Protein 8R65 (pdb70)

Solvent-accessible surface area: 92168 Å² total

Structure (mmCIF, N/CA/C/O backbone):
data_8R65
#
_entry.id   8R65
#
_cell.length_a   1.00
_cell.length_b   1.00
_cell.length_c   1.00
_cell.angle_alpha   90.00
_cell.angle_beta   90.00
_cell.angle_gamma   90.00
#
_symmetry.space_group_name_H-M   'P 1'
#
loop_
_entity.id
_entity.type
_entity.pdbx_description
1 polymer 'Polymerase acidic protein'
2 polymer 'Polymerase basic protein 2'
3 polymer "RNA (5'-R(P*AP*GP*UP*AP*GP*AP*AP*AP*CP*AP*AP*GP*GP*CP*C)-3')"
4 polymer "RNA (5'-R(P*GP*GP*CP*CP*UP*GP*CP*U)-3')"
5 polymer 'RNA polymerase II 4 repeat peptide with serine5 phosphorylation'
6 polymer 'RNA-directed RNA polymerase catalytic subunit'
#
loop_
_atom_site.group_PDB
_atom_site.id
_atom_site.type_symbol
_atom_site.label_atom_id
_atom_site.label_alt_id
_atom_site.label_comp_id
_atom_site.label_asym_id
_atom_site.label_entity_id
_atom_site.label_seq_id
_atom_site.pdbx_PDB_ins_code
_atom_site.Cartn_x
_atom_site.Cartn_y
_atom_site.Cartn_z
_atom_site.occupancy
_atom_site.B_iso_or_equiv
_atom_site.auth_seq_id
_atom_site.auth_comp_id
_atom_site.auth_asym_id
_atom_site.auth_atom_id
_atom_site.pdbx_PDB_model_num
ATOM 1 N N . MET A 1 1 ? 155.140 131.172 184.894 1.00 403.36 1 MET A N 1
ATOM 2 C CA . MET A 1 1 ? 154.176 130.358 185.690 1.00 403.36 1 MET A CA 1
ATOM 3 C C . MET A 1 1 ? 153.719 129.126 184.916 1.00 403.36 1 MET A C 1
ATOM 4 O O . MET A 1 1 ? 152.952 128.310 185.430 1.00 403.36 1 MET A O 1
ATOM 20 N N . GLU A 1 2 ? 154.195 128.991 183.676 1.00 376.84 2 GLU A N 1
ATOM 21 C CA . GLU A 1 2 ? 153.845 127.829 182.868 1.00 376.84 2 GLU A CA 1
ATOM 22 C C . GLU A 1 2 ? 154.254 126.524 183.537 1.00 376.84 2 GLU A C 1
ATOM 23 O O . GLU A 1 2 ? 153.631 125.488 183.280 1.00 376.84 2 GLU A O 1
ATOM 35 N N . ASP A 1 3 ? 155.284 126.548 184.385 1.00 381.58 3 ASP A N 1
ATOM 36 C CA . ASP A 1 3 ? 155.712 125.326 185.058 1.00 381.58 3 ASP A CA 1
ATOM 37 C C . ASP A 1 3 ? 154.610 124.777 185.956 1.00 381.58 3 ASP A C 1
ATOM 38 O O . ASP A 1 3 ? 154.376 123.564 185.991 1.00 381.58 3 ASP A O 1
ATOM 47 N N . PHE A 1 4 ? 153.924 125.654 186.694 1.00 383.51 4 PHE A N 1
ATOM 48 C CA . PHE A 1 4 ? 152.856 125.200 187.578 1.00 383.51 4 PHE A CA 1
ATOM 49 C C . PHE A 1 4 ? 151.778 124.467 186.794 1.00 383.51 4 PHE A C 1
ATOM 50 O O . PHE A 1 4 ? 151.392 123.344 187.140 1.00 383.51 4 PHE A O 1
ATOM 67 N N . VAL A 1 5 ? 151.279 125.089 185.724 1.00 402.08 5 VAL A N 1
ATOM 68 C CA . VAL A 1 5 ? 150.194 124.486 184.959 1.00 402.08 5 VAL A CA 1
ATOM 69 C C . VAL A 1 5 ? 150.672 123.216 184.266 1.00 402.08 5 VAL A C 1
ATOM 70 O O . VAL A 1 5 ? 149.917 122.248 184.128 1.00 402.08 5 VAL A O 1
ATOM 83 N N . ARG A 1 6 ? 151.928 123.196 183.819 1.00 384.34 6 ARG A N 1
ATOM 84 C CA . ARG A 1 6 ? 152.448 122.028 183.124 1.00 384.34 6 ARG A CA 1
ATOM 85 C C . ARG A 1 6 ? 152.730 120.857 184.057 1.00 384.34 6 ARG A C 1
ATOM 86 O O . ARG A 1 6 ? 152.718 119.709 183.601 1.00 384.34 6 ARG A O 1
ATOM 107 N N . GLN A 1 7 ? 152.983 121.111 185.338 1.00 353.42 7 GLN A N 1
ATOM 108 C CA . GLN A 1 7 ? 153.376 120.062 186.268 1.00 353.42 7 GLN A CA 1
ATOM 109 C C . GLN A 1 7 ? 152.233 119.581 187.148 1.00 353.42 7 GLN A C 1
ATOM 110 O O . GLN A 1 7 ? 152.024 118.370 187.280 1.00 353.42 7 GLN A O 1
ATOM 124 N N . CYS A 1 8 ? 151.473 120.495 187.755 1.00 359.11 8 CYS A N 1
ATOM 125 C CA . CYS A 1 8 ? 150.500 120.094 188.763 1.00 359.11 8 CYS A CA 1
ATOM 126 C C . CYS A 1 8 ? 149.329 119.314 188.181 1.00 359.11 8 CYS A C 1
ATOM 127 O O . CYS A 1 8 ? 148.551 118.734 188.944 1.00 359.11 8 CYS A O 1
ATOM 135 N N . PHE A 1 9 ? 149.185 119.281 186.860 1.00 398.58 9 PHE A N 1
ATOM 136 C CA . PHE A 1 9 ? 148.092 118.576 186.208 1.00 398.58 9 PHE A CA 1
ATOM 137 C C . PHE A 1 9 ? 148.636 117.457 185.328 1.00 398.58 9 PHE A C 1
ATOM 138 O O . PHE A 1 9 ? 149.825 117.406 185.006 1.00 398.58 9 PHE A O 1
ATOM 155 N N . ASN A 1 10 ? 147.740 116.550 184.944 1.00 378.33 10 ASN A N 1
ATOM 156 C CA . ASN A 1 10 ? 148.111 115.439 184.089 1.00 378.33 10 ASN A CA 1
ATOM 157 C C . ASN A 1 10 ? 148.452 115.936 182.688 1.00 378.33 10 ASN A C 1
ATOM 158 O O . ASN A 1 10 ? 148.010 117.008 182.272 1.00 378.33 10 ASN A O 1
ATOM 169 N N . PRO A 1 11 ? 149.251 115.171 181.939 1.00 372.73 11 PRO A N 1
ATOM 170 C CA . PRO A 1 11 ? 149.601 115.615 180.577 1.00 372.73 11 PRO A CA 1
ATOM 171 C C . PRO A 1 11 ? 148.404 115.726 179.651 1.00 372.73 11 PRO A C 1
ATOM 172 O O . PRO A 1 11 ? 148.335 116.660 178.841 1.00 372.73 11 PRO A O 1
ATOM 183 N N . MET A 1 12 ? 147.450 114.796 179.742 1.00 383.15 12 MET A N 1
ATOM 184 C CA . MET A 1 12 ? 146.300 114.829 178.842 1.00 383.15 12 MET A CA 1
ATOM 185 C C . MET A 1 12 ? 145.434 116.054 179.102 1.00 383.15 12 MET A C 1
ATOM 186 O O . MET A 1 12 ? 144.929 116.683 178.163 1.00 383.15 12 MET A O 1
ATOM 200 N N . ILE A 1 13 ? 145.239 116.400 180.376 1.00 401.76 13 ILE A N 1
ATOM 201 C CA . ILE A 1 13 ? 144.412 117.555 180.709 1.00 401.76 13 ILE A CA 1
ATOM 202 C C . ILE A 1 13 ? 145.031 118.826 180.144 1.00 401.76 13 ILE A C 1
ATOM 203 O O . ILE A 1 13 ? 144.346 119.650 179.527 1.00 401.76 13 ILE A O 1
ATOM 219 N N . VAL A 1 14 ? 146.339 119.000 180.335 1.00 406.21 14 VAL A N 1
ATOM 220 C CA . VAL A 1 14 ? 146.993 120.195 179.815 1.00 406.21 14 VAL A CA 1
ATOM 221 C C . VAL A 1 14 ? 146.957 120.196 178.294 1.00 406.21 14 VAL A C 1
ATOM 222 O O . VAL A 1 14 ? 146.810 121.249 177.667 1.00 406.21 14 VAL A O 1
ATOM 235 N N . GLU A 1 15 ? 147.078 119.022 177.673 1.00 390.32 15 GLU A N 1
ATOM 236 C CA . GLU A 1 15 ? 147.043 118.959 176.215 1.00 390.32 15 GLU A CA 1
ATOM 237 C C . GLU A 1 15 ? 145.691 119.416 175.681 1.00 390.32 15 GLU A C 1
ATOM 238 O O . GLU A 1 15 ? 145.612 120.256 174.772 1.00 390.32 15 GLU A O 1
ATOM 250 N N . LEU A 1 16 ? 144.604 118.876 176.235 1.00 406.76 16 LEU A N 1
ATOM 251 C CA . LEU A 1 16 ? 143.286 119.259 175.741 1.00 406.76 16 LEU A CA 1
ATOM 252 C C . LEU A 1 16 ? 142.955 120.702 176.104 1.00 406.76 16 LEU A C 1
ATOM 253 O O . LEU A 1 16 ? 142.247 121.381 175.351 1.00 406.76 16 LEU A O 1
ATOM 269 N N . ALA A 1 17 ? 143.474 121.202 177.230 1.00 419.05 17 ALA A N 1
ATOM 270 C CA . ALA A 1 17 ? 143.305 122.616 177.546 1.00 419.05 17 ALA A CA 1
ATOM 271 C C . ALA A 1 17 ? 144.049 123.496 176.549 1.00 419.05 17 ALA A C 1
ATOM 272 O O . ALA A 1 17 ? 143.557 124.562 176.164 1.00 419.05 17 ALA A O 1
ATOM 279 N N . GLU A 1 18 ? 145.241 123.067 176.128 1.00 436.20 18 GLU A N 1
ATOM 280 C CA . GLU A 1 18 ? 145.958 123.773 175.073 1.00 436.20 18 GLU A CA 1
ATOM 281 C C . GLU A 1 18 ? 145.141 123.794 173.791 1.00 436.20 18 GLU A C 1
ATOM 282 O O . GLU A 1 18 ? 145.059 124.824 173.109 1.00 436.20 18 GLU A O 1
ATOM 294 N N . LYS A 1 19 ? 144.529 122.660 173.450 1.00 435.98 19 LYS A N 1
ATOM 295 C CA . LYS A 1 19 ? 143.676 122.614 172.266 1.00 435.98 19 LYS A CA 1
ATOM 296 C C . LYS A 1 19 ? 142.512 123.588 172.391 1.00 435.98 19 LYS A C 1
ATOM 297 O O . LYS A 1 19 ? 142.177 124.293 171.432 1.00 435.98 19 LYS A O 1
ATOM 316 N N . ALA A 1 20 ? 141.881 123.644 173.563 1.00 427.38 20 ALA A N 1
ATOM 317 C CA . ALA A 1 20 ? 140.768 124.570 173.757 1.00 427.38 20 ALA A CA 1
ATOM 318 C C . ALA A 1 20 ? 141.223 126.020 173.614 1.00 427.38 20 ALA A C 1
ATOM 319 O O . ALA A 1 20 ? 140.566 126.825 172.938 1.00 427.38 20 ALA A O 1
ATOM 326 N N . MET A 1 21 ? 142.347 126.371 174.243 1.00 427.07 21 MET A N 1
ATOM 327 C CA . MET A 1 21 ? 142.842 127.739 174.150 1.00 427.07 21 MET A CA 1
ATOM 328 C C . MET A 1 21 ? 143.157 128.106 172.708 1.00 427.07 21 MET A C 1
ATOM 329 O O . MET A 1 21 ? 142.840 129.211 172.254 1.00 427.07 21 MET A O 1
ATOM 343 N N . LYS A 1 22 ? 143.787 127.189 171.970 1.00 405.72 22 LYS A N 1
ATOM 344 C CA . LYS A 1 22 ? 144.059 127.442 170.561 1.00 405.72 22 LYS A CA 1
ATOM 345 C C . LYS A 1 22 ? 142.763 127.612 169.782 1.00 405.72 22 LYS A C 1
ATOM 346 O O . LYS A 1 22 ? 142.678 128.449 168.875 1.00 405.72 22 LYS A O 1
ATOM 365 N N . GLU A 1 23 ? 141.740 126.824 170.119 1.00 430.90 23 GLU A N 1
ATOM 366 C CA . GLU A 1 23 ? 140.444 126.965 169.466 1.00 430.90 23 GLU A CA 1
ATOM 367 C C . GLU A 1 23 ? 139.893 128.371 169.650 1.00 430.90 23 GLU A C 1
ATOM 368 O O . GLU A 1 23 ? 139.512 129.034 168.678 1.00 430.90 23 GLU A O 1
ATOM 380 N N . TYR A 1 24 ? 139.842 128.845 170.894 1.00 424.13 24 TYR A N 1
ATOM 381 C CA . TYR A 1 24 ? 139.283 130.165 171.166 1.00 424.13 24 TYR A CA 1
ATOM 382 C C . TYR A 1 24 ? 140.177 131.304 170.686 1.00 424.13 24 TYR A C 1
ATOM 383 O O . TYR A 1 24 ? 139.729 132.455 170.673 1.00 424.13 24 TYR A O 1
ATOM 401 N N . GLY A 1 25 ? 141.420 131.015 170.299 1.00 422.70 25 GLY A N 1
ATOM 402 C CA . GLY A 1 25 ? 142.307 132.007 169.730 1.00 422.70 25 GLY A CA 1
ATOM 403 C C . GLY A 1 25 ? 143.294 132.630 170.694 1.00 422.70 25 GLY A C 1
ATOM 404 O O . GLY A 1 25 ? 144.223 133.312 170.243 1.00 422.70 25 GLY A O 1
ATOM 408 N N . GLU A 1 26 ? 143.139 132.415 171.998 1.00 430.90 26 GLU A N 1
ATOM 409 C CA . GLU A 1 26 ? 144.028 133.046 172.958 1.00 430.90 26 GLU A CA 1
ATOM 410 C C . GLU A 1 26 ? 145.440 132.485 172.835 1.00 430.90 26 GLU A C 1
ATOM 411 O O . GLU A 1 26 ? 145.680 131.455 172.199 1.00 430.90 26 GLU A O 1
ATOM 423 N N . ASP A 1 27 ? 146.383 133.191 173.451 1.00 448.57 27 ASP A N 1
ATOM 424 C CA . ASP A 1 27 ? 147.770 132.756 173.553 1.00 448.57 27 ASP A CA 1
ATOM 425 C C . ASP A 1 27 ? 148.083 132.496 175.020 1.00 448.57 27 ASP A C 1
ATOM 426 O O . ASP A 1 27 ? 147.899 133.380 175.862 1.00 448.57 27 ASP A O 1
ATOM 435 N N . LEU A 1 28 ? 148.554 131.286 175.324 1.00 426.84 28 LEU A N 1
ATOM 436 C CA . LEU A 1 28 ? 148.869 130.949 176.705 1.00 426.84 28 LEU A CA 1
ATOM 437 C C . LEU A 1 28 ? 150.000 131.801 177.262 1.00 426.84 28 LEU A C 1
ATOM 438 O O . LEU A 1 28 ? 150.075 131.985 178.481 1.00 426.84 28 LEU A O 1
ATOM 454 N N . LYS A 1 29 ? 150.874 132.328 176.401 1.00 424.88 29 LYS A N 1
ATOM 455 C CA . LYS A 1 29 ? 151.997 133.124 176.885 1.00 424.88 29 LYS A CA 1
ATOM 456 C C . LYS A 1 29 ? 151.514 134.357 177.642 1.00 424.88 29 LYS A C 1
ATOM 457 O O . LYS A 1 29 ? 152.108 134.742 178.657 1.00 424.88 29 LYS A O 1
ATOM 476 N N . ILE A 1 30 ? 150.448 134.989 177.164 1.00 416.37 30 ILE A N 1
ATOM 477 C CA . ILE A 1 30 ? 149.941 136.206 177.790 1.00 416.37 30 ILE A CA 1
ATOM 478 C C . ILE A 1 30 ? 148.909 135.888 178.865 1.00 416.37 30 ILE A C 1
ATOM 479 O O . ILE A 1 30 ? 149.041 136.323 180.012 1.00 416.37 30 ILE A O 1
ATOM 495 N N . GLU A 1 31 ? 147.870 135.129 178.520 1.00 422.12 31 GLU A N 1
ATOM 496 C CA . GLU A 1 31 ? 146.775 134.843 179.446 1.00 422.12 31 GLU A CA 1
ATOM 497 C C . GLU A 1 31 ? 147.010 133.497 180.130 1.00 422.12 31 GLU A C 1
ATOM 498 O O . GLU A 1 31 ? 146.264 132.532 179.964 1.00 422.12 31 GLU A O 1
ATOM 510 N N . THR A 1 32 ? 148.082 133.454 180.920 1.00 422.25 32 THR A N 1
ATOM 511 C CA . THR A 1 32 ? 148.425 132.227 181.634 1.00 422.25 32 THR A CA 1
ATOM 512 C C . THR A 1 32 ? 147.354 131.863 182.655 1.00 422.25 32 THR A C 1
ATOM 513 O O . THR A 1 32 ? 147.038 130.680 182.840 1.00 422.25 32 THR A O 1
ATOM 524 N N . ASN A 1 33 ? 146.793 132.863 183.338 1.00 439.90 33 ASN A N 1
ATOM 525 C CA . ASN A 1 33 ? 145.781 132.587 184.350 1.00 439.90 33 ASN A CA 1
ATOM 526 C C . ASN A 1 33 ? 144.558 131.920 183.733 1.00 439.90 33 ASN A C 1
ATOM 527 O O . ASN A 1 33 ? 143.956 131.029 184.340 1.00 439.90 33 ASN A O 1
ATOM 538 N N . LYS A 1 34 ? 144.175 132.342 182.528 1.00 439.17 34 LYS A N 1
ATOM 539 C CA . LYS A 1 34 ? 143.076 131.678 181.837 1.00 439.17 34 LYS A CA 1
ATOM 540 C C . LYS A 1 34 ? 143.421 130.225 181.537 1.00 439.17 34 LYS A C 1
ATOM 541 O O . LYS A 1 34 ? 142.565 129.340 181.648 1.00 439.17 34 LYS A O 1
ATOM 560 N N . PHE A 1 35 ? 144.670 129.961 181.153 1.00 420.39 35 PHE A N 1
ATOM 561 C CA . PHE A 1 35 ? 145.099 128.588 180.903 1.00 420.39 35 PHE A CA 1
ATOM 562 C C . PHE A 1 35 ? 144.961 127.740 182.162 1.00 420.39 35 PHE A C 1
ATOM 563 O O . PHE A 1 35 ? 144.436 126.619 182.124 1.00 420.39 35 PHE A O 1
ATOM 580 N N . ALA A 1 36 ? 145.428 128.270 183.293 1.00 444.94 36 ALA A N 1
ATOM 581 C CA . ALA A 1 36 ? 145.319 127.535 184.547 1.00 444.94 36 ALA A CA 1
ATOM 582 C C . ALA A 1 36 ? 143.861 127.307 184.924 1.00 444.94 36 ALA A C 1
ATOM 583 O O . ALA A 1 36 ? 143.494 126.223 185.388 1.00 444.94 36 ALA A O 1
ATOM 590 N N . ALA A 1 37 ? 143.014 128.322 184.737 1.00 444.04 37 ALA A N 1
ATOM 591 C CA . ALA A 1 37 ? 141.600 128.174 185.062 1.00 444.04 37 ALA A CA 1
ATOM 592 C C . ALA A 1 37 ? 140.948 127.102 184.199 1.00 444.04 37 ALA A C 1
ATOM 593 O O . ALA A 1 37 ? 140.154 126.291 184.694 1.00 444.04 37 ALA A O 1
ATOM 600 N N . ILE A 1 38 ? 141.267 127.084 182.904 1.00 431.58 38 ILE A N 1
ATOM 601 C CA . ILE A 1 38 ? 140.707 126.075 182.011 1.00 431.58 38 ILE A CA 1
ATOM 602 C C . ILE A 1 38 ? 141.153 124.683 182.439 1.00 431.58 38 ILE A C 1
ATOM 603 O O . ILE A 1 38 ? 140.345 123.747 182.499 1.00 431.58 38 ILE A O 1
ATOM 619 N N . CYS A 1 39 ? 142.443 124.523 182.748 1.00 429.28 39 CYS A N 1
ATOM 620 C CA . CYS A 1 39 ? 142.930 123.218 183.186 1.00 429.28 39 CYS A CA 1
ATOM 621 C C . CYS A 1 39 ? 142.241 122.779 184.473 1.00 429.28 39 CYS A C 1
ATOM 622 O O . CYS A 1 39 ? 141.865 121.608 184.617 1.00 429.28 39 CYS A O 1
ATOM 630 N N . THR A 1 40 ? 142.077 123.702 185.422 1.00 423.74 40 THR A N 1
ATOM 631 C CA . THR A 1 40 ? 141.431 123.358 186.685 1.00 423.74 40 THR A CA 1
ATOM 632 C C . THR A 1 40 ? 139.982 122.942 186.472 1.00 423.74 40 THR A C 1
ATOM 633 O O . THR A 1 40 ? 139.518 121.957 187.058 1.00 423.74 40 THR A O 1
ATOM 644 N N . HIS A 1 41 ? 139.248 123.681 185.639 1.00 412.52 41 HIS A N 1
ATOM 645 C CA . HIS A 1 41 ? 137.863 123.312 185.363 1.00 412.52 41 HIS A CA 1
ATOM 646 C C . HIS A 1 41 ? 137.788 121.943 184.702 1.00 412.52 41 HIS A C 1
ATOM 647 O O . HIS A 1 41 ? 136.926 121.123 185.046 1.00 412.52 41 HIS A O 1
ATOM 661 N N . LEU A 1 42 ? 138.680 121.679 183.747 1.00 410.28 42 LEU A N 1
ATOM 662 C CA . LEU A 1 42 ? 138.674 120.383 183.081 1.00 410.28 42 LEU A CA 1
ATOM 663 C C . LEU A 1 42 ? 138.961 119.258 184.066 1.00 410.28 42 LEU A C 1
ATOM 664 O O . LEU A 1 42 ? 138.312 118.206 184.026 1.00 410.28 42 LEU A O 1
ATOM 680 N N . GLU A 1 43 ? 139.932 119.457 184.958 1.00 409.96 43 GLU A N 1
ATOM 681 C CA . GLU A 1 43 ? 140.216 118.437 185.960 1.00 409.96 43 GLU A CA 1
ATOM 682 C C . GLU A 1 43 ? 139.011 118.217 186.865 1.00 409.96 43 GLU A C 1
ATOM 683 O O . GLU A 1 43 ? 138.675 117.076 187.200 1.00 409.96 43 GLU A O 1
ATOM 695 N N . VAL A 1 44 ? 138.351 119.301 187.276 1.00 418.82 44 VAL A N 1
ATOM 696 C CA . VAL A 1 44 ? 137.173 119.173 188.127 1.00 418.82 44 VAL A CA 1
ATOM 697 C C . VAL A 1 44 ? 136.117 118.321 187.437 1.00 418.82 44 VAL A C 1
ATOM 698 O O . VAL A 1 44 ? 135.566 117.382 188.023 1.00 418.82 44 VAL A O 1
ATOM 711 N N . CYS A 1 45 ? 135.827 118.634 186.173 1.00 413.27 45 CYS A N 1
ATOM 712 C CA . CYS A 1 45 ? 134.777 117.904 185.469 1.00 413.27 45 CYS A CA 1
ATOM 713 C C . CYS A 1 45 ? 135.171 116.447 185.255 1.00 413.27 45 CYS A C 1
ATOM 714 O O . CYS A 1 45 ? 134.326 115.551 185.360 1.00 413.27 45 CYS A O 1
ATOM 722 N N . PHE A 1 46 ? 136.446 116.187 184.952 1.00 395.68 46 PHE A N 1
ATOM 723 C CA . PHE A 1 46 ? 136.879 114.808 184.748 1.00 395.68 46 PHE A CA 1
ATOM 724 C C . PHE A 1 46 ? 136.772 113.998 186.034 1.00 395.68 46 PHE A C 1
ATOM 725 O O . PHE A 1 46 ? 136.313 112.851 186.014 1.00 395.68 46 PHE A O 1
ATOM 742 N N . MET A 1 47 ? 137.189 114.575 187.162 1.00 400.25 47 MET A N 1
ATOM 743 C CA . MET A 1 47 ? 137.035 113.876 188.435 1.00 400.25 47 MET A CA 1
ATOM 744 C C . MET A 1 47 ? 135.562 113.662 188.759 1.00 400.25 47 MET A C 1
ATOM 745 O O . MET A 1 47 ? 135.192 112.656 189.377 1.00 400.25 47 MET A O 1
ATOM 759 N N . TYR A 1 48 ? 134.708 114.603 188.352 1.00 416.00 48 TYR A N 1
ATOM 760 C CA . TYR A 1 48 ? 133.270 114.412 188.503 1.00 416.00 48 TYR A CA 1
ATOM 761 C C . TYR A 1 48 ? 132.787 113.217 187.690 1.00 416.00 48 TYR A C 1
ATOM 762 O O . TYR A 1 48 ? 131.965 112.422 188.161 1.00 416.00 48 TYR A O 1
ATOM 780 N N . SER A 1 49 ? 133.283 113.082 186.457 1.00 423.83 49 SER A N 1
ATOM 781 C CA . SER A 1 49 ? 132.781 112.050 185.555 1.00 423.83 49 SER A CA 1
ATOM 782 C C . SER A 1 49 ? 133.304 110.669 185.929 1.00 423.83 49 SER A C 1
ATOM 783 O O . SER A 1 49 ? 132.552 109.687 185.927 1.00 423.83 49 SER A O 1
ATOM 791 N N . ASP A 1 50 ? 134.590 110.571 186.250 1.00 422.24 50 ASP A N 1
ATOM 792 C CA . ASP A 1 50 ? 135.239 109.274 186.352 1.00 422.24 50 ASP A CA 1
ATOM 793 C C . ASP A 1 50 ? 134.721 108.490 187.556 1.00 422.24 50 ASP A C 1
ATOM 794 O O . ASP A 1 50 ? 134.146 109.043 188.497 1.00 422.24 50 ASP A O 1
ATOM 803 N N . PHE A 1 51 ? 134.935 107.174 187.507 1.00 410.64 51 PHE A N 1
ATOM 804 C CA . PHE A 1 51 ? 134.572 106.269 188.598 1.00 410.64 51 PHE A CA 1
ATOM 805 C C . PHE A 1 51 ? 133.056 106.192 188.777 1.00 410.64 51 PHE A C 1
ATOM 806 O O . PHE A 1 51 ? 132.547 106.234 189.896 1.00 410.64 51 PHE A O 1
ATOM 823 N N . HIS A 1 52 ? 132.333 106.079 187.665 1.00 414.58 52 HIS A N 1
ATOM 824 C CA . HIS A 1 52 ? 130.885 105.914 187.699 1.00 414.58 52 HIS A CA 1
ATOM 825 C C . HIS A 1 52 ? 130.477 105.097 186.485 1.00 414.58 52 HIS A C 1
ATOM 826 O O . HIS A 1 52 ? 130.723 105.513 185.349 1.00 414.58 52 HIS A O 1
ATOM 840 N N . PHE A 1 53 ? 129.864 103.939 186.725 1.00 419.27 53 PHE A N 1
ATOM 841 C CA . PHE A 1 53 ? 129.443 103.040 185.655 1.00 419.27 53 PHE A CA 1
ATOM 842 C C . PHE A 1 53 ? 128.075 102.480 186.019 1.00 419.27 53 PHE A C 1
ATOM 843 O O . PHE A 1 53 ? 127.959 101.685 186.956 1.00 419.27 53 PHE A O 1
ATOM 860 N N . ILE A 1 54 ? 127.044 102.887 185.281 1.00 437.74 54 ILE A N 1
ATOM 861 C CA . ILE A 1 54 ? 125.695 102.385 185.510 1.00 437.74 54 ILE A CA 1
ATOM 862 C C . ILE A 1 54 ? 125.635 100.939 185.032 1.00 437.74 54 ILE A C 1
ATOM 863 O O . ILE A 1 54 ? 126.550 100.459 184.356 1.00 437.74 54 ILE A O 1
ATOM 879 N N . ASN A 1 55 ? 124.560 100.235 185.388 1.00 455.05 55 ASN A N 1
ATOM 880 C CA . ASN A 1 55 ? 124.396 98.838 185.011 1.00 455.05 55 ASN A CA 1
ATOM 881 C C . ASN A 1 55 ? 122.975 98.593 184.520 1.00 455.05 55 ASN A C 1
ATOM 882 O O . ASN A 1 55 ? 122.243 99.548 184.237 1.00 455.05 55 ASN A O 1
ATOM 893 N N . GLU A 1 56 ? 122.587 97.322 184.397 1.00 440.49 56 GLU A N 1
ATOM 894 C CA . GLU A 1 56 ? 121.268 96.945 183.900 1.00 440.49 56 GLU A CA 1
ATOM 895 C C . GLU A 1 56 ? 120.183 97.860 184.455 1.00 440.49 56 GLU A C 1
ATOM 896 O O . GLU A 1 56 ? 119.339 98.359 183.703 1.00 440.49 56 GLU A O 1
ATOM 908 N N . ARG A 1 57 ? 120.204 98.090 185.763 1.00 474.44 57 ARG A N 1
ATOM 909 C CA . ARG A 1 57 ? 119.244 98.942 186.444 1.00 474.44 57 ARG A CA 1
ATOM 910 C C . ARG A 1 57 ? 119.931 100.230 186.903 1.00 474.44 57 ARG A C 1
ATOM 911 O O . ARG A 1 57 ? 121.112 100.468 186.618 1.00 474.44 57 ARG A O 1
ATOM 932 N N . GLY A 1 58 ? 119.184 101.068 187.616 1.00 479.18 58 GLY A N 1
ATOM 933 C CA . GLY A 1 58 ? 119.682 102.365 188.033 1.00 479.18 58 GLY A CA 1
ATOM 934 C C . GLY A 1 58 ? 120.572 102.327 189.258 1.00 479.18 58 GLY A C 1
ATOM 935 O O . GLY A 1 58 ? 120.166 102.751 190.345 1.00 479.18 58 GLY A O 1
ATOM 939 N N . GLU A 1 59 ? 121.792 101.817 189.098 1.00 481.63 59 GLU A N 1
ATOM 940 C CA . GLU A 1 59 ? 122.779 101.836 190.168 1.00 481.63 59 GLU A CA 1
ATOM 941 C C . GLU A 1 59 ? 124.164 101.791 189.539 1.00 481.63 59 GLU A C 1
ATOM 942 O O . GLU A 1 59 ? 124.317 101.451 188.364 1.00 481.63 59 GLU A O 1
ATOM 954 N N . SER A 1 60 ? 125.169 102.143 190.337 1.00 457.63 60 SER A N 1
ATOM 955 C CA . SER A 1 60 ? 126.545 102.210 189.868 1.00 457.63 60 SER A CA 1
ATOM 956 C C . SER A 1 60 ? 127.462 101.484 190.844 1.00 457.63 60 SER A C 1
ATOM 957 O O . SER A 1 60 ? 127.197 101.416 192.046 1.00 457.63 60 SER A O 1
ATOM 965 N N . ILE A 1 61 ? 128.551 100.939 190.301 1.00 448.08 61 ILE A N 1
ATOM 966 C CA . ILE A 1 61 ? 129.545 100.262 191.124 1.00 448.08 61 ILE A CA 1
ATOM 967 C C . ILE A 1 61 ? 130.579 101.226 191.694 1.00 448.08 61 ILE A C 1
ATOM 968 O O . ILE A 1 61 ? 131.189 100.921 192.729 1.00 448.08 61 ILE A O 1
ATOM 984 N N . ILE A 1 62 ? 130.783 102.380 191.054 1.00 425.50 62 ILE A N 1
ATOM 985 C CA . ILE A 1 62 ? 131.737 103.400 191.485 1.00 425.50 62 ILE A CA 1
ATOM 986 C C . ILE A 1 62 ? 133.028 102.746 191.966 1.00 425.50 62 ILE A C 1
ATOM 987 O O . ILE A 1 62 ? 133.378 102.817 193.149 1.00 425.50 62 ILE A O 1
ATOM 1003 N N . VAL A 1 63 ? 133.746 102.106 191.043 1.00 437.92 63 VAL A N 1
ATOM 1004 C CA . VAL A 1 63 ? 135.012 101.452 191.357 1.00 437.92 63 VAL A CA 1
ATOM 1005 C C . VAL A 1 63 ? 136.066 102.519 191.621 1.00 437.92 63 VAL A C 1
ATOM 1006 O O . VAL A 1 63 ? 135.852 103.702 191.333 1.00 437.92 63 VAL A O 1
ATOM 1019 N N . GLU A 1 64 ? 137.212 102.111 192.170 1.00 462.48 64 GLU A N 1
ATOM 1020 C CA . GLU A 1 64 ? 138.274 103.060 192.482 1.00 462.48 64 GLU A CA 1
ATOM 1021 C C . GLU A 1 64 ? 139.256 103.230 191.327 1.00 462.48 64 GLU A C 1
ATOM 1022 O O . GLU A 1 64 ? 139.640 104.361 191.010 1.00 462.48 64 GLU A O 1
ATOM 1034 N N . SER A 1 65 ? 139.674 102.137 190.691 1.00 454.74 65 SER A N 1
ATOM 1035 C CA . SER A 1 65 ? 140.606 102.223 189.576 1.00 454.74 65 SER A CA 1
ATOM 1036 C C . SER A 1 65 ? 140.768 100.846 188.948 1.00 454.74 65 SER A C 1
ATOM 1037 O O . SER A 1 65 ? 140.802 99.831 189.650 1.00 454.74 65 SER A O 1
ATOM 1045 N N . GLY A 1 66 ? 140.869 100.827 187.621 1.00 445.05 66 GLY A N 1
ATOM 1046 C CA . GLY A 1 66 ? 141.189 99.614 186.893 1.00 445.05 66 GLY A CA 1
ATOM 1047 C C . GLY A 1 66 ? 140.239 98.458 187.128 1.00 445.05 66 GLY A C 1
ATOM 1048 O O . GLY A 1 66 ? 140.682 97.331 187.365 1.00 445.05 66 GLY A O 1
ATOM 1052 N N . ASP A 1 67 ? 138.935 98.716 187.069 1.00 438.38 67 ASP A N 1
ATOM 1053 C CA . ASP A 1 67 ? 137.909 97.684 187.222 1.00 438.38 67 ASP A CA 1
ATOM 1054 C C . ASP A 1 67 ? 136.906 97.803 186.081 1.00 438.38 67 ASP A C 1
ATOM 1055 O O . ASP A 1 67 ? 135.771 98.253 186.276 1.00 438.38 67 ASP A O 1
ATOM 1064 N N . PRO A 1 68 ? 137.297 97.412 184.874 1.00 434.54 68 PRO A N 1
ATOM 1065 C CA . PRO A 1 68 ? 136.379 97.446 183.734 1.00 434.54 68 PRO A CA 1
ATOM 1066 C C . PRO A 1 68 ? 135.495 96.204 183.704 1.00 434.54 68 PRO A C 1
ATOM 1067 O O . PRO A 1 68 ? 135.630 95.289 184.516 1.00 434.54 68 PRO A O 1
ATOM 1078 N N . ASN A 1 69 ? 134.574 96.183 182.744 1.00 419.09 69 ASN A N 1
ATOM 1079 C CA . ASN A 1 69 ? 133.683 95.047 182.565 1.00 419.09 69 ASN A CA 1
ATOM 1080 C C . ASN A 1 69 ? 133.111 95.084 181.157 1.00 419.09 69 ASN A C 1
ATOM 1081 O O . ASN A 1 69 ? 133.123 96.121 180.489 1.00 419.09 69 ASN A O 1
ATOM 1092 N N . ALA A 1 70 ? 132.605 93.931 180.714 1.00 390.70 70 ALA A N 1
ATOM 1093 C CA . ALA A 1 70 ? 131.956 93.865 179.408 1.00 390.70 70 ALA A CA 1
ATOM 1094 C C . ALA A 1 70 ? 130.716 94.745 179.361 1.00 390.70 70 ALA A C 1
ATOM 1095 O O . ALA A 1 70 ? 130.372 95.278 178.300 1.00 390.70 70 ALA A O 1
ATOM 1102 N N . LEU A 1 71 ? 130.032 94.906 180.493 1.00 393.69 71 LEU A N 1
ATOM 1103 C CA . LEU A 1 71 ? 128.894 95.821 180.597 1.00 393.69 71 LEU A CA 1
ATOM 1104 C C . LEU A 1 71 ? 129.401 97.195 181.038 1.00 393.69 71 LEU A C 1
ATOM 1105 O O . LEU A 1 71 ? 129.229 97.630 182.177 1.00 393.69 71 LEU A O 1
ATOM 1121 N N . LEU A 1 72 ? 130.045 97.879 180.092 1.00 379.94 72 LEU A N 1
ATOM 1122 C CA . LEU A 1 72 ? 130.646 99.178 180.370 1.00 379.94 72 LEU A CA 1
ATOM 1123 C C . LEU A 1 72 ? 129.595 100.130 180.921 1.00 379.94 72 LEU A C 1
ATOM 1124 O O . LEU A 1 72 ? 129.688 100.560 182.075 1.00 379.94 72 LEU A O 1
ATOM 1140 N N . LYS A 1 73 ? 128.590 100.446 180.111 1.00 392.21 73 LYS A N 1
ATOM 1141 C CA . LYS A 1 73 ? 127.438 101.241 180.532 1.00 392.21 73 LYS A CA 1
ATOM 1142 C C . LYS A 1 73 ? 127.875 102.425 181.394 1.00 392.21 73 LYS A C 1
ATOM 1143 O O . LYS A 1 73 ? 127.524 102.546 182.568 1.00 392.21 73 LYS A O 1
ATOM 1162 N N . HIS A 1 74 ? 128.665 103.304 180.783 1.00 363.63 74 HIS A N 1
ATOM 1163 C CA . HIS A 1 74 ? 129.210 104.444 181.507 1.00 363.63 74 HIS A CA 1
ATOM 1164 C C . HIS A 1 74 ? 128.089 105.276 182.112 1.00 363.63 74 HIS A C 1
ATOM 1165 O O . HIS A 1 74 ? 127.101 105.594 181.444 1.00 363.63 74 HIS A O 1
ATOM 1179 N N . ARG A 1 75 ? 128.246 105.630 183.389 1.00 406.41 75 ARG A N 1
ATOM 1180 C CA . ARG A 1 75 ? 127.228 106.414 184.078 1.00 406.41 75 ARG A CA 1
ATOM 1181 C C . ARG A 1 75 ? 127.211 107.859 183.603 1.00 406.41 75 ARG A C 1
ATOM 1182 O O . ARG A 1 75 ? 126.149 108.489 183.593 1.00 406.41 75 ARG A O 1
ATOM 1203 N N . PHE A 1 76 ? 128.362 108.394 183.210 1.00 403.97 76 PHE A N 1
ATOM 1204 C CA . PHE A 1 76 ? 128.481 109.765 182.741 1.00 403.97 76 PHE A CA 1
ATOM 1205 C C . PHE A 1 76 ? 128.997 109.799 181.308 1.00 403.97 76 PHE A C 1
ATOM 1206 O O . PHE A 1 76 ? 129.737 108.916 180.867 1.00 403.97 76 PHE A O 1
ATOM 1223 N N . GLU A 1 77 ? 128.590 110.838 180.584 1.00 384.81 77 GLU A N 1
ATOM 1224 C CA . GLU A 1 77 ? 129.087 111.107 179.237 1.00 384.81 77 GLU A CA 1
ATOM 1225 C C . GLU A 1 77 ? 129.630 112.527 179.231 1.00 384.81 77 GLU A C 1
ATOM 1226 O O . GLU A 1 77 ? 128.861 113.487 179.127 1.00 384.81 77 GLU A O 1
ATOM 1238 N N . ILE A 1 78 ? 130.954 112.656 179.338 1.00 405.46 78 ILE A N 1
ATOM 1239 C CA . ILE A 1 78 ? 131.565 113.975 179.430 1.00 405.46 78 ILE A CA 1
ATOM 1240 C C . ILE A 1 78 ? 131.200 114.789 178.199 1.00 405.46 78 ILE A C 1
ATOM 1241 O O . ILE A 1 78 ? 131.204 114.285 177.070 1.00 405.46 78 ILE A O 1
ATOM 1257 N N . ILE A 1 79 ? 130.865 116.058 178.420 1.00 371.34 79 ILE A N 1
ATOM 1258 C CA . ILE A 1 79 ? 130.587 116.998 177.346 1.00 371.34 79 ILE A CA 1
ATOM 1259 C C . ILE A 1 79 ? 131.662 118.072 177.253 1.00 371.34 79 ILE A C 1
ATOM 1260 O O . ILE A 1 79 ? 132.011 118.511 176.156 1.00 371.34 79 ILE A O 1
ATOM 1276 N N . GLU A 1 80 ? 132.195 118.505 178.390 1.00 395.05 80 GLU A N 1
ATOM 1277 C CA . GLU A 1 80 ? 133.234 119.522 178.395 1.00 395.05 80 GLU A CA 1
ATOM 1278 C C . GLU A 1 80 ? 134.524 118.967 177.799 1.00 395.05 80 GLU A C 1
ATOM 1279 O O . GLU A 1 80 ? 134.800 117.766 177.859 1.00 395.05 80 GLU A O 1
ATOM 1291 N N . GLY A 1 81 ? 135.319 119.858 177.214 1.00 382.41 81 GLY A N 1
ATOM 1292 C CA . GLY A 1 81 ? 136.594 119.466 176.643 1.00 382.41 81 GLY A CA 1
ATOM 1293 C C . GLY A 1 81 ? 136.485 118.534 175.455 1.00 382.41 81 GLY A C 1
ATOM 1294 O O . GLY A 1 81 ? 137.296 117.608 175.323 1.00 382.41 81 GLY A O 1
ATOM 1298 N N . ARG A 1 82 ? 135.503 118.759 174.581 1.00 353.56 82 ARG A N 1
ATOM 1299 C CA . ARG A 1 82 ? 135.343 117.970 173.371 1.00 353.56 82 ARG A CA 1
ATOM 1300 C C . ARG A 1 82 ? 135.467 118.779 172.095 1.00 353.56 82 ARG A C 1
ATOM 1301 O O . ARG A 1 82 ? 135.454 118.183 171.014 1.00 353.56 82 ARG A O 1
ATOM 1322 N N . ASP A 1 83 ? 135.588 120.108 172.189 1.00 360.54 83 ASP A N 1
ATOM 1323 C CA . ASP A 1 83 ? 135.521 121.021 171.052 1.00 360.54 83 ASP A CA 1
ATOM 1324 C C . ASP A 1 83 ? 134.076 121.451 170.863 1.00 360.54 83 ASP A C 1
ATOM 1325 O O . ASP A 1 83 ? 133.156 120.676 171.140 1.00 360.54 83 ASP A O 1
ATOM 1334 N N . ARG A 1 84 ? 133.855 122.681 170.395 1.00 359.96 84 ARG A N 1
ATOM 1335 C CA . ARG A 1 84 ? 132.489 123.184 170.295 1.00 359.96 84 ARG A CA 1
ATOM 1336 C C . ARG A 1 84 ? 131.655 122.333 169.347 1.00 359.96 84 ARG A C 1
ATOM 1337 O O . ARG A 1 84 ? 130.511 121.984 169.659 1.00 359.96 84 ARG A O 1
ATOM 1358 N N . THR A 1 85 ? 132.212 121.983 168.188 1.00 306.39 85 THR A N 1
ATOM 1359 C CA . THR A 1 85 ? 131.432 121.259 167.194 1.00 306.39 85 THR A CA 1
ATOM 1360 C C . THR A 1 85 ? 131.009 119.896 167.721 1.00 306.39 85 THR A C 1
ATOM 1361 O O . THR A 1 85 ? 129.828 119.541 167.671 1.00 306.39 85 THR A O 1
ATOM 1372 N N . MET A 1 86 ? 131.964 119.119 168.232 1.00 322.00 86 MET A N 1
ATOM 1373 C CA . MET A 1 86 ? 131.640 117.789 168.729 1.00 322.00 86 MET A CA 1
ATOM 1374 C C . MET A 1 86 ? 130.734 117.867 169.949 1.00 322.00 86 MET A C 1
ATOM 1375 O O . MET A 1 86 ? 129.813 117.055 170.099 1.00 322.00 86 MET A O 1
ATOM 1389 N N . ALA A 1 87 ? 130.981 118.836 170.833 1.00 350.14 87 ALA A N 1
ATOM 1390 C CA . ALA A 1 87 ? 130.133 118.994 172.007 1.00 350.14 87 ALA A CA 1
ATOM 1391 C C . ALA A 1 87 ? 128.689 119.242 171.601 1.00 350.14 87 ALA A C 1
ATOM 1392 O O . ALA A 1 87 ? 127.767 118.590 172.102 1.00 350.14 87 ALA A O 1
ATOM 1399 N N . TRP A 1 88 ? 128.472 120.181 170.679 1.00 321.81 88 TRP A N 1
ATOM 1400 C CA . TRP A 1 88 ? 127.110 120.472 170.251 1.00 321.81 88 TRP A CA 1
ATOM 1401 C C . TRP A 1 88 ? 126.504 119.305 169.488 1.00 321.81 88 TRP A C 1
ATOM 1402 O O . TRP A 1 88 ? 125.303 119.048 169.616 1.00 321.81 88 TRP A O 1
ATOM 1423 N N . THR A 1 89 ? 127.303 118.590 168.698 1.00 314.11 89 THR A N 1
ATOM 1424 C CA . THR A 1 89 ? 126.781 117.427 167.989 1.00 314.11 89 THR A CA 1
ATOM 1425 C C . THR A 1 89 ? 126.267 116.383 168.968 1.00 314.11 89 THR A C 1
ATOM 1426 O O . THR A 1 89 ? 125.158 115.857 168.809 1.00 314.11 89 THR A O 1
ATOM 1437 N N . VAL A 1 90 ? 127.052 116.079 170.001 1.00 361.02 90 VAL A N 1
ATOM 1438 C CA . VAL A 1 90 ? 126.617 115.077 170.966 1.00 361.02 90 VAL A CA 1
ATOM 1439 C C . VAL A 1 90 ? 125.415 115.583 171.754 1.00 361.02 90 VAL A C 1
ATOM 1440 O O . VAL A 1 90 ? 124.490 114.818 172.053 1.00 361.02 90 VAL A O 1
ATOM 1453 N N . VAL A 1 91 ? 125.401 116.873 172.097 1.00 354.83 91 VAL A N 1
ATOM 1454 C CA . VAL A 1 91 ? 124.272 117.420 172.847 1.00 354.83 91 VAL A CA 1
ATOM 1455 C C . VAL A 1 91 ? 122.992 117.302 172.033 1.00 354.83 91 VAL A C 1
ATOM 1456 O O . VAL A 1 91 ? 121.949 116.875 172.540 1.00 354.83 91 VAL A O 1
ATOM 1469 N N . ASN A 1 92 ? 123.051 117.676 170.754 1.00 327.73 92 ASN A N 1
ATOM 1470 C CA . ASN A 1 92 ? 121.872 117.572 169.904 1.00 327.73 92 ASN A CA 1
ATOM 1471 C C . ASN A 1 92 ? 121.451 116.121 169.725 1.00 327.73 92 ASN A C 1
ATOM 1472 O O . ASN A 1 92 ? 120.256 115.815 169.730 1.00 327.73 92 ASN A O 1
ATOM 1483 N N . SER A 1 93 ? 122.413 115.210 169.566 1.00 320.01 93 SER A N 1
ATOM 1484 C CA . SER A 1 93 ? 122.065 113.805 169.388 1.00 320.01 93 SER A CA 1
ATOM 1485 C C . SER A 1 93 ? 121.342 113.258 170.614 1.00 320.01 93 SER A C 1
ATOM 1486 O O . SER A 1 93 ? 120.301 112.600 170.495 1.00 320.01 93 SER A O 1
ATOM 1494 N N . ILE A 1 94 ? 121.878 113.526 171.807 1.00 351.00 94 ILE A N 1
ATOM 1495 C CA . ILE A 1 94 ? 121.262 113.002 173.021 1.00 351.00 94 ILE A CA 1
ATOM 1496 C C . ILE A 1 94 ? 119.918 113.674 173.272 1.00 351.00 94 ILE A C 1
ATOM 1497 O O . ILE A 1 94 ? 118.963 113.028 173.720 1.00 351.00 94 ILE A O 1
ATOM 1513 N N . CYS A 1 95 ? 119.813 114.974 172.989 1.00 338.61 95 CYS A N 1
ATOM 1514 C CA . CYS A 1 95 ? 118.539 115.662 173.161 1.00 338.61 95 CYS A CA 1
ATOM 1515 C C . CYS A 1 95 ? 117.484 115.110 172.210 1.00 338.61 95 CYS A C 1
ATOM 1516 O O . CYS A 1 95 ? 116.319 114.946 172.587 1.00 338.61 95 CYS A O 1
ATOM 1524 N N . ASN A 1 96 ? 117.874 114.826 170.966 1.00 305.06 96 ASN A N 1
ATOM 1525 C CA . ASN A 1 96 ? 116.939 114.252 170.007 1.00 305.06 96 ASN A CA 1
ATOM 1526 C C . ASN A 1 96 ? 116.491 112.866 170.447 1.00 305.06 96 ASN A C 1
ATOM 1527 O O . ASN A 1 96 ? 115.293 112.568 170.469 1.00 305.06 96 ASN A O 1
ATOM 1538 N N . THR A 1 97 ? 117.443 112.002 170.806 1.00 316.55 97 THR A N 1
ATOM 1539 C CA . THR A 1 97 ? 117.078 110.643 171.187 1.00 316.55 97 THR A CA 1
ATOM 1540 C C . THR A 1 97 ? 116.202 110.637 172.433 1.00 316.55 97 THR A C 1
ATOM 1541 O O . THR A 1 97 ? 115.189 109.930 172.484 1.00 316.55 97 THR A O 1
ATOM 1552 N N . THR A 1 98 ? 116.571 111.419 173.448 1.00 348.96 98 THR A N 1
ATOM 1553 C CA . THR A 1 98 ? 115.742 111.517 174.644 1.00 348.96 98 THR A CA 1
ATOM 1554 C C . THR A 1 98 ? 114.525 112.402 174.420 1.00 348.96 98 THR A C 1
ATOM 1555 O O . THR A 1 98 ? 113.447 112.110 174.948 1.00 348.96 98 THR A O 1
ATOM 1566 N N . GLY A 1 99 ? 114.672 113.472 173.643 1.00 354.48 99 GLY A N 1
ATOM 1567 C CA . GLY A 1 99 ? 113.590 114.409 173.439 1.00 354.48 99 GLY A CA 1
ATOM 1568 C C . GLY A 1 99 ? 113.486 115.501 174.479 1.00 354.48 99 GLY A C 1
ATOM 1569 O O . GLY A 1 99 ? 112.418 116.106 174.613 1.00 354.48 99 GLY A O 1
ATOM 1573 N N . ALA A 1 100 ? 114.555 115.768 175.221 1.00 378.61 100 ALA A N 1
ATOM 1574 C CA . ALA A 1 100 ? 114.543 116.809 176.239 1.00 378.61 100 ALA A CA 1
ATOM 1575 C C . ALA A 1 100 ? 114.669 118.176 175.567 1.00 378.61 100 ALA A C 1
ATOM 1576 O O . ALA A 1 100 ? 114.592 118.311 174.343 1.00 378.61 100 ALA A O 1
ATOM 1583 N N . GLU A 1 101 ? 114.851 119.214 176.379 1.00 387.10 101 GLU A N 1
ATOM 1584 C CA . GLU A 1 101 ? 115.042 120.569 175.882 1.00 387.10 101 GLU A CA 1
ATOM 1585 C C . GLU A 1 101 ? 116.529 120.901 175.871 1.00 387.10 101 GLU A C 1
ATOM 1586 O O . GLU A 1 101 ? 117.199 120.801 176.903 1.00 387.10 101 GLU A O 1
ATOM 1598 N N . LYS A 1 102 ? 117.037 121.293 174.710 1.00 334.03 102 LYS A N 1
ATOM 1599 C CA . LYS A 1 102 ? 118.469 121.535 174.579 1.00 334.03 102 LYS A CA 1
ATOM 1600 C C . LYS A 1 102 ? 118.863 122.759 175.401 1.00 334.03 102 LYS A C 1
ATOM 1601 O O . LYS A 1 102 ? 118.240 123.816 175.259 1.00 334.03 102 LYS A O 1
ATOM 1620 N N . PRO A 1 103 ? 119.863 122.659 176.272 1.00 354.00 103 PRO A N 1
ATOM 1621 C CA . PRO A 1 103 ? 120.312 123.853 176.995 1.00 354.00 103 PRO A CA 1
ATOM 1622 C C . PRO A 1 103 ? 120.853 124.895 176.030 1.00 354.00 103 PRO A C 1
ATOM 1623 O O . PRO A 1 103 ? 121.497 124.569 175.031 1.00 354.00 103 PRO A O 1
ATOM 1634 N N . LYS A 1 104 ? 120.583 126.164 176.337 1.00 373.70 104 LYS A N 1
ATOM 1635 C CA . LYS A 1 104 ? 121.051 127.241 175.473 1.00 373.70 104 LYS A CA 1
ATOM 1636 C C . LYS A 1 104 ? 122.573 127.288 175.432 1.00 373.70 104 LYS A C 1
ATOM 1637 O O . LYS A 1 104 ? 123.168 127.478 174.365 1.00 373.70 104 LYS A O 1
ATOM 1656 N N . PHE A 1 105 ? 123.217 127.119 176.581 1.00 363.59 105 PHE A N 1
ATOM 1657 C CA . PHE A 1 105 ? 124.667 127.133 176.687 1.00 363.59 105 PHE A CA 1
ATOM 1658 C C . PHE A 1 105 ? 125.192 125.718 176.888 1.00 363.59 105 PHE A C 1
ATOM 1659 O O . PHE A 1 105 ? 124.459 124.807 177.282 1.00 363.59 105 PHE A O 1
ATOM 1676 N N . LEU A 1 106 ? 126.473 125.546 176.608 1.00 366.18 106 LEU A N 1
ATOM 1677 C CA . LEU A 1 106 ? 127.085 124.225 176.664 1.00 366.18 106 LEU A CA 1
ATOM 1678 C C . LEU A 1 106 ? 127.188 123.745 178.106 1.00 366.18 106 LEU A C 1
ATOM 1679 O O . LEU A 1 106 ? 127.821 124.421 178.928 1.00 366.18 106 LEU A O 1
ATOM 1695 N N . PRO A 1 107 ? 126.597 122.609 178.462 1.00 403.30 107 PRO A N 1
ATOM 1696 C CA . PRO A 1 107 ? 126.768 122.065 179.811 1.00 403.30 107 PRO A CA 1
ATOM 1697 C C . PRO A 1 107 ? 128.141 121.418 179.957 1.00 403.30 107 PRO A C 1
ATOM 1698 O O . PRO A 1 107 ? 128.992 121.504 179.076 1.00 403.30 107 PRO A O 1
ATOM 1709 N N . ALA A 1 108 ? 128.350 120.774 181.104 1.00 403.80 108 ALA A N 1
ATOM 1710 C CA . ALA A 1 108 ? 129.610 120.104 181.405 1.00 403.80 108 ALA A CA 1
ATOM 1711 C C . ALA A 1 108 ? 129.526 118.592 181.233 1.00 403.80 108 ALA A C 1
ATOM 1712 O O . ALA A 1 108 ? 130.345 118.005 180.520 1.00 403.80 108 ALA A O 1
ATOM 1716 N N . LEU A 1 109 ? 128.554 117.948 181.875 1.00 399.28 109 LEU A N 1
ATOM 1717 C CA . LEU A 1 109 ? 128.372 116.505 181.801 1.00 399.28 109 LEU A CA 1
ATOM 1718 C C . LEU A 1 109 ? 126.901 116.203 181.557 1.00 399.28 109 LEU A C 1
ATOM 1719 O O . LEU A 1 109 ? 126.081 117.109 181.371 1.00 399.28 109 LEU A O 1
ATOM 1735 N N . TYR A 1 110 ? 126.563 114.916 181.559 1.00 368.84 110 TYR A N 1
ATOM 1736 C CA . TYR A 1 110 ? 125.192 114.476 181.353 1.00 368.84 110 TYR A CA 1
ATOM 1737 C C . TYR A 1 110 ? 124.902 113.290 182.258 1.00 368.84 110 TYR A C 1
ATOM 1738 O O . TYR A 1 110 ? 125.794 112.500 182.580 1.00 368.84 110 TYR A O 1
ATOM 1756 N N . ASP A 1 111 ? 123.642 113.175 182.666 1.00 389.13 111 ASP A N 1
ATOM 1757 C CA . ASP A 1 111 ? 123.163 112.072 183.487 1.00 389.13 111 ASP A CA 1
ATOM 1758 C C . ASP A 1 111 ? 122.268 111.182 182.637 1.00 389.13 111 ASP A C 1
ATOM 1759 O O . ASP A 1 111 ? 121.253 111.645 182.108 1.00 389.13 111 ASP A O 1
ATOM 1768 N N . TYR A 1 112 ? 122.636 109.908 182.522 1.00 357.54 112 TYR A N 1
ATOM 1769 C CA . TYR A 1 112 ? 121.878 108.976 181.696 1.00 357.54 112 TYR A CA 1
ATOM 1770 C C . TYR A 1 112 ? 120.717 108.342 182.449 1.00 357.54 112 TYR A C 1
ATOM 1771 O O . TYR A 1 112 ? 119.622 108.211 181.894 1.00 357.54 112 TYR A O 1
ATOM 1789 N N . LYS A 1 113 ? 120.932 107.934 183.701 1.00 410.33 113 LYS A N 1
ATOM 1790 C CA . LYS A 1 113 ? 119.851 107.321 184.464 1.00 410.33 113 LYS A CA 1
ATOM 1791 C C . LYS A 1 113 ? 118.720 108.311 184.706 1.00 410.33 113 LYS A C 1
ATOM 1792 O O . LYS A 1 113 ? 117.539 107.952 184.615 1.00 410.33 113 LYS A O 1
ATOM 1811 N N . GLU A 1 114 ? 119.058 109.564 185.015 1.00 408.70 114 GLU A N 1
ATOM 1812 C CA . GLU A 1 114 ? 118.066 110.600 185.263 1.00 408.70 114 GLU A CA 1
ATOM 1813 C C . GLU A 1 114 ? 117.732 111.411 184.019 1.00 408.70 114 GLU A C 1
ATOM 1814 O O . GLU A 1 114 ? 116.678 112.052 183.980 1.00 408.70 114 GLU A O 1
ATOM 1826 N N . ASN A 1 115 ? 118.589 111.382 182.998 1.00 381.67 115 ASN A N 1
ATOM 1827 C CA . ASN A 1 115 ? 118.352 112.095 181.744 1.00 381.67 115 ASN A CA 1
ATOM 1828 C C . ASN A 1 115 ? 118.281 113.607 181.976 1.00 381.67 115 ASN A C 1
ATOM 1829 O O . ASN A 1 115 ? 117.274 114.263 181.702 1.00 381.67 115 ASN A O 1
ATOM 1840 N N . ARG A 1 116 ? 119.380 114.153 182.494 1.00 399.00 116 ARG A N 1
ATOM 1841 C CA . ARG A 1 116 ? 119.520 115.596 182.632 1.00 399.00 116 ARG A CA 1
ATOM 1842 C C . ARG A 1 116 ? 120.998 115.949 182.591 1.00 399.00 116 ARG A C 1
ATOM 1843 O O . ARG A 1 116 ? 121.863 115.107 182.838 1.00 399.00 116 ARG A O 1
ATOM 1864 N N . PHE A 1 117 ? 121.273 117.211 182.275 1.00 377.40 117 PHE A N 1
ATOM 1865 C CA . PHE A 1 117 ? 122.635 117.712 182.231 1.00 377.40 117 PHE A CA 1
ATOM 1866 C C . PHE A 1 117 ? 123.078 118.183 183.613 1.00 377.40 117 PHE A C 1
ATOM 1867 O O . PHE A 1 117 ? 122.279 118.325 184.540 1.00 377.40 117 PHE A O 1
ATOM 1884 N N . ILE A 1 118 ? 124.380 118.419 183.740 1.00 401.07 118 ILE A N 1
ATOM 1885 C CA . ILE A 1 118 ? 124.971 118.940 184.966 1.00 401.07 118 ILE A CA 1
ATOM 1886 C C . ILE A 1 118 ? 126.009 119.984 184.585 1.00 401.07 118 ILE A C 1
ATOM 1887 O O . ILE A 1 118 ? 126.802 119.777 183.661 1.00 401.07 118 ILE A O 1
ATOM 1903 N N . GLU A 1 119 ? 125.999 121.106 185.296 1.00 432.75 119 GLU A N 1
ATOM 1904 C CA . GLU A 1 119 ? 126.940 122.198 185.075 1.00 432.75 119 GLU A CA 1
ATOM 1905 C C . GLU A 1 119 ? 127.821 122.353 186.306 1.00 432.75 119 GLU A C 1
ATOM 1906 O O . GLU A 1 119 ? 127.315 122.434 187.430 1.00 432.75 119 GLU A O 1
ATOM 1918 N N . ILE A 1 120 ? 129.132 122.395 186.093 1.00 406.61 120 ILE A N 1
ATOM 1919 C CA . ILE A 1 120 ? 130.106 122.505 187.170 1.00 406.61 120 ILE A CA 1
ATOM 1920 C C . ILE A 1 120 ? 131.028 123.674 186.863 1.00 406.61 120 ILE A C 1
ATOM 1921 O O . ILE A 1 120 ? 131.481 123.830 185.723 1.00 406.61 120 ILE A O 1
ATOM 1937 N N . GLY A 1 121 ? 131.302 124.497 187.880 1.00 418.66 121 GLY A N 1
ATOM 1938 C CA . GLY A 1 121 ? 132.157 125.650 187.706 1.00 418.66 121 GLY A CA 1
ATOM 1939 C C . GLY A 1 121 ? 133.129 125.794 188.860 1.00 418.66 121 GLY A C 1
ATOM 1940 O O . GLY A 1 121 ? 132.947 125.219 189.934 1.00 418.66 121 GLY A O 1
ATOM 1944 N N . VAL A 1 122 ? 134.179 126.572 188.605 1.00 429.12 122 VAL A N 1
ATOM 1945 C CA . VAL A 1 122 ? 135.182 126.918 189.603 1.00 429.12 122 VAL A CA 1
ATOM 1946 C C . VAL A 1 122 ? 135.238 128.435 189.688 1.00 429.12 122 VAL A C 1
ATOM 1947 O O . VAL A 1 122 ? 135.380 129.112 188.665 1.00 429.12 122 VAL A O 1
ATOM 1960 N N . THR A 1 123 ? 135.126 128.966 190.902 1.00 454.82 123 THR A N 1
ATOM 1961 C CA . THR A 1 123 ? 134.966 130.397 191.111 1.00 454.82 123 THR A CA 1
ATOM 1962 C C . THR A 1 123 ? 135.971 130.910 192.129 1.00 454.82 123 THR A C 1
ATOM 1963 O O . THR A 1 123 ? 136.230 130.259 193.146 1.00 454.82 123 THR A O 1
ATOM 1974 N N . ARG A 1 124 ? 136.535 132.083 191.845 1.00 471.31 124 ARG A N 1
ATOM 1975 C CA . ARG A 1 124 ? 137.321 132.828 192.819 1.00 471.31 124 ARG A CA 1
ATOM 1976 C C . ARG A 1 124 ? 136.527 133.941 193.485 1.00 471.31 124 ARG A C 1
ATOM 1977 O O . ARG A 1 124 ? 136.884 134.364 194.590 1.00 471.31 124 ARG A O 1
ATOM 1998 N N . ARG A 1 125 ? 135.464 134.418 192.843 1.00 477.41 125 ARG A N 1
ATOM 1999 C CA . ARG A 1 125 ? 134.599 135.438 193.418 1.00 477.41 125 ARG A CA 1
ATOM 2000 C C . ARG A 1 125 ? 133.700 134.793 194.470 1.00 477.41 125 ARG A C 1
ATOM 2001 O O . ARG A 1 125 ? 133.877 133.631 194.847 1.00 477.41 125 ARG A O 1
ATOM 2022 N N . GLU A 1 126 ? 132.724 135.547 194.966 1.00 449.79 126 GLU A N 1
ATOM 2023 C CA . GLU A 1 126 ? 131.768 134.984 195.908 1.00 449.79 126 GLU A CA 1
ATOM 2024 C C . GLU A 1 126 ? 130.955 133.891 195.224 1.00 449.79 126 GLU A C 1
ATOM 2025 O O . GLU A 1 126 ? 130.573 134.012 194.057 1.00 449.79 126 GLU A O 1
ATOM 2037 N N . VAL A 1 127 ? 130.709 132.804 195.955 1.00 449.76 127 VAL A N 1
ATOM 2038 C CA . VAL A 1 127 ? 130.087 131.630 195.353 1.00 449.76 127 VAL A CA 1
ATOM 2039 C C . VAL A 1 127 ? 128.623 131.895 195.018 1.00 449.76 127 VAL A C 1
ATOM 2040 O O . VAL A 1 127 ? 128.126 131.453 193.976 1.00 449.76 127 VAL A O 1
ATOM 2053 N N . HIS A 1 128 ? 127.907 132.605 195.893 1.00 466.22 128 HIS A N 1
ATOM 2054 C CA . HIS A 1 128 ? 126.470 132.784 195.699 1.00 466.22 128 HIS A CA 1
ATOM 2055 C C . HIS A 1 128 ? 126.170 133.573 194.430 1.00 466.22 128 HIS A C 1
ATOM 2056 O O . HIS A 1 128 ? 125.236 133.240 193.691 1.00 466.22 128 HIS A O 1
ATOM 2070 N N . ILE A 1 129 ? 126.939 134.632 194.166 1.00 467.67 129 ILE A N 1
ATOM 2071 C CA . ILE A 1 129 ? 126.704 135.429 192.964 1.00 467.67 129 ILE A CA 1
ATOM 2072 C C . ILE A 1 129 ? 126.948 134.589 191.714 1.00 467.67 129 ILE A C 1
ATOM 2073 O O . ILE A 1 129 ? 126.167 134.633 190.754 1.00 467.67 129 ILE A O 1
ATOM 2089 N N . TYR A 1 130 ? 128.028 133.805 191.706 1.00 452.16 130 TYR A N 1
ATOM 2090 C CA . TYR A 1 130 ? 128.302 132.949 190.560 1.00 452.16 130 TYR A CA 1
ATOM 2091 C C . TYR A 1 130 ? 127.194 131.921 190.373 1.00 452.16 130 TYR A C 1
ATOM 2092 O O . TYR A 1 130 ? 126.761 131.659 189.245 1.00 452.16 130 TYR A O 1
ATOM 2110 N N . TYR A 1 131 ? 126.718 131.332 191.471 1.00 468.87 131 TYR A N 1
ATOM 2111 C CA . TYR A 1 131 ? 125.661 130.332 191.372 1.00 468.87 131 TYR A CA 1
ATOM 2112 C C . TYR A 1 131 ? 124.376 130.936 190.823 1.00 468.87 131 TYR A C 1
ATOM 2113 O O . TYR A 1 131 ? 123.705 130.322 189.988 1.00 468.87 131 TYR A O 1
ATOM 2131 N N . LEU A 1 132 ? 124.001 132.128 191.292 1.00 489.96 132 LEU A N 1
ATOM 2132 C CA . LEU A 1 132 ? 122.771 132.733 190.790 1.00 489.96 132 LEU A CA 1
ATOM 2133 C C . LEU A 1 132 ? 122.916 133.166 189.338 1.00 489.96 132 LEU A C 1
ATOM 2134 O O . LEU A 1 132 ? 121.949 133.083 188.571 1.00 489.96 132 LEU A O 1
ATOM 2150 N N . GLU A 1 133 ? 124.108 133.616 188.931 1.00 472.83 133 GLU A N 1
ATOM 2151 C CA . GLU A 1 133 ? 124.333 133.908 187.519 1.00 472.83 133 GLU A CA 1
ATOM 2152 C C . GLU A 1 133 ? 124.199 132.646 186.676 1.00 472.83 133 GLU A C 1
ATOM 2153 O O . GLU A 1 133 ? 123.609 132.675 185.591 1.00 472.83 133 GLU A O 1
ATOM 2165 N N . LYS A 1 134 ? 124.736 131.527 187.165 1.00 451.90 134 LYS A N 1
ATOM 2166 C CA . LYS A 1 134 ? 124.567 130.260 186.459 1.00 451.90 134 LYS A CA 1
ATOM 2167 C C . LYS A 1 134 ? 123.098 129.872 186.370 1.00 451.90 134 LYS A C 1
ATOM 2168 O O . LYS A 1 134 ? 122.621 129.446 185.312 1.00 451.90 134 LYS A O 1
ATOM 2187 N N . ALA A 1 135 ? 122.361 130.017 187.473 1.00 476.06 135 ALA A N 1
ATOM 2188 C CA . ALA A 1 135 ? 120.961 129.612 187.489 1.00 476.06 135 ALA A CA 1
ATOM 2189 C C . ALA A 1 135 ? 120.128 130.456 186.532 1.00 476.06 135 ALA A C 1
ATOM 2190 O O . ALA A 1 135 ? 119.300 129.923 185.783 1.00 476.06 135 ALA A O 1
ATOM 2197 N N . ASN A 1 136 ? 120.329 131.777 186.538 1.00 482.02 136 ASN A N 1
ATOM 2198 C CA . ASN A 1 136 ? 119.533 132.636 185.667 1.00 482.02 136 ASN A CA 1
ATOM 2199 C C . ASN A 1 136 ? 119.979 132.518 184.216 1.00 482.02 136 ASN A C 1
ATOM 2200 O O . ASN A 1 136 ? 119.174 132.734 183.305 1.00 482.02 136 ASN A O 1
ATOM 2211 N N . LYS A 1 137 ? 121.251 132.183 183.983 1.00 433.64 137 LYS A N 1
ATOM 2212 C CA . LYS A 1 137 ? 121.712 131.942 182.621 1.00 433.64 137 LYS A CA 1
ATOM 2213 C C . LYS A 1 137 ? 121.020 130.728 182.016 1.00 433.64 137 LYS A C 1
ATOM 2214 O O . LYS A 1 137 ? 120.644 130.743 180.838 1.00 433.64 137 LYS A O 1
ATOM 2233 N N . ILE A 1 138 ? 120.845 129.670 182.805 1.00 450.26 138 ILE A N 1
ATOM 2234 C CA . ILE A 1 138 ? 120.183 128.456 182.345 1.00 450.26 138 ILE A CA 1
ATOM 2235 C C . ILE A 1 138 ? 118.680 128.673 182.414 1.00 450.26 138 ILE A C 1
ATOM 2236 O O . ILE A 1 138 ? 118.052 128.434 183.451 1.00 450.26 138 ILE A O 1
ATOM 2252 N N . LYS A 1 139 ? 118.092 129.128 181.310 1.00 453.92 139 LYS A N 1
ATOM 2253 C CA . LYS A 1 139 ? 116.672 129.441 181.293 1.00 453.92 139 LYS A CA 1
ATOM 2254 C C . LYS A 1 139 ? 115.844 128.168 181.415 1.00 453.92 139 LYS A C 1
ATOM 2255 O O . LYS A 1 139 ? 116.155 127.144 180.801 1.00 453.92 139 LYS A O 1
ATOM 2274 N N . SER A 1 140 ? 114.779 128.239 182.213 1.00 454.62 140 SER A N 1
ATOM 2275 C CA . SER A 1 140 ? 113.911 127.092 182.464 1.00 454.62 140 SER A CA 1
ATOM 2276 C C . SER A 1 140 ? 114.748 125.865 182.816 1.00 454.62 140 SER A C 1
ATOM 2277 O O . SER A 1 140 ? 114.536 124.762 182.307 1.00 454.62 140 SER A O 1
ATOM 2285 N N . GLU A 1 141 ? 115.718 126.077 183.701 1.00 447.74 141 GLU A N 1
ATOM 2286 C CA . GLU A 1 141 ? 116.720 125.056 183.981 1.00 447.74 141 GLU A CA 1
ATOM 2287 C C . GLU A 1 141 ? 116.064 123.746 184.397 1.00 447.74 141 GLU A C 1
ATOM 2288 O O . GLU A 1 141 ? 115.375 123.676 185.419 1.00 447.74 141 GLU A O 1
ATOM 2300 N N . LYS A 1 142 ? 116.257 122.716 183.577 1.00 428.29 142 LYS A N 1
ATOM 2301 C CA . LYS A 1 142 ? 115.981 121.340 183.955 1.00 428.29 142 LYS A CA 1
ATOM 2302 C C . LYS A 1 142 ? 117.256 120.588 184.299 1.00 428.29 142 LYS A C 1
ATOM 2303 O O . LYS A 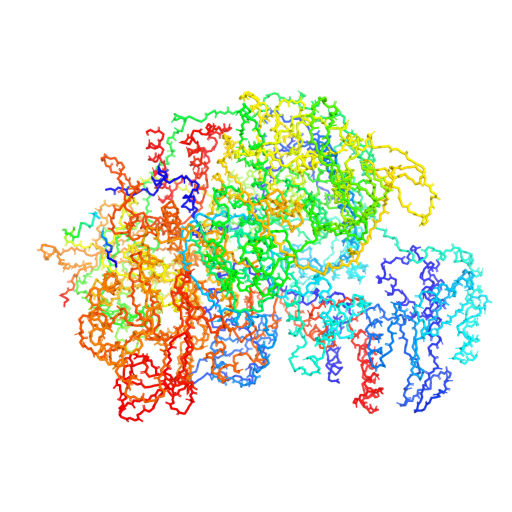1 142 ? 117.214 119.372 184.511 1.00 428.29 142 LYS A O 1
ATOM 2322 N N . THR A 1 143 ? 118.385 121.287 184.364 1.00 422.13 143 THR A N 1
ATOM 2323 C CA . THR A 1 143 ? 119.695 120.682 184.532 1.00 422.13 143 THR A CA 1
ATOM 2324 C C . THR A 1 143 ? 120.256 121.051 185.897 1.00 422.13 143 THR A C 1
ATOM 2325 O O . THR A 1 143 ? 120.175 122.209 186.320 1.00 422.13 143 THR A O 1
ATOM 2336 N N . HIS A 1 144 ? 120.823 120.062 186.579 1.00 424.91 144 HIS A N 1
ATOM 2337 C CA . HIS A 1 144 ? 121.436 120.303 187.875 1.00 424.91 144 HIS A CA 1
ATOM 2338 C C . HIS A 1 144 ? 122.650 121.213 187.723 1.00 424.91 144 HIS A C 1
ATOM 2339 O O . HIS A 1 144 ? 123.366 121.173 186.720 1.00 424.91 144 HIS A O 1
ATOM 2353 N N . ILE A 1 145 ? 122.870 122.052 188.731 1.00 441.14 145 ILE A N 1
ATOM 2354 C CA . ILE A 1 145 ? 123.999 122.972 188.766 1.00 441.14 145 ILE A CA 1
ATOM 2355 C C . ILE A 1 145 ? 124.798 122.695 190.028 1.00 441.14 145 ILE A C 1
ATOM 2356 O O . ILE A 1 145 ? 124.225 122.497 191.105 1.00 441.14 145 ILE A O 1
ATOM 2372 N N . HIS A 1 146 ? 126.120 122.672 189.887 1.00 436.78 146 HIS A N 1
ATOM 2373 C CA . HIS A 1 146 ? 127.011 122.384 191.000 1.00 436.78 146 HIS A CA 1
ATOM 2374 C C . HIS A 1 146 ? 128.178 123.354 190.936 1.00 436.78 146 HIS A C 1
ATOM 2375 O O . HIS A 1 146 ? 128.695 123.637 189.852 1.00 436.78 146 HIS A O 1
ATOM 2389 N N . ILE A 1 147 ? 128.584 123.867 192.092 1.00 448.49 147 ILE A N 1
ATOM 2390 C CA . ILE A 1 147 ? 129.651 124.854 192.174 1.00 448.49 147 ILE A CA 1
ATOM 2391 C C . ILE A 1 147 ? 130.664 124.392 193.210 1.00 448.49 147 ILE A C 1
ATOM 2392 O O . ILE A 1 147 ? 130.306 123.954 194.308 1.00 448.49 147 ILE A O 1
ATOM 2408 N N . PHE A 1 148 ? 131.943 124.487 192.848 1.00 444.70 148 PHE A N 1
ATOM 2409 C CA . PHE A 1 148 ? 133.038 124.069 193.722 1.00 444.70 148 PHE A CA 1
ATOM 2410 C C . PHE A 1 148 ? 134.023 125.229 193.827 1.00 444.70 148 PHE A C 1
ATOM 2411 O O . PHE A 1 148 ? 134.763 125.510 192.881 1.00 444.70 148 PHE A O 1
ATOM 2428 N N . SER A 1 149 ? 134.024 125.896 194.974 1.00 452.57 149 SER A N 1
ATOM 2429 C CA . SER A 1 149 ? 135.006 126.931 195.243 1.00 452.57 149 SER A CA 1
ATOM 2430 C C . SER A 1 149 ? 136.239 126.330 195.912 1.00 452.57 149 SER A C 1
ATOM 2431 O O . SER A 1 149 ? 136.182 125.282 196.562 1.00 452.57 149 SER A O 1
ATOM 2439 N N . PHE A 1 150 ? 137.368 127.019 195.748 1.00 441.45 150 PHE A N 1
ATOM 2440 C CA . PHE A 1 150 ? 138.624 126.517 196.295 1.00 441.45 150 PHE A CA 1
ATOM 2441 C C . PHE A 1 150 ? 138.569 126.434 197.815 1.00 441.45 150 PHE A C 1
ATOM 2442 O O . PHE A 1 150 ? 139.066 125.471 198.410 1.00 441.45 150 PHE A O 1
ATOM 2459 N N . THR A 1 151 ? 137.969 127.435 198.460 1.00 429.32 151 THR A N 1
ATOM 2460 C CA . THR A 1 151 ? 137.905 127.444 199.916 1.00 429.32 151 THR A CA 1
ATOM 2461 C C . THR A 1 151 ? 137.061 126.298 200.460 1.00 429.32 151 THR A C 1
ATOM 2462 O O . THR A 1 151 ? 137.105 126.031 201.666 1.00 429.32 151 THR A O 1
ATOM 2473 N N . GLY A 1 152 ? 136.293 125.625 199.608 1.00 426.50 152 GLY A N 1
ATOM 2474 C CA . GLY A 1 152 ? 135.503 124.474 200.000 1.00 426.50 152 GLY A CA 1
ATOM 2475 C C . GLY A 1 152 ? 134.011 124.708 199.993 1.00 426.50 152 GLY A C 1
ATOM 2476 O O . GLY A 1 152 ? 133.252 123.736 200.100 1.00 426.50 152 GLY A O 1
ATOM 2480 N N . GLU A 1 153 ? 133.561 125.953 199.869 1.00 445.12 153 GLU A N 1
ATOM 2481 C CA . GLU A 1 153 ? 132.131 126.223 199.845 1.00 445.12 153 GLU A CA 1
ATOM 2482 C C . GLU A 1 153 ? 131.492 125.548 198.637 1.00 445.12 153 GLU A C 1
ATOM 2483 O O . GLU A 1 153 ? 131.991 125.646 197.512 1.00 445.12 153 GLU A O 1
ATOM 2495 N N . GLU A 1 154 ? 130.377 124.864 198.877 1.00 439.61 154 GLU A N 1
ATOM 2496 C CA . GLU A 1 154 ? 129.673 124.117 197.847 1.00 439.61 154 GLU A CA 1
ATOM 2497 C C . GLU A 1 154 ? 128.211 124.535 197.820 1.00 439.61 154 GLU A C 1
ATOM 2498 O O . GLU A 1 154 ? 127.642 124.934 198.839 1.00 439.61 154 GLU A O 1
ATOM 2510 N N . MET A 1 155 ? 127.608 124.436 196.640 1.00 441.03 155 MET A N 1
ATOM 2511 C CA . MET A 1 155 ? 126.200 124.771 196.464 1.00 441.03 155 MET A CA 1
ATOM 2512 C C . MET A 1 155 ? 125.677 124.029 195.244 1.00 441.03 155 MET A C 1
ATOM 2513 O O . MET A 1 155 ? 126.437 123.438 194.474 1.00 441.03 155 MET A O 1
ATOM 2527 N N . ALA A 1 156 ? 124.360 124.063 195.086 1.00 445.82 156 ALA A N 1
ATOM 2528 C CA . ALA A 1 156 ? 123.686 123.420 193.963 1.00 445.82 156 ALA A CA 1
ATOM 2529 C C . ALA A 1 156 ? 122.223 123.843 194.000 1.00 445.82 156 ALA A C 1
ATOM 2530 O O . ALA A 1 156 ? 121.801 124.618 194.863 1.00 445.82 156 ALA A O 1
ATOM 2537 N N . THR A 1 157 ? 121.450 123.329 193.047 1.00 447.52 157 THR A N 1
ATOM 2538 C CA . THR A 1 157 ? 120.018 123.584 192.974 1.00 447.52 157 THR A CA 1
ATOM 2539 C C . THR A 1 157 ? 119.273 122.448 193.662 1.00 447.52 157 THR A C 1
ATOM 2540 O O . THR A 1 157 ? 119.469 121.275 193.326 1.00 447.52 157 THR A O 1
ATOM 2551 N N . LYS A 1 158 ? 118.433 122.798 194.636 1.00 448.02 158 LYS A N 1
ATOM 2552 C CA . LYS A 1 158 ? 117.691 121.861 195.470 1.00 448.02 158 LYS A CA 1
ATOM 2553 C C . LYS A 1 158 ? 118.614 121.020 196.343 1.00 448.02 158 LYS A C 1
ATOM 2554 O O . LYS A 1 158 ? 118.131 120.127 197.051 1.00 448.02 158 LYS A O 1
ATOM 2573 N N . ALA A 1 159 ? 119.922 121.280 196.334 1.00 454.01 159 ALA A N 1
ATOM 2574 C CA . ALA A 1 159 ? 120.881 120.487 197.099 1.00 454.01 159 ALA A CA 1
ATOM 2575 C C . ALA A 1 159 ? 120.815 119.013 196.710 1.00 454.01 159 ALA A C 1
ATOM 2576 O O . ALA A 1 159 ? 121.031 118.125 197.539 1.00 454.01 159 ALA A O 1
ATOM 2583 N N . ASP A 1 160 ? 120.515 118.745 195.439 1.00 438.70 160 ASP A N 1
ATOM 2584 C CA . ASP A 1 160 ? 120.410 117.373 194.936 1.00 438.70 160 ASP A CA 1
ATOM 2585 C C . ASP A 1 160 ? 121.764 116.926 194.387 1.00 438.70 160 ASP A C 1
ATOM 2586 O O . ASP A 1 160 ? 121.965 116.744 193.186 1.00 438.70 160 ASP A O 1
ATOM 2595 N N . TYR A 1 161 ? 122.709 116.743 195.311 1.00 435.05 161 TYR A N 1
ATOM 2596 C CA . TYR A 1 161 ? 124.061 116.304 194.965 1.00 435.05 161 TYR A CA 1
ATOM 2597 C C . TYR A 1 161 ? 124.020 114.801 194.697 1.00 435.05 161 TYR A C 1
ATOM 2598 O O . TYR A 1 161 ? 124.220 113.967 195.583 1.00 435.05 161 TYR A O 1
ATOM 2616 N N . THR A 1 162 ? 123.751 114.453 193.439 1.00 403.88 162 THR A N 1
ATOM 2617 C CA . THR A 1 162 ? 123.680 113.052 193.020 1.00 403.88 162 THR A CA 1
ATOM 2618 C C . THR A 1 162 ? 125.090 112.551 192.704 1.00 403.88 162 THR A C 1
ATOM 2619 O O . THR A 1 162 ? 125.458 112.275 191.560 1.00 403.88 162 THR A O 1
ATOM 2630 N N . LEU A 1 163 ? 125.891 112.437 193.762 1.00 409.24 163 LEU A N 1
ATOM 2631 C CA . LEU A 1 163 ? 127.252 111.940 193.633 1.00 409.24 163 LEU A CA 1
ATOM 2632 C C . LEU A 1 163 ? 127.699 111.393 194.980 1.00 409.24 163 LEU A C 1
ATOM 2633 O O . LEU A 1 163 ? 127.188 111.789 196.031 1.00 409.24 163 LEU A O 1
ATOM 2649 N N . ASP A 1 164 ? 128.664 110.479 194.933 1.00 403.54 164 ASP A N 1
ATOM 2650 C CA . ASP A 1 164 ? 129.197 109.877 196.146 1.00 403.54 164 ASP A CA 1
ATOM 2651 C C . ASP A 1 164 ? 130.025 110.907 196.903 1.00 403.54 164 ASP A C 1
ATOM 2652 O O . ASP A 1 164 ? 130.884 111.576 196.320 1.00 403.54 164 ASP A O 1
ATOM 2661 N N . GLU A 1 165 ? 129.770 111.030 198.209 1.00 420.42 165 GLU A N 1
ATOM 2662 C CA . GLU A 1 165 ? 130.467 112.030 199.007 1.00 420.42 165 GLU A CA 1
ATOM 2663 C C . GLU A 1 165 ? 131.972 111.806 199.029 1.00 420.42 165 GLU A C 1
ATOM 2664 O O . GLU A 1 165 ? 132.724 112.753 199.285 1.00 420.42 165 GLU A O 1
ATOM 2676 N N . GLU A 1 166 ? 132.430 110.581 198.769 1.00 415.14 166 GLU A N 1
ATOM 2677 C CA . GLU A 1 166 ? 133.865 110.342 198.670 1.00 415.14 166 GLU A CA 1
ATOM 2678 C C . GLU A 1 166 ? 134.458 111.083 197.479 1.00 415.14 166 GLU A C 1
ATOM 2679 O O . GLU A 1 166 ? 135.568 111.622 197.564 1.00 415.14 166 GLU A O 1
ATOM 2691 N N . SER A 1 167 ? 133.735 111.121 196.358 1.00 402.46 167 SER A N 1
ATOM 2692 C CA . SER A 1 167 ? 134.188 111.912 195.219 1.00 402.46 167 SER A CA 1
ATOM 2693 C C . SER A 1 167 ? 134.248 113.392 195.574 1.00 402.46 167 SER A C 1
ATOM 2694 O O . SER A 1 167 ? 135.180 114.103 195.178 1.00 402.46 167 SER A O 1
ATOM 2702 N N . ARG A 1 168 ? 133.255 113.871 196.323 1.00 421.35 168 ARG A N 1
ATOM 2703 C CA . ARG A 1 168 ? 133.261 115.264 196.756 1.00 421.35 168 ARG A CA 1
ATOM 2704 C C . ARG A 1 168 ? 134.483 115.549 197.619 1.00 421.35 168 ARG A C 1
ATOM 2705 O O . ARG A 1 168 ? 135.145 116.579 197.454 1.00 421.35 168 ARG A O 1
ATOM 2726 N N . ALA A 1 169 ? 134.797 114.637 198.541 1.00 414.33 169 ALA A N 1
ATOM 2727 C CA . ALA A 1 169 ? 135.968 114.814 199.392 1.00 414.33 169 ALA A CA 1
ATOM 2728 C C . ALA A 1 169 ? 137.252 114.784 198.576 1.00 414.33 169 ALA A C 1
ATOM 2729 O O . ALA A 1 169 ? 138.185 115.547 198.845 1.00 414.33 169 ALA A O 1
ATOM 2736 N N . ARG A 1 170 ? 137.325 113.898 197.580 1.00 383.38 170 ARG A N 1
ATOM 2737 C CA . ARG A 1 170 ? 138.512 113.839 196.732 1.00 383.38 170 ARG A CA 1
ATOM 2738 C C . ARG A 1 170 ? 138.712 115.144 195.975 1.00 383.38 170 ARG A C 1
ATOM 2739 O O . ARG A 1 170 ? 139.832 115.662 195.895 1.00 383.38 170 ARG A O 1
ATOM 2760 N N . ILE A 1 171 ? 137.635 115.692 195.409 1.00 405.09 171 ILE A N 1
ATOM 2761 C CA . ILE A 1 171 ? 137.755 116.948 194.675 1.00 405.09 171 ILE A CA 1
ATOM 2762 C C . ILE A 1 171 ? 138.103 118.085 195.626 1.00 405.09 171 ILE A C 1
ATOM 2763 O O . ILE A 1 171 ? 138.863 118.997 195.277 1.00 405.09 171 ILE A O 1
ATOM 2779 N N . LYS A 1 172 ? 137.556 118.054 196.844 1.00 394.08 172 LYS A N 1
ATOM 2780 C CA . LYS A 1 172 ? 137.912 119.062 197.835 1.00 394.08 172 LYS A CA 1
ATOM 2781 C C . LYS A 1 172 ? 139.393 118.989 198.182 1.00 394.08 172 LYS A C 1
ATOM 2782 O O . LYS A 1 172 ? 140.061 120.020 198.306 1.00 394.08 172 LYS A O 1
ATOM 2801 N N . THR A 1 173 ? 139.923 117.776 198.344 1.00 404.01 173 THR A N 1
ATOM 2802 C CA . THR A 1 173 ? 141.347 117.622 198.620 1.00 404.01 173 THR A CA 1
ATOM 2803 C C . THR A 1 173 ? 142.189 118.120 197.453 1.00 404.01 173 THR A C 1
ATOM 2804 O O . THR A 1 173 ? 143.219 118.774 197.655 1.00 404.01 173 THR A O 1
ATOM 2815 N N . ARG A 1 174 ? 141.771 117.814 196.223 1.00 380.60 174 ARG A N 1
ATOM 2816 C CA . ARG A 1 174 ? 142.508 118.287 195.055 1.00 380.60 174 ARG A CA 1
ATOM 2817 C C . ARG A 1 174 ? 142.535 119.809 195.006 1.00 380.60 174 ARG A C 1
ATOM 2818 O O . ARG A 1 174 ? 143.588 120.417 194.779 1.00 380.60 174 ARG A O 1
ATOM 2839 N N . LEU A 1 175 ? 141.383 120.441 195.232 1.00 420.81 175 LEU A N 1
ATOM 2840 C CA . LEU A 1 175 ? 141.324 121.898 195.213 1.00 420.81 175 LEU A CA 1
ATOM 2841 C C . LEU A 1 175 ? 142.145 122.498 196.346 1.00 420.81 175 LEU A C 1
ATOM 2842 O O . LEU A 1 175 ? 142.817 123.519 196.162 1.00 420.81 175 LEU A O 1
ATOM 2858 N N . PHE A 1 176 ? 142.103 121.883 197.528 1.00 427.40 176 PHE A N 1
ATOM 2859 C CA . PHE A 1 176 ? 142.877 122.395 198.653 1.00 427.40 176 PHE A CA 1
ATOM 2860 C C . PHE A 1 176 ? 144.372 122.287 198.380 1.00 427.40 176 PHE A C 1
ATOM 2861 O O . PHE A 1 176 ? 145.134 123.209 198.687 1.00 427.40 176 PHE A O 1
ATOM 2878 N N . THR A 1 177 ? 144.810 121.169 197.798 1.00 421.07 177 THR A N 1
ATOM 2879 C CA . THR A 1 177 ? 146.219 121.024 197.444 1.00 421.07 177 THR A CA 1
ATOM 2880 C C . THR A 1 177 ? 146.627 122.050 196.396 1.00 421.07 177 THR A C 1
ATOM 2881 O O . THR A 1 177 ? 147.711 122.642 196.482 1.00 421.07 177 THR A O 1
ATOM 2892 N N . ILE A 1 178 ? 145.776 122.270 195.392 1.00 408.91 178 ILE A N 1
ATOM 2893 C CA . ILE A 1 178 ? 146.075 123.277 194.378 1.00 408.91 178 ILE A CA 1
ATOM 2894 C C . ILE A 1 178 ? 146.187 124.654 195.019 1.00 408.91 178 ILE A C 1
ATOM 2895 O O . ILE A 1 178 ? 147.060 125.454 194.662 1.00 408.91 178 ILE A O 1
ATOM 2911 N N . ARG A 1 179 ? 145.300 124.954 195.970 1.00 432.04 179 ARG A N 1
ATOM 2912 C CA . ARG A 1 179 ? 145.375 126.226 196.680 1.00 432.04 179 ARG A CA 1
ATOM 2913 C C . ARG A 1 179 ? 146.668 126.338 197.474 1.00 432.04 179 ARG A C 1
ATOM 2914 O O . ARG A 1 179 ? 147.282 127.408 197.525 1.00 432.04 179 ARG A O 1
ATOM 2935 N N . GLN A 1 180 ? 147.089 125.248 198.114 1.00 435.08 180 GLN A N 1
ATOM 2936 C CA . GLN A 1 180 ? 148.351 125.270 198.847 1.00 435.08 180 GLN A CA 1
ATOM 2937 C C . GLN A 1 180 ? 149.511 125.581 197.910 1.00 435.08 180 GLN A C 1
ATOM 2938 O O . GLN A 1 180 ? 150.367 126.420 198.216 1.00 435.08 180 GLN A O 1
ATOM 2952 N N . GLU A 1 181 ? 149.552 124.911 196.756 1.00 428.75 181 GLU A N 1
ATOM 2953 C CA . GLU A 1 181 ? 150.643 125.151 195.815 1.00 428.75 181 GLU A CA 1
ATOM 2954 C C . GLU A 1 181 ? 150.614 126.582 195.297 1.00 428.75 181 GLU A C 1
ATOM 2955 O O . GLU A 1 181 ? 151.661 127.229 195.176 1.00 428.75 181 GLU A O 1
ATOM 2967 N N . MET A 1 182 ? 149.423 127.098 194.987 1.00 443.08 182 MET A N 1
ATOM 2968 C CA . MET A 1 182 ? 149.314 128.470 194.506 1.00 443.08 182 MET A CA 1
ATOM 2969 C C . MET A 1 182 ? 149.773 129.462 195.568 1.00 443.08 182 MET A C 1
ATOM 2970 O O . MET A 1 182 ? 150.494 130.419 195.266 1.00 443.08 182 MET A O 1
ATOM 2984 N N . ALA A 1 183 ? 149.364 129.247 196.821 1.00 454.58 183 ALA A N 1
ATOM 2985 C CA . ALA A 1 183 ? 149.770 130.141 197.899 1.00 454.58 183 ALA A CA 1
ATOM 2986 C C . ALA A 1 183 ? 151.277 130.103 198.098 1.00 454.58 183 ALA A C 1
ATOM 2987 O O . ALA A 1 183 ? 151.908 131.143 198.318 1.00 454.58 183 ALA A O 1
ATOM 2994 N N . SER A 1 184 ? 151.873 128.912 198.026 1.00 460.59 184 SER A N 1
ATOM 2995 C CA . SER A 1 184 ? 153.327 128.822 198.103 1.00 460.59 184 SER A CA 1
ATOM 2996 C C . SER A 1 184 ? 153.971 129.600 196.964 1.00 460.59 184 SER A C 1
ATOM 2997 O O . SER A 1 184 ? 154.951 130.324 197.172 1.00 460.59 184 SER A O 1
ATOM 3005 N N . ARG A 1 185 ? 153.429 129.469 195.752 1.00 447.36 185 ARG A N 1
ATOM 3006 C CA . ARG A 1 185 ? 153.945 130.239 194.624 1.00 447.36 185 ARG A CA 1
ATOM 3007 C C . ARG A 1 185 ? 153.677 131.728 194.808 1.00 447.36 185 ARG A C 1
ATOM 3008 O O . ARG A 1 185 ? 154.595 132.550 194.714 1.00 447.36 185 ARG A O 1
ATOM 3029 N N . GLY A 1 186 ? 152.429 132.093 195.092 1.00 457.63 186 GLY A N 1
ATOM 3030 C CA . GLY A 1 186 ? 152.058 133.476 195.300 1.00 457.63 186 GLY A CA 1
ATOM 3031 C C . GLY A 1 186 ? 151.201 134.099 194.215 1.00 457.63 186 GLY A C 1
ATOM 3032 O O . GLY A 1 186 ? 150.989 135.318 194.248 1.00 457.63 186 GLY A O 1
ATOM 3036 N N . LEU A 1 187 ? 150.707 133.316 193.259 1.00 452.82 187 LEU A N 1
ATOM 3037 C CA . LEU A 1 187 ? 149.823 133.819 192.212 1.00 452.82 187 LEU A CA 1
ATOM 3038 C C . LEU A 1 187 ? 148.350 133.733 192.593 1.00 452.82 187 LEU A C 1
ATOM 3039 O O . LEU A 1 187 ? 147.490 134.061 191.767 1.00 452.82 187 LEU A O 1
ATOM 3055 N N . TRP A 1 188 ? 148.043 133.301 193.818 1.00 468.88 188 TRP A N 1
ATOM 3056 C CA . TRP A 1 188 ? 146.650 133.097 194.204 1.00 468.88 188 TRP A CA 1
ATOM 3057 C C . TRP A 1 188 ? 145.871 134.407 194.203 1.00 468.88 188 TRP A C 1
ATOM 3058 O O . TRP A 1 188 ? 144.721 134.452 193.751 1.00 468.88 188 TRP A O 1
ATOM 3079 N N . ASP A 1 189 ? 146.474 135.484 194.713 1.00 484.12 189 ASP A N 1
ATOM 3080 C CA . ASP A 1 189 ? 145.799 136.777 194.690 1.00 484.12 189 ASP A CA 1
ATOM 3081 C C . ASP A 1 189 ? 145.550 137.243 193.261 1.00 484.12 189 ASP A C 1
ATOM 3082 O O . ASP A 1 189 ? 144.467 137.750 192.943 1.00 484.12 189 ASP A O 1
ATOM 3091 N N . SER A 1 190 ? 146.544 137.080 192.385 1.00 475.67 190 SER A N 1
ATOM 3092 C CA . SER A 1 190 ? 146.365 137.468 190.990 1.00 475.67 190 SER A CA 1
ATOM 3093 C C . SER A 1 190 ? 145.220 136.688 190.356 1.00 475.67 190 SER A C 1
ATOM 3094 O O . SER A 1 190 ? 144.405 137.256 189.619 1.00 475.67 190 SER A O 1
ATOM 3102 N N . PHE A 1 191 ? 145.143 135.386 190.635 1.00 460.29 191 PHE A N 1
ATOM 3103 C CA . PHE A 1 191 ? 144.024 134.594 190.134 1.00 460.29 191 PHE A CA 1
ATOM 3104 C C . PHE A 1 191 ? 142.700 135.105 190.684 1.00 460.29 191 PHE A C 1
ATOM 3105 O O . PHE A 1 191 ? 141.704 135.185 189.955 1.00 460.29 191 PHE A O 1
ATOM 3122 N N . ARG A 1 192 ? 142.667 135.454 191.972 1.00 484.47 192 ARG A N 1
ATOM 3123 C CA . ARG A 1 192 ? 141.425 135.931 192.571 1.00 484.47 192 ARG A CA 1
ATOM 3124 C C . ARG A 1 192 ? 140.960 137.232 191.931 1.00 484.47 192 ARG A C 1
ATOM 3125 O O . ARG A 1 192 ? 139.760 137.424 191.704 1.00 484.47 192 ARG A O 1
ATOM 3146 N N . GLN A 1 193 ? 141.889 138.139 191.630 1.00 493.36 193 GLN A N 1
ATOM 3147 C CA . GLN A 1 193 ? 141.545 139.448 191.092 1.00 493.36 193 GLN A CA 1
ATOM 3148 C C . GLN A 1 193 ? 141.538 139.476 189.566 1.00 493.36 193 GLN A C 1
ATOM 3149 O O . GLN A 1 193 ? 141.280 140.531 188.978 1.00 493.36 193 GLN A O 1
ATOM 3163 N N . SER A 1 194 ? 141.813 138.346 188.915 1.00 488.64 194 SER A N 1
ATOM 3164 C CA . SER A 1 194 ? 141.890 138.290 187.463 1.00 488.64 194 SER A CA 1
ATOM 3165 C C . SER A 1 194 ? 140.719 137.563 186.818 1.00 488.64 194 SER A C 1
ATOM 3166 O O . SER A 1 194 ? 140.687 137.445 185.588 1.00 488.64 194 SER A O 1
ATOM 3174 N N . GLU A 1 195 ? 139.757 137.074 187.604 1.00 481.21 195 GLU A N 1
ATOM 3175 C CA . GLU A 1 195 ? 138.664 136.301 187.025 1.00 481.21 195 GLU A CA 1
ATOM 3176 C C . GLU A 1 195 ? 137.690 137.183 186.256 1.00 481.21 195 GLU A C 1
ATOM 3177 O O . GLU A 1 195 ? 136.957 136.688 185.392 1.00 481.21 195 GLU A O 1
ATOM 3189 N N . ARG A 1 196 ? 137.666 138.484 186.548 1.00 470.02 196 ARG A N 1
ATOM 3190 C CA . ARG A 1 196 ? 136.695 139.366 185.910 1.00 470.02 196 ARG A CA 1
ATOM 3191 C C . ARG A 1 196 ? 136.912 139.441 184.402 1.00 470.02 196 ARG A C 1
ATOM 3192 O O . ARG A 1 196 ? 135.950 139.391 183.628 1.00 470.02 196 ARG A O 1
ATOM 3213 N N . GLY A 1 197 ? 138.164 139.553 183.969 1.00 463.73 197 GLY A N 1
ATOM 3214 C CA . GLY A 1 197 ? 138.473 139.709 182.563 1.00 463.73 197 GLY A CA 1
ATOM 3215 C C . GLY A 1 197 ? 138.698 138.429 181.793 1.00 463.73 197 GLY A C 1
ATOM 3216 O O . GLY A 1 197 ? 139.038 138.489 180.607 1.00 463.73 197 GLY A O 1
ATOM 3220 N N . GLU A 1 198 ? 138.523 137.266 182.421 1.00 462.89 198 GLU A N 1
ATOM 3221 C CA . GLU A 1 198 ? 138.802 136.010 181.733 1.00 462.89 198 GLU A CA 1
ATOM 3222 C C . GLU A 1 198 ? 137.737 135.691 180.690 1.00 462.89 198 GLU A C 1
ATOM 3223 O O . GLU A 1 198 ? 138.045 135.129 179.633 1.00 462.89 198 GLU A O 1
ATOM 3235 N N . GLU A 1 199 ? 136.477 136.034 180.971 1.00 473.62 199 GLU A N 1
ATOM 3236 C CA . GLU A 1 199 ? 135.400 135.687 180.048 1.00 473.62 199 GLU A CA 1
ATOM 3237 C C . GLU A 1 199 ? 135.532 136.445 178.731 1.00 473.62 199 GLU A C 1
ATOM 3238 O O . GLU A 1 199 ? 135.317 135.872 177.656 1.00 473.62 199 GLU A O 1
ATOM 3250 N N . THR A 1 200 ? 135.886 137.724 178.790 1.00 452.51 200 THR A N 1
ATOM 3251 C CA . THR A 1 200 ? 136.010 138.525 177.583 1.00 452.51 200 THR A CA 1
ATOM 3252 C C . THR A 1 200 ? 137.315 138.214 176.861 1.00 452.51 200 THR A C 1
ATOM 3253 O O . THR A 1 200 ? 138.349 137.957 177.483 1.00 452.51 200 THR A O 1
ATOM 3264 N N . ILE A 1 201 ? 137.256 138.241 175.531 1.00 409.24 201 ILE A N 1
ATOM 3265 C CA . ILE A 1 201 ? 138.411 137.989 174.678 1.00 409.24 201 ILE A CA 1
ATOM 3266 C C . ILE A 1 201 ? 138.643 139.220 173.817 1.00 409.24 201 ILE A C 1
ATOM 3267 O O . ILE A 1 201 ? 137.727 139.678 173.124 1.00 409.24 201 ILE A O 1
ATOM 3283 N N . GLU A 1 202 ? 139.861 139.749 173.855 1.00 377.81 202 GLU A N 1
ATOM 3284 C CA . GLU A 1 202 ? 140.254 140.899 173.052 1.00 377.81 202 GLU A CA 1
ATOM 3285 C C . GLU A 1 202 ? 141.260 140.452 172.003 1.00 377.81 202 GLU A C 1
ATOM 3286 O O . GLU A 1 202 ? 142.235 139.766 172.327 1.00 377.81 202 GLU A O 1
ATOM 3298 N N . GLU A 1 203 ? 141.019 140.835 170.753 1.00 311.01 203 GLU A N 1
ATOM 3299 C CA . GLU A 1 203 ? 141.949 140.506 169.682 1.00 311.01 203 GLU A CA 1
ATOM 3300 C C . GLU A 1 203 ? 143.255 141.265 169.882 1.00 311.01 203 GLU A C 1
ATOM 3301 O O . GLU A 1 203 ? 143.247 142.467 170.158 1.00 311.01 203 GLU A O 1
ATOM 3313 N N . ARG A 1 204 ? 144.376 140.563 169.744 1.00 321.77 204 ARG A N 1
ATOM 3314 C CA . ARG A 1 204 ? 145.698 141.130 169.973 1.00 321.77 204 ARG A CA 1
ATOM 3315 C C . ARG A 1 204 ? 146.568 141.036 168.727 1.00 321.77 204 ARG A C 1
ATOM 3316 O O . ARG A 1 204 ? 147.742 140.669 168.793 1.00 321.77 204 ARG A O 1
ATOM 3337 N N . PHE A 1 205 ? 146.001 141.360 167.571 1.00 275.64 205 PHE A N 1
ATOM 3338 C CA . PHE A 1 205 ? 146.806 141.493 166.366 1.00 275.64 205 PHE A CA 1
ATOM 3339 C C . PHE A 1 205 ? 147.725 142.699 166.493 1.00 275.64 205 PHE A C 1
ATOM 3340 O O . PHE A 1 205 ? 147.337 143.739 167.029 1.00 275.64 205 PHE A O 1
ATOM 3357 N N . GLU A 1 206 ? 148.953 142.564 165.998 1.00 260.08 206 GLU A N 1
ATOM 3358 C CA . GLU A 1 206 ? 149.935 143.627 166.169 1.00 260.08 206 GLU A CA 1
ATOM 3359 C C . GLU A 1 206 ? 150.994 143.524 165.084 1.00 260.08 206 GLU A C 1
ATOM 3360 O O . GLU A 1 206 ? 151.114 142.506 164.399 1.00 260.08 206 GLU A O 1
ATOM 3372 N N . ILE A 1 207 ? 151.763 144.601 164.943 1.00 248.00 207 ILE A N 1
ATOM 3373 C CA . ILE A 1 207 ? 152.853 144.691 163.980 1.00 248.00 207 ILE A CA 1
ATOM 3374 C C . ILE A 1 207 ? 154.150 144.871 164.755 1.00 248.00 207 ILE A C 1
ATOM 3375 O O . ILE A 1 207 ? 154.284 145.819 165.537 1.00 248.00 207 ILE A O 1
ATOM 3391 N N . THR A 1 208 ? 155.103 143.970 164.535 1.00 253.90 208 THR A N 1
ATOM 3392 C CA . THR A 1 208 ? 156.394 144.056 165.200 1.00 253.90 208 THR A CA 1
ATOM 3393 C C . THR A 1 208 ? 157.463 143.448 164.309 1.00 253.90 208 THR A C 1
ATOM 3394 O O . THR A 1 208 ? 157.175 142.660 163.404 1.00 253.90 208 THR A O 1
ATOM 3405 N N . GLY A 1 209 ? 158.709 143.823 164.579 1.00 241.27 209 GLY A N 1
ATOM 3406 C CA . GLY A 1 209 ? 159.823 143.227 163.865 1.00 241.27 209 GLY A CA 1
ATOM 3407 C C . GLY A 1 209 ? 159.865 143.662 162.416 1.00 241.27 209 GLY A C 1
ATOM 3408 O O . GLY A 1 209 ? 159.733 144.849 162.091 1.00 241.27 209 GLY A O 1
ATOM 3412 N N . THR A 1 210 ? 160.056 142.687 161.525 1.00 238.31 210 THR A N 1
ATOM 3413 C CA . THR A 1 210 ? 160.263 142.998 160.116 1.00 238.31 210 THR A CA 1
ATOM 3414 C C . THR A 1 210 ? 159.059 143.710 159.520 1.00 238.31 210 THR A C 1
ATOM 3415 O O . THR A 1 210 ? 159.210 144.600 158.676 1.00 238.31 210 THR A O 1
ATOM 3426 N N . MET A 1 211 ? 157.850 143.326 159.926 1.00 267.46 211 MET A N 1
ATOM 3427 C CA . MET A 1 211 ? 156.667 143.986 159.388 1.00 267.46 211 MET A CA 1
ATOM 3428 C C . MET A 1 211 ? 156.638 145.458 159.775 1.00 267.46 211 MET A C 1
ATOM 3429 O O . MET A 1 211 ? 156.304 146.316 158.953 1.00 267.46 211 MET A O 1
ATOM 3443 N N . ARG A 1 212 ? 156.991 145.775 161.021 1.00 249.71 212 ARG A N 1
ATOM 3444 C CA . ARG A 1 212 ? 157.048 147.175 161.431 1.00 249.71 212 ARG A CA 1
ATOM 3445 C C . ARG A 1 212 ? 158.169 147.916 160.713 1.00 249.71 212 ARG A C 1
ATOM 3446 O O . ARG A 1 212 ? 158.023 149.093 160.367 1.00 249.71 212 ARG A O 1
ATOM 3467 N N . ARG A 1 213 ? 159.303 147.252 160.490 1.00 228.81 213 ARG A N 1
ATOM 3468 C CA . ARG A 1 213 ? 160.397 147.907 159.787 1.00 228.81 213 ARG A CA 1
ATOM 3469 C C . ARG A 1 213 ? 160.074 148.140 158.319 1.00 228.81 213 ARG A C 1
ATOM 3470 O O . ARG A 1 213 ? 160.650 149.042 157.706 1.00 228.81 213 ARG A O 1
ATOM 3491 N N . LEU A 1 214 ? 159.184 147.335 157.738 1.00 252.18 214 LEU A N 1
ATOM 3492 C CA . LEU A 1 214 ? 158.677 147.621 156.401 1.00 252.18 214 LEU A CA 1
ATOM 3493 C C . LEU A 1 214 ? 157.621 148.720 156.431 1.00 252.18 214 LEU A C 1
ATOM 3494 O O . LEU A 1 214 ? 157.548 149.537 155.509 1.00 252.18 214 LEU A O 1
ATOM 3510 N N . ALA A 1 215 ? 156.794 148.750 157.475 1.00 237.68 215 ALA A N 1
ATOM 3511 C CA . ALA A 1 215 ? 155.753 149.768 157.566 1.00 237.68 215 ALA A CA 1
ATOM 3512 C C . ALA A 1 215 ? 156.351 151.154 157.754 1.00 237.68 215 ALA A C 1
ATOM 3513 O O . ALA A 1 215 ? 155.797 152.148 157.274 1.00 237.68 215 ALA A O 1
ATOM 3520 N N . ASP A 1 216 ? 157.476 151.242 158.461 1.00 221.16 216 ASP A N 1
ATOM 3521 C CA . ASP A 1 216 ? 158.124 152.534 158.650 1.00 221.16 216 ASP A CA 1
ATOM 3522 C C . ASP A 1 216 ? 158.725 153.076 157.360 1.00 221.16 216 ASP A C 1
ATOM 3523 O O . ASP A 1 216 ? 159.128 154.241 157.324 1.00 221.16 216 ASP A O 1
ATOM 3532 N N . GLN A 1 217 ? 158.804 152.262 156.307 1.00 213.34 217 GLN A N 1
ATOM 3533 C CA . GLN A 1 217 ? 159.355 152.686 155.027 1.00 213.34 217 GLN A CA 1
ATOM 3534 C C . GLN A 1 217 ? 158.287 152.819 153.949 1.00 213.34 217 GLN A C 1
ATOM 3535 O O . GLN A 1 217 ? 158.618 152.928 152.765 1.00 213.34 217 GLN A O 1
ATOM 3549 N N . SER A 1 218 ? 157.014 152.815 154.328 1.00 229.21 218 SER A N 1
ATOM 3550 C CA . SER A 1 218 ? 155.904 152.859 153.386 1.00 229.21 218 SER A CA 1
ATOM 3551 C C . SER A 1 218 ? 154.967 154.004 153.733 1.00 229.21 218 SER A C 1
ATOM 3552 O O . SER A 1 218 ? 153.752 153.841 153.847 1.00 229.21 218 SER A O 1
ATOM 3560 N N . LEU A 1 219 ? 155.537 155.184 153.910 1.00 217.83 219 LEU A N 1
ATOM 3561 C CA . LEU A 1 219 ? 154.821 156.397 154.265 1.00 217.83 219 LEU A CA 1
ATOM 3562 C C . LEU A 1 219 ? 155.214 157.501 153.299 1.00 217.83 219 LEU A C 1
ATOM 3563 O O . LEU A 1 219 ? 156.209 157.379 152.579 1.00 217.83 219 LEU A O 1
ATOM 3579 N N . PRO A 1 220 ? 154.446 158.584 153.246 1.00 224.15 220 PRO A N 1
ATOM 3580 C CA . PRO A 1 220 ? 154.874 159.751 152.480 1.00 224.15 220 PRO A CA 1
ATOM 3581 C C . PRO A 1 220 ? 156.295 160.142 152.840 1.00 224.15 220 PRO A C 1
ATOM 3582 O O . PRO A 1 220 ? 156.800 159.767 153.908 1.00 224.15 220 PRO A O 1
ATOM 3593 N N . PRO A 1 221 ? 156.975 160.896 151.979 1.00 205.77 221 PRO A N 1
ATOM 3594 C CA . PRO A 1 221 ? 158.425 161.069 152.146 1.00 205.77 221 PRO A CA 1
ATOM 3595 C C . PRO A 1 221 ? 158.834 161.714 153.457 1.00 205.77 221 PRO A C 1
ATOM 3596 O O . PRO A 1 221 ? 159.889 161.365 153.999 1.00 205.77 221 PRO A O 1
ATOM 3607 N N . ASN A 1 222 ? 158.042 162.639 153.988 1.00 236.20 222 ASN A N 1
ATOM 3608 C CA . ASN A 1 222 ? 158.474 163.453 155.116 1.00 236.20 222 ASN A CA 1
ATOM 3609 C C . ASN A 1 222 ? 158.149 162.835 156.469 1.00 236.20 222 ASN A C 1
ATOM 3610 O O . ASN A 1 222 ? 158.378 163.485 157.494 1.00 236.20 222 ASN A O 1
ATOM 3621 N N . PHE A 1 223 ? 157.623 161.615 156.506 1.00 234.97 223 PHE A N 1
ATOM 3622 C CA . PHE A 1 223 ? 157.324 160.938 157.757 1.00 234.97 223 PHE A CA 1
ATOM 3623 C C . PHE A 1 223 ? 158.337 159.834 158.023 1.00 234.97 223 PHE A C 1
ATOM 3624 O O . PHE A 1 223 ? 158.892 159.237 157.099 1.00 234.97 223 PHE A O 1
ATOM 3641 N N . SER A 1 224 ? 158.571 159.566 159.306 1.00 232.01 224 SER A N 1
ATOM 3642 C CA . SER A 1 224 ? 159.634 158.673 159.746 1.00 232.01 224 SER A CA 1
ATOM 3643 C C . SER A 1 224 ? 159.136 157.355 160.315 1.00 232.01 224 SER A C 1
ATOM 3644 O O . SER A 1 224 ? 159.812 156.337 160.166 1.00 232.01 224 SER A O 1
ATOM 3652 N N . SER A 1 225 ? 157.979 157.342 160.971 1.00 232.31 225 SER A N 1
ATOM 3653 C CA . SER A 1 225 ? 157.462 156.132 161.590 1.00 232.31 225 SER A CA 1
ATOM 3654 C C . SER A 1 225 ? 155.963 156.046 161.358 1.00 232.31 225 SER A C 1
ATOM 3655 O O . SER A 1 225 ? 155.285 157.058 161.170 1.00 232.31 225 SER A O 1
ATOM 3663 N N . LEU A 1 226 ? 155.446 154.816 161.378 1.00 229.58 226 LEU A N 1
ATOM 3664 C CA . LEU A 1 226 ? 154.022 154.615 161.138 1.00 229.58 226 LEU A CA 1
ATOM 3665 C C . LEU A 1 226 ? 153.183 155.282 162.217 1.00 229.58 226 LEU A C 1
ATOM 3666 O O . LEU A 1 226 ? 152.125 155.853 161.928 1.00 229.58 226 LEU A O 1
ATOM 3682 N N . GLU A 1 227 ? 153.629 155.213 163.472 1.00 256.45 227 GLU A N 1
ATOM 3683 C CA . GLU A 1 227 ? 152.856 155.805 164.556 1.00 256.45 227 GLU A CA 1
ATOM 3684 C C . GLU A 1 227 ? 152.725 157.311 164.379 1.00 256.45 227 GLU A C 1
ATOM 3685 O O . GLU A 1 227 ? 151.654 157.881 164.620 1.00 256.45 227 GLU A O 1
ATOM 3697 N N . ASN A 1 228 ? 153.804 157.978 163.967 1.00 234.65 228 ASN A N 1
ATOM 3698 C CA . ASN A 1 228 ? 153.727 159.415 163.735 1.00 234.65 228 ASN A CA 1
ATOM 3699 C C . ASN A 1 228 ? 152.759 159.736 162.607 1.00 234.65 228 ASN A C 1
ATOM 3700 O O . ASN A 1 228 ? 151.992 160.703 162.691 1.00 234.65 228 ASN A O 1
ATOM 3711 N N . PHE A 1 229 ? 152.781 158.937 161.540 1.00 224.75 229 PHE A N 1
ATOM 3712 C CA . PHE A 1 229 ? 151.859 159.164 160.432 1.00 224.75 229 PHE A CA 1
ATOM 3713 C C . PHE A 1 229 ? 150.415 158.995 160.880 1.00 224.75 229 PHE A C 1
ATOM 3714 O O . PHE A 1 229 ? 149.543 159.786 160.503 1.00 224.75 229 PHE A O 1
ATOM 3731 N N . ARG A 1 230 ? 150.137 157.966 161.680 1.00 235.53 230 ARG A N 1
ATOM 3732 C CA . ARG A 1 230 ? 148.780 157.772 162.178 1.00 235.53 230 ARG A CA 1
ATOM 3733 C C . ARG A 1 230 ? 148.359 158.914 163.093 1.00 235.53 230 ARG A C 1
ATOM 3734 O O . ARG A 1 230 ? 147.205 159.353 163.054 1.00 235.53 230 ARG A O 1
ATOM 3755 N N . ALA A 1 231 ? 149.273 159.400 163.933 1.00 235.78 231 ALA A N 1
ATOM 3756 C CA . ALA A 1 231 ? 148.952 160.536 164.791 1.00 235.78 231 ALA A CA 1
ATOM 3757 C C . ALA A 1 231 ? 148.641 161.773 163.964 1.00 235.78 231 ALA A C 1
ATOM 3758 O O . ALA A 1 231 ? 147.733 162.542 164.299 1.00 235.78 231 ALA A O 1
ATOM 3765 N N . TYR A 1 232 ? 149.395 161.989 162.888 1.00 220.48 232 TYR A N 1
ATOM 3766 C CA . TYR A 1 232 ? 149.124 163.119 162.009 1.00 220.48 232 TYR A CA 1
ATOM 3767 C C . TYR A 1 232 ? 147.766 162.984 161.334 1.00 220.48 232 TYR A C 1
ATOM 3768 O O . TYR A 1 232 ? 146.981 163.937 161.309 1.00 220.48 232 TYR A O 1
ATOM 3786 N N . VAL A 1 233 ? 147.466 161.804 160.790 1.00 241.07 233 VAL A N 1
ATOM 3787 C CA . VAL A 1 233 ? 146.203 161.618 160.084 1.00 241.07 233 VAL A CA 1
ATOM 3788 C C . VAL A 1 233 ? 145.027 161.763 161.040 1.00 241.07 233 VAL A C 1
ATOM 3789 O O . VAL A 1 233 ? 144.000 162.355 160.693 1.00 241.07 233 VAL A O 1
ATOM 3802 N N . ASP A 1 234 ? 145.148 161.219 162.252 1.00 241.81 234 ASP A N 1
ATOM 3803 C CA . ASP A 1 234 ? 144.045 161.295 163.204 1.00 241.81 234 ASP A CA 1
ATOM 3804 C C . ASP A 1 234 ? 143.729 162.738 163.569 1.00 241.81 234 ASP A C 1
ATOM 3805 O O . ASP A 1 234 ? 142.559 163.104 163.724 1.00 241.81 234 ASP A O 1
ATOM 3814 N N . GLY A 1 235 ? 144.753 163.568 163.716 1.00 241.13 235 GLY A N 1
ATOM 3815 C CA . GLY A 1 235 ? 144.559 164.972 163.996 1.00 241.13 235 GLY A CA 1
ATOM 3816 C C . GLY A 1 235 ? 144.284 165.822 162.779 1.00 241.13 235 GLY A C 1
ATOM 3817 O O . GLY A 1 235 ? 144.184 167.045 162.895 1.00 241.13 235 GLY A O 1
ATOM 3821 N N . PHE A 1 236 ? 144.162 165.207 161.609 1.00 241.41 236 PHE A N 1
ATOM 3822 C CA . PHE A 1 236 ? 143.960 165.957 160.378 1.00 241.41 236 PHE A CA 1
ATOM 3823 C C . PHE A 1 236 ? 142.574 166.587 160.354 1.00 241.41 236 PHE A C 1
ATOM 3824 O O . PHE A 1 236 ? 141.593 165.975 160.782 1.00 241.41 236 PHE A O 1
ATOM 3841 N N . GLU A 1 237 ? 142.500 167.818 159.858 1.00 266.51 237 GLU A N 1
ATOM 3842 C CA . GLU A 1 237 ? 141.249 168.532 159.660 1.00 266.51 237 GLU A CA 1
ATOM 3843 C C . GLU A 1 237 ? 141.372 169.370 158.397 1.00 266.51 237 GLU A C 1
ATOM 3844 O O . GLU A 1 237 ? 142.411 169.998 158.170 1.00 266.51 237 GLU A O 1
ATOM 3856 N N . PRO A 1 238 ? 140.334 169.403 157.560 1.00 235.93 238 PRO A N 1
ATOM 3857 C CA . PRO A 1 238 ? 140.471 170.075 156.261 1.00 235.93 238 PRO A CA 1
ATOM 3858 C C . PRO A 1 238 ? 140.622 171.580 156.416 1.00 235.93 238 PRO A C 1
ATOM 3859 O O . PRO A 1 238 ? 139.853 172.228 157.128 1.00 235.93 238 PRO A O 1
ATOM 3870 N N . ASN A 1 239 ? 141.629 172.132 155.731 1.00 255.22 239 ASN A N 1
ATOM 3871 C CA . ASN A 1 239 ? 141.937 173.553 155.808 1.00 255.22 239 ASN A CA 1
ATOM 3872 C C . ASN A 1 239 ? 142.268 174.126 154.434 1.00 255.22 239 ASN A C 1
ATOM 3873 O O . ASN A 1 239 ? 143.212 174.910 154.296 1.00 255.22 239 ASN A O 1
ATOM 3884 N N . GLY A 1 240 ? 141.517 173.736 153.410 1.00 262.29 240 GLY A N 1
ATOM 3885 C CA . GLY A 1 240 ? 141.732 174.285 152.079 1.00 262.29 240 GLY A CA 1
ATOM 3886 C C . GLY A 1 240 ? 143.075 173.941 151.476 1.00 262.29 240 GLY A C 1
ATOM 3887 O O . GLY A 1 240 ? 143.749 174.820 150.927 1.00 262.29 240 GLY A O 1
ATOM 3891 N N . TYR A 1 241 ? 143.490 172.676 151.573 1.00 243.50 241 TYR A N 1
ATOM 3892 C CA . TYR A 1 241 ? 144.745 172.264 150.954 1.00 243.50 241 TYR A CA 1
ATOM 3893 C C . TYR A 1 241 ? 144.605 172.149 149.442 1.00 243.50 241 TYR A C 1
ATOM 3894 O O . TYR A 1 241 ? 145.505 172.551 148.697 1.00 243.50 241 TYR A O 1
ATOM 3912 N N . ILE A 1 242 ? 143.487 171.597 148.968 1.00 247.08 242 ILE A N 1
ATOM 3913 C CA . ILE A 1 242 ? 143.290 171.435 147.529 1.00 247.08 242 ILE A CA 1
ATOM 3914 C C . ILE A 1 242 ? 143.240 172.794 146.845 1.00 247.08 242 ILE A C 1
ATOM 3915 O O . ILE A 1 242 ? 143.907 173.023 145.826 1.00 247.08 242 ILE A O 1
ATOM 3931 N N . GLU A 1 243 ? 142.434 173.709 147.383 1.00 247.94 243 GLU A N 1
ATOM 3932 C CA . GLU A 1 243 ? 142.327 175.035 146.788 1.00 247.94 243 GLU A CA 1
ATOM 3933 C C . GLU A 1 243 ? 143.633 175.804 146.912 1.00 247.94 243 GLU A C 1
ATOM 3934 O O . GLU A 1 243 ? 143.907 176.690 146.097 1.00 247.94 243 GLU A O 1
ATOM 3946 N N . GLY A 1 244 ? 144.443 175.491 147.924 1.00 247.65 244 GLY A N 1
ATOM 3947 C CA . GLY A 1 244 ? 145.747 176.113 148.043 1.00 247.65 244 GLY A CA 1
ATOM 3948 C C . GLY A 1 244 ? 146.766 175.595 147.052 1.00 247.65 244 GLY A C 1
ATOM 3949 O O . GLY A 1 244 ? 147.609 176.367 146.585 1.00 247.65 244 GLY A O 1
ATOM 3953 N N . LYS A 1 245 ? 146.710 174.306 146.720 1.00 228.27 245 LYS A N 1
ATOM 3954 C CA . LYS A 1 245 ? 147.646 173.733 145.761 1.00 228.27 245 LYS A CA 1
ATOM 3955 C C . LYS A 1 245 ? 147.229 173.978 144.323 1.00 228.27 245 LYS A C 1
ATOM 3956 O O . LYS A 1 245 ? 148.080 173.950 143.430 1.00 228.27 245 LYS A O 1
ATOM 3975 N N . LEU A 1 246 ? 145.940 174.207 144.069 1.00 237.77 246 LEU A N 1
ATOM 3976 C CA . LEU A 1 246 ? 145.513 174.479 142.700 1.00 237.77 246 LEU A CA 1
ATOM 3977 C C . LEU A 1 246 ? 146.180 175.736 142.160 1.00 237.77 246 LEU A C 1
ATOM 3978 O O . LEU A 1 246 ? 146.738 175.732 141.057 1.00 237.77 246 LEU A O 1
ATOM 3994 N N . SER A 1 247 ? 146.142 176.826 142.928 1.00 255.00 247 SER A N 1
ATOM 3995 C CA . SER A 1 247 ? 146.796 178.054 142.493 1.00 255.00 247 SER A CA 1
ATOM 3996 C C . SER A 1 247 ? 148.301 177.859 142.367 1.00 255.00 247 SER A C 1
ATOM 3997 O O . SER A 1 247 ? 148.922 178.342 141.415 1.00 255.00 247 SER A O 1
ATOM 4005 N N . GLN A 1 248 ? 148.903 177.147 143.320 1.00 252.69 248 GLN A N 1
ATOM 4006 C CA . GLN A 1 248 ? 150.341 176.912 143.276 1.00 252.69 248 GLN A CA 1
ATOM 4007 C C . GLN A 1 248 ? 150.743 176.118 142.039 1.00 252.69 248 GLN A C 1
ATOM 4008 O O . GLN A 1 248 ? 151.851 176.296 141.522 1.00 252.69 248 GLN A O 1
ATOM 4022 N N . MET A 1 249 ? 149.869 175.242 141.555 1.00 225.80 249 MET A N 1
ATOM 4023 C CA . MET A 1 249 ? 150.197 174.422 140.400 1.00 225.80 249 MET A CA 1
ATOM 4024 C C . MET A 1 249 ? 150.314 175.284 139.150 1.00 225.80 249 MET A C 1
ATOM 4025 O O . MET A 1 249 ? 149.728 176.365 139.046 1.00 225.80 249 MET A O 1
ATOM 4039 N N . SER A 1 250 ? 151.089 174.792 138.188 1.00 223.25 250 SER A N 1
ATOM 4040 C CA . SER A 1 250 ? 151.305 175.528 136.952 1.00 223.25 250 SER A CA 1
ATOM 4041 C C . SER A 1 250 ? 149.996 175.694 136.192 1.00 223.25 250 SER A C 1
ATOM 4042 O O . SER A 1 250 ? 149.092 174.862 136.276 1.00 223.25 250 SER A O 1
ATOM 4050 N N . LYS A 1 251 ? 149.894 176.794 135.452 1.00 241.26 251 LYS A N 1
ATOM 4051 C CA . LYS A 1 251 ? 148.712 177.073 134.650 1.00 241.26 251 LYS A CA 1
ATOM 4052 C C . LYS A 1 251 ? 148.773 176.430 133.274 1.00 241.26 251 LYS A C 1
ATOM 4053 O O . LYS A 1 251 ? 147.811 176.544 132.510 1.00 241.26 251 LYS A O 1
ATOM 4072 N N . GLU A 1 252 ? 149.882 175.772 132.939 1.00 244.25 252 GLU A N 1
ATOM 4073 C CA . GLU A 1 252 ? 149.966 175.046 131.679 1.00 244.25 252 GLU A CA 1
ATOM 4074 C C . GLU A 1 252 ? 149.192 173.737 131.729 1.00 244.25 252 GLU A C 1
ATOM 4075 O O . GLU A 1 252 ? 148.854 173.191 130.676 1.00 244.25 252 GLU A O 1
ATOM 4087 N N . VAL A 1 253 ? 148.898 173.231 132.924 1.00 225.57 253 VAL A N 1
ATOM 4088 C CA . VAL A 1 253 ? 148.115 172.013 133.088 1.00 225.57 253 VAL A CA 1
ATOM 4089 C C . VAL A 1 253 ? 146.639 172.369 133.004 1.00 225.57 253 VAL A C 1
ATOM 4090 O O . VAL A 1 253 ? 146.037 172.795 133.995 1.00 225.57 253 VAL A O 1
ATOM 4103 N N . ASN A 1 254 ? 146.045 172.196 131.824 1.00 210.76 254 ASN A N 1
ATOM 4104 C CA . ASN A 1 254 ? 144.654 172.554 131.598 1.00 210.76 254 ASN A CA 1
ATOM 4105 C C . ASN A 1 254 ? 144.011 171.520 130.686 1.00 210.76 254 ASN A C 1
ATOM 4106 O O . ASN A 1 254 ? 144.678 170.643 130.135 1.00 210.76 254 ASN A O 1
ATOM 4117 N N . ALA A 1 255 ? 142.697 171.643 130.522 1.00 190.32 255 ALA A N 1
ATOM 4118 C CA . ALA A 1 255 ? 141.887 170.724 129.729 1.00 190.32 255 ALA A CA 1
ATOM 4119 C C . ALA A 1 255 ? 141.091 171.494 128.690 1.00 190.32 255 ALA A C 1
ATOM 4120 O O . ALA A 1 255 ? 139.875 171.353 128.568 1.00 190.32 255 ALA A O 1
ATOM 4127 N N . ARG A 1 256 ? 141.781 172.340 127.931 1.00 193.82 256 ARG A N 1
ATOM 4128 C CA . ARG A 1 256 ? 141.117 173.223 126.982 1.00 193.82 256 ARG A CA 1
ATOM 4129 C C . ARG A 1 256 ? 140.216 172.438 126.040 1.00 193.82 256 ARG A C 1
ATOM 4130 O O . ARG A 1 256 ? 140.623 171.420 125.473 1.00 193.82 256 ARG A O 1
ATOM 4151 N N . ILE A 1 257 ? 138.989 172.921 125.872 1.00 194.77 257 ILE A N 1
ATOM 4152 C CA . ILE A 1 257 ? 138.006 172.292 124.998 1.00 194.77 257 ILE A CA 1
ATOM 4153 C C . ILE A 1 257 ? 138.168 172.870 123.600 1.00 194.77 257 ILE A C 1
ATOM 4154 O O . ILE A 1 257 ? 138.036 174.083 123.402 1.00 194.77 257 ILE A O 1
ATOM 4170 N N . GLU A 1 258 ? 138.443 172.005 122.627 1.00 191.83 258 GLU A N 1
ATOM 4171 C CA . GLU A 1 258 ? 138.574 172.431 121.242 1.00 191.83 258 GLU A CA 1
ATOM 4172 C C . GLU A 1 258 ? 137.302 172.065 120.494 1.00 191.83 258 GLU A C 1
ATOM 4173 O O . GLU A 1 258 ? 137.050 170.872 120.278 1.00 191.83 258 GLU A O 1
ATOM 4185 N N . PRO A 1 259 ? 136.480 173.028 120.075 1.00 192.43 259 PRO A N 1
ATOM 4186 C CA . PRO A 1 259 ? 135.207 172.672 119.439 1.00 192.43 259 PRO A CA 1
ATOM 4187 C C . PRO A 1 259 ? 135.414 171.815 118.201 1.00 192.43 259 PRO A C 1
ATOM 4188 O O . PRO A 1 259 ? 136.360 172.007 117.437 1.00 192.43 259 PRO A O 1
ATOM 4199 N N . PHE A 1 260 ? 134.507 170.860 118.014 1.00 210.69 260 PHE A N 1
ATOM 4200 C CA . PHE A 1 260 ? 134.508 169.970 116.861 1.00 210.69 260 PHE A CA 1
ATOM 4201 C C . PHE A 1 260 ? 133.459 170.485 115.885 1.00 210.69 260 PHE A C 1
ATOM 4202 O O . PHE A 1 260 ? 132.281 170.596 116.236 1.00 210.69 260 PHE A O 1
ATOM 4219 N N . LEU A 1 261 ? 133.885 170.803 114.668 1.00 220.72 261 LEU A N 1
ATOM 4220 C CA . LEU A 1 261 ? 133.030 171.431 113.674 1.00 220.72 261 LEU A CA 1
ATOM 4221 C C . LEU A 1 261 ? 133.027 170.614 112.390 1.00 220.72 261 LEU A C 1
ATOM 4222 O O . LEU A 1 261 ? 133.787 169.657 112.229 1.00 220.72 261 LEU A O 1
ATOM 4238 N N . LYS A 1 262 ? 132.162 171.020 111.459 1.00 233.26 262 LYS A N 1
ATOM 4239 C CA . LYS A 1 262 ? 132.024 170.295 110.201 1.00 233.26 262 LYS A CA 1
ATOM 4240 C C . LYS A 1 262 ? 133.342 170.198 109.449 1.00 233.26 262 LYS A C 1
ATOM 4241 O O . LYS A 1 262 ? 133.524 169.269 108.656 1.00 233.26 262 LYS A O 1
ATOM 4260 N N . THR A 1 263 ? 134.262 171.132 109.676 1.00 187.97 263 THR A N 1
ATOM 4261 C CA . THR A 1 263 ? 135.538 171.149 108.981 1.00 187.97 263 THR A CA 1
ATOM 4262 C C . THR A 1 263 ? 136.655 170.470 109.760 1.00 187.97 263 THR A C 1
ATOM 4263 O O . THR A 1 263 ? 137.705 170.182 109.178 1.00 187.97 263 THR A O 1
ATOM 4274 N N . THR A 1 264 ? 136.464 170.214 111.051 1.00 204.56 264 THR A N 1
ATOM 4275 C CA . THR A 1 264 ? 137.551 169.679 111.868 1.00 204.56 264 THR A CA 1
ATOM 4276 C C . THR A 1 264 ? 138.032 168.313 111.397 1.00 204.56 264 THR A C 1
ATOM 4277 O O . THR A 1 264 ? 139.250 168.145 111.214 1.00 204.56 264 THR A O 1
ATOM 4288 N N . PRO A 1 265 ? 137.175 167.315 111.191 1.00 210.04 265 PRO A N 1
ATOM 4289 C CA . PRO A 1 265 ? 137.687 165.984 110.848 1.00 210.04 265 PRO A CA 1
ATOM 4290 C C . PRO A 1 265 ? 138.359 165.972 109.486 1.00 210.04 265 PRO A C 1
ATOM 4291 O O . PRO A 1 265 ? 138.007 166.735 108.586 1.00 210.04 265 PRO A O 1
ATOM 4302 N N . ARG A 1 266 ? 139.341 165.091 109.347 1.00 210.79 266 ARG A N 1
ATOM 4303 C CA . ARG A 1 266 ? 140.095 164.917 108.121 1.00 210.79 266 ARG A CA 1
ATOM 4304 C C . ARG A 1 266 ? 140.149 163.439 107.768 1.00 210.79 266 ARG A C 1
ATOM 4305 O O . ARG A 1 266 ? 140.015 162.585 108.648 1.00 210.79 266 ARG A O 1
ATOM 4326 N N . PRO A 1 267 ? 140.338 163.107 106.494 1.00 230.20 267 PRO A N 1
ATOM 4327 C CA . PRO A 1 267 ? 140.400 161.692 106.112 1.00 230.20 267 PRO A CA 1
ATOM 4328 C C . PRO A 1 267 ? 141.548 160.974 106.801 1.00 230.20 267 PRO A C 1
ATOM 4329 O O . PRO A 1 267 ? 142.630 161.528 106.998 1.00 230.20 267 PRO A O 1
ATOM 4340 N N . LEU A 1 268 ? 141.301 159.720 107.163 1.00 233.85 268 LEU A N 1
ATOM 4341 C CA . LEU A 1 268 ? 142.329 158.905 107.791 1.00 233.85 268 LEU A CA 1
ATOM 4342 C C . LEU A 1 268 ? 143.473 158.652 106.818 1.00 233.85 268 LEU A C 1
ATOM 4343 O O . LEU A 1 268 ? 143.282 158.588 105.603 1.00 233.85 268 LEU A O 1
ATOM 4359 N N . ARG A 1 269 ? 144.674 158.509 107.367 1.00 223.06 269 ARG A N 1
ATOM 4360 C CA . ARG A 1 269 ? 145.890 158.381 106.566 1.00 223.06 269 ARG A CA 1
ATOM 4361 C C . ARG A 1 269 ? 146.179 156.899 106.356 1.00 223.06 269 ARG A C 1
ATOM 4362 O O . ARG A 1 269 ? 146.839 156.262 107.180 1.00 223.06 269 ARG A O 1
ATOM 4383 N N . LEU A 1 270 ? 145.690 156.348 105.249 1.00 218.55 270 LEU A N 1
ATOM 4384 C CA . LEU A 1 270 ? 145.933 154.946 104.956 1.00 218.55 270 LEU A CA 1
ATOM 4385 C C . LEU A 1 270 ? 147.418 154.712 104.677 1.00 218.55 270 LEU A C 1
ATOM 4386 O O . LEU A 1 270 ? 148.080 155.552 104.062 1.00 218.55 270 LEU A O 1
ATOM 4402 N N . PRO A 1 271 ? 147.963 153.576 105.106 1.00 224.38 271 PRO A N 1
ATOM 4403 C CA . PRO A 1 271 ? 149.385 153.301 104.872 1.00 224.38 271 PRO A CA 1
ATOM 4404 C C . PRO A 1 271 ? 149.711 153.243 103.389 1.00 224.38 271 PRO A C 1
ATOM 4405 O O . PRO A 1 271 ? 148.839 153.276 102.520 1.00 224.38 271 PRO A O 1
ATOM 4416 N N . ASP A 1 272 ? 151.007 153.156 103.109 1.00 217.04 272 ASP A N 1
ATOM 4417 C CA . ASP A 1 272 ? 151.521 153.073 101.752 1.00 217.04 272 ASP A CA 1
ATOM 4418 C C . ASP A 1 272 ? 152.540 151.949 101.662 1.00 217.04 272 ASP A C 1
ATOM 4419 O O . ASP A 1 272 ? 153.364 151.771 102.563 1.00 217.04 272 ASP A O 1
ATOM 4428 N N . GLY A 1 273 ? 152.483 151.197 100.567 1.00 220.37 273 GLY A N 1
ATOM 4429 C CA . GLY A 1 273 ? 153.364 150.073 100.361 1.00 220.37 273 GLY A CA 1
ATOM 4430 C C . GLY A 1 273 ? 152.835 149.159 99.276 1.00 220.37 273 GLY A C 1
ATOM 4431 O O . GLY A 1 273 ? 151.900 149.506 98.549 1.00 220.37 273 GLY A O 1
ATOM 4435 N N . PRO A 1 274 ? 153.423 147.972 99.140 1.00 217.53 274 PRO A N 1
ATOM 4436 C CA . PRO A 1 274 ? 152.929 147.034 98.139 1.00 217.53 274 PRO A CA 1
ATOM 4437 C C . PRO A 1 274 ? 151.497 146.644 98.434 1.00 217.53 274 PRO A C 1
ATOM 4438 O O . PRO A 1 274 ? 151.093 146.544 99.610 1.00 217.53 274 PRO A O 1
ATOM 4449 N N . PRO A 1 275 ? 150.684 146.410 97.402 1.00 229.72 275 PRO A N 1
ATOM 4450 C CA . PRO A 1 275 ? 149.276 146.083 97.646 1.00 229.72 275 PRO A CA 1
ATOM 4451 C C . PRO A 1 275 ? 149.129 144.798 98.442 1.00 229.72 275 PRO A C 1
ATOM 4452 O O . PRO A 1 275 ? 149.948 143.882 98.343 1.00 229.72 275 PRO A O 1
ATOM 4463 N N . CYS A 1 276 ? 148.069 144.741 99.241 1.00 243.70 276 CYS A N 1
ATOM 4464 C CA . CYS A 1 276 ? 147.829 143.589 100.093 1.00 243.70 276 CYS A CA 1
ATOM 4465 C C . CYS A 1 276 ? 147.312 142.414 99.268 1.00 243.70 276 CYS A C 1
ATOM 4466 O O . CYS A 1 276 ? 146.877 142.563 98.124 1.00 243.70 276 CYS A O 1
ATOM 4474 N N . SER A 1 277 ? 147.359 141.227 99.871 1.00 230.65 277 SER A N 1
ATOM 4475 C CA . SER A 1 277 ? 147.002 139.989 99.196 1.00 230.65 277 SER A CA 1
ATOM 4476 C C . SER A 1 277 ? 146.007 139.201 100.036 1.00 230.65 277 SER A C 1
ATOM 4477 O O . SER A 1 277 ? 145.763 139.510 101.204 1.00 230.65 277 SER A O 1
ATOM 4485 N N . GLN A 1 278 ? 145.430 138.175 99.416 1.00 243.18 278 GLN A N 1
ATOM 4486 C CA . GLN A 1 278 ? 144.437 137.349 100.088 1.00 243.18 278 GLN A CA 1
ATOM 4487 C C . GLN A 1 278 ? 145.063 136.629 101.272 1.00 243.18 278 GLN A C 1
ATOM 4488 O O . GLN A 1 278 ? 146.216 136.195 101.217 1.00 243.18 278 GLN A O 1
ATOM 4502 N N . ARG A 1 279 ? 144.294 136.497 102.350 1.00 247.43 279 ARG A N 1
ATOM 4503 C CA . ARG A 1 279 ? 144.774 135.814 103.541 1.00 247.43 279 ARG A CA 1
ATOM 4504 C C . ARG A 1 279 ? 143.763 134.854 104.147 1.00 247.43 279 ARG A C 1
ATOM 4505 O O . ARG A 1 279 ? 144.097 134.182 105.123 1.00 247.43 279 ARG A O 1
ATOM 4526 N N . SER A 1 280 ? 142.550 134.764 103.611 1.00 239.45 280 SER A N 1
ATOM 4527 C CA . SER A 1 280 ? 141.573 133.837 104.152 1.00 239.45 280 SER A CA 1
ATOM 4528 C C . SER A 1 280 ? 141.993 132.400 103.865 1.00 239.45 280 SER A C 1
ATOM 4529 O O . SER A 1 280 ? 142.789 132.124 102.967 1.00 239.45 280 SER A O 1
ATOM 4537 N N . LYS A 1 281 ? 141.441 131.477 104.650 1.00 265.22 281 LYS A N 1
ATOM 4538 C CA . LYS A 1 281 ? 141.840 130.079 104.569 1.00 265.22 281 LYS A CA 1
ATOM 4539 C C . LYS A 1 281 ? 141.225 129.347 103.385 1.00 265.22 281 LYS A C 1
ATOM 4540 O O . LYS A 1 281 ? 141.583 128.192 103.141 1.00 265.22 281 LYS A O 1
ATOM 4559 N N . PHE A 1 282 ? 140.314 129.981 102.650 1.00 268.67 282 PHE A N 1
ATOM 4560 C CA . PHE A 1 282 ? 139.727 129.389 101.457 1.00 268.67 282 PHE A CA 1
ATOM 4561 C C . PHE A 1 282 ? 139.292 130.509 100.526 1.00 268.67 282 PHE A C 1
ATOM 4562 O O . PHE A 1 282 ? 138.866 131.570 100.985 1.00 268.67 282 PHE A O 1
ATOM 4579 N N . LEU A 1 283 ? 139.400 130.271 99.223 1.00 266.24 283 LEU A N 1
ATOM 4580 C CA . LEU A 1 283 ? 139.005 131.280 98.251 1.00 266.24 283 LEU A CA 1
ATOM 4581 C C . LEU A 1 283 ? 137.544 131.650 98.451 1.00 266.24 283 LEU A C 1
ATOM 4582 O O . LEU A 1 283 ? 136.694 130.780 98.650 1.00 266.24 283 LEU A O 1
ATOM 4598 N N . LEU A 1 284 ? 137.249 132.948 98.399 1.00 259.84 284 LEU A N 1
ATOM 4599 C CA . LEU A 1 284 ? 135.895 133.445 98.616 1.00 259.84 284 LEU A CA 1
ATOM 4600 C C . LEU A 1 284 ? 135.179 133.745 97.304 1.00 259.84 284 LEU A C 1
ATOM 4601 O O . LEU A 1 284 ? 134.130 133.163 97.015 1.00 259.84 284 LEU A O 1
ATOM 4617 N N . MET A 1 285 ? 135.730 134.651 96.502 1.00 245.39 285 MET A N 1
ATOM 4618 C CA . MET A 1 285 ? 135.075 135.021 95.257 1.00 245.39 285 MET A CA 1
ATOM 4619 C C . MET A 1 285 ? 135.358 134.018 94.147 1.00 245.39 285 MET A C 1
ATOM 4620 O O . MET A 1 285 ? 134.464 133.715 93.351 1.00 245.39 285 MET A O 1
ATOM 4634 N N . ASP A 1 286 ? 136.579 133.503 94.074 1.00 269.62 286 ASP A N 1
ATOM 4635 C CA . ASP A 1 286 ? 136.981 132.570 93.031 1.00 269.62 286 ASP A CA 1
ATOM 4636 C C . ASP A 1 286 ? 136.954 131.147 93.582 1.00 269.62 286 ASP A C 1
ATOM 4637 O O . ASP A 1 286 ? 137.988 130.549 93.872 1.00 269.62 286 ASP A O 1
ATOM 4646 N N . ALA A 1 287 ? 135.749 130.596 93.714 1.00 271.01 287 ALA A N 1
ATOM 4647 C CA . ALA A 1 287 ? 135.551 129.263 94.283 1.00 271.01 287 ALA A CA 1
ATOM 4648 C C . ALA A 1 287 ? 134.633 128.473 93.359 1.00 271.01 287 ALA A C 1
ATOM 4649 O O . ALA A 1 287 ? 133.412 128.634 93.399 1.00 271.01 287 ALA A O 1
ATOM 4656 N N . LEU A 1 288 ? 135.220 127.617 92.532 1.00 298.32 288 LEU A N 1
ATOM 4657 C CA . LEU A 1 288 ? 134.427 126.730 91.702 1.00 298.32 288 LEU A CA 1
ATOM 4658 C C . LEU A 1 288 ? 133.785 125.658 92.576 1.00 298.32 288 LEU A C 1
ATOM 4659 O O . LEU A 1 288 ? 134.196 125.416 93.710 1.00 298.32 288 LEU A O 1
ATOM 4675 N N . LYS A 1 289 ? 132.752 125.017 92.040 1.00 288.67 289 LYS A N 1
ATOM 4676 C CA . LYS A 1 289 ? 132.071 123.947 92.764 1.00 288.67 289 LYS A CA 1
ATOM 4677 C C . LYS A 1 289 ? 131.737 122.845 91.774 1.00 288.67 289 LYS A C 1
ATOM 4678 O O . LYS A 1 289 ? 130.996 123.079 90.817 1.00 288.67 289 LYS A O 1
ATOM 4697 N N . LEU A 1 290 ? 132.276 121.653 92.002 1.00 275.03 290 LEU A N 1
ATOM 4698 C CA . LEU A 1 290 ? 131.877 120.482 91.240 1.00 275.03 290 LEU A CA 1
ATOM 4699 C C . LEU A 1 290 ? 130.746 119.784 91.981 1.00 275.03 290 LEU A C 1
ATOM 4700 O O . LEU A 1 290 ? 130.985 119.078 92.965 1.00 275.03 290 LEU A O 1
ATOM 4716 N N . SER A 1 291 ? 129.517 119.971 91.511 1.00 274.73 291 SER A N 1
ATOM 4717 C CA . SER A 1 291 ? 128.334 119.527 92.228 1.00 274.73 291 SER A CA 1
ATOM 4718 C C . SER A 1 291 ? 127.755 118.267 91.602 1.00 274.73 291 SER A C 1
ATOM 4719 O O . SER A 1 291 ? 128.016 117.948 90.441 1.00 274.73 291 SER A O 1
ATOM 4727 N N . ILE A 1 292 ? 126.966 117.551 92.398 1.00 287.54 292 ILE A N 1
ATOM 4728 C CA . ILE A 1 292 ? 126.236 116.375 91.939 1.00 287.54 292 ILE A CA 1
ATOM 4729 C C . ILE A 1 292 ? 124.979 116.251 92.781 1.00 287.54 292 ILE A C 1
ATOM 4730 O O . ILE A 1 292 ? 125.050 116.222 94.012 1.00 287.54 292 ILE A O 1
ATOM 4746 N N . GLU A 1 293 ? 123.825 116.186 92.123 1.00 326.07 293 GLU A N 1
ATOM 4747 C CA . GLU A 1 293 ? 122.568 116.057 92.848 1.00 326.07 293 GLU A CA 1
ATOM 4748 C C . GLU A 1 293 ? 122.593 114.797 93.703 1.00 326.07 293 GLU A C 1
ATOM 4749 O O . GLU A 1 293 ? 122.956 113.716 93.230 1.00 326.07 293 GLU A O 1
ATOM 4761 N N . ASP A 1 294 ? 122.213 114.940 94.967 1.00 311.15 294 ASP A N 1
ATOM 4762 C CA . ASP A 1 294 ? 122.321 113.845 95.919 1.00 311.15 294 ASP A CA 1
ATOM 4763 C C . ASP A 1 294 ? 121.295 114.014 97.032 1.00 311.15 294 ASP A C 1
ATOM 4764 O O . ASP A 1 294 ? 121.317 115.028 97.741 1.00 311.15 294 ASP A O 1
ATOM 4773 N N . PRO A 1 295 ? 120.391 113.055 97.231 1.00 318.15 295 PRO A N 1
ATOM 4774 C CA . PRO A 1 295 ? 119.388 113.218 98.301 1.00 318.15 295 PRO A CA 1
ATOM 4775 C C . PRO A 1 295 ? 119.949 112.929 99.693 1.00 318.15 295 PRO A C 1
ATOM 4776 O O . PRO A 1 295 ? 119.694 111.903 100.323 1.00 318.15 295 PRO A O 1
ATOM 4787 N N . SER A 1 296 ? 120.742 113.875 100.194 1.00 312.33 296 SER A N 1
ATOM 4788 C CA . SER A 1 296 ? 121.338 113.758 101.519 1.00 312.33 296 SER A CA 1
ATOM 4789 C C . SER A 1 296 ? 121.335 115.126 102.183 1.00 312.33 296 SER A C 1
ATOM 4790 O O . SER A 1 296 ? 121.295 116.162 101.516 1.00 312.33 296 SER A O 1
ATOM 4798 N N . HIS A 1 297 ? 121.385 115.114 103.513 1.00 321.58 297 HIS A N 1
ATOM 4799 C CA . HIS A 1 297 ? 121.283 116.321 104.321 1.00 321.58 297 HIS A CA 1
ATOM 4800 C C . HIS A 1 297 ? 122.540 116.503 105.157 1.00 321.58 297 HIS A C 1
ATOM 4801 O O . HIS A 1 297 ? 123.078 115.536 105.704 1.00 321.58 297 HIS A O 1
ATOM 4815 N N . GLU A 1 298 ? 123.003 117.751 105.247 1.00 324.84 298 GLU A N 1
ATOM 4816 C CA . GLU A 1 298 ? 124.028 118.140 106.210 1.00 324.84 298 GLU A CA 1
ATOM 4817 C C . GLU A 1 298 ? 125.196 117.160 106.233 1.00 324.84 298 GLU A C 1
ATOM 4818 O O . GLU A 1 298 ? 126.061 117.202 105.354 1.00 324.84 298 GLU A O 1
ATOM 4830 N N . GLY A 1 299 ? 125.235 116.280 107.233 1.00 306.50 299 GLY A N 1
ATOM 4831 C CA . GLY A 1 299 ? 126.357 115.393 107.441 1.00 306.50 299 GLY A CA 1
ATOM 4832 C C . GLY A 1 299 ? 126.204 113.997 106.889 1.00 306.50 299 GLY A C 1
ATOM 4833 O O . GLY A 1 299 ? 127.163 113.220 106.942 1.00 306.50 299 GLY A O 1
ATOM 4837 N N . GLU A 1 300 ? 125.035 113.645 106.362 1.00 293.96 300 GLU A N 1
ATOM 4838 C CA . GLU A 1 300 ? 124.835 112.311 105.817 1.00 293.96 300 GLU A CA 1
ATOM 4839 C C . GLU A 1 300 ? 125.853 112.033 104.719 1.00 293.96 300 GLU A C 1
ATOM 4840 O O . GLU A 1 300 ? 126.129 112.898 103.881 1.00 293.96 300 GLU A O 1
ATOM 4852 N N . GLY A 1 301 ? 126.415 110.836 104.730 1.00 247.84 301 GLY A N 1
ATOM 4853 C CA . GLY A 1 301 ? 127.341 110.409 103.703 1.00 247.84 301 GLY A CA 1
ATOM 4854 C C . GLY A 1 301 ? 128.787 110.487 104.173 1.00 247.84 301 GLY A C 1
ATOM 4855 O O . GLY A 1 301 ? 129.135 111.200 105.116 1.00 247.84 301 GLY A O 1
ATOM 4859 N N . ILE A 1 302 ? 129.633 109.723 103.491 1.00 241.53 302 ILE A N 1
ATOM 4860 C CA . ILE A 1 302 ? 131.065 109.691 103.773 1.00 241.53 302 ILE A CA 1
ATOM 4861 C C . ILE A 1 302 ? 131.728 110.777 102.932 1.00 241.53 302 ILE A C 1
ATOM 4862 O O . ILE A 1 302 ? 131.605 110.744 101.699 1.00 241.53 302 ILE A O 1
ATOM 4878 N N . PRO A 1 303 ? 132.435 111.735 103.537 1.00 250.37 303 PRO A N 1
ATOM 4879 C CA . PRO A 1 303 ? 132.953 112.856 102.738 1.00 250.37 303 PRO A CA 1
ATOM 4880 C C . PRO A 1 303 ? 133.852 112.422 101.597 1.00 250.37 303 PRO A C 1
ATOM 4881 O O . PRO A 1 303 ? 133.806 113.028 100.522 1.00 250.37 303 PRO A O 1
ATOM 4892 N N . LEU A 1 304 ? 134.677 111.390 101.790 1.00 269.27 304 LEU A N 1
ATOM 4893 C CA . LEU A 1 304 ? 135.567 110.956 100.718 1.00 269.27 304 LEU A CA 1
ATOM 4894 C C . LEU A 1 304 ? 134.782 110.424 99.526 1.00 269.27 304 LEU A C 1
ATOM 4895 O O . LEU A 1 304 ? 135.108 110.728 98.373 1.00 269.27 304 LEU A O 1
ATOM 4911 N N . TYR A 1 305 ? 133.754 109.617 99.783 1.00 276.59 305 TYR A N 1
ATOM 4912 C CA . TYR A 1 305 ? 132.951 109.080 98.690 1.00 276.59 305 TYR A CA 1
ATOM 4913 C C . TYR A 1 305 ? 132.234 110.197 97.946 1.00 276.59 305 TYR A C 1
ATOM 4914 O O . TYR A 1 305 ? 132.177 110.199 96.711 1.00 276.59 305 TYR A O 1
ATOM 4932 N N . ASP A 1 306 ? 131.686 111.160 98.685 1.00 297.99 306 ASP A N 1
ATOM 4933 C CA . ASP A 1 306 ? 131.040 112.306 98.056 1.00 297.99 306 ASP A CA 1
ATOM 4934 C C . ASP A 1 306 ? 132.027 113.083 97.197 1.00 297.99 306 ASP A C 1
ATOM 4935 O O . ASP A 1 306 ? 131.711 113.477 96.068 1.00 297.99 306 ASP A O 1
ATOM 4944 N N . ALA A 1 307 ? 133.235 113.306 97.713 1.00 287.02 307 ALA A N 1
ATOM 4945 C CA . ALA A 1 307 ? 134.238 114.052 96.965 1.00 287.02 307 ALA A CA 1
ATOM 4946 C C . ALA A 1 307 ? 134.612 113.332 95.679 1.00 287.02 307 ALA A C 1
ATOM 4947 O O . ALA A 1 307 ? 134.704 113.956 94.616 1.00 287.02 307 ALA A O 1
ATOM 4954 N N . ILE A 1 308 ? 134.836 112.022 95.750 1.00 312.71 308 ILE A N 1
ATOM 4955 C CA . ILE A 1 308 ? 135.230 111.294 94.548 1.00 312.71 308 ILE A CA 1
ATOM 4956 C C . ILE A 1 308 ? 134.085 111.269 93.543 1.00 312.71 308 ILE A C 1
ATOM 4957 O O . ILE A 1 308 ? 134.304 111.392 92.332 1.00 312.71 308 ILE A O 1
ATOM 4973 N N . LYS A 1 309 ? 132.846 111.124 94.018 1.00 288.43 309 LYS A N 1
ATOM 4974 C CA . LYS A 1 309 ? 131.714 111.166 93.099 1.00 288.43 309 LYS A CA 1
ATOM 4975 C C . LYS A 1 309 ? 131.631 112.511 92.393 1.00 288.43 309 LYS A C 1
ATOM 4976 O O . LYS A 1 309 ? 131.394 112.569 91.182 1.00 288.43 309 LYS A O 1
ATOM 4995 N N . CYS A 1 310 ? 131.823 113.607 93.130 1.00 285.38 310 CYS A N 1
ATOM 4996 C CA . CYS A 1 310 ? 131.820 114.922 92.497 1.00 285.38 310 CYS A CA 1
ATOM 4997 C C . CYS A 1 310 ? 132.950 115.038 91.483 1.00 285.38 310 CYS A C 1
ATOM 4998 O O . CYS A 1 310 ? 132.765 115.591 90.395 1.00 285.38 310 CYS A O 1
ATOM 5006 N N . MET A 1 311 ? 134.129 114.519 91.823 1.00 298.83 311 MET A N 1
ATOM 5007 C CA . MET A 1 311 ? 135.257 114.580 90.901 1.00 298.83 311 MET A CA 1
ATOM 5008 C C . MET A 1 311 ? 134.987 113.788 89.631 1.00 298.83 311 MET A C 1
ATOM 5009 O O . MET A 1 311 ? 135.498 114.140 88.563 1.00 298.83 311 MET A O 1
ATOM 5023 N N . ARG A 1 312 ? 134.200 112.722 89.719 1.00 313.26 312 ARG A N 1
ATOM 5024 C CA . ARG A 1 312 ? 133.920 111.887 88.558 1.00 313.26 312 ARG A CA 1
ATOM 5025 C C . ARG A 1 312 ? 132.841 112.467 87.650 1.00 313.26 312 ARG A C 1
ATOM 5026 O O . ARG A 1 312 ? 132.323 111.741 86.798 1.00 313.26 312 ARG A O 1
ATOM 5047 N N . THR A 1 313 ? 132.488 113.741 87.809 1.00 281.74 313 THR A N 1
ATOM 5048 C CA . THR A 1 313 ? 131.515 114.398 86.944 1.00 281.74 313 THR A CA 1
ATOM 5049 C C . THR A 1 313 ? 132.167 115.276 85.886 1.00 281.74 313 THR A C 1
ATOM 5050 O O . THR A 1 313 ? 131.642 115.390 84.775 1.00 281.74 313 THR A O 1
ATOM 5061 N N . PHE A 1 314 ? 133.291 115.903 86.209 1.00 272.47 314 PHE A N 1
ATOM 5062 C CA . PHE A 1 314 ? 134.009 116.757 85.273 1.00 272.47 314 PHE A CA 1
ATOM 5063 C C . PHE A 1 314 ? 135.045 115.920 84.533 1.00 272.47 314 PHE A C 1
ATOM 5064 O O . PHE A 1 314 ? 135.952 115.359 85.154 1.00 272.47 314 PHE A O 1
ATOM 5081 N N . PHE A 1 315 ? 134.907 115.835 83.208 1.00 265.20 315 PHE A N 1
ATOM 5082 C CA . PHE A 1 315 ? 135.706 114.935 82.386 1.00 265.20 315 PHE A CA 1
ATOM 5083 C C . PHE A 1 315 ? 136.823 115.651 81.634 1.00 265.20 315 PHE A C 1
ATOM 5084 O O . PHE A 1 315 ? 137.444 115.053 80.750 1.00 265.20 315 PHE A O 1
ATOM 5101 N N . GLY A 1 316 ? 137.099 116.907 81.966 1.00 273.82 316 GLY A N 1
ATOM 5102 C CA . GLY A 1 316 ? 138.042 117.693 81.194 1.00 273.82 316 GLY A CA 1
ATOM 5103 C C . GLY A 1 316 ? 139.440 117.768 81.773 1.00 273.82 316 GLY A C 1
ATOM 5104 O O . GLY A 1 316 ? 140.205 118.667 81.419 1.00 273.82 316 GLY A O 1
ATOM 5108 N N . TRP A 1 317 ? 139.793 116.839 82.658 1.00 281.21 317 TRP A N 1
ATOM 5109 C CA . TRP A 1 317 ? 141.097 116.894 83.307 1.00 281.21 317 TRP A CA 1
ATOM 5110 C C . TRP A 1 317 ? 142.218 116.861 82.275 1.00 281.21 317 TRP A C 1
ATOM 5111 O O . TRP A 1 317 ? 142.202 116.057 81.340 1.00 281.21 317 TRP A O 1
ATOM 5132 N N . LYS A 1 318 ? 143.199 117.748 82.452 1.00 325.29 318 LYS A N 1
ATOM 5133 C CA . LYS A 1 318 ? 144.397 117.756 81.621 1.00 325.29 318 LYS A CA 1
ATOM 5134 C C . LYS A 1 318 ? 145.625 117.509 82.481 1.00 325.29 318 LYS A C 1
ATOM 5135 O O . LYS A 1 318 ? 145.505 117.264 83.685 1.00 325.29 318 LYS A O 1
ATOM 5154 N N . GLU A 1 319 ? 146.805 117.579 81.881 1.00 321.43 319 GLU A N 1
ATOM 5155 C CA . GLU A 1 319 ? 148.038 117.412 82.635 1.00 321.43 319 GLU A CA 1
ATOM 5156 C C . GLU A 1 319 ? 148.387 118.726 83.322 1.00 321.43 319 GLU A C 1
ATOM 5157 O O . GLU A 1 319 ? 148.627 119.725 82.635 1.00 321.43 319 GLU A O 1
ATOM 5169 N N . PRO A 1 320 ? 148.429 118.778 84.651 1.00 296.24 320 PRO A N 1
ATOM 5170 C CA . PRO A 1 320 ? 148.636 120.064 85.324 1.00 296.24 320 PRO A CA 1
ATOM 5171 C C . PRO A 1 320 ? 149.994 120.667 85.007 1.00 296.24 320 PRO A C 1
ATOM 5172 O O . PRO A 1 320 ? 150.984 119.962 84.803 1.00 296.24 320 PRO A O 1
ATOM 5183 N N . ASN A 1 321 ? 150.027 121.997 84.960 1.00 306.83 321 ASN A N 1
ATOM 5184 C CA . ASN A 1 321 ? 151.269 122.744 84.831 1.00 306.83 321 ASN A CA 1
ATOM 5185 C C . ASN A 1 321 ? 151.087 124.091 85.510 1.00 306.83 321 ASN A C 1
ATOM 5186 O O . ASN A 1 321 ? 149.969 124.601 85.617 1.00 306.83 321 ASN A O 1
ATOM 5197 N N . VAL A 1 322 ? 152.195 124.664 85.969 1.00 280.79 322 VAL A N 1
ATOM 5198 C CA . VAL A 1 322 ? 152.147 125.894 86.750 1.00 280.79 322 VAL A CA 1
ATOM 5199 C C . VAL A 1 322 ? 151.938 127.080 85.823 1.00 280.79 322 VAL A C 1
ATOM 5200 O O . VAL A 1 322 ? 152.542 127.164 84.746 1.00 280.79 322 VAL A O 1
ATOM 5213 N N . VAL A 1 323 ? 151.078 128.007 86.245 1.00 290.85 323 VAL A N 1
ATOM 5214 C CA . VAL A 1 323 ? 150.792 129.215 85.483 1.00 290.85 323 VAL A CA 1
ATOM 5215 C C . VAL A 1 323 ? 150.940 130.478 86.318 1.00 290.85 323 VAL A C 1
ATOM 5216 O O . VAL A 1 323 ? 150.647 131.566 85.826 1.00 290.85 323 VAL A O 1
ATOM 5229 N N . LYS A 1 324 ? 151.366 130.369 87.576 1.00 276.96 324 LYS A N 1
ATOM 5230 C CA . LYS A 1 324 ? 151.613 131.533 88.418 1.00 276.96 324 LYS A CA 1
ATOM 5231 C C . LYS A 1 324 ? 152.439 131.109 89.628 1.00 276.96 324 LYS A C 1
ATOM 5232 O O . LYS A 1 324 ? 151.894 130.963 90.725 1.00 276.96 324 LYS A O 1
ATOM 5251 N N . PRO A 1 325 ? 153.750 130.919 89.473 1.00 259.43 325 PRO A N 1
ATOM 5252 C CA . PRO A 1 325 ? 154.545 130.315 90.553 1.00 259.43 325 PRO A CA 1
ATOM 5253 C C . PRO A 1 325 ? 154.455 131.059 91.877 1.00 259.43 325 PRO A C 1
ATOM 5254 O O . PRO A 1 325 ? 153.881 132.149 91.955 1.00 259.43 325 PRO A O 1
ATOM 5265 N N . HIS A 1 326 ? 155.012 130.464 92.932 1.00 244.89 326 HIS A N 1
ATOM 5266 C CA . HIS A 1 326 ? 154.861 130.985 94.283 1.00 244.89 326 HIS A CA 1
ATOM 5267 C C . HIS A 1 326 ? 155.817 132.127 94.584 1.00 244.89 326 HIS A C 1
ATOM 5268 O O . HIS A 1 326 ? 155.591 132.866 95.546 1.00 244.89 326 HIS A O 1
ATOM 5282 N N . GLU A 1 327 ? 156.890 132.255 93.808 1.00 227.88 327 GLU A N 1
ATOM 5283 C CA . GLU A 1 327 ? 157.872 133.322 93.945 1.00 227.88 327 GLU A CA 1
ATOM 5284 C C . GLU A 1 327 ? 158.753 133.139 95.178 1.00 227.88 327 GLU A C 1
ATOM 5285 O O . GLU A 1 327 ? 159.788 133.798 95.295 1.00 227.88 327 GLU A O 1
ATOM 5297 N N . LYS A 1 328 ? 158.400 132.214 96.072 1.00 208.96 328 LYS A N 1
ATOM 5298 C CA . LYS A 1 328 ? 159.224 131.931 97.242 1.00 208.96 328 LYS A CA 1
ATOM 5299 C C . LYS A 1 328 ? 159.386 130.445 97.519 1.00 208.96 328 LYS A C 1
ATOM 5300 O O . LYS A 1 328 ? 160.201 130.077 98.369 1.00 208.96 328 LYS A O 1
ATOM 5319 N N . GLY A 1 329 ? 158.642 129.583 96.829 1.00 232.47 329 GLY A N 1
ATOM 5320 C CA . GLY A 1 329 ? 158.602 128.177 97.143 1.00 232.47 329 GLY A CA 1
ATOM 5321 C C . GLY A 1 329 ? 159.333 127.309 96.137 1.00 232.47 329 GLY A C 1
ATOM 5322 O O . GLY A 1 329 ? 160.261 127.733 95.446 1.00 232.47 329 GLY A O 1
ATOM 5326 N N . ILE A 1 330 ? 158.896 126.054 96.077 1.00 233.77 330 ILE A N 1
ATOM 5327 C CA . ILE A 1 330 ? 159.534 124.999 95.299 1.00 233.77 330 ILE A CA 1
ATOM 5328 C C . ILE A 1 330 ? 158.511 124.429 94.326 1.00 233.77 330 ILE A C 1
ATOM 5329 O O . ILE A 1 330 ? 158.417 123.210 94.158 1.00 233.77 330 ILE A O 1
ATOM 5345 N N . ASN A 1 331 ? 157.734 125.310 93.691 1.00 261.34 331 ASN A N 1
ATOM 5346 C CA . ASN A 1 331 ? 156.463 125.014 93.028 1.00 261.34 331 ASN A CA 1
ATOM 5347 C C . ASN A 1 331 ? 156.362 123.598 92.468 1.00 261.34 331 ASN A C 1
ATOM 5348 O O . ASN A 1 331 ? 155.311 122.958 92.626 1.00 261.34 331 ASN A O 1
ATOM 5359 N N . PRO A 1 332 ? 157.395 123.068 91.793 1.00 262.86 332 PRO A N 1
ATOM 5360 C CA . PRO A 1 332 ? 157.365 121.645 91.435 1.00 262.86 332 PRO A CA 1
ATOM 5361 C C . PRO A 1 332 ? 156.851 120.769 92.565 1.00 262.86 332 PRO A C 1
ATOM 5362 O O . PRO A 1 332 ? 156.183 119.759 92.322 1.00 262.86 332 PRO A O 1
ATOM 5373 N N . ASN A 1 333 ? 157.136 121.152 93.810 1.00 243.91 333 ASN A N 1
ATOM 5374 C CA . ASN A 1 333 ? 156.590 120.415 94.941 1.00 243.91 333 ASN A CA 1
ATOM 5375 C C . ASN A 1 333 ? 155.071 120.518 94.986 1.00 243.91 333 ASN A C 1
ATOM 5376 O O . ASN A 1 333 ? 154.390 119.527 95.265 1.00 243.91 333 ASN A O 1
ATOM 5387 N N . TYR A 1 334 ? 154.517 121.701 94.712 1.00 257.85 334 TYR A N 1
ATOM 5388 C CA . TYR A 1 334 ? 153.063 121.832 94.671 1.00 257.85 334 TYR A CA 1
ATOM 5389 C C . TYR A 1 334 ? 152.465 120.998 93.546 1.00 257.85 334 TYR A C 1
ATOM 5390 O O . TYR A 1 334 ? 151.422 120.353 93.718 1.00 257.85 334 TYR A O 1
ATOM 5408 N N . LEU A 1 335 ? 153.109 121.009 92.380 1.00 276.98 335 LEU A N 1
ATOM 5409 C CA . LEU A 1 335 ? 152.617 120.205 91.268 1.00 276.98 335 LEU A CA 1
ATOM 5410 C C . LEU A 1 335 ? 152.612 118.726 91.624 1.00 276.98 335 LEU A C 1
ATOM 5411 O O . LEU A 1 335 ? 151.631 118.016 91.363 1.00 276.98 335 LEU A O 1
ATOM 5427 N N . LEU A 1 336 ? 153.694 118.242 92.234 1.00 262.61 336 LEU A N 1
ATOM 5428 C CA . LEU A 1 336 ? 153.734 116.844 92.638 1.00 262.61 336 LEU A CA 1
ATOM 5429 C C . LEU A 1 336 ? 152.732 116.549 93.745 1.00 262.61 336 LEU A C 1
ATOM 5430 O O . LEU A 1 336 ? 152.197 115.442 93.805 1.00 262.61 336 LEU A O 1
ATOM 5446 N N . ALA A 1 337 ? 152.467 117.512 94.630 1.00 266.07 337 ALA A N 1
ATOM 5447 C CA . ALA A 1 337 ? 151.451 117.298 95.655 1.00 266.07 337 ALA A CA 1
ATOM 5448 C C . ALA A 1 337 ? 150.081 117.098 95.030 1.00 266.07 337 ALA A C 1
ATOM 5449 O O . ALA A 1 337 ? 149.330 116.203 95.434 1.00 266.07 337 ALA A O 1
ATOM 5456 N N . TRP A 1 338 ? 149.732 117.924 94.043 1.00 299.48 338 TRP A N 1
ATOM 5457 C CA . TRP A 1 338 ? 148.455 117.727 93.360 1.00 299.48 338 TRP A CA 1
ATOM 5458 C C . TRP A 1 338 ? 148.422 116.391 92.630 1.00 299.48 338 TRP A C 1
ATOM 5459 O O . TRP A 1 338 ? 147.409 115.680 92.669 1.00 299.48 338 TRP A O 1
ATOM 5480 N N . LYS A 1 339 ? 149.514 116.034 91.954 1.00 282.38 339 LYS A N 1
ATOM 5481 C CA . LYS A 1 339 ? 149.572 114.730 91.300 1.00 282.38 339 LYS A CA 1
ATOM 5482 C C . LYS A 1 339 ? 149.319 113.612 92.301 1.00 282.38 339 LYS A C 1
ATOM 5483 O O . LYS A 1 339 ? 148.555 112.678 92.033 1.00 282.38 339 LYS A O 1
ATOM 5502 N N . GLN A 1 340 ? 149.964 113.691 93.465 1.00 278.94 340 GLN A N 1
ATOM 5503 C CA . GLN A 1 340 ? 149.817 112.651 94.475 1.00 278.94 340 GLN A CA 1
ATOM 5504 C C . GLN A 1 340 ? 148.394 112.597 95.008 1.00 278.94 340 GLN A C 1
ATOM 5505 O O . GLN A 1 340 ? 147.860 111.511 95.244 1.00 278.94 340 GLN A O 1
ATOM 5519 N N . VAL A 1 341 ? 147.764 113.752 95.213 1.00 280.17 341 VAL A N 1
ATOM 5520 C CA . VAL A 1 341 ? 146.384 113.752 95.693 1.00 280.17 341 VAL A CA 1
ATOM 5521 C C . VAL A 1 341 ? 145.468 113.089 94.678 1.00 280.17 341 VAL A C 1
ATOM 5522 O O . VAL A 1 341 ? 144.577 112.310 95.037 1.00 280.17 341 VAL A O 1
ATOM 5535 N N . LEU A 1 342 ? 145.655 113.399 93.396 1.00 305.58 342 LEU A N 1
ATOM 5536 C CA . LEU A 1 342 ? 144.812 112.792 92.371 1.00 305.58 342 LEU A CA 1
ATOM 5537 C C . LEU A 1 342 ? 145.039 111.286 92.295 1.00 305.58 342 LEU A C 1
ATOM 5538 O O . LEU A 1 342 ? 144.081 110.503 92.192 1.00 305.58 342 LEU A O 1
ATOM 5554 N N . ALA A 1 343 ? 146.300 110.857 92.363 1.00 303.73 343 ALA A N 1
ATOM 5555 C CA . ALA A 1 343 ? 146.593 109.428 92.357 1.00 303.73 343 ALA A CA 1
ATOM 5556 C C . ALA A 1 343 ? 145.978 108.742 93.568 1.00 303.73 343 ALA A C 1
ATOM 5557 O O . ALA A 1 343 ? 145.477 107.619 93.470 1.00 303.73 343 ALA A O 1
ATOM 5564 N N . GLU A 1 344 ? 146.011 109.404 94.723 1.00 271.78 344 GLU A N 1
ATOM 5565 C CA . GLU A 1 344 ? 145.455 108.817 95.935 1.00 271.78 344 GLU A CA 1
ATOM 5566 C C . GLU A 1 344 ? 143.939 108.711 95.849 1.00 271.78 344 GLU A C 1
ATOM 5567 O O . GLU A 1 344 ? 143.349 107.745 96.345 1.00 271.78 344 GLU A O 1
ATOM 5579 N N . LEU A 1 345 ? 143.286 109.700 95.235 1.00 300.13 345 LEU A N 1
ATOM 5580 C CA . LEU A 1 345 ? 141.847 109.592 95.016 1.00 300.13 345 LEU A CA 1
ATOM 5581 C C . LEU A 1 345 ? 141.524 108.419 94.103 1.00 300.13 345 LEU A C 1
ATOM 5582 O O . LEU A 1 345 ? 140.583 107.659 94.364 1.00 300.13 345 LEU A O 1
ATOM 5598 N N . GLN A 1 346 ? 142.295 108.246 93.031 1.00 308.88 346 GLN A N 1
ATOM 5599 C CA . GLN A 1 346 ? 142.089 107.077 92.182 1.00 308.88 346 GLN A CA 1
ATOM 5600 C C . GLN A 1 346 ? 142.278 105.791 92.979 1.00 308.88 346 GLN A C 1
ATOM 5601 O O . GLN A 1 346 ? 141.499 104.838 92.839 1.00 308.88 346 GLN A O 1
ATOM 5615 N N . ASP A 1 347 ? 143.308 105.749 93.824 1.00 299.31 347 ASP A N 1
ATOM 5616 C CA . ASP A 1 347 ? 143.567 104.565 94.635 1.00 299.31 347 ASP A CA 1
ATOM 5617 C C . ASP A 1 347 ? 142.376 104.236 95.525 1.00 299.31 347 ASP A C 1
ATOM 5618 O O . ASP A 1 347 ? 141.881 103.103 95.530 1.00 299.31 347 ASP A O 1
ATOM 5627 N N . ILE A 1 348 ? 141.899 105.218 96.291 1.00 278.03 348 ILE A N 1
ATOM 5628 C CA . ILE A 1 348 ? 140.777 104.963 97.190 1.00 278.03 348 ILE A CA 1
ATOM 5629 C C . ILE A 1 348 ? 139.549 104.545 96.396 1.00 278.03 348 ILE A C 1
ATOM 5630 O O . ILE A 1 348 ? 138.771 103.690 96.835 1.00 278.03 348 ILE A O 1
ATOM 5646 N N . GLU A 1 349 ? 139.348 105.136 95.215 1.00 325.94 349 GLU A N 1
ATOM 5647 C CA . GLU A 1 349 ? 138.201 104.749 94.400 1.00 325.94 349 GLU A CA 1
ATOM 5648 C C . GLU A 1 349 ? 138.293 103.288 93.987 1.00 325.94 349 GLU A C 1
ATOM 5649 O O . GLU A 1 349 ? 137.289 102.566 94.009 1.00 325.94 349 GLU A O 1
ATOM 5661 N N . ASN A 1 350 ? 139.487 102.830 93.606 1.00 345.93 350 ASN A N 1
ATOM 5662 C CA . ASN A 1 350 ? 139.632 101.440 93.187 1.00 345.93 350 ASN A CA 1
ATOM 5663 C C . ASN A 1 350 ? 139.352 100.461 94.320 1.00 345.93 350 ASN A C 1
ATOM 5664 O O . ASN A 1 350 ? 139.014 99.304 94.050 1.00 345.93 350 ASN A O 1
ATOM 5675 N N . GLU A 1 351 ? 139.478 100.893 95.571 1.00 332.23 351 GLU A N 1
ATOM 5676 C CA . GLU A 1 351 ? 139.307 99.990 96.697 1.00 332.23 351 GLU A CA 1
ATOM 5677 C C . GLU A 1 351 ? 137.844 99.583 96.855 1.00 332.23 351 GLU A C 1
ATOM 5678 O O . GLU A 1 351 ? 136.925 100.246 96.365 1.00 332.23 351 GLU A O 1
ATOM 5690 N N . GLU A 1 352 ? 137.640 98.462 97.549 1.00 333.20 352 GLU A N 1
ATOM 5691 C CA . GLU A 1 352 ? 136.291 97.954 97.774 1.00 333.20 352 GLU A CA 1
ATOM 5692 C C . GLU A 1 352 ? 135.466 98.942 98.590 1.00 333.20 352 GLU A C 1
ATOM 5693 O O . GLU A 1 352 ? 134.457 99.474 98.114 1.00 333.20 352 GLU A O 1
ATOM 5705 N N . LYS A 1 353 ? 135.883 99.197 99.825 1.00 298.80 353 LYS A N 1
ATOM 5706 C CA . LYS A 1 353 ? 135.174 100.086 100.729 1.00 298.80 353 LYS A CA 1
ATOM 5707 C C . LYS A 1 353 ? 135.901 101.421 100.830 1.00 298.80 353 LYS A C 1
ATOM 5708 O O . LYS A 1 353 ? 137.111 101.510 100.600 1.00 298.80 353 LYS A O 1
ATOM 5727 N N . ILE A 1 354 ? 135.150 102.463 101.173 1.00 274.29 354 ILE A N 1
ATOM 5728 C CA . ILE A 1 354 ? 135.686 103.817 101.289 1.00 274.29 354 ILE A CA 1
ATOM 5729 C C . ILE A 1 354 ? 135.998 104.063 102.763 1.00 274.29 354 ILE A C 1
ATOM 5730 O O . ILE A 1 354 ? 135.063 104.134 103.577 1.00 274.29 354 ILE A O 1
ATOM 5746 N N . PRO A 1 355 ? 137.266 104.201 103.150 1.00 269.81 355 PRO A N 1
ATOM 5747 C CA . PRO A 1 355 ? 137.567 104.510 104.551 1.00 269.81 355 PRO A CA 1
ATOM 5748 C C . PRO A 1 355 ? 136.990 105.857 104.950 1.00 269.81 355 PRO A C 1
ATOM 5749 O O . PRO A 1 355 ? 136.846 106.765 104.130 1.00 269.81 355 PRO A O 1
ATOM 5760 N N . LYS A 1 356 ? 136.652 105.981 106.233 1.00 248.81 356 LYS A N 1
ATOM 5761 C CA . LYS A 1 356 ? 136.126 107.247 106.731 1.00 248.81 356 LYS A CA 1
ATOM 5762 C C . LYS A 1 356 ? 137.124 108.371 106.493 1.00 248.81 356 LYS A C 1
ATOM 5763 O O . LYS A 1 356 ? 136.756 109.459 106.034 1.00 248.81 356 LYS A O 1
ATOM 5782 N N . THR A 1 357 ? 138.396 108.125 106.795 1.00 254.53 357 THR A N 1
ATOM 5783 C CA . THR A 1 357 ? 139.456 109.099 106.581 1.00 254.53 357 THR A CA 1
ATOM 5784 C C . THR A 1 357 ? 140.645 108.405 105.941 1.00 254.53 357 THR A C 1
ATOM 5785 O O . THR A 1 357 ? 140.901 107.225 106.185 1.00 254.53 357 THR A O 1
ATOM 5796 N N . LYS A 1 358 ? 141.376 109.154 105.119 1.00 272.33 358 LYS A N 1
ATOM 5797 C CA . LYS A 1 358 ? 142.514 108.635 104.378 1.00 272.33 358 LYS A CA 1
ATOM 5798 C C . LYS A 1 358 ? 143.769 109.384 104.798 1.00 272.33 358 LYS A C 1
ATOM 5799 O O . LYS A 1 358 ? 143.781 110.617 104.813 1.00 272.33 358 LYS A O 1
ATOM 5818 N N . ASN A 1 359 ? 144.819 108.641 105.131 1.00 262.53 359 ASN A N 1
ATOM 5819 C CA . ASN A 1 359 ? 146.094 109.220 105.524 1.00 262.53 359 ASN A CA 1
ATOM 5820 C C . ASN A 1 359 ? 147.053 109.178 104.343 1.00 262.53 359 ASN A C 1
ATOM 5821 O O . ASN A 1 359 ? 147.338 108.101 103.809 1.00 262.53 359 ASN A O 1
ATOM 5832 N N . MET A 1 360 ? 147.546 110.343 103.945 1.00 282.14 360 MET A N 1
ATOM 5833 C CA . MET A 1 360 ? 148.429 110.467 102.798 1.00 282.14 360 MET A CA 1
ATOM 5834 C C . MET A 1 360 ? 149.814 109.928 103.122 1.00 282.14 360 MET A C 1
ATOM 5835 O O . MET A 1 360 ? 150.233 109.891 104.281 1.00 282.14 360 MET A O 1
ATOM 5849 N N . LYS A 1 361 ? 150.522 109.508 102.078 1.00 273.97 361 LYS A N 1
ATOM 5850 C CA . LYS A 1 361 ? 151.871 108.992 102.253 1.00 273.97 361 LYS A CA 1
ATOM 5851 C C . LYS A 1 361 ? 152.842 110.134 102.512 1.00 273.97 361 LYS A C 1
ATOM 5852 O O . LYS A 1 361 ? 152.725 111.218 101.936 1.00 273.97 361 LYS A O 1
ATOM 5871 N N . LYS A 1 362 ? 153.815 109.881 103.387 1.00 260.15 362 LYS A N 1
ATOM 5872 C CA . LYS A 1 362 ? 154.758 110.909 103.829 1.00 260.15 362 LYS A CA 1
ATOM 5873 C C . LYS A 1 362 ? 155.874 111.026 102.796 1.00 260.15 362 LYS A C 1
ATOM 5874 O O . LYS A 1 362 ? 156.985 110.522 102.972 1.00 260.15 362 LYS A O 1
ATOM 5893 N N . THR A 1 363 ? 155.570 111.710 101.701 1.00 266.41 363 THR A N 1
ATOM 5894 C CA . THR A 1 363 ? 156.538 111.932 100.638 1.00 266.41 363 THR A CA 1
ATOM 5895 C C . THR A 1 363 ? 157.230 113.279 100.822 1.00 266.41 363 THR A C 1
ATOM 5896 O O . THR A 1 363 ? 156.846 114.100 101.655 1.00 266.41 363 THR A O 1
ATOM 5907 N N . SER A 1 364 ? 158.270 113.496 100.017 1.00 280.27 364 SER A N 1
ATOM 5908 C CA . SER A 1 364 ? 159.058 114.717 100.147 1.00 280.27 364 SER A CA 1
ATOM 5909 C C . SER A 1 364 ? 158.218 115.952 99.849 1.00 280.27 364 SER A C 1
ATOM 5910 O O . SER A 1 364 ? 158.415 117.005 100.460 1.00 280.27 364 SER A O 1
ATOM 5918 N N . GLN A 1 365 ? 157.282 115.843 98.906 1.00 268.70 365 GLN A N 1
ATOM 5919 C CA . GLN A 1 365 ? 156.511 117.011 98.493 1.00 268.70 365 GLN A CA 1
ATOM 5920 C C . GLN A 1 365 ? 155.609 117.495 99.620 1.00 268.70 365 GLN A C 1
ATOM 5921 O O . GLN A 1 365 ? 155.610 118.681 99.969 1.00 268.70 365 GLN A O 1
ATOM 5935 N N . LEU A 1 366 ? 154.828 116.584 100.201 1.00 264.33 366 LEU A N 1
ATOM 5936 C CA . LEU A 1 366 ? 154.012 116.948 101.352 1.00 264.33 366 LEU A CA 1
ATOM 5937 C C . LEU A 1 366 ? 154.890 117.320 102.538 1.00 264.33 366 LEU A C 1
ATOM 5938 O O . LEU A 1 366 ? 154.538 118.199 103.330 1.00 264.33 366 LEU A O 1
ATOM 5954 N N . LYS A 1 367 ? 156.040 116.661 102.675 1.00 248.39 367 LYS A N 1
ATOM 5955 C CA . LYS A 1 367 ? 156.930 116.956 103.789 1.00 248.39 367 LYS A CA 1
ATOM 5956 C C . LYS A 1 367 ? 157.408 118.401 103.741 1.00 248.39 367 LYS A C 1
ATOM 5957 O O . LYS A 1 367 ? 157.456 119.086 104.768 1.00 248.39 367 LYS A O 1
ATOM 5976 N N . TRP A 1 368 ? 157.777 118.885 102.554 1.00 242.35 368 TRP A N 1
ATOM 5977 C CA . TRP A 1 368 ? 158.193 120.278 102.429 1.00 242.35 368 TRP A CA 1
ATOM 5978 C C . TRP A 1 368 ? 157.005 121.224 102.520 1.00 242.35 368 TRP A C 1
ATOM 5979 O O . TRP A 1 368 ? 157.057 122.226 103.241 1.00 242.35 368 TRP A O 1
ATOM 6000 N N . ALA A 1 369 ? 155.923 120.927 101.800 1.00 276.95 369 ALA A N 1
ATOM 6001 C CA . ALA A 1 369 ? 154.795 121.850 101.754 1.00 276.95 369 ALA A CA 1
ATOM 6002 C C . ALA A 1 369 ? 154.183 122.036 103.134 1.00 276.95 369 ALA A C 1
ATOM 6003 O O . ALA A 1 369 ? 153.777 123.146 103.496 1.00 276.95 369 ALA A O 1
ATOM 6010 N N . LEU A 1 370 ? 154.104 120.966 103.914 1.00 269.80 370 LEU A N 1
ATOM 6011 C CA . LEU A 1 370 ? 153.541 121.021 105.254 1.00 269.80 370 LEU A CA 1
ATOM 6012 C C . LEU A 1 370 ? 154.572 121.406 106.300 1.00 269.80 370 LEU A C 1
ATOM 6013 O O . LEU A 1 370 ? 154.256 121.394 107.491 1.00 269.80 370 LEU A O 1
ATOM 6029 N N . GLY A 1 371 ? 155.791 121.738 105.888 1.00 259.39 371 GLY A N 1
ATOM 6030 C CA . GLY A 1 371 ? 156.794 122.217 106.813 1.00 259.39 371 GLY A CA 1
ATOM 6031 C C . GLY A 1 371 ? 157.097 121.231 107.917 1.00 259.39 371 GLY A C 1
ATOM 6032 O O . GLY A 1 371 ? 156.789 121.485 109.082 1.00 259.39 371 GLY A O 1
ATOM 6036 N N . GLU A 1 372 ? 157.694 120.102 107.563 1.00 265.52 372 GLU A N 1
ATOM 6037 C CA . GLU A 1 372 ? 158.071 119.081 108.526 1.00 265.52 372 GLU A CA 1
ATOM 6038 C C . GLU A 1 372 ? 159.575 119.126 108.758 1.00 265.52 372 GLU A C 1
ATOM 6039 O O . GLU A 1 372 ? 160.350 119.336 107.821 1.00 265.52 372 GLU A O 1
ATOM 6051 N N . ASN A 1 373 ? 159.982 118.942 110.014 1.00 240.33 373 ASN A N 1
ATOM 6052 C CA . ASN A 1 373 ? 161.389 119.013 110.390 1.00 240.33 373 ASN A CA 1
ATOM 6053 C C . ASN A 1 373 ? 161.915 120.433 110.230 1.00 240.33 373 ASN A C 1
ATOM 6054 O O . ASN A 1 373 ? 163.127 120.663 110.261 1.00 240.33 373 ASN A O 1
ATOM 6065 N N . MET A 1 374 ? 161.008 121.398 110.058 1.00 241.93 374 MET A N 1
ATOM 6066 C CA . MET A 1 374 ? 161.427 122.781 109.861 1.00 241.93 374 MET A CA 1
ATOM 6067 C C . MET A 1 374 ? 161.828 123.445 111.172 1.00 241.93 374 MET A C 1
ATOM 6068 O O . MET A 1 374 ? 162.723 124.296 111.184 1.00 241.93 374 MET A O 1
ATOM 6082 N N . ALA A 1 375 ? 161.188 123.079 112.274 1.00 184.32 375 ALA A N 1
ATOM 6083 C CA . ALA A 1 375 ? 161.438 123.762 113.540 1.00 184.32 375 ALA A CA 1
ATOM 6084 C C . ALA A 1 375 ? 162.870 123.521 114.002 1.00 184.32 375 ALA A C 1
ATOM 6085 O O . ALA A 1 375 ? 163.324 122.374 114.012 1.00 184.32 375 ALA A O 1
ATOM 6092 N N . PRO A 1 376 ? 163.605 124.559 114.400 1.00 209.12 376 PRO A N 1
ATOM 6093 C CA . PRO A 1 376 ? 164.948 124.328 114.940 1.00 209.12 376 PRO A CA 1
ATOM 6094 C C . PRO A 1 376 ? 164.893 123.473 116.198 1.00 209.12 376 PRO A C 1
ATOM 6095 O O . PRO A 1 376 ? 163.941 123.544 116.977 1.00 209.12 376 PRO A O 1
ATOM 6106 N N . GLU A 1 377 ? 165.926 122.659 116.389 1.00 238.80 377 GLU A N 1
ATOM 6107 C CA . GLU A 1 377 ? 165.970 121.771 117.543 1.00 238.80 377 GLU A CA 1
ATOM 6108 C C . GLU A 1 377 ? 166.175 122.567 118.823 1.00 238.80 377 GLU A C 1
ATOM 6109 O O . GLU A 1 377 ? 167.024 123.460 118.882 1.00 238.80 377 GLU A O 1
ATOM 6121 N N . LYS A 1 378 ? 165.402 122.234 119.851 1.00 258.39 378 LYS A N 1
ATOM 6122 C CA . LYS A 1 378 ? 165.491 122.942 121.119 1.00 258.39 378 LYS A CA 1
ATOM 6123 C C . LYS A 1 378 ? 166.742 122.517 121.883 1.00 258.39 378 LYS A C 1
ATOM 6124 O O . LYS A 1 378 ? 167.081 121.335 121.957 1.00 258.39 378 LYS A O 1
ATOM 6143 N N . VAL A 1 379 ? 167.426 123.505 122.458 1.00 290.78 379 VAL A N 1
ATOM 6144 C CA . VAL A 1 379 ? 168.715 123.294 123.106 1.00 290.78 379 VAL A CA 1
ATOM 6145 C C . VAL A 1 379 ? 168.829 124.249 124.284 1.00 290.78 379 VAL A C 1
ATOM 6146 O O . VAL A 1 379 ? 168.240 125.332 124.287 1.00 290.78 379 VAL A O 1
ATOM 6159 N N . ASP A 1 380 ? 169.590 123.835 125.292 1.00 336.09 380 ASP A N 1
ATOM 6160 C CA . ASP A 1 380 ? 169.824 124.668 126.464 1.00 336.09 380 ASP A CA 1
ATOM 6161 C C . ASP A 1 380 ? 170.911 125.700 126.187 1.00 336.09 380 ASP A C 1
ATOM 6162 O O . ASP A 1 380 ? 171.771 125.516 125.321 1.00 336.09 380 ASP A O 1
ATOM 6171 N N . PHE A 1 381 ? 170.870 126.793 126.950 1.00 327.10 381 PHE A N 1
ATOM 6172 C CA . PHE A 1 381 ? 171.719 127.943 126.663 1.00 327.10 381 PHE A CA 1
ATOM 6173 C C . PHE A 1 381 ? 173.171 127.730 127.073 1.00 327.10 381 PHE A C 1
ATOM 6174 O O . PHE A 1 381 ? 174.030 128.525 126.678 1.00 327.10 381 PHE A O 1
ATOM 6191 N N . ASP A 1 382 ? 173.472 126.681 127.842 1.00 342.96 382 ASP A N 1
ATOM 6192 C CA . ASP A 1 382 ? 174.826 126.522 128.366 1.00 342.96 382 ASP A CA 1
ATOM 6193 C C . ASP A 1 382 ? 175.840 126.355 127.239 1.00 342.96 382 ASP A C 1
ATOM 6194 O O . ASP A 1 382 ? 176.931 126.937 127.277 1.00 342.96 382 ASP A O 1
ATOM 6203 N N . ASP A 1 383 ? 175.502 125.557 126.227 1.00 358.59 383 ASP A N 1
ATOM 6204 C CA . ASP A 1 383 ? 176.422 125.296 125.125 1.00 358.59 383 ASP A CA 1
ATOM 6205 C C . ASP A 1 383 ? 176.185 126.206 123.931 1.00 358.59 383 ASP A C 1
ATOM 6206 O O . ASP A 1 383 ? 177.146 126.592 123.255 1.00 358.59 383 ASP A O 1
ATOM 6215 N N . CYS A 1 384 ? 174.929 126.550 123.650 1.00 337.75 384 CYS A N 1
ATOM 6216 C CA . CYS A 1 384 ? 174.600 127.464 122.556 1.00 337.75 384 CYS A CA 1
ATOM 6217 C C . CYS A 1 384 ? 174.642 128.900 123.076 1.00 337.75 384 CYS A C 1
ATOM 6218 O O . CYS A 1 384 ? 173.635 129.603 123.174 1.00 337.75 384 CYS A O 1
ATOM 6226 N N . LYS A 1 385 ? 175.849 129.324 123.425 1.00 309.03 385 LYS A N 1
ATOM 6227 C CA . LYS A 1 385 ? 176.095 130.651 123.974 1.00 309.03 385 LYS A CA 1
ATOM 6228 C C . LYS A 1 385 ? 177.026 131.483 123.112 1.00 309.03 385 LYS A C 1
ATOM 6229 O O . LYS A 1 385 ? 176.781 132.676 122.919 1.00 309.03 385 LYS A O 1
ATOM 6248 N N . ASP A 1 386 ? 178.086 130.881 122.583 1.00 312.22 386 ASP A N 1
ATOM 6249 C CA . ASP A 1 386 ? 179.062 131.585 121.764 1.00 312.22 386 ASP A CA 1
ATOM 6250 C C . ASP A 1 386 ? 178.693 131.593 120.289 1.00 312.22 386 ASP A C 1
ATOM 6251 O O . ASP A 1 386 ? 179.465 132.110 119.474 1.00 312.22 386 ASP A O 1
ATOM 6260 N N . VAL A 1 387 ? 177.538 131.033 119.925 1.00 312.25 387 VAL A N 1
ATOM 6261 C CA . VAL A 1 387 ? 177.146 130.980 118.522 1.00 312.25 387 VAL A CA 1
ATOM 6262 C C . VAL A 1 387 ? 177.122 132.386 117.949 1.00 312.25 387 VAL A C 1
ATOM 6263 O O . VAL A 1 387 ? 176.569 133.314 118.551 1.00 312.25 387 VAL A O 1
ATOM 6276 N N . SER A 1 388 ? 177.723 132.548 116.770 1.00 305.48 388 SER A N 1
ATOM 6277 C CA . SER A 1 388 ? 177.911 133.882 116.212 1.00 305.48 388 SER A CA 1
ATOM 6278 C C . SER A 1 388 ? 176.579 134.563 115.922 1.00 305.48 388 SER A C 1
ATOM 6279 O O . SER A 1 388 ? 176.408 135.752 116.210 1.00 305.48 388 SER A O 1
ATOM 6287 N N . ASP A 1 389 ? 175.626 133.828 115.353 1.00 315.36 389 ASP A N 1
ATOM 6288 C CA . ASP A 1 389 ? 174.365 134.401 114.903 1.00 315.36 389 ASP A CA 1
ATOM 6289 C C . ASP A 1 389 ? 173.244 134.234 115.919 1.00 315.36 389 ASP A C 1
ATOM 6290 O O . ASP A 1 389 ? 172.077 134.437 115.573 1.00 315.36 389 ASP A O 1
ATOM 6299 N N . LEU A 1 390 ? 173.563 133.856 117.153 1.00 295.89 390 LEU A N 1
ATOM 6300 C CA . LEU A 1 390 ? 172.538 133.749 118.182 1.00 295.89 390 LEU A CA 1
ATOM 6301 C C . LEU A 1 390 ? 171.949 135.124 118.464 1.00 295.89 390 LEU A C 1
ATOM 6302 O O . LEU A 1 390 ? 172.676 136.074 118.762 1.00 295.89 390 LEU A O 1
ATOM 6318 N N . LYS A 1 391 ? 170.627 135.231 118.361 1.00 255.84 391 LYS A N 1
ATOM 6319 C CA . LYS A 1 391 ? 169.939 136.493 118.587 1.00 255.84 391 LYS A CA 1
ATOM 6320 C C . LYS A 1 391 ? 168.618 136.207 119.288 1.00 255.84 391 LYS A C 1
ATOM 6321 O O . LYS A 1 391 ? 168.360 135.090 119.742 1.00 255.84 391 LYS A O 1
ATOM 6340 N N . GLN A 1 392 ? 167.781 137.232 119.381 1.00 233.32 392 GLN A N 1
ATOM 6341 C CA . GLN A 1 392 ? 166.421 137.102 119.872 1.00 233.32 392 GLN A CA 1
ATOM 6342 C C . GLN A 1 392 ? 165.500 136.880 118.683 1.00 233.32 392 GLN A C 1
ATOM 6343 O O . GLN A 1 392 ? 165.802 137.310 117.567 1.00 233.32 392 GLN A O 1
ATOM 6357 N N . TYR A 1 393 ? 164.384 136.197 118.917 1.00 244.40 393 TYR A N 1
ATOM 6358 C CA . TYR A 1 393 ? 163.430 135.943 117.847 1.00 244.40 393 TYR A CA 1
ATOM 6359 C C . TYR A 1 393 ? 163.030 137.247 117.182 1.00 244.40 393 TYR A C 1
ATOM 6360 O O . TYR A 1 393 ? 162.718 138.229 117.860 1.00 244.40 393 TYR A O 1
ATOM 6378 N N . ASP A 1 394 ? 163.040 137.260 115.855 1.00 240.04 394 ASP A N 1
ATOM 6379 C CA . ASP A 1 394 ? 162.663 138.459 115.119 1.00 240.04 394 ASP A CA 1
ATOM 6380 C C . ASP A 1 394 ? 161.283 138.927 115.548 1.00 240.04 394 ASP A C 1
ATOM 6381 O O . ASP A 1 394 ? 160.281 138.257 115.289 1.00 240.04 394 ASP A O 1
ATOM 6390 N N . SER A 1 395 ? 161.234 140.090 116.196 1.00 239.07 395 SER A N 1
ATOM 6391 C CA . SER A 1 395 ? 159.985 140.678 116.681 1.00 239.07 395 SER A CA 1
ATOM 6392 C C . SER A 1 395 ? 159.974 142.136 116.238 1.00 239.07 395 SER A C 1
ATOM 6393 O O . SER A 1 395 ? 160.458 143.012 116.959 1.00 239.07 395 SER A O 1
ATOM 6401 N N . ASP A 1 396 ? 159.416 142.391 115.060 1.00 238.77 396 ASP A N 1
ATOM 6402 C CA . ASP A 1 396 ? 159.417 143.713 114.456 1.00 238.77 396 ASP A CA 1
ATOM 6403 C C . ASP A 1 396 ? 158.015 144.040 113.966 1.00 238.77 396 ASP A C 1
ATOM 6404 O O . ASP A 1 396 ? 157.163 143.162 113.819 1.00 238.77 396 ASP A O 1
ATOM 6413 N N . GLU A 1 397 ? 157.783 145.322 113.713 1.00 243.42 397 GLU A N 1
ATOM 6414 C CA . GLU A 1 397 ? 156.471 145.762 113.269 1.00 243.42 397 GLU A CA 1
ATOM 6415 C C . GLU A 1 397 ? 156.113 145.091 111.945 1.00 243.42 397 GLU A C 1
ATOM 6416 O O . GLU A 1 397 ? 156.987 144.896 111.093 1.00 243.42 397 GLU A O 1
ATOM 6428 N N . PRO A 1 398 ? 154.850 144.718 111.736 1.00 245.47 398 PRO A N 1
ATOM 6429 C CA . PRO A 1 398 ? 154.483 144.064 110.476 1.00 245.47 398 PRO A CA 1
ATOM 6430 C C . PRO A 1 398 ? 154.758 144.957 109.276 1.00 245.47 398 PRO A C 1
ATOM 6431 O O . PRO A 1 398 ? 154.644 146.181 109.348 1.00 245.47 398 PRO A O 1
ATOM 6442 N N . GLU A 1 399 ? 155.124 144.327 108.165 1.00 263.33 399 GLU A N 1
ATOM 6443 C CA . GLU A 1 399 ? 155.404 145.061 106.940 1.00 263.33 399 GLU A CA 1
ATOM 6444 C C . GLU A 1 399 ? 154.168 145.823 106.486 1.00 263.33 399 GLU A C 1
ATOM 6445 O O . GLU A 1 399 ? 153.069 145.269 106.437 1.00 263.33 399 GLU A O 1
ATOM 6457 N N . LEU A 1 400 ? 154.351 147.099 106.151 1.00 236.09 400 LEU A N 1
ATOM 6458 C CA . LEU A 1 400 ? 153.233 147.923 105.708 1.00 236.09 400 LEU A CA 1
ATOM 6459 C C . LEU A 1 400 ? 152.810 147.543 104.297 1.00 236.09 400 LEU A C 1
ATOM 6460 O O . LEU A 1 400 ? 153.644 147.239 103.442 1.00 236.09 400 LEU A O 1
ATOM 6476 N N . ARG A 1 401 ? 151.500 147.567 104.054 1.00 237.04 401 ARG A N 1
ATOM 6477 C CA . ARG A 1 401 ? 150.945 147.270 102.742 1.00 237.04 401 ARG A CA 1
ATOM 6478 C C . ARG A 1 401 ? 149.744 148.170 102.495 1.00 237.04 401 ARG A C 1
ATOM 6479 O O . ARG A 1 401 ? 149.045 148.564 103.430 1.00 237.04 401 ARG A O 1
ATOM 6500 N N . SER A 1 402 ? 149.509 148.488 101.228 1.00 226.55 402 SER A N 1
ATOM 6501 C CA . SER A 1 402 ? 148.475 149.437 100.850 1.00 226.55 402 SER A CA 1
ATOM 6502 C C . SER A 1 402 ? 147.178 148.718 100.493 1.00 226.55 402 SER A C 1
ATOM 6503 O O . SER A 1 402 ? 147.115 147.492 100.416 1.00 226.55 402 SER A O 1
ATOM 6511 N N . LEU A 1 403 ? 146.130 149.507 100.271 1.00 233.66 403 LEU A N 1
ATOM 6512 C CA . LEU A 1 403 ? 144.811 148.961 99.980 1.00 233.66 403 LEU A CA 1
ATOM 6513 C C . LEU A 1 403 ? 144.672 148.670 98.493 1.00 233.66 403 LEU A C 1
ATOM 6514 O O . LEU A 1 403 ? 144.950 149.531 97.654 1.00 233.66 403 LEU A O 1
ATOM 6530 N N . ALA A 1 404 ? 144.231 147.461 98.172 1.00 242.80 404 ALA A N 1
ATOM 6531 C CA . ALA A 1 404 ? 143.990 147.055 96.799 1.00 242.80 404 ALA A CA 1
ATOM 6532 C C . ALA A 1 404 ? 142.507 147.164 96.477 1.00 242.80 404 ALA A C 1
ATOM 6533 O O . ALA A 1 404 ? 141.667 147.384 97.351 1.00 242.80 404 ALA A O 1
ATOM 6537 N N . SER A 1 405 ? 142.189 146.999 95.201 1.00 224.69 405 SER A N 1
ATOM 6538 C CA . SER A 1 405 ? 140.818 147.121 94.727 1.00 224.69 405 SER A CA 1
ATOM 6539 C C . SER A 1 405 ? 140.033 145.822 94.823 1.00 224.69 405 SER A C 1
ATOM 6540 O O . SER A 1 405 ? 138.814 145.844 94.640 1.00 224.69 405 SER A O 1
ATOM 6545 N N . TRP A 1 406 ? 140.688 144.697 95.109 1.00 230.95 406 TRP A N 1
ATOM 6546 C CA . TRP A 1 406 ? 139.996 143.414 95.063 1.00 230.95 406 TRP A CA 1
ATOM 6547 C C . TRP A 1 406 ? 139.105 143.183 96.275 1.00 230.95 406 TRP A C 1
ATOM 6548 O O . TRP A 1 406 ? 138.079 142.507 96.156 1.00 230.95 406 TRP A O 1
ATOM 6569 N N . ILE A 1 407 ? 139.466 143.717 97.439 1.00 239.18 407 ILE A N 1
ATOM 6570 C CA . ILE A 1 407 ? 138.683 143.442 98.637 1.00 239.18 407 ILE A CA 1
ATOM 6571 C C . ILE A 1 407 ? 137.297 144.061 98.522 1.00 239.18 407 ILE A C 1
ATOM 6572 O O . ILE A 1 407 ? 136.305 143.487 98.990 1.00 239.18 407 ILE A O 1
ATOM 6588 N N . GLN A 1 408 ? 137.195 145.233 97.896 1.00 223.57 408 GLN A N 1
ATOM 6589 C CA . GLN A 1 408 ? 135.881 145.830 97.687 1.00 223.57 408 GLN A CA 1
ATOM 6590 C C . GLN A 1 408 ? 135.019 144.952 96.793 1.00 223.57 408 GLN A C 1
ATOM 6591 O O . GLN A 1 408 ? 133.828 144.766 97.058 1.00 223.57 408 GLN A O 1
ATOM 6605 N N . SER A 1 409 ? 135.599 144.406 95.723 1.00 241.77 409 SER A N 1
ATOM 6606 C CA . SER A 1 409 ? 134.830 143.540 94.836 1.00 241.77 409 SER A CA 1
ATOM 6607 C C . SER A 1 409 ? 134.412 142.258 95.545 1.00 241.77 409 SER A C 1
ATOM 6608 O O . SER A 1 409 ? 133.300 141.762 95.335 1.00 241.77 409 SER A O 1
ATOM 6616 N N . GLU A 1 410 ? 135.290 141.699 96.378 1.00 265.10 410 GLU A N 1
ATOM 6617 C CA . GLU A 1 410 ? 134.910 140.510 97.133 1.00 265.10 410 GLU A CA 1
ATOM 6618 C C . GLU A 1 410 ? 133.766 140.809 98.088 1.00 265.10 410 GLU A C 1
ATOM 6619 O O . GLU A 1 410 ? 132.827 140.017 98.206 1.00 265.10 410 GLU A O 1
ATOM 6631 N N . PHE A 1 411 ? 133.819 141.945 98.781 1.00 256.17 411 PHE A N 1
ATOM 6632 C CA . PHE A 1 411 ? 132.718 142.279 99.673 1.00 256.17 411 PHE A CA 1
ATOM 6633 C C . PHE A 1 411 ? 131.442 142.551 98.891 1.00 256.17 411 PHE A C 1
ATOM 6634 O O . PHE A 1 411 ? 130.339 142.306 99.389 1.00 256.17 411 PHE A O 1
ATOM 6651 N N . ASN A 1 412 ? 131.564 143.073 97.671 1.00 239.88 412 ASN A N 1
ATOM 6652 C CA . ASN A 1 412 ? 130.388 143.245 96.827 1.00 239.88 412 ASN A CA 1
ATOM 6653 C C . ASN A 1 412 ? 129.757 141.901 96.498 1.00 239.88 412 ASN A C 1
ATOM 6654 O O . ASN A 1 412 ? 128.553 141.704 96.690 1.00 239.88 412 ASN A O 1
ATOM 6665 N N . LYS A 1 413 ? 130.560 140.960 96.007 1.00 263.66 413 LYS A N 1
ATOM 6666 C CA . LYS A 1 413 ? 130.029 139.646 95.666 1.00 263.66 413 LYS A CA 1
ATOM 6667 C C . LYS A 1 413 ? 129.533 138.893 96.887 1.00 263.66 413 LYS A C 1
ATOM 6668 O O . LYS A 1 413 ? 128.697 137.997 96.748 1.00 263.66 413 LYS A O 1
ATOM 6687 N N . ALA A 1 414 ? 130.029 139.225 98.077 1.00 266.23 414 ALA A N 1
ATOM 6688 C CA . ALA A 1 414 ? 129.601 138.567 99.303 1.00 266.23 414 ALA A CA 1
ATOM 6689 C C . ALA A 1 414 ? 128.363 139.194 99.911 1.00 266.23 414 ALA A C 1
ATOM 6690 O O . ALA A 1 414 ? 128.139 139.041 101.113 1.00 266.23 414 ALA A O 1
ATOM 6697 N N . CYS A 1 415 ? 127.567 139.911 99.125 1.00 246.36 415 CYS A N 1
ATOM 6698 C CA . CYS A 1 415 ? 126.289 140.427 99.580 1.00 246.36 415 CYS A CA 1
ATOM 6699 C C . CYS A 1 415 ? 125.155 140.153 98.608 1.00 246.36 415 CYS A C 1
ATOM 6700 O O . CYS A 1 415 ? 124.004 140.457 98.934 1.00 246.36 415 CYS A O 1
ATOM 6708 N N . GLU A 1 416 ? 125.437 139.599 97.434 1.00 250.75 416 GLU A N 1
ATOM 6709 C CA . GLU A 1 416 ? 124.399 139.363 96.450 1.00 250.75 416 GLU A CA 1
ATOM 6710 C C . GLU A 1 416 ? 123.548 138.162 96.852 1.00 250.75 416 GLU A C 1
ATOM 6711 O O . GLU A 1 416 ? 123.934 137.341 97.685 1.00 250.75 416 GLU A O 1
ATOM 6723 N N . LEU A 1 417 ? 122.372 138.066 96.241 1.00 258.60 417 LEU A N 1
ATOM 6724 C CA . LEU A 1 417 ? 121.438 136.969 96.466 1.00 258.60 417 LEU A CA 1
ATOM 6725 C C . LEU A 1 417 ? 121.758 135.861 95.474 1.00 258.60 417 LEU A C 1
ATOM 6726 O O . LEU A 1 417 ? 121.741 136.085 94.259 1.00 258.60 417 LEU A O 1
ATOM 6742 N N . THR A 1 418 ? 122.043 134.669 95.987 1.00 256.90 418 THR A N 1
ATOM 6743 C CA . THR A 1 418 ? 122.296 133.516 95.138 1.00 256.90 418 THR A CA 1
ATOM 6744 C C . THR A 1 418 ? 120.964 132.870 94.766 1.00 256.90 418 THR A C 1
ATOM 6745 O O . THR A 1 418 ? 119.889 133.345 95.135 1.00 256.90 418 THR A O 1
ATOM 6756 N N . ASP A 1 419 ? 121.025 131.766 94.023 1.00 266.54 419 ASP A N 1
ATOM 6757 C CA . ASP A 1 419 ? 119.824 131.034 93.648 1.00 266.54 419 ASP A CA 1
ATOM 6758 C C . ASP A 1 419 ? 119.831 129.655 94.287 1.00 266.54 419 ASP A C 1
ATOM 6759 O O . ASP A 1 419 ? 119.484 128.661 93.643 1.00 266.54 419 ASP A O 1
ATOM 6768 N N . SER A 1 420 ? 120.234 129.582 95.550 1.00 272.86 420 SER A N 1
ATOM 6769 C CA . SER A 1 420 ? 120.276 128.324 96.276 1.00 272.86 420 SER A CA 1
ATOM 6770 C C . SER A 1 420 ? 119.794 128.591 97.696 1.00 272.86 420 SER A C 1
ATOM 6771 O O . SER A 1 420 ? 119.233 129.651 97.985 1.00 272.86 420 SER A O 1
ATOM 6779 N N . SER A 1 421 ? 120.002 127.622 98.583 1.00 268.77 421 SER A N 1
ATOM 6780 C CA . SER A 1 421 ? 119.590 127.747 99.980 1.00 268.77 421 SER A CA 1
ATOM 6781 C C . SER A 1 421 ? 120.702 127.121 100.816 1.00 268.77 421 SER A C 1
ATOM 6782 O O . SER A 1 421 ? 120.749 125.902 100.993 1.00 268.77 421 SER A O 1
ATOM 6790 N N . TRP A 1 422 ? 121.587 127.969 101.327 1.00 275.82 422 TRP A N 1
ATOM 6791 C CA . TRP A 1 422 ? 122.813 127.498 101.950 1.00 275.82 422 TRP A CA 1
ATOM 6792 C C . TRP A 1 422 ? 122.646 127.105 103.409 1.00 275.82 422 TRP A C 1
ATOM 6793 O O . TRP A 1 422 ? 123.547 126.464 103.957 1.00 275.82 422 TRP A O 1
ATOM 6814 N N . ILE A 1 423 ? 121.536 127.455 104.048 1.00 265.91 423 ILE A N 1
ATOM 6815 C CA . ILE A 1 423 ? 121.299 127.113 105.444 1.00 265.91 423 ILE A CA 1
ATOM 6816 C C . ILE A 1 423 ? 119.909 126.514 105.565 1.00 265.91 423 ILE A C 1
ATOM 6817 O O . ILE A 1 423 ? 118.935 127.091 105.070 1.00 265.91 423 ILE A O 1
ATOM 6833 N N . GLU A 1 424 ? 119.817 125.355 106.212 1.00 274.06 424 GLU A N 1
ATOM 6834 C CA . GLU A 1 424 ? 118.549 124.659 106.425 1.00 274.06 424 GLU A CA 1
ATOM 6835 C C . GLU A 1 424 ? 118.462 124.335 107.911 1.00 274.06 424 GLU A C 1
ATOM 6836 O O . GLU A 1 424 ? 119.062 123.361 108.375 1.00 274.06 424 GLU A O 1
ATOM 6848 N N . LEU A 1 425 ? 117.720 125.148 108.650 1.00 263.52 425 LEU A N 1
ATOM 6849 C CA . LEU A 1 425 ? 117.634 125.020 110.095 1.00 263.52 425 LEU A CA 1
ATOM 6850 C C . LEU A 1 425 ? 116.537 124.036 110.488 1.00 263.52 425 LEU A C 1
ATOM 6851 O O . LEU A 1 425 ? 115.509 123.906 109.820 1.00 263.52 425 LEU A O 1
ATOM 6867 N N . ASP A 1 426 ? 116.772 123.348 111.601 1.00 275.53 426 ASP A N 1
ATOM 6868 C CA . ASP A 1 426 ? 115.862 122.326 112.090 1.00 275.53 426 ASP A CA 1
ATOM 6869 C C . ASP A 1 426 ? 114.550 122.959 112.550 1.00 275.53 426 ASP A C 1
ATOM 6870 O O . ASP A 1 426 ? 114.369 124.179 112.520 1.00 275.53 426 ASP A O 1
ATOM 6879 N N . GLU A 1 427 ? 113.621 122.113 112.983 1.00 296.53 427 GLU A N 1
ATOM 6880 C CA . GLU A 1 427 ? 112.331 122.583 113.450 1.00 296.53 427 GLU A CA 1
ATOM 6881 C C . GLU A 1 427 ? 112.453 123.136 114.868 1.00 296.53 427 GLU A C 1
ATOM 6882 O O . GLU A 1 427 ? 113.435 122.907 115.575 1.00 296.53 427 GLU A O 1
ATOM 6894 N N . ILE A 1 428 ? 111.427 123.882 115.278 1.00 283.11 428 ILE A N 1
ATOM 6895 C CA . ILE A 1 428 ? 111.353 124.476 116.603 1.00 283.11 428 ILE A CA 1
ATOM 6896 C C . ILE A 1 428 ? 110.022 124.070 117.220 1.00 283.11 428 ILE A C 1
ATOM 6897 O O . ILE A 1 428 ? 109.095 123.649 116.528 1.00 283.11 428 ILE A O 1
ATOM 6913 N N . GLY A 1 429 ? 109.941 124.191 118.540 1.00 289.22 429 GLY A N 1
ATOM 6914 C CA . GLY A 1 429 ? 108.732 123.827 119.253 1.00 289.22 429 GLY A CA 1
ATOM 6915 C C . GLY A 1 429 ? 107.491 124.470 118.676 1.00 289.22 429 GLY A C 1
ATOM 6916 O O . GLY A 1 429 ? 107.522 125.634 118.268 1.00 289.22 429 GLY A O 1
ATOM 6920 N N . GLU A 1 430 ? 106.393 123.722 118.634 1.00 325.81 430 GLU A N 1
ATOM 6921 C CA . GLU A 1 430 ? 105.170 124.223 118.021 1.00 325.81 430 GLU A CA 1
ATOM 6922 C C . GLU A 1 430 ? 104.723 125.507 118.702 1.00 325.81 430 GLU A C 1
ATOM 6923 O O . GLU A 1 430 ? 104.759 125.623 119.930 1.00 325.81 430 GLU A O 1
ATOM 6935 N N . ASP A 1 431 ? 104.302 126.476 117.895 1.00 342.34 431 ASP A N 1
ATOM 6936 C CA . ASP A 1 431 ? 103.923 127.784 118.407 1.00 342.34 431 ASP A CA 1
ATOM 6937 C C . ASP A 1 431 ? 102.498 127.765 118.940 1.00 342.34 431 ASP A C 1
ATOM 6938 O O . ASP A 1 431 ? 101.614 127.125 118.368 1.00 342.34 431 ASP A O 1
ATOM 6947 N N . VAL A 1 432 ? 102.282 128.475 120.047 1.00 324.36 432 VAL A N 1
ATOM 6948 C CA . VAL A 1 432 ? 100.970 128.562 120.677 1.00 324.36 432 VAL A CA 1
ATOM 6949 C C . VAL A 1 432 ? 100.574 130.021 120.868 1.00 324.36 432 VAL A C 1
ATOM 6950 O O . VAL A 1 432 ? 99.517 130.455 120.398 1.00 324.36 432 VAL A O 1
ATOM 6963 N N . ALA A 1 433 ? 101.412 130.785 121.562 1.00 330.99 433 ALA A N 1
ATOM 6964 C CA . ALA A 1 433 ? 101.086 132.170 121.853 1.00 330.99 433 ALA A CA 1
ATOM 6965 C C . ALA A 1 433 ? 101.142 133.016 120.581 1.00 330.99 433 ALA A C 1
ATOM 6966 O O . ALA A 1 433 ? 101.920 132.730 119.669 1.00 330.99 433 ALA A O 1
ATOM 6973 N N . PRO A 1 434 ? 100.325 134.069 120.492 1.00 282.61 434 PRO A N 1
ATOM 6974 C CA . PRO A 1 434 ? 100.398 134.947 119.313 1.00 282.61 434 PRO A CA 1
ATOM 6975 C C . PRO A 1 434 ? 101.781 135.515 119.046 1.00 282.61 434 PRO A C 1
ATOM 6976 O O . PRO A 1 434 ? 102.153 135.685 117.876 1.00 282.61 434 PRO A O 1
ATOM 6987 N N . ILE A 1 435 ? 102.557 135.823 120.087 1.00 308.58 435 ILE A N 1
ATOM 6988 C CA . ILE A 1 435 ? 103.923 136.282 119.856 1.00 308.58 435 ILE A CA 1
ATOM 6989 C C . ILE A 1 435 ? 104.686 135.246 119.055 1.00 308.58 435 ILE A C 1
ATOM 6990 O O . ILE A 1 435 ? 105.502 135.585 118.195 1.00 308.58 435 ILE A O 1
ATOM 7006 N N . GLU A 1 436 ? 104.447 133.969 119.335 1.00 338.59 436 GLU A N 1
ATOM 7007 C CA . GLU A 1 436 ? 105.138 132.925 118.599 1.00 338.59 436 GLU A CA 1
ATOM 7008 C C . GLU A 1 436 ? 104.748 132.929 117.130 1.00 338.59 436 GLU A C 1
ATOM 7009 O O . GLU A 1 436 ? 105.600 132.699 116.270 1.00 338.59 436 GLU A O 1
ATOM 7021 N N . HIS A 1 437 ? 103.486 133.215 116.811 1.00 321.32 437 HIS A N 1
ATOM 7022 C CA . HIS A 1 437 ? 103.074 133.274 115.412 1.00 321.32 437 HIS A CA 1
ATOM 7023 C C . HIS A 1 437 ? 103.692 134.473 114.699 1.00 321.32 437 HIS A C 1
ATOM 7024 O O . HIS A 1 437 ? 104.190 134.354 113.570 1.00 321.32 437 HIS A O 1
ATOM 7038 N N . ILE A 1 438 ? 103.667 135.644 115.340 1.00 287.45 438 ILE A N 1
ATOM 7039 C CA . ILE A 1 438 ? 104.294 136.817 114.734 1.00 287.45 438 ILE A CA 1
ATOM 7040 C C . ILE A 1 438 ? 105.782 136.570 114.533 1.00 287.45 438 ILE A C 1
ATOM 7041 O O . ILE A 1 438 ? 106.352 136.905 113.485 1.00 287.45 438 ILE A O 1
ATOM 7057 N N . ALA A 1 439 ? 106.431 135.982 115.537 1.00 304.30 439 ALA A N 1
ATOM 7058 C CA . ALA A 1 439 ? 107.846 135.668 115.433 1.00 304.30 439 ALA A CA 1
ATOM 7059 C C . ALA A 1 439 ? 108.102 134.682 114.310 1.00 304.30 439 ALA A C 1
ATOM 7060 O O . ALA A 1 439 ? 109.103 134.793 113.603 1.00 304.30 439 ALA A O 1
ATOM 7067 N N . SER A 1 440 ? 107.221 133.698 114.137 1.00 287.80 440 SER A N 1
ATOM 7068 C CA . SER A 1 440 ? 107.409 132.730 113.064 1.00 287.80 440 SER A CA 1
ATOM 7069 C C . SER A 1 440 ? 107.305 133.394 111.699 1.00 287.80 440 SER A C 1
ATOM 7070 O O . SER A 1 440 ? 108.088 133.086 110.796 1.00 287.80 440 SER A O 1
ATOM 7078 N N . MET A 1 441 ? 106.347 134.304 111.522 1.00 269.00 441 MET A N 1
ATOM 7079 C CA . MET A 1 441 ? 106.255 135.017 110.248 1.00 269.00 441 MET A CA 1
ATOM 7080 C C . MET A 1 441 ? 107.520 135.826 109.987 1.00 269.00 441 MET A C 1
ATOM 7081 O O . MET A 1 441 ? 108.131 135.740 108.909 1.00 269.00 441 MET A O 1
ATOM 7095 N N . ARG A 1 442 ? 107.940 136.610 110.978 1.00 284.40 442 ARG A N 1
ATOM 7096 C CA . ARG A 1 442 ? 109.131 137.430 110.807 1.00 284.40 442 ARG A CA 1
ATOM 7097 C C . ARG A 1 442 ? 110.366 136.568 110.571 1.00 284.40 442 ARG A C 1
ATOM 7098 O O . ARG A 1 442 ? 111.248 136.938 109.789 1.00 284.40 442 ARG A O 1
ATOM 7119 N N . ARG A 1 443 ? 110.436 135.408 111.221 1.00 285.37 443 ARG A N 1
ATOM 7120 C CA . ARG A 1 443 ? 111.578 134.521 111.055 1.00 285.37 443 ARG A CA 1
ATOM 7121 C C . ARG A 1 443 ? 111.580 133.885 109.676 1.00 285.37 443 ARG A C 1
ATOM 7122 O O . ARG A 1 443 ? 112.643 133.662 109.096 1.00 285.37 443 ARG A O 1
ATOM 7143 N N . ASN A 1 444 ? 110.404 133.568 109.140 1.00 256.08 444 ASN A N 1
ATOM 7144 C CA . ASN A 1 444 ? 110.338 133.123 107.754 1.00 256.08 444 ASN A CA 1
ATOM 7145 C C . ASN A 1 444 ? 110.919 134.181 106.835 1.00 256.08 444 ASN A C 1
ATOM 7146 O O . ASN A 1 444 ? 111.743 133.885 105.964 1.00 256.08 444 ASN A O 1
ATOM 7157 N N . TYR A 1 445 ? 110.520 135.438 107.038 1.00 266.43 445 TYR A N 1
ATOM 7158 C CA . TYR A 1 445 ? 111.080 136.511 106.219 1.00 266.43 445 TYR A CA 1
ATOM 7159 C C . TYR A 1 445 ? 112.601 136.548 106.327 1.00 266.43 445 TYR A C 1
ATOM 7160 O O . TYR A 1 445 ? 113.309 136.564 105.312 1.00 266.43 445 TYR A O 1
ATOM 7178 N N . PHE A 1 446 ? 113.123 136.552 107.556 1.00 276.00 446 PHE A N 1
ATOM 7179 C CA . PHE A 1 446 ? 114.566 136.677 107.745 1.00 276.00 446 PHE A CA 1
ATOM 7180 C C . PHE A 1 446 ? 115.309 135.501 107.131 1.00 276.00 446 PHE A C 1
ATOM 7181 O O . PHE A 1 446 ? 116.274 135.687 106.385 1.00 276.00 446 PHE A O 1
ATOM 7198 N N . THR A 1 447 ? 114.891 134.277 107.452 1.00 270.72 447 THR A N 1
ATOM 7199 C CA . THR A 1 447 ? 115.595 133.102 106.959 1.00 270.72 447 THR A CA 1
ATOM 7200 C C . THR A 1 447 ? 115.459 132.941 105.453 1.00 270.72 447 THR A C 1
ATOM 7201 O O . THR A 1 447 ? 116.276 132.245 104.846 1.00 270.72 447 THR A O 1
ATOM 7212 N N . ALA A 1 448 ? 114.443 133.547 104.837 1.00 246.04 448 ALA A N 1
ATOM 7213 C CA . ALA A 1 448 ? 114.410 133.596 103.383 1.00 246.04 448 ALA A CA 1
ATOM 7214 C C . ALA A 1 448 ? 115.401 134.619 102.849 1.00 246.04 448 ALA A C 1
ATOM 7215 O O . ALA A 1 448 ? 116.080 134.368 101.847 1.00 246.04 448 ALA A O 1
ATOM 7222 N N . GLU A 1 449 ? 115.502 135.775 103.503 1.00 267.41 449 GLU A N 1
ATOM 7223 C CA . GLU A 1 449 ? 116.380 136.839 103.027 1.00 267.41 449 GLU A CA 1
ATOM 7224 C C . GLU A 1 449 ? 117.845 136.597 103.348 1.00 267.41 449 GLU A C 1
ATOM 7225 O O . GLU A 1 449 ? 118.698 137.316 102.825 1.00 267.41 449 GLU A O 1
ATOM 7237 N N . VAL A 1 450 ? 118.151 135.619 104.194 1.00 268.40 450 VAL A N 1
ATOM 7238 C CA . VAL A 1 450 ? 119.520 135.351 104.599 1.00 268.40 450 VAL A CA 1
ATOM 7239 C C . VAL A 1 450 ? 120.008 133.984 104.134 1.00 268.40 450 VAL A C 1
ATOM 7240 O O . VAL A 1 450 ? 121.220 133.792 103.988 1.00 268.40 450 VAL A O 1
ATOM 7253 N N . SER A 1 451 ? 119.110 133.031 103.898 1.00 249.86 451 SER A N 1
ATOM 7254 C CA . SER A 1 451 ? 119.539 131.721 103.427 1.00 249.86 451 SER A CA 1
ATOM 7255 C C . SER A 1 451 ? 120.092 131.787 102.012 1.00 249.86 451 SER A C 1
ATOM 7256 O O . SER A 1 451 ? 120.923 130.956 101.634 1.00 249.86 451 SER A O 1
ATOM 7264 N N . HIS A 1 452 ? 119.642 132.751 101.216 1.00 240.99 452 HIS A N 1
ATOM 7265 C CA . HIS A 1 452 ? 120.057 132.868 99.826 1.00 240.99 452 HIS A CA 1
ATOM 7266 C C . HIS A 1 452 ? 121.278 133.754 99.634 1.00 240.99 452 HIS A C 1
ATOM 7267 O O . HIS A 1 452 ? 121.815 133.808 98.525 1.00 240.99 452 HIS A O 1
ATOM 7281 N N . CYS A 1 453 ? 121.730 134.442 100.673 1.00 260.82 453 CYS A N 1
ATOM 7282 C CA . CYS A 1 453 ? 122.927 135.264 100.580 1.00 260.82 453 CYS A CA 1
ATOM 7283 C C . CYS A 1 453 ? 124.158 134.389 100.420 1.00 260.82 453 CYS A C 1
ATOM 7284 O O . CYS A 1 453 ? 124.201 133.263 100.917 1.00 260.82 453 CYS A O 1
ATOM 7292 N N . ARG A 1 454 ? 125.167 134.909 99.720 1.00 267.96 454 ARG A N 1
ATOM 7293 C CA . ARG A 1 454 ? 126.406 134.158 99.576 1.00 267.96 454 ARG A CA 1
ATOM 7294 C C . ARG A 1 454 ? 127.257 134.209 100.838 1.00 267.96 454 ARG A C 1
ATOM 7295 O O . ARG A 1 454 ? 128.067 133.300 101.068 1.00 267.96 454 ARG A O 1
ATOM 7316 N N . ALA A 1 455 ? 127.092 135.243 101.662 1.00 281.47 455 ALA A N 1
ATOM 7317 C CA . ALA A 1 455 ? 127.768 135.263 102.951 1.00 281.47 455 ALA A CA 1
ATOM 7318 C C . ALA A 1 455 ? 127.434 134.022 103.763 1.00 281.47 455 ALA A C 1
ATOM 7319 O O . ALA A 1 455 ? 128.277 133.528 104.515 1.00 281.47 455 ALA A O 1
ATOM 7326 N N . THR A 1 456 ? 126.220 133.490 103.615 1.00 280.05 456 THR A N 1
ATOM 7327 C CA . THR A 1 456 ? 125.886 132.245 104.294 1.00 280.05 456 THR A CA 1
ATOM 7328 C C . THR A 1 456 ? 126.636 131.061 103.695 1.00 280.05 456 THR A C 1
ATOM 7329 O O . THR A 1 456 ? 126.985 130.122 104.418 1.00 280.05 456 THR A O 1
ATOM 7340 N N . GLU A 1 457 ? 126.894 131.078 102.386 1.00 286.41 457 GLU A N 1
ATOM 7341 C CA . GLU A 1 457 ? 127.751 130.050 101.812 1.00 286.41 457 GLU A CA 1
ATOM 7342 C C . GLU A 1 457 ? 129.131 130.096 102.441 1.00 286.41 457 GLU A C 1
ATOM 7343 O O . GLU A 1 457 ? 129.711 129.054 102.762 1.00 286.41 457 GLU A O 1
ATOM 7355 N N . TYR A 1 458 ? 129.679 131.298 102.612 1.00 272.22 458 TYR A N 1
ATOM 7356 C CA . TYR A 1 458 ? 130.979 131.416 103.263 1.00 272.22 458 TYR A CA 1
ATOM 7357 C C . TYR A 1 458 ? 130.915 130.933 104.704 1.00 272.22 458 TYR A C 1
ATOM 7358 O O . TYR A 1 458 ? 131.843 130.279 105.188 1.00 272.22 458 TYR A O 1
ATOM 7376 N N . ILE A 1 459 ? 129.828 131.247 105.407 1.00 274.68 459 ILE A N 1
ATOM 7377 C CA . ILE A 1 459 ? 129.667 130.766 106.778 1.00 274.68 459 ILE A CA 1
ATOM 7378 C C . ILE A 1 459 ? 129.736 129.247 106.815 1.00 274.68 459 ILE A C 1
ATOM 7379 O O . ILE A 1 459 ? 130.465 128.660 107.622 1.00 274.68 459 ILE A O 1
ATOM 7395 N N . MET A 1 460 ? 128.962 128.587 105.956 1.00 268.28 460 MET A N 1
ATOM 7396 C CA . MET A 1 460 ? 128.922 127.129 105.984 1.00 268.28 460 MET A CA 1
ATOM 7397 C C . MET A 1 460 ? 130.261 126.530 105.577 1.00 268.28 460 MET A C 1
ATOM 7398 O O . MET A 1 460 ? 130.716 125.551 106.180 1.00 268.28 460 MET A O 1
ATOM 7412 N N . LYS A 1 461 ? 130.909 127.096 104.559 1.00 268.66 461 LYS A N 1
ATOM 7413 C CA . LYS A 1 461 ? 132.236 126.621 104.186 1.00 268.66 461 LYS A CA 1
ATOM 7414 C C . LYS A 1 461 ? 133.190 126.708 105.366 1.00 268.66 461 LYS A C 1
ATOM 7415 O O . LYS A 1 461 ? 133.904 125.748 105.671 1.00 268.66 461 LYS A O 1
ATOM 7434 N N . GLY A 1 462 ? 133.229 127.858 106.033 1.00 272.27 462 GLY A N 1
ATOM 7435 C CA . GLY A 1 462 ? 134.142 128.011 107.149 1.00 272.27 462 GLY A CA 1
ATOM 7436 C C . GLY A 1 462 ? 133.841 127.044 108.273 1.00 272.27 462 GLY A C 1
ATOM 7437 O O . GLY A 1 462 ? 134.749 126.419 108.827 1.00 272.27 462 GLY A O 1
ATOM 7441 N N . VAL A 1 463 ? 132.564 126.903 108.624 1.00 268.78 463 VAL A N 1
ATOM 7442 C CA . VAL A 1 463 ? 132.196 125.998 109.706 1.00 268.78 463 VAL A CA 1
ATOM 7443 C C . VAL A 1 463 ? 132.638 124.581 109.379 1.00 268.78 463 VAL A C 1
ATOM 7444 O O . VAL A 1 463 ? 133.263 123.904 110.203 1.00 268.78 463 VAL A O 1
ATOM 7457 N N . TYR A 1 464 ? 132.329 124.109 108.171 1.00 246.54 464 TYR A N 1
ATOM 7458 C CA . TYR A 1 464 ? 132.705 122.745 107.818 1.00 246.54 464 TYR A CA 1
ATOM 7459 C C . TYR A 1 464 ? 134.214 122.574 107.813 1.00 246.54 464 TYR A C 1
ATOM 7460 O O . TYR A 1 464 ? 134.730 121.578 108.329 1.00 246.54 464 TYR A O 1
ATOM 7478 N N . ILE A 1 465 ? 134.942 123.521 107.224 1.00 264.05 465 ILE A N 1
ATOM 7479 C CA . ILE A 1 465 ? 136.390 123.364 107.109 1.00 264.05 465 ILE A CA 1
ATOM 7480 C C . ILE A 1 465 ? 137.019 123.311 108.489 1.00 264.05 465 ILE A C 1
ATOM 7481 O O . ILE A 1 465 ? 137.855 122.449 108.776 1.00 264.05 465 ILE A O 1
ATOM 7497 N N . ASN A 1 466 ? 136.622 124.230 109.370 1.00 267.45 466 ASN A N 1
ATOM 7498 C CA . ASN A 1 466 ? 137.213 124.262 110.701 1.00 267.45 466 ASN A CA 1
ATOM 7499 C C . ASN A 1 466 ? 136.828 123.032 111.511 1.00 267.45 466 ASN A C 1
ATOM 7500 O O . ASN A 1 466 ? 137.672 122.468 112.214 1.00 267.45 466 ASN A O 1
ATOM 7511 N N . THR A 1 467 ? 135.570 122.592 111.436 1.00 266.41 467 THR A N 1
ATOM 7512 C CA . THR A 1 467 ? 135.182 121.379 112.147 1.00 266.41 467 THR A CA 1
ATOM 7513 C C . THR A 1 467 ? 136.003 120.187 111.677 1.00 266.41 467 THR A C 1
ATOM 7514 O O . THR A 1 467 ? 136.522 119.414 112.492 1.00 266.41 467 THR A O 1
ATOM 7525 N N . ALA A 1 468 ? 136.121 120.013 110.359 1.00 267.85 468 ALA A N 1
ATOM 7526 C CA . ALA A 1 468 ? 136.860 118.872 109.837 1.00 267.85 468 ALA A CA 1
ATOM 7527 C C . ALA A 1 468 ? 138.322 118.937 110.246 1.00 267.85 468 ALA A C 1
ATOM 7528 O O . ALA A 1 468 ? 138.903 117.931 110.664 1.00 267.85 468 ALA A O 1
ATOM 7535 N N . LEU A 1 469 ? 138.933 120.118 110.148 1.00 268.63 469 LEU A N 1
ATOM 7536 C CA . LEU A 1 469 ? 140.334 120.249 110.526 1.00 268.63 469 LEU A CA 1
ATOM 7537 C C . LEU A 1 469 ? 140.535 119.956 112.005 1.00 268.63 469 LEU A C 1
ATOM 7538 O O . LEU A 1 469 ? 141.489 119.270 112.380 1.00 268.63 469 LEU A O 1
ATOM 7554 N N . LEU A 1 470 ? 139.651 120.468 112.862 1.00 256.78 470 LEU A N 1
ATOM 7555 C CA . LEU A 1 470 ? 139.795 120.232 114.295 1.00 256.78 470 LEU A CA 1
ATOM 7556 C C . LEU A 1 470 ? 139.670 118.750 114.618 1.00 256.78 470 LEU A C 1
ATOM 7557 O O . LEU A 1 470 ? 140.516 118.180 115.319 1.00 256.78 470 LEU A O 1
ATOM 7573 N N . ASN A 1 471 ? 138.623 118.102 114.107 1.00 266.21 471 ASN A N 1
ATOM 7574 C CA . ASN A 1 471 ? 138.441 116.687 114.396 1.00 266.21 471 ASN A CA 1
ATOM 7575 C C . ASN A 1 471 ? 139.584 115.849 113.849 1.00 266.21 471 ASN A C 1
ATOM 7576 O O . ASN A 1 471 ? 139.991 114.876 114.488 1.00 266.21 471 ASN A O 1
ATOM 7587 N N . ALA A 1 472 ? 140.112 116.195 112.676 1.00 267.98 472 ALA A N 1
ATOM 7588 C CA . ALA A 1 472 ? 141.186 115.397 112.102 1.00 267.98 472 ALA A CA 1
ATOM 7589 C C . ALA A 1 472 ? 142.504 115.625 112.829 1.00 267.98 472 ALA A C 1
ATOM 7590 O O . ALA A 1 472 ? 143.298 114.691 112.980 1.00 267.98 472 ALA A O 1
ATOM 7597 N N . SER A 1 473 ? 142.759 116.852 113.284 1.00 260.42 473 SER A N 1
ATOM 7598 C CA . SER A 1 473 ? 143.993 117.145 113.995 1.00 260.42 473 SER A CA 1
ATOM 7599 C C . SER A 1 473 ? 143.964 116.663 115.433 1.00 260.42 473 SER A C 1
ATOM 7600 O O . SER A 1 473 ? 145.025 116.532 116.045 1.00 260.42 473 SER A O 1
ATOM 7608 N N . CYS A 1 474 ? 142.781 116.416 115.991 1.00 242.71 474 CYS A N 1
ATOM 7609 C CA . CYS A 1 474 ? 142.689 115.879 117.340 1.00 242.71 474 CYS A CA 1
ATOM 7610 C C . CYS A 1 474 ? 142.810 114.365 117.388 1.00 242.71 474 CYS A C 1
ATOM 7611 O O . CYS A 1 474 ? 142.971 113.810 118.478 1.00 242.71 474 CYS A O 1
ATOM 7619 N N . ALA A 1 475 ? 142.743 113.685 116.246 1.00 244.60 475 ALA A N 1
ATOM 7620 C CA . ALA A 1 475 ? 142.785 112.229 116.199 1.00 244.60 475 ALA A CA 1
ATOM 7621 C C . ALA A 1 475 ? 144.051 111.714 115.529 1.00 244.60 475 ALA A C 1
ATOM 7622 O O . ALA A 1 475 ? 144.785 110.921 116.122 1.00 244.60 475 ALA A O 1
ATOM 7629 N N . ALA A 1 476 ? 144.330 112.149 114.302 1.00 247.07 476 ALA A N 1
ATOM 7630 C CA . ALA A 1 476 ? 145.512 111.712 113.565 1.00 247.07 476 ALA A CA 1
ATOM 7631 C C . ALA A 1 476 ? 146.593 112.777 113.716 1.00 247.07 476 ALA A C 1
ATOM 7632 O O . ALA A 1 476 ? 146.925 113.507 112.784 1.00 247.07 476 ALA A O 1
ATOM 7639 N N . MET A 1 477 ? 147.157 112.854 114.919 1.00 229.70 477 MET A N 1
ATOM 7640 C CA . MET A 1 477 ? 148.159 113.865 115.227 1.00 229.70 477 MET A CA 1
ATOM 7641 C C . MET A 1 477 ? 149.516 113.572 114.612 1.00 229.70 477 MET A C 1
ATOM 7642 O O . MET A 1 477 ? 150.460 114.322 114.871 1.00 229.70 477 MET A O 1
ATOM 7656 N N . ASP A 1 478 ? 149.655 112.510 113.823 1.00 249.40 478 ASP A N 1
ATOM 7657 C CA . ASP A 1 478 ? 150.951 112.166 113.261 1.00 249.40 478 ASP A CA 1
ATOM 7658 C C . ASP A 1 478 ? 150.907 111.728 111.807 1.00 249.40 478 ASP A C 1
ATOM 7659 O O . ASP A 1 478 ? 151.931 111.259 111.301 1.00 249.40 478 ASP A O 1
ATOM 7668 N N . ASP A 1 479 ? 149.777 111.858 111.124 1.00 256.29 479 ASP A N 1
ATOM 7669 C CA . ASP A 1 479 ? 149.662 111.459 109.731 1.00 256.29 479 ASP A CA 1
ATOM 7670 C C . ASP A 1 479 ? 149.019 112.576 108.924 1.00 256.29 479 ASP A C 1
ATOM 7671 O O . ASP A 1 479 ? 148.224 113.362 109.446 1.00 256.29 479 ASP A O 1
ATOM 7680 N N . PHE A 1 480 ? 149.372 112.641 107.645 1.00 250.72 480 PHE A N 1
ATOM 7681 C CA . PHE A 1 480 ? 148.833 113.653 106.742 1.00 250.72 480 PHE A CA 1
ATOM 7682 C C . PHE A 1 480 ? 147.507 113.154 106.188 1.00 250.72 480 PHE A C 1
ATOM 7683 O O . PHE A 1 480 ? 147.473 112.295 105.308 1.00 250.72 480 PHE A O 1
ATOM 7700 N N . GLN A 1 481 ? 146.407 113.699 106.690 1.00 257.26 481 GLN A N 1
ATOM 7701 C CA . GLN A 1 481 ? 145.087 113.285 106.240 1.00 257.26 481 GLN A CA 1
ATOM 7702 C C . GLN A 1 481 ? 144.791 113.919 104.884 1.00 257.26 481 GLN A C 1
ATOM 7703 O O . GLN A 1 481 ? 145.669 114.475 104.223 1.00 257.26 481 GLN A O 1
ATOM 7717 N N . LEU A 1 482 ? 143.540 113.815 104.439 1.00 283.49 482 LEU A N 1
ATOM 7718 C CA . LEU A 1 482 ? 143.114 114.392 103.165 1.00 283.49 482 LEU A CA 1
ATOM 7719 C C . LEU A 1 482 ? 141.636 114.733 103.312 1.00 283.49 482 LEU A C 1
ATOM 7720 O O . LEU A 1 482 ? 140.780 113.863 103.150 1.00 283.49 482 LEU A O 1
ATOM 7736 N N . ILE A 1 483 ? 141.350 115.995 103.611 1.00 281.17 483 ILE A N 1
ATOM 7737 C CA . ILE A 1 483 ? 140.021 116.416 104.047 1.00 281.17 483 ILE A CA 1
ATOM 7738 C C . ILE A 1 483 ? 139.333 117.204 102.940 1.00 281.17 483 ILE A C 1
ATOM 7739 O O . ILE A 1 483 ? 139.485 118.430 102.881 1.00 281.17 483 ILE A O 1
ATOM 7755 N N . PRO A 1 484 ? 138.558 116.572 102.065 1.00 273.05 484 PRO A N 1
ATOM 7756 C CA . PRO A 1 484 ? 137.900 117.331 101.000 1.00 273.05 484 PRO A CA 1
ATOM 7757 C C . PRO A 1 484 ? 136.903 118.325 101.561 1.00 273.05 484 PRO A C 1
ATOM 7758 O O . PRO A 1 484 ? 136.231 118.070 102.562 1.00 273.05 484 PRO A O 1
ATOM 7769 N N . MET A 1 485 ? 136.811 119.476 100.900 1.00 287.55 485 MET A N 1
ATOM 7770 C CA . MET A 1 485 ? 135.853 120.505 101.275 1.00 287.55 485 MET A CA 1
ATOM 7771 C C . MET A 1 485 ? 134.499 120.163 100.675 1.00 287.55 485 MET A C 1
ATOM 7772 O O . MET A 1 485 ? 134.413 119.786 99.503 1.00 287.55 485 MET A O 1
ATOM 7786 N N . ILE A 1 486 ? 133.445 120.285 101.474 1.00 286.29 486 ILE A N 1
ATOM 7787 C CA . ILE A 1 486 ? 132.103 119.919 101.046 1.00 286.29 486 ILE A CA 1
ATOM 7788 C C . ILE A 1 486 ? 131.115 120.963 101.544 1.00 286.29 486 ILE A C 1
ATOM 7789 O O . ILE A 1 486 ? 131.300 121.571 102.601 1.00 286.29 486 ILE A O 1
ATOM 7805 N N . SER A 1 487 ? 130.057 121.168 100.766 1.00 272.39 487 SER A N 1
ATOM 7806 C CA . SER A 1 487 ? 128.980 122.070 101.140 1.00 272.39 487 SER A CA 1
ATOM 7807 C C . SER A 1 487 ? 127.748 121.688 100.336 1.00 272.39 487 SER A C 1
ATOM 7808 O O . SER A 1 487 ? 127.851 121.388 99.146 1.00 272.39 487 SER A O 1
ATOM 7816 N N . LYS A 1 488 ? 126.590 121.706 100.991 1.00 279.26 488 LYS A N 1
ATOM 7817 C CA . LYS A 1 488 ? 125.352 121.192 100.427 1.00 279.26 488 LYS A CA 1
ATOM 7818 C C . LYS A 1 488 ? 124.283 122.273 100.452 1.00 279.26 488 LYS A C 1
ATOM 7819 O O . LYS A 1 488 ? 124.215 123.068 101.393 1.00 279.26 488 LYS A O 1
ATOM 7838 N N . CYS A 1 489 ? 123.443 122.295 99.418 1.00 268.09 489 CYS A N 1
ATOM 7839 C CA . CYS A 1 489 ? 122.457 123.352 99.263 1.00 268.09 489 CYS A CA 1
ATOM 7840 C C . CYS A 1 489 ? 121.266 122.833 98.472 1.00 268.09 489 CYS A C 1
ATOM 7841 O O . CYS A 1 489 ? 121.349 121.815 97.783 1.00 268.09 489 CYS A O 1
ATOM 7849 N N . ARG A 1 490 ? 120.154 123.554 98.582 1.00 276.23 490 ARG A N 1
ATOM 7850 C CA . ARG A 1 490 ? 118.942 123.279 97.821 1.00 276.23 490 ARG A CA 1
ATOM 7851 C C . ARG A 1 490 ? 118.847 124.256 96.661 1.00 276.23 490 ARG A C 1
ATOM 7852 O O . ARG A 1 490 ? 118.920 125.471 96.865 1.00 276.23 490 ARG A O 1
ATOM 7873 N N . THR A 1 491 ? 118.660 123.735 95.455 1.00 291.45 491 THR A N 1
ATOM 7874 C CA . THR A 1 491 ? 118.515 124.602 94.297 1.00 291.45 491 THR A CA 1
ATOM 7875 C C . THR A 1 491 ? 117.193 125.360 94.373 1.00 291.45 491 THR A C 1
ATOM 7876 O O . THR A 1 491 ? 116.407 125.214 95.312 1.00 291.45 491 THR A O 1
ATOM 7887 N N . LYS A 1 492 ? 116.948 126.191 93.358 1.00 281.65 492 LYS A N 1
ATOM 7888 C CA . LYS A 1 492 ? 115.720 126.979 93.331 1.00 281.65 492 LYS A CA 1
ATOM 7889 C C . LYS A 1 492 ? 114.485 126.090 93.246 1.00 281.65 492 LYS A C 1
ATOM 7890 O O . LYS A 1 492 ? 113.415 126.472 93.732 1.00 281.65 492 LYS A O 1
ATOM 7909 N N . GLU A 1 493 ? 114.609 124.911 92.641 1.00 279.89 493 GLU A N 1
ATOM 7910 C CA . GLU A 1 493 ? 113.501 123.971 92.541 1.00 279.89 493 GLU A CA 1
ATOM 7911 C C . GLU A 1 493 ? 113.450 122.986 93.704 1.00 279.89 493 GLU A C 1
ATOM 7912 O O . GLU A 1 493 ? 112.630 122.065 93.677 1.00 279.89 493 GLU A O 1
ATOM 7924 N N . GLY A 1 494 ? 114.308 123.149 94.710 1.00 279.63 494 GLY A N 1
ATOM 7925 C CA . GLY A 1 494 ? 114.278 122.316 95.893 1.00 279.63 494 GLY A CA 1
ATOM 7926 C C . GLY A 1 494 ? 115.143 121.077 95.831 1.00 279.63 494 GLY A C 1
ATOM 7927 O O . GLY A 1 494 ? 115.277 120.386 96.847 1.00 279.63 494 GLY A O 1
ATOM 7931 N N . ARG A 1 495 ? 115.738 120.773 94.682 1.00 292.48 495 ARG A N 1
ATOM 7932 C CA . ARG A 1 495 ? 116.589 119.597 94.567 1.00 292.48 495 ARG A CA 1
ATOM 7933 C C . ARG A 1 495 ? 117.849 119.769 95.407 1.00 292.48 495 ARG A C 1
ATOM 7934 O O . ARG A 1 495 ? 118.483 120.826 95.387 1.00 292.48 495 ARG A O 1
ATOM 7955 N N . ARG A 1 496 ? 118.212 118.724 96.144 1.00 301.84 496 ARG A N 1
ATOM 7956 C CA . ARG A 1 496 ? 119.408 118.764 96.974 1.00 301.84 496 ARG A CA 1
ATOM 7957 C C . ARG A 1 496 ? 120.667 118.613 96.125 1.00 301.84 496 ARG A C 1
ATOM 7958 O O . ARG A 1 496 ? 120.658 117.982 95.066 1.00 301.84 496 ARG A O 1
ATOM 7979 N N . LYS A 1 497 ? 121.761 119.199 96.608 1.00 287.69 497 LYS A N 1
ATOM 7980 C CA . LYS A 1 497 ? 123.045 119.136 95.926 1.00 287.69 497 LYS A CA 1
ATOM 7981 C C . LYS A 1 497 ? 124.157 119.020 96.953 1.00 287.69 497 LYS A C 1
ATOM 7982 O O . LYS A 1 497 ? 123.988 119.360 98.125 1.00 287.69 497 LYS A O 1
ATOM 8001 N N . THR A 1 498 ? 125.301 118.523 96.497 1.00 285.72 498 THR A N 1
ATOM 8002 C CA . THR A 1 498 ? 126.521 118.496 97.286 1.00 285.72 498 THR A CA 1
ATOM 8003 C C . THR A 1 498 ? 127.653 119.053 96.438 1.00 285.72 498 THR A C 1
ATOM 8004 O O . THR A 1 498 ? 127.739 118.780 95.240 1.00 285.72 498 THR A O 1
ATOM 8015 N N . ASN A 1 499 ? 128.520 119.841 97.067 1.00 278.19 499 ASN A N 1
ATOM 8016 C CA . ASN A 1 499 ? 129.530 120.605 96.357 1.00 278.19 499 ASN A CA 1
ATOM 8017 C C . ASN A 1 499 ? 130.917 120.216 96.838 1.00 278.19 499 ASN A C 1
ATOM 8018 O O . ASN A 1 499 ? 131.088 119.728 97.955 1.00 278.19 499 ASN A O 1
ATOM 8029 N N . LEU A 1 500 ? 131.907 120.432 95.975 1.00 283.77 500 LEU A N 1
ATOM 8030 C CA . LEU A 1 500 ? 133.291 120.081 96.269 1.00 283.77 500 LEU A CA 1
ATOM 8031 C C . LEU A 1 500 ? 134.187 121.215 95.803 1.00 283.77 500 LEU A C 1
ATOM 8032 O O . LEU A 1 500 ? 134.496 121.307 94.612 1.00 283.77 500 LEU A O 1
ATOM 8048 N N . TYR A 1 501 ? 134.609 122.067 96.732 1.00 287.96 501 TYR A N 1
ATOM 8049 C CA . TYR A 1 501 ? 135.473 123.188 96.394 1.00 287.96 501 TYR A CA 1
ATOM 8050 C C . TYR A 1 501 ? 136.902 122.744 96.107 1.00 287.96 501 TYR A C 1
ATOM 8051 O O . TYR A 1 501 ? 137.506 123.193 95.131 1.00 287.96 501 TYR A O 1
ATOM 8069 N N . GLY A 1 502 ? 137.455 121.875 96.947 1.00 284.70 502 GLY A N 1
ATOM 8070 C CA . GLY A 1 502 ? 138.827 121.439 96.788 1.00 284.70 502 GLY A CA 1
ATOM 8071 C C . GLY A 1 502 ? 139.227 120.402 97.815 1.00 284.70 502 GLY A C 1
ATOM 8072 O O . GLY A 1 502 ? 138.399 119.588 98.224 1.00 284.70 502 GLY A O 1
ATOM 8076 N N . PHE A 1 503 ? 140.487 120.414 98.242 1.00 282.55 503 PHE A N 1
ATOM 8077 C CA . PHE A 1 503 ? 140.975 119.458 99.222 1.00 282.55 503 PHE A CA 1
ATOM 8078 C C . PHE A 1 503 ? 141.922 120.145 100.188 1.00 282.55 503 PHE A C 1
ATOM 8079 O O . PHE A 1 503 ? 142.590 121.119 99.842 1.00 282.55 503 PHE A O 1
ATOM 8096 N N . ILE A 1 504 ? 141.974 119.617 101.407 1.00 269.03 504 ILE A N 1
ATOM 8097 C CA . ILE A 1 504 ? 142.907 120.043 102.438 1.00 269.03 504 ILE A CA 1
ATOM 8098 C C . ILE A 1 504 ? 143.724 118.831 102.852 1.00 269.03 504 ILE A C 1
ATOM 8099 O O . ILE A 1 504 ? 143.198 117.717 102.907 1.00 269.03 504 ILE A O 1
ATOM 8115 N N . ILE A 1 505 ? 145.000 119.040 103.132 1.00 276.01 505 ILE A N 1
ATOM 8116 C CA . ILE A 1 505 ? 145.895 117.967 103.552 1.00 276.01 505 ILE A CA 1
ATOM 8117 C C . ILE A 1 505 ? 146.525 118.406 104.866 1.00 276.01 505 ILE A C 1
ATOM 8118 O O . ILE A 1 505 ? 147.591 119.022 104.891 1.00 276.01 505 ILE A O 1
ATOM 8134 N N . LYS A 1 506 ? 145.885 118.058 105.975 1.00 265.50 506 LYS A N 1
ATOM 8135 C CA . LYS A 1 506 ? 146.409 118.424 107.282 1.00 265.50 506 LYS A CA 1
ATOM 8136 C C . LYS A 1 506 ? 147.797 117.829 107.481 1.00 265.50 506 LYS A C 1
ATOM 8137 O O . LYS A 1 506 ? 148.066 116.697 107.079 1.00 265.50 506 LYS A O 1
ATOM 8156 N N . GLY A 1 507 ? 148.684 118.601 108.097 1.00 269.24 507 GLY A N 1
ATOM 8157 C CA . GLY A 1 507 ? 150.008 118.133 108.450 1.00 269.24 507 GLY A CA 1
ATOM 8158 C C . GLY A 1 507 ? 150.062 117.611 109.868 1.00 269.24 507 GLY A C 1
ATOM 8159 O O . GLY A 1 507 ? 149.039 117.455 110.540 1.00 269.24 507 GLY A O 1
ATOM 8163 N N . ARG A 1 508 ? 151.277 117.326 110.330 1.00 265.76 508 ARG A N 1
ATOM 8164 C CA . ARG A 1 508 ? 151.449 116.940 111.723 1.00 265.76 508 ARG A CA 1
ATOM 8165 C C . ARG A 1 508 ? 150.880 118.031 112.614 1.00 265.76 508 ARG A C 1
ATOM 8166 O O . ARG A 1 508 ? 151.176 119.215 112.428 1.00 265.76 508 ARG A O 1
ATOM 8187 N N . SER A 1 509 ? 150.061 117.640 113.581 1.00 252.46 509 SER A N 1
ATOM 8188 C CA . SER A 1 509 ? 149.233 118.577 114.325 1.00 252.46 509 SER A CA 1
ATOM 8189 C C . SER A 1 509 ? 149.319 118.313 115.817 1.00 252.46 509 SER A C 1
ATOM 8190 O O . SER A 1 509 ? 148.309 118.165 116.503 1.00 252.46 509 SER A O 1
ATOM 8198 N N . HIS A 1 510 ? 150.534 118.234 116.345 1.00 240.29 510 HIS A N 1
ATOM 8199 C CA . HIS A 1 510 ? 150.727 118.100 117.788 1.00 240.29 510 HIS A CA 1
ATOM 8200 C C . HIS A 1 510 ? 150.557 119.476 118.418 1.00 240.29 510 HIS A C 1
ATOM 8201 O O . HIS A 1 510 ? 151.525 120.185 118.689 1.00 240.29 510 HIS A O 1
ATOM 8215 N N . LEU A 1 511 ? 149.305 119.858 118.654 1.00 273.67 511 LEU A N 1
ATOM 8216 C CA . LEU A 1 511 ? 148.969 121.159 119.214 1.00 273.67 511 LEU A CA 1
ATOM 8217 C C . LEU A 1 511 ? 148.943 121.066 120.730 1.00 273.67 511 LEU A C 1
ATOM 8218 O O . LEU A 1 511 ? 148.239 120.223 121.290 1.00 273.67 511 LEU A O 1
ATOM 8234 N N . ARG A 1 512 ? 149.696 121.944 121.391 1.00 261.47 512 ARG A N 1
ATOM 8235 C CA . ARG A 1 512 ? 149.767 121.966 122.844 1.00 261.47 512 ARG A CA 1
ATOM 8236 C C . ARG A 1 512 ? 149.162 123.241 123.417 1.00 261.47 512 ARG A C 1
ATOM 8237 O O . ARG A 1 512 ? 148.176 123.176 124.155 1.00 261.47 512 ARG A O 1
ATOM 8258 N N . ASN A 1 513 ? 149.706 124.404 123.081 1.00 300.84 513 ASN A N 1
ATOM 8259 C CA . ASN A 1 513 ? 149.081 125.652 123.479 1.00 300.84 513 ASN A CA 1
ATOM 8260 C C . ASN A 1 513 ? 147.947 125.979 122.521 1.00 300.84 513 ASN A C 1
ATOM 8261 O O . ASN A 1 513 ? 147.886 125.469 121.400 1.00 300.84 513 ASN A O 1
ATOM 8272 N N . ASP A 1 514 ? 147.043 126.853 122.957 1.00 309.41 514 ASP A N 1
ATOM 8273 C CA . ASP A 1 514 ? 145.978 127.293 122.061 1.00 309.41 514 ASP A CA 1
ATOM 8274 C C . ASP A 1 514 ? 146.437 128.438 121.181 1.00 309.41 514 ASP A C 1
ATOM 8275 O O . ASP A 1 514 ? 145.714 129.415 120.983 1.00 309.41 514 ASP A O 1
ATOM 8284 N N . THR A 1 515 ? 147.647 128.330 120.639 1.00 288.62 515 THR A N 1
ATOM 8285 C CA . THR A 1 515 ? 148.110 129.201 119.572 1.00 288.62 515 THR A CA 1
ATOM 8286 C C . THR A 1 515 ? 149.025 128.477 118.597 1.00 288.62 515 THR A C 1
ATOM 8287 O O . THR A 1 515 ? 149.527 129.115 117.669 1.00 288.62 515 THR A O 1
ATOM 8298 N N . ASP A 1 516 ? 149.268 127.180 118.776 1.00 279.08 516 ASP A N 1
ATOM 8299 C CA . ASP A 1 516 ? 150.200 126.472 117.913 1.00 279.08 516 ASP A CA 1
ATOM 8300 C C . ASP A 1 516 ? 149.644 126.430 116.504 1.00 279.08 516 ASP A C 1
ATOM 8301 O O . ASP A 1 516 ? 148.501 126.828 116.278 1.00 279.08 516 ASP A O 1
ATOM 8310 N N . VAL A 1 517 ? 150.434 125.952 115.549 1.00 266.08 517 VAL A N 1
ATOM 8311 C CA . VAL A 1 517 ? 150.080 126.008 114.139 1.00 266.08 517 VAL A CA 1
ATOM 8312 C C . VAL A 1 517 ? 150.071 124.596 113.580 1.00 266.08 517 VAL A C 1
ATOM 8313 O O . VAL A 1 517 ? 151.012 123.830 113.803 1.00 266.08 517 VAL A O 1
ATOM 8326 N N . VAL A 1 518 ? 149.001 124.254 112.870 1.00 251.31 518 VAL A N 1
ATOM 8327 C CA . VAL A 1 518 ? 148.917 123.024 112.093 1.00 251.31 518 VAL A CA 1
ATOM 8328 C C . VAL A 1 518 ? 148.882 123.420 110.627 1.00 251.31 518 VAL A C 1
ATOM 8329 O O . VAL A 1 518 ? 147.917 124.039 110.169 1.00 251.31 518 VAL A O 1
ATOM 8342 N N . ASN A 1 519 ? 149.932 123.074 109.894 1.00 227.23 519 ASN A N 1
ATOM 8343 C CA . ASN A 1 519 ? 150.036 123.469 108.500 1.00 227.23 519 ASN A CA 1
ATOM 8344 C C . ASN A 1 519 ? 149.211 122.533 107.636 1.00 227.23 519 ASN A C 1
ATOM 8345 O O . ASN A 1 519 ? 149.293 121.312 107.779 1.00 227.23 519 ASN A O 1
ATOM 8356 N N . PHE A 1 520 ? 148.417 123.104 106.736 1.00 279.83 520 PHE A N 1
ATOM 8357 C CA . PHE A 1 520 ? 147.604 122.321 105.818 1.00 279.83 520 PHE A CA 1
ATOM 8358 C C . PHE A 1 520 ? 147.671 122.944 104.435 1.00 279.83 520 PHE A C 1
ATOM 8359 O O . PHE A 1 520 ? 147.251 124.086 104.247 1.00 279.83 520 PHE A O 1
ATOM 8376 N N . VAL A 1 521 ? 148.211 122.202 103.475 1.00 288.82 521 VAL A N 1
ATOM 8377 C CA . VAL A 1 521 ? 148.270 122.674 102.097 1.00 288.82 521 VAL A CA 1
ATOM 8378 C C . VAL A 1 521 ? 146.858 122.593 101.532 1.00 288.82 521 VAL A C 1
ATOM 8379 O O . VAL A 1 521 ? 146.259 121.519 101.492 1.00 288.82 521 VAL A O 1
ATOM 8392 N N . SER A 1 522 ? 146.321 123.730 101.113 1.00 285.28 522 SER A N 1
ATOM 8393 C CA . SER A 1 522 ? 144.937 123.840 100.677 1.00 285.28 522 SER A CA 1
ATOM 8394 C C . SER A 1 522 ? 144.878 123.928 99.159 1.00 285.28 522 SER A C 1
ATOM 8395 O O . SER A 1 522 ? 145.382 124.888 98.573 1.00 285.28 522 SER A O 1
ATOM 8403 N N . MET A 1 523 ? 144.244 122.944 98.531 1.00 279.72 523 MET A N 1
ATOM 8404 C CA . MET A 1 523 ? 144.097 122.891 97.084 1.00 279.72 523 MET A CA 1
ATOM 8405 C C . MET A 1 523 ? 142.657 123.219 96.725 1.00 279.72 523 MET A C 1
ATOM 8406 O O . MET A 1 523 ? 141.734 122.565 97.214 1.00 279.72 523 MET A O 1
ATOM 8420 N N . GLU A 1 524 ? 142.465 124.222 95.873 1.00 284.98 524 GLU A N 1
ATOM 8421 C CA . GLU A 1 524 ? 141.130 124.707 95.563 1.00 284.98 524 GLU A CA 1
ATOM 8422 C C . GLU A 1 524 ? 140.966 124.874 94.063 1.00 284.98 524 GLU A C 1
ATOM 8423 O O . GLU A 1 524 ? 141.896 125.276 93.362 1.00 284.98 524 GLU A O 1
ATOM 8435 N N . PHE A 1 525 ? 139.768 124.566 93.583 1.00 288.97 525 PHE A N 1
ATOM 8436 C CA . PHE A 1 525 ? 139.400 124.801 92.198 1.00 288.97 525 PHE A CA 1
ATOM 8437 C C . PHE A 1 525 ? 139.010 126.259 92.015 1.00 288.97 525 PHE A C 1
ATOM 8438 O O . PHE A 1 525 ? 138.675 126.958 92.970 1.00 288.97 525 PHE A O 1
ATOM 8455 N N . SER A 1 526 ? 139.049 126.712 90.769 1.00 272.52 526 SER A N 1
ATOM 8456 C CA . SER A 1 526 ? 138.637 128.070 90.453 1.00 272.52 526 SER A CA 1
ATOM 8457 C C . SER A 1 526 ? 138.641 128.235 88.944 1.00 272.52 526 SER A C 1
ATOM 8458 O O . SER A 1 526 ? 139.279 127.471 88.218 1.00 272.52 526 SER A O 1
ATOM 8466 N N . LEU A 1 527 ? 137.920 129.259 88.482 1.00 278.68 527 LEU A N 1
ATOM 8467 C CA . LEU A 1 527 ? 137.814 129.564 87.061 1.00 278.68 527 LEU A CA 1
ATOM 8468 C C . LEU A 1 527 ? 138.469 130.888 86.696 1.00 278.68 527 LEU A C 1
ATOM 8469 O O . LEU A 1 527 ? 138.485 131.248 85.516 1.00 278.68 527 LEU A O 1
ATOM 8485 N N . THR A 1 528 ? 139.008 131.619 87.666 1.00 286.80 528 THR A N 1
ATOM 8486 C CA . THR A 1 528 ? 139.556 132.946 87.434 1.00 286.80 528 THR A CA 1
ATOM 8487 C C . THR A 1 528 ? 141.050 132.841 87.168 1.00 286.80 528 THR A C 1
ATOM 8488 O O . THR A 1 528 ? 141.779 132.221 87.944 1.00 286.80 528 THR A O 1
ATOM 8499 N N . ASP A 1 529 ? 141.495 133.450 86.074 1.00 278.55 529 ASP A N 1
ATOM 8500 C CA . ASP A 1 529 ? 142.894 133.379 85.683 1.00 278.55 529 ASP A CA 1
ATOM 8501 C C . ASP A 1 529 ? 143.718 134.281 86.589 1.00 278.55 529 ASP A C 1
ATOM 8502 O O . ASP A 1 529 ? 143.392 135.466 86.720 1.00 278.55 529 ASP A O 1
ATOM 8511 N N . PRO A 1 530 ? 144.774 133.779 87.234 1.00 268.49 530 PRO A N 1
ATOM 8512 C CA . PRO A 1 530 ? 145.552 134.644 88.129 1.00 268.49 530 PRO A CA 1
ATOM 8513 C C . PRO A 1 530 ? 146.236 135.798 87.426 1.00 268.49 530 PRO A C 1
ATOM 8514 O O . PRO A 1 530 ? 146.586 136.778 88.093 1.00 268.49 530 PRO A O 1
ATOM 8525 N N . ARG A 1 531 ? 146.436 135.734 86.110 1.00 284.73 531 ARG A N 1
ATOM 8526 C CA . ARG A 1 531 ? 147.106 136.827 85.414 1.00 284.73 531 ARG A CA 1
ATOM 8527 C C . ARG A 1 531 ? 146.132 137.955 85.108 1.00 284.73 531 ARG A C 1
ATOM 8528 O O . ARG A 1 531 ? 146.060 138.435 83.972 1.00 284.73 531 ARG A O 1
ATOM 8549 N N . LEU A 1 532 ? 145.377 138.372 86.100 1.00 275.72 532 LEU A N 1
ATOM 8550 C CA . LEU A 1 532 ? 144.575 139.586 86.054 1.00 275.72 532 LEU A CA 1
ATOM 8551 C C . LEU A 1 532 ? 144.786 140.447 87.286 1.00 275.72 532 LEU A C 1
ATOM 8552 O O . LEU A 1 532 ? 144.764 141.675 87.185 1.00 275.72 532 LEU A O 1
ATOM 8568 N N . GLU A 1 533 ? 144.984 139.829 88.447 1.00 258.62 533 GLU A N 1
ATOM 8569 C CA . GLU A 1 533 ? 145.251 140.538 89.696 1.00 258.62 533 GLU A CA 1
ATOM 8570 C C . GLU A 1 533 ? 146.431 139.873 90.391 1.00 258.62 533 GLU A C 1
ATOM 8571 O O . GLU A 1 533 ? 146.309 139.346 91.499 1.00 258.62 533 GLU A O 1
ATOM 8583 N N . PRO A 1 534 ? 147.605 139.882 89.758 1.00 255.99 534 PRO A N 1
ATOM 8584 C CA . PRO A 1 534 ? 148.727 139.101 90.297 1.00 255.99 534 PRO A CA 1
ATOM 8585 C C . PRO A 1 534 ? 149.157 139.531 91.686 1.00 255.99 534 PRO A C 1
ATOM 8586 O O . PRO A 1 534 ? 149.702 138.713 92.432 1.00 255.99 534 PRO A O 1
ATOM 8597 N N . HIS A 1 535 ? 148.935 140.791 92.059 1.00 238.26 535 HIS A N 1
ATOM 8598 C CA . HIS A 1 535 ? 149.306 141.251 93.389 1.00 238.26 535 HIS A CA 1
ATOM 8599 C C . HIS A 1 535 ? 148.428 140.655 94.478 1.00 238.26 535 HIS A C 1
ATOM 8600 O O . HIS A 1 535 ? 148.755 140.793 95.659 1.00 238.26 535 HIS A O 1
ATOM 8614 N N . LYS A 1 536 ? 147.332 139.998 94.111 1.00 241.68 536 LYS A N 1
ATOM 8615 C CA . LYS A 1 536 ? 146.421 139.403 95.076 1.00 241.68 536 LYS A CA 1
ATOM 8616 C C . LYS A 1 536 ? 146.780 137.963 95.403 1.00 241.68 536 LYS A C 1
ATOM 8617 O O . LYS A 1 536 ? 146.621 137.538 96.552 1.00 241.68 536 LYS A O 1
ATOM 8636 N N . TRP A 1 537 ? 147.246 137.201 94.418 1.00 250.40 537 TRP A N 1
ATOM 8637 C CA . TRP A 1 537 ? 147.629 135.804 94.611 1.00 250.40 537 TRP A CA 1
ATOM 8638 C C . TRP A 1 537 ? 149.121 135.677 94.897 1.00 250.40 537 TRP A C 1
ATOM 8639 O O . TRP A 1 537 ? 149.853 134.979 94.202 1.00 250.40 537 TRP A O 1
ATOM 8660 N N . GLU A 1 538 ? 149.580 136.374 95.936 1.00 255.04 538 GLU A N 1
ATOM 8661 C CA . GLU A 1 538 ? 151.005 136.389 96.246 1.00 255.04 538 GLU A CA 1
ATOM 8662 C C . GLU A 1 538 ? 151.486 135.054 96.787 1.00 255.04 538 GLU A C 1
ATOM 8663 O O . GLU A 1 538 ? 152.618 134.647 96.503 1.00 255.04 538 GLU A O 1
ATOM 8675 N N . LYS A 1 539 ? 150.659 134.368 97.572 1.00 239.97 539 LYS A N 1
ATOM 8676 C CA . LYS A 1 539 ? 151.088 133.189 98.306 1.00 239.97 539 LYS A CA 1
ATOM 8677 C C . LYS A 1 539 ? 150.553 131.884 97.736 1.00 239.97 539 LYS A C 1
ATOM 8678 O O . LYS A 1 539 ? 150.769 130.832 98.342 1.00 239.97 539 LYS A O 1
ATOM 8697 N N . TYR A 1 540 ? 149.883 131.912 96.591 1.00 260.25 540 TYR A N 1
ATOM 8698 C CA . TYR A 1 540 ? 149.373 130.711 95.948 1.00 260.25 540 TYR A CA 1
ATOM 8699 C C . TYR A 1 540 ? 150.317 130.263 94.836 1.00 260.25 540 TYR A C 1
ATOM 8700 O O . TYR A 1 540 ? 151.291 130.937 94.504 1.00 260.25 540 TYR A O 1
ATOM 8718 N N . CYS A 1 541 ? 150.023 129.098 94.263 1.00 277.99 541 CYS A N 1
ATOM 8719 C CA . CYS A 1 541 ? 150.834 128.491 93.212 1.00 277.99 541 CYS A CA 1
ATOM 8720 C C . CYS A 1 541 ? 149.951 127.960 92.092 1.00 277.99 541 CYS A C 1
ATOM 8721 O O . CYS A 1 541 ? 150.041 126.796 91.698 1.00 277.99 541 CYS A O 1
ATOM 8729 N N . VAL A 1 542 ? 149.075 128.813 91.573 1.00 268.90 542 VAL A N 1
ATOM 8730 C CA . VAL A 1 542 ? 148.035 128.416 90.626 1.00 268.90 542 VAL A CA 1
ATOM 8731 C C . VAL A 1 542 ? 148.558 127.445 89.576 1.00 268.90 542 VAL A C 1
ATOM 8732 O O . VAL A 1 542 ? 149.647 127.632 89.028 1.00 268.90 542 VAL A O 1
ATOM 8745 N N . LEU A 1 543 ? 147.784 126.400 89.301 1.00 284.19 543 LEU A N 1
ATOM 8746 C CA . LEU A 1 543 ? 148.043 125.449 88.228 1.00 284.19 543 LEU A CA 1
ATOM 8747 C C . LEU A 1 543 ? 146.834 125.406 87.305 1.00 284.19 543 LEU A C 1
ATOM 8748 O O . LEU A 1 543 ? 145.722 125.781 87.681 1.00 284.19 543 LEU A O 1
ATOM 8764 N N . GLU A 1 544 ? 147.053 124.930 86.084 1.00 305.79 544 GLU A N 1
ATOM 8765 C CA . GLU A 1 544 ? 145.990 124.774 85.100 1.00 305.79 544 GLU A CA 1
ATOM 8766 C C . GLU A 1 544 ? 145.745 123.288 84.900 1.00 305.79 544 GLU A C 1
ATOM 8767 O O . GLU A 1 544 ? 146.569 122.599 84.291 1.00 305.79 544 GLU A O 1
ATOM 8779 N N . ILE A 1 545 ? 144.616 122.797 85.404 1.00 290.07 545 ILE A N 1
ATOM 8780 C CA . ILE A 1 545 ? 144.372 121.370 85.535 1.00 290.07 545 ILE A CA 1
ATOM 8781 C C . ILE A 1 545 ? 143.438 120.847 84.453 1.00 290.07 545 ILE A C 1
ATOM 8782 O O . ILE A 1 545 ? 143.589 119.711 84.000 1.00 290.07 545 ILE A O 1
ATOM 8798 N N . GLY A 1 546 ? 142.463 121.647 84.030 1.00 308.25 546 GLY A N 1
ATOM 8799 C CA . GLY A 1 546 ? 141.460 121.171 83.102 1.00 308.25 546 GLY A CA 1
ATOM 8800 C C . GLY A 1 546 ? 140.926 122.298 82.249 1.00 308.25 546 GLY A C 1
ATOM 8801 O O . GLY A 1 546 ? 141.430 123.422 82.277 1.00 308.25 546 GLY A O 1
ATOM 8805 N N . ASP A 1 547 ? 139.888 121.982 81.481 1.00 309.25 547 ASP A N 1
ATOM 8806 C CA . ASP A 1 547 ? 139.261 122.938 80.576 1.00 309.25 547 ASP A CA 1
ATOM 8807 C C . ASP A 1 547 ? 137.769 122.640 80.548 1.00 309.25 547 ASP A C 1
ATOM 8808 O O . ASP A 1 547 ? 137.327 121.761 79.802 1.00 309.25 547 ASP A O 1
ATOM 8817 N N . MET A 1 548 ? 136.996 123.357 81.357 1.00 314.76 548 MET A N 1
ATOM 8818 C CA . MET A 1 548 ? 135.567 123.109 81.436 1.00 314.76 548 MET A CA 1
ATOM 8819 C C . MET A 1 548 ? 134.879 123.530 80.142 1.00 314.76 548 MET A C 1
ATOM 8820 O O . MET A 1 548 ? 135.431 124.266 79.325 1.00 314.76 548 MET A O 1
ATOM 8834 N N . LEU A 1 549 ? 133.651 123.040 79.959 1.00 302.60 549 LEU A N 1
ATOM 8835 C CA . LEU A 1 549 ? 132.785 123.448 78.856 1.00 302.60 549 LEU A CA 1
ATOM 8836 C C . LEU A 1 549 ? 131.424 123.823 79.447 1.00 302.60 549 LEU A C 1
ATOM 8837 O O . LEU A 1 549 ? 130.488 123.023 79.464 1.00 302.60 549 LEU A O 1
ATOM 8853 N N . LEU A 1 550 ? 131.318 125.057 79.927 1.00 309.73 550 LEU A N 1
ATOM 8854 C CA . LEU A 1 550 ? 130.108 125.484 80.609 1.00 309.73 550 LEU A CA 1
ATOM 8855 C C . LEU A 1 550 ? 129.104 126.047 79.608 1.00 309.73 550 LEU A C 1
ATOM 8856 O O . LEU A 1 550 ? 129.455 126.453 78.497 1.00 309.73 550 LEU A O 1
ATOM 8872 N N . ARG A 1 551 ? 127.838 126.065 80.011 1.00 330.97 551 ARG A N 1
ATOM 8873 C CA . ARG A 1 551 ? 126.759 126.588 79.182 1.00 330.97 551 ARG A CA 1
ATOM 8874 C C . ARG A 1 551 ? 126.295 127.925 79.742 1.00 330.97 551 ARG A C 1
ATOM 8875 O O . ARG A 1 551 ? 126.045 128.047 80.946 1.00 330.97 551 ARG A O 1
ATOM 8896 N N . SER A 1 552 ? 126.188 128.923 78.868 1.00 317.54 552 SER A N 1
ATOM 8897 C CA . SER A 1 552 ? 125.839 130.285 79.246 1.00 317.54 552 SER A CA 1
ATOM 8898 C C . SER A 1 552 ? 124.642 130.742 78.424 1.00 317.54 552 SER A C 1
ATOM 8899 O O . SER A 1 552 ? 123.990 129.946 77.741 1.00 317.54 552 SER A O 1
ATOM 8907 N N . ALA A 1 553 ? 124.345 132.041 78.498 1.00 322.61 553 ALA A N 1
ATOM 8908 C CA . ALA A 1 553 ? 123.335 132.617 77.617 1.00 322.61 553 ALA A CA 1
ATOM 8909 C C . ALA A 1 553 ? 123.723 132.478 76.154 1.00 322.61 553 ALA A C 1
ATOM 8910 O O . ALA A 1 553 ? 122.851 132.550 75.280 1.00 322.61 553 ALA A O 1
ATOM 8917 N N . ILE A 1 554 ? 125.011 132.286 75.868 1.00 329.08 554 ILE A N 1
ATOM 8918 C CA . ILE A 1 554 ? 125.469 132.035 74.507 1.00 329.08 554 ILE A CA 1
ATOM 8919 C C . ILE A 1 554 ? 125.659 130.548 74.228 1.00 329.08 554 ILE A C 1
ATOM 8920 O O . ILE A 1 554 ? 125.736 130.158 73.053 1.00 329.08 554 ILE A O 1
ATOM 8936 N N . GLY A 1 555 ? 125.736 129.713 75.260 1.00 330.95 555 GLY A N 1
ATOM 8937 C CA . GLY A 1 555 ? 125.977 128.295 75.079 1.00 330.95 555 GLY A CA 1
ATOM 8938 C C . GLY A 1 555 ? 127.361 127.886 75.534 1.00 330.95 555 GLY A C 1
ATOM 8939 O O . GLY A 1 555 ? 127.836 128.332 76.581 1.00 330.95 555 GLY A O 1
ATOM 8943 N N . GLN A 1 556 ? 128.022 127.036 74.751 1.00 324.36 556 GLN A N 1
ATOM 8944 C CA . GLN A 1 556 ? 129.360 126.585 75.100 1.00 324.36 556 GLN A CA 1
ATOM 8945 C C . GLN A 1 556 ? 130.351 127.740 75.010 1.00 324.36 556 GLN A C 1
ATOM 8946 O O . GLN A 1 556 ? 130.323 128.530 74.064 1.00 324.36 556 GLN A O 1
ATOM 8960 N N . VAL A 1 557 ? 131.226 127.840 76.012 1.00 299.09 557 VAL A N 1
ATOM 8961 C CA . VAL A 1 557 ? 132.202 128.925 76.078 1.00 299.09 557 VAL A CA 1
ATOM 8962 C C . VAL A 1 557 ? 133.606 128.344 76.215 1.00 299.09 557 VAL A C 1
ATOM 8963 O O . VAL A 1 557 ? 134.564 128.866 75.636 1.00 299.09 557 VAL A O 1
ATOM 8976 N N . SER A 1 558 ? 133.735 127.261 76.984 1.00 301.09 558 SER A N 1
ATOM 8977 C CA . SER A 1 558 ? 135.011 126.570 77.144 1.00 301.09 558 SER A CA 1
ATOM 8978 C C . SER A 1 558 ? 136.109 127.426 77.767 1.00 301.09 558 SER A C 1
ATOM 8979 O O . SER A 1 558 ? 137.086 127.763 77.095 1.00 301.09 558 SER A O 1
ATOM 8987 N N . ARG A 1 559 ? 135.953 127.798 79.040 1.00 288.54 559 ARG A N 1
ATOM 8988 C CA . ARG A 1 559 ? 136.999 128.492 79.778 1.00 288.54 559 ARG A CA 1
ATOM 8989 C C . ARG A 1 559 ? 137.936 127.480 80.423 1.00 288.54 559 ARG A C 1
ATOM 8990 O O . ARG A 1 559 ? 137.513 126.368 80.750 1.00 288.54 559 ARG A O 1
ATOM 9011 N N . PRO A 1 560 ? 139.206 127.833 80.627 1.00 284.30 560 PRO A N 1
ATOM 9012 C CA . PRO A 1 560 ? 140.109 126.926 81.344 1.00 284.30 560 PRO A CA 1
ATOM 9013 C C . PRO A 1 560 ? 139.820 126.917 82.837 1.00 284.30 560 PRO A C 1
ATOM 9014 O O . PRO A 1 560 ? 139.255 127.867 83.383 1.00 284.30 560 PRO A O 1
ATOM 9025 N N . MET A 1 561 ? 140.225 125.836 83.495 1.00 293.67 561 MET A N 1
ATOM 9026 C CA . MET A 1 561 ? 140.049 125.675 84.929 1.00 293.67 561 MET A CA 1
ATOM 9027 C C . MET A 1 561 ? 141.404 125.661 85.632 1.00 293.67 561 MET A C 1
ATOM 9028 O O . MET A 1 561 ? 142.388 125.124 85.120 1.00 293.67 561 MET A O 1
ATOM 9042 N N . PHE A 1 562 ? 141.440 126.252 86.824 1.00 293.32 562 PHE A N 1
ATOM 9043 C CA . PHE A 1 562 ? 142.688 126.468 87.542 1.00 293.32 562 PHE A CA 1
ATOM 9044 C C . PHE A 1 562 ? 142.595 125.864 88.933 1.00 293.32 562 PHE A C 1
ATOM 9045 O O . PHE A 1 562 ? 141.503 125.689 89.475 1.00 293.32 562 PHE A O 1
ATOM 9062 N N . LEU A 1 563 ? 143.758 125.554 89.505 1.00 278.63 563 LEU A N 1
ATOM 9063 C CA . LEU A 1 563 ? 143.875 125.016 90.860 1.00 278.63 563 LEU A CA 1
ATOM 9064 C C . LEU A 1 563 ? 144.781 125.944 91.660 1.00 278.63 563 LEU A C 1
ATOM 9065 O O . LEU A 1 563 ? 145.962 126.090 91.338 1.00 278.63 563 LEU A O 1
ATOM 9081 N N . TYR A 1 564 ? 144.242 126.553 92.711 1.00 267.87 564 TYR A N 1
ATOM 9082 C CA . TYR A 1 564 ? 144.998 127.501 93.525 1.00 267.87 564 TYR A CA 1
ATOM 9083 C C . TYR A 1 564 ? 145.578 126.783 94.734 1.00 267.87 564 TYR A C 1
ATOM 9084 O O . TYR A 1 564 ? 144.966 126.745 95.800 1.00 267.87 564 TYR A O 1
ATOM 9102 N N . VAL A 1 565 ? 146.774 126.227 94.583 1.00 279.00 565 VAL A N 1
ATOM 9103 C CA . VAL A 1 565 ? 147.441 125.515 95.666 1.00 279.00 565 VAL A CA 1
ATOM 9104 C C . VAL A 1 565 ? 148.174 126.524 96.533 1.00 279.00 565 VAL A C 1
ATOM 9105 O O . VAL A 1 565 ? 148.725 127.506 96.027 1.00 279.00 565 VAL A O 1
ATOM 9118 N N . ARG A 1 566 ? 148.182 126.288 97.841 1.00 256.26 566 ARG A N 1
ATOM 9119 C CA . ARG A 1 566 ? 148.987 127.088 98.750 1.00 256.26 566 ARG A CA 1
ATOM 9120 C C . ARG A 1 566 ? 149.172 126.326 100.047 1.00 256.26 566 ARG A C 1
ATOM 9121 O O . ARG A 1 566 ? 148.372 125.459 100.397 1.00 256.26 566 ARG A O 1
ATOM 9142 N N . THR A 1 567 ? 150.233 126.666 100.764 1.00 258.95 567 THR A N 1
ATOM 9143 C CA . THR A 1 567 ? 150.360 126.267 102.152 1.00 258.95 567 THR A CA 1
ATOM 9144 C C . THR A 1 567 ? 149.616 127.273 103.013 1.00 258.95 567 THR A C 1
ATOM 9145 O O . THR A 1 567 ? 149.293 128.375 102.566 1.00 258.95 567 THR A O 1
ATOM 9156 N N . ASN A 1 568 ? 149.320 126.881 104.244 1.00 260.03 568 ASN A N 1
ATOM 9157 C CA . ASN A 1 568 ? 148.630 127.773 105.159 1.00 260.03 568 ASN A CA 1
ATOM 9158 C C . ASN A 1 568 ? 148.684 127.153 106.542 1.00 260.03 568 ASN A C 1
ATOM 9159 O O . ASN A 1 568 ? 149.200 126.050 106.723 1.00 260.03 568 ASN A O 1
ATOM 9170 N N . GLY A 1 569 ? 148.161 127.880 107.520 1.00 268.31 569 GLY A N 1
ATOM 9171 C CA . GLY A 1 569 ? 148.144 127.390 108.881 1.00 268.31 569 GLY A CA 1
ATOM 9172 C C . GLY A 1 569 ? 147.025 127.991 109.697 1.00 268.31 569 GLY A C 1
ATOM 9173 O O . GLY A 1 569 ? 146.557 129.090 109.403 1.00 268.31 569 GLY A O 1
ATOM 9177 N N . THR A 1 570 ? 146.582 127.279 110.724 1.00 262.31 570 THR A N 1
ATOM 9178 C CA . THR A 1 570 ? 145.546 127.771 111.614 1.00 262.31 570 THR A CA 1
ATOM 9179 C C . THR A 1 570 ? 145.773 127.170 112.988 1.00 262.31 570 THR A C 1
ATOM 9180 O O . THR A 1 570 ? 146.215 126.026 113.102 1.00 262.31 570 THR A O 1
ATOM 9191 N N . SER A 1 571 ? 145.475 127.938 114.027 1.00 249.89 571 SER A N 1
ATOM 9192 C CA . SER A 1 571 ? 145.752 127.502 115.382 1.00 249.89 571 SER A CA 1
ATOM 9193 C C . SER A 1 571 ? 144.509 126.880 116.009 1.00 249.89 571 SER A C 1
ATOM 9194 O O . SER A 1 571 ? 143.436 126.828 115.410 1.00 249.89 571 SER A O 1
ATOM 9202 N N . LYS A 1 572 ? 144.658 126.395 117.238 1.00 277.78 572 LYS A N 1
ATOM 9203 C CA . LYS A 1 572 ? 143.554 125.750 117.932 1.00 277.78 572 LYS A CA 1
ATOM 9204 C C . LYS A 1 572 ? 142.505 126.744 118.399 1.00 277.78 572 LYS A C 1
ATOM 9205 O O . LYS A 1 572 ? 141.412 126.328 118.793 1.00 277.78 572 LYS A O 1
ATOM 9224 N N . ILE A 1 573 ? 142.811 128.036 118.379 1.00 253.52 573 ILE A N 1
ATOM 9225 C CA . ILE A 1 573 ? 141.828 129.052 118.735 1.00 253.52 573 ILE A CA 1
ATOM 9226 C C . ILE A 1 573 ? 141.135 129.595 117.494 1.00 253.52 573 ILE A C 1
ATOM 9227 O O . ILE A 1 573 ? 139.930 129.860 117.513 1.00 253.52 573 ILE A O 1
ATOM 9243 N N . LYS A 1 574 ? 141.879 129.763 116.401 1.00 248.13 574 LYS A N 1
ATOM 9244 C CA . LYS A 1 574 ? 141.252 130.157 115.148 1.00 248.13 574 LYS A CA 1
ATOM 9245 C C . LYS A 1 574 ? 140.278 129.091 114.674 1.00 248.13 574 LYS A C 1
ATOM 9246 O O . LYS A 1 574 ? 139.201 129.410 114.164 1.00 248.13 574 LYS A O 1
ATOM 9265 N N . MET A 1 575 ? 140.631 127.816 114.842 1.00 275.83 575 MET A N 1
ATOM 9266 C CA . MET A 1 575 ? 139.719 126.744 114.459 1.00 275.83 575 MET A CA 1
ATOM 9267 C C . MET A 1 575 ? 138.445 126.782 115.292 1.00 275.83 575 MET A C 1
ATOM 9268 O O . MET A 1 575 ? 137.347 126.591 114.770 1.00 275.83 575 MET A O 1
ATOM 9282 N N . LYS A 1 576 ? 138.570 127.021 116.596 1.00 296.04 576 LYS A N 1
ATOM 9283 C CA . LYS A 1 576 ? 137.378 127.105 117.433 1.00 296.04 576 LYS A CA 1
ATOM 9284 C C . LYS A 1 576 ? 136.496 128.271 117.018 1.00 296.04 576 LYS A C 1
ATOM 9285 O O . LYS A 1 576 ? 135.276 128.120 116.868 1.00 296.04 576 LYS A O 1
ATOM 9304 N N . TRP A 1 577 ? 137.091 129.445 116.819 1.00 271.18 577 TRP A N 1
ATOM 9305 C CA . TRP A 1 577 ? 136.290 130.607 116.464 1.00 271.18 577 TRP A CA 1
ATOM 9306 C C . TRP A 1 577 ? 135.835 130.586 115.015 1.00 271.18 577 TRP A C 1
ATOM 9307 O O . TRP A 1 577 ? 135.021 131.429 114.630 1.00 271.18 577 TRP A O 1
ATOM 9328 N N . GLY A 1 578 ? 136.339 129.661 114.208 1.00 291.57 578 GLY A N 1
ATOM 9329 C CA . GLY A 1 578 ? 135.797 129.440 112.885 1.00 291.57 578 GLY A CA 1
ATOM 9330 C C . GLY A 1 578 ? 134.669 128.435 112.916 1.00 291.57 578 GLY A C 1
ATOM 9331 O O . GLY A 1 578 ? 133.723 128.532 112.137 1.00 291.57 578 GLY A O 1
ATOM 9335 N N . MET A 1 579 ? 134.764 127.457 113.816 1.00 276.14 579 MET A N 1
ATOM 9336 C CA . MET A 1 579 ? 133.651 126.543 114.041 1.00 276.14 579 MET A CA 1
ATOM 9337 C C . MET A 1 579 ? 132.452 127.272 114.616 1.00 276.14 579 MET A C 1
ATOM 9338 O O . MET A 1 579 ? 131.308 126.876 114.374 1.00 276.14 579 MET A O 1
ATOM 9352 N N . GLU A 1 580 ? 132.693 128.330 115.389 1.00 308.56 580 GLU A N 1
ATOM 9353 C CA . GLU A 1 580 ? 131.622 129.115 115.990 1.00 308.56 580 GLU A CA 1
ATOM 9354 C C . GLU A 1 580 ? 131.221 130.309 115.130 1.00 308.56 580 GLU A C 1
ATOM 9355 O O . GLU A 1 580 ? 130.875 131.369 115.663 1.00 308.56 580 GLU A O 1
ATOM 9367 N N . MET A 1 581 ? 131.273 130.167 113.807 1.00 297.44 581 MET A N 1
ATOM 9368 C CA . MET A 1 581 ? 131.045 131.277 112.892 1.00 297.44 581 MET A CA 1
ATOM 9369 C C . MET A 1 581 ? 129.571 131.570 112.655 1.00 297.44 581 MET A C 1
ATOM 9370 O O . MET A 1 581 ? 129.260 132.547 111.971 1.00 297.44 581 MET A O 1
ATOM 9384 N N . ARG A 1 582 ? 128.660 130.768 113.201 1.00 279.24 582 ARG A N 1
ATOM 9385 C CA . ARG A 1 582 ? 127.240 130.962 112.925 1.00 279.24 582 ARG A CA 1
ATOM 9386 C C . ARG A 1 582 ? 126.632 132.129 113.690 1.00 279.24 582 ARG A C 1
ATOM 9387 O O . ARG A 1 582 ? 125.453 132.424 113.479 1.00 279.24 582 ARG A O 1
ATOM 9408 N N . ARG A 1 583 ? 127.382 132.792 114.570 1.00 284.11 583 ARG A N 1
ATOM 9409 C CA . ARG A 1 583 ? 126.839 133.941 115.285 1.00 284.11 583 ARG A CA 1
ATOM 9410 C C . ARG A 1 583 ? 126.726 135.184 114.415 1.00 284.11 583 ARG A C 1
ATOM 9411 O O . ARG A 1 583 ? 126.103 136.164 114.842 1.00 284.11 583 ARG A O 1
ATOM 9432 N N . CYS A 1 584 ? 127.313 135.178 113.220 1.00 300.97 584 CYS A N 1
ATOM 9433 C CA . CYS A 1 584 ? 127.139 136.309 112.320 1.00 300.97 584 CYS A CA 1
ATOM 9434 C C . CYS A 1 584 ? 125.672 136.494 111.968 1.00 300.97 584 CYS A C 1
ATOM 9435 O O . CYS A 1 584 ? 125.169 137.626 111.908 1.00 300.97 584 CYS A O 1
ATOM 9443 N N . LEU A 1 585 ? 124.972 135.387 111.725 1.00 279.37 585 LEU A N 1
ATOM 9444 C CA . LEU A 1 585 ? 123.543 135.457 111.458 1.00 279.37 585 LEU A CA 1
ATOM 9445 C C . LEU A 1 585 ? 122.818 136.130 112.611 1.00 279.37 585 LEU A C 1
ATOM 9446 O O . LEU A 1 585 ? 121.969 137.000 112.399 1.00 279.37 585 LEU A O 1
ATOM 9462 N N . LEU A 1 586 ? 123.151 135.750 113.845 1.00 281.60 586 LEU A N 1
ATOM 9463 C CA . LEU A 1 586 ? 122.499 136.352 115.001 1.00 281.60 586 LEU A CA 1
ATOM 9464 C C . LEU A 1 586 ? 122.767 137.846 115.061 1.00 281.60 586 LEU A C 1
ATOM 9465 O O . LEU A 1 586 ? 121.855 138.636 115.309 1.00 281.60 586 LEU A O 1
ATOM 9481 N N . GLN A 1 587 ? 124.014 138.255 114.838 1.00 291.84 587 GLN A N 1
ATOM 9482 C CA . GLN A 1 587 ? 124.335 139.677 114.932 1.00 291.84 587 GLN A CA 1
ATOM 9483 C C . GLN A 1 587 ? 123.532 140.484 113.916 1.00 291.84 587 GLN A C 1
ATOM 9484 O O . GLN A 1 587 ? 122.834 141.449 114.270 1.00 291.84 587 GLN A O 1
ATOM 9498 N N . SER A 1 588 ? 123.592 140.078 112.646 1.00 277.60 588 SER A N 1
ATOM 9499 C CA . SER A 1 588 ? 122.898 140.835 111.607 1.00 277.60 588 SER A CA 1
ATOM 9500 C C . SER A 1 588 ? 121.391 140.821 111.823 1.00 277.60 588 SER A C 1
ATOM 9501 O O . SER A 1 588 ? 120.724 141.856 111.681 1.00 277.60 588 SER A O 1
ATOM 9509 N N . LEU A 1 589 ? 120.829 139.661 112.164 1.00 276.85 589 LEU A N 1
ATOM 9510 C CA . LEU A 1 589 ? 119.387 139.573 112.329 1.00 276.85 589 LEU A CA 1
ATOM 9511 C C . LEU A 1 589 ? 118.913 140.331 113.554 1.00 276.85 589 LEU A C 1
ATOM 9512 O O . LEU A 1 589 ? 117.811 140.878 113.541 1.00 276.85 589 LEU A O 1
ATOM 9528 N N . GLN A 1 590 ? 119.707 140.372 114.622 1.00 280.94 590 GLN A N 1
ATOM 9529 C CA . GLN A 1 590 ? 119.320 141.179 115.769 1.00 280.94 590 GLN A CA 1
ATOM 9530 C C . GLN A 1 590 ? 119.297 142.651 115.401 1.00 280.94 590 GLN A C 1
ATOM 9531 O O . GLN A 1 590 ? 118.386 143.383 115.801 1.00 280.94 590 GLN A O 1
ATOM 9545 N N . GLN A 1 591 ? 120.280 143.105 114.621 1.00 278.60 591 GLN A N 1
ATOM 9546 C CA . GLN A 1 591 ? 120.246 144.496 114.180 1.00 278.60 591 GLN A CA 1
ATOM 9547 C C . GLN A 1 591 ? 118.996 144.780 113.349 1.00 278.60 591 GLN A C 1
ATOM 9548 O O . GLN A 1 591 ? 118.311 145.793 113.561 1.00 278.60 591 GLN A O 1
ATOM 9562 N N . ILE A 1 592 ? 118.676 143.893 112.404 1.00 273.83 592 ILE A N 1
ATOM 9563 C CA . ILE A 1 592 ? 117.514 144.116 111.543 1.00 273.83 592 ILE A CA 1
ATOM 9564 C C . ILE A 1 592 ? 116.227 144.085 112.354 1.00 273.83 592 ILE A C 1
ATOM 9565 O O . ILE A 1 592 ? 115.302 144.874 112.117 1.00 273.83 592 ILE A O 1
ATOM 9581 N N . GLU A 1 593 ? 116.128 143.155 113.304 1.00 291.96 593 GLU A N 1
ATOM 9582 C CA . GLU A 1 593 ? 114.959 143.090 114.168 1.00 291.96 593 GLU A CA 1
ATOM 9583 C C . GLU A 1 593 ? 114.809 144.370 114.970 1.00 291.96 593 GLU A C 1
ATOM 9584 O O . GLU A 1 593 ? 113.698 144.887 115.129 1.00 291.96 593 GLU A O 1
ATOM 9596 N N . SER A 1 594 ? 115.919 144.895 115.493 1.00 290.64 594 SER A N 1
ATOM 9597 C CA . SER A 1 594 ? 115.864 146.150 116.230 1.00 290.64 594 SER A CA 1
ATOM 9598 C C . SER A 1 594 ? 115.325 147.268 115.352 1.00 290.64 594 SER A C 1
ATOM 9599 O O . SER A 1 594 ? 114.456 148.037 115.772 1.00 290.64 594 SER A O 1
ATOM 9607 N N . MET A 1 595 ? 115.822 147.367 114.119 1.00 275.28 595 MET A N 1
ATOM 9608 C CA . MET A 1 595 ? 115.360 148.432 113.231 1.00 275.28 595 MET A CA 1
ATOM 9609 C C . MET A 1 595 ? 113.870 148.294 112.933 1.00 275.28 595 MET A C 1
ATOM 9610 O O . MET A 1 595 ? 113.111 149.272 113.004 1.00 275.28 595 MET A O 1
ATOM 9624 N N . ILE A 1 596 ? 113.426 147.077 112.611 1.00 273.49 596 ILE A N 1
ATOM 9625 C CA . ILE A 1 596 ? 112.025 146.870 112.253 1.00 273.49 596 ILE A CA 1
ATOM 9626 C C . ILE A 1 596 ? 111.119 147.165 113.440 1.00 273.49 596 ILE A C 1
ATOM 9627 O O . ILE A 1 596 ? 110.068 147.799 113.290 1.00 273.49 596 ILE A O 1
ATOM 9643 N N . GLU A 1 597 ? 111.491 146.695 114.631 1.00 280.92 597 GLU A N 1
ATOM 9644 C CA . GLU A 1 597 ? 110.676 146.964 115.810 1.00 280.92 597 GLU A CA 1
ATOM 9645 C C . GLU A 1 597 ? 110.649 148.451 116.130 1.00 280.92 597 GLU A C 1
ATOM 9646 O O . GLU A 1 597 ? 109.607 148.991 116.519 1.00 280.92 597 GLU A O 1
ATOM 9658 N N . ALA A 1 598 ? 111.785 149.134 115.976 1.00 294.02 598 ALA A N 1
ATOM 9659 C CA . ALA A 1 598 ? 111.811 150.566 116.234 1.00 294.02 598 ALA A CA 1
ATOM 9660 C C . ALA A 1 598 ? 110.851 151.298 115.313 1.00 294.02 598 ALA A C 1
ATOM 9661 O O . ALA A 1 598 ? 110.122 152.195 115.750 1.00 294.02 598 ALA A O 1
ATOM 9668 N N . GLU A 1 599 ? 110.830 150.934 114.029 1.00 281.32 599 GLU A N 1
ATOM 9669 C CA . GLU A 1 599 ? 109.885 151.580 113.123 1.00 281.32 599 GLU A CA 1
ATOM 9670 C C . GLU A 1 599 ? 108.446 151.217 113.476 1.00 281.32 599 GLU A C 1
ATOM 9671 O O . GLU A 1 599 ? 107.561 152.080 113.474 1.00 281.32 599 GLU A O 1
ATOM 9683 N N . SER A 1 600 ? 108.190 149.945 113.784 1.00 272.33 600 SER A N 1
ATOM 9684 C CA . SER A 1 600 ? 106.821 149.501 114.021 1.00 272.33 600 SER A CA 1
ATOM 9685 C C . SER A 1 600 ? 106.256 150.025 115.333 1.00 272.33 600 SER A C 1
ATOM 9686 O O . SER A 1 600 ? 105.035 150.028 115.506 1.00 272.33 600 SER A O 1
ATOM 9694 N N . SER A 1 601 ? 107.106 150.450 116.266 1.00 288.04 601 SER A N 1
ATOM 9695 C CA . SER A 1 601 ? 106.589 151.040 117.495 1.00 288.04 601 SER A CA 1
ATOM 9696 C C . SER A 1 601 ? 105.801 152.309 117.199 1.00 288.04 601 SER A C 1
ATOM 9697 O O . SER A 1 601 ? 104.728 152.532 117.770 1.00 288.04 601 SER A O 1
ATOM 9705 N N . VAL A 1 602 ? 106.319 153.150 116.301 1.00 282.42 602 VAL A N 1
ATOM 9706 C CA . VAL A 1 602 ? 105.658 154.417 115.996 1.00 282.42 602 VAL A CA 1
ATOM 9707 C C . VAL A 1 602 ? 104.286 154.169 115.386 1.00 282.42 602 VAL A C 1
ATOM 9708 O O . VAL A 1 602 ? 103.300 154.818 115.756 1.00 282.42 602 VAL A O 1
ATOM 9721 N N . LYS A 1 603 ? 104.200 153.237 114.443 1.00 270.38 603 LYS A N 1
ATOM 9722 C CA . LYS A 1 603 ? 102.947 152.888 113.787 1.00 270.38 603 LYS A CA 1
ATOM 9723 C C . LYS A 1 603 ? 102.396 151.630 114.443 1.00 270.38 603 LYS A C 1
ATOM 9724 O O . LYS A 1 603 ? 102.983 150.551 114.312 1.00 270.38 603 LYS A O 1
ATOM 9743 N N . GLU A 1 604 ? 101.252 151.757 115.112 1.00 271.77 604 GLU A N 1
ATOM 9744 C CA . GLU A 1 604 ? 100.784 150.689 115.985 1.00 271.77 604 GLU A CA 1
ATOM 9745 C C . GLU A 1 604 ? 100.313 149.485 115.181 1.00 271.77 604 GLU A C 1
ATOM 9746 O O . GLU A 1 604 ? 99.121 149.162 115.172 1.00 271.77 604 GLU A O 1
ATOM 9758 N N . LYS A 1 605 ? 101.248 148.817 114.508 1.00 264.16 605 LYS A N 1
ATOM 9759 C CA . LYS A 1 605 ? 100.982 147.592 113.765 1.00 264.16 605 LYS A CA 1
ATOM 9760 C C . LYS A 1 605 ? 102.314 147.060 113.264 1.00 264.16 605 LYS A C 1
ATOM 9761 O O . LYS A 1 605 ? 103.284 147.810 113.125 1.00 264.16 605 LYS A O 1
ATOM 9780 N N . ASP A 1 606 ? 102.351 145.759 112.988 1.00 278.91 606 ASP A N 1
ATOM 9781 C CA . ASP A 1 606 ? 103.575 145.143 112.499 1.00 278.91 606 ASP A CA 1
ATOM 9782 C C . ASP A 1 606 ? 103.938 145.712 111.135 1.00 278.91 606 ASP A C 1
ATOM 9783 O O . ASP A 1 606 ? 103.072 145.916 110.280 1.00 278.91 606 ASP A O 1
ATOM 9792 N N . MET A 1 607 ? 105.230 145.963 110.931 1.00 269.96 607 MET A N 1
ATOM 9793 C CA . MET A 1 607 ? 105.718 146.578 109.707 1.00 269.96 607 MET A CA 1
ATOM 9794 C C . MET A 1 607 ? 106.629 145.671 108.897 1.00 269.96 607 MET A C 1
ATOM 9795 O O . MET A 1 607 ? 107.135 146.103 107.855 1.00 269.96 607 MET A O 1
ATOM 9809 N N . THR A 1 608 ? 106.852 144.431 109.331 1.00 273.52 608 THR A N 1
ATOM 9810 C CA . THR A 1 608 ? 107.803 143.573 108.631 1.00 273.52 608 THR A CA 1
ATOM 9811 C C . THR A 1 608 ? 107.344 143.269 107.211 1.00 273.52 608 THR A C 1
ATOM 9812 O O . THR A 1 608 ? 108.159 143.264 106.279 1.00 273.52 608 THR A O 1
ATOM 9823 N N . LYS A 1 609 ? 106.049 143.009 107.023 1.00 265.08 609 LYS A N 1
ATOM 9824 C CA . LYS A 1 609 ? 105.569 142.555 105.722 1.00 265.08 609 LYS A CA 1
ATOM 9825 C C . LYS A 1 609 ? 105.864 143.582 104.639 1.00 265.08 609 LYS A C 1
ATOM 9826 O O . LYS A 1 609 ? 106.467 143.265 103.609 1.00 265.08 609 LYS A O 1
ATOM 9845 N N . GLU A 1 610 ? 105.432 144.827 104.849 1.00 255.03 610 GLU A N 1
ATOM 9846 C CA . GLU A 1 610 ? 105.677 145.861 103.851 1.00 255.03 610 GLU A CA 1
ATOM 9847 C C . GLU A 1 610 ? 107.154 146.215 103.768 1.00 255.03 610 GLU A C 1
ATOM 9848 O O . GLU A 1 610 ? 107.636 146.624 102.707 1.00 255.03 610 GLU A O 1
ATOM 9860 N N . PHE A 1 611 ? 107.887 146.059 104.868 1.00 261.26 611 PHE A N 1
ATOM 9861 C CA . PHE A 1 611 ? 109.324 146.296 104.836 1.00 261.26 611 PHE A CA 1
ATOM 9862 C C . PHE A 1 611 ? 110.012 145.359 103.854 1.00 261.26 611 PHE A C 1
ATOM 9863 O O . PHE A 1 611 ? 110.866 145.782 103.066 1.00 261.26 611 PHE A O 1
ATOM 9880 N N . PHE A 1 612 ? 109.650 144.080 103.882 1.00 277.18 612 PHE A N 1
ATOM 9881 C CA . PHE A 1 612 ? 110.318 143.093 103.046 1.00 277.18 612 PHE A CA 1
ATOM 9882 C C . PHE A 1 612 ? 109.689 142.931 101.670 1.00 277.18 612 PHE A C 1
ATOM 9883 O O . PHE A 1 612 ? 110.362 142.442 100.757 1.00 277.18 612 PHE A O 1
ATOM 9900 N N . GLU A 1 613 ? 108.429 143.324 101.489 1.00 274.49 613 GLU A N 1
ATOM 9901 C CA . GLU A 1 613 ? 107.711 143.080 100.242 1.00 274.49 613 GLU A CA 1
ATOM 9902 C C . GLU A 1 613 ? 107.349 144.352 99.493 1.00 274.49 613 GLU A C 1
ATOM 9903 O O . GLU A 1 613 ? 107.553 144.432 98.279 1.00 274.49 613 GLU A O 1
ATOM 9915 N N . ASN A 1 614 ? 106.811 145.359 100.183 1.00 243.81 614 ASN A N 1
ATOM 9916 C CA . ASN A 1 614 ? 106.412 146.589 99.511 1.00 243.81 614 ASN A CA 1
ATOM 9917 C C . ASN A 1 614 ? 107.598 147.417 99.039 1.00 243.81 614 ASN A C 1
ATOM 9918 O O . ASN A 1 614 ? 107.389 148.417 98.346 1.00 243.81 614 ASN A O 1
ATOM 9929 N N . LYS A 1 615 ? 108.822 147.037 99.393 1.00 236.70 615 LYS A N 1
ATOM 9930 C CA . LYS A 1 615 ? 109.998 147.841 99.081 1.00 236.70 615 LYS A CA 1
ATOM 9931 C C . LYS A 1 615 ? 109.805 149.259 99.612 1.00 236.70 615 LYS A C 1
ATOM 9932 O O . LYS A 1 615 ? 110.041 150.256 98.929 1.00 236.70 615 LYS A O 1
ATOM 9951 N N . SER A 1 616 ? 109.363 149.328 100.863 1.00 254.05 616 SER A N 1
ATOM 9952 C CA . SER A 1 616 ? 109.078 150.578 101.549 1.00 254.05 616 SER A CA 1
ATOM 9953 C C . SER A 1 616 ? 110.376 151.220 102.019 1.00 254.05 616 SER A C 1
ATOM 9954 O O . SER A 1 616 ? 111.451 150.890 101.508 1.00 254.05 616 SER A O 1
ATOM 9962 N N . GLU A 1 617 ? 110.274 152.145 102.974 1.00 253.25 617 GLU A N 1
ATOM 9963 C CA . GLU A 1 617 ? 111.388 152.976 103.416 1.00 253.25 617 GLU A CA 1
ATOM 9964 C C . GLU A 1 617 ? 112.721 152.246 103.327 1.00 253.25 617 GLU A C 1
ATOM 9965 O O . GLU A 1 617 ? 112.852 151.113 103.796 1.00 253.25 617 GLU A O 1
ATOM 9977 N N . THR A 1 618 ? 113.704 152.892 102.704 1.00 260.26 618 THR A N 1
ATOM 9978 C CA . THR A 1 618 ? 114.996 152.295 102.403 1.00 260.26 618 THR A CA 1
ATOM 9979 C C . THR A 1 618 ? 116.102 153.044 103.128 1.00 260.26 618 THR A C 1
ATOM 9980 O O . THR A 1 618 ? 115.951 154.216 103.484 1.00 260.26 618 THR A O 1
ATOM 9991 N N . TRP A 1 619 ? 117.226 152.355 103.336 1.00 257.57 619 TRP A N 1
ATOM 9992 C CA . TRP A 1 619 ? 118.364 152.900 104.053 1.00 257.57 619 TRP A CA 1
ATOM 9993 C C . TRP A 1 619 ? 119.516 153.182 103.099 1.00 257.57 619 TRP A C 1
ATOM 9994 O O . TRP A 1 619 ? 119.638 152.534 102.057 1.00 257.57 619 TRP A O 1
ATOM 10015 N N . PRO A 1 620 ? 120.378 154.146 103.420 1.00 233.23 620 PRO A N 1
ATOM 10016 C CA . PRO A 1 620 ? 121.521 154.451 102.553 1.00 233.23 620 PRO A CA 1
ATOM 10017 C C . PRO A 1 620 ? 122.638 153.444 102.766 1.00 233.23 620 PRO A C 1
ATOM 10018 O O . PRO A 1 620 ? 123.323 153.461 103.793 1.00 233.23 620 PRO A O 1
ATOM 10029 N N . ILE A 1 621 ? 122.820 152.557 101.793 1.00 261.63 621 ILE A N 1
ATOM 10030 C CA . ILE A 1 621 ? 123.847 151.524 101.858 1.00 261.63 621 ILE A CA 1
ATOM 10031 C C . ILE A 1 621 ? 124.555 151.504 100.513 1.00 261.63 621 ILE A C 1
ATOM 10032 O O . ILE A 1 621 ? 123.907 151.380 99.469 1.00 261.63 621 ILE A O 1
ATOM 10048 N N . GLY A 1 622 ? 125.870 151.641 100.528 1.00 229.93 622 GLY A N 1
ATOM 10049 C CA . GLY A 1 622 ? 126.655 151.641 99.312 1.00 229.93 622 GLY A CA 1
ATOM 10050 C C . GLY A 1 622 ? 126.860 153.045 98.767 1.00 229.93 622 GLY A C 1
ATOM 10051 O O . GLY A 1 622 ? 126.279 154.026 99.233 1.00 229.93 622 GLY A O 1
ATOM 10055 N N . GLU A 1 623 ? 127.704 153.119 97.743 1.00 256.85 623 GLU A N 1
ATOM 10056 C CA . GLU A 1 623 ? 128.120 154.402 97.184 1.00 256.85 623 GLU A CA 1
ATOM 10057 C C . GLU A 1 623 ? 128.449 154.206 95.712 1.00 256.85 623 GLU A C 1
ATOM 10058 O O . GLU A 1 623 ? 129.444 153.557 95.380 1.00 256.85 623 GLU A O 1
ATOM 10070 N N . SER A 1 624 ? 127.630 154.769 94.840 1.00 242.13 624 SER A N 1
ATOM 10071 C CA . SER A 1 624 ? 127.808 154.709 93.402 1.00 242.13 624 SER A CA 1
ATOM 10072 C C . SER A 1 624 ? 128.215 156.072 92.861 1.00 242.13 624 SER A C 1
ATOM 10073 O O . SER A 1 624 ? 128.134 157.085 93.563 1.00 242.13 624 SER A O 1
ATOM 10081 N N . PRO A 1 625 ? 128.663 156.137 91.605 1.00 260.20 625 PRO A N 1
ATOM 10082 C CA . PRO A 1 625 ? 129.050 157.440 91.044 1.00 260.20 625 PRO A CA 1
ATOM 10083 C C . PRO A 1 625 ? 127.929 158.460 91.074 1.00 260.20 625 PRO A C 1
ATOM 10084 O O . PRO A 1 625 ? 128.199 159.664 91.171 1.00 260.20 625 PRO A O 1
ATOM 10095 N N . LYS A 1 626 ? 126.676 158.018 90.989 1.00 250.08 626 LYS A N 1
ATOM 10096 C CA . LYS A 1 626 ? 125.546 158.933 91.064 1.00 250.08 626 LYS A CA 1
ATOM 10097 C C . LYS A 1 626 ? 125.325 159.476 92.469 1.00 250.08 626 LYS A C 1
ATOM 10098 O O . LYS A 1 626 ? 124.512 160.392 92.639 1.00 250.08 626 LYS A O 1
ATOM 10117 N N . GLY A 1 627 ? 126.020 158.942 93.470 1.00 251.57 627 GLY A N 1
ATOM 10118 C CA . GLY A 1 627 ? 125.879 159.332 94.854 1.00 251.57 627 GLY A CA 1
ATOM 10119 C C . GLY A 1 627 ? 125.683 158.118 95.727 1.00 251.57 627 GLY A C 1
ATOM 10120 O O . GLY A 1 627 ? 126.072 156.997 95.378 1.00 251.57 627 GLY A O 1
ATOM 10124 N N . VAL A 1 628 ? 125.075 158.334 96.893 1.00 242.92 628 VAL A N 1
ATOM 10125 C CA . VAL A 1 628 ? 124.741 157.224 97.775 1.00 242.92 628 VAL A CA 1
ATOM 10126 C C . VAL A 1 628 ? 123.488 156.536 97.254 1.00 242.92 628 VAL A C 1
ATOM 10127 O O . VAL A 1 628 ? 122.493 157.192 96.921 1.00 242.92 628 VAL A O 1
ATOM 10140 N N . GLU A 1 629 ? 123.531 155.209 97.181 1.00 250.47 629 GLU A N 1
ATOM 10141 C CA . GLU A 1 629 ? 122.420 154.414 96.677 1.00 250.47 629 GLU A CA 1
ATOM 10142 C C . GLU A 1 629 ? 121.657 153.818 97.849 1.00 250.47 629 GLU A C 1
ATOM 10143 O O . GLU A 1 629 ? 122.250 153.175 98.720 1.00 250.47 629 GLU A O 1
ATOM 10155 N N . GLU A 1 630 ? 120.348 154.031 97.868 1.00 259.64 630 GLU A N 1
ATOM 10156 C CA . GLU A 1 630 ? 119.509 153.450 98.902 1.00 259.64 630 GLU A CA 1
ATOM 10157 C C . GLU A 1 630 ? 119.395 151.943 98.707 1.00 259.64 630 GLU A C 1
ATOM 10158 O O . GLU A 1 630 ? 119.596 151.419 97.609 1.00 259.64 630 GLU A O 1
ATOM 10170 N N . GLY A 1 631 ? 119.078 151.249 99.787 1.00 254.96 631 GLY A N 1
ATOM 10171 C CA . GLY A 1 631 ? 118.849 149.818 99.727 1.00 254.96 631 GLY A CA 1
ATOM 10172 C C . GLY A 1 631 ? 117.702 149.428 100.631 1.00 254.96 631 GLY A C 1
ATOM 10173 O O . GLY A 1 631 ? 117.492 150.019 101.691 1.00 254.96 631 GLY A O 1
ATOM 10177 N N . SER A 1 632 ? 116.957 148.418 100.200 1.00 254.38 632 SER A N 1
ATOM 10178 C CA . SER A 1 632 ? 115.829 147.934 100.976 1.00 254.38 632 SER A CA 1
ATOM 10179 C C . SER A 1 632 ? 116.323 147.203 102.220 1.00 254.38 632 SER A C 1
ATOM 10180 O O . SER A 1 632 ? 117.512 146.929 102.382 1.00 254.38 632 SER A O 1
ATOM 10188 N N . ILE A 1 633 ? 115.383 146.884 103.112 1.00 268.22 633 ILE A N 1
ATOM 10189 C CA . ILE A 1 633 ? 115.748 146.216 104.357 1.00 268.22 633 ILE A CA 1
ATOM 10190 C C . ILE A 1 633 ? 116.427 144.887 104.074 1.00 268.22 633 ILE A C 1
ATOM 10191 O O . ILE A 1 633 ? 117.296 144.449 104.838 1.00 268.22 633 ILE A O 1
ATOM 10207 N N . GLY A 1 634 ? 116.050 144.218 102.988 1.00 258.16 634 GLY A N 1
ATOM 10208 C CA . GLY A 1 634 ? 116.719 142.978 102.644 1.00 258.16 634 GLY A CA 1
ATOM 10209 C C . GLY A 1 634 ? 118.200 143.178 102.398 1.00 258.16 634 GLY A C 1
ATOM 10210 O O . GLY A 1 634 ? 119.037 142.427 102.907 1.00 258.16 634 GLY A O 1
ATOM 10214 N N . LYS A 1 635 ? 118.548 144.203 101.618 1.00 257.59 635 LYS A N 1
ATOM 10215 C CA . LYS A 1 635 ? 119.954 144.442 101.323 1.00 257.59 635 LYS A CA 1
ATOM 10216 C C . LYS A 1 635 ? 120.704 144.901 102.561 1.00 257.59 635 LYS A C 1
ATOM 10217 O O . LYS A 1 635 ? 121.887 144.596 102.717 1.00 257.59 635 LYS A O 1
ATOM 10236 N N . VAL A 1 636 ? 120.042 145.637 103.451 1.00 270.88 636 VAL A N 1
ATOM 10237 C CA . VAL A 1 636 ? 120.686 146.015 104.703 1.00 270.88 636 VAL A CA 1
ATOM 10238 C C . VAL A 1 636 ? 121.007 144.776 105.525 1.00 270.88 636 VAL A C 1
ATOM 10239 O O . VAL A 1 636 ? 122.105 144.647 106.081 1.00 270.88 636 VAL A O 1
ATOM 10252 N N . CYS A 1 637 ? 120.058 143.844 105.616 1.00 276.49 637 CYS A N 1
ATOM 10253 C CA . CYS A 1 637 ? 120.307 142.609 106.350 1.00 276.49 637 CYS A CA 1
ATOM 10254 C C . CYS A 1 637 ? 121.466 141.839 105.738 1.00 276.49 637 CYS A C 1
ATOM 10255 O O . CYS A 1 637 ? 122.367 141.373 106.448 1.00 276.49 637 CYS A O 1
ATOM 10263 N N . ARG A 1 638 ? 121.467 141.702 104.414 1.00 265.56 638 ARG A N 1
ATOM 10264 C CA . ARG A 1 638 ? 122.534 140.954 103.757 1.00 265.56 638 ARG A CA 1
ATOM 10265 C C . ARG A 1 638 ? 123.883 141.639 103.927 1.00 265.56 638 ARG A C 1
ATOM 10266 O O . ARG A 1 638 ? 124.899 140.973 104.141 1.00 265.56 638 ARG A O 1
ATOM 10287 N N . THR A 1 639 ? 123.917 142.968 103.835 1.00 282.62 639 THR A N 1
ATOM 10288 C CA . THR A 1 639 ? 125.170 143.695 103.993 1.00 282.62 639 THR A CA 1
ATOM 10289 C C . THR A 1 639 ? 125.718 143.563 105.408 1.00 282.62 639 THR A C 1
ATOM 10290 O O . THR A 1 639 ? 126.920 143.357 105.592 1.00 282.62 639 THR A O 1
ATOM 10301 N N . LEU A 1 640 ? 124.860 143.682 106.420 1.00 278.66 640 LEU A N 1
ATOM 10302 C CA . LEU A 1 640 ? 125.326 143.502 107.790 1.00 278.66 640 LEU A CA 1
ATOM 10303 C C . LEU A 1 640 ? 125.821 142.079 108.018 1.00 278.66 640 LEU A C 1
ATOM 10304 O O . LEU A 1 640 ? 126.836 141.865 108.693 1.00 278.66 640 LEU A O 1
ATOM 10320 N N . LEU A 1 641 ? 125.118 141.089 107.465 1.00 282.15 641 LEU A N 1
ATOM 10321 C CA . LEU A 1 641 ? 125.578 139.711 107.601 1.00 282.15 641 LEU A CA 1
ATOM 10322 C C . LEU A 1 641 ? 126.933 139.518 106.937 1.00 282.15 641 LEU A C 1
ATOM 10323 O O . LEU A 1 641 ? 127.807 138.832 107.478 1.00 282.15 641 LEU A O 1
ATOM 10339 N N . ALA A 1 642 ? 127.131 140.112 105.760 1.00 272.07 642 ALA A N 1
ATOM 10340 C CA . ALA A 1 642 ? 128.415 139.995 105.084 1.00 272.07 642 ALA A CA 1
ATOM 10341 C C . ALA A 1 642 ? 129.515 140.673 105.885 1.00 272.07 642 ALA A C 1
ATOM 10342 O O . ALA A 1 642 ? 130.641 140.169 105.960 1.00 272.07 642 ALA A O 1
ATOM 10349 N N . LYS A 1 643 ? 129.212 141.821 106.489 1.00 265.59 643 LYS A N 1
ATOM 10350 C CA . LYS A 1 643 ? 130.199 142.492 107.326 1.00 265.59 643 LYS A CA 1
ATOM 10351 C C . LYS A 1 643 ? 130.604 141.614 108.499 1.00 265.59 643 LYS A C 1
ATOM 10352 O O . LYS A 1 643 ? 131.791 141.499 108.815 1.00 265.59 643 LYS A O 1
ATOM 10371 N N . SER A 1 644 ? 129.632 140.979 109.158 1.00 277.00 644 SER A N 1
ATOM 10372 C CA . SER A 1 644 ? 129.971 140.099 110.271 1.00 277.00 644 SER A CA 1
ATOM 10373 C C . SER A 1 644 ? 130.793 138.905 109.806 1.00 277.00 644 SER A C 1
ATOM 10374 O O . SER A 1 644 ? 131.763 138.510 110.464 1.00 277.00 644 SER A O 1
ATOM 10382 N N . VAL A 1 645 ? 130.423 138.312 108.672 1.00 275.01 645 VAL A N 1
ATOM 10383 C CA . VAL A 1 645 ? 131.174 137.167 108.170 1.00 275.01 645 VAL A CA 1
ATOM 10384 C C . VAL A 1 645 ? 132.612 137.557 107.874 1.00 275.01 645 VAL A C 1
ATOM 10385 O O . VAL A 1 645 ? 133.545 136.805 108.172 1.00 275.01 645 VAL A O 1
ATOM 10398 N N . PHE A 1 646 ? 132.819 138.726 107.271 1.00 256.64 646 PHE A N 1
ATOM 10399 C CA . PHE A 1 646 ? 134.180 139.141 106.963 1.00 256.64 646 PHE A CA 1
ATOM 10400 C C . PHE A 1 646 ? 134.951 139.517 108.218 1.00 256.64 646 PHE A C 1
ATOM 10401 O O . PHE A 1 646 ? 136.167 139.316 108.273 1.00 256.64 646 PHE A O 1
ATOM 10418 N N . ASN A 1 647 ? 134.278 140.062 109.233 1.00 254.69 647 ASN A N 1
ATOM 10419 C CA . ASN A 1 647 ? 134.944 140.256 110.515 1.00 254.69 647 ASN A CA 1
ATOM 10420 C C . ASN A 1 647 ? 135.444 138.931 111.059 1.00 254.69 647 ASN A C 1
ATOM 10421 O O . ASN A 1 647 ? 136.552 138.846 111.596 1.00 254.69 647 ASN A O 1
ATOM 10432 N N . SER A 1 648 ? 134.635 137.880 110.929 1.00 263.48 648 SER A N 1
ATOM 10433 C CA . SER A 1 648 ? 135.054 136.573 111.423 1.00 263.48 648 SER A CA 1
ATOM 10434 C C . SER A 1 648 ? 136.197 136.001 110.594 1.00 263.48 648 SER A C 1
ATOM 10435 O O . SER A 1 648 ? 137.107 135.371 111.138 1.00 263.48 648 SER A O 1
ATOM 10443 N N . LEU A 1 649 ? 136.157 136.192 109.275 1.00 256.74 649 LEU A N 1
ATOM 10444 C CA . LEU A 1 649 ? 137.159 135.601 108.396 1.00 256.74 649 LEU A CA 1
ATOM 10445 C C . LEU A 1 649 ? 138.503 136.310 108.472 1.00 256.74 649 LEU A C 1
ATOM 10446 O O . LEU A 1 649 ? 139.545 135.650 108.465 1.00 256.74 649 LEU A O 1
ATOM 10462 N N . TYR A 1 650 ? 138.504 137.642 108.526 1.00 246.80 650 TYR A N 1
ATOM 10463 C CA . TYR A 1 650 ? 139.727 138.435 108.535 1.00 246.80 650 TYR A CA 1
ATOM 10464 C C . TYR A 1 650 ? 140.034 138.986 109.925 1.00 246.80 650 TYR A C 1
ATOM 10465 O O . TYR A 1 650 ? 140.558 140.092 110.055 1.00 246.80 650 TYR A O 1
ATOM 10483 N N . ALA A 1 651 ? 139.712 138.229 110.967 1.00 269.97 651 ALA A N 1
ATOM 10484 C CA . ALA A 1 651 ? 139.964 138.690 112.323 1.00 269.97 651 ALA A CA 1
ATOM 10485 C C . ALA A 1 651 ? 141.458 138.872 112.553 1.00 269.97 651 ALA A C 1
ATOM 10486 O O . ALA A 1 651 ? 142.285 138.122 112.029 1.00 269.97 651 ALA A O 1
ATOM 10493 N N . SER A 1 652 ? 141.800 139.880 113.346 1.00 257.97 652 SER A N 1
ATOM 10494 C CA . SER A 1 652 ? 143.188 140.182 113.666 1.00 257.97 652 SER A CA 1
ATOM 10495 C C . SER A 1 652 ? 143.206 141.306 114.694 1.00 257.97 652 SER A C 1
ATOM 10496 O O . SER A 1 652 ? 142.200 141.993 114.876 1.00 257.97 652 SER A O 1
ATOM 10504 N N . PRO A 1 653 ? 144.333 141.500 115.386 1.00 234.66 653 PRO A N 1
ATOM 10505 C CA . PRO A 1 653 ? 144.389 142.582 116.383 1.00 234.66 653 PRO A CA 1
ATOM 10506 C C . PRO A 1 653 ? 144.135 143.952 115.788 1.00 234.66 653 PRO A C 1
ATOM 10507 O O . PRO A 1 653 ? 143.492 144.804 116.423 1.00 234.66 653 PRO A O 1
ATOM 10518 N N . GLN A 1 654 ? 144.626 144.184 114.570 1.00 249.77 654 GLN A N 1
ATOM 10519 C CA . GLN A 1 654 ? 144.427 145.474 113.927 1.00 249.77 654 GLN A CA 1
ATOM 10520 C C . GLN A 1 654 ? 142.950 145.805 113.837 1.00 249.77 654 GLN A C 1
ATOM 10521 O O . GLN A 1 654 ? 142.548 146.950 114.061 1.00 249.77 654 GLN A O 1
ATOM 10535 N N . LEU A 1 655 ? 142.122 144.812 113.515 1.00 261.72 655 LEU A N 1
ATOM 10536 C CA . LEU A 1 655 ? 140.693 145.057 113.411 1.00 261.72 655 LEU A CA 1
ATOM 10537 C C . LEU A 1 655 ? 140.109 145.493 114.745 1.00 261.72 655 LEU A C 1
ATOM 10538 O O . LEU A 1 655 ? 139.309 146.429 114.798 1.00 261.72 655 LEU A O 1
ATOM 10554 N N . GLU A 1 656 ? 140.501 144.837 115.837 1.00 273.04 656 GLU A N 1
ATOM 10555 C CA . GLU A 1 656 ? 139.973 145.218 117.144 1.00 273.04 656 GLU A CA 1
ATOM 10556 C C . GLU A 1 656 ? 140.354 146.653 117.479 1.00 273.04 656 GLU A C 1
ATOM 10557 O O . GLU A 1 656 ? 139.498 147.476 117.850 1.00 273.04 656 GLU A O 1
ATOM 10569 N N . GLY A 1 657 ? 141.643 146.971 117.354 1.00 259.49 657 GLY A N 1
ATOM 10570 C CA . GLY A 1 657 ? 142.093 148.306 117.705 1.00 259.49 657 GLY A CA 1
ATOM 10571 C C . GLY A 1 657 ? 141.424 149.374 116.867 1.00 259.49 657 GLY A C 1
ATOM 10572 O O . GLY A 1 657 ? 140.949 150.391 117.388 1.00 259.49 657 GLY A O 1
ATOM 10576 N N . PHE A 1 658 ? 141.376 149.160 115.549 1.00 246.75 658 PHE A N 1
ATOM 10577 C CA . PHE A 1 658 ? 140.731 150.132 114.683 1.00 246.75 658 PHE A CA 1
ATOM 10578 C C . PHE A 1 658 ? 139.255 150.267 115.009 1.00 246.75 658 PHE A C 1
ATOM 10579 O O . PHE A 1 658 ? 138.719 151.376 115.018 1.00 246.75 658 PHE A O 1
ATOM 10596 N N . SER A 1 659 ? 138.571 149.152 115.263 1.00 255.25 659 SER A N 1
ATOM 10597 C CA . SER A 1 659 ? 137.145 149.224 115.546 1.00 255.25 659 SER A CA 1
ATOM 10598 C C . SER A 1 659 ? 136.884 150.103 116.757 1.00 255.25 659 SER A C 1
ATOM 10599 O O . SER A 1 659 ? 136.013 150.975 116.724 1.00 255.25 659 SER A O 1
ATOM 10607 N N . ALA A 1 660 ? 137.645 149.906 117.836 1.00 248.36 660 ALA A N 1
ATOM 10608 C CA . ALA A 1 660 ? 137.428 150.731 119.024 1.00 248.36 660 ALA A CA 1
ATOM 10609 C C . ALA A 1 660 ? 137.751 152.199 118.749 1.00 248.36 660 ALA A C 1
ATOM 10610 O O . ALA A 1 660 ? 136.926 153.101 118.995 1.00 248.36 660 ALA A O 1
ATOM 10617 N N . GLU A 1 661 ? 138.952 152.460 118.228 1.00 248.33 661 GLU A N 1
ATOM 10618 C CA . GLU A 1 661 ? 139.387 153.838 118.060 1.00 248.33 661 GLU A CA 1
ATOM 10619 C C . GLU A 1 661 ? 138.559 154.578 117.023 1.00 248.33 661 GLU A C 1
ATOM 10620 O O . GLU A 1 661 ? 138.540 155.811 117.033 1.00 248.33 661 GLU A O 1
ATOM 10632 N N . SER A 1 662 ? 137.880 153.863 116.131 1.00 251.96 662 SER A N 1
ATOM 10633 C CA . SER A 1 662 ? 137.003 154.485 115.155 1.00 251.96 662 SER A CA 1
ATOM 10634 C C . SER A 1 662 ? 135.579 154.612 115.649 1.00 251.96 662 SER A C 1
ATOM 10635 O O . SER A 1 662 ? 134.879 155.534 115.232 1.00 251.96 662 SER A O 1
ATOM 10643 N N . ARG A 1 663 ? 135.123 153.716 116.524 1.00 236.89 663 ARG A N 1
ATOM 10644 C CA . ARG A 1 663 ? 133.835 153.928 117.166 1.00 236.89 663 ARG A CA 1
ATOM 10645 C C . ARG A 1 663 ? 133.850 155.219 117.959 1.00 236.89 663 ARG A C 1
ATOM 10646 O O . ARG A 1 663 ? 132.851 155.946 117.997 1.00 236.89 663 ARG A O 1
ATOM 10667 N N . LYS A 1 664 ? 134.979 155.526 118.599 1.00 259.93 664 LYS A N 1
ATOM 10668 C CA . LYS A 1 664 ? 135.068 156.798 119.319 1.00 259.93 664 LYS A CA 1
ATOM 10669 C C . LYS A 1 664 ? 134.790 157.979 118.388 1.00 259.93 664 LYS A C 1
ATOM 10670 O O . LYS A 1 664 ? 133.931 158.829 118.667 1.00 259.93 664 LYS A O 1
ATOM 10689 N N . LEU A 1 665 ? 135.502 158.034 117.263 1.00 261.98 665 LEU A N 1
ATOM 10690 C CA . LEU A 1 665 ? 135.346 159.148 116.332 1.00 261.98 665 LEU A CA 1
ATOM 10691 C C . LEU A 1 665 ? 133.964 159.149 115.697 1.00 261.98 665 LEU A C 1
ATOM 10692 O O . LEU A 1 665 ? 133.404 160.212 115.415 1.00 261.98 665 LEU A O 1
ATOM 10708 N N . LEU A 1 666 ? 133.404 157.966 115.455 1.00 254.76 666 LEU A N 1
ATOM 10709 C CA . LEU A 1 666 ? 132.059 157.887 114.900 1.00 254.76 666 LEU A CA 1
ATOM 10710 C C . LEU A 1 666 ? 131.040 158.481 115.857 1.00 254.76 666 LEU A C 1
ATOM 10711 O O . LEU A 1 666 ? 130.127 159.194 115.436 1.00 254.76 666 LEU A O 1
ATOM 10727 N N . LEU A 1 667 ? 131.178 158.198 117.151 1.00 245.14 667 LEU A N 1
ATOM 10728 C CA . LEU A 1 667 ? 130.271 158.797 118.124 1.00 245.14 667 LEU A CA 1
ATOM 10729 C C . LEU A 1 667 ? 130.444 160.306 118.176 1.00 245.14 667 LEU A C 1
ATOM 10730 O O . LEU A 1 667 ? 129.463 161.043 118.316 1.00 245.14 667 LEU A O 1
ATOM 10746 N N . ILE A 1 668 ? 131.684 160.788 118.074 1.00 241.56 668 ILE A N 1
ATOM 10747 C CA . ILE A 1 668 ? 131.901 162.236 118.051 1.00 241.56 668 ILE A CA 1
ATOM 10748 C C . ILE A 1 668 ? 131.187 162.861 116.855 1.00 241.56 668 ILE A C 1
ATOM 10749 O O . ILE A 1 668 ? 130.509 163.888 116.975 1.00 241.56 668 ILE A O 1
ATOM 10765 N N . VAL A 1 669 ? 131.330 162.244 115.680 1.00 231.17 669 VAL A N 1
ATOM 10766 C CA . VAL A 1 669 ? 130.689 162.774 114.480 1.00 231.17 669 VAL A CA 1
ATOM 10767 C C . VAL A 1 669 ? 129.175 162.745 114.623 1.00 231.17 669 VAL A C 1
ATOM 10768 O O . VAL A 1 669 ? 128.482 163.693 114.239 1.00 231.17 669 VAL A O 1
ATOM 10781 N N . GLN A 1 670 ? 128.632 161.653 115.165 1.00 221.19 670 GLN A N 1
ATOM 10782 C CA . GLN A 1 670 ? 127.190 161.579 115.371 1.00 221.19 670 GLN A CA 1
ATOM 10783 C C . GLN A 1 670 ? 126.715 162.674 116.312 1.00 221.19 670 GLN A C 1
ATOM 10784 O O . GLN A 1 670 ? 125.674 163.295 116.077 1.00 221.19 670 GLN A O 1
ATOM 10798 N N . ALA A 1 671 ? 127.459 162.922 117.390 1.00 235.40 671 ALA A N 1
ATOM 10799 C CA . ALA A 1 671 ? 127.102 164.010 118.292 1.00 235.40 671 ALA A CA 1
ATOM 10800 C C . ALA A 1 671 ? 127.110 165.341 117.559 1.00 235.40 671 ALA A C 1
ATOM 10801 O O . ALA A 1 671 ? 126.259 166.200 117.807 1.00 235.40 671 ALA A O 1
ATOM 10808 N N . LEU A 1 672 ? 128.073 165.534 116.654 1.00 224.63 672 LEU A N 1
ATOM 10809 C CA . LEU A 1 672 ? 128.078 166.750 115.846 1.00 224.63 672 LEU A CA 1
ATOM 10810 C C . LEU A 1 672 ? 126.825 166.845 114.987 1.00 224.63 672 LEU A C 1
ATOM 10811 O O . LEU A 1 672 ? 126.206 167.910 114.895 1.00 224.63 672 LEU A O 1
ATOM 10827 N N . ARG A 1 673 ? 126.431 165.739 114.355 1.00 215.84 673 ARG A N 1
ATOM 10828 C CA . ARG A 1 673 ? 125.292 165.756 113.443 1.00 215.84 673 ARG A CA 1
ATOM 10829 C C . ARG A 1 673 ? 123.959 165.902 114.160 1.00 215.84 673 ARG A C 1
ATOM 10830 O O . ARG A 1 673 ? 122.940 166.104 113.493 1.00 215.84 673 ARG A O 1
ATOM 10851 N N . ASP A 1 674 ? 123.934 165.804 115.488 1.00 223.76 674 ASP A N 1
ATOM 10852 C CA . ASP A 1 674 ? 122.722 166.001 116.267 1.00 223.76 674 ASP A CA 1
ATOM 10853 C C . ASP A 1 674 ? 122.659 167.385 116.895 1.00 223.76 674 ASP A C 1
ATOM 10854 O O . ASP A 1 674 ? 121.797 167.638 117.740 1.00 223.76 674 ASP A O 1
ATOM 10863 N N . ASN A 1 675 ? 123.559 168.285 116.503 1.00 240.85 675 ASN A N 1
ATOM 10864 C CA . ASN A 1 675 ? 123.580 169.643 117.040 1.00 240.85 675 ASN A CA 1
ATOM 10865 C C . ASN A 1 675 ? 123.753 169.630 118.556 1.00 240.85 675 ASN A C 1
ATOM 10866 O O . ASN A 1 675 ? 123.137 170.418 119.276 1.00 240.85 675 ASN A O 1
ATOM 10877 N N . LEU A 1 676 ? 124.590 168.722 119.046 1.00 211.52 676 LEU A N 1
ATOM 10878 C CA . LEU A 1 676 ? 124.906 168.634 120.464 1.00 211.52 676 LEU A CA 1
ATOM 10879 C C . LEU A 1 676 ? 126.167 169.399 120.838 1.00 211.52 676 LEU A C 1
ATOM 10880 O O . LEU A 1 676 ? 126.575 169.357 122.000 1.00 211.52 676 LEU A O 1
ATOM 10896 N N . GLU A 1 677 ? 126.788 170.093 119.892 1.00 203.03 677 GLU A N 1
ATOM 10897 C CA . GLU A 1 677 ? 127.962 170.905 120.177 1.00 203.03 677 GLU A CA 1
ATOM 10898 C C . GLU A 1 677 ? 129.062 170.054 120.794 1.00 203.03 677 GLU A C 1
ATOM 10899 O O . GLU A 1 677 ? 129.414 170.251 121.962 1.00 203.03 677 GLU A O 1
ATOM 10911 N N . PRO A 1 678 ? 129.627 169.114 120.060 1.00 214.43 678 PRO A N 1
ATOM 10912 C CA . PRO A 1 678 ? 130.693 168.286 120.637 1.00 214.43 678 PRO A CA 1
ATOM 10913 C C . PRO A 1 678 ? 131.925 169.099 120.985 1.00 214.43 678 PRO A C 1
ATOM 10914 O O . PRO A 1 678 ? 131.960 170.316 120.787 1.00 214.43 678 PRO A O 1
ATOM 10925 N N . GLY A 1 679 ? 132.936 168.428 121.521 1.00 205.73 679 GLY A N 1
ATOM 10926 C CA . GLY A 1 679 ? 134.176 169.070 121.895 1.00 205.73 679 GLY A CA 1
ATOM 10927 C C . GLY A 1 679 ? 135.196 168.030 122.290 1.00 205.73 679 GLY A C 1
ATOM 10928 O O . GLY A 1 679 ? 134.860 167.067 122.985 1.00 205.73 679 GLY A O 1
ATOM 10932 N N . THR A 1 680 ? 136.437 168.202 121.861 1.00 206.33 680 THR A N 1
ATOM 10933 C CA . THR A 1 680 ? 137.477 167.212 122.086 1.00 206.33 680 THR A CA 1
ATOM 10934 C C . THR A 1 680 ? 138.669 167.867 122.757 1.00 206.33 680 THR A C 1
ATOM 10935 O O . THR A 1 680 ? 138.981 169.032 122.493 1.00 206.33 680 THR A O 1
ATOM 10946 N N . PHE A 1 681 ? 139.334 167.112 123.627 1.00 238.68 681 PHE A N 1
ATOM 10947 C CA . PHE A 1 681 ? 140.506 167.629 124.318 1.00 238.68 681 PHE A CA 1
ATOM 10948 C C . PHE A 1 681 ? 141.763 167.460 123.470 1.00 238.68 681 PHE A C 1
ATOM 10949 O O . PHE A 1 681 ? 142.628 168.340 123.449 1.00 238.68 681 PHE A O 1
ATOM 10966 N N . ASP A 1 682 ? 141.882 166.329 122.772 1.00 246.26 682 ASP A N 1
ATOM 10967 C CA . ASP A 1 682 ? 143.021 166.057 121.886 1.00 246.26 682 ASP A CA 1
ATOM 10968 C C . ASP A 1 682 ? 142.522 165.158 120.756 1.00 246.26 682 ASP A C 1
ATOM 10969 O O . ASP A 1 682 ? 142.511 163.932 120.887 1.00 246.26 682 ASP A O 1
ATOM 10978 N N . LEU A 1 683 ? 142.123 165.770 119.642 1.00 210.73 683 LEU A N 1
ATOM 10979 C CA . LEU A 1 683 ? 141.660 164.986 118.501 1.00 210.73 683 LEU A CA 1
ATOM 10980 C C . LEU A 1 683 ? 142.826 164.377 117.734 1.00 210.73 683 LEU A C 1
ATOM 10981 O O . LEU A 1 683 ? 142.722 163.253 117.226 1.00 210.73 683 LEU A O 1
ATOM 10997 N N . GLY A 1 684 ? 143.941 165.101 117.639 1.00 206.57 684 GLY A N 1
ATOM 10998 C CA . GLY A 1 684 ? 145.092 164.572 116.930 1.00 206.57 684 GLY A CA 1
ATOM 10999 C C . GLY A 1 684 ? 145.571 163.260 117.515 1.00 206.57 684 GLY A C 1
ATOM 11000 O O . GLY A 1 684 ? 145.974 162.355 116.783 1.00 206.57 684 GLY A O 1
ATOM 11004 N N . GLY A 1 685 ? 145.536 163.139 118.841 1.00 232.30 685 GLY A N 1
ATOM 11005 C CA . GLY A 1 685 ? 145.908 161.880 119.464 1.00 232.30 685 GLY A CA 1
ATOM 11006 C C . GLY A 1 685 ? 144.983 160.748 119.069 1.00 232.30 685 GLY A C 1
ATOM 11007 O O . GLY A 1 685 ? 145.428 159.624 118.825 1.00 232.30 685 GLY A O 1
ATOM 11011 N N . LEU A 1 686 ? 143.681 161.026 119.000 1.00 240.45 686 LEU A N 1
ATOM 11012 C CA . LEU A 1 686 ? 142.736 160.007 118.561 1.00 240.45 686 LEU A CA 1
ATOM 11013 C C . LEU A 1 686 ? 143.026 159.574 117.131 1.00 240.45 686 LEU A C 1
ATOM 11014 O O . LEU A 1 686 ? 143.018 158.378 116.821 1.00 240.45 686 LEU A O 1
ATOM 11030 N N . TYR A 1 687 ? 143.290 160.534 116.244 1.00 226.34 687 TYR A N 1
ATOM 11031 C CA . TYR A 1 687 ? 143.598 160.179 114.863 1.00 226.34 687 TYR A CA 1
ATOM 11032 C C . TYR A 1 687 ? 144.878 159.361 114.779 1.00 226.34 687 TYR A C 1
ATOM 11033 O O . TYR A 1 687 ? 144.953 158.396 114.013 1.00 226.34 687 TYR A O 1
ATOM 11051 N N . GLU A 1 688 ? 145.900 159.730 115.552 1.00 234.27 688 GLU A N 1
ATOM 11052 C CA . GLU A 1 688 ? 147.145 158.972 115.524 1.00 234.27 688 GLU A CA 1
ATOM 11053 C C . GLU A 1 688 ? 146.936 157.557 116.044 1.00 234.27 688 GLU A C 1
ATOM 11054 O O . GLU A 1 688 ? 147.533 156.606 115.529 1.00 234.27 688 GLU A O 1
ATOM 11066 N N . ALA A 1 689 ? 146.104 157.399 117.073 1.00 243.93 689 ALA A N 1
ATOM 11067 C CA . ALA A 1 689 ? 145.802 156.063 117.574 1.00 243.93 689 ALA A CA 1
ATOM 11068 C C . ALA A 1 689 ? 145.066 155.238 116.529 1.00 243.93 689 ALA A C 1
ATOM 11069 O O . ALA A 1 689 ? 145.329 154.041 116.376 1.00 243.93 689 ALA A O 1
ATOM 11076 N N . ILE A 1 690 ? 144.124 155.853 115.812 1.00 239.28 690 ILE A N 1
ATOM 11077 C CA . ILE A 1 690 ? 143.394 155.128 114.775 1.00 239.28 690 ILE A CA 1
ATOM 11078 C C . ILE A 1 690 ? 144.338 154.707 113.657 1.00 239.28 690 ILE A C 1
ATOM 11079 O O . ILE A 1 690 ? 144.297 153.569 113.180 1.00 239.28 690 ILE A O 1
ATOM 11095 N N . GLU A 1 691 ? 145.203 155.622 113.219 1.00 230.97 691 GLU A N 1
ATOM 11096 C CA . GLU A 1 691 ? 146.075 155.344 112.083 1.00 230.97 691 GLU A CA 1
ATOM 11097 C C . GLU A 1 691 ? 147.193 154.373 112.429 1.00 230.97 691 GLU A C 1
ATOM 11098 O O . GLU A 1 691 ? 147.858 153.869 111.520 1.00 230.97 691 GLU A O 1
ATOM 11110 N N . GLU A 1 692 ? 147.424 154.105 113.714 1.00 231.54 692 GLU A N 1
ATOM 11111 C CA . GLU A 1 692 ? 148.428 153.124 114.104 1.00 231.54 692 GLU A CA 1
ATOM 11112 C C . GLU A 1 692 ? 147.956 151.694 113.888 1.00 231.54 692 GLU A C 1
ATOM 11113 O O . GLU A 1 692 ? 148.788 150.791 113.781 1.00 231.54 692 GLU A O 1
ATOM 11125 N N . CYS A 1 693 ? 146.643 151.468 113.829 1.00 235.89 693 CYS A N 1
ATOM 11126 C CA . CYS A 1 693 ? 146.114 150.120 113.670 1.00 235.89 693 CYS A CA 1
ATOM 11127 C C . CYS A 1 693 ? 146.136 149.656 112.222 1.00 235.89 693 CYS A C 1
ATOM 11128 O O . CYS A 1 693 ? 146.306 148.461 111.962 1.00 235.89 693 CYS A O 1
ATOM 11136 N N . LEU A 1 694 ? 145.958 150.566 111.271 1.00 243.73 694 LEU A N 1
ATOM 11137 C CA . LEU A 1 694 ? 145.987 150.213 109.857 1.00 243.73 694 LEU A CA 1
ATOM 11138 C C . LEU A 1 694 ? 147.428 149.918 109.469 1.00 243.73 694 LEU A C 1
ATOM 11139 O O . LEU A 1 694 ? 148.233 150.842 109.320 1.00 243.73 694 LEU A O 1
ATOM 11155 N N . ILE A 1 695 ? 147.768 148.637 109.311 1.00 243.24 695 ILE A N 1
ATOM 11156 C CA . ILE A 1 695 ? 149.135 148.275 108.950 1.00 243.24 695 ILE A CA 1
ATOM 11157 C C . ILE A 1 695 ? 149.160 147.483 107.649 1.00 243.24 695 ILE A C 1
ATOM 11158 O O . ILE A 1 695 ? 149.666 147.968 106.633 1.00 243.24 695 ILE A O 1
ATOM 11174 N N . ASN A 1 696 ? 148.608 146.267 107.659 1.00 259.92 696 ASN A N 1
ATOM 11175 C CA . ASN A 1 696 ? 148.647 145.427 106.469 1.00 259.92 696 ASN A CA 1
ATOM 11176 C C . ASN A 1 696 ? 147.415 144.556 106.264 1.00 259.92 696 ASN A C 1
ATOM 11177 O O . ASN A 1 696 ? 147.400 143.773 105.311 1.00 259.92 696 ASN A O 1
ATOM 11188 N N . ASP A 1 697 ? 146.399 144.648 107.107 1.00 260.85 697 ASP A N 1
ATOM 11189 C CA . ASP A 1 697 ? 145.252 143.758 106.987 1.00 260.85 697 ASP A CA 1
ATOM 11190 C C . ASP A 1 697 ? 144.297 144.288 105.923 1.00 260.85 697 ASP A C 1
ATOM 11191 O O . ASP A 1 697 ? 143.832 145.424 106.044 1.00 260.85 697 ASP A O 1
ATOM 11200 N N . PRO A 1 698 ? 143.976 143.515 104.879 1.00 242.61 698 PRO A N 1
ATOM 11201 C CA . PRO A 1 698 ? 143.079 144.055 103.843 1.00 242.61 698 PRO A CA 1
ATOM 11202 C C . PRO A 1 698 ? 141.746 144.522 104.388 1.00 242.61 698 PRO A C 1
ATOM 11203 O O . PRO A 1 698 ? 141.238 145.571 103.972 1.00 242.61 698 PRO A O 1
ATOM 11214 N N . TRP A 1 699 ? 141.162 143.778 105.324 1.00 253.28 699 TRP A N 1
ATOM 11215 C CA . TRP A 1 699 ? 139.855 144.156 105.844 1.00 253.28 699 TRP A CA 1
ATOM 11216 C C . TRP A 1 699 ? 139.923 145.476 106.596 1.00 253.28 699 TRP A C 1
ATOM 11217 O O . TRP A 1 699 ? 139.025 146.314 106.475 1.00 253.28 699 TRP A O 1
ATOM 11238 N N . VAL A 1 700 ? 140.977 145.681 107.385 1.00 242.68 700 VAL A N 1
ATOM 11239 C CA . VAL A 1 700 ? 141.102 146.924 108.138 1.00 242.68 700 VAL A CA 1
ATOM 11240 C C . VAL A 1 700 ? 141.281 148.104 107.195 1.00 242.68 700 VAL A C 1
ATOM 11241 O O . VAL A 1 700 ? 140.709 149.179 107.406 1.00 242.68 700 VAL A O 1
ATOM 11254 N N . LEU A 1 701 ? 142.078 147.928 106.141 1.00 226.16 701 LEU A N 1
ATOM 11255 C CA . LEU A 1 701 ? 142.223 148.984 105.150 1.00 226.16 701 LEU A CA 1
ATOM 11256 C C . LEU A 1 701 ? 140.889 149.307 104.489 1.00 226.16 701 LEU A C 1
ATOM 11257 O O . LEU A 1 701 ? 140.553 150.480 104.292 1.00 226.16 701 LEU A O 1
ATOM 11273 N N . LEU A 1 702 ? 140.116 148.281 104.138 1.00 243.33 702 LEU A N 1
ATOM 11274 C CA . LEU A 1 702 ? 138.817 148.530 103.522 1.00 243.33 702 LEU A CA 1
ATOM 11275 C C . LEU A 1 702 ? 137.893 149.271 104.475 1.00 243.33 702 LEU A C 1
ATOM 11276 O O . LEU A 1 702 ? 137.158 150.175 104.064 1.00 243.33 702 LEU A O 1
ATOM 11292 N N . ASN A 1 703 ? 137.906 148.898 105.754 1.00 234.21 703 ASN A N 1
ATOM 11293 C CA . ASN A 1 703 ? 137.076 149.597 106.725 1.00 234.21 703 ASN A CA 1
ATOM 11294 C C . ASN A 1 703 ? 137.488 151.055 106.856 1.00 234.21 703 ASN A C 1
ATOM 11295 O O . ASN A 1 703 ? 136.636 151.941 106.971 1.00 234.21 703 ASN A O 1
ATOM 11306 N N . ALA A 1 704 ? 138.793 151.326 106.853 1.00 227.64 704 ALA A N 1
ATOM 11307 C CA . ALA A 1 704 ? 139.243 152.713 106.909 1.00 227.64 704 ALA A CA 1
ATOM 11308 C C . ALA A 1 704 ? 138.786 153.485 105.679 1.00 227.64 704 ALA A C 1
ATOM 11309 O O . ALA A 1 704 ? 138.407 154.659 105.776 1.00 227.64 704 ALA A O 1
ATOM 11316 N N . SER A 1 705 ? 138.822 152.847 104.508 1.00 229.29 705 SER A N 1
ATOM 11317 C CA . SER A 1 705 ? 138.313 153.498 103.306 1.00 229.29 705 SER A CA 1
ATOM 11318 C C . SER A 1 705 ? 136.831 153.824 103.442 1.00 229.29 705 SER A C 1
ATOM 11319 O O . SER A 1 705 ? 136.390 154.924 103.080 1.00 229.29 705 SER A O 1
ATOM 11327 N N . TRP A 1 706 ? 136.046 152.882 103.963 1.00 234.13 706 TRP A N 1
ATOM 11328 C CA . TRP A 1 706 ? 134.631 153.156 104.191 1.00 234.13 706 TRP A CA 1
ATOM 11329 C C . TRP A 1 706 ? 134.451 154.323 105.147 1.00 234.13 706 TRP A C 1
ATOM 11330 O O . TRP A 1 706 ? 133.552 155.150 104.965 1.00 234.13 706 TRP A O 1
ATOM 11351 N N . PHE A 1 707 ? 135.269 154.386 106.195 1.00 239.36 707 PHE A N 1
ATOM 11352 C CA . PHE A 1 707 ? 135.129 155.464 107.166 1.00 239.36 707 PHE A CA 1
ATOM 11353 C C . PHE A 1 707 ? 135.445 156.811 106.534 1.00 239.36 707 PHE A C 1
ATOM 11354 O O . PHE A 1 707 ? 134.769 157.808 106.813 1.00 239.36 707 PHE A O 1
ATOM 11371 N N . ASN A 1 708 ? 136.475 156.868 105.691 1.00 242.66 708 ASN A N 1
ATOM 11372 C CA . ASN A 1 708 ? 136.762 158.107 104.976 1.00 242.66 708 ASN A CA 1
ATOM 11373 C C . ASN A 1 708 ? 135.588 158.511 104.098 1.00 242.66 708 ASN A C 1
ATOM 11374 O O . ASN A 1 708 ? 135.209 159.688 104.056 1.00 242.66 708 ASN A O 1
ATOM 11385 N N . SER A 1 709 ? 134.996 157.549 103.387 1.00 244.40 709 SER A N 1
ATOM 11386 C CA . SER A 1 709 ? 133.845 157.865 102.547 1.00 244.40 709 SER A CA 1
ATOM 11387 C C . SER A 1 709 ? 132.674 158.368 103.382 1.00 244.40 709 SER A C 1
ATOM 11388 O O . SER A 1 709 ? 131.974 159.306 102.984 1.00 244.40 709 SER A O 1
ATOM 11396 N N . PHE A 1 710 ? 132.440 157.752 104.537 1.00 237.31 710 PHE A N 1
ATOM 11397 C CA . PHE A 1 710 ? 131.355 158.193 105.408 1.00 237.31 710 PHE A CA 1
ATOM 11398 C C . PHE A 1 710 ? 131.595 159.609 105.907 1.00 237.31 710 PHE A C 1
ATOM 11399 O O . PHE A 1 710 ? 130.672 160.433 105.925 1.00 237.31 710 PHE A O 1
ATOM 11416 N N . LEU A 1 711 ? 132.826 159.919 106.310 1.00 238.86 711 LEU A N 1
ATOM 11417 C CA . LEU A 1 711 ? 133.131 161.281 106.738 1.00 238.86 711 LEU A CA 1
ATOM 11418 C C . LEU A 1 711 ? 132.907 162.266 105.603 1.00 238.86 711 LEU A C 1
ATOM 11419 O O . LEU A 1 711 ? 132.384 163.365 105.819 1.00 238.86 711 LEU A O 1
ATOM 11435 N N . THR A 1 712 ? 133.298 161.895 104.384 1.00 226.50 712 THR A N 1
ATOM 11436 C CA . THR A 1 712 ? 133.028 162.756 103.238 1.00 226.50 712 THR A CA 1
ATOM 11437 C C . THR A 1 712 ? 131.534 163.013 103.089 1.00 226.50 712 THR A C 1
ATOM 11438 O O . THR A 1 712 ? 131.095 164.164 103.016 1.00 226.50 712 THR A O 1
ATOM 11449 N N . HIS A 1 713 ? 130.732 161.947 103.059 1.00 237.04 713 HIS A N 1
ATOM 11450 C CA . HIS A 1 713 ? 129.298 162.113 102.842 1.00 237.04 713 HIS A CA 1
ATOM 11451 C C . HIS A 1 713 ? 128.626 162.770 104.039 1.00 237.04 713 HIS A C 1
ATOM 11452 O O . HIS A 1 713 ? 127.803 163.677 103.872 1.00 237.04 713 HIS A O 1
ATOM 11466 N N . ALA A 1 714 ? 128.950 162.332 105.250 1.00 227.29 714 ALA A N 1
ATOM 11467 C CA . ALA A 1 714 ? 128.488 163.044 106.425 1.00 227.29 714 ALA A CA 1
ATOM 11468 C C . ALA A 1 714 ? 129.144 164.418 106.480 1.00 227.29 714 ALA A C 1
ATOM 11469 O O . ALA A 1 714 ? 130.114 164.700 105.772 1.00 227.29 714 ALA A O 1
ATOM 11476 N N . LEU A 1 715 ? 128.599 165.289 107.324 1.00 233.24 715 LEU A N 1
ATOM 11477 C CA . LEU A 1 715 ? 129.137 166.637 107.478 1.00 233.24 715 LEU A CA 1
ATOM 11478 C C . LEU A 1 715 ? 129.110 167.401 106.158 1.00 233.24 715 LEU A C 1
ATOM 11479 O O . LEU A 1 715 ? 129.964 168.249 105.902 1.00 233.24 715 LEU A O 1
ATOM 11495 N N . ARG A 1 716 ? 128.133 167.101 105.309 1.00 221.50 716 ARG A N 1
ATOM 11496 C CA . ARG A 1 716 ? 128.076 167.691 103.979 1.00 221.50 716 ARG A CA 1
ATOM 11497 C C . ARG A 1 716 ? 126.756 167.341 103.298 1.00 221.50 716 ARG A C 1
ATOM 11498 O O . ARG A 1 716 ? 125.926 166.626 103.856 1.00 221.50 716 ARG A O 1
ATOM 11520 N N . MET B 2 1 ? 128.499 100.494 160.945 1.00 253.93 1 MET C N 1
ATOM 11521 C CA . MET B 2 1 ? 129.551 99.591 161.490 1.00 253.93 1 MET C CA 1
ATOM 11522 C C . MET B 2 1 ? 130.769 99.557 160.578 1.00 253.93 1 MET C C 1
ATOM 11523 O O . MET B 2 1 ? 131.898 99.716 161.037 1.00 253.93 1 MET C O 1
ATOM 11539 N N . GLU B 2 2 ? 130.534 99.352 159.281 1.00 255.21 2 GLU C N 1
ATOM 11540 C CA . GLU B 2 2 ? 131.639 99.276 158.332 1.00 255.21 2 GLU C CA 1
ATOM 11541 C C . GLU B 2 2 ? 132.439 100.570 158.273 1.00 255.21 2 GLU C C 1
ATOM 11542 O O . GLU B 2 2 ? 133.583 100.553 157.807 1.00 255.21 2 GLU C O 1
ATOM 11554 N N . ARG B 2 3 ? 131.870 101.685 158.732 1.00 239.72 3 ARG C N 1
ATOM 11555 C CA . ARG B 2 3 ? 132.616 102.938 158.728 1.00 239.72 3 ARG C CA 1
ATOM 11556 C C . ARG B 2 3 ? 133.912 102.802 159.513 1.00 239.72 3 ARG C C 1
ATOM 11557 O O . ARG B 2 3 ? 134.986 103.186 159.033 1.00 239.72 3 ARG C O 1
ATOM 11578 N N . ILE B 2 4 ? 133.835 102.242 160.721 1.00 246.98 4 ILE C N 1
ATOM 11579 C CA . ILE B 2 4 ? 135.021 102.144 161.562 1.00 246.98 4 ILE C CA 1
ATOM 11580 C C . ILE B 2 4 ? 135.991 101.115 160.997 1.00 246.98 4 ILE C C 1
ATOM 11581 O O . ILE B 2 4 ? 137.210 101.275 161.116 1.00 246.98 4 ILE C O 1
ATOM 11597 N N . LYS B 2 5 ? 135.483 100.048 160.381 1.00 246.95 5 LYS C N 1
ATOM 11598 C CA . LYS B 2 5 ? 136.374 99.094 159.731 1.00 246.95 5 LYS C CA 1
ATOM 11599 C C . LYS B 2 5 ? 137.168 99.763 158.616 1.00 246.95 5 LYS C C 1
ATOM 11600 O O . LYS B 2 5 ? 138.386 99.566 158.501 1.00 246.95 5 LYS C O 1
ATOM 11619 N N . GLU B 2 6 ? 136.494 100.561 157.786 1.00 265.03 6 GLU C N 1
ATOM 11620 C CA . GLU B 2 6 ? 137.196 101.270 156.721 1.00 265.03 6 GLU C CA 1
ATOM 11621 C C . GLU B 2 6 ? 138.193 102.268 157.295 1.00 265.03 6 GLU C C 1
ATOM 11622 O O . GLU B 2 6 ? 139.297 102.424 156.765 1.00 265.03 6 GLU C O 1
ATOM 11634 N N . LEU B 2 7 ? 137.820 102.957 158.376 1.00 244.77 7 LEU C N 1
ATOM 11635 C CA . LEU B 2 7 ? 138.749 103.889 159.010 1.00 244.77 7 LEU C CA 1
ATOM 11636 C C . LEU B 2 7 ? 139.997 103.168 159.503 1.00 244.77 7 LEU C C 1
ATOM 11637 O O . LEU B 2 7 ? 141.119 103.659 159.327 1.00 244.77 7 LEU C O 1
ATOM 11653 N N . ARG B 2 8 ? 139.819 102.009 160.135 1.00 242.51 8 ARG C N 1
ATOM 11654 C CA . ARG B 2 8 ? 140.962 101.231 160.602 1.00 242.51 8 ARG C CA 1
ATOM 11655 C C . ARG B 2 8 ? 141.848 100.815 159.438 1.00 242.51 8 ARG C C 1
ATOM 11656 O O . ARG B 2 8 ? 143.075 100.973 159.491 1.00 242.51 8 ARG C O 1
ATOM 11677 N N . ASP B 2 9 ? 141.244 100.293 158.370 1.00 237.08 9 ASP C N 1
ATOM 11678 C CA . ASP B 2 9 ? 142.034 99.882 157.215 1.00 237.08 9 ASP C CA 1
ATOM 11679 C C . ASP B 2 9 ? 142.794 101.065 156.631 1.00 237.08 9 ASP C C 1
ATOM 11680 O O . ASP B 2 9 ? 143.945 100.924 156.199 1.00 237.08 9 ASP C O 1
ATOM 11689 N N . LEU B 2 10 ? 142.166 102.241 156.607 1.00 264.90 10 LEU C N 1
ATOM 11690 C CA . LEU B 2 10 ? 142.803 103.417 156.027 1.00 264.90 10 LEU C CA 1
ATOM 11691 C C . LEU B 2 10 ? 143.973 103.888 156.882 1.00 264.90 10 LEU C C 1
ATOM 11692 O O . LEU B 2 10 ? 145.049 104.196 156.358 1.00 264.90 10 LEU C O 1
ATOM 11708 N N . MET B 2 11 ? 143.784 103.952 158.199 1.00 262.56 11 MET C N 1
ATOM 11709 C CA . MET B 2 11 ? 144.855 104.396 159.083 1.00 262.56 11 MET C CA 1
ATOM 11710 C C . MET B 2 11 ? 145.964 103.368 159.227 1.00 262.56 11 MET C C 1
ATOM 11711 O O . MET B 2 11 ? 147.055 103.717 159.689 1.00 262.56 11 MET C O 1
ATOM 11725 N N . SER B 2 12 ? 145.713 102.111 158.853 1.00 244.94 12 SER C N 1
ATOM 11726 C CA . SER B 2 12 ? 146.755 101.098 158.966 1.00 244.94 12 SER C CA 1
ATOM 11727 C C . SER B 2 12 ? 148.029 101.517 158.246 1.00 244.94 12 SER C C 1
ATOM 11728 O O . SER B 2 12 ? 149.132 101.197 158.704 1.00 244.94 12 SER C O 1
ATOM 11736 N N . GLN B 2 13 ? 147.905 102.228 157.129 1.00 247.74 13 GLN C N 1
ATOM 11737 C CA . GLN B 2 13 ? 149.069 102.647 156.365 1.00 247.74 13 GLN C CA 1
ATOM 11738 C C . GLN B 2 13 ? 149.659 103.932 156.943 1.00 247.74 13 GLN C C 1
ATOM 11739 O O . GLN B 2 13 ? 149.032 104.640 157.735 1.00 247.74 13 GLN C O 1
ATOM 11753 N N . SER B 2 14 ? 150.891 104.234 156.527 1.00 248.60 14 SER C N 1
ATOM 11754 C CA . SER B 2 14 ? 151.649 105.318 157.141 1.00 248.60 14 SER C CA 1
ATOM 11755 C C . SER B 2 14 ? 151.197 106.682 156.635 1.00 248.60 14 SER C C 1
ATOM 11756 O O . SER B 2 14 ? 150.879 107.574 157.427 1.00 248.60 14 SER C O 1
ATOM 11764 N N . ARG B 2 15 ? 151.181 106.870 155.313 1.00 254.01 15 ARG C N 1
ATOM 11765 C CA . ARG B 2 15 ? 150.820 108.173 154.763 1.00 254.01 15 ARG C CA 1
ATOM 11766 C C . ARG B 2 15 ? 149.376 108.526 155.096 1.00 254.01 15 ARG C C 1
ATOM 11767 O O . ARG B 2 15 ? 149.075 109.669 155.462 1.00 254.01 15 ARG C O 1
ATOM 11788 N N . THR B 2 16 ? 148.467 107.556 154.969 1.00 262.67 16 THR C N 1
ATOM 11789 C CA . THR B 2 16 ? 147.076 107.808 155.319 1.00 262.67 16 THR C CA 1
ATOM 11790 C C . THR B 2 16 ? 146.944 108.176 156.791 1.00 262.67 16 THR C C 1
ATOM 11791 O O . THR B 2 16 ? 146.202 109.099 157.140 1.00 262.67 16 THR C O 1
ATOM 11802 N N . ARG B 2 17 ? 147.659 107.470 157.671 1.00 246.00 17 ARG C N 1
ATOM 11803 C CA . ARG B 2 17 ? 147.621 107.820 159.087 1.00 246.00 17 ARG C CA 1
ATOM 11804 C C . ARG B 2 17 ? 148.140 109.230 159.313 1.00 246.00 17 ARG C C 1
ATOM 11805 O O . ARG B 2 17 ? 147.585 109.980 160.121 1.00 246.00 17 ARG C O 1
ATOM 11826 N N . GLU B 2 18 ? 149.219 109.599 158.625 1.00 250.65 18 GLU C N 1
ATOM 11827 C CA . GLU B 2 18 ? 149.798 110.923 158.819 1.00 250.65 18 GLU C CA 1
ATOM 11828 C C . GLU B 2 18 ? 148.815 112.009 158.408 1.00 250.65 18 GLU C C 1
ATOM 11829 O O . GLU B 2 18 ? 148.605 112.983 159.138 1.00 250.65 18 GLU C O 1
ATOM 11841 N N . ILE B 2 19 ? 148.189 111.851 157.241 1.00 247.78 19 ILE C N 1
ATOM 11842 C CA . ILE B 2 19 ? 147.221 112.850 156.795 1.00 247.78 19 ILE C CA 1
ATOM 11843 C C . ILE B 2 19 ? 146.019 112.873 157.726 1.00 247.78 19 ILE C C 1
ATOM 11844 O O . ILE B 2 19 ? 145.473 113.940 158.033 1.00 247.78 19 ILE C O 1
ATOM 11860 N N . LEU B 2 20 ? 145.586 111.701 158.194 1.00 247.04 20 LEU C N 1
ATOM 11861 C CA . LEU B 2 20 ? 144.438 111.633 159.094 1.00 247.04 20 LEU C CA 1
ATOM 11862 C C . LEU B 2 20 ? 144.720 112.348 160.408 1.00 247.04 20 LEU C C 1
ATOM 11863 O O . LEU B 2 20 ? 143.854 113.051 160.939 1.00 247.04 20 LEU C O 1
ATOM 11879 N N . THR B 2 21 ? 145.926 112.181 160.948 1.00 238.04 21 THR C N 1
ATOM 11880 C CA . THR B 2 21 ? 146.227 112.699 162.277 1.00 238.04 21 THR C CA 1
ATOM 11881 C C . THR B 2 21 ? 146.603 114.175 162.230 1.00 238.04 21 THR C C 1
ATOM 11882 O O . THR B 2 21 ? 146.107 114.972 163.033 1.00 238.04 21 THR C O 1
ATOM 11893 N N . LYS B 2 22 ? 147.482 114.561 161.301 1.00 235.44 22 LYS C N 1
ATOM 11894 C CA . LYS B 2 22 ? 147.934 115.948 161.254 1.00 235.44 22 LYS C CA 1
ATOM 11895 C C . LYS B 2 22 ? 146.786 116.902 160.946 1.00 235.44 22 LYS C C 1
ATOM 11896 O O . LYS B 2 22 ? 146.599 117.900 161.651 1.00 235.44 22 LYS C O 1
ATOM 11915 N N . THR B 2 23 ? 146.003 116.614 159.909 1.00 232.10 23 THR C N 1
ATOM 11916 C CA . THR B 2 23 ? 144.960 117.530 159.472 1.00 232.10 23 THR C CA 1
ATOM 11917 C C . THR B 2 23 ? 143.845 117.612 160.504 1.00 232.10 23 THR C C 1
ATOM 11918 O O . THR B 2 23 ? 143.450 116.604 161.097 1.00 232.10 23 THR C O 1
ATOM 11929 N N . THR B 2 24 ? 143.336 118.823 160.715 1.00 219.42 24 THR C N 1
ATOM 11930 C CA . THR B 2 24 ? 142.218 119.048 161.616 1.00 219.42 24 THR C CA 1
ATOM 11931 C C . THR B 2 24 ? 140.933 119.173 160.806 1.00 219.42 24 THR C C 1
ATOM 11932 O O . THR B 2 24 ? 140.934 119.142 159.574 1.00 219.42 24 THR C O 1
ATOM 11943 N N . VAL B 2 25 ? 139.815 119.318 161.517 1.00 225.90 25 VAL C N 1
ATOM 11944 C CA . VAL B 2 25 ? 138.517 119.373 160.854 1.00 225.90 25 VAL C CA 1
ATOM 11945 C C . VAL B 2 25 ? 138.408 120.620 159.988 1.00 225.90 25 VAL C C 1
ATOM 11946 O O . VAL B 2 25 ? 137.776 120.600 158.927 1.00 225.90 25 VAL C O 1
ATOM 11959 N N . ASP B 2 26 ? 139.009 121.728 160.426 1.00 234.97 26 ASP C N 1
ATOM 11960 C CA . ASP B 2 26 ? 138.891 122.974 159.674 1.00 234.97 26 ASP C CA 1
ATOM 11961 C C . ASP B 2 26 ? 139.537 122.860 158.300 1.00 234.97 26 ASP C C 1
ATOM 11962 O O . ASP B 2 26 ? 139.002 123.375 157.310 1.00 234.97 26 ASP C O 1
ATOM 11971 N N . HIS B 2 27 ? 140.684 122.195 158.211 1.00 224.28 27 HIS C N 1
ATOM 11972 C CA . HIS B 2 27 ? 141.400 122.057 156.951 1.00 224.28 27 HIS C CA 1
ATOM 11973 C C . HIS B 2 27 ? 140.730 121.087 155.990 1.00 224.28 27 HIS C C 1
ATOM 11974 O O . HIS B 2 27 ? 141.295 120.795 154.929 1.00 224.28 27 HIS C O 1
ATOM 11988 N N . MET B 2 28 ? 139.550 120.575 156.336 1.00 228.35 28 MET C N 1
ATOM 11989 C CA . MET B 2 28 ? 138.886 119.619 155.460 1.00 228.35 28 MET C CA 1
ATOM 11990 C C . MET B 2 28 ? 138.522 120.257 154.129 1.00 228.35 28 MET C C 1
ATOM 11991 O O . MET B 2 28 ? 138.628 119.616 153.082 1.00 228.35 28 MET C O 1
ATOM 12005 N N . ALA B 2 29 ? 138.079 121.515 154.145 1.00 220.82 29 ALA C N 1
ATOM 12006 C CA . ALA B 2 29 ? 137.739 122.189 152.895 1.00 220.82 29 ALA C CA 1
ATOM 12007 C C . ALA B 2 29 ? 138.960 122.321 151.996 1.00 220.82 29 ALA C C 1
ATOM 12008 O O . ALA B 2 29 ? 138.901 122.036 150.791 1.00 220.82 29 ALA C O 1
ATOM 12015 N N . ILE B 2 30 ? 140.087 122.742 152.570 1.00 219.04 30 ILE C N 1
ATOM 12016 C CA . ILE B 2 30 ? 141.308 122.894 151.789 1.00 219.04 30 ILE C CA 1
ATOM 12017 C C . ILE B 2 30 ? 141.731 121.555 151.207 1.00 219.04 30 ILE C C 1
ATOM 12018 O O . ILE B 2 30 ? 142.101 121.459 150.032 1.00 219.04 30 ILE C O 1
ATOM 12034 N N . ILE B 2 31 ? 141.683 120.499 152.020 1.00 211.85 31 ILE C N 1
ATOM 12035 C CA . ILE B 2 31 ? 142.107 119.186 151.547 1.00 211.85 31 ILE C CA 1
ATOM 12036 C C . ILE B 2 31 ? 141.160 118.672 150.469 1.00 211.85 31 ILE C C 1
ATOM 12037 O O . ILE B 2 31 ? 141.587 118.025 149.506 1.00 211.85 31 ILE C O 1
ATOM 12053 N N . LYS B 2 32 ? 139.862 118.942 150.613 1.00 224.99 32 LYS C N 1
ATOM 12054 C CA . LYS B 2 32 ? 138.898 118.533 149.599 1.00 224.99 32 LYS C CA 1
ATOM 12055 C C . LYS B 2 32 ? 139.177 119.225 148.275 1.00 224.99 32 LYS C C 1
ATOM 12056 O O . LYS B 2 32 ? 139.154 118.588 147.216 1.00 224.99 32 LYS C O 1
ATOM 12075 N N . LYS B 2 33 ? 139.444 120.529 148.311 1.00 228.70 33 LYS C N 1
ATOM 12076 C CA . LYS B 2 33 ? 139.703 121.271 147.085 1.00 228.70 33 LYS C CA 1
ATOM 12077 C C . LYS B 2 33 ? 141.146 121.163 146.614 1.00 228.70 33 LYS C C 1
ATOM 12078 O O . LYS B 2 33 ? 141.468 121.687 145.544 1.00 228.70 33 LYS C O 1
ATOM 12097 N N . TYR B 2 34 ? 142.015 120.497 147.372 1.00 237.44 34 TYR C N 1
ATOM 12098 C CA . TYR B 2 34 ? 143.389 120.282 146.942 1.00 237.44 34 TYR C CA 1
ATOM 12099 C C . TYR B 2 34 ? 143.406 119.519 145.627 1.00 237.44 34 TYR C C 1
ATOM 12100 O O . TYR B 2 34 ? 143.025 118.347 145.583 1.00 237.44 34 TYR C O 1
ATOM 12118 N N . THR B 2 35 ? 143.842 120.168 144.554 1.00 238.76 35 THR C N 1
ATOM 12119 C CA . THR B 2 35 ? 143.923 119.511 143.259 1.00 238.76 35 THR C CA 1
ATOM 12120 C C . THR B 2 35 ? 144.951 120.239 142.414 1.00 238.76 35 THR C C 1
ATOM 12121 O O . THR B 2 35 ? 145.135 121.450 142.550 1.00 238.76 35 THR C O 1
ATOM 12132 N N . SER B 2 36 ? 145.618 119.489 141.542 1.00 243.21 36 SER C N 1
ATOM 12133 C CA . SER B 2 36 ? 146.608 120.074 140.650 1.00 243.21 36 SER C CA 1
ATOM 12134 C C . SER B 2 36 ? 146.000 120.607 139.363 1.00 243.21 36 SER C C 1
ATOM 12135 O O . SER B 2 36 ? 146.492 121.606 138.828 1.00 243.21 36 SER C O 1
ATOM 12143 N N . GLY B 2 37 ? 144.947 119.972 138.857 1.00 242.34 37 GLY C N 1
ATOM 12144 C CA . GLY B 2 37 ? 144.289 120.445 137.658 1.00 242.34 37 GLY C CA 1
ATOM 12145 C C . GLY B 2 37 ? 143.613 121.783 137.868 1.00 242.34 37 GLY C C 1
ATOM 12146 O O . GLY B 2 37 ? 142.712 121.908 138.701 1.00 242.34 37 GLY C O 1
ATOM 12150 N N . ARG B 2 38 ? 144.044 122.791 137.119 1.00 262.05 38 ARG C N 1
ATOM 12151 C CA . ARG B 2 38 ? 143.485 124.123 137.270 1.00 262.05 38 ARG C CA 1
ATOM 12152 C C . ARG B 2 38 ? 142.189 124.255 136.472 1.00 262.05 38 ARG C C 1
ATOM 12153 O O . ARG B 2 38 ? 141.846 123.414 135.638 1.00 262.05 38 ARG C O 1
ATOM 12174 N N . GLN B 2 39 ? 141.460 125.330 136.748 1.00 257.33 39 GLN C N 1
ATOM 12175 C CA . GLN B 2 39 ? 140.190 125.571 136.084 1.00 257.33 39 GLN C CA 1
ATOM 12176 C C . GLN B 2 39 ? 140.417 125.923 134.618 1.00 257.33 39 GLN C C 1
ATOM 12177 O O . GLN B 2 39 ? 141.479 126.411 134.223 1.00 257.33 39 GLN C O 1
ATOM 12191 N N . GLU B 2 40 ? 139.396 125.669 133.805 1.00 258.98 40 GLU C N 1
ATOM 12192 C CA . GLU B 2 40 ? 139.469 125.962 132.381 1.00 258.98 40 GLU C CA 1
ATOM 12193 C C . GLU B 2 40 ? 139.266 127.455 132.166 1.00 258.98 40 GLU C C 1
ATOM 12194 O O . GLU B 2 40 ? 138.278 128.026 132.642 1.00 258.98 40 GLU C O 1
ATOM 12206 N N . LYS B 2 41 ? 140.202 128.090 131.462 1.00 284.29 41 LYS C N 1
ATOM 12207 C CA . LYS B 2 41 ? 140.026 129.492 131.100 1.00 284.29 41 LYS C CA 1
ATOM 12208 C C . LYS B 2 41 ? 139.047 129.656 129.946 1.00 284.29 41 LYS C C 1
ATOM 12209 O O . LYS B 2 41 ? 138.319 130.654 129.892 1.00 284.29 41 LYS C O 1
ATOM 12228 N N . ASN B 2 42 ? 139.016 128.695 129.025 1.00 266.01 42 ASN C N 1
ATOM 12229 C CA . ASN B 2 42 ? 138.124 128.718 127.868 1.00 266.01 42 ASN C CA 1
ATOM 12230 C C . ASN B 2 42 ? 137.394 127.384 127.824 1.00 266.01 42 ASN C C 1
ATOM 12231 O O . ASN B 2 42 ? 137.766 126.482 127.062 1.00 266.01 42 ASN C O 1
ATOM 12242 N N . PRO B 2 43 ? 136.351 127.217 128.640 1.00 247.11 43 PRO C N 1
ATOM 12243 C CA . PRO B 2 43 ? 135.667 125.914 128.675 1.00 247.11 43 PRO C CA 1
ATOM 12244 C C . PRO B 2 43 ? 135.146 125.471 127.322 1.00 247.11 43 PRO C C 1
ATOM 12245 O O . PRO B 2 43 ? 135.170 124.273 127.017 1.00 247.11 43 PRO C O 1
ATOM 12256 N N . ALA B 2 44 ? 134.665 126.405 126.500 1.00 245.73 44 ALA C N 1
ATOM 12257 C CA . ALA B 2 44 ? 134.088 126.028 125.215 1.00 245.73 44 ALA C CA 1
ATOM 12258 C C . ALA B 2 44 ? 135.127 125.381 124.310 1.00 245.73 44 ALA C C 1
ATOM 12259 O O . ALA B 2 44 ? 134.856 124.351 123.679 1.00 245.73 44 ALA C O 1
ATOM 12266 N N . LEU B 2 45 ? 136.317 125.971 124.224 1.00 256.78 45 LEU C N 1
ATOM 12267 C CA . LEU B 2 45 ? 137.360 125.406 123.374 1.00 256.78 45 LEU C CA 1
ATOM 12268 C C . LEU B 2 45 ? 137.740 124.012 123.848 1.00 256.78 45 LEU C C 1
ATOM 12269 O O . LEU B 2 45 ? 137.873 123.083 123.044 1.00 256.78 45 LEU C O 1
ATOM 12285 N N . ARG B 2 46 ? 137.922 123.850 125.156 1.00 260.14 46 ARG C N 1
ATOM 12286 C CA . ARG B 2 46 ? 138.319 122.552 125.680 1.00 260.14 46 ARG C CA 1
ATOM 12287 C C . ARG B 2 46 ? 137.243 121.510 125.421 1.00 260.14 46 ARG C C 1
ATOM 12288 O O . ARG B 2 46 ? 137.552 120.373 125.058 1.00 260.14 46 ARG C O 1
ATOM 12309 N N . MET B 2 47 ? 135.973 121.876 125.595 1.00 256.65 47 MET C N 1
ATOM 12310 C CA . MET B 2 47 ? 134.907 120.915 125.340 1.00 256.65 47 MET C CA 1
ATOM 12311 C C . MET B 2 47 ? 134.856 120.530 123.870 1.00 256.65 47 MET C C 1
ATOM 12312 O O . MET B 2 47 ? 134.737 119.348 123.538 1.00 256.65 47 MET C O 1
ATOM 12326 N N . LYS B 2 48 ? 134.942 121.512 122.973 1.00 266.43 48 LYS C N 1
ATOM 12327 C CA . LYS B 2 48 ? 134.896 121.199 121.550 1.00 266.43 48 LYS C CA 1
ATOM 12328 C C . LYS B 2 48 ? 136.071 120.330 121.135 1.00 266.43 48 LYS C C 1
ATOM 12329 O O . LYS B 2 48 ? 135.926 119.463 120.268 1.00 266.43 48 LYS C O 1
ATOM 12348 N N . TRP B 2 49 ? 137.237 120.539 121.741 1.00 260.04 49 TRP C N 1
ATOM 12349 C CA . TRP B 2 49 ? 138.433 119.778 121.412 1.00 260.04 49 TRP C CA 1
ATOM 12350 C C . TRP B 2 49 ? 138.504 118.435 122.125 1.00 260.04 49 TRP C C 1
ATOM 12351 O O . TRP B 2 49 ? 139.298 117.581 121.721 1.00 260.04 49 TRP C O 1
ATOM 12372 N N . MET B 2 50 ? 137.689 118.221 123.157 1.00 273.61 50 MET C N 1
ATOM 12373 C CA . MET B 2 50 ? 137.759 117.000 123.948 1.00 273.61 50 MET C CA 1
ATOM 12374 C C . MET B 2 50 ? 136.844 115.911 123.410 1.00 273.61 50 MET C C 1
ATOM 12375 O O . MET B 2 50 ? 137.211 114.733 123.430 1.00 273.61 50 MET C O 1
ATOM 12389 N N . MET B 2 51 ? 135.660 116.278 122.918 1.00 281.20 51 MET C N 1
ATOM 12390 C CA . MET B 2 51 ? 134.742 115.286 122.380 1.00 281.20 51 MET C CA 1
ATOM 12391 C C . MET B 2 51 ? 135.283 114.610 121.129 1.00 281.20 51 MET C C 1
ATOM 12392 O O . MET B 2 51 ? 134.725 113.595 120.705 1.00 281.20 51 MET C O 1
ATOM 12406 N N . ALA B 2 52 ? 136.343 115.148 120.527 1.00 270.86 52 ALA C N 1
ATOM 12407 C CA . ALA B 2 52 ? 136.959 114.478 119.389 1.00 270.86 52 ALA C CA 1
ATOM 12408 C C . ALA B 2 52 ? 137.758 113.259 119.823 1.00 270.86 52 ALA C C 1
ATOM 12409 O O . ALA B 2 52 ? 137.930 112.322 119.035 1.00 270.86 52 ALA C O 1
ATOM 12416 N N . MET B 2 53 ? 138.257 113.251 121.054 1.00 256.36 53 MET C N 1
ATOM 12417 C CA . MET B 2 53 ? 139.067 112.149 121.544 1.00 256.36 53 MET C CA 1
ATOM 12418 C C . MET B 2 53 ? 138.182 110.977 121.951 1.00 256.36 53 MET C C 1
ATOM 12419 O O . MET B 2 53 ? 136.962 111.095 122.074 1.00 256.36 53 MET C O 1
ATOM 12433 N N . LYS B 2 54 ? 138.816 109.829 122.158 1.00 239.22 54 LYS C N 1
ATOM 12434 C CA . LYS B 2 54 ? 138.141 108.671 122.722 1.00 239.22 54 LYS C CA 1
ATOM 12435 C C . LYS B 2 54 ? 138.231 108.727 124.240 1.00 239.22 54 LYS C C 1
ATOM 12436 O O . LYS B 2 54 ? 139.283 109.039 124.802 1.00 239.22 54 LYS C O 1
ATOM 12455 N N . TYR B 2 55 ? 137.124 108.419 124.898 1.00 235.49 55 TYR C N 1
ATOM 12456 C CA . TYR B 2 55 ? 137.054 108.467 126.352 1.00 235.49 55 TYR C CA 1
ATOM 12457 C C . TYR B 2 55 ? 137.237 109.895 126.854 1.00 235.49 55 TYR C C 1
ATOM 12458 O O . TYR B 2 55 ? 138.173 110.166 127.615 1.00 235.49 55 TYR C O 1
ATOM 12476 N N . PRO B 2 56 ? 136.386 110.834 126.450 1.00 244.07 56 PRO C N 1
ATOM 12477 C CA . PRO B 2 56 ? 136.421 112.185 127.025 1.00 244.07 56 PRO C CA 1
ATOM 12478 C C . PRO B 2 56 ? 135.600 112.367 128.292 1.00 244.07 56 PRO C C 1
ATOM 12479 O O . PRO B 2 56 ? 135.353 113.512 128.679 1.00 244.07 56 PRO C O 1
ATOM 12490 N N . ILE B 2 57 ? 135.165 111.289 128.934 1.00 232.59 57 ILE C N 1
ATOM 12491 C CA . ILE B 2 57 ? 134.348 111.355 130.137 1.00 232.59 57 ILE C CA 1
ATOM 12492 C C . ILE B 2 57 ? 134.988 110.473 131.195 1.00 232.59 57 ILE C C 1
ATOM 12493 O O . ILE B 2 57 ? 135.650 109.482 130.871 1.00 232.59 57 ILE C O 1
ATOM 12509 N N . THR B 2 58 ? 134.792 110.833 132.457 1.00 245.99 58 THR C N 1
ATOM 12510 C CA . THR B 2 58 ? 135.291 110.063 133.586 1.00 245.99 58 THR C CA 1
ATOM 12511 C C . THR B 2 58 ? 134.121 109.572 134.422 1.00 245.99 58 THR C C 1
ATOM 12512 O O . THR B 2 58 ? 133.207 110.337 134.738 1.00 245.99 58 THR C O 1
ATOM 12523 N N . ALA B 2 59 ? 134.159 108.292 134.784 1.00 241.65 59 ALA C N 1
ATOM 12524 C CA . ALA B 2 59 ? 133.084 107.665 135.536 1.00 241.65 59 ALA C CA 1
ATOM 12525 C C . ALA B 2 59 ? 133.674 106.831 136.663 1.00 241.65 59 ALA C C 1
ATOM 12526 O O . ALA B 2 59 ? 134.832 106.413 136.619 1.00 241.65 59 ALA C O 1
ATOM 12533 N N . ASP B 2 60 ? 132.851 106.595 137.683 1.00 232.75 60 ASP C N 1
ATOM 12534 C CA . ASP B 2 60 ? 133.280 105.840 138.848 1.00 232.75 60 ASP C CA 1
ATOM 12535 C C . ASP B 2 60 ? 133.764 104.450 138.444 1.00 232.75 60 ASP C C 1
ATOM 12536 O O . ASP B 2 60 ? 133.496 103.962 137.344 1.00 232.75 60 ASP C O 1
ATOM 12545 N N . LYS B 2 61 ? 134.492 103.806 139.358 1.00 231.57 61 LYS C N 1
ATOM 12546 C CA . LYS B 2 61 ? 135.006 102.467 139.096 1.00 231.57 61 LYS C CA 1
ATOM 12547 C C . LYS B 2 61 ? 133.898 101.462 138.823 1.00 231.57 61 LYS C C 1
ATOM 12548 O O . LYS B 2 61 ? 134.142 100.458 138.147 1.00 231.57 61 LYS C O 1
ATOM 12567 N N . ARG B 2 62 ? 132.692 101.699 139.338 1.00 215.67 62 ARG C N 1
ATOM 12568 C CA . ARG B 2 62 ? 131.619 100.724 139.187 1.00 215.67 62 ARG C CA 1
ATOM 12569 C C . ARG B 2 62 ? 131.261 100.482 137.729 1.00 215.67 62 ARG C C 1
ATOM 12570 O O . ARG B 2 62 ? 130.673 99.442 137.412 1.00 215.67 62 ARG C O 1
ATOM 12591 N N . ILE B 2 63 ? 131.603 101.410 136.833 1.00 225.33 63 ILE C N 1
ATOM 12592 C CA . ILE B 2 63 ? 131.399 101.167 135.409 1.00 225.33 63 ILE C CA 1
ATOM 12593 C C . ILE B 2 63 ? 132.072 99.873 134.993 1.00 225.33 63 ILE C C 1
ATOM 12594 O O . ILE B 2 63 ? 131.579 99.163 134.111 1.00 225.33 63 ILE C O 1
ATOM 12610 N N . MET B 2 64 ? 133.200 99.538 135.620 1.00 228.40 64 MET C N 1
ATOM 12611 C CA . MET B 2 64 ? 133.949 98.357 135.211 1.00 228.40 64 MET C CA 1
ATOM 12612 C C . MET B 2 64 ? 133.067 97.117 135.225 1.00 228.40 64 MET C C 1
ATOM 12613 O O . MET B 2 64 ? 133.191 96.250 134.352 1.00 228.40 64 MET C O 1
ATOM 12627 N N . GLU B 2 65 ? 132.165 97.018 136.199 1.00 215.07 65 GLU C N 1
ATOM 12628 C CA . GLU B 2 65 ? 131.313 95.847 136.349 1.00 215.07 65 GLU C CA 1
ATOM 12629 C C . GLU B 2 65 ? 129.865 96.095 135.958 1.00 215.07 65 GLU C C 1
ATOM 12630 O O . GLU B 2 65 ? 129.115 95.127 135.795 1.00 215.07 65 GLU C O 1
ATOM 12642 N N . MET B 2 66 ? 129.449 97.352 135.800 1.00 218.98 66 MET C N 1
ATOM 12643 C CA . MET B 2 66 ? 128.065 97.663 135.475 1.00 218.98 66 MET C CA 1
ATOM 12644 C C . MET B 2 66 ? 127.808 97.782 133.979 1.00 218.98 66 MET C C 1
ATOM 12645 O O . MET B 2 66 ? 126.656 97.647 133.554 1.00 218.98 66 MET C O 1
ATOM 12659 N N . ILE B 2 67 ? 128.840 98.018 133.176 1.00 214.46 67 ILE C N 1
ATOM 12660 C CA . ILE B 2 67 ? 128.688 98.222 131.739 1.00 214.46 67 ILE C CA 1
ATOM 12661 C C . ILE B 2 67 ? 129.728 97.379 131.008 1.00 214.46 67 ILE C C 1
ATOM 12662 O O . ILE B 2 67 ? 130.911 97.413 131.372 1.00 214.46 67 ILE C O 1
ATOM 12678 N N . PRO B 2 68 ? 129.352 96.622 129.979 1.00 212.51 68 PRO C N 1
ATOM 12679 C CA . PRO B 2 68 ? 130.329 95.759 129.307 1.00 212.51 68 PRO C CA 1
ATOM 12680 C C . PRO B 2 68 ? 131.489 96.556 128.734 1.00 212.51 68 PRO C C 1
ATOM 12681 O O . PRO B 2 68 ? 131.459 97.783 128.634 1.00 212.51 68 PRO C O 1
ATOM 12692 N N . GLU B 2 69 ? 132.543 95.826 128.360 1.00 221.08 69 GLU C N 1
ATOM 12693 C CA . GLU B 2 69 ? 133.699 96.462 127.734 1.00 221.08 69 GLU C CA 1
ATOM 12694 C C . GLU B 2 69 ? 133.318 97.109 126.411 1.00 221.08 69 GLU C C 1
ATOM 12695 O O . GLU B 2 69 ? 133.779 98.212 126.095 1.00 221.08 69 GLU C O 1
ATOM 12707 N N . ARG B 2 70 ? 132.493 96.433 125.617 1.00 222.45 70 ARG C N 1
ATOM 12708 C CA . ARG B 2 70 ? 132.112 96.914 124.300 1.00 222.45 70 ARG C CA 1
ATOM 12709 C C . ARG B 2 70 ? 130.654 96.566 124.043 1.00 222.45 70 ARG C C 1
ATOM 12710 O O . ARG B 2 70 ? 130.138 95.574 124.560 1.00 222.45 70 ARG C O 1
ATOM 12731 N N . ASN B 2 71 ? 129.997 97.394 123.237 1.00 216.28 71 ASN C N 1
ATOM 12732 C CA . ASN B 2 71 ? 128.597 97.189 122.898 1.00 216.28 71 ASN C CA 1
ATOM 12733 C C . ASN B 2 71 ? 128.500 96.128 121.805 1.00 216.28 71 ASN C C 1
ATOM 12734 O O . ASN B 2 71 ? 129.459 95.412 121.511 1.00 216.28 71 ASN C O 1
ATOM 12745 N N . GLU B 2 72 ? 127.320 96.012 121.190 1.00 233.00 72 GLU C N 1
ATOM 12746 C CA . GLU B 2 72 ? 127.107 94.978 120.182 1.00 233.00 72 GLU C CA 1
ATOM 12747 C C . GLU B 2 72 ? 128.142 95.071 119.067 1.00 233.00 72 GLU C C 1
ATOM 12748 O O . GLU B 2 72 ? 128.772 94.071 118.706 1.00 233.00 72 GLU C O 1
ATOM 12760 N N . GLN B 2 73 ? 128.332 96.266 118.506 1.00 214.61 73 GLN C N 1
ATOM 12761 C CA . GLN B 2 73 ? 129.252 96.411 117.382 1.00 214.61 73 GLN C CA 1
ATOM 12762 C C . GLN B 2 73 ? 130.690 96.136 117.802 1.00 214.61 73 GLN C C 1
ATOM 12763 O O . GLN B 2 73 ? 131.441 95.474 117.078 1.00 214.61 73 GLN C O 1
ATOM 12777 N N . GLY B 2 74 ? 131.093 96.639 118.965 1.00 211.60 74 GLY C N 1
ATOM 12778 C CA . GLY B 2 74 ? 132.448 96.444 119.437 1.00 211.60 74 GLY C CA 1
ATOM 12779 C C . GLY B 2 74 ? 133.167 97.744 119.724 1.00 211.60 74 GLY C C 1
ATOM 12780 O O . GLY B 2 74 ? 134.399 97.788 119.754 1.00 211.60 74 GLY C O 1
ATOM 12784 N N . GLN B 2 75 ? 132.404 98.815 119.931 1.00 218.70 75 GLN C N 1
ATOM 12785 C CA . GLN B 2 75 ? 132.986 100.106 120.273 1.00 218.70 75 GLN C CA 1
ATOM 12786 C C . GLN B 2 75 ? 133.228 100.172 121.775 1.00 218.70 75 GLN C C 1
ATOM 12787 O O . GLN B 2 75 ? 132.296 100.001 122.566 1.00 218.70 75 GLN C O 1
ATOM 12801 N N . THR B 2 76 ? 134.475 100.423 122.170 1.00 227.14 76 THR C N 1
ATOM 12802 C CA . THR B 2 76 ? 134.816 100.436 123.586 1.00 227.14 76 THR C CA 1
ATOM 12803 C C . THR B 2 76 ? 133.977 101.466 124.325 1.00 227.14 76 THR C C 1
ATOM 12804 O O . THR B 2 76 ? 133.851 102.613 123.886 1.00 227.14 76 THR C O 1
ATOM 12815 N N . LEU B 2 77 ? 133.411 101.058 125.457 1.00 223.26 77 LEU C N 1
ATOM 12816 C CA . LEU B 2 77 ? 132.609 101.941 126.292 1.00 223.26 77 LEU C CA 1
ATOM 12817 C C . LEU B 2 77 ? 133.386 102.500 127.472 1.00 223.26 77 LEU C C 1
ATOM 12818 O O . LEU B 2 77 ? 133.056 103.582 127.961 1.00 223.26 77 LEU C O 1
ATOM 12834 N N . TRP B 2 78 ? 134.401 101.788 127.951 1.00 224.04 78 TRP C N 1
ATOM 12835 C CA . TRP B 2 78 ? 135.248 102.280 129.024 1.00 224.04 78 TRP C CA 1
ATOM 12836 C C . TRP B 2 78 ? 136.631 101.664 128.895 1.00 224.04 78 TRP C C 1
ATOM 12837 O O . TRP B 2 78 ? 136.811 100.613 128.278 1.00 224.04 78 TRP C O 1
ATOM 12858 N N . SER B 2 79 ? 137.614 102.338 129.482 1.00 243.43 79 SER C N 1
ATOM 12859 C CA . SER B 2 79 ? 139.004 101.911 129.435 1.00 243.43 79 SER C CA 1
ATOM 12860 C C . SER B 2 79 ? 139.560 101.841 130.849 1.00 243.43 79 SER C C 1
ATOM 12861 O O . SER B 2 79 ? 139.270 102.703 131.681 1.00 243.43 79 SER C O 1
ATOM 12869 N N . LYS B 2 80 ? 140.375 100.817 131.110 1.00 248.83 80 LYS C N 1
ATOM 12870 C CA . LYS B 2 80 ? 140.895 100.623 132.457 1.00 248.83 80 LYS C CA 1
ATOM 12871 C C . LYS B 2 80 ? 141.844 101.735 132.874 1.00 248.83 80 LYS C C 1
ATOM 12872 O O . LYS B 2 80 ? 142.149 101.857 134.065 1.00 248.83 80 LYS C O 1
ATOM 12891 N N . THR B 2 81 ? 142.321 102.546 131.931 1.00 255.61 81 THR C N 1
ATOM 12892 C CA . THR B 2 81 ? 143.201 103.654 132.278 1.00 255.61 81 THR C CA 1
ATOM 12893 C C . THR B 2 81 ? 142.517 104.575 133.278 1.00 255.61 81 THR C C 1
ATOM 12894 O O . THR B 2 81 ? 141.358 104.957 133.106 1.00 255.61 81 THR C O 1
ATOM 12905 N N . ASN B 2 82 ? 143.245 104.933 134.329 1.00 252.60 82 ASN C N 1
ATOM 12906 C CA . ASN B 2 82 ? 142.678 105.731 135.402 1.00 252.60 82 ASN C CA 1
ATOM 12907 C C . ASN B 2 82 ? 142.789 107.216 135.075 1.00 252.60 82 ASN C C 1
ATOM 12908 O O . ASN B 2 82 ? 143.561 107.635 134.210 1.00 252.60 82 ASN C O 1
ATOM 12919 N N . ASP B 2 83 ? 141.999 108.019 135.780 1.00 262.24 83 ASP C N 1
ATOM 12920 C CA . ASP B 2 83 ? 142.044 109.460 135.609 1.00 262.24 83 ASP C CA 1
ATOM 12921 C C . ASP B 2 83 ? 143.361 110.000 136.165 1.00 262.24 83 ASP C C 1
ATOM 12922 O O . ASP B 2 83 ? 144.199 109.256 136.684 1.00 262.24 83 ASP C O 1
ATOM 12931 N N . ALA B 2 84 ? 143.559 111.313 136.050 1.00 265.43 84 ALA C N 1
ATOM 12932 C CA . ALA B 2 84 ? 144.799 111.928 136.504 1.00 265.43 84 ALA C CA 1
ATOM 12933 C C . ALA B 2 84 ? 145.002 111.726 137.999 1.00 265.43 84 ALA C C 1
ATOM 12934 O O . ALA B 2 84 ? 145.939 111.036 138.414 1.00 265.43 84 ALA C O 1
ATOM 12941 N N . GLY B 2 85 ? 144.125 112.308 138.811 1.00 285.82 85 GLY C N 1
ATOM 12942 C CA . GLY B 2 85 ? 144.304 112.299 140.249 1.00 285.82 85 GLY C CA 1
ATOM 12943 C C . GLY B 2 85 ? 143.126 111.722 141.002 1.00 285.82 85 GLY C C 1
ATOM 12944 O O . GLY B 2 85 ? 142.726 112.249 142.044 1.00 285.82 85 GLY C O 1
ATOM 12948 N N . SER B 2 86 ? 142.551 110.644 140.479 1.00 261.95 86 SER C N 1
ATOM 12949 C CA . SER B 2 86 ? 141.434 109.989 141.137 1.00 261.95 86 SER C CA 1
ATOM 12950 C C . SER B 2 86 ? 141.321 108.567 140.616 1.00 261.95 86 SER C C 1
ATOM 12951 O O . SER B 2 86 ? 141.911 108.208 139.594 1.00 261.95 86 SER C O 1
ATOM 12959 N N . ASP B 2 87 ? 140.555 107.756 141.340 1.00 253.12 87 ASP C N 1
ATOM 12960 C CA . ASP B 2 87 ? 140.325 106.374 140.945 1.00 253.12 87 ASP C CA 1
ATOM 12961 C C . ASP B 2 87 ? 139.315 106.243 139.814 1.00 253.12 87 ASP C C 1
ATOM 12962 O O . ASP B 2 87 ? 139.126 105.134 139.304 1.00 253.12 87 ASP C O 1
ATOM 12971 N N . ARG B 2 88 ? 138.668 107.335 139.417 1.00 240.77 88 ARG C N 1
ATOM 12972 C CA . ARG B 2 88 ? 137.680 107.280 138.350 1.00 240.77 88 ARG C CA 1
ATOM 12973 C C . ARG B 2 88 ? 138.328 106.838 137.045 1.00 240.77 88 ARG C C 1
ATOM 12974 O O . ARG B 2 88 ? 139.435 107.264 136.707 1.00 240.77 88 ARG C O 1
ATOM 12995 N N . VAL B 2 89 ? 137.632 105.979 136.310 1.00 240.45 89 VAL C N 1
ATOM 12996 C CA . VAL B 2 89 ? 138.129 105.458 135.056 1.00 240.45 89 VAL C CA 1
ATOM 12997 C C . VAL B 2 89 ? 137.528 106.268 133.914 1.00 240.45 89 VAL C C 1
ATOM 12998 O O . VAL B 2 89 ? 136.559 107.002 134.085 1.00 240.45 89 VAL C O 1
ATOM 13011 N N . MET B 2 90 ? 138.113 106.132 132.728 1.00 250.79 90 MET C N 1
ATOM 13012 C CA . MET B 2 90 ? 137.760 106.949 131.577 1.00 250.79 90 MET C CA 1
ATOM 13013 C C . MET B 2 90 ? 136.780 106.191 130.694 1.00 250.79 90 MET C C 1
ATOM 13014 O O . MET B 2 90 ? 137.017 105.028 130.355 1.00 250.79 90 MET C O 1
ATOM 13028 N N . VAL B 2 91 ? 135.682 106.852 130.325 1.00 238.47 91 VAL C N 1
ATOM 13029 C CA . VAL B 2 91 ? 134.651 106.264 129.481 1.00 238.47 91 VAL C CA 1
ATOM 13030 C C . VAL B 2 91 ? 134.281 107.266 128.399 1.00 238.47 91 VAL C C 1
ATOM 13031 O O . VAL B 2 91 ? 134.581 108.456 128.493 1.00 238.47 91 VAL C O 1
ATOM 13044 N N . SER B 2 92 ? 133.623 106.767 127.361 1.00 237.85 92 SER C N 1
ATOM 13045 C CA . SER B 2 92 ? 133.175 107.570 126.235 1.00 237.85 92 SER C CA 1
ATOM 13046 C C . SER B 2 92 ? 131.668 107.767 126.283 1.00 237.85 92 SER C C 1
ATOM 13047 O O . SER B 2 92 ? 130.951 106.988 126.917 1.00 237.85 92 SER C O 1
ATOM 13055 N N . PRO B 2 93 ? 131.144 108.797 125.611 1.00 239.41 93 PRO C N 1
ATOM 13056 C CA . PRO B 2 93 ? 129.695 109.052 125.682 1.00 239.41 93 PRO C CA 1
ATOM 13057 C C . PRO B 2 93 ? 128.867 107.868 125.240 1.00 239.41 93 PRO C C 1
ATOM 13058 O O . PRO B 2 93 ? 127.714 107.726 125.680 1.00 239.41 93 PRO C O 1
ATOM 13069 N N . LEU B 2 94 ? 129.416 107.020 124.371 1.00 227.82 94 LEU C N 1
ATOM 13070 C CA . LEU B 2 94 ? 128.785 105.738 124.102 1.00 227.82 94 LEU C CA 1
ATOM 13071 C C . LEU B 2 94 ? 128.363 105.072 125.401 1.00 227.82 94 LEU C C 1
ATOM 13072 O O . LEU B 2 94 ? 127.311 104.433 125.462 1.00 227.82 94 LEU C O 1
ATOM 13088 N N . ALA B 2 95 ? 129.163 105.224 126.457 1.00 226.69 95 ALA C N 1
ATOM 13089 C CA . ALA B 2 95 ? 128.793 104.652 127.748 1.00 226.69 95 ALA C CA 1
ATOM 13090 C C . ALA B 2 95 ? 127.515 105.279 128.283 1.00 226.69 95 ALA C C 1
ATOM 13091 O O . ALA B 2 95 ? 126.642 104.575 128.802 1.00 226.69 95 ALA C O 1
ATOM 13098 N N . VAL B 2 96 ? 127.381 106.601 128.170 1.00 217.12 96 VAL C N 1
ATOM 13099 C CA . VAL B 2 96 ? 126.200 107.271 128.710 1.00 217.12 96 VAL C CA 1
ATOM 13100 C C . VAL B 2 96 ? 124.954 106.823 127.962 1.00 217.12 96 VAL C C 1
ATOM 13101 O O . VAL B 2 96 ? 123.929 106.484 128.567 1.00 217.12 96 VAL C O 1
ATOM 13114 N N . THR B 2 97 ? 125.021 106.811 126.634 1.00 230.80 97 THR C N 1
ATOM 13115 C CA . THR B 2 97 ? 123.849 106.388 125.872 1.00 230.80 97 THR C CA 1
ATOM 13116 C C . THR B 2 97 ? 123.565 104.901 126.057 1.00 230.80 97 THR C C 1
ATOM 13117 O O . THR B 2 97 ? 122.399 104.489 126.049 1.00 230.80 97 THR C O 1
ATOM 13128 N N . TRP B 2 98 ? 124.603 104.086 126.241 1.00 221.43 98 TRP C N 1
ATOM 13129 C CA . TRP B 2 98 ? 124.391 102.680 126.554 1.00 221.43 98 TRP C CA 1
ATOM 13130 C C . TRP B 2 98 ? 123.661 102.527 127.876 1.00 221.43 98 TRP C C 1
ATOM 13131 O O . TRP B 2 98 ? 122.775 101.681 128.006 1.00 221.43 98 TRP C O 1
ATOM 13152 N N . TRP B 2 99 ? 124.028 103.324 128.874 1.00 217.48 99 TRP C N 1
ATOM 13153 C CA . TRP B 2 99 ? 123.285 103.306 130.125 1.00 217.48 99 TRP C CA 1
ATOM 13154 C C . TRP B 2 99 ? 121.837 103.698 129.896 1.00 217.48 99 TRP C C 1
ATOM 13155 O O . TRP B 2 99 ? 120.919 103.072 130.436 1.00 217.48 99 TRP C O 1
ATOM 13176 N N . ASN B 2 100 ? 121.612 104.735 129.091 1.00 215.49 100 ASN C N 1
ATOM 13177 C CA . ASN B 2 100 ? 120.256 105.232 128.895 1.00 215.49 100 ASN C CA 1
ATOM 13178 C C . ASN B 2 100 ? 119.376 104.201 128.199 1.00 215.49 100 ASN C C 1
ATOM 13179 O O . ASN B 2 100 ? 118.176 104.119 128.473 1.00 215.49 100 ASN C O 1
ATOM 13190 N N . ARG B 2 101 ? 119.947 103.417 127.286 1.00 214.91 101 ARG C N 1
ATOM 13191 C CA . ARG B 2 101 ? 119.142 102.459 126.536 1.00 214.91 101 ARG C CA 1
ATOM 13192 C C . ARG B 2 101 ? 119.147 101.053 127.128 1.00 214.91 101 ARG C C 1
ATOM 13193 O O . ARG B 2 101 ? 118.292 100.247 126.752 1.00 214.91 101 ARG C O 1
ATOM 13214 N N . ASN B 2 102 ? 120.075 100.736 128.031 1.00 210.67 102 ASN C N 1
ATOM 13215 C CA . ASN B 2 102 ? 120.158 99.399 128.604 1.00 210.67 102 ASN C CA 1
ATOM 13216 C C . ASN B 2 102 ? 120.448 99.380 130.097 1.00 210.67 102 ASN C C 1
ATOM 13217 O O . ASN B 2 102 ? 120.514 98.291 130.674 1.00 210.67 102 ASN C O 1
ATOM 13228 N N . GLY B 2 103 ? 120.626 100.525 130.742 1.00 221.79 103 GLY C N 1
ATOM 13229 C CA . GLY B 2 103 ? 121.033 100.554 132.124 1.00 221.79 103 GLY C CA 1
ATOM 13230 C C . GLY B 2 103 ? 119.925 100.115 133.055 1.00 221.79 103 GLY C C 1
ATOM 13231 O O . GLY B 2 103 ? 118.758 100.029 132.666 1.00 221.79 103 GLY C O 1
ATOM 13235 N N . PRO B 2 104 ? 120.270 99.824 134.308 1.00 229.33 104 PRO C N 1
ATOM 13236 C CA . PRO B 2 104 ? 119.252 99.366 135.257 1.00 229.33 104 PRO C CA 1
ATOM 13237 C C . PRO B 2 104 ? 118.150 100.399 135.421 1.00 229.33 104 PRO C C 1
ATOM 13238 O O . PRO B 2 104 ? 118.405 101.601 135.495 1.00 229.33 104 PRO C O 1
ATOM 13249 N N . THR B 2 105 ? 116.914 99.915 135.494 1.00 221.65 105 THR C N 1
ATOM 13250 C CA . THR B 2 105 ? 115.763 100.788 135.635 1.00 221.65 105 THR C CA 1
ATOM 13251 C C . THR B 2 105 ? 115.614 101.222 137.090 1.00 221.65 105 THR C C 1
ATOM 13252 O O . THR B 2 105 ? 116.463 100.951 137.940 1.00 221.65 105 THR C O 1
ATOM 13263 N N . THR B 2 106 ? 114.518 101.918 137.379 1.00 217.19 106 THR C N 1
ATOM 13264 C CA . THR B 2 106 ? 114.251 102.437 138.714 1.00 217.19 106 THR C CA 1
ATOM 13265 C C . THR B 2 106 ? 112.895 103.124 138.684 1.00 217.19 106 THR C C 1
ATOM 13266 O O . THR B 2 106 ? 112.395 103.492 137.618 1.00 217.19 106 THR C O 1
ATOM 13277 N N . SER B 2 107 ? 112.303 103.283 139.864 1.00 231.59 107 SER C N 1
ATOM 13278 C CA . SER B 2 107 ? 111.050 104.016 140.008 1.00 231.59 107 SER C CA 1
ATOM 13279 C C . SER B 2 107 ? 111.383 105.471 140.317 1.00 231.59 107 SER C C 1
ATOM 13280 O O . SER B 2 107 ? 111.900 105.780 141.395 1.00 231.59 107 SER C O 1
ATOM 13288 N N . ALA B 2 108 ? 111.094 106.361 139.367 1.00 234.79 108 ALA C N 1
ATOM 13289 C CA . ALA B 2 108 ? 111.347 107.789 139.518 1.00 234.79 108 ALA C CA 1
ATOM 13290 C C . ALA B 2 108 ? 110.125 108.547 140.011 1.00 234.79 108 ALA C C 1
ATOM 13291 O O . ALA B 2 108 ? 109.990 109.745 139.738 1.00 234.79 108 ALA C O 1
ATOM 13298 N N . VAL B 2 109 ? 109.232 107.877 140.742 1.00 238.96 109 VAL C N 1
ATOM 13299 C CA . VAL B 2 109 ? 107.984 108.499 141.168 1.00 238.96 109 VAL C CA 1
ATOM 13300 C C . VAL B 2 109 ? 108.226 109.662 142.119 1.00 238.96 109 VAL C C 1
ATOM 13301 O O . VAL B 2 109 ? 107.373 110.546 142.241 1.00 238.96 109 VAL C O 1
ATOM 13314 N N . HIS B 2 110 ? 109.366 109.683 142.802 1.00 241.94 110 HIS C N 1
ATOM 13315 C CA . HIS B 2 110 ? 109.681 110.757 143.733 1.00 241.94 110 HIS C CA 1
ATOM 13316 C C . HIS B 2 110 ? 110.415 111.920 143.078 1.00 241.94 110 HIS C C 1
ATOM 13317 O O . HIS B 2 110 ? 110.662 112.929 143.747 1.00 241.94 110 HIS C O 1
ATOM 13331 N N . TYR B 2 111 ? 110.771 111.808 141.800 1.00 230.95 111 TYR C N 1
ATOM 13332 C CA . TYR B 2 111 ? 111.480 112.899 141.139 1.00 230.95 111 TYR C CA 1
ATOM 13333 C C . TYR B 2 111 ? 110.677 114.191 141.113 1.00 230.95 111 TYR C C 1
ATOM 13334 O O . TYR B 2 111 ? 111.258 115.253 141.393 1.00 230.95 111 TYR C O 1
ATOM 13352 N N . PRO B 2 112 ? 109.386 114.191 140.786 1.00 229.16 112 PRO C N 1
ATOM 13353 C CA . PRO B 2 112 ? 108.633 115.452 140.835 1.00 229.16 112 PRO C CA 1
ATOM 13354 C C . PRO B 2 112 ? 108.666 116.116 142.197 1.00 229.16 112 PRO C C 1
ATOM 13355 O O . PRO B 2 112 ? 108.651 117.349 142.277 1.00 229.16 112 PRO C O 1
ATOM 13366 N N . LYS B 2 113 ? 108.703 115.336 143.277 1.00 247.20 113 LYS C N 1
ATOM 13367 C CA . LYS B 2 113 ? 108.743 115.926 144.610 1.00 247.20 113 LYS C CA 1
ATOM 13368 C C . LYS B 2 113 ? 110.058 116.655 144.847 1.00 247.20 113 LYS C C 1
ATOM 13369 O O . LYS B 2 113 ? 110.069 117.800 145.310 1.00 247.20 113 LYS C O 1
ATOM 13388 N N . ILE B 2 114 ? 111.181 116.005 144.537 1.00 262.41 114 ILE C N 1
ATOM 13389 C CA . ILE B 2 114 ? 112.483 116.610 144.808 1.00 262.41 114 ILE C CA 1
ATOM 13390 C C . ILE B 2 114 ? 112.633 117.911 144.028 1.00 262.41 114 ILE C C 1
ATOM 13391 O O . ILE B 2 114 ? 113.064 118.933 144.573 1.00 262.41 114 ILE C O 1
ATOM 13407 N N . TYR B 2 115 ? 112.288 117.891 142.746 1.00 255.52 115 TYR C N 1
ATOM 13408 C CA . TYR B 2 115 ? 112.287 119.094 141.913 1.00 255.52 115 TYR C CA 1
ATOM 13409 C C . TYR B 2 115 ? 110.871 119.648 141.777 1.00 255.52 115 TYR C C 1
ATOM 13410 O O . TYR B 2 115 ? 110.296 119.695 140.694 1.00 255.52 115 TYR C O 1
ATOM 13428 N N . LYS B 2 116 ? 110.300 120.070 142.903 1.00 271.94 116 LYS C N 1
ATOM 13429 C CA . LYS B 2 116 ? 108.909 120.509 142.892 1.00 271.94 116 LYS C CA 1
ATOM 13430 C C . LYS B 2 116 ? 108.752 121.902 142.302 1.00 271.94 116 LYS C C 1
ATOM 13431 O O . LYS B 2 116 ? 107.698 122.208 141.734 1.00 271.94 116 LYS C O 1
ATOM 13450 N N . THR B 2 117 ? 109.769 122.755 142.421 1.00 269.05 117 THR C N 1
ATOM 13451 C CA . THR B 2 117 ? 109.652 124.105 141.876 1.00 269.05 117 THR C CA 1
ATOM 13452 C C . THR B 2 117 ? 109.528 124.078 140.359 1.00 269.05 117 THR C C 1
ATOM 13453 O O . THR B 2 117 ? 108.676 124.766 139.786 1.00 269.05 117 THR C O 1
ATOM 13464 N N . TYR B 2 118 ? 110.359 123.279 139.690 1.00 254.03 118 TYR C N 1
ATOM 13465 C CA . TYR B 2 118 ? 110.345 123.267 138.232 1.00 254.03 118 TYR C CA 1
ATOM 13466 C C . TYR B 2 118 ? 109.047 122.674 137.701 1.00 254.03 118 TYR C C 1
ATOM 13467 O O . TYR B 2 118 ? 108.476 123.178 136.726 1.00 254.03 118 TYR C O 1
ATOM 13485 N N . PHE B 2 119 ? 108.564 121.606 138.327 1.00 248.52 119 PHE C N 1
ATOM 13486 C CA . PHE B 2 119 ? 107.306 121.020 137.889 1.00 248.52 119 PHE C CA 1
ATOM 13487 C C . PHE B 2 119 ? 106.129 121.933 138.200 1.00 248.52 119 PHE C C 1
ATOM 13488 O O . PHE B 2 119 ? 105.163 121.971 137.434 1.00 248.52 119 PHE C O 1
ATOM 13505 N N . GLU B 2 120 ? 106.190 122.684 139.298 1.00 250.09 120 GLU C N 1
ATOM 13506 C CA . GLU B 2 120 ? 105.168 123.696 139.539 1.00 250.09 120 GLU C CA 1
ATOM 13507 C C . GLU B 2 120 ? 105.214 124.773 138.462 1.00 250.09 120 GLU C C 1
ATOM 13508 O O . GLU B 2 120 ? 104.172 125.283 138.035 1.00 250.09 120 GLU C O 1
ATOM 13520 N N . LYS B 2 121 ? 106.417 125.128 138.013 1.00 261.18 121 LYS C N 1
ATOM 13521 C CA . LYS B 2 121 ? 106.562 126.086 136.922 1.00 261.18 121 LYS C CA 1
ATOM 13522 C C . LYS B 2 121 ? 105.892 125.570 135.653 1.00 261.18 121 LYS C C 1
ATOM 13523 O O . LYS B 2 121 ? 105.141 126.295 134.985 1.00 261.18 121 LYS C O 1
ATOM 13542 N N . VAL B 2 122 ? 106.157 124.309 135.307 1.00 255.09 122 VAL C N 1
ATOM 13543 C CA . VAL B 2 122 ? 105.528 123.716 134.129 1.00 255.09 122 VAL C CA 1
ATOM 13544 C C . VAL B 2 122 ? 104.019 123.672 134.302 1.00 255.09 122 VAL C C 1
ATOM 13545 O O . VAL B 2 122 ? 103.263 123.893 133.352 1.00 255.09 122 VAL C O 1
ATOM 13558 N N . GLU B 2 123 ? 103.555 123.361 135.512 1.00 253.89 123 GLU C N 1
ATOM 13559 C CA . GLU B 2 123 ? 102.123 123.331 135.773 1.00 253.89 123 GLU C CA 1
ATOM 13560 C C . GLU B 2 123 ? 101.499 124.695 135.528 1.00 253.89 123 GLU C C 1
ATOM 13561 O O . GLU B 2 123 ? 100.432 124.798 134.914 1.00 253.89 123 GLU C O 1
ATOM 13573 N N . ARG B 2 124 ? 102.151 125.757 135.998 1.00 259.53 124 ARG C N 1
ATOM 13574 C CA . ARG B 2 124 ? 101.637 127.098 135.744 1.00 259.53 124 ARG C CA 1
ATOM 13575 C C . ARG B 2 124 ? 101.601 127.396 134.253 1.00 259.53 124 ARG C C 1
ATOM 13576 O O . ARG B 2 124 ? 100.607 127.923 133.741 1.00 259.53 124 ARG C O 1
ATOM 13597 N N . LEU B 2 125 ? 102.674 127.057 133.535 1.00 258.76 125 LEU C N 1
ATOM 13598 C CA . LEU B 2 125 ? 102.728 127.376 132.111 1.00 258.76 125 LEU C CA 1
ATOM 13599 C C . LEU B 2 125 ? 101.664 126.614 131.330 1.00 258.76 125 LEU C C 1
ATOM 13600 O O . LEU B 2 125 ? 101.059 127.155 130.400 1.00 258.76 125 LEU C O 1
ATOM 13616 N N . LYS B 2 126 ? 101.433 125.350 131.687 1.00 233.56 126 LYS C N 1
ATOM 13617 C CA . LYS B 2 126 ? 100.499 124.518 130.935 1.00 233.56 126 LYS C CA 1
ATOM 13618 C C . LYS B 2 126 ? 99.074 125.046 131.044 1.00 233.56 126 LYS C C 1
ATOM 13619 O O . LYS B 2 126 ? 98.307 124.984 130.076 1.00 233.56 126 LYS C O 1
ATOM 13638 N N . HIS B 2 127 ? 98.700 125.561 132.212 1.00 244.99 127 HIS C N 1
ATOM 13639 C CA . HIS B 2 127 ? 97.350 126.045 132.457 1.00 244.99 127 HIS C CA 1
ATOM 13640 C C . HIS B 2 127 ? 97.201 127.539 132.198 1.00 244.99 127 HIS C C 1
ATOM 13641 O O . HIS B 2 127 ? 96.136 128.102 132.474 1.00 244.99 127 HIS C O 1
ATOM 13655 N N . GLY B 2 128 ? 98.241 128.196 131.684 1.00 250.26 128 GLY C N 1
ATOM 13656 C CA . GLY B 2 128 ? 98.145 129.609 131.396 1.00 250.26 128 GLY C CA 1
ATOM 13657 C C . GLY B 2 128 ? 97.356 129.893 130.134 1.00 250.26 128 GLY C C 1
ATOM 13658 O O . GLY B 2 128 ? 97.289 129.080 129.213 1.00 250.26 128 GLY C O 1
ATOM 13662 N N . THR B 2 129 ? 96.754 131.079 130.098 1.00 277.24 129 THR C N 1
ATOM 13663 C CA . THR B 2 129 ? 95.929 131.514 128.979 1.00 277.24 129 THR C CA 1
ATOM 13664 C C . THR B 2 129 ? 96.513 132.794 128.407 1.00 277.24 129 THR C C 1
ATOM 13665 O O . THR B 2 129 ? 96.902 133.692 129.159 1.00 277.24 129 THR C O 1
ATOM 13676 N N . PHE B 2 130 ? 96.567 132.878 127.084 1.00 289.94 130 PHE C N 1
ATOM 13677 C CA . PHE B 2 130 ? 97.117 134.032 126.391 1.00 289.94 130 PHE C CA 1
ATOM 13678 C C . PHE B 2 130 ? 96.002 134.932 125.866 1.00 289.94 130 PHE C C 1
ATOM 13679 O O . PHE B 2 130 ? 94.815 134.609 125.933 1.00 289.94 130 PHE C O 1
ATOM 13696 N N . GLY B 2 131 ? 96.407 136.078 125.333 1.00 292.96 131 GLY C N 1
ATOM 13697 C CA . GLY B 2 131 ? 95.483 137.037 124.781 1.00 292.96 131 GLY C CA 1
ATOM 13698 C C . GLY B 2 131 ? 96.064 137.732 123.568 1.00 292.96 131 GLY C C 1
ATOM 13699 O O . GLY B 2 131 ? 97.072 137.298 123.005 1.00 292.96 131 GLY C O 1
ATOM 13703 N N . PRO B 2 132 ? 95.437 138.820 123.135 1.00 296.29 132 PRO C N 1
ATOM 13704 C CA . PRO B 2 132 ? 95.950 139.541 121.966 1.00 296.29 132 PRO C CA 1
ATOM 13705 C C . PRO B 2 132 ? 97.290 140.196 122.251 1.00 296.29 132 PRO C C 1
ATOM 13706 O O . PRO B 2 132 ? 97.616 140.529 123.392 1.00 296.29 132 PRO C O 1
ATOM 13717 N N . VAL B 2 133 ? 98.072 140.374 121.189 1.00 284.22 133 VAL C N 1
ATOM 13718 C CA . VAL B 2 133 ? 99.375 141.025 121.259 1.00 284.22 133 VAL C CA 1
ATOM 13719 C C . VAL B 2 133 ? 99.216 142.471 120.810 1.00 284.22 133 VAL C C 1
ATOM 13720 O O . VAL B 2 133 ? 98.637 142.739 119.751 1.00 284.22 133 VAL C O 1
ATOM 13733 N N . HIS B 2 134 ? 99.729 143.400 121.611 1.00 292.59 134 HIS C N 1
ATOM 13734 C CA . HIS B 2 134 ? 99.588 144.829 121.364 1.00 292.59 134 HIS C CA 1
ATOM 13735 C C . HIS B 2 134 ? 100.949 145.425 121.037 1.00 292.59 134 HIS C C 1
ATOM 13736 O O . HIS B 2 134 ? 101.918 145.207 121.771 1.00 292.59 134 HIS C O 1
ATOM 13750 N N . PHE B 2 135 ? 101.017 146.175 119.940 1.00 297.14 135 PHE C N 1
ATOM 13751 C CA . PHE B 2 135 ? 102.222 146.910 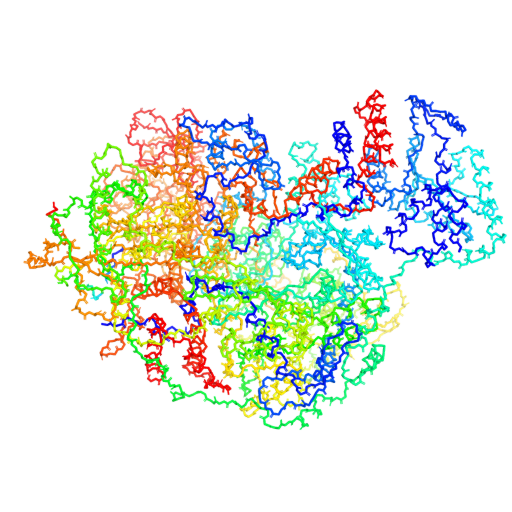119.565 1.00 297.14 135 PHE C CA 1
ATOM 13752 C C . PHE B 2 135 ? 102.116 148.318 120.138 1.00 297.14 135 PHE C C 1
ATOM 13753 O O . PHE B 2 135 ? 101.262 149.103 119.717 1.00 297.14 135 PHE C O 1
ATOM 13770 N N . ARG B 2 136 ? 102.980 148.638 121.096 1.00 289.29 136 ARG C N 1
ATOM 13771 C CA . ARG B 2 136 ? 102.925 149.936 121.754 1.00 289.29 136 ARG C CA 1
ATOM 13772 C C . ARG B 2 136 ? 104.187 150.125 122.579 1.00 289.29 136 ARG C C 1
ATOM 13773 O O . ARG B 2 136 ? 104.722 149.167 123.140 1.00 289.29 136 ARG C O 1
ATOM 13794 N N . ASN B 2 137 ? 104.644 151.374 122.657 1.00 308.23 137 ASN C N 1
ATOM 13795 C CA . ASN B 2 137 ? 105.887 151.671 123.352 1.00 308.23 137 ASN C CA 1
ATOM 13796 C C . ASN B 2 137 ? 105.825 151.197 124.798 1.00 308.23 137 ASN C C 1
ATOM 13797 O O . ASN B 2 137 ? 104.818 151.376 125.488 1.00 308.23 137 ASN C O 1
ATOM 13808 N N . GLN B 2 138 ? 106.918 150.591 125.253 1.00 318.09 138 GLN C N 1
ATOM 13809 C CA . GLN B 2 138 ? 107.042 150.093 126.615 1.00 318.09 138 GLN C CA 1
ATOM 13810 C C . GLN B 2 138 ? 108.059 150.939 127.368 1.00 318.09 138 GLN C C 1
ATOM 13811 O O . GLN B 2 138 ? 109.192 151.114 126.908 1.00 318.09 138 GLN C O 1
ATOM 13825 N N . VAL B 2 139 ? 107.651 151.459 128.523 1.00 308.92 139 VAL C N 1
ATOM 13826 C CA . VAL B 2 139 ? 108.530 152.271 129.366 1.00 308.92 139 VAL C CA 1
ATOM 13827 C C . VAL B 2 139 ? 109.234 151.300 130.307 1.00 308.92 139 VAL C C 1
ATOM 13828 O O . VAL B 2 139 ? 108.820 151.082 131.445 1.00 308.92 139 VAL C O 1
ATOM 13841 N N . LYS B 2 140 ? 110.328 150.715 129.824 1.00 308.37 140 LYS C N 1
ATOM 13842 C CA . LYS B 2 140 ? 111.045 149.672 130.554 1.00 308.37 140 LYS C CA 1
ATOM 13843 C C . LYS B 2 140 ? 111.856 150.323 131.667 1.00 308.37 140 LYS C C 1
ATOM 13844 O O . LYS B 2 140 ? 113.037 150.632 131.509 1.00 308.37 140 LYS C O 1
ATOM 13863 N N . ILE B 2 141 ? 111.214 150.541 132.809 1.00 294.84 141 ILE C N 1
ATOM 13864 C CA . ILE B 2 141 ? 111.912 151.032 133.989 1.00 294.84 141 ILE C CA 1
ATOM 13865 C C . ILE B 2 141 ? 112.625 149.867 134.656 1.00 294.84 141 ILE C C 1
ATOM 13866 O O . ILE B 2 141 ? 112.174 148.720 134.596 1.00 294.84 141 ILE C O 1
ATOM 13882 N N . ARG B 2 142 ? 113.749 150.157 135.301 1.00 298.61 142 ARG C N 1
ATOM 13883 C CA . ARG B 2 142 ? 114.558 149.140 135.955 1.00 298.61 142 ARG C CA 1
ATOM 13884 C C . ARG B 2 142 ? 114.328 149.211 137.457 1.00 298.61 142 ARG C C 1
ATOM 13885 O O . ARG B 2 142 ? 114.496 150.274 138.066 1.00 298.61 142 ARG C O 1
ATOM 13906 N N . ARG B 2 143 ? 113.941 148.084 138.049 1.00 314.61 143 ARG C N 1
ATOM 13907 C CA . ARG B 2 143 ? 113.733 148.001 139.485 1.00 314.61 143 ARG C CA 1
ATOM 13908 C C . ARG B 2 143 ? 114.029 146.583 139.943 1.00 314.61 143 ARG C C 1
ATOM 13909 O O . ARG B 2 143 ? 114.156 145.663 139.134 1.00 314.61 143 ARG C O 1
ATOM 13930 N N . ARG B 2 144 ? 114.157 146.421 141.257 1.00 313.35 144 ARG C N 1
ATOM 13931 C CA . ARG B 2 144 ? 114.429 145.124 141.859 1.00 313.35 144 ARG C CA 1
ATOM 13932 C C . ARG B 2 144 ? 113.128 144.363 142.065 1.00 313.35 144 ARG C C 1
ATOM 13933 O O . ARG B 2 144 ? 112.137 144.928 142.536 1.00 313.35 144 ARG C O 1
ATOM 13954 N N . VAL B 2 145 ? 113.136 143.078 141.714 1.00 316.81 145 VAL C N 1
ATOM 13955 C CA . VAL B 2 145 ? 111.963 142.223 141.776 1.00 316.81 145 VAL C CA 1
ATOM 13956 C C . VAL B 2 145 ? 112.353 140.903 142.434 1.00 316.81 145 VAL C C 1
ATOM 13957 O O . VAL B 2 145 ? 113.501 140.694 142.817 1.00 316.81 145 VAL C O 1
ATOM 13970 N N . ASP B 2 146 ? 111.373 140.014 142.565 1.00 323.63 146 ASP C N 1
ATOM 13971 C CA . ASP B 2 146 ? 111.576 138.684 143.126 1.00 323.63 146 ASP C CA 1
ATOM 13972 C C . ASP B 2 146 ? 111.420 137.649 142.023 1.00 323.63 146 ASP C C 1
ATOM 13973 O O . ASP B 2 146 ? 110.382 137.602 141.357 1.00 323.63 146 ASP C O 1
ATOM 13982 N N . ILE B 2 147 ? 112.439 136.814 141.845 1.00 318.06 147 ILE C N 1
ATOM 13983 C CA . ILE B 2 147 ? 112.412 135.801 140.799 1.00 318.06 147 ILE C CA 1
ATOM 13984 C C . ILE B 2 147 ? 111.937 134.444 141.310 1.00 318.06 147 ILE C C 1
ATOM 13985 O O . ILE B 2 147 ? 111.596 133.576 140.491 1.00 318.06 147 ILE C O 1
ATOM 14001 N N . ASN B 2 148 ? 111.899 134.235 142.619 1.00 307.38 148 ASN C N 1
ATOM 14002 C CA . ASN B 2 148 ? 111.450 132.961 143.163 1.00 307.38 148 ASN C CA 1
ATOM 14003 C C . ASN B 2 148 ? 109.932 132.968 143.300 1.00 307.38 148 ASN C C 1
ATOM 14004 O O . ASN B 2 148 ? 109.402 133.724 144.122 1.00 307.38 148 ASN C O 1
ATOM 14015 N N . PRO B 2 149 ? 109.200 132.149 142.538 1.00 308.63 149 PRO C N 1
ATOM 14016 C CA . PRO B 2 149 ? 107.731 132.221 142.610 1.00 308.63 149 PRO C CA 1
ATOM 14017 C C . PRO B 2 149 ? 107.175 131.954 143.997 1.00 308.63 149 PRO C C 1
ATOM 14018 O O . PRO B 2 149 ? 106.188 132.586 144.394 1.00 308.63 149 PRO C O 1
ATOM 14029 N N . GLY B 2 150 ? 107.779 131.036 144.746 1.00 314.19 150 GLY C N 1
ATOM 14030 C CA . GLY B 2 150 ? 107.226 130.614 146.019 1.00 314.19 150 GLY C CA 1
ATOM 14031 C C . GLY B 2 150 ? 108.155 130.817 147.197 1.00 314.19 150 GLY C C 1
ATOM 14032 O O . GLY B 2 150 ? 108.227 129.961 148.084 1.00 314.19 150 GLY C O 1
ATOM 14036 N N . HIS B 2 151 ? 108.872 131.939 147.223 1.00 318.92 151 HIS C N 1
ATOM 14037 C CA . HIS B 2 151 ? 109.774 132.216 148.331 1.00 318.92 151 HIS C CA 1
ATOM 14038 C C . HIS B 2 151 ? 109.017 132.138 149.649 1.00 318.92 151 HIS C C 1
ATOM 14039 O O . HIS B 2 151 ? 107.881 132.605 149.761 1.00 318.92 151 HIS C O 1
ATOM 14053 N N . ALA B 2 152 ? 109.653 131.535 150.650 1.00 307.69 152 ALA C N 1
ATOM 14054 C CA . ALA B 2 152 ? 109.029 131.296 151.942 1.00 307.69 152 ALA C CA 1
ATOM 14055 C C . ALA B 2 152 ? 109.333 132.389 152.955 1.00 307.69 152 ALA C C 1
ATOM 14056 O O . ALA B 2 152 ? 109.168 132.165 154.158 1.00 307.69 152 ALA C O 1
ATOM 14063 N N . ASP B 2 153 ? 109.780 133.559 152.503 1.00 318.12 153 ASP C N 1
ATOM 14064 C CA . ASP B 2 153 ? 110.010 134.704 153.381 1.00 318.12 153 ASP C CA 1
ATOM 14065 C C . ASP B 2 153 ? 111.046 134.364 154.453 1.00 318.12 153 ASP C C 1
ATOM 14066 O O . ASP B 2 153 ? 110.774 134.384 155.654 1.00 318.12 153 ASP C O 1
ATOM 14075 N N . LEU B 2 154 ? 112.251 134.044 153.990 1.00 303.67 154 LEU C N 1
ATOM 14076 C CA . LEU B 2 154 ? 113.350 133.712 154.883 1.00 303.67 154 LEU C CA 1
ATOM 14077 C C . LEU B 2 154 ? 114.644 134.244 154.289 1.00 303.67 154 LEU C C 1
ATOM 14078 O O . LEU B 2 154 ? 114.818 134.247 153.067 1.00 303.67 154 LEU C O 1
ATOM 14094 N N . SER B 2 155 ? 115.545 134.692 155.156 1.00 299.90 155 SER C N 1
ATOM 14095 C CA . SER B 2 155 ? 116.864 135.101 154.709 1.00 299.90 155 SER C CA 1
ATOM 14096 C C . SER B 2 155 ? 117.698 133.876 154.349 1.00 299.90 155 SER C C 1
ATOM 14097 O O . SER B 2 155 ? 117.361 132.738 154.690 1.00 299.90 155 SER C O 1
ATOM 14105 N N . ALA B 2 156 ? 118.807 134.119 153.647 1.00 300.81 156 ALA C N 1
ATOM 14106 C CA . ALA B 2 156 ? 119.661 133.017 153.215 1.00 300.81 156 ALA C CA 1
ATOM 14107 C C . ALA B 2 156 ? 120.203 132.243 154.411 1.00 300.81 156 ALA C C 1
ATOM 14108 O O . ALA B 2 156 ? 120.198 131.007 154.419 1.00 300.81 156 ALA C O 1
ATOM 14115 N N . LYS B 2 157 ? 120.671 132.956 155.437 1.00 299.59 157 LYS C N 1
ATOM 14116 C CA . LYS B 2 157 ? 121.202 132.278 156.615 1.00 299.59 157 LYS C CA 1
ATOM 14117 C C . LYS B 2 157 ? 120.099 131.552 157.375 1.00 299.59 157 LYS C C 1
ATOM 14118 O O . LYS B 2 157 ? 120.286 130.410 157.817 1.00 299.59 157 LYS C O 1
ATOM 14137 N N . GLU B 2 158 ? 118.946 132.197 157.542 1.00 287.99 158 GLU C N 1
ATOM 14138 C CA . GLU B 2 158 ? 117.830 131.546 158.222 1.00 287.99 158 GLU C CA 1
ATOM 14139 C C . GLU B 2 158 ? 117.359 130.327 157.442 1.00 287.99 158 GLU C C 1
ATOM 14140 O O . GLU B 2 158 ? 117.051 129.283 158.028 1.00 287.99 158 GLU C O 1
ATOM 14152 N N . ALA B 2 159 ? 117.299 130.442 156.115 1.00 291.27 159 ALA C N 1
ATOM 14153 C CA . ALA B 2 159 ? 116.924 129.294 155.298 1.00 291.27 159 ALA C CA 1
ATOM 14154 C C . ALA B 2 159 ? 117.928 128.163 155.451 1.00 291.27 159 ALA C C 1
ATOM 14155 O O . ALA B 2 159 ? 117.543 126.995 155.545 1.00 291.27 159 ALA C O 1
ATOM 14162 N N . GLN B 2 160 ? 119.224 128.490 155.470 1.00 277.33 160 GLN C N 1
ATOM 14163 C CA . GLN B 2 160 ? 120.238 127.458 155.661 1.00 277.33 160 GLN C CA 1
ATOM 14164 C C . GLN B 2 160 ? 120.065 126.765 157.005 1.00 277.33 160 GLN C C 1
ATOM 14165 O O . GLN B 2 160 ? 120.188 125.538 157.101 1.00 277.33 160 GLN C O 1
ATOM 14179 N N . ASP B 2 161 ? 119.785 127.537 158.056 1.00 274.00 161 ASP C N 1
ATOM 14180 C CA . ASP B 2 161 ? 119.549 126.937 159.367 1.00 274.00 161 ASP C CA 1
ATOM 14181 C C . ASP B 2 161 ? 118.339 126.013 159.342 1.00 274.00 161 ASP C C 1
ATOM 14182 O O . ASP B 2 161 ? 118.374 124.912 159.907 1.00 274.00 161 ASP C O 1
ATOM 14191 N N . VAL B 2 162 ? 117.258 126.440 158.687 1.00 270.52 162 VAL C N 1
ATOM 14192 C CA . VAL B 2 162 ? 116.069 125.597 158.607 1.00 270.52 162 VAL C CA 1
ATOM 14193 C C . VAL B 2 162 ? 116.376 124.310 157.851 1.00 270.52 162 VAL C C 1
ATOM 14194 O O . VAL B 2 162 ? 115.947 123.221 158.252 1.00 270.52 162 VAL C O 1
ATOM 14207 N N . ILE B 2 163 ? 117.113 124.409 156.742 1.00 267.71 163 ILE C N 1
ATOM 14208 C CA . ILE B 2 163 ? 117.452 123.215 155.972 1.00 267.71 163 ILE C CA 1
ATOM 14209 C C . ILE B 2 163 ? 118.280 122.264 156.824 1.00 267.71 163 ILE C C 1
ATOM 14210 O O . ILE B 2 163 ? 118.039 121.052 156.847 1.00 267.71 163 ILE C O 1
ATOM 14226 N N . MET B 2 164 ? 119.280 122.801 157.527 1.00 271.64 164 MET C N 1
ATOM 14227 C CA . MET B 2 164 ? 120.139 121.945 158.334 1.00 271.64 164 MET C CA 1
ATOM 14228 C C . MET B 2 164 ? 119.347 121.261 159.438 1.00 271.64 164 MET C C 1
ATOM 14229 O O . MET B 2 164 ? 119.559 120.077 159.717 1.00 271.64 164 MET C O 1
ATOM 14243 N N . GLU B 2 165 ? 118.428 121.984 160.078 1.00 279.71 165 GLU C N 1
ATOM 14244 C CA . GLU B 2 165 ? 117.616 121.352 161.110 1.00 279.71 165 GLU C CA 1
ATOM 14245 C C . GLU B 2 165 ? 116.695 120.286 160.532 1.00 279.71 165 GLU C C 1
ATOM 14246 O O . GLU B 2 165 ? 116.506 119.233 161.148 1.00 279.71 165 GLU C O 1
ATOM 14258 N N . VAL B 2 166 ? 116.110 120.537 159.360 1.00 272.12 166 VAL C N 1
ATOM 14259 C CA . VAL B 2 166 ? 115.157 119.586 158.799 1.00 272.12 166 VAL C CA 1
ATOM 14260 C C . VAL B 2 166 ? 115.863 118.318 158.333 1.00 272.12 166 VAL C C 1
ATOM 14261 O O . VAL B 2 166 ? 115.391 117.204 158.588 1.00 272.12 166 VAL C O 1
ATOM 14274 N N . VAL B 2 167 ? 116.994 118.459 157.647 1.00 257.36 167 VAL C N 1
ATOM 14275 C CA . VAL B 2 167 ? 117.617 117.324 156.975 1.00 257.36 167 VAL C CA 1
ATOM 14276 C C . VAL B 2 167 ? 118.741 116.741 157.822 1.00 257.36 167 VAL C C 1
ATOM 14277 O O . VAL B 2 167 ? 119.040 115.545 157.730 1.00 257.36 167 VAL C O 1
ATOM 14290 N N . PHE B 2 168 ? 119.373 117.572 158.647 1.00 257.32 168 PHE C N 1
ATOM 14291 C CA . PHE B 2 168 ? 120.497 117.157 159.488 1.00 257.32 168 PHE C CA 1
ATOM 14292 C C . PHE B 2 168 ? 120.193 117.544 160.928 1.00 257.32 168 PHE C C 1
ATOM 14293 O O . PHE B 2 168 ? 120.756 118.514 161.455 1.00 257.32 168 PHE C O 1
ATOM 14310 N N . PRO B 2 169 ? 119.306 116.807 161.600 1.00 254.14 169 PRO C N 1
ATOM 14311 C CA . PRO B 2 169 ? 118.912 117.215 162.958 1.00 254.14 169 PRO C CA 1
ATOM 14312 C C . PRO B 2 169 ? 120.074 117.305 163.931 1.00 254.14 169 PRO C C 1
ATOM 14313 O O . PRO B 2 169 ? 120.099 118.206 164.779 1.00 254.14 169 PRO C O 1
ATOM 14324 N N . ASN B 2 170 ? 121.042 116.393 163.836 1.00 227.92 170 ASN C N 1
ATOM 14325 C CA . ASN B 2 170 ? 122.131 116.358 164.805 1.00 227.92 170 ASN C CA 1
ATOM 14326 C C . ASN B 2 170 ? 123.170 117.440 164.548 1.00 227.92 170 ASN C C 1
ATOM 14327 O O . ASN B 2 170 ? 123.802 117.923 165.492 1.00 227.92 170 ASN C O 1
ATOM 14338 N N . GLU B 2 171 ? 123.359 117.833 163.291 1.00 244.79 171 GLU C N 1
ATOM 14339 C CA . GLU B 2 171 ? 124.397 118.781 162.914 1.00 244.79 171 GLU C CA 1
ATOM 14340 C C . GLU B 2 171 ? 123.954 120.231 163.038 1.00 244.79 171 GLU C C 1
ATOM 14341 O O . GLU B 2 171 ? 124.718 121.128 162.671 1.00 244.79 171 GLU C O 1
ATOM 14353 N N . VAL B 2 172 ? 122.746 120.485 163.547 1.00 242.25 172 VAL C N 1
ATOM 14354 C CA . VAL B 2 172 ? 122.244 121.850 163.631 1.00 242.25 172 VAL C CA 1
ATOM 14355 C C . VAL B 2 172 ? 123.185 122.743 164.425 1.00 242.25 172 VAL C C 1
ATOM 14356 O O . VAL B 2 172 ? 123.284 123.939 164.139 1.00 242.25 172 VAL C O 1
ATOM 14369 N N . GLY B 2 173 ? 123.883 122.193 165.411 1.00 249.19 173 GLY C N 1
ATOM 14370 C CA . GLY B 2 173 ? 124.804 122.995 166.193 1.00 249.19 173 GLY C CA 1
ATOM 14371 C C . GLY B 2 173 ? 124.092 123.810 167.258 1.00 249.19 173 GLY C C 1
ATOM 14372 O O . GLY B 2 173 ? 123.009 123.462 167.731 1.00 249.19 173 GLY C O 1
ATOM 14376 N N . ALA B 2 174 ? 124.724 124.921 167.640 1.00 274.66 174 ALA C N 1
ATOM 14377 C CA . ALA B 2 174 ? 124.196 125.751 168.716 1.00 274.66 174 ALA C CA 1
ATOM 14378 C C . ALA B 2 174 ? 122.922 126.485 168.323 1.00 274.66 174 ALA C C 1
ATOM 14379 O O . ALA B 2 174 ? 122.176 126.917 169.207 1.00 274.66 174 ALA C O 1
ATOM 14386 N N . ARG B 2 175 ? 122.654 126.637 167.028 1.00 266.09 175 ARG C N 1
ATOM 14387 C CA . ARG B 2 175 ? 121.507 127.419 166.587 1.00 266.09 175 ARG C CA 1
ATOM 14388 C C . ARG B 2 175 ? 120.203 126.791 167.057 1.00 266.09 175 ARG C C 1
ATOM 14389 O O . ARG B 2 175 ? 120.017 125.573 166.985 1.00 266.09 175 ARG C O 1
ATOM 14410 N N . ILE B 2 176 ? 119.296 127.635 167.538 1.00 283.99 176 ILE C N 1
ATOM 14411 C CA . ILE B 2 176 ? 117.952 127.229 167.923 1.00 283.99 176 ILE C CA 1
ATOM 14412 C C . ILE B 2 176 ? 116.969 128.194 167.274 1.00 283.99 176 ILE C C 1
ATOM 14413 O O . ILE B 2 176 ? 117.148 129.415 167.353 1.00 283.99 176 ILE C O 1
ATOM 14429 N N . LEU B 2 177 ? 115.944 127.648 166.629 1.00 286.26 177 LEU C N 1
ATOM 14430 C CA . LEU B 2 177 ? 114.966 128.474 165.937 1.00 286.26 177 LEU C CA 1
ATOM 14431 C C . LEU B 2 177 ? 114.190 129.332 166.928 1.00 286.26 177 LEU C C 1
ATOM 14432 O O . LEU B 2 177 ? 113.934 128.931 168.065 1.00 286.26 177 LEU C O 1
ATOM 14448 N N . THR B 2 178 ? 113.812 130.530 166.480 1.00 305.72 178 THR C N 1
ATOM 14449 C CA . THR B 2 178 ? 113.136 131.498 167.335 1.00 305.72 178 THR C CA 1
ATOM 14450 C C . THR B 2 178 ? 111.729 131.822 166.860 1.00 305.72 178 THR C C 1
ATOM 14451 O O . THR B 2 178 ? 110.779 131.721 167.647 1.00 305.72 178 THR C O 1
ATOM 14462 N N . SER B 2 179 ? 111.557 132.202 165.597 1.00 302.20 179 SER C N 1
ATOM 14463 C CA . SER B 2 179 ? 110.244 132.610 165.116 1.00 302.20 179 SER C CA 1
ATOM 14464 C C . SER B 2 179 ? 109.296 131.418 165.052 1.00 302.20 179 SER C C 1
ATOM 14465 O O . SER B 2 179 ? 109.667 130.329 164.610 1.00 302.20 179 SER C O 1
ATOM 14473 N N . GLU B 2 180 ? 108.056 131.635 165.496 1.00 309.87 180 GLU C N 1
ATOM 14474 C CA . GLU B 2 180 ? 107.069 130.564 165.454 1.00 309.87 180 GLU C CA 1
ATOM 14475 C C . GLU B 2 180 ? 106.773 130.137 164.023 1.00 309.87 180 GLU C C 1
ATOM 14476 O O . GLU B 2 180 ? 106.450 128.970 163.779 1.00 309.87 180 GLU C O 1
ATOM 14488 N N . SER B 2 181 ? 106.867 131.064 163.068 1.00 291.90 181 SER C N 1
ATOM 14489 C CA . SER B 2 181 ? 106.657 130.702 161.671 1.00 291.90 181 SER C CA 1
ATOM 14490 C C . SER B 2 181 ? 107.697 129.691 161.211 1.00 291.90 181 SER C C 1
ATOM 14491 O O . SER B 2 181 ? 107.378 128.741 160.481 1.00 291.90 181 SER C O 1
ATOM 14499 N N . GLN B 2 182 ? 108.952 129.884 161.623 1.00 280.09 182 GLN C N 1
ATOM 14500 C CA . GLN B 2 182 ? 109.994 128.918 161.297 1.00 280.09 182 GLN C CA 1
ATOM 14501 C C . GLN B 2 182 ? 109.646 127.546 161.854 1.00 280.09 182 GLN C C 1
ATOM 14502 O O . GLN B 2 182 ? 109.798 126.531 161.169 1.00 280.09 182 GLN C O 1
ATOM 14516 N N . LEU B 2 183 ? 109.176 127.499 163.101 1.00 283.54 183 LEU C N 1
ATOM 14517 C CA . LEU B 2 183 ? 108.812 126.219 163.700 1.00 283.54 183 LEU C CA 1
ATOM 14518 C C . LEU B 2 183 ? 107.659 125.571 162.948 1.00 283.54 183 LEU C C 1
ATOM 14519 O O . LEU B 2 183 ? 107.655 124.354 162.726 1.00 283.54 183 LEU C O 1
ATOM 14535 N N . THR B 2 184 ? 106.665 126.368 162.550 1.00 279.38 184 THR C N 1
ATOM 14536 C CA . THR B 2 184 ? 105.518 125.822 161.833 1.00 279.38 184 THR C CA 1
ATOM 14537 C C . THR B 2 184 ? 105.940 125.230 160.494 1.00 279.38 184 THR C C 1
ATOM 14538 O O . THR B 2 184 ? 105.540 124.114 160.142 1.00 279.38 184 THR C O 1
ATOM 14549 N N . ILE B 2 185 ? 106.750 125.967 159.730 1.00 271.39 185 ILE C N 1
ATOM 14550 C CA . ILE B 2 185 ? 107.187 125.454 158.436 1.00 271.39 185 ILE C CA 1
ATOM 14551 C C . ILE B 2 185 ? 108.097 124.246 158.623 1.00 271.39 185 ILE C C 1
ATOM 14552 O O . ILE B 2 185 ? 108.065 123.298 157.829 1.00 271.39 185 ILE C O 1
ATOM 14568 N N . THR B 2 186 ? 108.917 124.256 159.676 1.00 276.93 186 THR C N 1
ATOM 14569 C CA . THR B 2 186 ? 109.774 123.113 159.960 1.00 276.93 186 THR C CA 1
ATOM 14570 C C . THR B 2 186 ? 108.941 121.870 160.235 1.00 276.93 186 THR C C 1
ATOM 14571 O O . THR B 2 186 ? 109.235 120.786 159.721 1.00 276.93 186 THR C O 1
ATOM 14582 N N . LYS B 2 187 ? 107.891 122.009 161.047 1.00 284.25 187 LYS C N 1
ATOM 14583 C CA . LYS B 2 187 ? 107.012 120.875 161.312 1.00 284.25 187 LYS C CA 1
ATOM 14584 C C . LYS B 2 187 ? 106.309 120.420 160.042 1.00 284.25 187 LYS C C 1
ATOM 14585 O O . LYS B 2 187 ? 106.204 119.216 159.779 1.00 284.25 187 LYS C O 1
ATOM 14604 N N . GLU B 2 188 ? 105.822 121.366 159.238 1.00 263.42 188 GLU C N 1
ATOM 14605 C CA . GLU B 2 188 ? 105.155 120.997 157.993 1.00 263.42 188 GLU C CA 1
ATOM 14606 C C . GLU B 2 188 ? 106.082 120.182 157.102 1.00 263.42 188 GLU C C 1
ATOM 14607 O O . GLU B 2 188 ? 105.674 119.163 156.532 1.00 263.42 188 GLU C O 1
ATOM 14619 N N . LYS B 2 189 ? 107.335 120.617 156.968 1.00 270.09 189 LYS C N 1
ATOM 14620 C CA . LYS B 2 189 ? 108.290 119.879 156.149 1.00 270.09 189 LYS C CA 1
ATOM 14621 C C . LYS B 2 189 ? 108.620 118.527 156.769 1.00 270.09 189 LYS C C 1
ATOM 14622 O O . LYS B 2 189 ? 108.722 117.521 156.058 1.00 270.09 189 LYS C O 1
ATOM 14641 N N . LYS B 2 190 ? 108.779 118.481 158.092 1.00 275.63 190 LYS C N 1
ATOM 14642 C CA . LYS B 2 190 ? 109.187 117.244 158.747 1.00 275.63 190 LYS C CA 1
ATOM 14643 C C . LYS B 2 190 ? 108.103 116.179 158.644 1.00 275.63 190 LYS C C 1
ATOM 14644 O O . LYS B 2 190 ? 108.404 114.988 158.497 1.00 275.63 190 LYS C O 1
ATOM 14663 N N . GLU B 2 191 ? 106.836 116.584 158.721 1.00 280.87 191 GLU C N 1
ATOM 14664 C CA . GLU B 2 191 ? 105.754 115.612 158.614 1.00 280.87 191 GLU C CA 1
ATOM 14665 C C . GLU B 2 191 ? 105.753 114.938 157.248 1.00 280.87 191 GLU C C 1
ATOM 14666 O O . GLU B 2 191 ? 105.536 113.725 157.147 1.00 280.87 191 GLU C O 1
ATOM 14678 N N . GLU B 2 192 ? 105.995 115.704 156.186 1.00 263.04 192 GLU C N 1
ATOM 14679 C CA . GLU B 2 192 ? 105.919 115.173 154.830 1.00 263.04 192 GLU C CA 1
ATOM 14680 C C . GLU B 2 192 ? 107.180 114.432 154.405 1.00 263.04 192 GLU C C 1
ATOM 14681 O O . GLU B 2 192 ? 107.193 113.852 153.314 1.00 263.04 192 GLU C O 1
ATOM 14693 N N . LEU B 2 193 ? 108.234 114.435 155.223 1.00 258.30 193 LEU C N 1
ATOM 14694 C CA . LEU B 2 193 ? 109.466 113.715 154.920 1.00 258.30 193 LEU C CA 1
ATOM 14695 C C . LEU B 2 193 ? 109.779 112.682 155.996 1.00 258.30 193 LEU C C 1
ATOM 14696 O O . LEU B 2 193 ? 110.936 112.311 156.196 1.00 258.30 193 LEU C O 1
ATOM 14712 N N . GLN B 2 194 ? 108.746 112.202 156.693 1.00 261.64 194 GLN C N 1
ATOM 14713 C CA . GLN B 2 194 ? 108.957 111.201 157.731 1.00 261.64 194 GLN C CA 1
ATOM 14714 C C . GLN B 2 194 ? 109.641 109.957 157.179 1.00 261.64 194 GLN C C 1
ATOM 14715 O O . GLN B 2 194 ? 110.309 109.234 157.927 1.00 261.64 194 GLN C O 1
ATOM 14729 N N . ASP B 2 195 ? 109.488 109.686 155.882 1.00 252.23 195 ASP C N 1
ATOM 14730 C CA . ASP B 2 195 ? 110.155 108.544 155.259 1.00 252.23 195 ASP C CA 1
ATOM 14731 C C . ASP B 2 195 ? 110.412 108.890 153.794 1.00 252.23 195 ASP C C 1
ATOM 14732 O O . ASP B 2 195 ? 109.524 108.737 152.952 1.00 252.23 195 ASP C O 1
ATOM 14741 N N . CYS B 2 196 ? 111.628 109.345 153.502 1.00 235.38 196 CYS C N 1
ATOM 14742 C CA . CYS B 2 196 ? 112.035 109.658 152.136 1.00 235.38 196 CYS C CA 1
ATOM 14743 C C . CYS B 2 196 ? 113.364 108.972 151.869 1.00 235.38 196 CYS C C 1
ATOM 14744 O O . CYS B 2 196 ? 114.312 109.134 152.642 1.00 235.38 196 CYS C O 1
ATOM 14752 N N . LYS B 2 197 ? 113.432 108.212 150.777 1.00 235.87 197 LYS C N 1
ATOM 14753 C CA . LYS B 2 197 ? 114.595 107.380 150.496 1.00 235.87 197 LYS C CA 1
ATOM 14754 C C . LYS B 2 197 ? 115.695 108.114 149.739 1.00 235.87 197 LYS C C 1
ATOM 14755 O O . LYS B 2 197 ? 116.810 107.589 149.645 1.00 235.87 197 LYS C O 1
ATOM 14774 N N . ILE B 2 198 ? 115.418 109.300 149.198 1.00 243.16 198 ILE C N 1
ATOM 14775 C CA . ILE B 2 198 ? 116.450 110.036 148.476 1.00 243.16 198 ILE C CA 1
ATOM 14776 C C . ILE B 2 198 ? 117.500 110.552 149.457 1.00 243.16 198 ILE C C 1
ATOM 14777 O O . ILE B 2 198 ? 117.265 110.683 150.665 1.00 243.16 198 ILE C O 1
ATOM 14793 N N . SER B 2 199 ? 118.685 110.843 148.925 1.00 239.80 199 SER C N 1
ATOM 14794 C CA . SER B 2 199 ? 119.801 111.247 149.765 1.00 239.80 199 SER C CA 1
ATOM 14795 C C . SER B 2 199 ? 119.469 112.538 150.514 1.00 239.80 199 SER C C 1
ATOM 14796 O O . SER B 2 199 ? 118.725 113.384 150.010 1.00 239.80 199 SER C O 1
ATOM 14804 N N . PRO B 2 200 ? 119.997 112.710 151.730 1.00 243.66 200 PRO C N 1
ATOM 14805 C CA . PRO B 2 200 ? 119.751 113.968 152.453 1.00 243.66 200 PRO C CA 1
ATOM 14806 C C . PRO B 2 200 ? 120.251 115.201 151.721 1.00 243.66 200 PRO C C 1
ATOM 14807 O O . PRO B 2 200 ? 119.630 116.264 151.828 1.00 243.66 200 PRO C O 1
ATOM 14818 N N . LEU B 2 201 ? 121.359 115.098 150.983 1.00 254.02 201 LEU C N 1
ATOM 14819 C CA . LEU B 2 201 ? 121.902 116.279 150.317 1.00 254.02 201 LEU C CA 1
ATOM 14820 C C . LEU B 2 201 ? 120.925 116.824 149.282 1.00 254.02 201 LEU C C 1
ATOM 14821 O O . LEU B 2 201 ? 120.755 118.044 149.160 1.00 254.02 201 LEU C O 1
ATOM 14837 N N . MET B 2 202 ? 120.281 115.941 148.518 1.00 260.95 202 MET C N 1
ATOM 14838 C CA . MET B 2 202 ? 119.326 116.406 147.520 1.00 260.95 202 MET C CA 1
ATOM 14839 C C . MET B 2 202 ? 118.133 117.086 148.177 1.00 260.95 202 MET C C 1
ATOM 14840 O O . MET B 2 202 ? 117.660 118.123 147.699 1.00 260.95 202 MET C O 1
ATOM 14854 N N . VAL B 2 203 ? 117.633 116.521 149.277 1.00 255.51 203 VAL C N 1
ATOM 14855 C CA . VAL B 2 203 ? 116.529 117.156 149.989 1.00 255.51 203 VAL C CA 1
ATOM 14856 C C . VAL B 2 203 ? 116.943 118.536 150.481 1.00 255.51 203 VAL C C 1
ATOM 14857 O O . VAL B 2 203 ? 116.175 119.503 150.387 1.00 255.51 203 VAL C O 1
ATOM 14870 N N . ALA B 2 204 ? 118.156 118.645 151.027 1.00 255.38 204 ALA C N 1
ATOM 14871 C CA . ALA B 2 204 ? 118.623 119.934 151.525 1.00 255.38 204 ALA C CA 1
ATOM 14872 C C . ALA B 2 204 ? 118.722 120.951 150.402 1.00 255.38 204 ALA C C 1
ATOM 14873 O O . ALA B 2 204 ? 118.313 122.107 150.559 1.00 255.38 204 ALA C O 1
ATOM 14880 N N . TYR B 2 205 ? 119.257 120.540 149.254 1.00 260.09 205 TYR C N 1
ATOM 14881 C CA . TYR B 2 205 ? 119.367 121.458 148.127 1.00 260.09 205 TYR C CA 1
ATOM 14882 C C . TYR B 2 205 ? 117.990 121.893 147.641 1.00 260.09 205 TYR C C 1
ATOM 14883 O O . TYR B 2 205 ? 117.782 123.067 147.313 1.00 260.09 205 TYR C O 1
ATOM 14901 N N . MET B 2 206 ? 117.034 120.962 147.592 1.00 261.48 206 MET C N 1
ATOM 14902 C CA . MET B 2 206 ? 115.684 121.309 147.159 1.00 261.48 206 MET C CA 1
ATOM 14903 C C . MET B 2 206 ? 115.045 122.310 148.110 1.00 261.48 206 MET C C 1
ATOM 14904 O O . MET B 2 206 ? 114.426 123.290 147.679 1.00 261.48 206 MET C O 1
ATOM 14918 N N . LEU B 2 207 ? 115.170 122.070 149.413 1.00 261.06 207 LEU C N 1
ATOM 14919 C CA . LEU B 2 207 ? 114.576 122.993 150.368 1.00 261.06 207 LEU C CA 1
ATOM 14920 C C . LEU B 2 207 ? 115.235 124.360 150.273 1.00 261.06 207 LEU C C 1
ATOM 14921 O O . LEU B 2 207 ? 114.560 125.392 150.363 1.00 261.06 207 LEU C O 1
ATOM 14937 N N . GLU B 2 208 ? 116.552 124.388 150.066 1.00 285.52 208 GLU C N 1
ATOM 14938 C CA . GLU B 2 208 ? 117.236 125.665 149.910 1.00 285.52 208 GLU C CA 1
ATOM 14939 C C . GLU B 2 208 ? 116.741 126.406 148.677 1.00 285.52 208 GLU C C 1
ATOM 14940 O O . GLU B 2 208 ? 116.550 127.627 148.714 1.00 285.52 208 GLU C O 1
ATOM 14952 N N . ARG B 2 209 ? 116.524 125.691 147.571 1.00 271.25 209 ARG C N 1
ATOM 14953 C CA . ARG B 2 209 ? 116.085 126.368 146.354 1.00 271.25 209 ARG C CA 1
ATOM 14954 C C . ARG B 2 209 ? 114.651 126.866 146.486 1.00 271.25 209 ARG C C 1
ATOM 14955 O O . ARG B 2 209 ? 114.317 127.942 145.979 1.00 271.25 209 ARG C O 1
ATOM 14976 N N . GLU B 2 210 ? 113.787 126.108 147.158 1.00 276.99 210 GLU C N 1
ATOM 14977 C CA . GLU B 2 210 ? 112.374 126.456 147.230 1.00 276.99 210 GLU C CA 1
ATOM 14978 C C . GLU B 2 210 ? 112.007 127.213 148.501 1.00 276.99 210 GLU C C 1
ATOM 14979 O O . GLU B 2 210 ? 110.819 127.422 148.756 1.00 276.99 210 GLU C O 1
ATOM 14991 N N . LEU B 2 211 ? 112.989 127.613 149.309 1.00 286.65 211 LEU C N 1
ATOM 14992 C CA . LEU B 2 211 ? 112.733 128.463 150.466 1.00 286.65 211 LEU C CA 1
ATOM 14993 C C . LEU B 2 211 ? 113.422 129.813 150.363 1.00 286.65 211 LEU C C 1
ATOM 14994 O O . LEU B 2 211 ? 112.781 130.846 150.582 1.00 286.65 211 LEU C O 1
ATOM 15010 N N . VAL B 2 212 ? 114.713 129.841 150.028 1.00 305.27 212 VAL C N 1
ATOM 15011 C CA . VAL B 2 212 ? 115.419 131.110 149.932 1.00 305.27 212 VAL C CA 1
ATOM 15012 C C . VAL B 2 212 ? 114.768 131.979 148.862 1.00 305.27 212 VAL C C 1
ATOM 15013 O O . VAL B 2 212 ? 114.396 131.503 147.781 1.00 305.27 212 VAL C O 1
ATOM 15026 N N . ARG B 2 213 ? 114.639 133.267 149.160 1.00 313.77 213 ARG C N 1
ATOM 15027 C CA . ARG B 2 213 ? 114.078 134.233 148.225 1.00 313.77 213 ARG C CA 1
ATOM 15028 C C . ARG B 2 213 ? 115.207 134.850 147.414 1.00 313.77 213 ARG C C 1
ATOM 15029 O O . ARG B 2 213 ? 116.251 135.210 147.968 1.00 313.77 213 ARG C O 1
ATOM 15050 N N . LYS B 2 214 ? 114.998 134.961 146.108 1.00 313.05 214 LYS C N 1
ATOM 15051 C CA . LYS B 2 214 ? 115.979 135.523 145.192 1.00 313.05 214 LYS C CA 1
ATOM 15052 C C . LYS B 2 214 ? 115.441 136.821 144.614 1.00 313.05 214 LYS C C 1
ATOM 15053 O O . LYS B 2 214 ? 114.245 136.930 144.331 1.00 313.05 214 LYS C O 1
ATOM 15072 N N . THR B 2 215 ? 116.320 137.805 144.453 1.00 317.64 215 THR C N 1
ATOM 15073 C CA . THR B 2 215 ? 115.965 139.084 143.860 1.00 317.64 215 THR C CA 1
ATOM 15074 C C . THR B 2 215 ? 117.010 139.470 142.829 1.00 317.64 215 THR C C 1
ATOM 15075 O O . THR B 2 215 ? 118.210 139.307 143.056 1.00 317.64 215 THR C O 1
ATOM 15086 N N . ARG B 2 216 ? 116.544 139.981 141.694 1.00 307.72 216 ARG C N 1
ATOM 15087 C CA . ARG B 2 216 ? 117.411 140.408 140.608 1.00 307.72 216 ARG C CA 1
ATOM 15088 C C . ARG B 2 216 ? 116.909 141.733 140.056 1.00 307.72 216 ARG C C 1
ATOM 15089 O O . ARG B 2 216 ? 115.728 142.066 140.172 1.00 307.72 216 ARG C O 1
ATOM 15110 N N . PHE B 2 217 ? 117.824 142.487 139.458 1.00 311.04 217 PHE C N 1
ATOM 15111 C CA . PHE B 2 217 ? 117.510 143.784 138.872 1.00 311.04 217 PHE C CA 1
ATOM 15112 C C . PHE B 2 217 ? 117.120 143.563 137.415 1.00 311.04 217 PHE C C 1
ATOM 15113 O O . PHE B 2 217 ? 117.943 143.121 136.606 1.00 311.04 217 PHE C O 1
ATOM 15130 N N . LEU B 2 218 ? 115.872 143.866 137.080 1.00 309.17 218 LEU C N 1
ATOM 15131 C CA . LEU B 2 218 ? 115.342 143.620 135.749 1.00 309.17 218 LEU C CA 1
ATOM 15132 C C . LEU B 2 218 ? 114.657 144.866 135.212 1.00 309.17 218 LEU C C 1
ATOM 15133 O O . LEU B 2 218 ? 114.143 145.677 135.986 1.00 309.17 218 LEU C O 1
ATOM 15149 N N . PRO B 2 219 ? 114.641 145.045 133.888 1.00 297.87 219 PRO C N 1
ATOM 15150 C CA . PRO B 2 219 ? 113.835 146.119 133.284 1.00 297.87 219 PRO C CA 1
ATOM 15151 C C . PRO B 2 219 ? 112.394 145.676 133.049 1.00 297.87 219 PRO C C 1
ATOM 15152 O O . PRO B 2 219 ? 111.976 145.319 131.953 1.00 297.87 219 PRO C O 1
ATOM 15163 N N . VAL B 2 220 ? 111.614 145.688 134.114 1.00 310.23 220 VAL C N 1
ATOM 15164 C CA . VAL B 2 220 ? 110.220 145.275 134.066 1.00 310.23 220 VAL C CA 1
ATOM 15165 C C . VAL B 2 220 ? 109.349 146.507 133.894 1.00 310.23 220 VAL C C 1
ATOM 15166 O O . VAL B 2 220 ? 109.687 147.604 134.348 1.00 310.23 220 VAL C O 1
ATOM 15179 N N . ALA B 2 221 ? 108.215 146.323 133.220 1.00 311.53 221 ALA C N 1
ATOM 15180 C CA . ALA B 2 221 ? 107.218 147.383 133.078 1.00 311.53 221 ALA C CA 1
ATOM 15181 C C . ALA B 2 221 ? 105.852 146.704 133.038 1.00 311.53 221 ALA C C 1
ATOM 15182 O O . ALA B 2 221 ? 105.423 146.231 131.982 1.00 311.53 221 ALA C O 1
ATOM 15189 N N . GLY B 2 222 ? 105.186 146.656 134.188 1.00 315.21 222 GLY C N 1
ATOM 15190 C CA . GLY B 2 222 ? 103.919 145.965 134.305 1.00 315.21 222 GLY C CA 1
ATOM 15191 C C . GLY B 2 222 ? 104.079 144.571 134.878 1.00 315.21 222 GLY C C 1
ATOM 15192 O O . GLY B 2 222 ? 104.644 143.689 134.227 1.00 315.21 222 GLY C O 1
ATOM 15196 N N . GLY B 2 223 ? 103.585 144.362 136.096 1.00 299.25 223 GLY C N 1
ATOM 15197 C CA . GLY B 2 223 ? 103.719 143.080 136.759 1.00 299.25 223 GLY C CA 1
ATOM 15198 C C . GLY B 2 223 ? 104.424 143.181 138.095 1.00 299.25 223 GLY C C 1
ATOM 15199 O O . GLY B 2 223 ? 103.885 143.749 139.049 1.00 299.25 223 GLY C O 1
ATOM 15203 N N . THR B 2 224 ? 105.632 142.630 138.173 1.00 311.66 224 THR C N 1
ATOM 15204 C CA . THR B 2 224 ? 106.493 142.553 139.346 1.00 311.66 224 THR C CA 1
ATOM 15205 C C . THR B 2 224 ? 106.048 141.468 140.320 1.00 311.66 224 THR C C 1
ATOM 15206 O O . THR B 2 224 ? 106.764 141.205 141.286 1.00 311.66 224 THR C O 1
ATOM 15217 N N . SER B 2 225 ? 104.903 140.826 140.111 1.00 290.76 225 SER C N 1
ATOM 15218 C CA . SER B 2 225 ? 104.563 139.657 140.905 1.00 290.76 225 SER C CA 1
ATOM 15219 C C . SER B 2 225 ? 105.432 138.486 140.470 1.00 290.76 225 SER C C 1
ATOM 15220 O O . SER B 2 225 ? 105.663 138.276 139.277 1.00 290.76 225 SER C O 1
ATOM 15228 N N . SER B 2 226 ? 105.913 137.716 141.447 1.00 296.90 226 SER C N 1
ATOM 15229 C CA . SER B 2 226 ? 106.898 136.682 141.146 1.00 296.90 226 SER C CA 1
ATOM 15230 C C . SER B 2 226 ? 106.400 135.724 140.073 1.00 296.90 226 SER C C 1
ATOM 15231 O O . SER B 2 226 ? 107.204 135.183 139.306 1.00 296.90 226 SER C O 1
ATOM 15239 N N . VAL B 2 227 ? 105.089 135.496 140.001 1.00 280.95 227 VAL C N 1
ATOM 15240 C CA . VAL B 2 227 ? 104.550 134.626 138.959 1.00 280.95 227 VAL C CA 1
ATOM 15241 C C . VAL B 2 227 ? 104.682 135.285 137.592 1.00 280.95 227 VAL C C 1
ATOM 15242 O O . VAL B 2 227 ? 104.954 134.612 136.591 1.00 280.95 227 VAL C O 1
ATOM 15255 N N . TYR B 2 228 ? 104.476 136.603 137.520 1.00 278.30 228 TYR C N 1
ATOM 15256 C CA . TYR B 2 228 ? 104.587 137.302 136.242 1.00 278.30 228 TYR C CA 1
ATOM 15257 C C . TYR B 2 228 ? 106.042 137.484 135.830 1.00 278.30 228 TYR C C 1
ATOM 15258 O O . TYR B 2 228 ? 106.374 137.351 134.647 1.00 278.30 228 TYR C O 1
ATOM 15276 N N . ILE B 2 229 ? 106.919 137.799 136.784 1.00 306.39 229 ILE C N 1
ATOM 15277 C CA . ILE B 2 229 ? 108.327 138.014 136.459 1.00 306.39 229 ILE C CA 1
ATOM 15278 C C . ILE B 2 229 ? 108.955 136.742 135.914 1.00 306.39 229 ILE C C 1
ATOM 15279 O O . ILE B 2 229 ? 109.959 136.792 135.193 1.00 306.39 229 ILE C O 1
ATOM 15295 N N . GLU B 2 230 ? 108.385 135.586 136.246 1.00 275.19 230 GLU C N 1
ATOM 15296 C CA . GLU B 2 230 ? 108.917 134.327 135.740 1.00 275.19 230 GLU C CA 1
ATOM 15297 C C . GLU B 2 230 ? 108.873 134.283 134.218 1.00 275.19 230 GLU C C 1
ATOM 15298 O O . GLU B 2 230 ? 109.807 133.789 133.579 1.00 275.19 230 GLU C O 1
ATOM 15310 N N . VAL B 2 231 ? 107.803 134.801 133.620 1.00 281.19 231 VAL C N 1
ATOM 15311 C CA . VAL B 2 231 ? 107.613 134.743 132.175 1.00 281.19 231 VAL C CA 1
ATOM 15312 C C . VAL B 2 231 ? 107.832 136.126 131.579 1.00 281.19 231 VAL C C 1
ATOM 15313 O O . VAL B 2 231 ? 107.218 136.481 130.570 1.00 281.19 231 VAL C O 1
ATOM 15326 N N . LEU B 2 232 ? 108.698 136.923 132.205 1.00 296.19 232 LEU C N 1
ATOM 15327 C CA . LEU B 2 232 ? 108.905 138.287 131.734 1.00 296.19 232 LEU C CA 1
ATOM 15328 C C . LEU B 2 232 ? 109.344 138.318 130.279 1.00 296.19 232 LEU C C 1
ATOM 15329 O O . LEU B 2 232 ? 109.021 139.267 129.557 1.00 296.19 232 LEU C O 1
ATOM 15345 N N . HIS B 2 233 ? 110.069 137.297 129.826 1.00 271.74 233 HIS C N 1
ATOM 15346 C CA . HIS B 2 233 ? 110.577 137.281 128.462 1.00 271.74 233 HIS C CA 1
ATOM 15347 C C . HIS B 2 233 ? 109.488 137.055 127.427 1.00 271.74 233 HIS C C 1
ATOM 15348 O O . HIS B 2 233 ? 109.762 137.188 126.232 1.00 271.74 233 HIS C O 1
ATOM 15362 N N . LEU B 2 234 ? 108.270 136.711 127.849 1.00 295.73 234 LEU C N 1
ATOM 15363 C CA . LEU B 2 234 ? 107.189 136.403 126.926 1.00 295.73 234 LEU C CA 1
ATOM 15364 C C . LEU B 2 234 ? 106.112 137.472 126.866 1.00 295.73 234 LEU C C 1
ATOM 15365 O O . LEU B 2 234 ? 105.358 137.501 125.892 1.00 295.73 234 LEU C O 1
ATOM 15381 N N . THR B 2 235 ? 106.016 138.342 127.872 1.00 297.78 235 THR C N 1
ATOM 15382 C CA . THR B 2 235 ? 104.953 139.338 127.942 1.00 297.78 235 THR C CA 1
ATOM 15383 C C . THR B 2 235 ? 105.495 140.762 127.911 1.00 297.78 235 THR C C 1
ATOM 15384 O O . THR B 2 235 ? 104.790 141.695 128.308 1.00 297.78 235 THR C O 1
ATOM 15395 N N . GLN B 2 236 ? 106.725 140.955 127.447 1.00 301.03 236 GLN C N 1
ATOM 15396 C CA . GLN B 2 236 ? 107.345 142.273 127.463 1.00 301.03 236 GLN C CA 1
ATOM 15397 C C . GLN B 2 236 ? 108.326 142.361 126.308 1.00 301.03 236 GLN C C 1
ATOM 15398 O O . GLN B 2 236 ? 109.204 141.506 126.176 1.00 301.03 236 GLN C O 1
ATOM 15412 N N . GLY B 2 237 ? 108.181 143.391 125.475 1.00 308.42 237 GLY C N 1
ATOM 15413 C CA . GLY B 2 237 ? 109.065 143.601 124.351 1.00 308.42 237 GLY C CA 1
ATOM 15414 C C . GLY B 2 237 ? 109.319 145.079 124.116 1.00 308.42 237 GLY C C 1
ATOM 15415 O O . GLY B 2 237 ? 108.721 145.943 124.758 1.00 308.42 237 GLY C O 1
ATOM 15419 N N . THR B 2 238 ? 110.229 145.345 123.179 1.00 315.18 238 THR C N 1
ATOM 15420 C CA . THR B 2 238 ? 110.581 146.726 122.874 1.00 315.18 238 THR C CA 1
ATOM 15421 C C . THR B 2 238 ? 109.361 147.508 122.414 1.00 315.18 238 THR C C 1
ATOM 15422 O O . THR B 2 238 ? 109.110 148.623 122.882 1.00 315.18 238 THR C O 1
ATOM 15433 N N . CYS B 2 239 ? 108.589 146.936 121.497 1.00 297.93 239 CYS C N 1
ATOM 15434 C CA . CYS B 2 239 ? 107.378 147.558 120.986 1.00 297.93 239 CYS C CA 1
ATOM 15435 C C . CYS B 2 239 ? 106.123 146.741 121.233 1.00 297.93 239 CYS C C 1
ATOM 15436 O O . CYS B 2 239 ? 105.049 147.323 121.392 1.00 297.93 239 CYS C O 1
ATOM 15444 N N . TRP B 2 240 ? 106.225 145.418 121.266 1.00 306.40 240 TRP C N 1
ATOM 15445 C CA . TRP B 2 240 ? 105.058 144.573 121.445 1.00 306.40 240 TRP C CA 1
ATOM 15446 C C . TRP B 2 240 ? 104.815 144.282 122.922 1.00 306.40 240 TRP C C 1
ATOM 15447 O O . TRP B 2 240 ? 105.653 144.548 123.786 1.00 306.40 240 TRP C O 1
ATOM 15468 N N . GLU B 2 241 ? 103.636 143.736 123.200 1.00 321.55 241 GLU C N 1
ATOM 15469 C CA . GLU B 2 241 ? 103.211 143.395 124.548 1.00 321.55 241 GLU C CA 1
ATOM 15470 C C . GLU B 2 241 ? 102.142 142.324 124.429 1.00 321.55 241 GLU C C 1
ATOM 15471 O O . GLU B 2 241 ? 101.541 142.157 123.367 1.00 321.55 241 GLU C O 1
ATOM 15483 N N . GLN B 2 242 ? 101.911 141.595 125.518 1.00 311.00 242 GLN C N 1
ATOM 15484 C CA . GLN B 2 242 ? 100.871 140.580 125.525 1.00 311.00 242 GLN C CA 1
ATOM 15485 C C . GLN B 2 242 ? 100.264 140.444 126.911 1.00 311.00 242 GLN C C 1
ATOM 15486 O O . GLN B 2 242 ? 100.925 140.665 127.927 1.00 311.00 242 GLN C O 1
ATOM 15500 N N . MET B 2 243 ? 98.989 140.064 126.934 1.00 311.11 243 MET C N 1
ATOM 15501 C CA . MET B 2 243 ? 98.291 139.747 128.167 1.00 311.11 243 MET C CA 1
ATOM 15502 C C . MET B 2 243 ? 98.475 138.264 128.459 1.00 311.11 243 MET C C 1
ATOM 15503 O O . MET B 2 243 ? 98.179 137.419 127.609 1.00 311.11 243 MET C O 1
ATOM 15517 N N . TYR B 2 244 ? 98.976 137.952 129.648 1.00 290.86 244 TYR C N 1
ATOM 15518 C CA . TYR B 2 244 ? 99.209 136.580 130.071 1.00 290.86 244 TYR C CA 1
ATOM 15519 C C . TYR B 2 244 ? 98.657 136.398 131.476 1.00 290.86 244 TYR C C 1
ATOM 15520 O O . TYR B 2 244 ? 98.824 137.268 132.333 1.00 290.86 244 TYR C O 1
ATOM 15538 N N . THR B 2 245 ? 97.990 135.267 131.705 1.00 263.99 245 THR C N 1
ATOM 15539 C CA . THR B 2 245 ? 97.393 134.947 133.001 1.00 263.99 245 THR C CA 1
ATOM 15540 C C . THR B 2 245 ? 97.939 133.603 133.460 1.00 263.99 245 THR C C 1
ATOM 15541 O O . THR B 2 245 ? 97.427 132.547 133.065 1.00 263.99 245 THR C O 1
ATOM 15552 N N . PRO B 2 246 ? 98.974 133.598 134.298 1.00 264.56 246 PRO C N 1
ATOM 15553 C CA . PRO B 2 246 ? 99.551 132.325 134.740 1.00 264.56 246 PRO C CA 1
ATOM 15554 C C . PRO B 2 246 ? 98.514 131.447 135.422 1.00 264.56 246 PRO C C 1
ATOM 15555 O O . PRO B 2 246 ? 97.617 131.934 136.112 1.00 264.56 246 PRO C O 1
ATOM 15566 N N . GLY B 2 247 ? 98.513 130.166 135.033 1.00 261.75 247 GLY C N 1
ATOM 15567 C CA . GLY B 2 247 ? 97.564 129.188 135.592 1.00 261.75 247 GLY C CA 1
ATOM 15568 C C . GLY B 2 247 ? 98.075 128.656 136.914 1.00 261.75 247 GLY C C 1
ATOM 15569 O O . GLY B 2 247 ? 98.546 127.503 136.932 1.00 261.75 247 GLY C O 1
ATOM 15573 N N . GLY B 2 248 ? 98.004 129.462 137.979 1.00 270.35 248 GLY C N 1
ATOM 15574 C CA . GLY B 2 248 ? 98.506 129.067 139.309 1.00 270.35 248 GLY C CA 1
ATOM 15575 C C . GLY B 2 248 ? 97.787 129.784 140.437 1.00 270.35 248 GLY C C 1
ATOM 15576 O O . GLY B 2 248 ? 97.133 130.810 140.170 1.00 270.35 248 GLY C O 1
ATOM 15580 N N . GLU B 2 249 ? 97.920 129.246 141.652 1.00 256.89 249 GLU C N 1
ATOM 15581 C CA . GLU B 2 249 ? 97.537 129.893 142.930 1.00 256.89 249 GLU C CA 1
ATOM 15582 C C . GLU B 2 249 ? 97.116 131.330 142.647 1.00 256.89 249 GLU C C 1
ATOM 15583 O O . GLU B 2 249 ? 97.985 132.211 142.726 1.00 256.89 249 GLU C O 1
ATOM 15595 N N . VAL B 2 250 ? 95.856 131.543 142.280 1.00 252.35 250 VAL C N 1
ATOM 15596 C CA . VAL B 2 250 ? 95.318 132.917 142.082 1.00 252.35 250 VAL C CA 1
ATOM 15597 C C . VAL B 2 250 ? 95.143 133.478 143.487 1.00 252.35 250 VAL C C 1
ATOM 15598 O O . VAL B 2 250 ? 93.990 133.677 143.916 1.00 252.35 250 VAL C O 1
ATOM 15611 N N . ARG B 2 251 ? 96.246 133.745 144.177 1.00 257.71 251 ARG C N 1
ATOM 15612 C CA . ARG B 2 251 ? 96.158 134.140 145.575 1.00 257.71 251 ARG C CA 1
ATOM 15613 C C . ARG B 2 251 ? 95.297 135.388 145.719 1.00 257.71 251 ARG C C 1
ATOM 15614 O O . ARG B 2 251 ? 95.399 136.330 144.926 1.00 257.71 251 ARG C O 1
ATOM 15635 N N . ASN B 2 252 ? 94.444 135.395 146.744 1.00 280.32 252 ASN C N 1
ATOM 15636 C CA . ASN B 2 252 ? 93.581 136.548 146.973 1.00 280.32 252 ASN C CA 1
ATOM 15637 C C . ASN B 2 252 ? 94.394 137.820 147.174 1.00 280.32 252 ASN C C 1
ATOM 15638 O O . ASN B 2 252 ? 93.953 138.904 146.779 1.00 280.32 252 ASN C O 1
ATOM 15649 N N . ASP B 2 253 ? 95.577 137.710 147.781 1.00 295.32 253 ASP C N 1
ATOM 15650 C CA . ASP B 2 253 ? 96.410 138.888 148.000 1.00 295.32 253 ASP C CA 1
ATOM 15651 C C . ASP B 2 253 ? 96.772 139.556 146.679 1.00 295.32 253 ASP C C 1
ATOM 15652 O O . ASP B 2 253 ? 96.600 140.769 146.512 1.00 295.32 253 ASP C O 1
ATOM 15661 N N . ASP B 2 254 ? 97.278 138.775 145.722 1.00 301.49 254 ASP C N 1
ATOM 15662 C CA . ASP B 2 254 ? 97.679 139.346 144.442 1.00 301.49 254 ASP C CA 1
ATOM 15663 C C . ASP B 2 254 ? 96.482 139.920 143.699 1.00 301.49 254 ASP C C 1
ATOM 15664 O O . ASP B 2 254 ? 96.560 141.013 143.120 1.00 301.49 254 ASP C O 1
ATOM 15673 N N . VAL B 2 255 ? 95.359 139.198 143.706 1.00 292.84 255 VAL C N 1
ATOM 15674 C CA . VAL B 2 255 ? 94.172 139.673 143.004 1.00 292.84 255 VAL C CA 1
ATOM 15675 C C . VAL B 2 255 ? 93.701 140.993 143.594 1.00 292.84 255 VAL C C 1
ATOM 15676 O O . VAL B 2 255 ? 93.358 141.925 142.861 1.00 292.84 255 VAL C O 1
ATOM 15689 N N . ASP B 2 256 ? 93.675 141.098 144.925 1.00 314.81 256 ASP C N 1
ATOM 15690 C CA . ASP B 2 256 ? 93.191 142.332 145.536 1.00 314.81 256 ASP C CA 1
ATOM 15691 C C . ASP B 2 256 ? 94.174 143.477 145.338 1.00 314.81 256 ASP C C 1
ATOM 15692 O O . ASP B 2 256 ? 93.750 144.628 145.194 1.00 314.81 256 ASP C O 1
ATOM 15701 N N . GLN B 2 257 ? 95.479 143.200 145.332 1.00 302.15 257 GLN C N 1
ATOM 15702 C CA . GLN B 2 257 ? 96.444 144.256 145.039 1.00 302.15 257 GLN C CA 1
ATOM 15703 C C . GLN B 2 257 ? 96.245 144.793 143.624 1.00 302.15 257 GLN C C 1
ATOM 15704 O O . GLN B 2 257 ? 96.220 146.012 143.397 1.00 302.15 257 GLN C O 1
ATOM 15718 N N . SER B 2 258 ? 96.099 143.886 142.654 1.00 310.84 258 SER C N 1
ATOM 15719 C CA . SER B 2 258 ? 95.843 144.311 141.284 1.00 310.84 258 SER C CA 1
ATOM 15720 C C . SER B 2 258 ? 94.535 145.085 141.194 1.00 310.84 258 SER C C 1
ATOM 15721 O O . SER B 2 258 ? 94.449 146.101 140.494 1.00 310.84 258 SER C O 1
ATOM 15729 N N . LEU B 2 259 ? 93.509 144.620 141.906 1.00 324.87 259 LEU C N 1
ATOM 15730 C CA . LEU B 2 259 ? 92.228 145.313 141.916 1.00 324.87 259 LEU C CA 1
ATOM 15731 C C . LEU B 2 259 ? 92.374 146.723 142.472 1.00 324.87 259 LEU C C 1
ATOM 15732 O O . LEU B 2 259 ? 91.797 147.674 141.935 1.00 324.87 259 LEU C O 1
ATOM 15748 N N . ILE B 2 260 ? 93.143 146.877 143.548 1.00 332.45 260 ILE C N 1
ATOM 15749 C CA . ILE B 2 260 ? 93.311 148.185 144.173 1.00 332.45 260 ILE C CA 1
ATOM 15750 C C . ILE B 2 260 ? 94.027 149.139 143.227 1.00 332.45 260 ILE C C 1
ATOM 15751 O O . ILE B 2 260 ? 93.623 150.296 143.062 1.00 332.45 260 ILE C O 1
ATOM 15767 N N . ILE B 2 261 ? 95.109 148.674 142.597 1.00 312.13 261 ILE C N 1
ATOM 15768 C CA . ILE B 2 261 ? 95.834 149.557 141.685 1.00 312.13 261 ILE C CA 1
ATOM 15769 C C . ILE B 2 261 ? 94.964 149.917 140.485 1.00 312.13 261 ILE C C 1
ATOM 15770 O O . ILE B 2 261 ? 94.963 151.068 140.023 1.00 312.13 261 ILE C O 1
ATOM 15786 N N . ALA B 2 262 ? 94.211 148.947 139.959 1.00 329.36 262 ALA C N 1
ATOM 15787 C CA . ALA B 2 262 ? 93.323 149.234 138.840 1.00 329.36 262 ALA C CA 1
ATOM 15788 C C . ALA B 2 262 ? 92.260 150.248 139.237 1.00 329.36 262 ALA C C 1
ATOM 15789 O O . ALA B 2 262 ? 91.926 151.144 138.454 1.00 329.36 262 ALA C O 1
ATOM 15796 N N . ALA B 2 263 ? 91.713 150.115 140.446 1.00 360.17 263 ALA C N 1
ATOM 15797 C CA . ALA B 2 263 ? 90.739 151.083 140.934 1.00 360.17 263 ALA C CA 1
ATOM 15798 C C . ALA B 2 263 ? 91.352 152.473 141.021 1.00 360.17 263 ALA C C 1
ATOM 15799 O O . ALA B 2 263 ? 90.734 153.463 140.609 1.00 360.17 263 ALA C O 1
ATOM 15806 N N . ARG B 2 264 ? 92.568 152.569 141.562 1.00 360.76 264 ARG C N 1
ATOM 15807 C CA . ARG B 2 264 ? 93.235 153.863 141.648 1.00 360.76 264 ARG C CA 1
ATOM 15808 C C . ARG B 2 264 ? 93.370 154.490 140.266 1.00 360.76 264 ARG C C 1
ATOM 15809 O O . ARG B 2 264 ? 93.023 155.662 140.062 1.00 360.76 264 ARG C O 1
ATOM 15830 N N . ASN B 2 265 ? 93.860 153.715 139.298 1.00 335.84 265 ASN C N 1
ATOM 15831 C CA . ASN B 2 265 ? 94.086 154.262 137.963 1.00 335.84 265 ASN C CA 1
ATOM 15832 C C . ASN B 2 265 ? 92.775 154.676 137.302 1.00 335.84 265 ASN C C 1
ATOM 15833 O O . ASN B 2 265 ? 92.688 155.752 136.696 1.00 335.84 265 ASN C O 1
ATOM 15844 N N . ILE B 2 266 ? 91.743 153.830 137.397 1.00 366.61 266 ILE C N 1
ATOM 15845 C CA . ILE B 2 266 ? 90.475 154.141 136.743 1.00 366.61 266 ILE C CA 1
ATOM 15846 C C . ILE B 2 266 ? 89.859 155.389 137.363 1.00 366.61 266 ILE C C 1
ATOM 15847 O O . ILE B 2 266 ? 89.317 156.243 136.656 1.00 366.61 266 ILE C O 1
ATOM 15863 N N . VAL B 2 267 ? 89.930 155.518 138.693 1.00 386.55 267 VAL C N 1
ATOM 15864 C CA . VAL B 2 267 ? 89.389 156.707 139.345 1.00 386.55 267 VAL C CA 1
ATOM 15865 C C . VAL B 2 267 ? 90.159 157.948 138.912 1.00 386.55 267 VAL C C 1
ATOM 15866 O O . VAL B 2 267 ? 89.570 159.000 138.634 1.00 386.55 267 VAL C O 1
ATOM 15879 N N . ARG B 2 268 ? 91.491 157.850 138.855 1.00 366.37 268 ARG C N 1
ATOM 15880 C CA . ARG B 2 268 ? 92.288 159.001 138.449 1.00 366.37 268 ARG C CA 1
ATOM 15881 C C . ARG B 2 268 ? 91.929 159.442 137.039 1.00 366.37 268 ARG C C 1
ATOM 15882 O O . ARG B 2 268 ? 91.790 160.642 136.770 1.00 366.37 268 ARG C O 1
ATOM 15903 N N . ARG B 2 269 ? 91.768 158.486 136.124 1.00 365.20 269 ARG C N 1
ATOM 15904 C CA . ARG B 2 269 ? 91.422 158.841 134.750 1.00 365.20 269 ARG C CA 1
ATOM 15905 C C . ARG B 2 269 ? 89.998 159.378 134.655 1.00 365.20 269 ARG C C 1
ATOM 15906 O O . ARG B 2 269 ? 89.724 160.289 133.864 1.00 365.20 269 ARG C O 1
ATOM 15914 N N . ALA B 2 270 ? 89.074 158.826 135.446 1.00 367.77 270 ALA C N 1
ATOM 15915 C CA . ALA B 2 270 ? 87.695 159.298 135.418 1.00 367.77 270 ALA C CA 1
ATOM 15916 C C . ALA B 2 270 ? 87.577 160.715 135.958 1.00 367.77 270 ALA C C 1
ATOM 15917 O O . ALA B 2 270 ? 86.704 161.472 135.515 1.00 367.77 270 ALA C O 1
ATOM 15924 N N . THR B 2 271 ? 88.431 161.086 136.912 1.00 358.77 271 THR C N 1
ATOM 15925 C CA . THR B 2 271 ? 88.388 162.441 137.455 1.00 358.77 271 THR C CA 1
ATOM 15926 C C . THR B 2 271 ? 88.434 163.479 136.340 1.00 358.77 271 THR C C 1
ATOM 15927 O O . THR B 2 271 ? 87.675 164.456 136.350 1.00 358.77 271 THR C O 1
ATOM 15933 N N . VAL B 2 272 ? 89.324 163.282 135.362 1.00 306.06 272 VAL C N 1
ATOM 15934 C CA . VAL B 2 272 ? 89.429 164.205 134.234 1.00 306.06 272 VAL C CA 1
ATOM 15935 C C . VAL B 2 272 ? 88.398 163.934 133.150 1.00 306.06 272 VAL C C 1
ATOM 15936 O O . VAL B 2 272 ? 88.190 164.790 132.280 1.00 306.06 272 VAL C O 1
ATOM 15949 N N . SER B 2 273 ? 87.742 162.776 133.177 1.00 326.41 273 SER C N 1
ATOM 15950 C CA . SER B 2 273 ? 86.789 162.436 132.131 1.00 326.41 273 SER C CA 1
ATOM 15951 C C . SER B 2 273 ? 85.627 163.424 132.115 1.00 326.41 273 SER C C 1
ATOM 15952 O O . SER B 2 273 ? 85.191 163.916 133.159 1.00 326.41 273 SER C O 1
ATOM 15960 N N . ALA B 2 274 ? 85.127 163.712 130.910 1.00 329.79 274 ALA C N 1
ATOM 15961 C CA . ALA B 2 274 ? 84.021 164.655 130.770 1.00 329.79 274 ALA C CA 1
ATOM 15962 C C . ALA B 2 274 ? 82.769 164.148 131.475 1.00 329.79 274 ALA C C 1
ATOM 15963 O O . ALA B 2 274 ? 82.065 164.920 132.136 1.00 329.79 274 ALA C O 1
ATOM 15970 N N . ASP B 2 275 ? 82.474 162.853 131.344 1.00 356.50 275 ASP C N 1
ATOM 15971 C CA . ASP B 2 275 ? 81.330 162.214 131.987 1.00 356.50 275 ASP C CA 1
ATOM 15972 C C . ASP B 2 275 ? 81.870 161.056 132.819 1.00 356.50 275 ASP C C 1
ATOM 15973 O O . ASP B 2 275 ? 81.833 159.894 132.387 1.00 356.50 275 ASP C O 1
ATOM 15982 N N . PRO B 2 276 ? 82.388 161.337 134.018 1.00 382.85 276 PRO C N 1
ATOM 15983 C CA . PRO B 2 276 ? 83.070 160.276 134.777 1.00 382.85 276 PRO C CA 1
ATOM 15984 C C . PRO B 2 276 ? 82.194 159.070 135.066 1.00 382.85 276 PRO C C 1
ATOM 15985 O O . PRO B 2 276 ? 82.693 157.943 135.049 1.00 382.85 276 PRO C O 1
ATOM 15996 N N . LEU B 2 277 ? 80.900 159.266 135.333 1.00 392.66 277 LEU C N 1
ATOM 15997 C CA . LEU B 2 277 ? 80.052 158.130 135.690 1.00 392.66 277 LEU C CA 1
ATOM 15998 C C . LEU B 2 277 ? 79.904 157.158 134.523 1.00 392.66 277 LEU C C 1
ATOM 15999 O O . LEU B 2 277 ? 80.168 155.958 134.662 1.00 392.66 277 LEU C O 1
ATOM 16015 N N . ALA B 2 278 ? 79.493 157.663 133.357 1.00 368.88 278 ALA C N 1
ATOM 16016 C CA . ALA B 2 278 ? 79.285 156.786 132.208 1.00 368.88 278 ALA C CA 1
ATOM 16017 C C . ALA B 2 278 ? 80.597 156.174 131.735 1.00 368.88 278 ALA C C 1
ATOM 16018 O O . ALA B 2 278 ? 80.659 154.974 131.440 1.00 368.88 278 ALA C O 1
ATOM 16025 N N . SER B 2 279 ? 81.652 156.985 131.646 1.00 357.53 279 SER C N 1
ATOM 16026 C CA . SER B 2 279 ? 82.944 156.463 131.217 1.00 357.53 279 SER C CA 1
ATOM 16027 C C . SER B 2 279 ? 83.446 155.397 132.179 1.00 357.53 279 SER C C 1
ATOM 16028 O O . SER B 2 279 ? 83.950 154.351 131.752 1.00 357.53 279 SER C O 1
ATOM 16036 N N . LEU B 2 280 ? 83.314 155.643 133.483 1.00 379.23 280 LEU C N 1
ATOM 16037 C CA . LEU B 2 280 ? 83.738 154.663 134.473 1.00 379.23 280 LEU C CA 1
ATOM 16038 C C . LEU B 2 280 ? 82.945 153.369 134.335 1.00 379.23 280 LEU C C 1
ATOM 16039 O O . LEU B 2 280 ? 83.517 152.276 134.380 1.00 379.23 280 LEU C O 1
ATOM 16055 N N . LEU B 2 281 ? 81.626 153.474 134.162 1.00 384.20 281 LEU C N 1
ATOM 16056 C CA . LEU B 2 281 ? 80.811 152.275 133.999 1.00 384.20 281 LEU C CA 1
ATOM 16057 C C . LEU B 2 281 ? 81.260 151.471 132.785 1.00 384.20 281 LEU C C 1
ATOM 16058 O O . LEU B 2 281 ? 81.491 150.259 132.875 1.00 384.20 281 LEU C O 1
ATOM 16074 N N . GLU B 2 282 ? 81.404 152.142 131.637 1.00 349.64 282 GLU C N 1
ATOM 16075 C CA . GLU B 2 282 ? 81.772 151.430 130.416 1.00 349.64 282 GLU C CA 1
ATOM 16076 C C . GLU B 2 282 ? 83.158 150.807 130.530 1.00 349.64 282 GLU C C 1
ATOM 16077 O O . GLU B 2 282 ? 83.376 149.676 130.087 1.00 349.64 282 GLU C O 1
ATOM 16089 N N . MET B 2 283 ? 84.115 151.532 131.122 1.00 344.63 283 MET C N 1
ATOM 16090 C CA . MET B 2 283 ? 85.474 151.013 131.215 1.00 344.63 283 MET C CA 1
ATOM 16091 C C . MET B 2 283 ? 85.562 149.861 132.209 1.00 344.63 283 MET C C 1
ATOM 16092 O O . MET B 2 283 ? 86.305 148.899 131.985 1.00 344.63 283 MET C O 1
ATOM 16106 N N . CYS B 2 284 ? 84.815 149.937 133.313 1.00 345.06 284 CYS C N 1
ATOM 16107 C CA . CYS B 2 284 ? 84.753 148.808 134.235 1.00 345.06 284 CYS C CA 1
ATOM 16108 C C . CYS B 2 284 ? 84.138 147.594 133.554 1.00 345.06 284 CYS C C 1
ATOM 16109 O O . CYS B 2 284 ? 84.600 146.463 133.746 1.00 345.06 284 CYS C O 1
ATOM 16117 N N . HIS B 2 285 ? 83.092 147.808 132.754 1.00 348.53 285 HIS C N 1
ATOM 16118 C CA . HIS B 2 285 ? 82.526 146.726 131.959 1.00 348.53 285 HIS C CA 1
ATOM 16119 C C . HIS B 2 285 ? 83.410 146.340 130.781 1.00 348.53 285 HIS C C 1
ATOM 16120 O O . HIS B 2 285 ? 83.116 145.346 130.109 1.00 348.53 285 HIS C O 1
ATOM 16135 N N . SER B 2 286 ? 84.477 147.092 130.515 1.00 334.77 286 SER C N 1
ATOM 16136 C CA . SER B 2 286 ? 85.345 146.877 129.363 1.00 334.77 286 SER C CA 1
ATOM 16137 C C . SER B 2 286 ? 86.798 146.689 129.790 1.00 334.77 286 SER C C 1
ATOM 16138 O O . SER B 2 286 ? 87.718 147.251 129.192 1.00 334.77 286 SER C O 1
ATOM 16146 N N . THR B 2 287 ? 87.024 145.894 130.835 1.00 301.68 287 THR C N 1
ATOM 16147 C CA . THR B 2 287 ? 88.380 145.594 131.273 1.00 301.68 287 THR C CA 1
ATOM 16148 C C . THR B 2 287 ? 88.342 144.383 132.194 1.00 301.68 287 THR C C 1
ATOM 16149 O O . THR B 2 287 ? 87.312 144.068 132.793 1.00 301.68 287 THR C O 1
ATOM 16160 N N . GLN B 2 288 ? 89.486 143.710 132.295 1.00 298.55 288 GLN C N 1
ATOM 16161 C CA . GLN B 2 288 ? 89.632 142.538 133.147 1.00 298.55 288 GLN C CA 1
ATOM 16162 C C . GLN B 2 288 ? 91.025 142.544 133.763 1.00 298.55 288 GLN C C 1
ATOM 16163 O O . GLN B 2 288 ? 91.885 143.351 133.401 1.00 298.55 288 GLN C O 1
ATOM 16177 N N . ILE B 2 289 ? 91.232 141.649 134.724 1.00 307.64 289 ILE C N 1
ATOM 16178 C CA . ILE B 2 289 ? 92.521 141.502 135.394 1.00 307.64 289 ILE C CA 1
ATOM 16179 C C . ILE B 2 289 ? 92.824 140.020 135.526 1.00 307.64 289 ILE C C 1
ATOM 16180 O O . ILE B 2 289 ? 91.969 139.242 135.969 1.00 307.64 289 ILE C O 1
ATOM 16196 N N . GLY B 2 290 ? 94.036 139.626 135.146 1.00 291.26 290 GLY C N 1
ATOM 16197 C CA . GLY B 2 290 ? 94.453 138.243 135.297 1.00 291.26 290 GLY C CA 1
ATOM 16198 C C . GLY B 2 290 ? 93.543 137.248 134.617 1.00 291.26 290 GLY C C 1
ATOM 16199 O O . GLY B 2 290 ? 93.456 136.096 135.051 1.00 291.26 290 GLY C O 1
ATOM 16203 N N . GLY B 2 291 ? 92.854 137.664 133.554 1.00 288.60 291 GLY C N 1
ATOM 16204 C CA . GLY B 2 291 ? 91.910 136.825 132.855 1.00 288.60 291 GLY C CA 1
ATOM 16205 C C . GLY B 2 291 ? 90.511 136.848 133.433 1.00 288.60 291 GLY C C 1
ATOM 16206 O O . GLY B 2 291 ? 89.578 136.348 132.798 1.00 288.60 291 GLY C O 1
ATOM 16210 N N . ILE B 2 292 ? 90.342 137.419 134.622 1.00 291.56 292 ILE C N 1
ATOM 16211 C CA . ILE B 2 292 ? 89.041 137.523 135.269 1.00 291.56 292 ILE C CA 1
ATOM 16212 C C . ILE B 2 292 ? 88.553 138.959 135.160 1.00 291.56 292 ILE C C 1
ATOM 16213 O O . ILE B 2 292 ? 89.323 139.910 135.343 1.00 291.56 292 ILE C O 1
ATOM 16220 N N . ARG B 2 293 ? 87.269 139.119 134.857 1.00 326.70 293 ARG C N 1
ATOM 16221 C CA . ARG B 2 293 ? 86.702 140.442 134.660 1.00 326.70 293 ARG C CA 1
ATOM 16222 C C . ARG B 2 293 ? 86.634 141.203 135.981 1.00 326.70 293 ARG C C 1
ATOM 16223 O O . ARG B 2 293 ? 86.520 140.619 137.059 1.00 326.70 293 ARG C O 1
ATOM 16244 N N . MET B 2 294 ? 86.705 142.533 135.878 1.00 329.22 294 MET C N 1
ATOM 16245 C CA . MET B 2 294 ? 86.720 143.372 137.072 1.00 329.22 294 MET C CA 1
ATOM 16246 C C . MET B 2 294 ? 85.454 143.177 137.898 1.00 329.22 294 MET C C 1
ATOM 16247 O O . MET B 2 294 ? 85.511 143.120 139.133 1.00 329.22 294 MET C O 1
ATOM 16261 N N . VAL B 2 295 ? 84.302 143.076 137.235 1.00 329.57 295 VAL C N 1
ATOM 16262 C CA . VAL B 2 295 ? 83.035 142.991 137.957 1.00 329.57 295 VAL C CA 1
ATOM 16263 C C . VAL B 2 295 ? 82.988 141.730 138.808 1.00 329.57 295 VAL C C 1
ATOM 16264 O O . VAL B 2 295 ? 82.486 141.747 139.938 1.00 329.57 295 VAL C O 1
ATOM 16277 N N . ASP B 2 296 ? 83.489 140.612 138.282 1.00 329.86 296 ASP C N 1
ATOM 16278 C CA . ASP B 2 296 ? 83.433 139.359 139.030 1.00 329.86 296 ASP C CA 1
ATOM 16279 C C . ASP B 2 296 ? 84.157 139.487 140.365 1.00 329.86 296 ASP C C 1
ATOM 16280 O O . ASP B 2 296 ? 83.592 139.188 141.423 1.00 329.86 296 ASP C O 1
ATOM 16289 N N . ILE B 2 297 ? 85.407 139.953 140.335 1.00 323.75 297 ILE C N 1
ATOM 16290 C CA . ILE B 2 297 ? 86.166 140.116 141.572 1.00 323.75 297 ILE C CA 1
ATOM 16291 C C . ILE B 2 297 ? 85.502 141.152 142.468 1.00 323.75 297 ILE C C 1
ATOM 16292 O O . ILE B 2 297 ? 85.365 140.948 143.680 1.00 323.75 297 ILE C O 1
ATOM 16308 N N . LEU B 2 298 ? 85.081 142.278 141.889 1.00 330.88 298 LEU C N 1
ATOM 16309 C CA . LEU B 2 298 ? 84.501 143.349 142.693 1.00 330.88 298 LEU C CA 1
ATOM 16310 C C . LEU B 2 298 ? 83.288 142.853 143.470 1.00 330.88 298 LEU C C 1
ATOM 16311 O O . LEU B 2 298 ? 83.196 143.040 144.688 1.00 330.88 298 LEU C O 1
ATOM 16327 N N . ARG B 2 299 ? 82.346 142.209 142.779 1.00 324.30 299 ARG C N 1
ATOM 16328 C CA . ARG B 2 299 ? 81.191 141.625 143.450 1.00 324.30 299 ARG C CA 1
ATOM 16329 C C . ARG B 2 299 ? 81.579 140.475 144.369 1.00 324.30 299 ARG C C 1
ATOM 16330 O O . ARG B 2 299 ? 80.830 140.168 145.303 1.00 324.30 299 ARG C O 1
ATOM 16351 N N . GLN B 2 300 ? 82.721 139.832 144.128 1.00 288.45 300 GLN C N 1
ATOM 16352 C CA . GLN B 2 300 ? 83.137 138.696 144.946 1.00 288.45 300 GLN C CA 1
ATOM 16353 C C . GLN B 2 300 ? 83.972 139.136 146.145 1.00 288.45 300 GLN C C 1
ATOM 16354 O O . GLN B 2 300 ? 83.586 138.904 147.295 1.00 288.45 300 GLN C O 1
ATOM 16368 N N . ASN B 2 301 ? 85.111 139.769 145.893 1.00 290.11 301 ASN C N 1
ATOM 16369 C CA . ASN B 2 301 ? 86.037 140.104 146.969 1.00 290.11 301 ASN C CA 1
ATOM 16370 C C . ASN B 2 301 ? 85.597 141.387 147.665 1.00 290.11 301 ASN C C 1
ATOM 16371 O O . ASN B 2 301 ? 85.470 142.424 147.003 1.00 290.11 301 ASN C O 1
ATOM 16382 N N . PRO B 2 302 ? 85.357 141.369 148.978 1.00 299.42 302 PRO C N 1
ATOM 16383 C CA . PRO B 2 302 ? 85.197 142.629 149.718 1.00 299.42 302 PRO C CA 1
ATOM 16384 C C . PRO B 2 302 ? 86.560 143.168 150.127 1.00 299.42 302 PRO C C 1
ATOM 16385 O O . PRO B 2 302 ? 87.306 142.509 150.854 1.00 299.42 302 PRO C O 1
ATOM 16396 N N . THR B 2 303 ? 86.887 144.366 149.650 1.00 334.83 303 THR C N 1
ATOM 16397 C CA . THR B 2 303 ? 88.178 144.984 149.934 1.00 334.83 303 THR C CA 1
ATOM 16398 C C . THR B 2 303 ? 87.972 146.470 150.171 1.00 334.83 303 THR C C 1
ATOM 16399 O O . THR B 2 303 ? 87.359 147.154 149.346 1.00 334.83 303 THR C O 1
ATOM 16410 N N . GLU B 2 304 ? 88.487 146.964 151.293 1.00 366.88 304 GLU C N 1
ATOM 16411 C CA . GLU B 2 304 ? 88.290 148.350 151.701 1.00 366.88 304 GLU C CA 1
ATOM 16412 C C . GLU B 2 304 ? 89.382 149.211 151.081 1.00 366.88 304 GLU C C 1
ATOM 16413 O O . GLU B 2 304 ? 90.565 149.058 151.406 1.00 366.88 304 GLU C O 1
ATOM 16425 N N . GLU B 2 305 ? 88.986 150.117 150.192 1.00 382.23 305 GLU C N 1
ATOM 16426 C CA . GLU B 2 305 ? 89.901 151.075 149.585 1.00 382.23 305 GLU C CA 1
ATOM 16427 C C . GLU B 2 305 ? 89.066 152.120 148.861 1.00 382.23 305 GLU C C 1
ATOM 16428 O O . GLU B 2 305 ? 88.074 151.781 148.214 1.00 382.23 305 GLU C O 1
ATOM 16440 N N . GLN B 2 306 ? 89.480 153.385 148.969 1.00 396.51 306 GLN C N 1
ATOM 16441 C CA . GLN B 2 306 ? 88.661 154.476 148.454 1.00 396.51 306 GLN C CA 1
ATOM 16442 C C . GLN B 2 306 ? 88.291 154.242 146.996 1.00 396.51 306 GLN C C 1
ATOM 16443 O O . GLN B 2 306 ? 87.114 154.284 146.624 1.00 396.51 306 GLN C O 1
ATOM 16457 N N . ALA B 2 307 ? 89.290 153.981 146.152 1.00 379.07 307 ALA C N 1
ATOM 16458 C CA . ALA B 2 307 ? 89.010 153.727 144.746 1.00 379.07 307 ALA C CA 1
ATOM 16459 C C . ALA B 2 307 ? 88.193 152.453 144.568 1.00 379.07 307 ALA C C 1
ATOM 16460 O O . ALA B 2 307 ? 87.267 152.412 143.752 1.00 379.07 307 ALA C O 1
ATOM 16467 N N . VAL B 2 308 ? 88.531 151.400 145.315 1.00 366.72 308 VAL C N 1
ATOM 16468 C CA . VAL B 2 308 ? 87.796 150.143 145.192 1.00 366.72 308 VAL C CA 1
ATOM 16469 C C . VAL B 2 308 ? 86.336 150.347 145.572 1.00 366.72 308 VAL C C 1
ATOM 16470 O O . VAL B 2 308 ? 85.426 149.861 144.890 1.00 366.72 308 VAL C O 1
ATOM 16483 N N . ASP B 2 309 ? 86.092 151.061 146.671 1.00 380.67 309 ASP C N 1
ATOM 16484 C CA . ASP B 2 309 ? 84.720 151.352 147.070 1.00 380.67 309 ASP C CA 1
ATOM 16485 C C . ASP B 2 309 ? 84.020 152.210 146.024 1.00 380.67 309 ASP C C 1
ATOM 16486 O O . ASP B 2 309 ? 82.817 152.051 145.782 1.00 380.67 309 ASP C O 1
ATOM 16495 N N . ILE B 2 310 ? 84.756 153.130 145.394 1.00 384.65 310 ILE C N 1
ATOM 16496 C CA . ILE B 2 310 ? 84.164 153.954 144.343 1.00 384.65 310 ILE C CA 1
ATOM 16497 C C . ILE B 2 310 ? 83.699 153.076 143.189 1.00 384.65 310 ILE C C 1
ATOM 16498 O O . ILE B 2 310 ? 82.593 153.244 142.666 1.00 384.65 310 ILE C O 1
ATOM 16514 N N . CYS B 2 311 ? 84.539 152.126 142.774 1.00 355.83 311 CYS C N 1
ATOM 16515 C CA . CYS B 2 311 ? 84.121 151.203 141.720 1.00 355.83 311 CYS C CA 1
ATOM 16516 C C . CYS B 2 311 ? 82.912 150.391 142.162 1.00 355.83 311 CYS C C 1
ATOM 16517 O O . CYS B 2 311 ? 81.954 150.218 141.400 1.00 355.83 311 CYS C O 1
ATOM 16525 N N . LYS B 2 312 ? 82.935 149.890 143.398 1.00 351.51 312 LYS C N 1
ATOM 16526 C CA . LYS B 2 312 ? 81.827 149.071 143.880 1.00 351.51 312 LYS C CA 1
ATOM 16527 C C . LYS B 2 312 ? 80.518 149.845 143.821 1.00 351.51 312 LYS C C 1
ATOM 16528 O O . LYS B 2 312 ? 79.490 149.322 143.373 1.00 351.51 312 LYS C O 1
ATOM 16547 N N . ALA B 2 313 ? 80.539 151.099 144.277 1.00 365.60 313 ALA C N 1
ATOM 16548 C CA . ALA B 2 313 ? 79.336 151.923 144.239 1.00 365.60 313 ALA C CA 1
ATOM 16549 C C . ALA B 2 313 ? 78.923 152.240 142.808 1.00 365.60 313 ALA C C 1
ATOM 16550 O O . ALA B 2 313 ? 77.731 152.237 142.485 1.00 365.60 313 ALA C O 1
ATOM 16557 N N . ALA B 2 314 ? 79.896 152.517 141.936 1.00 385.55 314 ALA C N 1
ATOM 16558 C CA . ALA B 2 314 ? 79.573 152.917 140.570 1.00 385.55 314 ALA C CA 1
ATOM 16559 C C . ALA B 2 314 ? 78.714 151.868 139.879 1.00 385.55 314 ALA C C 1
ATOM 16560 O O . ALA B 2 314 ? 77.764 152.208 139.163 1.00 385.55 314 ALA C O 1
ATOM 16567 N N . MET B 2 315 ? 79.020 150.589 140.087 1.00 378.23 315 MET C N 1
ATOM 16568 C CA . MET B 2 315 ? 78.245 149.524 139.469 1.00 378.23 315 MET C CA 1
ATOM 16569 C C . MET B 2 315 ? 76.825 149.441 140.011 1.00 378.23 315 MET C C 1
ATOM 16570 O O . MET B 2 315 ? 75.999 148.729 139.429 1.00 378.23 315 MET C O 1
ATOM 16584 N N . GLY B 2 316 ? 76.520 150.143 141.100 1.00 373.71 316 GLY C N 1
ATOM 16585 C CA . GLY B 2 316 ? 75.227 150.043 141.739 1.00 373.71 316 GLY C CA 1
ATOM 16586 C C . GLY B 2 316 ? 75.100 148.906 142.727 1.00 373.71 316 GLY C C 1
ATOM 16587 O O . GLY B 2 316 ? 74.029 148.744 143.325 1.00 373.71 316 GLY C O 1
ATOM 16591 N N . LEU B 2 317 ? 76.154 148.118 142.920 1.00 361.20 317 LEU C N 1
ATOM 16592 C CA . LEU B 2 317 ? 76.134 147.020 143.870 1.00 361.20 317 LEU C CA 1
ATOM 16593 C C . LEU B 2 317 ? 76.235 147.563 145.293 1.00 361.20 317 LEU C C 1
ATOM 16594 O O . LEU B 2 317 ? 76.277 148.775 145.523 1.00 361.20 317 LEU C O 1
ATOM 16610 N N . ARG B 2 318 ? 76.270 146.654 146.263 1.00 371.91 318 ARG C N 1
ATOM 16611 C CA . ARG B 2 318 ? 76.364 147.065 147.659 1.00 371.91 318 ARG C CA 1
ATOM 16612 C C . ARG B 2 318 ? 77.609 147.917 147.878 1.00 371.91 318 ARG C C 1
ATOM 16613 O O . ARG B 2 318 ? 78.684 147.626 147.351 1.00 371.91 318 ARG C O 1
ATOM 16634 N N . ILE B 2 319 ? 77.493 149.079 148.540 1.00 361.93 319 ILE C N 1
ATOM 16635 C CA . ILE B 2 319 ? 78.620 150.066 148.664 1.00 361.93 319 ILE C CA 1
ATOM 16636 C C . ILE B 2 319 ? 79.014 150.272 150.119 1.00 361.93 319 ILE C C 1
ATOM 16637 O O . ILE B 2 319 ? 78.106 150.436 150.828 1.00 361.93 319 ILE C O 1
ATOM 16653 N N . SER B 2 320 ? 80.278 150.495 150.482 1.00 367.95 320 SER C N 1
ATOM 16654 C CA . SER B 2 320 ? 80.715 150.612 151.905 1.00 367.95 320 SER C CA 1
ATOM 16655 C C . SER B 2 320 ? 80.363 151.984 152.484 1.00 367.95 320 SER C C 1
ATOM 16656 O O . SER B 2 320 ? 79.695 152.749 151.769 1.00 367.95 320 SER C O 1
ATOM 16664 N N . SER B 2 321 ? 80.818 152.291 153.709 1.00 366.88 321 SER C N 1
ATOM 16665 C CA . SER B 2 321 ? 80.540 153.574 154.415 1.00 366.88 321 SER C CA 1
ATOM 16666 C C . SER B 2 321 ? 81.800 154.094 155.124 1.00 366.88 321 SER C C 1
ATOM 16667 O O . SER B 2 321 ? 82.829 154.221 154.441 1.00 366.88 321 SER C O 1
ATOM 16675 N N . SER B 2 322 ? 81.734 154.405 156.427 1.00 389.96 322 SER C N 1
ATOM 16676 C CA . SER B 2 322 ? 82.893 154.861 157.242 1.00 389.96 322 SER C CA 1
ATOM 16677 C C . SER B 2 322 ? 83.659 155.943 156.492 1.00 389.96 322 SER C C 1
ATOM 16678 O O . SER B 2 322 ? 84.759 155.641 155.996 1.00 389.96 322 SER C O 1
ATOM 16686 N N . PHE B 2 323 ? 83.112 157.150 156.411 1.00 398.56 323 PHE C N 1
ATOM 16687 C CA . PHE B 2 323 ? 83.739 158.194 155.605 1.00 398.56 323 PHE C CA 1
ATOM 16688 C C . PHE B 2 323 ? 85.237 158.365 155.813 1.00 398.56 323 PHE C C 1
ATOM 16689 O O . PHE B 2 323 ? 85.777 158.071 156.885 1.00 398.56 323 PHE C O 1
ATOM 16706 N N . SER B 2 324 ? 85.904 158.862 154.775 1.00 430.20 324 SER C N 1
ATOM 16707 C CA . SER B 2 324 ? 87.350 158.992 154.723 1.00 430.20 324 SER C CA 1
ATOM 16708 C C . SER B 2 324 ? 87.726 160.464 154.625 1.00 430.20 324 SER C C 1
ATOM 16709 O O . SER B 2 324 ? 86.916 161.311 154.248 1.00 430.20 324 SER C O 1
ATOM 16717 N N . PHE B 2 325 ? 88.987 160.756 154.939 1.00 447.22 325 PHE C N 1
ATOM 16718 C CA . PHE B 2 325 ? 89.462 162.132 154.990 1.00 447.22 325 PHE C CA 1
ATOM 16719 C C . PHE B 2 325 ? 90.962 162.151 154.743 1.00 447.22 325 PHE C C 1
ATOM 16720 O O . PHE B 2 325 ? 91.716 161.488 155.460 1.00 447.22 325 PHE C O 1
ATOM 16737 N N . GLY B 2 326 ? 91.388 162.909 153.734 1.00 447.38 326 GLY C N 1
ATOM 16738 C CA . GLY B 2 326 ? 92.806 163.001 153.426 1.00 447.38 326 GLY C CA 1
ATOM 16739 C C . GLY B 2 326 ? 93.450 161.672 153.111 1.00 447.38 326 GLY C C 1
ATOM 16740 O O . GLY B 2 326 ? 94.631 161.474 153.420 1.00 447.38 326 GLY C O 1
ATOM 16744 N N . GLY B 2 327 ? 92.706 160.750 152.503 1.00 421.41 327 GLY C N 1
ATOM 16745 C CA . GLY B 2 327 ? 93.213 159.425 152.218 1.00 421.41 327 GLY C CA 1
ATOM 16746 C C . GLY B 2 327 ? 93.087 158.454 153.368 1.00 421.41 327 GLY C C 1
ATOM 16747 O O . GLY B 2 327 ? 93.392 157.267 153.193 1.00 421.41 327 GLY C O 1
ATOM 16751 N N . PHE B 2 328 ? 92.648 158.915 154.534 1.00 426.83 328 PHE C N 1
ATOM 16752 C CA . PHE B 2 328 ? 92.445 158.096 155.718 1.00 426.83 328 PHE C CA 1
ATOM 16753 C C . PHE B 2 328 ? 90.959 157.807 155.883 1.00 426.83 328 PHE C C 1
ATOM 16754 O O . PHE B 2 328 ? 90.105 158.545 155.386 1.00 426.83 328 PHE C O 1
ATOM 16771 N N . THR B 2 329 ? 90.655 156.725 156.594 1.00 427.72 329 THR C N 1
ATOM 16772 C CA . THR B 2 329 ? 89.288 156.226 156.713 1.00 427.72 329 THR C CA 1
ATOM 16773 C C . THR B 2 329 ? 88.814 156.431 158.145 1.00 427.72 329 THR C C 1
ATOM 16774 O O . THR B 2 329 ? 89.317 155.796 159.077 1.00 427.72 329 THR C O 1
ATOM 16785 N N . PHE B 2 330 ? 87.843 157.324 158.303 1.00 432.67 330 PHE C N 1
ATOM 16786 C CA . PHE B 2 330 ? 87.312 157.758 159.588 1.00 432.67 330 PHE C CA 1
ATOM 16787 C C . PHE B 2 330 ? 86.027 156.999 159.891 1.00 432.67 330 PHE C C 1
ATOM 16788 O O . PHE B 2 330 ? 85.173 156.840 159.014 1.00 432.67 330 PHE C O 1
ATOM 16805 N N . LYS B 2 331 ? 85.887 156.528 161.128 1.00 397.98 331 LYS C N 1
ATOM 16806 C CA . LYS B 2 331 ? 84.619 155.954 161.579 1.00 397.98 331 LYS C CA 1
ATOM 16807 C C . LYS B 2 331 ? 84.178 156.648 162.862 1.00 397.98 331 LYS C C 1
ATOM 16808 O O . LYS B 2 331 ? 84.827 156.509 163.900 1.00 397.98 331 LYS C O 1
ATOM 16827 N N . ARG B 2 332 ? 83.085 157.404 162.779 1.00 417.18 332 ARG C N 1
ATOM 16828 C CA . ARG B 2 332 ? 82.511 158.006 163.974 1.00 417.18 332 ARG C CA 1
ATOM 16829 C C . ARG B 2 332 ? 82.058 156.919 164.941 1.00 417.18 332 ARG C C 1
ATOM 16830 O O . ARG B 2 332 ? 81.619 155.839 164.537 1.00 417.18 332 ARG C O 1
ATOM 16851 N N . THR B 2 333 ? 82.170 157.213 166.238 1.00 411.55 333 THR C N 1
ATOM 16852 C CA . THR B 2 333 ? 81.751 156.264 167.260 1.00 411.55 333 THR C CA 1
ATOM 16853 C C . THR B 2 333 ? 80.959 156.894 168.396 1.00 411.55 333 THR C C 1
ATOM 16854 O O . THR B 2 333 ? 80.586 156.173 169.329 1.00 411.55 333 THR C O 1
ATOM 16865 N N . SER B 2 334 ? 80.684 158.197 168.358 1.00 437.21 334 SER C N 1
ATOM 16866 C CA . SER B 2 334 ? 79.927 158.832 169.427 1.00 437.21 334 SER C CA 1
ATOM 16867 C C . SER B 2 334 ? 79.514 160.228 168.988 1.00 437.21 334 SER C C 1
ATOM 16868 O O . SER B 2 334 ? 80.314 160.953 168.392 1.00 437.21 334 SER C O 1
ATOM 16876 N N . GLY B 2 335 ? 78.272 160.590 169.277 1.00 449.41 335 GLY C N 1
ATOM 16877 C CA . GLY B 2 335 ? 77.834 161.965 169.202 1.00 449.41 335 GLY C CA 1
ATOM 16878 C C . GLY B 2 335 ? 77.114 162.282 167.899 1.00 449.41 335 GLY C C 1
ATOM 16879 O O . GLY B 2 335 ? 77.199 161.557 166.906 1.00 449.41 335 GLY C O 1
ATOM 16883 N N . SER B 2 336 ? 76.393 163.400 167.920 1.00 450.48 336 SER C N 1
ATOM 16884 C CA . SER B 2 336 ? 75.712 163.940 166.755 1.00 450.48 336 SER C CA 1
ATOM 16885 C C . SER B 2 336 ? 76.512 165.116 166.196 1.00 450.48 336 SER C C 1
ATOM 16886 O O . SER B 2 336 ? 77.605 165.437 166.665 1.00 450.48 336 SER C O 1
ATOM 16894 N N . SER B 2 337 ? 75.956 165.766 165.176 1.00 447.57 337 SER C N 1
ATOM 16895 C CA . SER B 2 337 ? 76.656 166.857 164.514 1.00 447.57 337 SER C CA 1
ATOM 16896 C C . SER B 2 337 ? 75.711 167.560 163.555 1.00 447.57 337 SER C C 1
ATOM 16897 O O . SER B 2 337 ? 74.829 166.933 162.959 1.00 447.57 337 SER C O 1
ATOM 16905 N N . VAL B 2 338 ? 75.908 168.869 163.416 1.00 440.76 338 VAL C N 1
ATOM 16906 C CA . VAL B 2 338 ? 75.150 169.698 162.485 1.00 440.76 338 VAL C CA 1
ATOM 16907 C C . VAL B 2 338 ? 76.082 170.764 161.925 1.00 440.76 338 VAL C C 1
ATOM 16908 O O . VAL B 2 338 ? 76.905 171.328 162.654 1.00 440.76 338 VAL C O 1
ATOM 16914 N N . LYS B 2 339 ? 75.948 171.044 160.631 1.00 420.87 339 LYS C N 1
ATOM 16915 C CA . LYS B 2 339 ? 76.726 172.099 160.002 1.00 420.87 339 LYS C CA 1
ATOM 16916 C C . LYS B 2 339 ? 76.089 173.461 160.266 1.00 420.87 339 LYS C C 1
ATOM 16917 O O . LYS B 2 339 ? 74.932 173.567 160.682 1.00 420.87 339 LYS C O 1
ATOM 16936 N N . ARG B 2 340 ? 76.867 174.518 160.015 1.00 454.50 340 ARG C N 1
ATOM 16937 C CA . ARG B 2 340 ? 76.497 175.863 160.436 1.00 454.50 340 ARG C CA 1
ATOM 16938 C C . ARG B 2 340 ? 76.607 176.921 159.346 1.00 454.50 340 ARG C C 1
ATOM 16939 O O . ARG B 2 340 ? 75.961 177.968 159.474 1.00 454.50 340 ARG C O 1
ATOM 16960 N N . GLU B 2 341 ? 77.386 176.696 158.288 1.00 450.25 341 GLU C N 1
ATOM 16961 C CA . GLU B 2 341 ? 77.424 177.601 157.137 1.00 450.25 341 GLU C CA 1
ATOM 16962 C C . GLU B 2 341 ? 77.897 178.993 157.561 1.00 450.25 341 GLU C C 1
ATOM 16963 O O . GLU B 2 341 ? 77.169 179.986 157.468 1.00 450.25 341 GLU C O 1
ATOM 16975 N N . GLU B 2 342 ? 79.135 179.049 158.032 1.00 461.88 342 GLU C N 1
ATOM 16976 C CA . GLU B 2 342 ? 79.700 180.236 158.663 1.00 461.88 342 GLU C CA 1
ATOM 16977 C C . GLU B 2 342 ? 80.857 180.783 157.826 1.00 461.88 342 GLU C C 1
ATOM 16978 O O . GLU B 2 342 ? 81.260 180.199 156.815 1.00 461.88 342 GLU C O 1
ATOM 16990 N N . GLU B 2 343 ? 81.406 181.907 158.286 1.00 460.25 343 GLU C N 1
ATOM 16991 C CA . GLU B 2 343 ? 82.352 182.717 157.532 1.00 460.25 343 GLU C CA 1
ATOM 16992 C C . GLU B 2 343 ? 83.486 183.102 158.468 1.00 460.25 343 GLU C C 1
ATOM 16993 O O . GLU B 2 343 ? 83.258 183.364 159.651 1.00 460.25 343 GLU C O 1
ATOM 17005 N N . VAL B 2 344 ? 84.706 183.197 157.926 1.00 468.79 344 VAL C N 1
ATOM 17006 C CA . VAL B 2 344 ? 85.870 183.555 158.734 1.00 468.79 344 VAL C CA 1
ATOM 17007 C C . VAL B 2 344 ? 86.997 184.025 157.815 1.00 468.79 344 VAL C C 1
ATOM 17008 O O . VAL B 2 344 ? 86.849 184.032 156.586 1.00 468.79 344 VAL C O 1
ATOM 17014 N N . LEU B 2 345 ? 88.123 184.422 158.406 1.00 460.67 345 LEU C N 1
ATOM 17015 C CA . LEU B 2 345 ? 89.292 184.961 157.730 1.00 460.67 345 LEU C CA 1
ATOM 17016 C C . LEU B 2 345 ? 90.474 184.049 158.026 1.00 460.67 345 LEU C C 1
ATOM 17017 O O . LEU B 2 345 ? 90.411 183.185 158.902 1.00 460.67 345 LEU C O 1
ATOM 17033 N N . THR B 2 346 ? 91.567 184.248 157.297 1.00 436.30 346 THR C N 1
ATOM 17034 C CA . THR B 2 346 ? 92.766 183.434 157.451 1.00 436.30 346 THR C CA 1
ATOM 17035 C C . THR B 2 346 ? 93.897 184.278 158.026 1.00 436.30 346 THR C C 1
ATOM 17036 O O . THR B 2 346 ? 93.727 185.453 158.365 1.00 436.30 346 THR C O 1
ATOM 17047 N N . GLY B 2 347 ? 95.078 183.658 158.135 1.00 429.61 347 GLY C N 1
ATOM 17048 C CA . GLY B 2 347 ? 96.265 184.408 158.502 1.00 429.61 347 GLY C CA 1
ATOM 17049 C C . GLY B 2 347 ? 96.789 185.262 157.368 1.00 429.61 347 GLY C C 1
ATOM 17050 O O . GLY B 2 347 ? 97.365 186.330 157.603 1.00 429.61 347 GLY C O 1
ATOM 17054 N N . ASN B 2 348 ? 96.598 184.812 156.127 1.00 430.46 348 ASN C N 1
ATOM 17055 C CA . ASN B 2 348 ? 96.892 185.607 154.944 1.00 430.46 348 ASN C CA 1
ATOM 17056 C C . ASN B 2 348 ? 95.734 186.519 154.557 1.00 430.46 348 ASN C C 1
ATOM 17057 O O . ASN B 2 348 ? 95.710 187.034 153.432 1.00 430.46 348 ASN C O 1
ATOM 17068 N N . LEU B 2 349 ? 94.773 186.722 155.457 1.00 430.56 349 LEU C N 1
ATOM 17069 C CA . LEU B 2 349 ? 93.692 187.699 155.359 1.00 430.56 349 LEU C CA 1
ATOM 17070 C C . LEU B 2 349 ? 92.650 187.332 154.309 1.00 430.56 349 LEU C C 1
ATOM 17071 O O . LEU B 2 349 ? 91.697 188.097 154.115 1.00 430.56 349 LEU C O 1
ATOM 17087 N N . GLN B 2 350 ? 92.789 186.198 153.628 1.00 429.45 350 GLN C N 1
ATOM 17088 C CA . GLN B 2 350 ? 91.775 185.773 152.672 1.00 429.45 350 GLN C CA 1
ATOM 17089 C C . GLN B 2 350 ? 90.520 185.313 153.406 1.00 429.45 350 GLN C C 1
ATOM 17090 O O . GLN B 2 350 ? 90.596 184.545 154.370 1.00 429.45 350 GLN C O 1
ATOM 17104 N N . THR B 2 351 ? 89.367 185.784 152.942 1.00 456.81 351 THR C N 1
ATOM 17105 C CA . THR B 2 351 ? 88.086 185.443 153.544 1.00 456.81 351 THR C CA 1
ATOM 17106 C C . THR B 2 351 ? 87.543 184.161 152.928 1.00 456.81 351 THR C C 1
ATOM 17107 O O . THR B 2 351 ? 87.776 183.869 151.751 1.00 456.81 351 THR C O 1
ATOM 17118 N N . LEU B 2 352 ? 86.812 183.392 153.732 1.00 451.95 352 LEU C N 1
ATOM 17119 C CA . LEU B 2 352 ? 86.278 182.132 153.238 1.00 451.95 352 LEU C CA 1
ATOM 17120 C C . LEU B 2 352 ? 85.082 181.705 154.075 1.00 451.95 352 LEU C C 1
ATOM 17121 O O . LEU B 2 352 ? 85.029 181.946 155.288 1.00 451.95 352 LEU C O 1
ATOM 17137 N N . LYS B 2 353 ? 84.130 181.060 153.408 1.00 434.28 353 LYS C N 1
ATOM 17138 C CA . LYS B 2 353 ? 82.996 180.420 154.052 1.00 434.28 353 LYS C CA 1
ATOM 17139 C C . LYS B 2 353 ? 83.257 178.925 154.155 1.00 434.28 353 LYS C C 1
ATOM 17140 O O . LYS B 2 353 ? 83.754 178.306 153.210 1.00 434.28 353 LYS C O 1
ATOM 17159 N N . ILE B 2 354 ? 82.920 178.349 155.308 1.00 437.11 354 ILE C N 1
ATOM 17160 C CA . ILE B 2 354 ? 83.043 176.916 155.531 1.00 437.11 354 ILE C CA 1
ATOM 17161 C C . ILE B 2 354 ? 81.835 176.432 156.323 1.00 437.11 354 ILE C C 1
ATOM 17162 O O . ILE B 2 354 ? 80.996 177.218 156.769 1.00 437.11 354 ILE C O 1
ATOM 17178 N N . ARG B 2 355 ? 81.760 175.117 156.490 1.00 422.32 355 ARG C N 1
ATOM 17179 C CA . ARG B 2 355 ? 80.712 174.465 157.273 1.00 422.32 355 ARG C CA 1
ATOM 17180 C C . ARG B 2 355 ? 81.372 173.806 158.473 1.00 422.32 355 ARG C C 1
ATOM 17181 O O . ARG B 2 355 ? 82.061 172.789 158.329 1.00 422.32 355 ARG C O 1
ATOM 17202 N N . VAL B 2 356 ? 81.165 174.381 159.654 1.00 440.36 356 VAL C N 1
ATOM 17203 C CA . VAL B 2 356 ? 81.715 173.852 160.895 1.00 440.36 356 VAL C CA 1
ATOM 17204 C C . VAL B 2 356 ? 80.640 173.016 161.573 1.00 440.36 356 VAL C C 1
ATOM 17205 O O . VAL B 2 356 ? 79.448 173.340 161.504 1.00 440.36 356 VAL C O 1
ATOM 17218 N N . HIS B 2 357 ? 81.060 171.942 162.232 1.00 418.10 357 HIS C N 1
ATOM 17219 C CA . HIS B 2 357 ? 80.140 170.948 162.757 1.00 418.10 357 HIS C CA 1
ATOM 17220 C C . HIS B 2 357 ? 79.928 171.140 164.254 1.00 418.10 357 HIS C C 1
ATOM 17221 O O . HIS B 2 357 ? 80.737 171.757 164.954 1.00 418.10 357 HIS C O 1
ATOM 17236 N N . GLU B 2 358 ? 78.816 170.595 164.739 1.00 441.62 358 GLU C N 1
ATOM 17237 C CA . GLU B 2 358 ? 78.397 170.748 166.122 1.00 441.62 358 GLU C CA 1
ATOM 17238 C C . GLU B 2 358 ? 78.794 169.527 166.948 1.00 441.62 358 GLU C C 1
ATOM 17239 O O . GLU B 2 358 ? 79.283 168.520 166.430 1.00 441.62 358 GLU C O 1
ATOM 17247 N N . GLY B 2 359 ? 78.569 169.632 168.255 1.00 441.06 359 GLY C N 1
ATOM 17248 C CA . GLY B 2 359 ? 78.578 168.476 169.128 1.00 441.06 359 GLY C CA 1
ATOM 17249 C C . GLY B 2 359 ? 79.942 167.860 169.360 1.00 441.06 359 GLY C C 1
ATOM 17250 O O . GLY B 2 359 ? 80.856 168.002 168.542 1.00 441.06 359 GLY C O 1
ATOM 17254 N N . TYR B 2 360 ? 80.081 167.166 170.487 1.00 433.31 360 TYR C N 1
ATOM 17255 C CA . TYR B 2 360 ? 81.270 166.375 170.766 1.00 433.31 360 TYR C CA 1
ATOM 17256 C C . TYR B 2 360 ? 81.192 165.039 170.042 1.00 433.31 360 TYR C C 1
ATOM 17257 O O . TYR B 2 360 ? 80.133 164.408 169.989 1.00 433.31 360 TYR C O 1
ATOM 17275 N N . GLU B 2 361 ? 82.319 164.604 169.482 1.00 433.01 361 GLU C N 1
ATOM 17276 C CA . GLU B 2 361 ? 82.331 163.414 168.647 1.00 433.01 361 GLU C CA 1
ATOM 17277 C C . GLU B 2 361 ? 83.703 162.755 168.687 1.00 433.01 361 GLU C C 1
ATOM 17278 O O . GLU B 2 361 ? 84.731 163.439 168.734 1.00 433.01 361 GLU C O 1
ATOM 17290 N N . GLU B 2 362 ? 83.702 161.424 168.659 1.00 427.49 362 GLU C N 1
ATOM 17291 C CA . GLU B 2 362 ? 84.911 160.622 168.587 1.00 427.49 362 GLU C CA 1
ATOM 17292 C C . GLU B 2 362 ? 84.967 159.871 167.264 1.00 427.49 362 GLU C C 1
ATOM 17293 O O . GLU B 2 362 ? 83.935 159.482 166.707 1.00 427.49 362 GLU C O 1
ATOM 17305 N N . PHE B 2 363 ? 86.187 159.632 166.786 1.00 423.07 363 PHE C N 1
ATOM 17306 C CA . PHE B 2 363 ? 86.407 159.047 165.474 1.00 423.07 363 PHE C CA 1
ATOM 17307 C C . PHE B 2 363 ? 87.574 158.072 165.520 1.00 423.07 363 PHE C C 1
ATOM 17308 O O . PHE B 2 363 ? 88.504 158.212 166.323 1.00 423.07 363 PHE C O 1
ATOM 17325 N N . THR B 2 364 ? 87.524 157.115 164.593 1.00 414.25 364 THR C N 1
ATOM 17326 C CA . THR B 2 364 ? 88.453 155.996 164.452 1.00 414.25 364 THR C CA 1
ATOM 17327 C C . THR B 2 364 ? 89.111 156.115 163.080 1.00 414.25 364 THR C C 1
ATOM 17328 O O . THR B 2 364 ? 88.572 155.640 162.077 1.00 414.25 364 THR C O 1
ATOM 17339 N N . MET B 2 365 ? 90.221 156.848 163.038 1.00 430.07 365 MET C N 1
ATOM 17340 C CA . MET B 2 365 ? 91.000 156.998 161.817 1.00 430.07 365 MET C CA 1
ATOM 17341 C C . MET B 2 365 ? 91.657 155.689 161.400 1.00 430.07 365 MET C C 1
ATOM 17342 O O . MET B 2 365 ? 92.054 154.868 162.229 1.00 430.07 365 MET C O 1
ATOM 17356 N N . VAL B 2 366 ? 91.768 155.507 160.084 1.00 426.63 366 VAL C N 1
ATOM 17357 C CA . VAL B 2 366 ? 92.427 154.353 159.492 1.00 426.63 366 VAL C CA 1
ATOM 17358 C C . VAL B 2 366 ? 93.126 154.856 158.237 1.00 426.63 366 VAL C C 1
ATOM 17359 O O . VAL B 2 366 ? 92.755 155.882 157.665 1.00 426.63 366 VAL C O 1
ATOM 17372 N N . GLY B 2 367 ? 94.144 154.124 157.812 1.00 419.81 367 GLY C N 1
ATOM 17373 C CA . GLY B 2 367 ? 94.902 154.547 156.659 1.00 419.81 367 GLY C CA 1
ATOM 17374 C C . GLY B 2 367 ? 95.727 153.422 156.085 1.00 419.81 367 GLY C C 1
ATOM 17375 O O . GLY B 2 367 ? 95.595 152.261 156.479 1.00 419.81 367 GLY C O 1
ATOM 17379 N N . ARG B 2 368 ? 96.589 153.789 155.138 1.00 402.28 368 ARG C N 1
ATOM 17380 C CA . ARG B 2 368 ? 97.437 152.803 154.483 1.00 402.28 368 ARG C CA 1
ATOM 17381 C C . ARG B 2 368 ? 98.666 152.491 155.329 1.00 402.28 368 ARG C C 1
ATOM 17382 O O . ARG B 2 368 ? 99.058 151.327 155.454 1.00 402.28 368 ARG C O 1
ATOM 17392 N N . ARG B 2 369 ? 99.281 153.521 155.915 1.00 416.89 369 ARG C N 1
ATOM 17393 C CA . ARG B 2 369 ? 100.511 153.369 156.680 1.00 416.89 369 ARG C CA 1
ATOM 17394 C C . ARG B 2 369 ? 100.424 154.083 158.025 1.00 416.89 369 ARG C C 1
ATOM 17395 O O . ARG B 2 369 ? 101.437 154.566 158.538 1.00 416.89 369 ARG C O 1
ATOM 17416 N N . ALA B 2 370 ? 99.238 154.160 158.616 1.00 433.03 370 ALA C N 1
ATOM 17417 C CA . ALA B 2 370 ? 99.071 154.835 159.901 1.00 433.03 370 ALA C CA 1
ATOM 17418 C C . ALA B 2 370 ? 97.697 154.488 160.465 1.00 433.03 370 ALA C C 1
ATOM 17419 O O . ALA B 2 370 ? 96.958 153.672 159.899 1.00 433.03 370 ALA C O 1
ATOM 17426 N N . THR B 2 371 ? 97.357 155.118 161.591 1.00 438.97 371 THR C N 1
ATOM 17427 C CA . THR B 2 371 ? 96.099 154.896 162.295 1.00 438.97 371 THR C CA 1
ATOM 17428 C C . THR B 2 371 ? 96.015 155.875 163.464 1.00 438.97 371 THR C C 1
ATOM 17429 O O . THR B 2 371 ? 97.048 156.309 163.980 1.00 438.97 371 THR C O 1
ATOM 17440 N N . ALA B 2 372 ? 94.805 156.232 163.893 1.00 424.48 372 ALA C N 1
ATOM 17441 C CA . ALA B 2 372 ? 94.656 157.224 164.950 1.00 424.48 372 ALA C CA 1
ATOM 17442 C C . ALA B 2 372 ? 93.238 157.176 165.506 1.00 424.48 372 ALA C C 1
ATOM 17443 O O . ALA B 2 372 ? 92.332 156.583 164.916 1.00 424.48 372 ALA C O 1
ATOM 17450 N N . ILE B 2 373 ? 93.067 157.815 166.663 1.00 420.87 373 ILE C N 1
ATOM 17451 C CA . ILE B 2 373 ? 91.777 157.944 167.336 1.00 420.87 373 ILE C CA 1
ATOM 17452 C C . ILE B 2 373 ? 91.646 159.372 167.853 1.00 420.87 373 ILE C C 1
ATOM 17453 O O . ILE B 2 373 ? 92.590 159.912 168.441 1.00 420.87 373 ILE C O 1
ATOM 17469 N N . LEU B 2 374 ? 90.482 159.984 167.644 1.00 429.27 374 LEU C N 1
ATOM 17470 C CA . LEU B 2 374 ? 90.310 161.419 167.843 1.00 429.27 374 LEU C CA 1
ATOM 17471 C C . LEU B 2 374 ? 89.034 161.700 168.619 1.00 429.27 374 LEU C C 1
ATOM 17472 O O . LEU B 2 374 ? 88.038 160.995 168.460 1.00 429.27 374 LEU C O 1
ATOM 17488 N N . ARG B 2 375 ? 89.080 162.716 169.474 1.00 436.32 375 ARG C N 1
ATOM 17489 C CA . ARG B 2 375 ? 87.907 163.206 170.184 1.00 436.32 375 ARG C CA 1
ATOM 17490 C C . ARG B 2 375 ? 87.915 164.719 170.062 1.00 436.32 375 ARG C C 1
ATOM 17491 O O . ARG B 2 375 ? 88.948 165.352 170.301 1.00 436.32 375 ARG C O 1
ATOM 17512 N N . LYS B 2 376 ? 86.775 165.304 169.701 1.00 423.22 376 LYS C N 1
ATOM 17513 C CA . LYS B 2 376 ? 86.726 166.740 169.468 1.00 423.22 376 LYS C CA 1
ATOM 17514 C C . LYS B 2 376 ? 85.341 167.281 169.787 1.00 423.22 376 LYS C C 1
ATOM 17515 O O . LYS B 2 376 ? 84.406 166.535 170.092 1.00 423.22 376 LYS C O 1
ATOM 17534 N N . ALA B 2 377 ? 85.229 168.605 169.706 1.00 421.50 377 ALA C N 1
ATOM 17535 C CA . ALA B 2 377 ? 83.993 169.328 169.967 1.00 421.50 377 ALA C CA 1
ATOM 17536 C C . ALA B 2 377 ? 83.820 170.369 168.867 1.00 421.50 377 ALA C C 1
ATOM 17537 O O . ALA B 2 377 ? 84.587 170.410 167.899 1.00 421.50 377 ALA C O 1
ATOM 17544 N N . THR B 2 378 ? 82.806 171.220 169.012 1.00 423.55 378 THR C N 1
ATOM 17545 C CA . THR B 2 378 ? 82.498 172.209 167.988 1.00 423.55 378 THR C CA 1
ATOM 17546 C C . THR B 2 378 ? 83.647 173.197 167.824 1.00 423.55 378 THR C C 1
ATOM 17547 O O . THR B 2 378 ? 83.874 174.047 168.692 1.00 423.55 378 THR C O 1
ATOM 17558 N N . ARG B 2 379 ? 84.376 173.088 166.715 1.00 428.59 379 ARG C N 1
ATOM 17559 C CA . ARG B 2 379 ? 85.522 173.921 166.362 1.00 428.59 379 ARG C CA 1
ATOM 17560 C C . ARG B 2 379 ? 86.748 173.632 167.222 1.00 428.59 379 ARG C C 1
ATOM 17561 O O . ARG B 2 379 ? 87.817 174.194 166.956 1.00 428.59 379 ARG C O 1
ATOM 17582 N N . ARG B 2 380 ? 86.645 172.761 168.224 1.00 423.33 380 ARG C N 1
ATOM 17583 C CA . ARG B 2 380 ? 87.693 172.579 169.220 1.00 423.33 380 ARG C CA 1
ATOM 17584 C C . ARG B 2 380 ? 88.104 171.117 169.256 1.00 423.33 380 ARG C C 1
ATOM 17585 O O . ARG B 2 380 ? 87.248 170.227 169.339 1.00 423.33 380 ARG C O 1
ATOM 17606 N N . LEU B 2 381 ? 89.410 170.868 169.197 1.00 431.87 381 LEU C N 1
ATOM 17607 C CA . LEU B 2 381 ? 89.942 169.533 169.422 1.00 431.87 381 LEU C CA 1
ATOM 17608 C C . LEU B 2 381 ? 90.025 169.245 170.915 1.00 431.87 381 LEU C C 1
ATOM 17609 O O . LEU B 2 381 ? 90.330 170.131 171.718 1.00 431.87 381 LEU C O 1
ATOM 17625 N N . ILE B 2 382 ? 89.750 167.999 171.281 1.00 433.41 382 ILE C N 1
ATOM 17626 C CA . ILE B 2 382 ? 89.781 167.546 172.668 1.00 433.41 382 ILE C CA 1
ATOM 17627 C C . ILE B 2 382 ? 90.979 166.642 172.930 1.00 433.41 382 ILE C C 1
ATOM 17628 O O . ILE B 2 382 ? 91.673 166.795 173.937 1.00 433.41 382 ILE C O 1
ATOM 17635 N N . GLN B 2 383 ? 91.239 165.696 172.032 1.00 424.91 383 GLN C N 1
ATOM 17636 C CA . GLN B 2 383 ? 92.356 164.777 172.198 1.00 424.91 383 GLN C CA 1
ATOM 17637 C C . GLN B 2 383 ? 92.608 164.060 170.882 1.00 424.91 383 GLN C C 1
ATOM 17638 O O . GLN B 2 383 ? 91.691 163.869 170.075 1.00 424.91 383 GLN C O 1
ATOM 17652 N N . LEU B 2 384 ? 93.860 163.641 170.695 1.00 418.25 384 LEU C N 1
ATOM 17653 C CA . LEU B 2 384 ? 94.271 162.928 169.490 1.00 418.25 384 LEU C CA 1
ATOM 17654 C C . LEU B 2 384 ? 95.375 161.948 169.847 1.00 418.25 384 LEU C C 1
ATOM 17655 O O . LEU B 2 384 ? 96.411 162.350 170.385 1.00 418.25 384 LEU C O 1
ATOM 17671 N N . ILE B 2 385 ? 95.154 160.670 169.552 1.00 413.14 385 ILE C N 1
ATOM 17672 C CA . ILE B 2 385 ? 96.171 159.638 169.681 1.00 413.14 385 ILE C CA 1
ATOM 17673 C C . ILE B 2 385 ? 96.464 159.094 168.291 1.00 413.14 385 ILE C C 1
ATOM 17674 O O . ILE B 2 385 ? 95.570 159.008 167.442 1.00 413.14 385 ILE C O 1
ATOM 17690 N N . VAL B 2 386 ? 97.721 158.720 168.058 1.00 430.53 386 VAL C N 1
ATOM 17691 C CA . VAL B 2 386 ? 98.182 158.354 166.725 1.00 430.53 386 VAL C CA 1
ATOM 17692 C C . VAL B 2 386 ? 98.973 157.057 166.820 1.00 430.53 386 VAL C C 1
ATOM 17693 O O . VAL B 2 386 ? 99.549 156.735 167.863 1.00 430.53 386 VAL C O 1
ATOM 17706 N N . SER B 2 387 ? 98.996 156.308 165.712 1.00 430.30 387 SER C N 1
ATOM 17707 C CA . SER B 2 387 ? 99.597 154.980 165.705 1.00 430.30 387 SER C CA 1
ATOM 17708 C C . SER B 2 387 ? 100.427 154.736 164.449 1.00 430.30 387 SER C C 1
ATOM 17709 O O . SER B 2 387 ? 100.487 153.607 163.954 1.00 430.30 387 SER C O 1
ATOM 17717 N N . GLY B 2 388 ? 101.069 155.773 163.918 1.00 435.57 388 GLY C N 1
ATOM 17718 C CA . GLY B 2 388 ? 101.774 155.630 162.662 1.00 435.57 388 GLY C CA 1
ATOM 17719 C C . GLY B 2 388 ? 102.981 154.716 162.773 1.00 435.57 388 GLY C C 1
ATOM 17720 O O . GLY B 2 388 ? 103.398 154.302 163.855 1.00 435.57 388 GLY C O 1
ATOM 17724 N N . ARG B 2 389 ? 103.552 154.399 161.611 1.00 434.56 389 ARG C N 1
ATOM 17725 C CA . ARG B 2 389 ? 104.715 153.519 161.543 1.00 434.56 389 ARG C CA 1
ATOM 17726 C C . ARG B 2 389 ? 106.012 154.322 161.557 1.00 434.56 389 ARG C C 1
ATOM 17727 O O . ARG B 2 389 ? 106.862 154.133 162.432 1.00 434.56 389 ARG C O 1
ATOM 17748 N N . ASP B 2 390 ? 106.174 155.218 160.589 1.00 444.43 390 ASP C N 1
ATOM 17749 C CA . ASP B 2 390 ? 107.315 156.116 160.517 1.00 444.43 390 ASP C CA 1
ATOM 17750 C C . ASP B 2 390 ? 106.932 157.481 161.079 1.00 444.43 390 ASP C C 1
ATOM 17751 O O . ASP B 2 390 ? 105.759 157.775 161.323 1.00 444.43 390 ASP C O 1
ATOM 17760 N N . GLU B 2 391 ? 107.943 158.324 161.292 1.00 443.49 391 GLU C N 1
ATOM 17761 C CA . GLU B 2 391 ? 107.684 159.625 161.896 1.00 443.49 391 GLU C CA 1
ATOM 17762 C C . GLU B 2 391 ? 106.861 160.506 160.962 1.00 443.49 391 GLU C C 1
ATOM 17763 O O . GLU B 2 391 ? 105.951 161.213 161.409 1.00 443.49 391 GLU C O 1
ATOM 17775 N N . GLN B 2 392 ? 107.168 160.481 159.663 1.00 453.59 392 GLN C N 1
ATOM 17776 C CA . GLN B 2 392 ? 106.391 161.277 158.719 1.00 453.59 392 GLN C CA 1
ATOM 17777 C C . GLN B 2 392 ? 104.962 160.765 158.596 1.00 453.59 392 GLN C C 1
ATOM 17778 O O . GLN B 2 392 ? 104.053 161.544 158.292 1.00 453.59 392 GLN C O 1
ATOM 17792 N N . SER B 2 393 ? 104.736 159.476 158.853 1.00 453.25 393 SER C N 1
ATOM 17793 C CA . SER B 2 393 ? 103.368 158.965 158.923 1.00 453.25 393 SER C CA 1
ATOM 17794 C C . SER B 2 393 ? 102.605 159.600 160.079 1.00 453.25 393 SER C C 1
ATOM 17795 O O . SER B 2 393 ? 101.449 160.016 159.925 1.00 453.25 393 SER C O 1
ATOM 17803 N N . ILE B 2 394 ? 103.236 159.676 161.253 1.00 458.13 394 ILE C N 1
ATOM 17804 C CA . ILE B 2 394 ? 102.602 160.342 162.387 1.00 458.13 394 ILE C CA 1
ATOM 17805 C C . ILE B 2 394 ? 102.396 161.819 162.093 1.00 458.13 394 ILE C C 1
ATOM 17806 O O . ILE B 2 394 ? 101.388 162.405 162.503 1.00 458.13 394 ILE C O 1
ATOM 17813 N N . ALA B 2 395 ? 103.324 162.441 161.364 1.00 466.79 395 ALA C N 1
ATOM 17814 C CA . ALA B 2 395 ? 103.156 163.841 160.990 1.00 466.79 395 ALA C CA 1
ATOM 17815 C C . ALA B 2 395 ? 101.942 164.020 160.086 1.00 466.79 395 ALA C C 1
ATOM 17816 O O . ALA B 2 395 ? 101.142 164.943 160.272 1.00 466.79 395 ALA C O 1
ATOM 17823 N N . GLU B 2 396 ? 101.814 163.157 159.075 1.00 478.57 396 GLU C N 1
ATOM 17824 C CA . GLU B 2 396 ? 100.645 163.187 158.204 1.00 478.57 396 GLU C CA 1
ATOM 17825 C C . GLU B 2 396 ? 99.361 163.025 159.008 1.00 478.57 396 GLU C C 1
ATOM 17826 O O . GLU B 2 396 ? 98.402 163.785 158.832 1.00 478.57 396 GLU C O 1
ATOM 17838 N N . ALA B 2 397 ? 99.314 162.016 159.882 1.00 463.92 397 ALA C N 1
ATOM 17839 C CA . ALA B 2 397 ? 98.112 161.801 160.682 1.00 463.92 397 ALA C CA 1
ATOM 17840 C C . ALA B 2 397 ? 97.804 163.016 161.548 1.00 463.92 397 ALA C C 1
ATOM 17841 O O . ALA B 2 397 ? 96.639 163.408 161.693 1.00 463.92 397 ALA C O 1
ATOM 17848 N N . ILE B 2 398 ? 98.841 163.658 162.091 1.00 456.66 398 ILE C N 1
ATOM 17849 C CA . ILE B 2 398 ? 98.617 164.777 162.996 1.00 456.66 398 ILE C CA 1
ATOM 17850 C C . ILE B 2 398 ? 98.106 165.987 162.228 1.00 456.66 398 ILE C C 1
ATOM 17851 O O . ILE B 2 398 ? 97.198 166.685 162.686 1.00 456.66 398 ILE C O 1
ATOM 17867 N N . ILE B 2 399 ? 98.668 166.255 161.049 1.00 458.87 399 ILE C N 1
ATOM 17868 C CA . ILE B 2 399 ? 98.195 167.392 160.266 1.00 458.87 399 ILE C CA 1
ATOM 17869 C C . ILE B 2 399 ? 96.781 167.135 159.762 1.00 458.87 399 ILE C C 1
ATOM 17870 O O . ILE B 2 399 ? 95.950 168.051 159.705 1.00 458.87 399 ILE C O 1
ATOM 17886 N N . VAL B 2 400 ? 96.473 165.884 159.406 1.00 458.03 400 VAL C N 1
ATOM 17887 C CA . VAL B 2 400 ? 95.113 165.555 158.983 1.00 458.03 400 VAL C CA 1
ATOM 17888 C C . VAL B 2 400 ? 94.142 165.805 160.126 1.00 458.03 400 VAL C C 1
ATOM 17889 O O . VAL B 2 400 ? 93.061 166.371 159.931 1.00 458.03 400 VAL C O 1
ATOM 17902 N N . ALA B 2 401 ? 94.512 165.381 161.335 1.00 449.48 401 ALA C N 1
ATOM 17903 C CA . ALA B 2 401 ? 93.657 165.591 162.499 1.00 449.48 401 ALA C CA 1
ATOM 17904 C C . ALA B 2 401 ? 93.500 167.076 162.811 1.00 449.48 401 ALA C C 1
ATOM 17905 O O . ALA B 2 401 ? 92.406 167.534 163.162 1.00 449.48 401 ALA C O 1
ATOM 17912 N N . MET B 2 402 ? 94.579 167.849 162.660 1.00 438.20 402 MET C N 1
ATOM 17913 C CA . MET B 2 402 ? 94.495 169.278 162.925 1.00 438.20 402 MET C CA 1
ATOM 17914 C C . MET B 2 402 ? 93.557 169.950 161.931 1.00 438.20 402 MET C C 1
ATOM 17915 O O . MET B 2 402 ? 92.758 170.818 162.306 1.00 438.20 402 MET C O 1
ATOM 17929 N N . VAL B 2 403 ? 93.644 169.561 160.657 1.00 435.03 403 VAL C N 1
ATOM 17930 C CA . VAL B 2 403 ? 92.744 170.109 159.647 1.00 435.03 403 VAL C CA 1
ATOM 17931 C C . VAL B 2 403 ? 91.304 169.716 159.949 1.00 435.03 403 VAL C C 1
ATOM 17932 O O . VAL B 2 403 ? 90.386 170.542 159.869 1.00 435.03 403 VAL C O 1
ATOM 17945 N N . PHE B 2 404 ? 91.084 168.444 160.297 1.00 430.55 404 PHE C N 1
ATOM 17946 C CA . PHE B 2 404 ? 89.754 167.981 160.670 1.00 430.55 404 PHE C CA 1
ATOM 17947 C C . PHE B 2 404 ? 89.190 168.751 161.858 1.00 430.55 404 PHE C C 1
ATOM 17948 O O . PHE B 2 404 ? 87.969 168.898 161.975 1.00 430.55 404 PHE C O 1
ATOM 17965 N N . SER B 2 405 ? 90.053 169.250 162.746 1.00 429.11 405 SER C N 1
ATOM 17966 C CA . SER B 2 405 ? 89.549 169.932 163.932 1.00 429.11 405 SER C CA 1
ATOM 17967 C C . SER B 2 405 ? 88.913 171.280 163.602 1.00 429.11 405 SER C C 1
ATOM 17968 O O . SER B 2 405 ? 88.095 171.768 164.387 1.00 429.11 405 SER C O 1
ATOM 17976 N N . GLN B 2 406 ? 89.270 171.886 162.470 1.00 436.96 406 GLN C N 1
ATOM 17977 C CA . GLN B 2 406 ? 88.700 173.166 162.050 1.00 436.96 406 GLN C CA 1
ATOM 17978 C C . GLN B 2 406 ? 88.984 174.270 163.063 1.00 436.96 406 GLN C C 1
ATOM 17979 O O . GLN B 2 406 ? 88.196 175.206 163.217 1.00 436.96 406 GLN C O 1
ATOM 17993 N N . GLU B 2 407 ? 90.110 174.170 163.761 1.00 441.72 407 GLU C N 1
ATOM 17994 C CA . GLU B 2 407 ? 90.455 175.150 164.779 1.00 441.72 407 GLU C CA 1
ATOM 17995 C C . GLU B 2 407 ? 91.028 176.409 164.143 1.00 441.72 407 GLU C C 1
ATOM 17996 O O . GLU B 2 407 ? 91.685 176.363 163.098 1.00 441.72 407 GLU C O 1
ATOM 18008 N N . ASP B 2 408 ? 90.768 177.548 164.787 1.00 453.99 408 ASP C N 1
ATOM 18009 C CA . ASP B 2 408 ? 91.281 178.814 164.279 1.00 453.99 408 ASP C CA 1
ATOM 18010 C C . ASP B 2 408 ? 92.801 178.855 164.317 1.00 453.99 408 ASP C C 1
ATOM 18011 O O . ASP B 2 408 ? 93.411 179.627 163.567 1.00 453.99 408 ASP C O 1
ATOM 18020 N N . CYS B 2 409 ? 93.424 178.040 165.169 1.00 433.14 409 CYS C N 1
ATOM 18021 C CA . CYS B 2 409 ? 94.879 177.933 165.171 1.00 433.14 409 CYS C CA 1
ATOM 18022 C C . CYS B 2 409 ? 95.398 177.424 163.832 1.00 433.14 409 CYS C C 1
ATOM 18023 O O . CYS B 2 409 ? 96.549 177.694 163.468 1.00 433.14 409 CYS C O 1
ATOM 18031 N N . MET B 2 410 ? 94.570 176.688 163.092 1.00 447.58 410 MET C N 1
ATOM 18032 C CA . MET B 2 410 ? 94.919 176.218 161.757 1.00 447.58 410 MET C CA 1
ATOM 18033 C C . MET B 2 410 ? 94.516 177.229 160.695 1.00 447.58 410 MET C C 1
ATOM 18034 O O . MET B 2 410 ? 95.215 177.392 159.689 1.00 447.58 410 MET C O 1
ATOM 18048 N N . ILE B 2 411 ? 93.391 177.913 160.910 1.00 456.03 411 ILE C N 1
ATOM 18049 C CA . ILE B 2 411 ? 92.900 178.886 159.941 1.00 456.03 411 ILE C CA 1
ATOM 18050 C C . ILE B 2 411 ? 93.859 180.066 159.848 1.00 456.03 411 ILE C C 1
ATOM 18051 O O . ILE B 2 411 ? 94.110 180.594 158.758 1.00 456.03 411 ILE C O 1
ATOM 18067 N N . LYS B 2 412 ? 94.410 180.496 160.982 1.00 438.71 412 LYS C N 1
ATOM 18068 C CA . LYS B 2 412 ? 95.344 181.612 161.024 1.00 438.71 412 LYS C CA 1
ATOM 18069 C C . LYS B 2 412 ? 96.776 181.174 160.745 1.00 438.71 412 LYS C C 1
ATOM 18070 O O . LYS B 2 412 ? 97.720 181.872 161.135 1.00 438.71 412 LYS C O 1
ATOM 18089 N N . ALA B 2 413 ? 96.953 180.027 160.084 1.00 438.75 413 ALA C N 1
ATOM 18090 C CA . ALA B 2 413 ? 98.256 179.536 159.676 1.00 438.75 413 ALA C CA 1
ATOM 18091 C C . ALA B 2 413 ? 98.400 179.392 158.168 1.00 438.75 413 ALA C C 1
ATOM 18092 O O . ALA B 2 413 ? 99.511 179.131 157.692 1.00 438.75 413 ALA C O 1
ATOM 18099 N N . VAL B 2 414 ? 97.319 179.546 157.405 1.00 431.84 414 VAL C N 1
ATOM 18100 C CA . VAL B 2 414 ? 97.357 179.347 155.961 1.00 431.84 414 VAL C CA 1
ATOM 18101 C C . VAL B 2 414 ? 98.047 180.543 155.323 1.00 431.84 414 VAL C C 1
ATOM 18102 O O . VAL B 2 414 ? 97.634 181.692 155.521 1.00 431.84 414 VAL C O 1
ATOM 18115 N N . ARG B 2 415 ? 99.105 180.280 154.557 1.00 434.46 415 ARG C N 1
ATOM 18116 C CA . ARG B 2 415 ? 99.935 181.331 153.988 1.00 434.46 415 ARG C CA 1
ATOM 18117 C C . ARG B 2 415 ? 100.396 180.921 152.599 1.00 434.46 415 ARG C C 1
ATOM 18118 O O . ARG B 2 415 ? 100.985 179.848 152.432 1.00 434.46 415 ARG C O 1
ATOM 18139 N N . GLY B 2 416 ? 100.131 181.768 151.614 1.00 422.04 416 GLY C N 1
ATOM 18140 C CA . GLY B 2 416 ? 100.549 181.547 150.244 1.00 422.04 416 GLY C CA 1
ATOM 18141 C C . GLY B 2 416 ? 99.377 181.505 149.286 1.00 422.04 416 GLY C C 1
ATOM 18142 O O . GLY B 2 416 ? 98.226 181.779 149.640 1.00 422.04 416 GLY C O 1
ATOM 18146 N N . ASP B 2 417 ? 99.690 181.149 148.041 1.00 407.34 417 ASP C N 1
ATOM 18147 C CA . ASP B 2 417 ? 98.698 180.948 146.986 1.00 407.34 417 ASP C CA 1
ATOM 18148 C C . ASP B 2 417 ? 98.143 179.533 147.072 1.00 407.34 417 ASP C C 1
ATOM 18149 O O . ASP B 2 417 ? 98.776 178.575 146.621 1.00 407.34 417 ASP C O 1
ATOM 18158 N N . LEU B 2 418 ? 96.956 179.394 147.656 1.00 408.94 418 LEU C N 1
ATOM 18159 C CA . LEU B 2 418 ? 96.218 178.132 147.669 1.00 408.94 418 LEU C CA 1
ATOM 18160 C C . LEU B 2 418 ? 94.871 178.374 146.994 1.00 408.94 418 LEU C C 1
ATOM 18161 O O . LEU B 2 418 ? 93.891 178.749 147.642 1.00 408.94 418 LEU C O 1
ATOM 18177 N N . ASN B 2 419 ? 94.832 178.152 145.682 1.00 377.03 419 ASN C N 1
ATOM 18178 C CA . ASN B 2 419 ? 93.644 178.419 144.883 1.00 377.03 419 ASN C CA 1
ATOM 18179 C C . ASN B 2 419 ? 92.802 177.154 144.794 1.00 377.03 419 ASN C C 1
ATOM 18180 O O . ASN B 2 419 ? 93.319 176.080 144.465 1.00 377.03 419 ASN C O 1
ATOM 18191 N N . PHE B 2 420 ? 91.511 177.283 145.088 1.00 386.05 420 PHE C N 1
ATOM 18192 C CA . PHE B 2 420 ? 90.613 176.132 145.144 1.00 386.05 420 PHE C CA 1
ATOM 18193 C C . PHE B 2 420 ? 89.917 175.942 143.796 1.00 386.05 420 PHE C C 1
ATOM 18194 O O . PHE B 2 420 ? 88.694 175.985 143.677 1.00 386.05 420 PHE C O 1
ATOM 18211 N N . VAL B 2 421 ? 90.732 175.733 142.766 1.00 355.40 421 VAL C N 1
ATOM 18212 C CA . VAL B 2 421 ? 90.244 175.396 141.434 1.00 355.40 421 VAL C CA 1
ATOM 18213 C C . VAL B 2 421 ? 91.169 174.350 140.826 1.00 355.40 421 VAL C C 1
ATOM 18214 O O . VAL B 2 421 ? 92.388 174.390 141.026 1.00 355.40 421 VAL C O 1
ATOM 18227 N N . ASN B 2 422 ? 90.583 173.413 140.088 1.00 340.52 422 ASN C N 1
ATOM 18228 C CA . ASN B 2 422 ? 91.288 172.255 139.565 1.00 340.52 422 ASN C CA 1
ATOM 18229 C C . ASN B 2 422 ? 91.846 172.584 138.180 1.00 340.52 422 ASN C C 1
ATOM 18230 O O . ASN B 2 422 ? 91.646 173.678 137.646 1.00 340.52 422 ASN C O 1
ATOM 18241 N N . ARG B 2 423 ? 92.562 171.626 137.587 1.00 387.38 423 ARG C N 1
ATOM 18242 C CA . ARG B 2 423 ? 93.050 171.809 136.223 1.00 387.38 423 ARG C CA 1
ATOM 18243 C C . ARG B 2 423 ? 91.899 172.041 135.254 1.00 387.38 423 ARG C C 1
ATOM 18244 O O . ARG B 2 423 ? 92.062 172.750 134.253 1.00 387.38 423 ARG C O 1
ATOM 18265 N N . ALA B 2 424 ? 90.740 171.458 135.533 1.00 365.24 424 ALA C N 1
ATOM 18266 C CA . ALA B 2 424 ? 89.556 171.573 134.693 1.00 365.24 424 ALA C CA 1
ATOM 18267 C C . ALA B 2 424 ? 88.767 172.848 134.963 1.00 365.24 424 ALA C C 1
ATOM 18268 O O . ALA B 2 424 ? 87.669 173.003 134.416 1.00 365.24 424 ALA C O 1
ATOM 18275 N N . ASN B 2 425 ? 89.292 173.755 135.790 1.00 373.59 425 ASN C N 1
ATOM 18276 C CA . ASN B 2 425 ? 88.604 174.994 136.148 1.00 373.59 425 ASN C CA 1
ATOM 18277 C C . ASN B 2 425 ? 87.400 174.712 137.038 1.00 373.59 425 ASN C C 1
ATOM 18278 O O . ASN B 2 425 ? 86.423 175.462 137.045 1.00 373.59 425 ASN C O 1
ATOM 18289 N N . GLN B 2 426 ? 87.483 173.622 137.790 1.00 375.24 426 GLN C N 1
ATOM 18290 C CA . GLN B 2 426 ? 86.455 173.204 138.731 1.00 375.24 426 GLN C CA 1
ATOM 18291 C C . GLN B 2 426 ? 86.841 173.676 140.124 1.00 375.24 426 GLN C C 1
ATOM 18292 O O . GLN B 2 426 ? 87.943 173.367 140.587 1.00 375.24 426 GLN C O 1
ATOM 18306 N N . ARG B 2 427 ? 85.964 174.424 140.798 1.00 375.79 427 ARG C N 1
ATOM 18307 C CA . ARG B 2 427 ? 86.320 174.811 142.156 1.00 375.79 427 ARG C CA 1
ATOM 18308 C C . ARG B 2 427 ? 86.588 173.553 142.976 1.00 375.79 427 ARG C C 1
ATOM 18309 O O . ARG B 2 427 ? 85.894 172.542 142.834 1.00 375.79 427 ARG C O 1
ATOM 18330 N N . LEU B 2 428 ? 87.598 173.617 143.834 1.00 369.73 428 LEU C N 1
ATOM 18331 C CA . LEU B 2 428 ? 88.080 172.445 144.546 1.00 369.73 428 LEU C CA 1
ATOM 18332 C C . LEU B 2 428 ? 87.528 172.437 145.964 1.00 369.73 428 LEU C C 1
ATOM 18333 O O . LEU B 2 428 ? 87.120 173.469 146.501 1.00 369.73 428 LEU C O 1
ATOM 18349 N N . ASN B 2 429 ? 87.515 171.256 146.566 1.00 386.55 429 ASN C N 1
ATOM 18350 C CA . ASN B 2 429 ? 87.109 171.170 147.958 1.00 386.55 429 ASN C CA 1
ATOM 18351 C C . ASN B 2 429 ? 88.084 171.965 148.824 1.00 386.55 429 ASN C C 1
ATOM 18352 O O . ASN B 2 429 ? 89.302 171.846 148.653 1.00 386.55 429 ASN C O 1
ATOM 18363 N N . PRO B 2 430 ? 87.592 172.782 149.761 1.00 372.97 430 PRO C N 1
ATOM 18364 C CA . PRO B 2 430 ? 88.532 173.547 150.597 1.00 372.97 430 PRO C CA 1
ATOM 18365 C C . PRO B 2 430 ? 89.368 172.665 151.499 1.00 372.97 430 PRO C C 1
ATOM 18366 O O . PRO B 2 430 ? 90.577 172.887 151.651 1.00 372.97 430 PRO C O 1
ATOM 18377 N N . MET B 2 431 ? 88.734 171.668 152.119 1.00 393.24 431 MET C N 1
ATOM 18378 C CA . MET B 2 431 ? 89.424 170.810 153.071 1.00 393.24 431 MET C CA 1
ATOM 18379 C C . MET B 2 431 ? 90.618 170.113 152.431 1.00 393.24 431 MET C C 1
ATOM 18380 O O . MET B 2 431 ? 91.718 170.097 152.996 1.00 393.24 431 MET C O 1
ATOM 18394 N N . HIS B 2 432 ? 90.420 169.516 151.251 1.00 423.18 432 HIS C N 1
ATOM 18395 C CA . HIS B 2 432 ? 91.531 168.849 150.580 1.00 423.18 432 HIS C CA 1
ATOM 18396 C C . HIS B 2 432 ? 92.626 169.826 150.189 1.00 423.18 432 HIS C C 1
ATOM 18397 O O . HIS B 2 432 ? 93.803 169.456 150.178 1.00 423.18 432 HIS C O 1
ATOM 18412 N N . GLN B 2 433 ? 92.276 171.074 149.891 1.00 410.11 433 GLN C N 1
ATOM 18413 C CA . GLN B 2 433 ? 93.305 172.024 149.489 1.00 410.11 433 GLN C CA 1
ATOM 18414 C C . GLN B 2 433 ? 94.153 172.428 150.688 1.00 410.11 433 GLN C C 1
ATOM 18415 O O . GLN B 2 433 ? 95.385 172.493 150.593 1.00 410.11 433 GLN C O 1
ATOM 18429 N N . LEU B 2 434 ? 93.511 172.677 151.829 1.00 411.60 434 LEU C N 1
ATOM 18430 C CA . LEU B 2 434 ? 94.255 172.890 153.066 1.00 411.60 434 LEU C CA 1
ATOM 18431 C C . LEU B 2 434 ? 95.139 171.690 153.394 1.00 411.60 434 LEU C C 1
ATOM 18432 O O . LEU B 2 434 ? 96.305 171.844 153.779 1.00 411.60 434 LEU C O 1
ATOM 18448 N N . LEU B 2 435 ? 94.581 170.480 153.285 1.00 438.31 435 LEU C N 1
ATOM 18449 C CA . LEU B 2 435 ? 95.323 169.275 153.640 1.00 438.31 435 LEU C CA 1
ATOM 18450 C C . LEU B 2 435 ? 96.479 169.008 152.685 1.00 438.31 435 LEU C C 1
ATOM 18451 O O . LEU B 2 435 ? 97.481 168.401 153.083 1.00 438.31 435 LEU C O 1
ATOM 18467 N N . ARG B 2 436 ? 96.370 169.445 151.430 1.00 433.16 436 ARG C N 1
ATOM 18468 C CA . ARG B 2 436 ? 97.494 169.356 150.506 1.00 433.16 436 ARG C CA 1
ATOM 18469 C C . ARG B 2 436 ? 98.526 170.440 150.775 1.00 433.16 436 ARG C C 1
ATOM 18470 O O . ARG B 2 436 ? 99.724 170.213 150.578 1.00 433.16 436 ARG C O 1
ATOM 18491 N N . HIS B 2 437 ? 98.082 171.615 151.225 1.00 438.73 437 HIS C N 1
ATOM 18492 C CA . HIS B 2 437 ? 99.015 172.687 151.541 1.00 438.73 437 HIS C CA 1
ATOM 18493 C C . HIS B 2 437 ? 99.866 172.313 152.748 1.00 438.73 437 HIS C C 1
ATOM 18494 O O . HIS B 2 437 ? 101.085 172.511 152.750 1.00 438.73 437 HIS C O 1
ATOM 18509 N N . PHE B 2 438 ? 99.233 171.767 153.787 1.00 443.53 438 PHE C N 1
ATOM 18510 C CA . PHE B 2 438 ? 99.941 171.405 155.008 1.00 443.53 438 PHE C CA 1
ATOM 18511 C C . PHE B 2 438 ? 100.714 170.096 154.883 1.00 443.53 438 PHE C C 1
ATOM 18512 O O . PHE B 2 438 ? 101.189 169.583 155.901 1.00 443.53 438 PHE C O 1
ATOM 18529 N N . GLN B 2 439 ? 100.871 169.556 153.672 1.00 473.58 439 GLN C N 1
ATOM 18530 C CA . GLN B 2 439 ? 101.619 168.321 153.479 1.00 473.58 439 GLN C CA 1
ATOM 18531 C C . GLN B 2 439 ? 103.030 168.553 152.958 1.00 473.58 439 GLN C C 1
ATOM 18532 O O . GLN B 2 439 ? 103.854 167.634 153.020 1.00 473.58 439 GLN C O 1
ATOM 18546 N N . LYS B 2 440 ? 103.325 169.749 152.449 1.00 507.27 440 LYS C N 1
ATOM 18547 C CA . LYS B 2 440 ? 104.711 170.126 152.194 1.00 507.27 440 LYS C CA 1
ATOM 18548 C C . LYS B 2 440 ? 105.476 170.243 153.508 1.00 507.27 440 LYS C C 1
ATOM 18549 O O . LYS B 2 440 ? 106.469 169.538 153.733 1.00 507.27 440 LYS C O 1
ATOM 18568 N N . ASP B 2 441 ? 105.022 171.132 154.388 1.00 485.01 441 ASP C N 1
ATOM 18569 C CA . ASP B 2 441 ? 105.430 171.123 155.785 1.00 485.01 441 ASP C CA 1
ATOM 18570 C C . ASP B 2 441 ? 104.470 172.002 156.569 1.00 485.01 441 ASP C C 1
ATOM 18571 O O . ASP B 2 441 ? 104.074 173.070 156.096 1.00 485.01 441 ASP C O 1
ATOM 18580 N N . ALA B 2 442 ? 104.101 171.546 157.765 1.00 458.78 442 ALA C N 1
ATOM 18581 C CA . ALA B 2 442 ? 103.133 172.234 158.619 1.00 458.78 442 ALA C CA 1
ATOM 18582 C C . ALA B 2 442 ? 103.810 172.946 159.783 1.00 458.78 442 ALA C C 1
ATOM 18583 O O . ALA B 2 442 ? 103.290 172.953 160.902 1.00 458.78 442 ALA C O 1
ATOM 18590 N N . LYS B 2 443 ? 104.978 173.545 159.546 1.00 462.26 443 LYS C N 1
ATOM 18591 C CA . LYS B 2 443 ? 105.690 174.234 160.619 1.00 462.26 443 LYS C CA 1
ATOM 18592 C C . LYS B 2 443 ? 104.812 175.278 161.297 1.00 462.26 443 LYS C C 1
ATOM 18593 O O . LYS B 2 443 ? 104.708 175.305 162.532 1.00 462.26 443 LYS C O 1
ATOM 18612 N N . VAL B 2 444 ? 104.078 176.067 160.510 1.00 449.55 444 VAL C N 1
ATOM 18613 C CA . VAL B 2 444 ? 103.321 177.170 161.092 1.00 449.55 444 VAL C CA 1
ATOM 18614 C C . VAL B 2 444 ? 102.156 176.620 161.894 1.00 449.55 444 VAL C C 1
ATOM 18615 O O . VAL B 2 444 ? 101.751 177.207 162.903 1.00 449.55 444 VAL C O 1
ATOM 18628 N N . LEU B 2 445 ? 101.602 175.490 161.460 1.00 447.38 445 LEU C N 1
ATOM 18629 C CA . LEU B 2 445 ? 100.532 174.855 162.213 1.00 447.38 445 LEU C CA 1
ATOM 18630 C C . LEU B 2 445 ? 101.037 174.346 163.556 1.00 447.38 445 LEU C C 1
ATOM 18631 O O . LEU B 2 445 ? 100.280 174.320 164.532 1.00 447.38 445 LEU C O 1
ATOM 18647 N N . PHE B 2 446 ? 102.309 173.939 163.626 1.00 448.10 446 PHE C N 1
ATOM 18648 C CA . PHE B 2 446 ? 102.873 173.488 164.895 1.00 448.10 446 PHE C CA 1
ATOM 18649 C C . PHE B 2 446 ? 103.191 174.653 165.830 1.00 448.10 446 PHE C C 1
ATOM 18650 O O . PHE B 2 446 ? 102.848 174.603 167.018 1.00 448.10 446 PHE C O 1
ATOM 18667 N N . GLN B 2 447 ? 103.841 175.713 165.333 1.00 453.42 447 GLN C N 1
ATOM 18668 C CA . GLN B 2 447 ? 104.100 176.828 166.250 1.00 453.42 447 GLN C CA 1
ATOM 18669 C C . GLN B 2 447 ? 102.858 177.657 166.566 1.00 453.42 447 GLN C C 1
ATOM 18670 O O . GLN B 2 447 ? 102.957 178.565 167.399 1.00 453.42 447 GLN C O 1
ATOM 18684 N N . ASN B 2 448 ? 101.705 177.394 165.947 1.00 428.49 448 ASN C N 1
ATOM 18685 C CA . ASN B 2 448 ? 100.507 178.189 166.187 1.00 428.49 448 ASN C CA 1
ATOM 18686 C C . ASN B 2 448 ? 99.388 177.421 166.876 1.00 428.49 448 ASN C C 1
ATOM 18687 O O . ASN B 2 448 ? 98.343 178.014 167.170 1.00 428.49 448 ASN C O 1
ATOM 18698 N N . TRP B 2 449 ? 99.566 176.128 167.146 1.00 436.76 449 TRP C N 1
ATOM 18699 C CA . TRP B 2 449 ? 98.498 175.344 167.758 1.00 436.76 449 TRP C CA 1
ATOM 18700 C C . TRP B 2 449 ? 98.260 175.762 169.206 1.00 436.76 449 TRP C C 1
ATOM 18701 O O . TRP B 2 449 ? 97.147 176.145 169.581 1.00 436.76 449 TRP C O 1
ATOM 18722 N N . GLY B 2 450 ? 99.296 175.691 170.041 1.00 415.21 450 GLY C N 1
ATOM 18723 C CA . GLY B 2 450 ? 99.155 176.025 171.447 1.00 415.21 450 GLY C CA 1
ATOM 18724 C C . GLY B 2 450 ? 99.945 175.100 172.348 1.00 415.21 450 GLY C C 1
ATOM 18725 O O . GLY B 2 450 ? 100.603 174.176 171.865 1.00 415.21 450 GLY C O 1
ATOM 18729 N N . ILE B 2 451 ? 99.902 175.335 173.659 1.00 404.52 451 ILE C N 1
ATOM 18730 C CA . ILE B 2 451 ? 100.578 174.475 174.623 1.00 404.52 451 ILE C CA 1
ATOM 18731 C C . ILE B 2 451 ? 99.700 174.295 175.854 1.00 404.52 451 ILE C C 1
ATOM 18732 O O . ILE B 2 451 ? 98.944 175.192 176.240 1.00 404.52 451 ILE C O 1
ATOM 18748 N N . GLU B 2 452 ? 99.809 173.114 176.474 1.00 394.51 452 GLU C N 1
ATOM 18749 C CA . GLU B 2 452 ? 99.086 172.800 177.700 1.00 394.51 452 GLU C CA 1
ATOM 18750 C C . GLU B 2 452 ? 99.995 172.047 178.669 1.00 394.51 452 GLU C C 1
ATOM 18751 O O . GLU B 2 452 ? 101.141 171.734 178.323 1.00 394.51 452 GLU C O 1
ATOM 18763 N N . PRO B 2 453 ? 99.532 171.738 179.880 1.00 405.55 453 PRO C N 1
ATOM 18764 C CA . PRO B 2 453 ? 100.262 170.833 180.765 1.00 405.55 453 PRO C CA 1
ATOM 18765 C C . PRO B 2 453 ? 99.798 169.384 180.629 1.00 405.55 453 PRO C C 1
ATOM 18766 O O . PRO B 2 453 ? 98.763 169.086 180.033 1.00 405.55 453 PRO C O 1
ATOM 18771 N N . ILE B 2 454 ? 100.597 168.482 181.202 1.00 402.70 454 ILE C N 1
ATOM 18772 C CA . ILE B 2 454 ? 100.283 167.060 181.216 1.00 402.70 454 ILE C CA 1
ATOM 18773 C C . ILE B 2 454 ? 100.549 166.503 182.608 1.00 402.70 454 ILE C C 1
ATOM 18774 O O . ILE B 2 454 ? 101.399 167.004 183.349 1.00 402.70 454 ILE C O 1
ATOM 18790 N N . ASP B 2 455 ? 99.808 165.452 182.955 1.00 411.17 455 ASP C N 1
ATOM 18791 C CA . ASP B 2 455 ? 99.949 164.772 184.239 1.00 411.17 455 ASP C CA 1
ATOM 18792 C C . ASP B 2 455 ? 101.094 163.766 184.273 1.00 411.17 455 ASP C C 1
ATOM 18793 O O . ASP B 2 455 ? 101.350 163.188 185.336 1.00 411.17 455 ASP C O 1
ATOM 18802 N N . ASN B 2 456 ? 101.782 163.534 183.155 1.00 403.15 456 ASN C N 1
ATOM 18803 C CA . ASN B 2 456 ? 102.846 162.531 183.094 1.00 403.15 456 ASN C CA 1
ATOM 18804 C C . ASN B 2 456 ? 102.312 161.152 183.471 1.00 403.15 456 ASN C C 1
ATOM 18805 O O . ASN B 2 456 ? 102.990 160.354 184.121 1.00 403.15 456 ASN C O 1
ATOM 18816 N N . VAL B 2 457 ? 101.084 160.872 183.053 1.00 395.81 457 VAL C N 1
ATOM 18817 C CA . VAL B 2 457 ? 100.441 159.592 183.320 1.00 395.81 457 VAL C CA 1
ATOM 18818 C C . VAL B 2 457 ? 100.919 158.565 182.301 1.00 395.81 457 VAL C C 1
ATOM 18819 O O . VAL B 2 457 ? 101.134 158.886 181.127 1.00 395.81 457 VAL C O 1
ATOM 18832 N N . MET B 2 458 ? 101.092 157.324 182.757 1.00 366.78 458 MET C N 1
ATOM 18833 C CA . MET B 2 458 ? 101.436 156.163 181.938 1.00 366.78 458 MET C CA 1
ATOM 18834 C C . MET B 2 458 ? 102.880 156.207 181.435 1.00 366.78 458 MET C C 1
ATOM 18835 O O . MET B 2 458 ? 103.319 155.258 180.774 1.00 366.78 458 MET C O 1
ATOM 18849 N N . GLY B 2 459 ? 103.654 157.241 181.767 1.00 403.38 459 GLY C N 1
ATOM 18850 C CA . GLY B 2 459 ? 104.962 157.409 181.162 1.00 403.38 459 GLY C CA 1
ATOM 18851 C C . GLY B 2 459 ? 104.950 157.710 179.681 1.00 403.38 459 GLY C C 1
ATOM 18852 O O . GLY B 2 459 ? 105.896 157.352 178.970 1.00 403.38 459 GLY C O 1
ATOM 18856 N N . MET B 2 460 ? 103.900 158.359 179.197 1.00 419.17 460 MET C N 1
ATOM 18857 C CA . MET B 2 460 ? 103.772 158.641 177.777 1.00 419.17 460 MET C CA 1
ATOM 18858 C C . MET B 2 460 ? 104.841 159.621 177.297 1.00 419.17 460 MET C C 1
ATOM 18859 O O . MET B 2 460 ? 105.298 160.495 178.036 1.00 419.17 460 MET C O 1
ATOM 18873 N N . ILE B 2 461 ? 105.235 159.455 176.026 1.00 446.01 461 ILE C N 1
ATOM 18874 C CA . ILE B 2 461 ? 106.314 160.238 175.427 1.00 446.01 461 ILE C CA 1
ATOM 18875 C C . ILE B 2 461 ? 105.735 161.566 174.972 1.00 446.01 461 ILE C C 1
ATOM 18876 O O . ILE B 2 461 ? 104.552 161.658 174.634 1.00 446.01 461 ILE C O 1
ATOM 18892 N N . GLY B 2 462 ? 106.564 162.603 174.905 1.00 432.31 462 GLY C N 1
ATOM 18893 C CA . GLY B 2 462 ? 106.045 163.881 174.472 1.00 432.31 462 GLY C CA 1
ATOM 18894 C C . GLY B 2 462 ? 106.071 164.064 172.969 1.00 432.31 462 GLY C C 1
ATOM 18895 O O . GLY B 2 462 ? 106.653 163.282 172.220 1.00 432.31 462 GLY C O 1
ATOM 18899 N N . ILE B 2 463 ? 105.415 165.137 172.539 1.00 438.66 463 ILE C N 1
ATOM 18900 C CA . ILE B 2 463 ? 105.170 165.402 171.128 1.00 438.66 463 ILE C CA 1
ATOM 18901 C C . ILE B 2 463 ? 106.430 166.011 170.525 1.00 438.66 463 ILE C C 1
ATOM 18902 O O . ILE B 2 463 ? 107.348 166.399 171.254 1.00 438.66 463 ILE C O 1
ATOM 18909 N N . LEU B 2 464 ? 106.487 166.099 169.198 1.00 486.31 464 LEU C N 1
ATOM 18910 C CA . LEU B 2 464 ? 107.627 166.691 168.512 1.00 486.31 464 LEU C CA 1
ATOM 18911 C C . LEU B 2 464 ? 107.135 167.642 167.429 1.00 486.31 464 LEU C C 1
ATOM 18912 O O . LEU B 2 464 ? 106.429 167.205 166.498 1.00 486.31 464 LEU C O 1
ATOM 18928 N N . PRO B 2 465 ? 107.419 168.943 167.533 1.00 494.14 465 PRO C N 1
ATOM 18929 C CA . PRO B 2 465 ? 107.309 169.819 166.362 1.00 494.14 465 PRO C CA 1
ATOM 18930 C C . PRO B 2 465 ? 108.328 169.454 165.295 1.00 494.14 465 PRO C C 1
ATOM 18931 O O . PRO B 2 465 ? 107.980 169.234 164.132 1.00 494.14 465 PRO C O 1
ATOM 18942 N N . ASP B 2 466 ? 109.597 169.391 165.694 1.00 503.40 466 ASP C N 1
ATOM 18943 C CA . ASP B 2 466 ? 110.705 169.097 164.791 1.00 503.40 466 ASP C CA 1
ATOM 18944 C C . ASP B 2 466 ? 111.640 168.080 165.439 1.00 503.40 466 ASP C C 1
ATOM 18945 O O . ASP B 2 466 ? 112.855 168.269 165.516 1.00 503.40 466 ASP C O 1
ATOM 18954 N N . MET B 2 467 ? 111.060 166.980 165.922 1.00 496.38 467 MET C N 1
ATOM 18955 C CA . MET B 2 467 ? 111.791 165.917 166.612 1.00 496.38 467 MET C CA 1
ATOM 18956 C C . MET B 2 467 ? 112.398 166.427 167.924 1.00 496.38 467 MET C C 1
ATOM 18957 O O . MET B 2 467 ? 113.611 166.438 168.125 1.00 496.38 467 MET C O 1
ATOM 18971 N N . THR B 2 468 ? 111.514 166.871 168.820 1.00 465.55 468 THR C N 1
ATOM 18972 C CA . THR B 2 468 ? 111.901 167.261 170.174 1.00 465.55 468 THR C CA 1
ATOM 18973 C C . THR B 2 468 ? 110.847 166.777 171.162 1.00 465.55 468 THR C C 1
ATOM 18974 O O . THR B 2 468 ? 109.918 167.515 171.516 1.00 465.55 468 THR C O 1
ATOM 18985 N N . PRO B 2 469 ? 110.956 165.533 171.629 1.00 436.72 469 PRO C N 1
ATOM 18986 C CA . PRO B 2 469 ? 110.022 165.060 172.660 1.00 436.72 469 PRO C CA 1
ATOM 18987 C C . PRO B 2 469 ? 110.093 165.926 173.909 1.00 436.72 469 PRO C C 1
ATOM 18988 O O . PRO B 2 469 ? 111.174 166.291 174.377 1.00 436.72 469 PRO C O 1
ATOM 18999 N N . SER B 2 470 ? 108.920 166.252 174.451 1.00 394.84 470 SER C N 1
ATOM 19000 C CA . SER B 2 470 ? 108.794 167.084 175.645 1.00 394.84 470 SER C CA 1
ATOM 19001 C C . SER B 2 470 ? 107.905 166.370 176.658 1.00 394.84 470 SER C C 1
ATOM 19002 O O . SER B 2 470 ? 106.684 166.318 176.488 1.00 394.84 470 SER C O 1
ATOM 19010 N N . THR B 2 471 ? 108.514 165.832 177.713 1.00 386.86 471 THR C N 1
ATOM 19011 C CA . THR B 2 471 ? 107.857 164.886 178.611 1.00 386.86 471 THR C CA 1
ATOM 19012 C C . THR B 2 471 ? 107.129 165.564 179.769 1.00 386.86 471 THR C C 1
ATOM 19013 O O . THR B 2 471 ? 106.648 164.873 180.672 1.00 386.86 471 THR C O 1
ATOM 19024 N N . GLU B 2 472 ? 107.038 166.893 179.765 1.00 386.38 472 GLU C N 1
ATOM 19025 C CA . GLU B 2 472 ? 106.298 167.638 180.781 1.00 386.38 472 GLU C CA 1
ATOM 19026 C C . GLU B 2 472 ? 105.427 168.739 180.206 1.00 386.38 472 GLU C C 1
ATOM 19027 O O . GLU B 2 472 ? 104.479 169.165 180.877 1.00 386.38 472 GLU C O 1
ATOM 19039 N N . MET B 2 473 ? 105.699 169.203 178.993 1.00 375.83 473 MET C N 1
ATOM 19040 C CA . MET B 2 473 ? 104.906 170.208 178.308 1.00 375.83 473 MET C CA 1
ATOM 19041 C C . MET B 2 473 ? 104.859 169.845 176.836 1.00 375.83 473 MET C C 1
ATOM 19042 O O . MET B 2 473 ? 105.858 169.376 176.287 1.00 375.83 473 MET C O 1
ATOM 19056 N N . SER B 2 474 ? 103.717 170.060 176.195 1.00 387.06 474 SER C N 1
ATOM 19057 C CA . SER B 2 474 ? 103.494 169.464 174.880 1.00 387.06 474 SER C CA 1
ATOM 19058 C C . SER B 2 474 ? 102.285 170.127 174.227 1.00 387.06 474 SER C C 1
ATOM 19059 O O . SER B 2 474 ? 101.605 170.961 174.831 1.00 387.06 474 SER C O 1
ATOM 19067 N N . MET B 2 475 ? 102.030 169.741 172.977 1.00 418.87 475 MET C N 1
ATOM 19068 C CA . MET B 2 475 ? 100.929 170.316 172.219 1.00 418.87 475 MET C CA 1
ATOM 19069 C C . MET B 2 475 ? 99.630 170.064 172.978 1.00 418.87 475 MET C C 1
ATOM 19070 O O . MET B 2 475 ? 99.500 169.078 173.707 1.00 418.87 475 MET C O 1
ATOM 19084 N N . ARG B 2 476 ? 98.656 170.954 172.811 1.00 423.37 476 ARG C N 1
ATOM 19085 C CA . ARG B 2 476 ? 97.428 170.832 173.585 1.00 423.37 476 ARG C CA 1
ATOM 19086 C C . ARG B 2 476 ? 96.534 169.753 172.983 1.00 423.37 476 ARG C C 1
ATOM 19087 O O . ARG B 2 476 ? 96.224 169.782 171.788 1.00 423.37 476 ARG C O 1
ATOM 19108 N N . GLY B 2 477 ? 96.125 168.799 173.817 1.00 403.14 477 GLY C N 1
ATOM 19109 C CA . GLY B 2 477 ? 95.261 167.711 173.395 1.00 403.14 477 GLY C CA 1
ATOM 19110 C C . GLY B 2 477 ? 95.952 166.565 172.679 1.00 403.14 477 GLY C C 1
ATOM 19111 O O . GLY B 2 477 ? 95.473 165.428 172.731 1.00 403.14 477 GLY C O 1
ATOM 19115 N N . VAL B 2 478 ? 97.073 166.834 172.019 1.00 402.33 478 VAL C N 1
ATOM 19116 C CA . VAL B 2 478 ? 97.718 165.827 171.183 1.00 402.33 478 VAL C CA 1
ATOM 19117 C C . VAL B 2 478 ? 98.508 164.867 172.060 1.00 402.33 478 VAL C C 1
ATOM 19118 O O . VAL B 2 478 ? 99.161 165.277 173.029 1.00 402.33 478 VAL C O 1
ATOM 19124 N N . ARG B 2 479 ? 98.450 163.580 171.725 1.00 410.98 479 ARG C N 1
ATOM 19125 C CA . ARG B 2 479 ? 99.147 162.537 172.464 1.00 410.98 479 ARG C CA 1
ATOM 19126 C C . ARG B 2 479 ? 100.061 161.760 171.524 1.00 410.98 479 ARG C C 1
ATOM 19127 O O . ARG B 2 479 ? 100.032 161.937 170.302 1.00 410.98 479 ARG C O 1
ATOM 19148 N N . VAL B 2 480 ? 100.882 160.888 172.108 1.00 420.10 480 VAL C N 1
ATOM 19149 C CA . VAL B 2 480 ? 101.797 160.033 171.362 1.00 420.10 480 VAL C CA 1
ATOM 19150 C C . VAL B 2 480 ? 101.517 158.584 171.742 1.00 420.10 480 VAL C C 1
ATOM 19151 O O . VAL B 2 480 ? 101.406 158.260 172.929 1.00 420.10 480 VAL C O 1
ATOM 19164 N N . SER B 2 481 ? 101.405 157.719 170.736 1.00 414.69 481 SER C N 1
ATOM 19165 C CA . SER B 2 481 ? 101.120 156.306 170.958 1.00 414.69 481 SER C CA 1
ATOM 19166 C C . SER B 2 481 ? 101.563 155.528 169.727 1.00 414.69 481 SER C C 1
ATOM 19167 O O . SER B 2 481 ? 102.074 156.096 168.759 1.00 414.69 481 SER C O 1
ATOM 19175 N N . LYS B 2 482 ? 101.361 154.210 169.772 1.00 426.36 482 LYS C N 1
ATOM 19176 C CA . LYS B 2 482 ? 101.693 153.364 168.632 1.00 426.36 482 LYS C CA 1
ATOM 19177 C C . LYS B 2 482 ? 100.931 152.045 168.682 1.00 426.36 482 LYS C C 1
ATOM 19178 O O . LYS B 2 482 ? 101.497 151.006 169.043 1.00 426.36 482 LYS C O 1
ATOM 19197 N N . MET B 2 483 ? 99.648 152.075 168.321 1.00 371.26 483 MET C N 1
ATOM 19198 C CA . MET B 2 483 ? 98.819 150.882 168.376 1.00 371.26 483 MET C CA 1
ATOM 19199 C C . MET B 2 483 ? 99.180 149.928 167.236 1.00 371.26 483 MET C C 1
ATOM 19200 O O . MET B 2 483 ? 99.951 150.259 166.329 1.00 371.26 483 MET C O 1
ATOM 19205 N N . GLY B 2 484 ? 98.609 148.725 167.291 1.00 373.46 484 GLY C N 1
ATOM 19206 C CA . GLY B 2 484 ? 98.832 147.743 166.247 1.00 373.46 484 GLY C CA 1
ATOM 19207 C C . GLY B 2 484 ? 97.804 147.819 165.136 1.00 373.46 484 GLY C C 1
ATOM 19208 O O . GLY B 2 484 ? 98.117 147.549 163.972 1.00 373.46 484 GLY C O 1
ATOM 19212 N N . VAL B 2 485 ? 96.571 148.187 165.485 1.00 402.11 485 VAL C N 1
ATOM 19213 C CA . VAL B 2 485 ? 95.479 148.262 164.521 1.00 402.11 485 VAL C CA 1
ATOM 19214 C C . VAL B 2 485 ? 94.413 149.186 165.091 1.00 402.11 485 VAL C C 1
ATOM 19215 O O . VAL B 2 485 ? 94.390 149.464 166.291 1.00 402.11 485 VAL C O 1
ATOM 19228 N N . ASP B 2 486 ? 93.526 149.668 164.225 1.00 417.61 486 ASP C N 1
ATOM 19229 C CA . ASP B 2 486 ? 92.442 150.531 164.669 1.00 417.61 486 ASP C CA 1
ATOM 19230 C C . ASP B 2 486 ? 91.463 149.759 165.554 1.00 417.61 486 ASP C C 1
ATOM 19231 O O . ASP B 2 486 ? 91.486 148.527 165.633 1.00 417.61 486 ASP C O 1
ATOM 19240 N N . GLU B 2 487 ? 90.605 150.518 166.244 1.00 396.59 487 GLU C N 1
ATOM 19241 C CA . GLU B 2 487 ? 89.622 149.952 167.163 1.00 396.59 487 GLU C CA 1
ATOM 19242 C C . GLU B 2 487 ? 89.044 148.633 166.655 1.00 396.59 487 GLU C C 1
ATOM 19243 O O . GLU B 2 487 ? 89.132 147.598 167.324 1.00 396.59 487 GLU C O 1
ATOM 19255 N N . TYR B 2 488 ? 88.443 148.664 165.467 1.00 396.83 488 TYR C N 1
ATOM 19256 C CA . TYR B 2 488 ? 87.811 147.486 164.885 1.00 396.83 488 TYR C CA 1
ATOM 19257 C C . TYR B 2 488 ? 87.527 147.790 163.422 1.00 396.83 488 TYR C C 1
ATOM 19258 O O . TYR B 2 488 ? 87.427 148.955 163.026 1.00 396.83 488 TYR C O 1
ATOM 19276 N N . SER B 2 489 ? 87.361 146.748 162.599 1.00 380.26 489 SER C N 1
ATOM 19277 C CA . SER B 2 489 ? 86.987 146.905 161.168 1.00 380.26 489 SER C CA 1
ATOM 19278 C C . SER B 2 489 ? 85.495 147.247 161.088 1.00 380.26 489 SER C C 1
ATOM 19279 O O . SER B 2 489 ? 84.708 146.452 161.615 1.00 380.26 489 SER C O 1
ATOM 19287 N N . SER B 2 490 ? 85.099 148.331 160.414 1.00 379.46 490 SER C N 1
ATOM 19288 C CA . SER B 2 490 ? 83.690 148.821 160.390 1.00 379.46 490 SER C CA 1
ATOM 19289 C C . SER B 2 490 ? 82.699 147.724 159.989 1.00 379.46 490 SER C C 1
ATOM 19290 O O . SER B 2 490 ? 83.155 146.687 159.478 1.00 379.46 490 SER C O 1
ATOM 19298 N N . THR B 2 491 ? 81.395 147.945 160.199 1.00 357.37 491 THR C N 1
ATOM 19299 C CA . THR B 2 491 ? 80.343 146.935 159.901 1.00 357.37 491 THR C CA 1
ATOM 19300 C C . THR B 2 491 ? 79.086 147.572 159.305 1.00 357.37 491 THR C C 1
ATOM 19301 O O . THR B 2 491 ? 78.069 147.612 160.019 1.00 357.37 491 THR C O 1
ATOM 19312 N N . GLU B 2 492 ? 79.139 148.034 158.055 1.00 340.13 492 GLU C N 1
ATOM 19313 C CA . GLU B 2 492 ? 77.947 148.577 157.354 1.00 340.13 492 GLU C CA 1
ATOM 19314 C C . GLU B 2 492 ? 78.364 149.147 155.997 1.00 340.13 492 GLU C C 1
ATOM 19315 O O . GLU B 2 492 ? 79.281 149.985 155.971 1.00 340.13 492 GLU C O 1
ATOM 19327 N N . ARG B 2 493 ? 77.736 148.697 154.912 1.00 342.44 493 ARG C N 1
ATOM 19328 C CA . ARG B 2 493 ? 77.981 149.237 153.551 1.00 342.44 493 ARG C CA 1
ATOM 19329 C C . ARG B 2 493 ? 76.759 150.097 153.236 1.00 342.44 493 ARG C C 1
ATOM 19330 O O . ARG B 2 493 ? 75.649 149.546 153.316 1.00 342.44 493 ARG C O 1
ATOM 19351 N N . VAL B 2 494 ? 76.923 151.376 152.893 1.00 366.21 494 VAL C N 1
ATOM 19352 C CA . VAL B 2 494 ? 75.762 152.309 152.749 1.00 366.21 494 VAL C CA 1
ATOM 19353 C C . VAL B 2 494 ? 75.323 152.533 151.298 1.00 366.21 494 VAL C C 1
ATOM 19354 O O . VAL B 2 494 ? 75.955 151.953 150.402 1.00 366.21 494 VAL C O 1
ATOM 19367 N N . VAL B 2 495 ? 74.257 153.322 151.090 1.00 405.45 495 VAL C N 1
ATOM 19368 C CA . VAL B 2 495 ? 73.739 153.709 149.739 1.00 405.45 495 VAL C CA 1
ATOM 19369 C C . VAL B 2 495 ? 74.243 155.129 149.476 1.00 405.45 495 VAL C C 1
ATOM 19370 O O . VAL B 2 495 ? 74.555 155.805 150.476 1.00 405.45 495 VAL C O 1
ATOM 19383 N N . VAL B 2 496 ? 74.289 155.611 148.225 1.00 407.88 496 VAL C N 1
ATOM 19384 C CA . VAL B 2 496 ? 74.938 156.885 147.948 1.00 407.88 496 VAL C CA 1
ATOM 19385 C C . VAL B 2 496 ? 74.413 157.409 146.619 1.00 407.88 496 VAL C C 1
ATOM 19386 O O . VAL B 2 496 ? 73.774 156.690 145.849 1.00 407.88 496 VAL C O 1
ATOM 19399 N N . SER B 2 497 ? 74.691 158.676 146.355 1.00 408.70 497 SER C N 1
ATOM 19400 C CA . SER B 2 497 ? 74.460 159.301 145.067 1.00 408.70 497 SER C CA 1
ATOM 19401 C C . SER B 2 497 ? 75.787 159.829 144.546 1.00 408.70 497 SER C C 1
ATOM 19402 O O . SER B 2 497 ? 76.784 159.889 145.271 1.00 408.70 497 SER C O 1
ATOM 19410 N N . ILE B 2 498 ? 75.799 160.216 143.278 1.00 395.78 498 ILE C N 1
ATOM 19411 C CA . ILE B 2 498 ? 77.001 160.744 142.650 1.00 395.78 498 ILE C CA 1
ATOM 19412 C C . ILE B 2 498 ? 76.598 161.896 141.748 1.00 395.78 498 ILE C C 1
ATOM 19413 O O . ILE B 2 498 ? 75.630 161.799 140.986 1.00 395.78 498 ILE C O 1
ATOM 19429 N N . ASP B 2 499 ? 77.349 162.986 141.834 1.00 419.83 499 ASP C N 1
ATOM 19430 C CA . ASP B 2 499 ? 77.233 164.065 140.873 1.00 419.83 499 ASP C CA 1
ATOM 19431 C C . ASP B 2 499 ? 77.967 163.686 139.591 1.00 419.83 499 ASP C C 1
ATOM 19432 O O . ASP B 2 499 ? 78.639 162.654 139.504 1.00 419.83 499 ASP C O 1
ATOM 19441 N N . ARG B 2 500 ? 77.832 164.539 138.577 1.00 443.86 500 ARG C N 1
ATOM 19442 C CA . ARG B 2 500 ? 78.585 164.342 137.346 1.00 443.86 500 ARG C CA 1
ATOM 19443 C C . ARG B 2 500 ? 80.085 164.276 137.613 1.00 443.86 500 ARG C C 1
ATOM 19444 O O . ARG B 2 500 ? 80.792 163.452 137.023 1.00 443.86 500 ARG C O 1
ATOM 19465 N N . PHE B 2 501 ? 80.589 165.136 138.501 1.00 438.51 501 PHE C N 1
ATOM 19466 C CA . PHE B 2 501 ? 82.015 165.208 138.796 1.00 438.51 501 PHE C CA 1
ATOM 19467 C C . PHE B 2 501 ? 82.422 164.257 139.922 1.00 438.51 501 PHE C C 1
ATOM 19468 O O . PHE B 2 501 ? 83.461 164.463 140.562 1.00 438.51 501 PHE C O 1
ATOM 19485 N N . LEU B 2 502 ? 81.624 163.215 140.157 1.00 391.35 502 LEU C N 1
ATOM 19486 C CA . LEU B 2 502 ? 81.957 162.074 141.012 1.00 391.35 502 LEU C CA 1
ATOM 19487 C C . LEU B 2 502 ? 82.059 162.447 142.495 1.00 391.35 502 LEU C C 1
ATOM 19488 O O . LEU B 2 502 ? 82.885 161.901 143.227 1.00 391.35 502 LEU C O 1
ATOM 19504 N N . ARG B 2 503 ? 81.219 163.383 142.942 1.00 416.61 503 ARG C N 1
ATOM 19505 C CA . ARG B 2 503 ? 81.157 163.793 144.349 1.00 416.61 503 ARG C CA 1
ATOM 19506 C C . ARG B 2 503 ? 80.131 162.906 145.054 1.00 416.61 503 ARG C C 1
ATOM 19507 O O . ARG B 2 503 ? 78.936 163.201 145.080 1.00 416.61 503 ARG C O 1
ATOM 19528 N N . VAL B 2 504 ? 80.609 161.802 145.627 1.00 417.46 504 VAL C N 1
ATOM 19529 C CA . VAL B 2 504 ? 79.727 160.818 146.243 1.00 417.46 504 VAL C CA 1
ATOM 19530 C C . VAL B 2 504 ? 79.115 161.402 147.513 1.00 417.46 504 VAL C C 1
ATOM 19531 O O . VAL B 2 504 ? 79.731 162.214 148.215 1.00 417.46 504 VAL C O 1
ATOM 19544 N N . ARG B 2 505 ? 77.886 160.981 147.816 1.00 430.22 505 ARG C N 1
ATOM 19545 C CA . ARG B 2 505 ? 77.117 161.548 148.913 1.00 430.22 505 ARG C CA 1
ATOM 19546 C C . ARG B 2 505 ? 76.332 160.424 149.579 1.00 430.22 505 ARG C C 1
ATOM 19547 O O . ARG B 2 505 ? 76.235 159.316 149.047 1.00 430.22 505 ARG C O 1
ATOM 19568 N N . ASP B 2 506 ? 75.763 160.703 150.752 1.00 429.86 506 ASP C N 1
ATOM 19569 C CA . ASP B 2 506 ? 75.052 159.691 151.527 1.00 429.86 506 ASP C CA 1
ATOM 19570 C C . ASP B 2 506 ? 73.567 160.064 151.580 1.00 429.86 506 ASP C C 1
ATOM 19571 O O . ASP B 2 506 ? 73.130 161.046 150.975 1.00 429.86 506 ASP C O 1
ATOM 19580 N N . GLN B 2 507 ? 72.784 159.268 152.316 1.00 437.18 507 GLN C N 1
ATOM 19581 C CA . GLN B 2 507 ? 71.341 159.477 152.340 1.00 437.18 507 GLN C CA 1
ATOM 19582 C C . GLN B 2 507 ? 70.968 160.769 153.064 1.00 437.18 507 GLN C C 1
ATOM 19583 O O . GLN B 2 507 ? 69.977 161.415 152.707 1.00 437.18 507 GLN C O 1
ATOM 19597 N N . ARG B 2 508 ? 71.746 161.158 154.081 1.00 425.80 508 ARG C N 1
ATOM 19598 C CA . ARG B 2 508 ? 71.426 162.362 154.843 1.00 425.80 508 ARG C CA 1
ATOM 19599 C C . ARG B 2 508 ? 71.686 163.624 154.025 1.00 425.80 508 ARG C C 1
ATOM 19600 O O . ARG B 2 508 ? 70.811 164.491 153.907 1.00 425.80 508 ARG C O 1
ATOM 19621 N N . GLY B 2 509 ? 72.880 163.744 153.448 1.00 434.58 509 GLY C N 1
ATOM 19622 C CA . GLY B 2 509 ? 73.268 164.956 152.748 1.00 434.58 509 GLY C CA 1
ATOM 19623 C C . GLY B 2 509 ? 74.738 165.284 152.902 1.00 434.58 509 GLY C C 1
ATOM 19624 O O . GLY B 2 509 ? 75.263 166.171 152.220 1.00 434.58 509 GLY C O 1
ATOM 19628 N N . ASN B 2 510 ? 75.410 164.576 153.804 1.00 431.14 510 ASN C N 1
ATOM 19629 C CA . ASN B 2 510 ? 76.845 164.727 153.988 1.00 431.14 510 ASN C CA 1
ATOM 19630 C C . ASN B 2 510 ? 77.586 164.186 152.764 1.00 431.14 510 ASN C C 1
ATOM 19631 O O . ASN B 2 510 ? 77.008 163.542 151.884 1.00 431.14 510 ASN C O 1
ATOM 19642 N N . VAL B 2 511 ? 78.888 164.454 152.722 1.00 428.43 511 VAL C N 1
ATOM 19643 C CA . VAL B 2 511 ? 79.749 164.065 151.609 1.00 428.43 511 VAL C CA 1
ATOM 19644 C C . VAL B 2 511 ? 80.430 162.764 151.983 1.00 428.43 511 VAL C C 1
ATOM 19645 O O . VAL B 2 511 ? 80.813 162.568 153.143 1.00 428.43 511 VAL C O 1
ATOM 19658 N N . LEU B 2 512 ? 80.583 161.860 151.011 1.00 411.87 512 LEU C N 1
ATOM 19659 C CA . LEU B 2 512 ? 81.189 160.579 151.341 1.00 411.87 512 LEU C CA 1
ATOM 19660 C C . LEU B 2 512 ? 82.458 160.288 150.552 1.00 411.87 512 LEU C C 1
ATOM 19661 O O . LEU B 2 512 ? 83.399 159.722 151.113 1.00 411.87 512 LEU C O 1
ATOM 19677 N N . LEU B 2 513 ? 82.532 160.665 149.275 1.00 411.36 513 LEU C N 1
ATOM 19678 C CA . LEU B 2 513 ? 83.738 160.450 148.479 1.00 411.36 513 LEU C CA 1
ATOM 19679 C C . LEU B 2 513 ? 83.854 161.545 147.427 1.00 411.36 513 LEU C C 1
ATOM 19680 O O . LEU B 2 513 ? 82.920 162.316 147.193 1.00 411.36 513 LEU C O 1
ATOM 19696 N N . SER B 2 514 ? 85.018 161.599 146.790 1.00 404.94 514 SER C N 1
ATOM 19697 C CA . SER B 2 514 ? 85.344 162.639 145.824 1.00 404.94 514 SER C CA 1
ATOM 19698 C C . SER B 2 514 ? 86.644 162.246 145.123 1.00 404.94 514 SER C C 1
ATOM 19699 O O . SER B 2 514 ? 87.426 161.460 145.663 1.00 404.94 514 SER C O 1
ATOM 19707 N N . PRO B 2 515 ? 86.896 162.785 143.923 1.00 398.31 515 PRO C N 1
ATOM 19708 C CA . PRO B 2 515 ? 88.139 162.457 143.208 1.00 398.31 515 PRO C CA 1
ATOM 19709 C C . PRO B 2 515 ? 89.397 163.045 143.825 1.00 398.31 515 PRO C C 1
ATOM 19710 O O . PRO B 2 515 ? 90.487 162.820 143.288 1.00 398.31 515 PRO C O 1
ATOM 19721 N N . GLU B 2 516 ? 89.290 163.793 144.920 1.00 406.38 516 GLU C N 1
ATOM 19722 C CA . GLU B 2 516 ? 90.461 164.309 145.614 1.00 406.38 516 GLU C CA 1
ATOM 19723 C C . GLU B 2 516 ? 91.008 163.352 146.665 1.00 406.38 516 GLU C C 1
ATOM 19724 O O . GLU B 2 516 ? 92.170 163.490 147.060 1.00 406.38 516 GLU C O 1
ATOM 19736 N N . GLU B 2 517 ? 90.207 162.389 147.124 1.00 421.45 517 GLU C N 1
ATOM 19737 C CA . GLU B 2 517 ? 90.680 161.414 148.098 1.00 421.45 517 GLU C CA 1
ATOM 19738 C C . GLU B 2 517 ? 91.554 160.327 147.484 1.00 421.45 517 GLU C C 1
ATOM 19739 O O . GLU B 2 517 ? 92.317 159.683 148.213 1.00 421.45 517 GLU C O 1
ATOM 19751 N N . VAL B 2 518 ? 91.328 159.998 146.215 1.00 402.35 518 VAL C N 1
ATOM 19752 C CA . VAL B 2 518 ? 92.117 158.904 145.576 1.00 402.35 518 VAL C CA 1
ATOM 19753 C C . VAL B 2 518 ? 93.565 159.187 145.972 1.00 402.35 518 VAL C C 1
ATOM 19754 O O . VAL B 2 518 ? 94.164 160.076 145.350 1.00 402.35 518 VAL C O 1
ATOM 19767 N N . SER B 2 519 ? 94.094 158.501 146.982 1.00 383.49 519 SER C N 1
ATOM 19768 C CA . SER B 2 519 ? 95.451 158.781 147.499 1.00 383.49 519 SER C CA 1
ATOM 19769 C C . SER B 2 519 ? 96.228 159.574 146.455 1.00 383.49 519 SER C C 1
ATOM 19770 O O . SER B 2 519 ? 96.220 160.811 146.571 1.00 383.49 519 SER C O 1
ATOM 19778 N N . GLU B 2 520 ? 96.854 158.893 145.490 1.00 388.80 520 GLU C N 1
ATOM 19779 C CA . GLU B 2 520 ? 97.664 159.525 144.408 1.00 388.80 520 GLU C CA 1
ATOM 19780 C C . GLU B 2 520 ? 98.854 158.623 144.074 1.00 388.80 520 GLU C C 1
ATOM 19781 O O . GLU B 2 520 ? 99.213 158.561 142.881 1.00 388.80 520 GLU C O 1
ATOM 19793 N N . THR B 2 521 ? 99.448 157.960 145.070 1.00 416.28 521 THR C N 1
ATOM 19794 C CA . THR B 2 521 ? 100.632 157.076 144.886 1.00 416.28 521 THR C CA 1
ATOM 19795 C C . THR B 2 521 ? 100.527 156.309 143.567 1.00 416.28 521 THR C C 1
ATOM 19796 O O . THR B 2 521 ? 99.415 155.839 143.258 1.00 416.28 521 THR C O 1
ATOM 19807 N N . GLN B 2 522 ? 101.631 156.161 142.828 1.00 423.49 522 GLN C N 1
ATOM 19808 C CA . GLN B 2 522 ? 101.651 155.397 141.583 1.00 423.49 522 GLN C CA 1
ATOM 19809 C C . GLN B 2 522 ? 102.342 154.067 141.869 1.00 423.49 522 GLN C C 1
ATOM 19810 O O . GLN B 2 522 ? 103.571 153.973 141.832 1.00 423.49 522 GLN C O 1
ATOM 19824 N N . GLY B 2 523 ? 101.542 153.035 142.152 1.00 366.38 523 GLY C N 1
ATOM 19825 C CA . GLY B 2 523 ? 102.068 151.721 142.445 1.00 366.38 523 GLY C CA 1
ATOM 19826 C C . GLY B 2 523 ? 102.258 150.881 141.196 1.00 366.38 523 GLY C C 1
ATOM 19827 O O . GLY B 2 523 ? 101.988 151.302 140.073 1.00 366.38 523 GLY C O 1
ATOM 19831 N N . THR B 2 524 ? 102.744 149.659 141.414 1.00 311.13 524 THR C N 1
ATOM 19832 C CA . THR B 2 524 ? 102.967 148.694 140.347 1.00 311.13 524 THR C CA 1
ATOM 19833 C C . THR B 2 524 ? 102.060 147.493 140.570 1.00 311.13 524 THR C C 1
ATOM 19834 O O . THR B 2 524 ? 102.059 146.902 141.656 1.00 311.13 524 THR C O 1
ATOM 19845 N N . GLU B 2 525 ? 101.293 147.139 139.545 1.00 298.18 525 GLU C N 1
ATOM 19846 C CA . GLU B 2 525 ? 100.364 146.020 139.649 1.00 298.18 525 GLU C CA 1
ATOM 19847 C C . GLU B 2 525 ? 101.118 144.710 139.833 1.00 298.18 525 GLU C C 1
ATOM 19848 O O . GLU B 2 525 ? 102.263 144.559 139.398 1.00 298.18 525 GLU C O 1
ATOM 19860 N N . LYS B 2 526 ? 100.469 143.760 140.508 1.00 294.09 526 LYS C N 1
ATOM 19861 C CA . LYS B 2 526 ? 101.007 142.407 140.600 1.00 294.09 526 LYS C CA 1
ATOM 19862 C C . LYS B 2 526 ? 100.620 141.586 139.375 1.00 294.09 526 LYS C C 1
ATOM 19863 O O . LYS B 2 526 ? 101.484 141.113 138.630 1.00 294.09 526 LYS C O 1
ATOM 19882 N N . LEU B 2 527 ? 99.321 141.408 139.153 1.00 300.57 527 LEU C N 1
ATOM 19883 C CA . LEU B 2 527 ? 98.843 140.769 137.936 1.00 300.57 527 LEU C CA 1
ATOM 19884 C C . LEU B 2 527 ? 98.716 141.803 136.826 1.00 300.57 527 LEU C C 1
ATOM 19885 O O . LEU B 2 527 ? 98.465 142.985 137.076 1.00 300.57 527 LEU C O 1
ATOM 19901 N N . THR B 2 528 ? 98.888 141.348 135.588 1.00 303.21 528 THR C N 1
ATOM 19902 C CA . THR B 2 528 ? 98.808 142.256 134.452 1.00 303.21 528 THR C CA 1
ATOM 19903 C C . THR B 2 528 ? 97.453 142.951 134.434 1.00 303.21 528 THR C C 1
ATOM 19904 O O . THR B 2 528 ? 96.411 142.319 134.629 1.00 303.21 528 THR C O 1
ATOM 19915 N N . ILE B 2 529 ? 97.472 144.261 134.207 1.00 318.89 529 ILE C N 1
ATOM 19916 C CA . ILE B 2 529 ? 96.253 145.056 134.138 1.00 318.89 529 ILE C CA 1
ATOM 19917 C C . ILE B 2 529 ? 95.782 145.036 132.689 1.00 318.89 529 ILE C C 1
ATOM 19918 O O . ILE B 2 529 ? 96.404 145.647 131.817 1.00 318.89 529 ILE C O 1
ATOM 19934 N N . THR B 2 530 ? 94.684 144.327 132.425 1.00 312.11 530 THR C N 1
ATOM 19935 C CA . THR B 2 530 ? 94.098 144.296 131.087 1.00 312.11 530 THR C CA 1
ATOM 19936 C C . THR B 2 530 ? 93.213 145.533 130.922 1.00 312.11 530 THR C C 1
ATOM 19937 O O . THR B 2 530 ? 91.988 145.464 130.793 1.00 312.11 530 THR C O 1
ATOM 19948 N N . TYR B 2 531 ? 93.873 146.690 130.932 1.00 301.50 531 TYR C N 1
ATOM 19949 C CA . TYR B 2 531 ? 93.190 147.968 130.791 1.00 301.50 531 TYR C CA 1
ATOM 19950 C C . TYR B 2 531 ? 92.751 148.153 129.343 1.00 301.50 531 TYR C C 1
ATOM 19951 O O . TYR B 2 531 ? 93.329 148.956 128.605 1.00 301.50 531 TYR C O 1
ATOM 19969 N N . SER B 2 532 ? 91.739 147.396 128.925 1.00 304.74 532 SER C N 1
ATOM 19970 C CA . SER B 2 532 ? 91.193 147.560 127.587 1.00 304.74 532 SER C CA 1
ATOM 19971 C C . SER B 2 532 ? 90.451 148.886 127.495 1.00 304.74 532 SER C C 1
ATOM 19972 O O . SER B 2 532 ? 89.584 149.183 128.322 1.00 304.74 532 SER C O 1
ATOM 19980 N N . SER B 2 533 ? 90.859 149.694 126.518 1.00 283.91 533 SER C N 1
ATOM 19981 C CA . SER B 2 533 ? 90.265 151.026 126.279 1.00 283.91 533 SER C CA 1
ATOM 19982 C C . SER B 2 533 ? 90.672 151.431 124.867 1.00 283.91 533 SER C C 1
ATOM 19983 O O . SER B 2 533 ? 89.960 151.048 123.923 1.00 283.91 533 SER C O 1
ATOM 19991 N N . SER B 2 534 ? 91.793 152.131 124.712 1.00 269.74 534 SER C N 1
ATOM 19992 C CA . SER B 2 534 ? 92.320 152.455 123.369 1.00 269.74 534 SER C CA 1
ATOM 19993 C C . SER B 2 534 ? 92.424 151.118 122.649 1.00 269.74 534 SER C C 1
ATOM 19994 O O . SER B 2 534 ? 92.029 151.057 121.474 1.00 269.74 534 SER C O 1
ATOM 20002 N N . MET B 2 535 ? 92.926 150.096 123.344 1.00 276.23 535 MET C N 1
ATOM 20003 C CA . MET B 2 535 ? 92.966 148.725 122.788 1.00 276.23 535 MET C CA 1
ATOM 20004 C C . MET B 2 535 ? 91.544 148.494 122.309 1.00 276.23 535 MET C C 1
ATOM 20005 O O . MET B 2 535 ? 90.715 148.075 123.135 1.00 276.23 535 MET C O 1
ATOM 20019 N N . MET B 2 536 ? 91.254 148.798 121.046 1.00 264.24 536 MET C N 1
ATOM 20020 C CA . MET B 2 536 ? 89.841 148.772 120.572 1.00 264.24 536 MET C CA 1
ATOM 20021 C C . MET B 2 536 ? 89.459 148.194 119.202 1.00 264.24 536 MET C C 1
ATOM 20022 O O . MET B 2 536 ? 90.229 147.370 118.681 1.00 264.24 536 MET C O 1
ATOM 20036 N N . TRP B 2 537 ? 88.318 148.617 118.654 1.00 297.55 537 TRP C N 1
ATOM 20037 C CA . TRP B 2 537 ? 87.782 148.109 117.369 1.00 297.55 537 TRP C CA 1
ATOM 20038 C C . TRP B 2 537 ? 87.701 149.295 116.411 1.00 297.55 537 TRP C C 1
ATOM 20039 O O . TRP B 2 537 ? 86.736 149.383 115.640 1.00 297.55 537 TRP C O 1
ATOM 20060 N N . GLU B 2 538 ? 88.643 150.227 116.518 1.00 254.39 538 GLU C N 1
ATOM 20061 C CA . GLU B 2 538 ? 88.610 151.443 115.673 1.00 254.39 538 GLU C CA 1
ATOM 20062 C C . GLU B 2 538 ? 87.154 151.889 115.606 1.00 254.39 538 GLU C C 1
ATOM 20063 O O . GLU B 2 538 ? 86.517 151.982 116.668 1.00 254.39 538 GLU C O 1
ATOM 20075 N N . VAL B 2 539 ? 86.644 152.131 114.403 1.00 258.65 539 VAL C N 1
ATOM 20076 C CA . VAL B 2 539 ? 85.197 152.445 114.282 1.00 258.65 539 VAL C CA 1
ATOM 20077 C C . VAL B 2 539 ? 84.495 151.101 114.097 1.00 258.65 539 VAL C C 1
ATOM 20078 O O . VAL B 2 539 ? 83.307 150.997 114.442 1.00 258.65 539 VAL C O 1
ATOM 20082 N N . ASN B 2 540 ? 85.229 150.111 113.587 1.00 281.02 540 ASN C N 1
ATOM 20083 C CA . ASN B 2 540 ? 84.640 148.766 113.370 1.00 281.02 540 ASN C CA 1
ATOM 20084 C C . ASN B 2 540 ? 85.767 147.745 113.227 1.00 281.02 540 ASN C C 1
ATOM 20085 O O . ASN B 2 540 ? 85.963 147.252 112.106 1.00 281.02 540 ASN C O 1
ATOM 20090 N N . GLY B 2 541 ? 86.454 147.419 114.318 1.00 295.09 541 GLY C N 1
ATOM 20091 C CA . GLY B 2 541 ? 87.565 146.454 114.302 1.00 295.09 541 GLY C CA 1
ATOM 20092 C C . GLY B 2 541 ? 87.032 145.042 114.359 1.00 295.09 541 GLY C C 1
ATOM 20093 O O . GLY B 2 541 ? 85.825 144.869 114.171 1.00 295.09 541 GLY C O 1
ATOM 20097 N N . PRO B 2 542 ? 87.864 144.007 114.565 1.00 325.89 542 PRO C N 1
ATOM 20098 C CA . PRO B 2 542 ? 87.348 142.661 114.762 1.00 325.89 542 PRO C CA 1
ATOM 20099 C C . PRO B 2 542 ? 86.552 142.788 116.056 1.00 325.89 542 PRO C C 1
ATOM 20100 O O . PRO B 2 542 ? 85.445 142.306 116.100 1.00 325.89 542 PRO C O 1
ATOM 20111 N N . GLU B 2 543 ? 87.113 143.495 117.040 1.00 311.61 543 GLU C N 1
ATOM 20112 C CA . GLU B 2 543 ? 86.389 143.767 118.304 1.00 311.61 543 GLU C CA 1
ATOM 20113 C C . GLU B 2 543 ? 85.036 144.296 117.845 1.00 311.61 543 GLU C C 1
ATOM 20114 O O . GLU B 2 543 ? 84.095 144.278 118.654 1.00 311.61 543 GLU C O 1
ATOM 20126 N N . SER B 2 544 ? 84.964 144.813 116.621 1.00 310.32 544 SER C N 1
ATOM 20127 C CA . SER B 2 544 ? 83.686 145.205 115.987 1.00 310.32 544 SER C CA 1
ATOM 20128 C C . SER B 2 544 ? 83.265 144.044 115.079 1.00 310.32 544 SER C C 1
ATOM 20129 O O . SER B 2 544 ? 82.830 143.028 115.632 1.00 310.32 544 SER C O 1
ATOM 20137 N N . VAL B 2 545 ? 83.466 144.130 113.763 1.00 315.32 545 VAL C N 1
ATOM 20138 C CA . VAL B 2 545 ? 83.013 143.088 112.796 1.00 315.32 545 VAL C CA 1
ATOM 20139 C C . VAL B 2 545 ? 82.918 141.741 113.506 1.00 315.32 545 VAL C C 1
ATOM 20140 O O . VAL B 2 545 ? 81.790 141.301 113.793 1.00 315.32 545 VAL C O 1
ATOM 20153 N N . LEU B 2 546 ? 84.056 141.124 113.797 1.00 344.28 546 LEU C N 1
ATOM 20154 C CA . LEU B 2 546 ? 84.091 139.767 114.392 1.00 344.28 546 LEU C CA 1
ATOM 20155 C C . LEU B 2 546 ? 83.434 139.758 115.773 1.00 344.28 546 LEU C C 1
ATOM 20156 O O . LEU B 2 546 ? 82.329 139.207 115.872 1.00 344.28 546 LEU C O 1
ATOM 20172 N N . VAL B 2 547 ? 84.073 140.336 116.793 1.00 338.23 547 VAL C N 1
ATOM 20173 C CA . VAL B 2 547 ? 83.558 140.320 118.195 1.00 338.23 547 VAL C CA 1
ATOM 20174 C C . VAL B 2 547 ? 82.054 140.578 118.165 1.00 338.23 547 VAL C C 1
ATOM 20175 O O . VAL B 2 547 ? 81.316 139.874 118.879 1.00 338.23 547 VAL C O 1
ATOM 20188 N N . ASN B 2 548 ? 81.618 141.553 117.376 1.00 331.90 548 ASN C N 1
ATOM 20189 C CA . ASN B 2 548 ? 80.190 141.944 117.314 1.00 331.90 548 ASN C CA 1
ATOM 20190 C C . ASN B 2 548 ? 79.355 140.826 116.692 1.00 331.90 548 ASN C C 1
ATOM 20191 O O . ASN B 2 548 ? 78.277 140.573 117.213 1.00 331.90 548 ASN C O 1
ATOM 20202 N N . THR B 2 549 ? 79.808 140.229 115.591 1.00 338.63 549 THR C N 1
ATOM 20203 C CA . THR B 2 549 ? 79.078 139.131 114.910 1.00 338.63 549 THR C CA 1
ATOM 20204 C C . THR B 2 549 ? 78.680 138.110 115.978 1.00 338.63 549 THR C C 1
ATOM 20205 O O . THR B 2 549 ? 77.473 137.858 116.113 1.00 338.63 549 THR C O 1
ATOM 20216 N N . TYR B 2 550 ? 79.649 137.589 116.736 1.00 375.88 550 TYR C N 1
ATOM 20217 C CA . TYR B 2 550 ? 79.404 136.622 117.793 1.00 375.88 550 TYR C CA 1
ATOM 20218 C C . TYR B 2 550 ? 78.408 137.158 118.818 1.00 375.88 550 TYR C C 1
ATOM 20219 O O . TYR B 2 550 ? 77.577 136.406 119.336 1.00 375.88 550 TYR C O 1
ATOM 20237 N N . GLN B 2 551 ? 78.429 138.465 119.066 1.00 335.32 551 GLN C N 1
ATOM 20238 C CA . GLN B 2 551 ? 77.464 139.081 119.966 1.00 335.32 551 GLN C CA 1
ATOM 20239 C C . GLN B 2 551 ? 76.048 139.039 119.402 1.00 335.32 551 GLN C C 1
ATOM 20240 O O . GLN B 2 551 ? 75.092 138.765 120.136 1.00 335.32 551 GLN C O 1
ATOM 20254 N N . TRP B 2 552 ? 75.892 139.323 118.108 1.00 333.80 552 TRP C N 1
ATOM 20255 C CA . TRP B 2 552 ? 74.589 139.224 117.469 1.00 333.80 552 TRP C CA 1
ATOM 20256 C C . TRP B 2 552 ? 74.027 137.818 117.576 1.00 333.80 552 TRP C C 1
ATOM 20257 O O . TRP B 2 552 ? 72.867 137.629 117.954 1.00 333.80 552 TRP C O 1
ATOM 20278 N N . ILE B 2 553 ? 74.828 136.812 117.222 1.00 366.04 553 ILE C N 1
ATOM 20279 C CA . ILE B 2 553 ? 74.321 135.441 117.300 1.00 366.04 553 ILE C CA 1
ATOM 20280 C C . ILE B 2 553 ? 74.044 135.043 118.743 1.00 366.04 553 ILE C C 1
ATOM 20281 O O . ILE B 2 553 ? 73.202 134.176 118.998 1.00 366.04 553 ILE C O 1
ATOM 20297 N N . ILE B 2 554 ? 74.728 135.654 119.706 1.00 360.95 554 ILE C N 1
ATOM 20298 C CA . ILE B 2 554 ? 74.386 135.416 121.104 1.00 360.95 554 ILE C CA 1
ATOM 20299 C C . ILE B 2 554 ? 73.000 135.969 121.416 1.00 360.95 554 ILE C C 1
ATOM 20300 O O . ILE B 2 554 ? 72.156 135.277 121.996 1.00 360.95 554 ILE C O 1
ATOM 20316 N N . ARG B 2 555 ? 72.746 137.228 121.046 1.00 328.21 555 ARG C N 1
ATOM 20317 C CA . ARG B 2 555 ? 71.479 137.862 121.397 1.00 328.21 555 ARG C CA 1
ATOM 20318 C C . ARG B 2 555 ? 70.296 137.168 120.735 1.00 328.21 555 ARG C C 1
ATOM 20319 O O . ARG B 2 555 ? 69.239 137.005 121.355 1.00 328.21 555 ARG C O 1
ATOM 20340 N N . ASN B 2 556 ? 70.453 136.750 119.480 1.00 340.06 556 ASN C N 1
ATOM 20341 C CA . ASN B 2 556 ? 69.416 136.047 118.736 1.00 340.06 556 ASN C CA 1
ATOM 20342 C C . ASN B 2 556 ? 69.527 134.533 118.872 1.00 340.06 556 ASN C C 1
ATOM 20343 O O . ASN B 2 556 ? 69.134 133.795 117.962 1.00 340.06 556 ASN C O 1
ATOM 20354 N N . TRP B 2 557 ? 70.054 134.045 119.993 1.00 367.55 557 TRP C N 1
ATOM 20355 C CA . TRP B 2 557 ? 70.236 132.610 120.153 1.00 367.55 557 TRP C CA 1
ATOM 20356 C C . TRP B 2 557 ? 68.908 131.873 120.235 1.00 367.55 557 TRP C C 1
ATOM 20357 O O . TRP B 2 557 ? 68.826 130.704 119.845 1.00 367.55 557 TRP C O 1
ATOM 20378 N N . GLU B 2 558 ? 67.854 132.540 120.706 1.00 383.51 558 GLU C N 1
ATOM 20379 C CA . GLU B 2 558 ? 66.604 131.848 120.996 1.00 383.51 558 GLU C CA 1
ATOM 20380 C C . GLU B 2 558 ? 65.917 131.351 119.733 1.00 383.51 558 GLU C C 1
ATOM 20381 O O . GLU B 2 558 ? 65.239 130.318 119.771 1.00 383.51 558 GLU C O 1
ATOM 20393 N N . THR B 2 559 ? 66.075 132.065 118.617 1.00 363.20 559 THR C N 1
ATOM 20394 C CA . THR B 2 559 ? 65.503 131.657 117.340 1.00 363.20 559 THR C CA 1
ATOM 20395 C C . THR B 2 559 ? 66.524 131.030 116.402 1.00 363.20 559 THR C C 1
ATOM 20396 O O . THR B 2 559 ? 66.137 130.279 115.504 1.00 363.20 559 THR C O 1
ATOM 20407 N N . VAL B 2 560 ? 67.812 131.309 116.594 1.00 363.95 560 VAL C N 1
ATOM 20408 C CA . VAL B 2 560 ? 68.839 130.609 115.835 1.00 363.95 560 VAL C CA 1
ATOM 20409 C C . VAL B 2 560 ? 68.946 129.163 116.297 1.00 363.95 560 VAL C C 1
ATOM 20410 O O . VAL B 2 560 ? 69.258 128.273 115.499 1.00 363.95 560 VAL C O 1
ATOM 20423 N N . LYS B 2 561 ? 68.701 128.901 117.581 1.00 371.57 561 LYS C N 1
ATOM 20424 C CA . LYS B 2 561 ? 68.811 127.545 118.099 1.00 371.57 561 LYS C CA 1
ATOM 20425 C C . LYS B 2 561 ? 67.755 126.622 117.510 1.00 371.57 561 LYS C C 1
ATOM 20426 O O . LYS B 2 561 ? 67.971 125.407 117.446 1.00 371.57 561 LYS C O 1
ATOM 20445 N N . ILE B 2 562 ? 66.613 127.171 117.092 1.00 365.21 562 ILE C N 1
ATOM 20446 C CA . ILE B 2 562 ? 65.541 126.384 116.492 1.00 365.21 562 ILE C CA 1
ATOM 20447 C C . ILE B 2 562 ? 65.524 126.508 114.972 1.00 365.21 562 ILE C C 1
ATOM 20448 O O . ILE B 2 562 ? 65.017 125.601 114.296 1.00 365.21 562 ILE C O 1
ATOM 20464 N N . GLN B 2 563 ? 66.067 127.590 114.416 1.00 365.97 563 GLN C N 1
ATOM 20465 C CA . GLN B 2 563 ? 66.277 127.656 112.976 1.00 365.97 563 GLN C CA 1
ATOM 20466 C C . GLN B 2 563 ? 67.449 126.788 112.555 1.00 365.97 563 GLN C C 1
ATOM 20467 O O . GLN B 2 563 ? 67.485 126.298 111.421 1.00 365.97 563 GLN C O 1
ATOM 20481 N N . TRP B 2 564 ? 68.418 126.601 113.452 1.00 403.08 564 TRP C N 1
ATOM 20482 C CA . TRP B 2 564 ? 69.539 125.708 113.194 1.00 403.08 564 TRP C CA 1
ATOM 20483 C C . TRP B 2 564 ? 69.083 124.274 112.962 1.00 403.08 564 TRP C C 1
ATOM 20484 O O . TRP B 2 564 ? 69.731 123.536 112.213 1.00 403.08 564 TRP C O 1
ATOM 20505 N N . SER B 2 565 ? 67.983 123.861 113.590 1.00 376.79 565 SER C N 1
ATOM 20506 C CA . SER B 2 565 ? 67.501 122.491 113.475 1.00 376.79 565 SER C CA 1
ATOM 20507 C C . SER B 2 565 ? 66.574 122.301 112.284 1.00 376.79 565 SER C C 1
ATOM 20508 O O . SER B 2 565 ? 66.707 121.317 111.550 1.00 376.79 565 SER C O 1
ATOM 20516 N N . GLN B 2 566 ? 65.638 123.224 112.086 1.00 360.63 566 GLN C N 1
ATOM 20517 C CA . GLN B 2 566 ? 64.694 123.185 110.977 1.00 360.63 566 GLN C CA 1
ATOM 20518 C C . GLN B 2 566 ? 65.013 124.315 110.013 1.00 360.63 566 GLN C C 1
ATOM 20519 O O . GLN B 2 566 ? 65.100 125.477 110.425 1.00 360.63 566 GLN C O 1
ATOM 20533 N N . ASN B 2 567 ? 65.179 123.972 108.741 1.00 384.57 567 ASN C N 1
ATOM 20534 C CA . ASN B 2 567 ? 65.521 124.933 107.700 1.00 384.57 567 ASN C CA 1
ATOM 20535 C C . ASN B 2 567 ? 66.814 125.657 108.057 1.00 384.57 567 ASN C C 1
ATOM 20536 O O . ASN B 2 567 ? 66.794 126.857 108.358 1.00 384.57 567 ASN C O 1
ATOM 20547 N N . PRO B 2 568 ? 67.953 124.960 108.055 1.00 403.48 568 PRO C N 1
ATOM 20548 C CA . PRO B 2 568 ? 69.220 125.605 108.405 1.00 403.48 568 PRO C CA 1
ATOM 20549 C C . PRO B 2 568 ? 69.889 126.302 107.235 1.00 403.48 568 PRO C C 1
ATOM 20550 O O . PRO B 2 568 ? 70.717 127.197 107.428 1.00 403.48 568 PRO C O 1
ATOM 20561 N N . THR B 2 569 ? 69.544 125.893 106.011 1.00 406.35 569 THR C N 1
ATOM 20562 C CA . THR B 2 569 ? 70.107 126.536 104.828 1.00 406.35 569 THR C CA 1
ATOM 20563 C C . THR B 2 569 ? 69.720 128.004 104.751 1.00 406.35 569 THR C C 1
ATOM 20564 O O . THR B 2 569 ? 70.450 128.807 104.158 1.00 406.35 569 THR C O 1
ATOM 20575 N N . MET B 2 570 ? 68.583 128.376 105.337 1.00 395.90 570 MET C N 1
ATOM 20576 C CA . MET B 2 570 ? 68.176 129.768 105.411 1.00 395.90 570 MET C CA 1
ATOM 20577 C C . MET B 2 570 ? 68.844 130.520 106.552 1.00 395.90 570 MET C C 1
ATOM 20578 O O . MET B 2 570 ? 68.633 131.730 106.676 1.00 395.90 570 MET C O 1
ATOM 20592 N N . LEU B 2 571 ? 69.633 129.839 107.385 1.00 384.94 571 LEU C N 1
ATOM 20593 C CA . LEU B 2 571 ? 70.430 130.487 108.416 1.00 384.94 571 LEU C CA 1
ATOM 20594 C C . LEU B 2 571 ? 71.848 130.747 107.939 1.00 384.94 571 LEU C C 1
ATOM 20595 O O . LEU B 2 571 ? 72.454 131.757 108.311 1.00 384.94 571 LEU C O 1
ATOM 20611 N N . TYR B 2 572 ? 72.397 129.841 107.134 1.00 406.91 572 TYR C N 1
ATOM 20612 C CA . TYR B 2 572 ? 73.742 130.041 106.614 1.00 406.91 572 TYR C CA 1
ATOM 20613 C C . TYR B 2 572 ? 73.754 131.142 105.567 1.00 406.91 572 TYR C C 1
ATOM 20614 O O . TYR B 2 572 ? 74.643 131.999 105.567 1.00 406.91 572 TYR C O 1
ATOM 20632 N N . ASN B 2 573 ? 72.770 131.135 104.673 1.00 401.57 573 ASN C N 1
ATOM 20633 C CA . ASN B 2 573 ? 72.643 132.161 103.645 1.00 401.57 573 ASN C CA 1
ATOM 20634 C C . ASN B 2 573 ? 71.907 133.355 104.248 1.00 401.57 573 ASN C C 1
ATOM 20635 O O . ASN B 2 573 ? 70.754 133.653 103.929 1.00 401.57 573 ASN C O 1
ATOM 20646 N N . LYS B 2 574 ? 72.615 134.039 105.140 1.00 343.17 574 LYS C N 1
ATOM 20647 C CA . LYS B 2 574 ? 72.064 135.115 105.943 1.00 343.17 574 LYS C CA 1
ATOM 20648 C C . LYS B 2 574 ? 72.935 136.351 105.795 1.00 343.17 574 LYS C C 1
ATOM 20649 O O . LYS B 2 574 ? 74.159 136.262 105.676 1.00 343.17 574 LYS C O 1
ATOM 20668 N N . MET B 2 575 ? 72.284 137.507 105.824 1.00 337.89 575 MET C N 1
ATOM 20669 C CA . MET B 2 575 ? 72.912 138.785 105.522 1.00 337.89 575 MET C CA 1
ATOM 20670 C C . MET B 2 575 ? 73.792 139.307 106.649 1.00 337.89 575 MET C C 1
ATOM 20671 O O . MET B 2 575 ? 74.361 140.395 106.514 1.00 337.89 575 MET C O 1
ATOM 20685 N N . GLU B 2 576 ? 73.932 138.561 107.743 1.00 356.30 576 GLU C N 1
ATOM 20686 C CA . GLU B 2 576 ? 74.695 138.997 108.902 1.00 356.30 576 GLU C CA 1
ATOM 20687 C C . GLU B 2 576 ? 76.106 138.434 108.932 1.00 356.30 576 GLU C C 1
ATOM 20688 O O . GLU B 2 576 ? 76.965 138.989 109.623 1.00 356.30 576 GLU C O 1
ATOM 20700 N N . PHE B 2 577 ? 76.357 137.349 108.203 1.00 381.45 577 PHE C N 1
ATOM 20701 C CA . PHE B 2 577 ? 77.645 136.677 108.181 1.00 381.45 577 PHE C CA 1
ATOM 20702 C C . PHE B 2 577 ? 78.506 137.077 106.992 1.00 381.45 577 PHE C C 1
ATOM 20703 O O . PHE B 2 577 ? 79.539 136.447 106.751 1.00 381.45 577 PHE C O 1
ATOM 20720 N N . GLU B 2 578 ? 78.102 138.085 106.237 1.00 395.18 578 GLU C N 1
ATOM 20721 C CA . GLU B 2 578 ? 78.808 138.512 105.038 1.00 395.18 578 GLU C CA 1
ATOM 20722 C C . GLU B 2 578 ? 80.040 139.365 105.330 1.00 395.18 578 GLU C C 1
ATOM 20723 O O . GLU B 2 578 ? 81.039 139.245 104.611 1.00 395.18 578 GLU C O 1
ATOM 20735 N N . PRO B 2 579 ? 80.025 140.258 106.325 1.00 381.61 579 PRO C N 1
ATOM 20736 C CA . PRO B 2 579 ? 81.276 140.947 106.667 1.00 381.61 579 PRO C CA 1
ATOM 20737 C C . PRO B 2 579 ? 82.340 140.014 107.206 1.00 381.61 579 PRO C C 1
ATOM 20738 O O . PRO B 2 579 ? 83.537 140.282 107.040 1.00 381.61 579 PRO C O 1
ATOM 20749 N N . PHE B 2 580 ? 81.934 138.937 107.870 1.00 398.52 580 PHE C N 1
ATOM 20750 C CA . PHE B 2 580 ? 82.883 137.943 108.350 1.00 398.52 580 PHE C CA 1
ATOM 20751 C C . PHE B 2 580 ? 83.583 137.262 107.187 1.00 398.52 580 PHE C C 1
ATOM 20752 O O . PHE B 2 580 ? 84.814 137.191 107.140 1.00 398.52 580 PHE C O 1
ATOM 20769 N N . GLN B 2 581 ? 82.799 136.744 106.245 1.00 417.49 581 GLN C N 1
ATOM 20770 C CA . GLN B 2 581 ? 83.307 136.021 105.090 1.00 417.49 581 GLN C CA 1
ATOM 20771 C C . GLN B 2 581 ? 84.342 136.793 104.286 1.00 417.49 581 GLN C C 1
ATOM 20772 O O . GLN B 2 581 ? 85.165 136.175 103.607 1.00 417.49 581 GLN C O 1
ATOM 20786 N N . SER B 2 582 ? 84.315 138.122 104.330 1.00 403.09 582 SER C N 1
ATOM 20787 C CA . SER B 2 582 ? 85.334 138.915 103.662 1.00 403.09 582 SER C CA 1
ATOM 20788 C C . SER B 2 582 ? 86.719 138.719 104.265 1.00 403.09 582 SER C C 1
ATOM 20789 O O . SER B 2 582 ? 87.714 139.056 103.616 1.00 403.09 582 SER C O 1
ATOM 20797 N N . LEU B 2 583 ? 86.806 138.180 105.480 1.00 382.28 583 LEU C N 1
ATOM 20798 C CA . LEU B 2 583 ? 88.079 137.935 106.142 1.00 382.28 583 LEU C CA 1
ATOM 20799 C C . LEU B 2 583 ? 88.621 136.542 105.889 1.00 382.28 583 LEU C C 1
ATOM 20800 O O . LEU B 2 583 ? 89.841 136.365 105.823 1.00 382.28 583 LEU C O 1
ATOM 20816 N N . VAL B 2 584 ? 87.745 135.551 105.794 1.00 403.63 584 VAL C N 1
ATOM 20817 C CA . VAL B 2 584 ? 88.172 134.213 105.386 1.00 403.63 584 VAL C CA 1
ATOM 20818 C C . VAL B 2 584 ? 88.849 134.307 104.022 1.00 403.63 584 VAL C C 1
ATOM 20819 O O . VAL B 2 584 ? 88.337 135.015 103.132 1.00 403.63 584 VAL C O 1
ATOM 20832 N N . PRO B 2 585 ? 89.981 133.642 103.780 1.00 404.15 585 PRO C N 1
ATOM 20833 C CA . PRO B 2 585 ? 90.598 133.737 102.455 1.00 404.15 585 PRO C CA 1
ATOM 20834 C C . PRO B 2 585 ? 89.764 133.032 101.400 1.00 404.15 585 PRO C C 1
ATOM 20835 O O . PRO B 2 585 ? 89.170 131.983 101.654 1.00 404.15 585 PRO C O 1
ATOM 20846 N N . LYS B 2 586 ? 89.762 133.600 100.192 1.00 426.86 586 LYS C N 1
ATOM 20847 C CA . LYS B 2 586 ? 88.872 133.141 99.128 1.00 426.86 586 LYS C CA 1
ATOM 20848 C C . LYS B 2 586 ? 89.127 131.699 98.717 1.00 426.86 586 LYS C C 1
ATOM 20849 O O . LYS B 2 586 ? 88.262 131.090 98.078 1.00 426.86 586 LYS C O 1
ATOM 20868 N N . ALA B 2 587 ? 90.282 131.137 99.067 1.00 432.62 587 ALA C N 1
ATOM 20869 C CA . ALA B 2 587 ? 90.633 129.793 98.637 1.00 432.62 587 ALA C CA 1
ATOM 20870 C C . ALA B 2 587 ? 90.054 128.708 99.542 1.00 432.62 587 ALA C C 1
ATOM 20871 O O . ALA B 2 587 ? 89.811 127.591 99.073 1.00 432.62 587 ALA C O 1
ATOM 20878 N N . ALA B 2 588 ? 89.821 129.016 100.820 1.00 433.60 588 ALA C N 1
ATOM 20879 C CA . ALA B 2 588 ? 89.455 128.028 101.834 1.00 433.60 588 ALA C CA 1
ATOM 20880 C C . ALA B 2 588 ? 88.111 128.380 102.459 1.00 433.60 588 ALA C C 1
ATOM 20881 O O . ALA B 2 588 ? 87.864 128.093 103.635 1.00 433.60 588 ALA C O 1
ATOM 20885 N N . ARG B 2 589 ? 87.222 128.993 101.681 1.00 425.57 589 ARG C N 1
ATOM 20886 C CA . ARG B 2 589 ? 85.884 129.280 102.183 1.00 425.57 589 ARG C CA 1
ATOM 20887 C C . ARG B 2 589 ? 84.980 128.061 102.064 1.00 425.57 589 ARG C C 1
ATOM 20888 O O . ARG B 2 589 ? 84.349 127.647 103.040 1.00 425.57 589 ARG C O 1
ATOM 20909 N N . GLY B 2 590 ? 84.923 127.465 100.876 1.00 429.66 590 GLY C N 1
ATOM 20910 C CA . GLY B 2 590 ? 84.023 126.351 100.663 1.00 429.66 590 GLY C CA 1
ATOM 20911 C C . GLY B 2 590 ? 84.480 125.078 101.338 1.00 429.66 590 GLY C C 1
ATOM 20912 O O . GLY B 2 590 ? 83.656 124.243 101.721 1.00 429.66 590 GLY C O 1
ATOM 20916 N N . GLN B 2 591 ? 85.791 124.917 101.510 1.00 450.51 591 GLN C N 1
ATOM 20917 C CA . GLN B 2 591 ? 86.300 123.765 102.237 1.00 450.51 591 GLN C CA 1
ATOM 20918 C C . GLN B 2 591 ? 85.862 123.824 103.691 1.00 450.51 591 GLN C C 1
ATOM 20919 O O . GLN B 2 591 ? 85.333 122.847 104.240 1.00 450.51 591 GLN C O 1
ATOM 20933 N N . TYR B 2 592 ? 86.075 124.978 104.326 1.00 420.60 592 TYR C N 1
ATOM 20934 C CA . TYR B 2 592 ? 85.569 125.217 105.670 1.00 420.60 592 TYR C CA 1
ATOM 20935 C C . TYR B 2 592 ? 84.065 125.005 105.738 1.00 420.60 592 TYR C C 1
ATOM 20936 O O . TYR B 2 592 ? 83.554 124.431 106.704 1.00 420.60 592 TYR C O 1
ATOM 20954 N N . SER B 2 593 ? 83.338 125.463 104.722 1.00 430.26 593 SER C N 1
ATOM 20955 C CA . SER B 2 593 ? 81.887 125.354 104.743 1.00 430.26 593 SER C CA 1
ATOM 20956 C C . SER B 2 593 ? 81.434 123.902 104.713 1.00 430.26 593 SER C C 1
ATOM 20957 O O . SER B 2 593 ? 80.594 123.495 105.516 1.00 430.26 593 SER C O 1
ATOM 20965 N N . GLY B 2 594 ? 81.952 123.114 103.773 1.00 442.54 594 GLY C N 1
ATOM 20966 C CA . GLY B 2 594 ? 81.607 121.702 103.732 1.00 442.54 594 GLY C CA 1
ATOM 20967 C C . GLY B 2 594 ? 81.979 120.973 105.007 1.00 442.54 594 GLY C C 1
ATOM 20968 O O . GLY B 2 594 ? 81.189 120.185 105.539 1.00 442.54 594 GLY C O 1
ATOM 20972 N N . PHE B 2 595 ? 83.188 121.230 105.510 1.00 470.56 595 PHE C N 1
ATOM 20973 C CA . PHE B 2 595 ? 83.640 120.693 106.788 1.00 470.56 595 PHE C CA 1
ATOM 20974 C C . PHE B 2 595 ? 82.623 120.957 107.891 1.00 470.56 595 PHE C C 1
ATOM 20975 O O . PHE B 2 595 ? 82.131 120.031 108.549 1.00 470.56 595 PHE C O 1
ATOM 20992 N N . VAL B 2 596 ? 82.257 122.226 108.063 1.00 447.77 596 VAL C N 1
ATOM 20993 C CA . VAL B 2 596 ? 81.413 122.633 109.178 1.00 447.77 596 VAL C CA 1
ATOM 20994 C C . VAL B 2 596 ? 79.987 122.121 109.009 1.00 447.77 596 VAL C C 1
ATOM 20995 O O . VAL B 2 596 ? 79.331 121.747 109.987 1.00 447.77 596 VAL C O 1
ATOM 21008 N N . ARG B 2 597 ? 79.466 122.135 107.786 1.00 439.86 597 ARG C N 1
ATOM 21009 C CA . ARG B 2 597 ? 78.113 121.647 107.571 1.00 439.86 597 ARG C CA 1
ATOM 21010 C C . ARG B 2 597 ? 78.021 120.149 107.814 1.00 439.86 597 ARG C C 1
ATOM 21011 O O . ARG B 2 597 ? 77.029 119.672 108.374 1.00 439.86 597 ARG C O 1
ATOM 21032 N N . THR B 2 598 ? 79.048 119.389 107.427 1.00 472.94 598 THR C N 1
ATOM 21033 C CA . THR B 2 598 ? 79.043 117.964 107.733 1.00 472.94 598 THR C CA 1
ATOM 21034 C C . THR B 2 598 ? 79.133 117.732 109.237 1.00 472.94 598 THR C C 1
ATOM 21035 O O . THR B 2 598 ? 78.448 116.851 109.781 1.00 472.94 598 THR C O 1
ATOM 21046 N N . LEU B 2 599 ? 79.983 118.509 109.917 1.00 463.66 599 LEU C N 1
ATOM 21047 C CA . LEU B 2 599 ? 80.018 118.520 111.377 1.00 463.66 599 LEU C CA 1
ATOM 21048 C C . LEU B 2 599 ? 78.629 118.685 111.982 1.00 463.66 599 LEU C C 1
ATOM 21049 O O . LEU B 2 599 ? 78.164 117.831 112.743 1.00 463.66 599 LEU C O 1
ATOM 21065 N N . PHE B 2 600 ? 77.963 119.796 111.666 1.00 420.64 600 PHE C N 1
ATOM 21066 C CA . PHE B 2 600 ? 76.646 120.064 112.235 1.00 420.64 600 PHE C CA 1
ATOM 21067 C C . PHE B 2 600 ? 75.630 118.997 111.852 1.00 420.64 600 PHE C C 1
ATOM 21068 O O . PHE B 2 600 ? 74.765 118.650 112.663 1.00 420.64 600 PHE C O 1
ATOM 21085 N N . GLN B 2 601 ? 75.718 118.445 110.645 1.00 412.38 601 GLN C N 1
ATOM 21086 C CA . GLN B 2 601 ? 74.722 117.474 110.216 1.00 412.38 601 GLN C CA 1
ATOM 21087 C C . GLN B 2 601 ? 74.842 116.180 111.008 1.00 412.38 601 GLN C C 1
ATOM 21088 O O . GLN B 2 601 ? 73.842 115.652 111.514 1.00 412.38 601 GLN C O 1
ATOM 21102 N N . GLN B 2 602 ? 76.058 115.654 111.138 1.00 458.11 602 GLN C N 1
ATOM 21103 C CA . GLN B 2 602 ? 76.235 114.461 111.955 1.00 458.11 602 GLN C CA 1
ATOM 21104 C C . GLN B 2 602 ? 76.143 114.756 113.446 1.00 458.11 602 GLN C C 1
ATOM 21105 O O . GLN B 2 602 ? 76.026 113.818 114.240 1.00 458.11 602 GLN C O 1
ATOM 21119 N N . MET B 2 603 ? 76.208 116.027 113.840 1.00 438.80 603 MET C N 1
ATOM 21120 C CA . MET B 2 603 ? 75.885 116.416 115.206 1.00 438.80 603 MET C CA 1
ATOM 211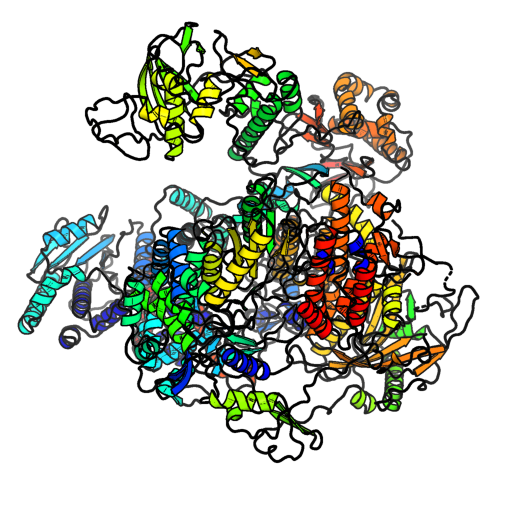21 C C . MET B 2 603 ? 74.382 116.393 115.448 1.00 438.80 603 MET C C 1
ATOM 21122 O O . MET B 2 603 ? 73.937 116.177 116.581 1.00 438.80 603 MET C O 1
ATOM 21136 N N . ARG B 2 604 ? 73.591 116.639 114.403 1.00 418.38 604 ARG C N 1
ATOM 21137 C CA . ARG B 2 604 ? 72.148 116.456 114.489 1.00 418.38 604 ARG C CA 1
ATOM 21138 C C . ARG B 2 604 ? 71.759 114.988 114.443 1.00 418.38 604 ARG C C 1
ATOM 21139 O O . ARG B 2 604 ? 70.776 114.595 115.077 1.00 418.38 604 ARG C O 1
ATOM 21160 N N . ASP B 2 605 ? 72.505 114.177 113.692 1.00 426.11 605 ASP C N 1
ATOM 21161 C CA . ASP B 2 605 ? 72.111 112.789 113.471 1.00 426.11 605 ASP C CA 1
ATOM 21162 C C . ASP B 2 605 ? 72.125 111.991 114.771 1.00 426.11 605 ASP C C 1
ATOM 21163 O O . ASP B 2 605 ? 71.103 111.433 115.183 1.00 426.11 605 ASP C O 1
ATOM 21172 N N . VAL B 2 606 ? 73.275 111.922 115.429 1.00 461.06 606 VAL C N 1
ATOM 21173 C CA . VAL B 2 606 ? 73.396 111.167 116.670 1.00 461.06 606 VAL C CA 1
ATOM 21174 C C . VAL B 2 606 ? 72.843 111.994 117.821 1.00 461.06 606 VAL C C 1
ATOM 21175 O O . VAL B 2 606 ? 73.089 113.203 117.918 1.00 461.06 606 VAL C O 1
ATOM 21188 N N . LEU B 2 607 ? 72.093 111.339 118.699 1.00 483.22 607 LEU C N 1
ATOM 21189 C CA . LEU B 2 607 ? 71.431 112.005 119.808 1.00 483.22 607 LEU C CA 1
ATOM 21190 C C . LEU B 2 607 ? 72.312 111.994 121.050 1.00 483.22 607 LEU C C 1
ATOM 21191 O O . LEU B 2 607 ? 73.117 111.084 121.267 1.00 483.22 607 LEU C O 1
ATOM 21207 N N . GLY B 2 608 ? 72.146 113.027 121.870 1.00 488.58 608 GLY C N 1
ATOM 21208 C CA . GLY B 2 608 ? 72.935 113.199 123.067 1.00 488.58 608 GLY C CA 1
ATOM 21209 C C . GLY B 2 608 ? 74.189 114.020 122.890 1.00 488.58 608 GLY C C 1
ATOM 21210 O O . GLY B 2 608 ? 75.036 114.024 123.792 1.00 488.58 608 GLY C O 1
ATOM 21214 N N . THR B 2 609 ? 74.335 114.711 121.762 1.00 475.37 609 THR C N 1
ATOM 21215 C CA . THR B 2 609 ? 75.504 115.533 121.469 1.00 475.37 609 THR C CA 1
ATOM 21216 C C . THR B 2 609 ? 75.011 116.925 121.114 1.00 475.37 609 THR C C 1
ATOM 21217 O O . THR B 2 609 ? 74.311 117.103 120.112 1.00 475.37 609 THR C O 1
ATOM 21228 N N . PHE B 2 610 ? 75.364 117.906 121.937 1.00 482.26 610 PHE C N 1
ATOM 21229 C CA . PHE B 2 610 ? 74.977 119.288 121.681 1.00 482.26 610 PHE C CA 1
ATOM 21230 C C . PHE B 2 610 ? 75.880 120.189 122.500 1.00 482.26 610 PHE C C 1
ATOM 21231 O O . PHE B 2 610 ? 75.919 120.074 123.729 1.00 482.26 610 PHE C O 1
ATOM 21248 N N . ASP B 2 611 ? 76.607 121.077 121.824 1.00 450.11 611 ASP C N 1
ATOM 21249 C CA . ASP B 2 611 ? 77.505 122.030 122.459 1.00 450.11 611 ASP C CA 1
ATOM 21250 C C . ASP B 2 611 ? 77.232 123.379 121.818 1.00 450.11 611 ASP C C 1
ATOM 21251 O O . ASP B 2 611 ? 77.517 123.575 120.634 1.00 450.11 611 ASP C O 1
ATOM 21260 N N . THR B 2 612 ? 76.672 124.297 122.599 1.00 426.41 612 THR C N 1
ATOM 21261 C CA . THR B 2 612 ? 76.300 125.596 122.065 1.00 426.41 612 THR C CA 1
ATOM 21262 C C . THR B 2 612 ? 77.516 126.393 121.625 1.00 426.41 612 THR C C 1
ATOM 21263 O O . THR B 2 612 ? 77.421 127.214 120.703 1.00 426.41 612 THR C O 1
ATOM 21269 N N . VAL B 2 613 ? 78.664 126.171 122.266 1.00 404.63 613 VAL C N 1
ATOM 21270 C CA . VAL B 2 613 ? 79.873 126.885 121.876 1.00 404.63 613 VAL C CA 1
ATOM 21271 C C . VAL B 2 613 ? 80.300 126.532 120.460 1.00 404.63 613 VAL C C 1
ATOM 21272 O O . VAL B 2 613 ? 80.696 127.411 119.694 1.00 404.63 613 VAL C O 1
ATOM 21278 N N . GLN B 2 614 ? 80.225 125.254 120.089 1.00 443.07 614 GLN C N 1
ATOM 21279 C CA . GLN B 2 614 ? 80.610 124.854 118.741 1.00 443.07 614 GLN C CA 1
ATOM 21280 C C . GLN B 2 614 ? 79.725 125.517 117.694 1.00 443.07 614 GLN C C 1
ATOM 21281 O O . GLN B 2 614 ? 80.215 126.020 116.673 1.00 443.07 614 GLN C O 1
ATOM 21295 N N . ILE B 2 615 ? 78.416 125.538 117.938 1.00 414.32 615 ILE C N 1
ATOM 21296 C CA . ILE B 2 615 ? 77.488 126.139 116.988 1.00 414.32 615 ILE C CA 1
ATOM 21297 C C . ILE B 2 615 ? 77.734 127.638 116.902 1.00 414.32 615 ILE C C 1
ATOM 21298 O O . ILE B 2 615 ? 77.730 128.220 115.812 1.00 414.32 615 ILE C O 1
ATOM 21314 N N . ILE B 2 616 ? 77.959 128.288 118.044 1.00 406.63 616 ILE C N 1
ATOM 21315 C CA . ILE B 2 616 ? 78.218 129.716 118.049 1.00 406.63 616 ILE C CA 1
ATOM 21316 C C . ILE B 2 616 ? 79.563 130.047 117.416 1.00 406.63 616 ILE C C 1
ATOM 21317 O O . ILE B 2 616 ? 79.757 131.170 116.936 1.00 406.63 616 ILE C O 1
ATOM 21333 N N . LYS B 2 617 ? 80.488 129.093 117.377 1.00 428.23 617 LYS C N 1
ATOM 21334 C CA . LYS B 2 617 ? 81.836 129.307 116.865 1.00 428.23 617 LYS C CA 1
ATOM 21335 C C . LYS B 2 617 ? 81.922 129.129 115.361 1.00 428.23 617 LYS C C 1
ATOM 21336 O O . LYS B 2 617 ? 82.566 129.927 114.675 1.00 428.23 617 LYS C O 1
ATOM 21355 N N . LEU B 2 618 ? 81.292 128.085 114.839 1.00 439.47 618 LEU C N 1
ATOM 21356 C CA . LEU B 2 618 ? 81.545 127.627 113.485 1.00 439.47 618 LEU C CA 1
ATOM 21357 C C . LEU B 2 618 ? 80.501 128.087 112.476 1.00 439.47 618 LEU C C 1
ATOM 21358 O O . LEU B 2 618 ? 80.624 127.762 111.294 1.00 439.47 618 LEU C O 1
ATOM 21374 N N . LEU B 2 619 ? 79.494 128.854 112.892 1.00 400.80 619 LEU C N 1
ATOM 21375 C CA . LEU B 2 619 ? 78.470 129.280 111.939 1.00 400.80 619 LEU C CA 1
ATOM 21376 C C . LEU B 2 619 ? 78.984 130.300 110.936 1.00 400.80 619 LEU C C 1
ATOM 21377 O O . LEU B 2 619 ? 78.683 130.160 109.737 1.00 400.80 619 LEU C O 1
ATOM 21393 N N . PRO B 2 620 ? 79.724 131.340 111.329 1.00 392.77 620 PRO C N 1
ATOM 21394 C CA . PRO B 2 620 ? 80.236 132.291 110.335 1.00 392.77 620 PRO C CA 1
ATOM 21395 C C . PRO B 2 620 ? 81.115 131.677 109.259 1.00 392.77 620 PRO C C 1
ATOM 21396 O O . PRO B 2 620 ? 81.350 132.329 108.236 1.00 392.77 620 PRO C O 1
ATOM 21407 N N . PHE B 2 621 ? 81.612 130.457 109.455 1.00 410.31 621 PHE C N 1
ATOM 21408 C CA . PHE B 2 621 ? 82.387 129.758 108.444 1.00 410.31 621 PHE C CA 1
ATOM 21409 C C . PHE B 2 621 ? 81.531 128.914 107.514 1.00 410.31 621 PHE C C 1
ATOM 21410 O O . PHE B 2 621 ? 81.998 128.555 106.428 1.00 410.31 621 PHE C O 1
ATOM 21427 N N . ALA B 2 622 ? 80.299 128.596 107.901 1.00 418.44 622 ALA C N 1
ATOM 21428 C CA . ALA B 2 622 ? 79.375 127.867 107.045 1.00 418.44 622 ALA C CA 1
ATOM 21429 C C . ALA B 2 622 ? 78.529 128.777 106.170 1.00 418.44 622 ALA C C 1
ATOM 21430 O O . ALA B 2 622 ? 77.647 128.286 105.460 1.00 418.44 622 ALA C O 1
ATOM 21437 N N . ALA B 2 623 ? 78.766 130.086 106.214 1.00 418.51 623 ALA C N 1
ATOM 21438 C CA . ALA B 2 623 ? 78.041 131.008 105.356 1.00 418.51 623 ALA C CA 1
ATOM 21439 C C . ALA B 2 623 ? 78.334 130.757 103.885 1.00 418.51 623 ALA C C 1
ATOM 21440 O O . ALA B 2 623 ? 77.434 130.839 103.044 1.00 418.51 623 ALA C O 1
ATOM 21447 N N . ALA B 2 624 ? 79.583 130.444 103.559 1.00 422.73 624 ALA C N 1
ATOM 21448 C CA . ALA B 2 624 ? 80.050 130.487 102.193 1.00 422.73 624 ALA C CA 1
ATOM 21449 C C . ALA B 2 624 ? 79.409 129.390 101.353 1.00 422.73 624 ALA C C 1
ATOM 21450 O O . ALA B 2 624 ? 78.799 128.460 101.882 1.00 422.73 624 ALA C O 1
ATOM 21457 N N . PRO B 2 625 ? 79.533 129.472 100.030 1.00 418.19 625 PRO C N 1
ATOM 21458 C CA . PRO B 2 625 ? 79.119 128.364 99.179 1.00 418.19 625 PRO C CA 1
ATOM 21459 C C . PRO B 2 625 ? 79.925 127.116 99.490 1.00 418.19 625 PRO C C 1
ATOM 21460 O O . PRO B 2 625 ? 81.141 127.207 99.713 1.00 418.19 625 PRO C O 1
ATOM 21471 N N . PRO B 2 626 ? 79.307 125.925 99.495 1.00 417.87 626 PRO C N 1
ATOM 21472 C CA . PRO B 2 626 ? 80.051 124.738 99.922 1.00 417.87 626 PRO C CA 1
ATOM 21473 C C . PRO B 2 626 ? 80.861 124.087 98.812 1.00 417.87 626 PRO C C 1
ATOM 21474 O O . PRO B 2 626 ? 80.315 123.718 97.768 1.00 417.87 626 PRO C O 1
ATOM 21485 N N . LYS B 2 627 ? 82.164 123.951 99.036 1.00 430.91 627 LYS C N 1
ATOM 21486 C CA . LYS B 2 627 ? 83.035 123.112 98.225 1.00 430.91 627 LYS C CA 1
ATOM 21487 C C . LYS B 2 627 ? 83.371 121.870 99.034 1.00 430.91 627 LYS C C 1
ATOM 21488 O O . LYS B 2 627 ? 83.774 121.975 100.197 1.00 430.91 627 LYS C O 1
ATOM 21507 N N . GLN B 2 628 ? 83.213 120.703 98.423 1.00 435.49 628 GLN C N 1
ATOM 21508 C CA . GLN B 2 628 ? 83.489 119.467 99.131 1.00 435.49 628 GLN C CA 1
ATOM 21509 C C . GLN B 2 628 ? 84.989 119.206 99.174 1.00 435.49 628 GLN C C 1
ATOM 21510 O O . GLN B 2 628 ? 85.784 119.842 98.477 1.00 435.49 628 GLN C O 1
ATOM 21524 N N . SER B 2 629 ? 85.372 118.251 100.010 1.00 480.44 629 SER C N 1
ATOM 21525 C CA . SER B 2 629 ? 86.775 117.975 100.280 1.00 480.44 629 SER C CA 1
ATOM 21526 C C . SER B 2 629 ? 86.856 116.682 101.075 1.00 480.44 629 SER C C 1
ATOM 21527 O O . SER B 2 629 ? 85.838 116.092 101.444 1.00 480.44 629 SER C O 1
ATOM 21535 N N . ARG B 2 630 ? 88.091 116.246 101.320 1.00 488.41 630 ARG C N 1
ATOM 21536 C CA . ARG B 2 630 ? 88.375 115.002 102.015 1.00 488.41 630 ARG C CA 1
ATOM 21537 C C . ARG B 2 630 ? 89.249 115.181 103.248 1.00 488.41 630 ARG C C 1
ATOM 21538 O O . ARG B 2 630 ? 89.395 114.225 104.017 1.00 488.41 630 ARG C O 1
ATOM 21559 N N . MET B 2 631 ? 89.822 116.363 103.464 1.00 501.17 631 MET C N 1
ATOM 21560 C CA . MET B 2 631 ? 90.811 116.558 104.511 1.00 501.17 631 MET C CA 1
ATOM 21561 C C . MET B 2 631 ? 90.133 117.056 105.784 1.00 501.17 631 MET C C 1
ATOM 21562 O O . MET B 2 631 ? 88.906 117.081 105.899 1.00 501.17 631 MET C O 1
ATOM 21576 N N . GLN B 2 632 ? 90.948 117.457 106.758 1.00 508.43 632 GLN C N 1
ATOM 21577 C CA . GLN B 2 632 ? 90.482 117.848 108.074 1.00 508.43 632 GLN C CA 1
ATOM 21578 C C . GLN B 2 632 ? 91.330 119.006 108.566 1.00 508.43 632 GLN C C 1
ATOM 21579 O O . GLN B 2 632 ? 92.428 119.254 108.065 1.00 508.43 632 GLN C O 1
ATOM 21593 N N . PHE B 2 633 ? 90.803 119.711 109.560 1.00 472.56 633 PHE C N 1
ATOM 21594 C CA . PHE B 2 633 ? 91.398 120.932 110.065 1.00 472.56 633 PHE C CA 1
ATOM 21595 C C . PHE B 2 633 ? 91.485 120.881 111.580 1.00 472.56 633 PHE C C 1
ATOM 21596 O O . PHE B 2 633 ? 90.595 120.349 112.247 1.00 472.56 633 PHE C O 1
ATOM 21613 N N . SER B 2 634 ? 92.569 121.441 112.108 1.00 476.72 634 SER C N 1
ATOM 21614 C CA . SER B 2 634 ? 92.724 121.676 113.533 1.00 476.72 634 SER C CA 1
ATOM 21615 C C . SER B 2 634 ? 92.370 123.094 113.929 1.00 476.72 634 SER C C 1
ATOM 21616 O O . SER B 2 634 ? 92.101 123.344 115.106 1.00 476.72 634 SER C O 1
ATOM 21624 N N . SER B 2 635 ? 92.365 124.021 112.980 1.00 446.81 635 SER C N 1
ATOM 21625 C CA . SER B 2 635 ? 92.015 125.401 113.243 1.00 446.81 635 SER C CA 1
ATOM 21626 C C . SER B 2 635 ? 91.389 125.978 111.985 1.00 446.81 635 SER C C 1
ATOM 21627 O O . SER B 2 635 ? 91.277 125.305 110.956 1.00 446.81 635 SER C O 1
ATOM 21635 N N . LEU B 2 636 ? 90.976 127.236 112.082 1.00 419.08 636 LEU C N 1
ATOM 21636 C CA . LEU B 2 636 ? 90.302 127.941 111.001 1.00 419.08 636 LEU C CA 1
ATOM 21637 C C . LEU B 2 636 ? 90.826 129.362 110.996 1.00 419.08 636 LEU C C 1
ATOM 21638 O O . LEU B 2 636 ? 90.703 130.069 111.996 1.00 419.08 636 LEU C O 1
ATOM 21654 N N . THR B 2 637 ? 91.428 129.765 109.890 1.00 408.61 637 THR C N 1
ATOM 21655 C CA . THR B 2 637 ? 92.126 131.035 109.830 1.00 408.61 637 THR C CA 1
ATOM 21656 C C . THR B 2 637 ? 91.176 132.157 109.450 1.00 408.61 637 THR C C 1
ATOM 21657 O O . THR B 2 637 ? 90.257 131.971 108.651 1.00 408.61 637 THR C O 1
ATOM 21668 N N . VAL B 2 638 ? 91.402 133.320 110.047 1.00 395.28 638 VAL C N 1
ATOM 21669 C CA . VAL B 2 638 ? 90.678 134.536 109.716 1.00 395.28 638 VAL C CA 1
ATOM 21670 C C . VAL B 2 638 ? 91.704 135.661 109.687 1.00 395.28 638 VAL C C 1
ATOM 21671 O O . VAL B 2 638 ? 92.572 135.740 110.565 1.00 395.28 638 VAL C O 1
ATOM 21684 N N . ASN B 2 639 ? 91.641 136.500 108.662 1.00 387.84 639 ASN C N 1
ATOM 21685 C CA . ASN B 2 639 ? 92.683 137.486 108.406 1.00 387.84 639 ASN C CA 1
ATOM 21686 C C . ASN B 2 639 ? 92.412 138.761 109.194 1.00 387.84 639 ASN C C 1
ATOM 21687 O O . ASN B 2 639 ? 91.344 139.363 109.060 1.00 387.84 639 ASN C O 1
ATOM 21698 N N . VAL B 2 640 ? 93.239 138.970 110.219 1.00 370.11 640 VAL C N 1
ATOM 21699 C CA . VAL B 2 640 ? 93.076 140.113 111.154 1.00 370.11 640 VAL C CA 1
ATOM 21700 C C . VAL B 2 640 ? 94.444 140.784 111.259 1.00 370.11 640 VAL C C 1
ATOM 21701 O O . VAL B 2 640 ? 95.271 140.278 112.041 1.00 370.11 640 VAL C O 1
ATOM 21714 N N . ARG B 2 641 ? 94.688 141.835 110.467 1.00 403.80 641 ARG C N 1
ATOM 21715 C CA . ARG B 2 641 ? 95.982 142.575 110.436 1.00 403.80 641 ARG C CA 1
ATOM 21716 C C . ARG B 2 641 ? 96.967 141.828 109.531 1.00 403.80 641 ARG C C 1
ATOM 21717 O O . ARG B 2 641 ? 98.116 141.626 109.967 1.00 403.80 641 ARG C O 1
ATOM 21738 N N . GLY B 2 642 ? 96.544 141.441 108.321 1.00 405.29 642 GLY C N 1
ATOM 21739 C CA . GLY B 2 642 ? 97.392 140.679 107.382 1.00 405.29 642 GLY C CA 1
ATOM 21740 C C . GLY B 2 642 ? 97.960 139.461 108.077 1.00 405.29 642 GLY C C 1
ATOM 21741 O O . GLY B 2 642 ? 98.923 138.877 107.547 1.00 405.29 642 GLY C O 1
ATOM 21745 N N . SER B 2 643 ? 97.394 139.089 109.222 1.00 391.10 643 SER C N 1
ATOM 21746 C CA . SER B 2 643 ? 97.862 137.977 110.031 1.00 391.10 643 SER C CA 1
ATOM 21747 C C . SER B 2 643 ? 96.728 136.986 110.205 1.00 391.10 643 SER C C 1
ATOM 21748 O O . SER B 2 643 ? 95.586 137.378 110.447 1.00 391.10 643 SER C O 1
ATOM 21756 N N . GLY B 2 644 ? 97.043 135.705 110.087 1.00 393.28 644 GLY C N 1
ATOM 21757 C CA . GLY B 2 644 ? 96.026 134.688 110.195 1.00 393.28 644 GLY C CA 1
ATOM 21758 C C . GLY B 2 644 ? 95.789 134.261 111.622 1.00 393.28 644 GLY C C 1
ATOM 21759 O O . GLY B 2 644 ? 96.528 133.428 112.152 1.00 393.28 644 GLY C O 1
ATOM 21763 N N . MET B 2 645 ? 94.766 134.821 112.262 1.00 378.56 645 MET C N 1
ATOM 21764 C CA . MET B 2 645 ? 94.362 134.349 113.572 1.00 378.56 645 MET C CA 1
ATOM 21765 C C . MET B 2 645 ? 93.632 133.029 113.412 1.00 378.56 645 MET C C 1
ATOM 21766 O O . MET B 2 645 ? 92.686 132.924 112.626 1.00 378.56 645 MET C O 1
ATOM 21780 N N . ARG B 2 646 ? 94.086 132.027 114.147 1.00 448.18 646 ARG C N 1
ATOM 21781 C CA . ARG B 2 646 ? 93.568 130.675 114.046 1.00 448.18 646 ARG C CA 1
ATOM 21782 C C . ARG B 2 646 ? 92.563 130.448 115.165 1.00 448.18 646 ARG C C 1
ATOM 21783 O O . ARG B 2 646 ? 92.880 130.655 116.339 1.00 448.18 646 ARG C O 1
ATOM 21804 N N . ILE B 2 647 ? 91.359 130.034 114.794 1.00 443.32 647 ILE C N 1
ATOM 21805 C CA . ILE B 2 647 ? 90.303 129.693 115.735 1.00 443.32 647 ILE C CA 1
ATOM 21806 C C . ILE B 2 647 ? 90.254 128.178 115.819 1.00 443.32 647 ILE C C 1
ATOM 21807 O O . ILE B 2 647 ? 90.035 127.501 114.810 1.00 443.32 647 ILE C O 1
ATOM 21823 N N . LEU B 2 648 ? 90.462 127.647 117.018 1.00 452.20 648 LEU C N 1
ATOM 21824 C CA . LEU B 2 648 ? 90.573 126.209 117.204 1.00 452.20 648 LEU C CA 1
ATOM 21825 C C . LEU B 2 648 ? 89.198 125.576 117.275 1.00 452.20 648 LEU C C 1
ATOM 21826 O O . LEU B 2 648 ? 88.341 126.014 118.047 1.00 452.20 648 LEU C O 1
ATOM 21842 N N . VAL B 2 649 ? 88.989 124.548 116.456 1.00 462.88 649 VAL C N 1
ATOM 21843 C CA . VAL B 2 649 ? 87.734 123.808 116.477 1.00 462.88 649 VAL C CA 1
ATOM 21844 C C . VAL B 2 649 ? 87.485 123.247 117.868 1.00 462.88 649 VAL C C 1
ATOM 21845 O O . VAL B 2 649 ? 86.501 123.588 118.532 1.00 462.88 649 VAL C O 1
ATOM 21858 N N . ARG B 2 650 ? 88.384 122.389 118.328 1.00 450.93 650 ARG C N 1
ATOM 21859 C CA . ARG B 2 650 ? 88.300 121.794 119.653 1.00 450.93 650 ARG C CA 1
ATOM 21860 C C . ARG B 2 650 ? 88.944 122.717 120.674 1.00 450.93 650 ARG C C 1
ATOM 21861 O O . ARG B 2 650 ? 90.151 122.971 120.618 1.00 450.93 650 ARG C O 1
ATOM 21882 N N . GLY B 2 651 ? 88.141 123.214 121.599 1.00 400.26 651 GLY C N 1
ATOM 21883 C CA . GLY B 2 651 ? 88.656 123.937 122.737 1.00 400.26 651 GLY C CA 1
ATOM 21884 C C . GLY B 2 651 ? 88.718 125.429 122.544 1.00 400.26 651 GLY C C 1
ATOM 21885 O O . GLY B 2 651 ? 88.297 126.000 121.534 1.00 400.26 651 GLY C O 1
ATOM 21889 N N . ASN B 2 652 ? 89.267 126.072 123.560 1.00 381.23 652 ASN C N 1
ATOM 21890 C CA . ASN B 2 652 ? 89.356 127.514 123.618 1.00 381.23 652 ASN C CA 1
ATOM 21891 C C . ASN B 2 652 ? 90.613 128.008 122.912 1.00 381.23 652 ASN C C 1
ATOM 21892 O O . ASN B 2 652 ? 91.469 127.233 122.485 1.00 381.23 652 ASN C O 1
ATOM 21903 N N . SER B 2 653 ? 90.711 129.324 122.791 1.00 383.77 653 SER C N 1
ATOM 21904 C CA . SER B 2 653 ? 91.842 129.969 122.146 1.00 383.77 653 SER C CA 1
ATOM 21905 C C . SER B 2 653 ? 91.984 131.358 122.739 1.00 383.77 653 SER C C 1
ATOM 21906 O O . SER B 2 653 ? 91.113 131.817 123.485 1.00 383.77 653 SER C O 1
ATOM 21914 N N . PRO B 2 654 ? 93.078 132.054 122.432 1.00 342.34 654 PRO C N 1
ATOM 21915 C CA . PRO B 2 654 ? 93.153 133.474 122.798 1.00 342.34 654 PRO C CA 1
ATOM 21916 C C . PRO B 2 654 ? 92.137 134.341 122.077 1.00 342.34 654 PRO C C 1
ATOM 21917 O O . PRO B 2 654 ? 91.824 135.435 122.560 1.00 342.34 654 PRO C O 1
ATOM 21928 N N . VAL B 2 655 ? 91.617 133.890 120.938 1.00 353.17 655 VAL C N 1
ATOM 21929 C CA . VAL B 2 655 ? 90.619 134.635 120.186 1.00 353.17 655 VAL C CA 1
ATOM 21930 C C . VAL B 2 655 ? 89.192 134.254 120.540 1.00 353.17 655 VAL C C 1
ATOM 21931 O O . VAL B 2 655 ? 88.285 135.066 120.336 1.00 353.17 655 VAL C O 1
ATOM 21937 N N . PHE B 2 656 ? 88.972 133.046 121.051 1.00 383.89 656 PHE C N 1
ATOM 21938 C CA . PHE B 2 656 ? 87.639 132.550 121.375 1.00 383.89 656 PHE C CA 1
ATOM 21939 C C . PHE B 2 656 ? 87.758 131.685 122.619 1.00 383.89 656 PHE C C 1
ATOM 21940 O O . PHE B 2 656 ? 88.254 130.559 122.539 1.00 383.89 656 PHE C O 1
ATOM 21957 N N . ASN B 2 657 ? 87.301 132.202 123.759 1.00 362.61 657 ASN C N 1
ATOM 21958 C CA . ASN B 2 657 ? 87.317 131.447 125.003 1.00 362.61 657 ASN C CA 1
ATOM 21959 C C . ASN B 2 657 ? 86.015 131.643 125.761 1.00 362.61 657 ASN C C 1
ATOM 21960 O O . ASN B 2 657 ? 85.601 132.776 126.011 1.00 362.61 657 ASN C O 1
ATOM 21971 N N . TYR B 2 658 ? 85.380 130.528 126.114 1.00 360.17 658 TYR C N 1
ATOM 21972 C CA . TYR B 2 658 ? 84.173 130.496 126.930 1.00 360.17 658 TYR C CA 1
ATOM 21973 C C . TYR B 2 658 ? 84.540 130.031 128.331 1.00 360.17 658 TYR C C 1
ATOM 21974 O O . TYR B 2 658 ? 84.872 128.859 128.532 1.00 360.17 658 TYR C O 1
ATOM 21992 N N . ASN B 2 659 ? 84.482 130.942 129.297 1.00 342.27 659 ASN C N 1
ATOM 21993 C CA . ASN B 2 659 ? 84.698 130.564 130.685 1.00 342.27 659 ASN C CA 1
ATOM 21994 C C . ASN B 2 659 ? 83.534 129.723 131.184 1.00 342.27 659 ASN C C 1
ATOM 21995 O O . ASN B 2 659 ? 82.368 130.089 131.019 1.00 342.27 659 ASN C O 1
ATOM 22006 N N . LYS B 2 660 ? 83.858 128.590 131.798 1.00 324.96 660 LYS C N 1
ATOM 22007 C CA . LYS B 2 660 ? 82.858 127.691 132.346 1.00 324.96 660 LYS C CA 1
ATOM 22008 C C . LYS B 2 660 ? 82.401 128.089 133.742 1.00 324.96 660 LYS C C 1
ATOM 22009 O O . LYS B 2 660 ? 81.462 127.479 134.262 1.00 324.96 660 LYS C O 1
ATOM 22028 N N . ALA B 2 661 ? 83.026 129.096 134.353 1.00 330.56 661 ALA C N 1
ATOM 22029 C CA . ALA B 2 661 ? 82.696 129.512 135.711 1.00 330.56 661 ALA C CA 1
ATOM 22030 C C . ALA B 2 661 ? 81.666 130.638 135.717 1.00 330.56 661 ALA C C 1
ATOM 22031 O O . ALA B 2 661 ? 80.564 130.476 136.249 1.00 330.56 661 ALA C O 1
ATOM 22035 N N . THR B 2 662 ? 82.007 131.775 135.118 1.00 317.87 662 THR C N 1
ATOM 22036 C CA . THR B 2 662 ? 81.106 132.917 135.028 1.00 317.87 662 THR C CA 1
ATOM 22037 C C . THR B 2 662 ? 80.292 132.933 133.739 1.00 317.87 662 THR C C 1
ATOM 22038 O O . THR B 2 662 ? 79.503 133.859 133.535 1.00 317.87 662 THR C O 1
ATOM 22049 N N . LYS B 2 663 ? 80.471 131.941 132.871 1.00 331.85 663 LYS C N 1
ATOM 22050 C CA . LYS B 2 663 ? 79.661 131.706 131.679 1.00 331.85 663 LYS C CA 1
ATOM 22051 C C . LYS B 2 663 ? 79.777 132.808 130.631 1.00 331.85 663 LYS C C 1
ATOM 22052 O O . LYS B 2 663 ? 79.035 132.789 129.643 1.00 331.85 663 LYS C O 1
ATOM 22071 N N . ARG B 2 664 ? 80.693 133.760 130.793 1.00 335.94 664 ARG C N 1
ATOM 22072 C CA . ARG B 2 664 ? 80.891 134.781 129.778 1.00 335.94 664 ARG C CA 1
ATOM 22073 C C . ARG B 2 664 ? 81.664 134.210 128.599 1.00 335.94 664 ARG C C 1
ATOM 22074 O O . ARG B 2 664 ? 82.584 133.411 128.769 1.00 335.94 664 ARG C O 1
ATOM 22095 N N . LEU B 2 665 ? 81.267 134.619 127.401 1.00 368.48 665 LEU C N 1
ATOM 22096 C CA . LEU B 2 665 ? 82.054 134.414 126.198 1.00 368.48 665 LEU C CA 1
ATOM 22097 C C . LEU B 2 665 ? 82.930 135.631 125.960 1.00 368.48 665 LEU C C 1
ATOM 22098 O O . LEU B 2 665 ? 82.556 136.760 126.284 1.00 368.48 665 LEU C O 1
ATOM 22114 N N . THR B 2 666 ? 84.103 135.391 125.386 1.00 334.27 666 THR C N 1
ATOM 22115 C CA . THR B 2 666 ? 85.125 136.418 125.237 1.00 334.27 666 THR C CA 1
ATOM 22116 C C . THR B 2 666 ? 85.756 136.280 123.863 1.00 334.27 666 THR C C 1
ATOM 22117 O O . THR B 2 666 ? 86.330 135.235 123.543 1.00 334.27 666 THR C O 1
ATOM 22128 N N . VAL B 2 667 ? 85.640 137.331 123.057 1.00 335.27 667 VAL C N 1
ATOM 22129 C CA . VAL B 2 667 ? 86.265 137.410 121.747 1.00 335.27 667 VAL C CA 1
ATOM 22130 C C . VAL B 2 667 ? 87.343 138.477 121.819 1.00 335.27 667 VAL C C 1
ATOM 22131 O O . VAL B 2 667 ? 87.048 139.650 122.074 1.00 335.27 667 VAL C O 1
ATOM 22137 N N . LEU B 2 668 ? 88.593 138.071 121.614 1.00 327.99 668 LEU C N 1
ATOM 22138 C CA . LEU B 2 668 ? 89.696 138.989 121.371 1.00 327.99 668 LEU C CA 1
ATOM 22139 C C . LEU B 2 668 ? 89.959 139.910 122.553 1.00 327.99 668 LEU C C 1
ATOM 22140 O O . LEU B 2 668 ? 90.539 140.985 122.389 1.00 327.99 668 LEU C O 1
ATOM 22156 N N . GLY B 2 669 ? 89.541 139.507 123.747 1.00 341.00 669 GLY C N 1
ATOM 22157 C CA . GLY B 2 669 ? 89.616 140.351 124.914 1.00 341.00 669 GLY C CA 1
ATOM 22158 C C . GLY B 2 669 ? 88.397 141.200 125.167 1.00 341.00 669 GLY C C 1
ATOM 22159 O O . GLY B 2 669 ? 88.420 142.017 126.094 1.00 341.00 669 GLY C O 1
ATOM 22163 N N . LYS B 2 670 ? 87.337 141.033 124.380 1.00 339.39 670 LYS C N 1
ATOM 22164 C CA . LYS B 2 670 ? 86.117 141.814 124.506 1.00 339.39 670 LYS C CA 1
ATOM 22165 C C . LYS B 2 670 ? 84.969 140.867 124.807 1.00 339.39 670 LYS C C 1
ATOM 22166 O O . LYS B 2 670 ? 84.808 139.845 124.133 1.00 339.39 670 LYS C O 1
ATOM 22185 N N . ASP B 2 671 ? 84.197 141.194 125.836 1.00 357.62 671 ASP C N 1
ATOM 22186 C CA . ASP B 2 671 ? 83.011 140.424 126.167 1.00 357.62 671 ASP C CA 1
ATOM 22187 C C . ASP B 2 671 ? 82.025 140.441 125.008 1.00 357.62 671 ASP C C 1
ATOM 22188 O O . ASP B 2 671 ? 81.874 141.449 124.314 1.00 357.62 671 ASP C O 1
ATOM 22197 N N . ALA B 2 672 ? 81.345 139.312 124.812 1.00 358.44 672 ALA C N 1
ATOM 22198 C CA . ALA B 2 672 ? 80.380 139.159 123.733 1.00 358.44 672 ALA C CA 1
ATOM 22199 C C . ALA B 2 672 ? 79.128 138.441 124.200 1.00 358.44 672 ALA C C 1
ATOM 22200 O O . ALA B 2 672 ? 78.493 137.724 123.418 1.00 358.44 672 ALA C O 1
ATOM 22207 N N . GLY B 2 673 ? 78.773 138.597 125.460 1.00 361.37 673 GLY C N 1
ATOM 22208 C CA . GLY B 2 673 ? 77.496 138.137 125.957 1.00 361.37 673 GLY C CA 1
ATOM 22209 C C . GLY B 2 673 ? 77.625 136.950 126.886 1.00 361.37 673 GLY C C 1
ATOM 22210 O O . GLY B 2 673 ? 78.503 136.091 126.735 1.00 361.37 673 GLY C O 1
ATOM 22214 N N . ALA B 2 674 ? 76.732 136.903 127.869 1.00 369.39 674 ALA C N 1
ATOM 22215 C CA . ALA B 2 674 ? 76.589 135.734 128.717 1.00 369.39 674 ALA C CA 1
ATOM 22216 C C . ALA B 2 674 ? 75.820 134.656 127.973 1.00 369.39 674 ALA C C 1
ATOM 22217 O O . ALA B 2 674 ? 74.866 134.939 127.243 1.00 369.39 674 ALA C O 1
ATOM 22221 N N . LEU B 2 675 ? 76.241 133.418 128.172 1.00 393.41 675 LEU C N 1
ATOM 22222 C CA . LEU B 2 675 ? 75.740 132.268 127.443 1.00 393.41 675 LEU C CA 1
ATOM 22223 C C . LEU B 2 675 ? 74.957 131.379 128.400 1.00 393.41 675 LEU C C 1
ATOM 22224 O O . LEU B 2 675 ? 75.373 131.169 129.544 1.00 393.41 675 LEU C O 1
ATOM 22240 N N . THR B 2 676 ? 73.832 130.847 127.927 1.00 413.96 676 THR C N 1
ATOM 22241 C CA . THR B 2 676 ? 72.831 130.254 128.802 1.00 413.96 676 THR C CA 1
ATOM 22242 C C . THR B 2 676 ? 72.909 128.737 128.721 1.00 413.96 676 THR C C 1
ATOM 22243 O O . THR B 2 676 ? 73.473 128.157 127.789 1.00 413.96 676 THR C O 1
ATOM 22249 N N . GLU B 2 677 ? 72.302 128.084 129.709 1.00 505.67 677 GLU C N 1
ATOM 22250 C CA . GLU B 2 677 ? 72.449 126.653 129.934 1.00 505.67 677 GLU C CA 1
ATOM 22251 C C . GLU B 2 677 ? 71.253 125.937 129.322 1.00 505.67 677 GLU C C 1
ATOM 22252 O O . GLU B 2 677 ? 70.150 125.968 129.879 1.00 505.67 677 GLU C O 1
ATOM 22264 N N . ASP B 2 678 ? 71.467 125.304 128.182 1.00 565.92 678 ASP C N 1
ATOM 22265 C CA . ASP B 2 678 ? 70.434 124.467 127.599 1.00 565.92 678 ASP C CA 1
ATOM 22266 C C . ASP B 2 678 ? 70.345 123.165 128.394 1.00 565.92 678 ASP C C 1
ATOM 22267 O O . ASP B 2 678 ? 71.379 122.548 128.668 1.00 565.92 678 ASP C O 1
ATOM 22276 N N . PRO B 2 679 ? 69.146 122.713 128.790 1.00 621.84 679 PRO C N 1
ATOM 22277 C CA . PRO B 2 679 ? 69.074 121.453 129.548 1.00 621.84 679 PRO C CA 1
ATOM 22278 C C . PRO B 2 679 ? 69.418 120.228 128.723 1.00 621.84 679 PRO C C 1
ATOM 22279 O O . PRO B 2 679 ? 69.812 119.208 129.303 1.00 621.84 679 PRO C O 1
ATOM 22290 N N . ASP B 2 680 ? 69.287 120.291 127.400 1.00 615.35 680 ASP C N 1
ATOM 22291 C CA . ASP B 2 680 ? 69.636 119.176 126.526 1.00 615.35 680 ASP C CA 1
ATOM 22292 C C . ASP B 2 680 ? 71.129 119.107 126.215 1.00 615.35 680 ASP C C 1
ATOM 22293 O O . ASP B 2 680 ? 71.532 118.312 125.359 1.00 615.35 680 ASP C O 1
ATOM 22302 N N . GLU B 2 681 ? 71.959 119.910 126.885 1.00 555.34 681 GLU C N 1
ATOM 22303 C CA . GLU B 2 681 ? 73.401 119.847 126.694 1.00 555.34 681 GLU C CA 1
ATOM 22304 C C . GLU B 2 681 ? 73.919 118.468 127.067 1.00 555.34 681 GLU C C 1
ATOM 22305 O O . GLU B 2 681 ? 73.921 118.099 128.246 1.00 555.34 681 GLU C O 1
ATOM 22317 N N . GLY B 2 682 ? 74.359 117.699 126.077 1.00 553.09 682 GLY C N 1
ATOM 22318 C CA . GLY B 2 682 ? 74.887 116.382 126.348 1.00 553.09 682 GLY C CA 1
ATOM 22319 C C . GLY B 2 682 ? 76.167 116.438 127.152 1.00 553.09 682 GLY C C 1
ATOM 22320 O O . GLY B 2 682 ? 77.229 116.780 126.623 1.00 553.09 682 GLY C O 1
ATOM 22324 N N . THR B 2 683 ? 76.070 116.111 128.437 1.00 579.66 683 THR C N 1
ATOM 22325 C CA . THR B 2 683 ? 77.232 116.014 129.319 1.00 579.66 683 THR C CA 1
ATOM 22326 C C . THR B 2 683 ? 77.686 114.561 129.427 1.00 579.66 683 THR C C 1
ATOM 22327 O O . THR B 2 683 ? 77.756 113.971 130.505 1.00 579.66 683 THR C O 1
ATOM 22338 N N . ALA B 2 684 ? 77.996 113.994 128.263 1.00 577.93 684 ALA C N 1
ATOM 22339 C CA . ALA B 2 684 ? 78.385 112.597 128.130 1.00 577.93 684 ALA C CA 1
ATOM 22340 C C . ALA B 2 684 ? 79.846 112.422 127.742 1.00 577.93 684 ALA C C 1
ATOM 22341 O O . ALA B 2 684 ? 80.282 111.285 127.535 1.00 577.93 684 ALA C O 1
ATOM 22345 N N . GLY B 2 685 ? 80.612 113.505 127.634 1.00 554.79 685 GLY C N 1
ATOM 22346 C CA . GLY B 2 685 ? 81.991 113.423 127.212 1.00 554.79 685 GLY C CA 1
ATOM 22347 C C . GLY B 2 685 ? 82.193 113.217 125.729 1.00 554.79 685 GLY C C 1
ATOM 22348 O O . GLY B 2 685 ? 83.345 113.207 125.277 1.00 554.79 685 GLY C O 1
ATOM 22352 N N . VAL B 2 686 ? 81.123 113.061 124.960 1.00 526.20 686 VAL C N 1
ATOM 22353 C CA . VAL B 2 686 ? 81.217 112.783 123.533 1.00 526.20 686 VAL C CA 1
ATOM 22354 C C . VAL B 2 686 ? 81.187 114.103 122.779 1.00 526.20 686 VAL C C 1
ATOM 22355 O O . VAL B 2 686 ? 80.522 115.062 123.182 1.00 526.20 686 VAL C O 1
ATOM 22368 N N . GLU B 2 687 ? 81.923 114.147 121.671 1.00 489.05 687 GLU C N 1
ATOM 22369 C CA . GLU B 2 687 ? 82.079 115.352 120.860 1.00 489.05 687 GLU C CA 1
ATOM 22370 C C . GLU B 2 687 ? 82.006 114.913 119.403 1.00 489.05 687 GLU C C 1
ATOM 22371 O O . GLU B 2 687 ? 82.979 114.386 118.860 1.00 489.05 687 GLU C O 1
ATOM 22383 N N . SER B 2 688 ? 80.855 115.136 118.779 1.00 475.13 688 SER C N 1
ATOM 22384 C CA . SER B 2 688 ? 80.593 114.680 117.424 1.00 475.13 688 SER C CA 1
ATOM 22385 C C . SER B 2 688 ? 80.875 115.733 116.365 1.00 475.13 688 SER C C 1
ATOM 22386 O O . SER B 2 688 ? 80.671 115.462 115.179 1.00 475.13 688 SER C O 1
ATOM 22394 N N . ALA B 2 689 ? 81.351 116.915 116.754 1.00 468.00 689 ALA C N 1
ATOM 22395 C CA . ALA B 2 689 ? 81.547 118.039 115.851 1.00 468.00 689 ALA C CA 1
ATOM 22396 C C . ALA B 2 689 ? 82.963 118.585 115.953 1.00 468.00 689 ALA C C 1
ATOM 22397 O O . ALA B 2 689 ? 83.180 119.791 116.069 1.00 468.00 689 ALA C O 1
ATOM 22404 N N . VAL B 2 690 ? 83.952 117.688 115.926 1.00 485.76 690 VAL C N 1
ATOM 22405 C CA . VAL B 2 690 ? 85.360 118.061 115.899 1.00 485.76 690 VAL C CA 1
ATOM 22406 C C . VAL B 2 690 ? 86.077 117.465 114.698 1.00 485.76 690 VAL C C 1
ATOM 22407 O O . VAL B 2 690 ? 86.877 118.146 114.046 1.00 485.76 690 VAL C O 1
ATOM 22420 N N . LEU B 2 691 ? 85.824 116.197 114.400 1.00 508.77 691 LEU C N 1
ATOM 22421 C CA . LEU B 2 691 ? 86.378 115.507 113.250 1.00 508.77 691 LEU C CA 1
ATOM 22422 C C . LEU B 2 691 ? 85.283 115.313 112.213 1.00 508.77 691 LEU C C 1
ATOM 22423 O O . LEU B 2 691 ? 84.092 115.438 112.507 1.00 508.77 691 LEU C O 1
ATOM 22439 N N . ARG B 2 692 ? 85.691 115.003 110.984 1.00 491.70 692 ARG C N 1
ATOM 22440 C CA . ARG B 2 692 ? 84.734 114.963 109.886 1.00 491.70 692 ARG C CA 1
ATOM 22441 C C . ARG B 2 692 ? 83.853 113.724 109.967 1.00 491.70 692 ARG C C 1
ATOM 22442 O O . ARG B 2 692 ? 82.631 113.827 110.115 1.00 491.70 692 ARG C O 1
ATOM 22463 N N . GLY B 2 693 ? 84.458 112.543 109.873 1.00 500.93 693 GLY C N 1
ATOM 22464 C CA . GLY B 2 693 ? 83.734 111.286 109.890 1.00 500.93 693 GLY C CA 1
ATOM 22465 C C . GLY B 2 693 ? 84.026 110.444 111.111 1.00 500.93 693 GLY C C 1
ATOM 22466 O O . GLY B 2 693 ? 83.944 109.215 111.051 1.00 500.93 693 GLY C O 1
ATOM 22470 N N . PHE B 2 694 ? 84.356 111.095 112.224 1.00 506.78 694 PHE C N 1
ATOM 22471 C CA . PHE B 2 694 ? 84.750 110.410 113.444 1.00 506.78 694 PHE C CA 1
ATOM 22472 C C . PHE B 2 694 ? 84.095 111.070 114.645 1.00 506.78 694 PHE C C 1
ATOM 22473 O O . PHE B 2 694 ? 83.876 112.284 114.668 1.00 506.78 694 PHE C O 1
ATOM 22490 N N . LEU B 2 695 ? 83.797 110.251 115.643 1.00 468.83 695 LEU C N 1
ATOM 22491 C CA . LEU B 2 695 ? 83.346 110.702 116.947 1.00 468.83 695 LEU C CA 1
ATOM 22492 C C . LEU B 2 695 ? 84.530 110.714 117.904 1.00 468.83 695 LEU C C 1
ATOM 22493 O O . LEU B 2 695 ? 85.637 110.297 117.565 1.00 468.83 695 LEU C O 1
ATOM 22509 N N . ILE B 2 696 ? 84.285 111.205 119.113 1.00 461.39 696 ILE C N 1
ATOM 22510 C CA . ILE B 2 696 ? 85.288 111.269 120.168 1.00 461.39 696 ILE C CA 1
ATOM 22511 C C . ILE B 2 696 ? 84.650 110.632 121.395 1.00 461.39 696 ILE C C 1
ATOM 22512 O O . ILE B 2 696 ? 83.823 111.254 122.067 1.00 461.39 696 ILE C O 1
ATOM 22528 N N . LEU B 2 697 ? 85.035 109.392 121.696 1.00 463.00 697 LEU C N 1
ATOM 22529 C CA . LEU B 2 697 ? 84.387 108.641 122.760 1.00 463.00 697 LEU C CA 1
ATOM 22530 C C . LEU B 2 697 ? 84.821 109.088 124.147 1.00 463.00 697 LEU C C 1
ATOM 22531 O O . LEU B 2 697 ? 84.084 108.863 125.111 1.00 463.00 697 LEU C O 1
ATOM 22547 N N . GLY B 2 698 ? 85.987 109.709 124.274 1.00 439.14 698 GLY C N 1
ATOM 22548 C CA . GLY B 2 698 ? 86.459 110.149 125.571 1.00 439.14 698 GLY C CA 1
ATOM 22549 C C . GLY B 2 698 ? 87.945 110.432 125.617 1.00 439.14 698 GLY C C 1
ATOM 22550 O O . GLY B 2 698 ? 88.476 111.135 124.754 1.00 439.14 698 GLY C O 1
ATOM 22554 N N . LYS B 2 699 ? 88.620 109.891 126.626 1.00 431.07 699 LYS C N 1
ATOM 22555 C CA . LYS B 2 699 ? 90.053 110.064 126.801 1.00 431.07 699 LYS C CA 1
ATOM 22556 C C . LYS B 2 699 ? 90.797 108.846 126.265 1.00 431.07 699 LYS C C 1
ATOM 22557 O O . LYS B 2 699 ? 90.203 107.865 125.814 1.00 431.07 699 LYS C O 1
ATOM 22576 N N . GLU B 2 700 ? 92.122 108.923 126.321 1.00 422.36 700 GLU C N 1
ATOM 22577 C CA . GLU B 2 700 ? 92.959 107.913 125.695 1.00 422.36 700 GLU C CA 1
ATOM 22578 C C . GLU B 2 700 ? 92.949 106.613 126.491 1.00 422.36 700 GLU C C 1
ATOM 22579 O O . GLU B 2 700 ? 92.625 106.572 127.679 1.00 422.36 700 GLU C O 1
ATOM 22591 N N . ASP B 2 701 ? 93.316 105.538 125.801 1.00 431.55 701 ASP C N 1
ATOM 22592 C CA . ASP B 2 701 ? 93.567 104.245 126.415 1.00 431.55 701 ASP C CA 1
ATOM 22593 C C . ASP B 2 701 ? 94.695 103.573 125.649 1.00 431.55 701 ASP C C 1
ATOM 22594 O O . ASP B 2 701 ? 94.787 103.695 124.425 1.00 431.55 701 ASP C O 1
ATOM 22603 N N . ARG B 2 702 ? 95.571 102.889 126.377 1.00 417.39 702 ARG C N 1
ATOM 22604 C CA . ARG B 2 702 ? 96.798 102.355 125.798 1.00 417.39 702 ARG C CA 1
ATOM 22605 C C . ARG B 2 702 ? 96.588 101.046 125.036 1.00 417.39 702 ARG C C 1
ATOM 22606 O O . ARG B 2 702 ? 97.569 100.447 124.585 1.00 417.39 702 ARG C O 1
ATOM 22627 N N . ARG B 2 703 ? 95.342 100.601 124.859 1.00 452.79 703 ARG C N 1
ATOM 22628 C CA . ARG B 2 703 ? 95.091 99.327 124.194 1.00 452.79 703 ARG C CA 1
ATOM 22629 C C . ARG B 2 703 ? 95.211 99.438 122.680 1.00 452.79 703 ARG C C 1
ATOM 22630 O O . ARG B 2 703 ? 95.786 98.553 122.035 1.00 452.79 703 ARG C O 1
ATOM 22651 N N . TYR B 2 704 ? 94.673 100.505 122.095 1.00 456.84 704 TYR C N 1
ATOM 22652 C CA . TYR B 2 704 ? 94.549 100.621 120.650 1.00 456.84 704 TYR C CA 1
ATOM 22653 C C . TYR B 2 704 ? 95.784 101.221 119.989 1.00 456.84 704 TYR C C 1
ATOM 22654 O O . TYR B 2 704 ? 95.705 101.645 118.830 1.00 456.84 704 TYR C O 1
ATOM 22672 N N . GLY B 2 705 ? 96.914 101.277 120.692 1.00 480.54 705 GLY C N 1
ATOM 22673 C CA . GLY B 2 705 ? 98.175 101.619 120.083 1.00 480.54 705 GLY C CA 1
ATOM 22674 C C . GLY B 2 705 ? 98.567 103.066 120.293 1.00 480.54 705 GLY C C 1
ATOM 22675 O O . GLY B 2 705 ? 97.915 103.810 121.030 1.00 480.54 705 GLY C O 1
ATOM 22679 N N . PRO B 2 706 ? 99.653 103.495 119.640 1.00 501.24 706 PRO C N 1
ATOM 22680 C CA . PRO B 2 706 ? 100.144 104.863 119.847 1.00 501.24 706 PRO C CA 1
ATOM 22681 C C . PRO B 2 706 ? 99.228 105.909 119.235 1.00 501.24 706 PRO C C 1
ATOM 22682 O O . PRO B 2 706 ? 98.218 105.574 118.609 1.00 501.24 706 PRO C O 1
ATOM 22693 N N . ALA B 2 707 ? 99.580 107.180 119.404 1.00 495.05 707 ALA C N 1
ATOM 22694 C CA . ALA B 2 707 ? 98.719 108.293 119.016 1.00 495.05 707 ALA C CA 1
ATOM 22695 C C . ALA B 2 707 ? 98.928 108.615 117.543 1.00 495.05 707 ALA C C 1
ATOM 22696 O O . ALA B 2 707 ? 99.930 109.222 117.162 1.00 495.05 707 ALA C O 1
ATOM 22703 N N . LEU B 2 708 ? 97.972 108.208 116.708 1.00 481.15 708 LEU C N 1
ATOM 22704 C CA . LEU B 2 708 ? 97.918 108.668 115.333 1.00 481.15 708 LEU C CA 1
ATOM 22705 C C . LEU B 2 708 ? 97.717 110.182 115.294 1.00 481.15 708 LEU C C 1
ATOM 22706 O O . LEU B 2 708 ? 97.380 110.814 116.295 1.00 481.15 708 LEU C O 1
ATOM 22722 N N . SER B 2 709 ? 97.904 110.760 114.110 1.00 487.44 709 SER C N 1
ATOM 22723 C CA . SER B 2 709 ? 97.797 112.199 113.905 1.00 487.44 709 SER C CA 1
ATOM 22724 C C . SER B 2 709 ? 96.669 112.499 112.926 1.00 487.44 709 SER C C 1
ATOM 22725 O O . SER B 2 709 ? 96.151 111.614 112.243 1.00 487.44 709 SER C O 1
ATOM 22733 N N . ILE B 2 710 ? 96.304 113.783 112.876 1.00 505.62 710 ILE C N 1
ATOM 22734 C CA . ILE B 2 710 ? 95.109 114.223 112.159 1.00 505.62 710 ILE C CA 1
ATOM 22735 C C . ILE B 2 710 ? 95.191 113.862 110.681 1.00 505.62 710 ILE C C 1
ATOM 22736 O O . ILE B 2 710 ? 94.193 113.466 110.067 1.00 505.62 710 ILE C O 1
ATOM 22752 N N . ASN B 2 711 ? 96.375 113.991 110.089 1.00 527.59 711 ASN C N 1
ATOM 22753 C CA . ASN B 2 711 ? 96.543 113.869 108.649 1.00 527.59 711 ASN C CA 1
ATOM 22754 C C . ASN B 2 711 ? 96.846 112.443 108.199 1.00 527.59 711 ASN C C 1
ATOM 22755 O O . ASN B 2 711 ? 97.290 112.249 107.061 1.00 527.59 711 ASN C O 1
ATOM 22766 N N . GLU B 2 712 ? 96.614 111.448 109.053 1.00 506.45 712 GLU C N 1
ATOM 22767 C CA . GLU B 2 712 ? 96.883 110.049 108.733 1.00 506.45 712 GLU C CA 1
ATOM 22768 C C . GLU B 2 712 ? 95.768 109.161 109.266 1.00 506.45 712 GLU C C 1
ATOM 22769 O O . GLU B 2 712 ? 96.020 108.107 109.858 1.00 506.45 712 GLU C O 1
ATOM 22781 N N . LEU B 2 713 ? 94.519 109.580 109.055 1.00 493.69 713 LEU C N 1
ATOM 22782 C CA . LEU B 2 713 ? 93.350 108.885 109.574 1.00 493.69 713 LEU C CA 1
ATOM 22783 C C . LEU B 2 713 ? 92.509 108.213 108.501 1.00 493.69 713 LEU C C 1
ATOM 22784 O O . LEU B 2 713 ? 91.616 107.431 108.841 1.00 493.69 713 LEU C O 1
ATOM 22800 N N . SER B 2 714 ? 92.759 108.491 107.220 1.00 502.22 714 SER C N 1
ATOM 22801 C CA . SER B 2 714 ? 92.022 107.819 106.157 1.00 502.22 714 SER C CA 1
ATOM 22802 C C . SER B 2 714 ? 92.345 106.333 106.075 1.00 502.22 714 SER C C 1
ATOM 22803 O O . SER B 2 714 ? 91.591 105.582 105.446 1.00 502.22 714 SER C O 1
ATOM 22811 N N . ASN B 2 715 ? 93.448 105.893 106.687 1.00 515.66 715 ASN C N 1
ATOM 22812 C CA . ASN B 2 715 ? 93.791 104.476 106.688 1.00 515.66 715 ASN C CA 1
ATOM 22813 C C . ASN B 2 715 ? 92.729 103.636 107.387 1.00 515.66 715 ASN C C 1
ATOM 22814 O O . ASN B 2 715 ? 92.543 102.463 107.044 1.00 515.66 715 ASN C O 1
ATOM 22825 N N . LEU B 2 716 ? 92.027 104.210 108.363 1.00 496.49 716 LEU C N 1
ATOM 22826 C CA . LEU B 2 716 ? 91.068 103.454 109.152 1.00 496.49 716 LEU C CA 1
ATOM 22827 C C . LEU B 2 716 ? 89.842 103.111 108.305 1.00 496.49 716 LEU C C 1
ATOM 22828 O O . LEU B 2 716 ? 89.737 103.478 107.132 1.00 496.49 716 LEU C O 1
ATOM 22844 N N . ALA B 2 717 ? 88.903 102.400 108.918 1.00 513.37 717 ALA C N 1
ATOM 22845 C CA . ALA B 2 717 ? 87.751 101.862 108.208 1.00 513.37 717 ALA C CA 1
ATOM 22846 C C . ALA B 2 717 ? 86.569 101.823 109.175 1.00 513.37 717 ALA C C 1
ATOM 22847 O O . ALA B 2 717 ? 86.569 102.512 110.200 1.00 513.37 717 ALA C O 1
ATOM 22854 N N . LYS B 2 718 ? 85.559 101.022 108.843 1.00 506.62 718 LYS C N 1
ATOM 22855 C CA . LYS B 2 718 ? 84.331 100.973 109.625 1.00 506.62 718 LYS C CA 1
ATOM 22856 C C . LYS B 2 718 ? 84.604 100.442 111.025 1.00 506.62 718 LYS C C 1
ATOM 22857 O O . LYS B 2 718 ? 85.308 99.442 111.200 1.00 506.62 718 LYS C O 1
ATOM 22876 N N . GLY B 2 719 ? 84.040 101.118 112.023 1.00 493.31 719 GLY C N 1
ATOM 22877 C CA . GLY B 2 719 ? 84.056 100.646 113.393 1.00 493.31 719 GLY C CA 1
ATOM 22878 C C . GLY B 2 719 ? 85.426 100.552 114.030 1.00 493.31 719 GLY C C 1
ATOM 22879 O O . GLY B 2 719 ? 85.573 99.943 115.094 1.00 493.31 719 GLY C O 1
ATOM 22883 N N . GLU B 2 720 ? 86.432 101.157 113.406 1.00 490.54 720 GLU C N 1
ATOM 22884 C CA . GLU B 2 720 ? 87.814 101.033 113.860 1.00 490.54 720 GLU C CA 1
ATOM 22885 C C . GLU B 2 720 ? 88.101 102.148 114.855 1.00 490.54 720 GLU C C 1
ATOM 22886 O O . GLU B 2 720 ? 88.363 103.288 114.469 1.00 490.54 720 GLU C O 1
ATOM 22898 N N . LYS B 2 721 ? 88.049 101.818 116.141 1.00 469.18 721 LYS C N 1
ATOM 22899 C CA . LYS B 2 721 ? 88.475 102.763 117.155 1.00 469.18 721 LYS C CA 1
ATOM 22900 C C . LYS B 2 721 ? 89.964 103.039 117.015 1.00 469.18 721 LYS C C 1
ATOM 22901 O O . LYS B 2 721 ? 90.714 102.258 116.424 1.00 469.18 721 LYS C O 1
ATOM 22920 N N . ALA B 2 722 ? 90.399 104.161 117.577 1.00 480.59 722 ALA C N 1
ATOM 22921 C CA . ALA B 2 722 ? 91.815 104.502 117.519 1.00 480.59 722 ALA C CA 1
ATOM 22922 C C . ALA B 2 722 ? 92.083 105.663 118.462 1.00 480.59 722 ALA C C 1
ATOM 22923 O O . ALA B 2 722 ? 91.164 106.251 119.032 1.00 480.59 722 ALA C O 1
ATOM 22930 N N . ASN B 2 723 ? 93.365 105.969 118.629 1.00 481.69 723 ASN C N 1
ATOM 22931 C CA . ASN B 2 723 ? 93.824 107.105 119.412 1.00 481.69 723 ASN C CA 1
ATOM 22932 C C . ASN B 2 723 ? 94.327 108.192 118.475 1.00 481.69 723 ASN C C 1
ATOM 22933 O O . ASN B 2 723 ? 94.900 107.899 117.422 1.00 481.69 723 ASN C O 1
ATOM 22944 N N . VAL B 2 724 ? 94.107 109.445 118.863 1.00 488.91 724 VAL C N 1
ATOM 22945 C CA . VAL B 2 724 ? 94.526 110.604 118.083 1.00 488.91 724 VAL C CA 1
ATOM 22946 C C . VAL B 2 724 ? 95.016 111.666 119.053 1.00 488.91 724 VAL C C 1
ATOM 22947 O O . VAL B 2 724 ? 94.379 111.913 120.080 1.00 488.91 724 VAL C O 1
ATOM 22960 N N . LEU B 2 725 ? 96.136 112.307 118.721 1.00 484.61 725 LEU C N 1
ATOM 22961 C CA . LEU B 2 725 ? 96.613 113.463 119.467 1.00 484.61 725 LEU C CA 1
ATOM 22962 C C . LEU B 2 725 ? 96.189 114.703 118.703 1.00 484.61 725 LEU C C 1
ATOM 22963 O O . LEU B 2 725 ? 96.522 114.858 117.523 1.00 484.61 725 LEU C O 1
ATOM 22979 N N . ILE B 2 726 ? 95.429 115.565 119.367 1.00 517.80 726 ILE C N 1
ATOM 22980 C CA . ILE B 2 726 ? 94.888 116.775 118.786 1.00 517.80 726 ILE C CA 1
ATOM 22981 C C . ILE B 2 726 ? 94.902 117.853 119.860 1.00 517.80 726 ILE C C 1
ATOM 22982 O O . ILE B 2 726 ? 95.308 117.618 121.005 1.00 517.80 726 ILE C O 1
ATOM 22998 N N . GLY B 2 727 ? 94.452 119.039 119.481 1.00 550.44 727 GLY C N 1
ATOM 22999 C CA . GLY B 2 727 ? 94.349 120.115 120.419 1.00 550.44 727 GLY C CA 1
ATOM 23000 C C . GLY B 2 727 ? 95.714 120.481 120.967 1.00 550.44 727 GLY C C 1
ATOM 23001 O O . GLY B 2 727 ? 96.759 120.165 120.400 1.00 550.44 727 GLY C O 1
ATOM 23005 N N . GLN B 2 728 ? 95.689 121.138 122.119 1.00 551.55 728 GLN C N 1
ATOM 23006 C CA . GLN B 2 728 ? 96.920 121.486 122.818 1.00 551.55 728 GLN C CA 1
ATOM 23007 C C . GLN B 2 728 ? 97.469 120.219 123.463 1.00 551.55 728 GLN C C 1
ATOM 23008 O O . GLN B 2 728 ? 97.347 119.987 124.667 1.00 551.55 728 GLN C O 1
ATOM 23022 N N . GLY B 2 729 ? 98.077 119.381 122.628 1.00 524.43 729 GLY C N 1
ATOM 23023 C CA . GLY B 2 729 ? 98.809 118.213 123.072 1.00 524.43 729 GLY C CA 1
ATOM 23024 C C . GLY B 2 729 ? 97.997 117.259 123.916 1.00 524.43 729 GLY C C 1
ATOM 23025 O O . GLY B 2 729 ? 98.470 116.801 124.959 1.00 524.43 729 GLY C O 1
ATOM 23029 N N . ASP B 2 730 ? 96.780 116.956 123.478 1.00 501.78 730 ASP C N 1
ATOM 23030 C CA . ASP B 2 730 ? 95.863 116.108 124.224 1.00 501.78 730 ASP C CA 1
ATOM 23031 C C . ASP B 2 730 ? 95.490 114.915 123.364 1.00 501.78 730 ASP C C 1
ATOM 23032 O O . ASP B 2 730 ? 95.110 115.080 122.200 1.00 501.78 730 ASP C O 1
ATOM 23041 N N . VAL B 2 731 ? 95.607 113.723 123.932 1.00 466.98 731 VAL C N 1
ATOM 23042 C CA . VAL B 2 731 ? 95.270 112.487 123.242 1.00 466.98 731 VAL C CA 1
ATOM 23043 C C . VAL B 2 731 ? 93.851 112.099 123.615 1.00 466.98 731 VAL C C 1
ATOM 23044 O O . VAL B 2 731 ? 93.416 112.295 124.756 1.00 466.98 731 VAL C O 1
ATOM 23057 N N . VAL B 2 732 ? 93.123 111.553 122.642 1.00 471.90 732 VAL C N 1
ATOM 23058 C CA . VAL B 2 732 ? 91.731 111.166 122.799 1.00 471.90 732 VAL C CA 1
ATOM 23059 C C . VAL B 2 732 ? 91.503 109.893 122.000 1.00 471.90 732 VAL C C 1
ATOM 23060 O O . VAL B 2 732 ? 92.316 109.504 121.161 1.00 471.90 732 VAL C O 1
ATOM 23073 N N . LEU B 2 733 ? 90.375 109.251 122.271 1.00 455.84 733 LEU C N 1
ATOM 23074 C CA . LEU B 2 733 ? 89.927 108.087 121.528 1.00 455.84 733 LEU C CA 1
ATOM 23075 C C . LEU B 2 733 ? 88.848 108.519 120.549 1.00 455.84 733 LEU C C 1
ATOM 23076 O O . LEU B 2 733 ? 88.060 109.421 120.840 1.00 455.84 733 LEU C O 1
ATOM 23092 N N . VAL B 2 734 ? 88.826 107.878 119.380 1.00 478.89 734 VAL C N 1
ATOM 23093 C CA . VAL B 2 734 ? 87.892 108.217 118.317 1.00 478.89 734 VAL C CA 1
ATOM 23094 C C . VAL B 2 734 ? 87.379 106.931 117.696 1.00 478.89 734 VAL C C 1
ATOM 23095 O O . VAL B 2 734 ? 87.975 105.861 117.837 1.00 478.89 734 VAL C O 1
ATOM 23108 N N . MET B 2 735 ? 86.279 107.073 116.963 1.00 474.69 735 MET C N 1
ATOM 23109 C CA . MET B 2 735 ? 85.547 105.962 116.376 1.00 474.69 735 MET C CA 1
ATOM 23110 C C . MET B 2 735 ? 84.957 106.420 115.055 1.00 474.69 735 MET C C 1
ATOM 23111 O O . MET B 2 735 ? 84.351 107.492 114.986 1.00 474.69 735 MET C O 1
ATOM 23125 N N . LYS B 2 736 ? 85.138 105.617 114.014 1.00 506.95 736 LYS C N 1
ATOM 23126 C CA . LYS B 2 736 ? 84.546 105.917 112.723 1.00 506.95 736 LYS C CA 1
ATOM 23127 C C . LYS B 2 736 ? 83.082 105.492 112.690 1.00 506.95 736 LYS C C 1
ATOM 23128 O O . LYS B 2 736 ? 82.605 104.732 113.536 1.00 506.95 736 LYS C O 1
ATOM 23147 N N . ARG B 2 737 ? 82.373 105.999 111.688 1.00 482.88 737 ARG C N 1
ATOM 23148 C CA . ARG B 2 737 ? 80.932 105.828 111.567 1.00 482.88 737 ARG C CA 1
ATOM 23149 C C . ARG B 2 737 ? 80.580 104.867 110.439 1.00 482.88 737 ARG C C 1
ATOM 23150 O O . ARG B 2 737 ? 79.422 104.483 110.277 1.00 482.88 737 ARG C O 1
ATOM 23917 N N . TYR E 5 1 ? 107.709 133.916 100.886 1.00 312.21 1 TYR X N 1
ATOM 23918 C CA . TYR E 5 1 ? 108.440 135.107 100.474 1.00 312.21 1 TYR X CA 1
ATOM 23919 C C . TYR E 5 1 ? 109.696 134.738 99.695 1.00 312.21 1 TYR X C 1
ATOM 23920 O O . TYR E 5 1 ? 110.523 133.963 100.170 1.00 312.21 1 TYR X O 1
ATOM 23929 N N . SER E 5 2 ? 109.827 135.298 98.496 1.00 335.09 2 SER X N 1
ATOM 23930 C CA . SER E 5 2 ? 110.978 135.039 97.640 1.00 335.09 2 SER X CA 1
ATOM 23931 C C . SER E 5 2 ? 111.788 136.314 97.450 1.00 335.09 2 SER X C 1
ATOM 23932 O O . SER E 5 2 ? 111.296 137.281 96.853 1.00 335.09 2 SER X O 1
ATOM 23935 N N . PRO E 5 3 ? 113.030 136.354 97.932 1.00 332.74 3 PRO X N 1
ATOM 23936 C CA . PRO E 5 3 ? 113.825 137.586 97.831 1.00 332.74 3 PRO X CA 1
ATOM 23937 C C . PRO E 5 3 ? 114.012 138.046 96.397 1.00 332.74 3 PRO X C 1
ATOM 23938 O O . PRO E 5 3 ? 114.166 137.224 95.488 1.00 332.74 3 PRO X O 1
ATOM 23942 N N . THR E 5 4 ? 114.004 139.356 96.184 1.00 351.61 4 THR X N 1
ATOM 23943 C CA . THR E 5 4 ? 114.188 139.919 94.854 1.00 351.61 4 THR X CA 1
ATOM 23944 C C . THR E 5 4 ? 114.981 141.220 94.914 1.00 351.61 4 THR X C 1
ATOM 23945 O O . THR E 5 4 ? 114.422 142.285 95.168 1.00 351.61 4 THR X O 1
ATOM 23959 N N . PRO E 5 6 ? 116.682 144.300 93.383 1.00 304.66 6 PRO X N 1
ATOM 23960 C CA . PRO E 5 6 ? 116.602 145.138 92.181 1.00 304.66 6 PRO X CA 1
ATOM 23961 C C . PRO E 5 6 ? 117.850 145.053 91.312 1.00 304.66 6 PRO X C 1
ATOM 23962 O O . PRO E 5 6 ? 117.752 145.083 90.086 1.00 304.66 6 PRO X O 1
ATOM 23966 N N . SER E 5 7 ? 119.011 144.939 91.951 1.00 369.25 7 SER X N 1
ATOM 23967 C CA . SER E 5 7 ? 120.268 144.745 91.236 1.00 369.25 7 SER X CA 1
ATOM 23968 C C . SER E 5 7 ? 120.429 143.287 90.827 1.00 369.25 7 SER X C 1
ATOM 23969 O O . SER E 5 7 ? 121.531 142.858 90.467 1.00 369.25 7 SER X O 1
ATOM 23972 N N . TYR E 5 8 ? 119.336 142.525 90.885 1.00 449.02 8 TYR X N 1
ATOM 23973 C CA . TYR E 5 8 ? 119.353 141.090 90.631 1.00 449.02 8 TYR X CA 1
ATOM 23974 C C . TYR E 5 8 ? 120.233 140.743 89.440 1.00 449.02 8 TYR X C 1
ATOM 23975 O O . TYR E 5 8 ? 121.103 139.873 89.538 1.00 449.02 8 TYR X O 1
ATOM 23984 N N . SER E 5 9 ? 120.021 141.424 88.320 1.00 551.68 9 SER X N 1
ATOM 23985 C CA . SER E 5 9 ? 120.733 141.105 87.091 1.00 551.68 9 SER X CA 1
ATOM 23986 C C . SER E 5 9 ? 120.673 139.605 86.828 1.00 551.68 9 SER X C 1
ATOM 23987 O O . SER E 5 9 ? 121.704 138.988 86.538 1.00 551.68 9 SER X O 1
ATOM 23990 N N . PRO E 5 10 ? 119.496 138.982 86.920 1.00 582.40 10 PRO X N 1
ATOM 23991 C CA . PRO E 5 10 ? 119.422 137.527 86.729 1.00 582.40 10 PRO X CA 1
ATOM 23992 C C . PRO E 5 10 ? 119.776 137.108 85.310 1.00 582.40 10 PRO X C 1
ATOM 23993 O O . PRO E 5 10 ? 120.046 135.932 85.049 1.00 582.40 10 PRO X O 1
ATOM 23997 N N . THR E 5 11 ? 119.770 138.064 84.386 1.00 633.33 11 THR X N 1
ATOM 23998 C CA . THR E 5 11 ? 120.093 137.783 82.993 1.00 633.33 11 THR X CA 1
ATOM 23999 C C . THR E 5 11 ? 121.359 138.514 82.555 1.00 633.33 11 THR X C 1
ATOM 24000 O O . THR E 5 11 ? 121.858 138.301 81.449 1.00 633.33 11 THR X O 1
ATOM 24014 N N . PRO E 5 13 ? 124.652 138.432 83.892 1.00 541.75 13 PRO X N 1
ATOM 24015 C CA . PRO E 5 13 ? 125.769 137.503 83.709 1.00 541.75 13 PRO X CA 1
ATOM 24016 C C . PRO E 5 13 ? 125.385 136.320 82.828 1.00 541.75 13 PRO X C 1
ATOM 24017 O O . PRO E 5 13 ? 124.350 135.698 83.058 1.00 541.75 13 PRO X O 1
ATOM 24021 N N . SER E 5 14 ? 126.212 136.021 81.826 1.00 417.26 14 SER X N 1
ATOM 24022 C CA . SER E 5 14 ? 125.959 134.866 80.976 1.00 417.26 14 SER X CA 1
ATOM 24023 C C . SER E 5 14 ? 126.069 133.552 81.735 1.00 417.26 14 SER X C 1
ATOM 24024 O O . SER E 5 14 ? 125.439 132.566 81.337 1.00 417.26 14 SER X O 1
ATOM 24027 N N . TYR E 5 15 ? 126.842 133.519 82.817 1.00 454.29 15 TYR X N 1
ATOM 24028 C CA . TYR E 5 15 ? 126.986 132.315 83.624 1.00 454.29 15 TYR X CA 1
ATOM 24029 C C . TYR E 5 15 ? 127.539 132.670 84.996 1.00 454.29 15 TYR X C 1
ATOM 24030 O O . TYR E 5 15 ? 128.371 133.574 85.121 1.00 454.29 15 TYR X O 1
ATOM 24039 N N . SER E 5 16 ? 127.092 131.971 86.030 1.00 457.53 16 SER X N 1
ATOM 24040 C CA . SER E 5 16 ? 127.642 132.217 87.353 1.00 457.53 16 SER X CA 1
ATOM 24041 C C . SER E 5 16 ? 129.073 131.696 87.395 1.00 457.53 16 SER X C 1
ATOM 24042 O O . SER E 5 16 ? 129.306 130.502 87.173 1.00 457.53 16 SER X O 1
ATOM 24045 N N . PRO E 5 17 ? 130.053 132.555 87.664 1.00 483.82 17 PRO X N 1
ATOM 24046 C CA . PRO E 5 17 ? 131.449 132.097 87.663 1.00 483.82 17 PRO X CA 1
ATOM 24047 C C . PRO E 5 17 ? 131.737 131.019 88.688 1.00 483.82 17 PRO X C 1
ATOM 24048 O O . PRO E 5 17 ? 132.595 130.160 88.443 1.00 483.82 17 PRO X O 1
ATOM 24052 N N . THR E 5 18 ? 131.061 131.036 89.832 1.00 463.74 18 THR X N 1
ATOM 24053 C CA . THR E 5 18 ? 131.338 130.077 90.896 1.00 463.74 18 THR X CA 1
ATOM 24054 C C . THR E 5 18 ? 130.589 128.768 90.683 1.00 463.74 18 THR X C 1
ATOM 24055 O O . THR E 5 18 ? 131.181 127.695 90.721 1.00 463.74 18 THR X O 1
ATOM 24069 N N . PRO E 5 20 ? 128.839 127.030 87.977 1.00 444.36 20 PRO X N 1
ATOM 24070 C CA . PRO E 5 20 ? 128.532 126.860 86.556 1.00 444.36 20 PRO X CA 1
ATOM 24071 C C . PRO E 5 20 ? 127.678 125.628 86.290 1.00 444.36 20 PRO X C 1
ATOM 24072 O O . PRO E 5 20 ? 127.024 125.126 87.200 1.00 444.36 20 PRO X O 1
ATOM 24076 N N . SER E 5 21 ? 127.695 125.149 85.051 1.00 465.46 21 SER X N 1
ATOM 24077 C CA . SER E 5 21 ? 126.938 123.970 84.650 1.00 465.46 21 SER X CA 1
ATOM 24078 C C . SER E 5 21 ? 127.814 122.854 84.106 1.00 465.46 21 SER X C 1
ATOM 24079 O O . SER E 5 21 ? 127.544 121.683 84.375 1.00 465.46 21 SER X O 1
ATOM 24082 N N . TYR E 5 22 ? 128.863 123.191 83.354 1.00 450.63 22 TYR X N 1
ATOM 24083 C CA . TYR E 5 22 ? 129.794 122.235 82.760 1.00 450.63 22 TYR X CA 1
ATOM 24084 C C . TYR E 5 22 ? 129.134 120.919 82.357 1.00 450.63 22 TYR X C 1
ATOM 24085 O O . TYR E 5 22 ? 129.071 120.591 81.167 1.00 450.63 22 TYR X O 1
ATOM 24094 N N . SER E 5 23 ? 128.637 120.161 83.331 1.00 457.10 23 SER X N 1
ATOM 24095 C CA . SER E 5 23 ? 128.112 118.823 83.099 1.00 457.10 23 SER X CA 1
ATOM 24096 C C . SER E 5 23 ? 126.940 118.864 82.130 1.00 457.10 23 SER X C 1
ATOM 24097 O O . SER E 5 23 ? 126.196 119.851 82.093 1.00 457.10 23 SER X O 1
ATOM 24100 N N . PRO E 5 24 ? 126.754 117.819 81.324 1.00 448.59 24 PRO X N 1
ATOM 24101 C CA . PRO E 5 24 ? 125.578 117.783 80.438 1.00 448.59 24 PRO X CA 1
ATOM 24102 C C . PRO E 5 24 ? 124.262 117.806 81.190 1.00 448.59 24 PRO X C 1
ATOM 24103 O O . PRO E 5 24 ? 123.251 118.263 80.640 1.00 448.59 24 PRO X O 1
ATOM 24107 N N . THR E 5 25 ? 124.244 117.319 82.429 1.00 420.70 25 THR X N 1
ATOM 24108 C CA . THR E 5 25 ? 123.058 117.354 83.281 1.00 420.70 25 THR X CA 1
ATOM 24109 C C . THR E 5 25 ? 121.818 116.841 82.555 1.00 420.70 25 THR X C 1
ATOM 24110 O O . THR E 5 25 ? 121.503 115.653 82.610 1.00 420.70 25 THR X O 1
ATOM 24114 N N . MET F 6 1 ? 127.539 149.541 92.085 1.00 210.01 1 MET B N 1
ATOM 24115 C CA . MET F 6 1 ? 127.446 150.024 93.491 1.00 210.01 1 MET B CA 1
ATOM 24116 C C . MET F 6 1 ? 128.459 149.313 94.375 1.00 210.01 1 MET B C 1
ATOM 24117 O O . MET F 6 1 ? 128.579 148.092 94.333 1.00 210.01 1 MET B O 1
ATOM 24133 N N . ASP F 6 2 ? 129.180 150.088 95.176 1.00 244.82 2 ASP B N 1
ATOM 24134 C CA . ASP F 6 2 ? 130.136 149.566 96.147 1.00 244.82 2 ASP B CA 1
ATOM 24135 C C . ASP F 6 2 ? 129.457 149.578 97.509 1.00 244.82 2 ASP B C 1
ATOM 24136 O O . ASP F 6 2 ? 129.376 150.623 98.157 1.00 244.82 2 ASP B O 1
ATOM 24145 N N . VAL F 6 3 ? 128.975 148.412 97.942 1.00 228.49 3 VAL B N 1
ATOM 24146 C CA . VAL F 6 3 ? 128.277 148.333 99.218 1.00 228.49 3 VAL B CA 1
ATOM 24147 C C . VAL F 6 3 ? 129.191 148.842 100.320 1.00 228.49 3 VAL B C 1
ATOM 24148 O O . VAL F 6 3 ? 130.402 148.588 100.318 1.00 228.49 3 VAL B O 1
ATOM 24161 N N . ASN F 6 4 ? 128.610 149.570 101.271 1.00 215.95 4 ASN B N 1
ATOM 24162 C CA . ASN F 6 4 ? 129.387 150.30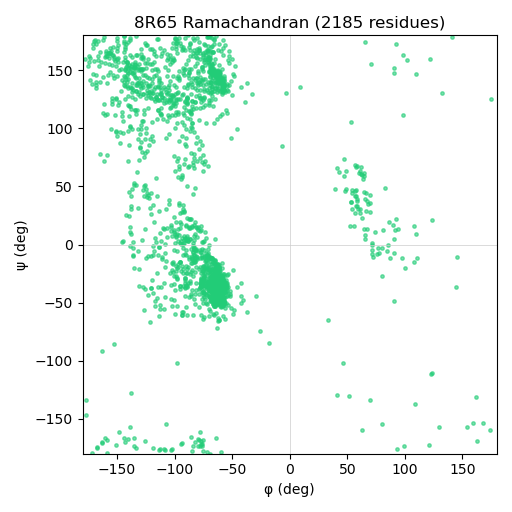9 102.262 1.00 215.95 4 ASN B CA 1
ATOM 24163 C C . ASN F 6 4 ? 128.610 150.339 103.565 1.00 215.95 4 ASN B C 1
ATOM 24164 O O . ASN F 6 4 ? 127.860 151.282 103.836 1.00 215.95 4 ASN B O 1
ATOM 24175 N N . PRO F 6 5 ? 128.775 149.320 104.412 1.00 219.79 5 PRO B N 1
ATOM 24176 C CA . PRO F 6 5 ? 127.951 149.251 105.629 1.00 219.79 5 PRO B CA 1
ATOM 24177 C C . PRO F 6 5 ? 128.038 150.490 106.495 1.00 219.79 5 PRO B C 1
ATOM 24178 O O . PRO F 6 5 ? 127.033 150.890 107.091 1.00 219.79 5 PRO B O 1
ATOM 24189 N N . THR F 6 6 ? 129.214 151.110 106.592 1.00 215.41 6 THR B N 1
ATOM 24190 C CA . THR F 6 6 ? 129.360 152.273 107.456 1.00 215.41 6 THR B CA 1
ATOM 24191 C C . THR F 6 6 ? 128.513 153.445 106.990 1.00 215.41 6 THR B C 1
ATOM 24192 O O . THR F 6 6 ? 128.250 154.353 107.783 1.00 215.41 6 THR B O 1
ATOM 24203 N N . LEU F 6 7 ? 128.075 153.449 105.732 1.00 229.05 7 LEU B N 1
ATOM 24204 C CA . LEU F 6 7 ? 127.194 154.506 105.258 1.00 229.05 7 LEU B CA 1
ATOM 24205 C C . LEU F 6 7 ? 125.799 154.402 105.842 1.00 229.05 7 LEU B C 1
ATOM 24206 O O . LEU F 6 7 ? 125.001 155.326 105.659 1.00 229.05 7 LEU B O 1
ATOM 24222 N N . LEU F 6 8 ? 125.481 153.305 106.532 1.00 219.93 8 LEU B N 1
ATOM 24223 C CA . LEU F 6 8 ? 124.180 153.174 107.168 1.00 219.93 8 LEU B CA 1
ATOM 24224 C C . LEU F 6 8 ? 123.979 154.188 108.282 1.00 219.93 8 LEU B C 1
ATOM 24225 O O . LEU F 6 8 ? 122.834 154.455 108.657 1.00 219.93 8 LEU B O 1
ATOM 24241 N N . PHE F 6 9 ? 125.057 154.756 108.823 1.00 227.71 9 PHE B N 1
ATOM 24242 C CA . PHE F 6 9 ? 124.931 155.702 109.922 1.00 227.71 9 PHE B CA 1
ATOM 24243 C C . PHE F 6 9 ? 124.502 157.085 109.461 1.00 227.71 9 PHE B C 1
ATOM 24244 O O . PHE F 6 9 ? 124.293 157.959 110.307 1.00 227.71 9 PHE B O 1
ATOM 24261 N N . LEU F 6 10 ? 124.383 157.316 108.154 1.00 225.43 10 LEU B N 1
ATOM 24262 C CA . LEU F 6 10 ? 123.807 158.569 107.688 1.00 225.43 10 LEU B CA 1
ATOM 24263 C C . LEU F 6 10 ? 122.351 158.695 108.103 1.00 225.43 10 LEU B C 1
ATOM 24264 O O . LEU F 6 10 ? 121.841 159.812 108.244 1.00 225.43 10 LEU B O 1
ATOM 24280 N N . LYS F 6 11 ? 121.663 157.571 108.296 1.00 203.18 11 LYS B N 1
ATOM 24281 C CA . LYS F 6 11 ? 120.257 157.559 108.670 1.00 203.18 11 LYS B CA 1
ATOM 24282 C C . LYS F 6 11 ? 120.027 157.020 110.073 1.00 203.18 11 LYS B C 1
ATOM 24283 O O . LYS F 6 11 ? 119.364 157.672 110.883 1.00 203.18 11 LYS B O 1
ATOM 24302 N N . VAL F 6 12 ? 120.553 155.844 110.378 1.00 224.74 12 VAL B N 1
ATOM 24303 C CA . VAL F 6 12 ? 120.402 155.268 111.717 1.00 224.74 12 VAL B CA 1
ATOM 24304 C C . VAL F 6 12 ? 121.363 155.979 112.667 1.00 224.74 12 VAL B C 1
ATOM 24305 O O . VAL F 6 12 ? 122.577 155.971 112.420 1.00 224.74 12 VAL B O 1
ATOM 24318 N N . PRO F 6 13 ? 120.882 156.582 113.753 1.00 239.11 13 PRO B N 1
ATOM 24319 C CA . PRO F 6 13 ? 121.805 157.212 114.701 1.00 239.11 13 PRO B CA 1
ATOM 24320 C C . PRO F 6 13 ? 122.830 156.215 115.214 1.00 239.11 13 PRO B C 1
ATOM 24321 O O . PRO F 6 13 ? 122.540 155.033 115.390 1.00 239.11 13 PRO B O 1
ATOM 24332 N N . ALA F 6 14 ? 124.047 156.709 115.450 1.00 256.58 14 ALA B N 1
ATOM 24333 C CA . ALA F 6 14 ? 125.157 155.817 115.766 1.00 256.58 14 ALA B CA 1
ATOM 24334 C C . ALA F 6 14 ? 124.833 154.915 116.947 1.00 256.58 14 ALA B C 1
ATOM 24335 O O . ALA F 6 14 ? 125.191 153.734 116.948 1.00 256.58 14 ALA B O 1
ATOM 24342 N N . GLN F 6 15 ? 124.163 155.449 117.968 1.00 264.10 15 GLN B N 1
ATOM 24343 C CA . GLN F 6 15 ? 123.883 154.645 119.152 1.00 264.10 15 GLN B CA 1
ATOM 24344 C C . GLN F 6 15 ? 123.011 153.443 118.817 1.00 264.10 15 GLN B C 1
ATOM 24345 O O . GLN F 6 15 ? 123.279 152.329 119.276 1.00 264.10 15 GLN B O 1
ATOM 24359 N N . ASN F 6 16 ? 121.962 153.648 118.020 1.00 270.43 16 ASN B N 1
ATOM 24360 C CA . ASN F 6 16 ? 121.026 152.564 117.742 1.00 270.43 16 ASN B CA 1
ATOM 24361 C C . ASN F 6 16 ? 121.715 151.412 117.025 1.00 270.43 16 ASN B C 1
ATOM 24362 O O . ASN F 6 16 ? 121.586 150.251 117.429 1.00 270.43 16 ASN B O 1
ATOM 24373 N N . ALA F 6 17 ? 122.458 151.711 115.961 1.00 257.62 17 ALA B N 1
ATOM 24374 C CA . ALA F 6 17 ? 123.169 150.697 115.195 1.00 257.62 17 ALA B CA 1
ATOM 24375 C C . ALA F 6 17 ? 124.598 150.507 115.669 1.00 257.62 17 ALA B C 1
ATOM 24376 O O . ALA F 6 17 ? 125.475 150.173 114.864 1.00 257.62 17 ALA B O 1
ATOM 24383 N N . ILE F 6 18 ? 124.862 150.721 116.959 1.00 275.72 18 ILE B N 1
ATOM 24384 C CA . ILE F 6 18 ? 126.231 150.640 117.453 1.00 275.72 18 ILE B CA 1
ATOM 24385 C C . ILE F 6 18 ? 126.712 149.201 117.490 1.00 275.72 18 ILE B C 1
ATOM 24386 O O . ILE F 6 18 ? 127.919 148.946 117.513 1.00 275.72 18 ILE B O 1
ATOM 24402 N N . SER F 6 19 ? 125.793 148.236 117.502 1.00 298.73 19 SER B N 1
ATOM 24403 C CA . SER F 6 19 ? 126.197 146.837 117.503 1.00 298.73 19 SER B CA 1
ATOM 24404 C C . SER F 6 19 ? 126.965 146.463 116.245 1.00 298.73 19 SER B C 1
ATOM 24405 O O . SER F 6 19 ? 127.669 145.450 116.240 1.00 298.73 19 SER B O 1
ATOM 24413 N N . THR F 6 20 ? 126.843 147.255 115.180 1.00 273.67 20 THR B N 1
ATOM 24414 C CA . THR F 6 20 ? 127.524 146.931 113.933 1.00 273.67 20 THR B CA 1
ATOM 24415 C C . THR F 6 20 ? 129.033 147.080 114.066 1.00 273.67 20 THR B C 1
ATOM 24416 O O . THR F 6 20 ? 129.795 146.364 113.406 1.00 273.67 20 THR B O 1
ATOM 24427 N N . THR F 6 21 ? 129.488 148.005 114.915 1.00 265.36 21 THR B N 1
ATOM 24428 C CA . THR F 6 21 ? 130.902 148.343 115.031 1.00 265.36 21 THR B CA 1
ATOM 24429 C C . THR F 6 21 ? 131.608 147.565 116.131 1.00 265.36 21 THR B C 1
ATOM 24430 O O . THR F 6 21 ? 132.589 148.060 116.697 1.00 265.36 21 THR B O 1
ATOM 24441 N N . PHE F 6 22 ? 131.137 146.362 116.455 1.00 292.02 22 PHE B N 1
ATOM 24442 C CA . PHE F 6 22 ? 131.747 145.503 117.470 1.00 292.02 22 PHE B CA 1
ATOM 24443 C C . PHE F 6 22 ? 132.174 144.205 116.802 1.00 292.02 22 PHE B C 1
ATOM 24444 O O . PHE F 6 22 ? 131.378 143.264 116.694 1.00 292.02 22 PHE B O 1
ATOM 24461 N N . PRO F 6 23 ? 133.411 144.102 116.348 1.00 279.42 23 PRO B N 1
ATOM 24462 C CA . PRO F 6 23 ? 133.839 142.844 115.708 1.00 279.42 23 PRO B CA 1
ATOM 24463 C C . PRO F 6 23 ? 134.089 141.736 116.724 1.00 279.42 23 PRO B C 1
ATOM 24464 O O . PRO F 6 23 ? 135.197 141.220 116.885 1.00 279.42 23 PRO B O 1
ATOM 24475 N N . TYR F 6 24 ? 133.029 141.344 117.430 1.00 289.44 24 TYR B N 1
ATOM 24476 C CA . TYR F 6 24 ? 133.098 140.291 118.433 1.00 289.44 24 TYR B CA 1
ATOM 24477 C C . TYR F 6 24 ? 132.675 138.940 117.878 1.00 289.44 24 TYR B C 1
ATOM 24478 O O . TYR F 6 24 ? 132.044 138.155 118.591 1.00 289.44 24 TYR B O 1
ATOM 24496 N N . THR F 6 25 ? 132.990 138.659 116.617 1.00 304.73 25 THR B N 1
ATOM 24497 C CA . THR F 6 25 ? 132.694 137.368 116.016 1.00 304.73 25 THR B CA 1
ATOM 24498 C C . THR F 6 25 ? 133.945 136.583 115.649 1.00 304.73 25 THR B C 1
ATOM 24499 O O . THR F 6 25 ? 133.834 135.404 115.298 1.00 304.73 25 THR B O 1
ATOM 24510 N N . GLY F 6 26 ? 135.125 137.197 115.726 1.00 305.19 26 GLY B N 1
ATOM 24511 C CA . GLY F 6 26 ? 136.369 136.545 115.389 1.00 305.19 26 GLY B CA 1
ATOM 24512 C C . GLY F 6 26 ? 137.230 136.312 116.620 1.00 305.19 26 GLY B C 1
ATOM 24513 O O . GLY F 6 26 ? 137.017 136.887 117.684 1.00 305.19 26 GLY B O 1
ATOM 24517 N N . ASP F 6 27 ? 138.222 135.452 116.447 1.00 309.55 27 ASP B N 1
ATOM 24518 C CA . ASP F 6 27 ? 139.059 135.056 117.567 1.00 309.55 27 ASP B CA 1
ATOM 24519 C C . ASP F 6 27 ? 139.736 136.282 118.168 1.00 309.55 27 ASP B C 1
ATOM 24520 O O . ASP F 6 27 ? 140.336 137.074 117.431 1.00 309.55 27 ASP B O 1
ATOM 24529 N N . PRO F 6 28 ? 139.670 136.480 119.486 1.00 315.47 28 PRO B N 1
ATOM 24530 C CA . PRO F 6 28 ? 140.349 137.622 120.075 1.00 315.47 28 PRO B CA 1
ATOM 24531 C C . PRO F 6 28 ? 141.851 137.445 120.001 1.00 315.47 28 PRO B C 1
ATOM 24532 O O . PRO F 6 28 ? 142.354 136.309 119.958 1.00 315.47 28 PRO B O 1
ATOM 24543 N N . PRO F 6 29 ? 142.615 138.534 119.976 1.00 299.13 29 PRO B N 1
ATOM 24544 C CA . PRO F 6 29 ? 144.071 138.398 119.927 1.00 299.13 29 PRO B CA 1
ATOM 24545 C C . PRO F 6 29 ? 144.598 137.673 121.156 1.00 299.13 29 PRO B C 1
ATOM 24546 O O . PRO F 6 29 ? 144.154 137.914 122.279 1.00 299.13 29 PRO B O 1
ATOM 24557 N N . TYR F 6 30 ? 145.565 136.792 120.933 1.00 323.33 30 TYR B N 1
ATOM 24558 C CA . TYR F 6 30 ? 146.156 135.985 121.989 1.00 323.33 30 TYR B CA 1
ATOM 24559 C C . TYR F 6 30 ? 147.658 136.209 122.033 1.00 323.33 30 TYR B C 1
ATOM 24560 O O . TYR F 6 30 ? 148.322 136.245 120.994 1.00 323.33 30 TYR B O 1
ATOM 24578 N N . SER F 6 31 ? 148.187 136.358 123.242 1.00 303.16 31 SER B N 1
ATOM 24579 C CA . SER F 6 31 ? 149.627 136.477 123.410 1.00 303.16 31 SER B CA 1
ATOM 24580 C C . SER F 6 31 ? 150.304 135.196 122.951 1.00 303.16 31 SER B C 1
ATOM 24581 O O . SER F 6 31 ? 149.918 134.097 123.358 1.00 303.16 31 SER B O 1
ATOM 24589 N N . HIS F 6 32 ? 151.330 135.340 122.121 1.00 269.81 32 HIS B N 1
ATOM 24590 C CA . HIS F 6 32 ? 151.965 134.211 121.461 1.00 269.81 32 HIS B CA 1
ATOM 24591 C C . HIS F 6 32 ? 153.258 133.779 122.132 1.00 269.81 32 HIS B C 1
ATOM 24592 O O . HIS F 6 32 ? 154.010 132.992 121.552 1.00 269.81 32 HIS B O 1
ATOM 24606 N N . GLY F 6 33 ? 153.537 134.262 123.334 1.00 256.03 33 GLY B N 1
ATOM 24607 C CA . GLY F 6 33 ? 154.793 133.928 123.966 1.00 256.03 33 GLY B CA 1
ATOM 24608 C C . GLY F 6 33 ? 154.948 134.485 125.363 1.00 256.03 33 GLY B C 1
ATOM 24609 O O . GLY F 6 33 ? 154.036 134.395 126.188 1.00 256.03 33 GLY B O 1
ATOM 24613 N N . THR F 6 34 ? 156.108 135.067 125.630 1.00 270.68 34 THR B N 1
ATOM 24614 C CA . THR F 6 34 ? 156.505 135.421 126.980 1.00 270.68 34 THR B CA 1
ATOM 24615 C C . THR F 6 34 ? 156.027 136.816 127.347 1.00 270.68 34 THR B C 1
ATOM 24616 O O . THR F 6 34 ? 156.109 137.753 126.552 1.00 270.68 34 THR B O 1
ATOM 24627 N N . GLY F 6 35 ? 155.538 136.943 128.573 1.00 279.49 35 GLY B N 1
ATOM 24628 C CA . GLY F 6 35 ? 155.082 138.221 129.072 1.00 279.49 35 GLY B CA 1
ATOM 24629 C C . GLY F 6 35 ? 156.189 138.992 129.758 1.00 279.49 35 GLY B C 1
ATOM 24630 O O . GLY F 6 35 ? 155.919 139.928 130.510 1.00 279.49 35 GLY B O 1
ATOM 24634 N N . THR F 6 36 ? 157.438 138.597 129.519 1.00 257.51 36 THR B N 1
ATOM 24635 C CA . THR F 6 36 ? 158.579 139.304 130.087 1.00 257.51 36 THR B CA 1
ATOM 24636 C C . THR F 6 36 ? 158.992 140.510 129.264 1.00 257.51 36 THR B C 1
ATOM 24637 O O . THR F 6 36 ? 159.873 141.257 129.695 1.00 257.51 36 THR B O 1
ATOM 24648 N N . GLY F 6 37 ? 158.402 140.712 128.095 1.00 255.95 37 GLY B N 1
ATOM 24649 C CA . GLY F 6 37 ? 158.689 141.890 127.310 1.00 255.95 37 GLY B CA 1
ATOM 24650 C C . GLY F 6 37 ? 157.746 143.017 127.660 1.00 255.95 37 GLY B C 1
ATOM 24651 O O . GLY F 6 37 ? 158.070 144.190 127.464 1.00 255.95 37 GLY B O 1
ATOM 24655 N N . TYR F 6 38 ? 156.570 142.669 128.180 1.00 251.15 38 TYR B N 1
ATOM 24656 C CA . TYR F 6 38 ? 155.618 143.668 128.639 1.00 251.15 38 TYR B CA 1
ATOM 24657 C C . TYR F 6 38 ? 155.808 144.010 130.105 1.00 251.15 38 TYR B C 1
ATOM 24658 O O . TYR F 6 38 ? 155.525 145.139 130.507 1.00 251.15 38 TYR B O 1
ATOM 24676 N N . THR F 6 39 ? 156.272 143.063 130.919 1.00 246.70 39 THR B N 1
ATOM 24677 C CA . THR F 6 39 ? 156.491 143.357 132.331 1.00 246.70 39 THR B CA 1
ATOM 24678 C C . THR F 6 39 ? 157.621 144.360 132.518 1.00 246.70 39 THR B C 1
ATOM 24679 O O . THR F 6 39 ? 157.507 145.282 133.334 1.00 246.70 39 THR B O 1
ATOM 24690 N N . MET F 6 40 ? 158.721 144.196 131.784 1.00 259.86 40 MET B N 1
ATOM 24691 C CA . MET F 6 40 ? 159.802 145.169 131.876 1.00 259.86 40 MET B CA 1
ATOM 24692 C C . MET F 6 40 ? 159.337 146.537 131.405 1.00 259.86 40 MET B C 1
ATOM 24693 O O . MET F 6 40 ? 159.707 147.561 131.985 1.00 259.86 40 MET B O 1
ATOM 24707 N N . ASP F 6 41 ? 158.523 146.575 130.352 1.00 267.46 41 ASP B N 1
ATOM 24708 C CA . ASP F 6 41 ? 157.978 147.845 129.892 1.00 267.46 41 ASP B CA 1
ATOM 24709 C C . ASP F 6 41 ? 157.090 148.480 130.953 1.00 267.46 41 ASP B C 1
ATOM 24710 O O . ASP F 6 41 ? 157.139 149.694 131.164 1.00 267.46 41 ASP B O 1
ATOM 24719 N N . THR F 6 42 ? 156.265 147.680 131.625 1.00 266.54 42 THR B N 1
ATOM 24720 C CA . THR F 6 42 ? 155.416 148.220 132.680 1.00 266.54 42 THR B CA 1
ATOM 24721 C C . THR F 6 42 ? 156.253 148.781 133.817 1.00 266.54 42 THR B C 1
ATOM 24722 O O . THR F 6 42 ? 155.965 149.867 134.330 1.00 266.54 42 THR B O 1
ATOM 24733 N N . VAL F 6 43 ? 157.295 148.059 134.227 1.00 259.56 43 VAL B N 1
ATOM 24734 C CA . VAL F 6 43 ? 158.151 148.548 135.304 1.00 259.56 43 VAL B CA 1
ATOM 24735 C C . VAL F 6 43 ? 158.819 149.854 134.893 1.00 259.56 43 VAL B C 1
ATOM 24736 O O . VAL F 6 43 ? 158.837 150.833 135.652 1.00 259.56 43 VAL B O 1
ATOM 24749 N N . ASN F 6 44 ? 159.367 149.896 133.678 1.00 241.06 44 ASN B N 1
ATOM 24750 C CA . ASN F 6 44 ? 160.044 151.102 133.222 1.00 241.06 44 ASN B CA 1
ATOM 24751 C C . ASN F 6 44 ? 159.083 152.279 133.146 1.00 241.06 44 ASN B C 1
ATOM 24752 O O . ASN F 6 44 ? 159.420 153.388 133.568 1.00 241.06 44 ASN B O 1
ATOM 24763 N N . ARG F 6 45 ? 157.883 152.062 132.612 1.00 267.53 45 ARG B N 1
ATOM 24764 C CA . ARG F 6 45 ? 156.923 153.154 132.510 1.00 267.53 45 ARG B CA 1
ATOM 24765 C C . ARG F 6 45 ? 156.480 153.627 133.886 1.00 267.53 45 ARG B C 1
ATOM 24766 O O . ARG F 6 45 ? 156.323 154.830 134.112 1.00 267.53 45 ARG B O 1
ATOM 24787 N N . THR F 6 46 ? 156.276 152.700 134.822 1.00 250.46 46 THR B N 1
ATOM 24788 C CA . THR F 6 46 ? 155.886 153.104 136.166 1.00 250.46 46 THR B CA 1
ATOM 24789 C C . THR F 6 46 ? 156.976 153.944 136.812 1.00 250.46 46 THR B C 1
ATOM 24790 O O . THR F 6 46 ? 156.685 154.922 137.507 1.00 250.46 46 THR B O 1
ATOM 24801 N N . HIS F 6 47 ? 158.237 153.583 136.590 1.00 228.84 47 HIS B N 1
ATOM 24802 C CA . HIS F 6 47 ? 159.338 154.392 137.096 1.00 228.84 47 HIS B CA 1
ATOM 24803 C C . HIS F 6 47 ? 159.575 155.652 136.274 1.00 228.84 47 HIS B C 1
ATOM 24804 O O . HIS F 6 47 ? 160.345 156.514 136.705 1.00 228.84 47 HIS B O 1
ATOM 24818 N N . GLN F 6 48 ? 158.947 155.778 135.106 1.00 223.23 48 GLN B N 1
ATOM 24819 C CA . GLN F 6 48 ? 159.118 156.953 134.261 1.00 223.23 48 GLN B CA 1
ATOM 24820 C C . GLN F 6 48 ? 158.047 158.008 134.492 1.00 223.23 48 GLN B C 1
ATOM 24821 O O . GLN F 6 48 ? 158.275 159.178 134.173 1.00 223.23 48 GLN B O 1
ATOM 24835 N N . TYR F 6 49 ? 156.892 157.625 135.024 1.00 250.00 49 TYR B N 1
ATOM 24836 C CA . TYR F 6 49 ? 155.877 158.585 135.432 1.00 250.00 49 TYR B CA 1
ATOM 24837 C C . TYR F 6 49 ? 156.132 159.128 136.826 1.00 250.00 49 TYR B C 1
ATOM 24838 O O . TYR F 6 49 ? 155.333 159.932 137.315 1.00 250.00 49 TYR B O 1
ATOM 24856 N N . SER F 6 50 ? 157.213 158.699 137.474 1.00 226.08 50 SER B N 1
ATOM 24857 C CA . SER F 6 50 ? 157.496 159.098 138.845 1.00 226.08 50 SER B CA 1
ATOM 24858 C C . SER F 6 50 ? 158.976 159.401 139.055 1.00 226.08 50 SER B C 1
ATOM 24859 O O . SER F 6 50 ? 159.424 159.482 140.202 1.00 226.08 50 SER B O 1
ATOM 24867 N N . GLU F 6 51 ? 159.739 159.580 137.975 1.00 246.29 51 GLU B N 1
ATOM 24868 C CA . GLU F 6 51 ? 161.186 159.694 138.101 1.00 246.29 51 GLU B CA 1
ATOM 24869 C C . GLU F 6 51 ? 161.590 160.848 139.007 1.00 246.29 51 GLU B C 1
ATOM 24870 O O . GLU F 6 51 ? 162.593 160.749 139.721 1.00 246.29 51 GLU B O 1
ATOM 24882 N N . LYS F 6 52 ? 160.833 161.944 139.003 1.00 243.30 52 LYS B N 1
ATOM 24883 C CA . LYS F 6 52 ? 161.161 163.056 139.885 1.00 243.30 52 LYS B CA 1
ATOM 24884 C C . LYS F 6 52 ? 160.964 162.711 141.352 1.00 243.30 52 LYS B C 1
ATOM 24885 O O . LYS F 6 52 ? 161.399 163.481 142.213 1.00 243.30 52 LYS B O 1
ATOM 24904 N N . GLY F 6 53 ? 160.327 161.585 141.658 1.00 241.91 53 GLY B N 1
ATOM 24905 C CA . GLY F 6 53 ? 160.104 161.190 143.032 1.00 241.91 53 GLY B CA 1
ATOM 24906 C C . GLY F 6 53 ? 161.387 161.021 143.815 1.00 241.91 53 GLY B C 1
ATOM 24907 O O . GLY F 6 53 ? 162.478 161.231 143.282 1.00 241.91 53 GLY B O 1
ATOM 24911 N N . ARG F 6 54 ? 161.266 160.636 145.081 1.00 236.56 54 ARG B N 1
ATOM 24912 C CA . ARG F 6 54 ? 162.401 160.555 145.989 1.00 236.56 54 ARG B CA 1
ATOM 24913 C C . ARG F 6 54 ? 162.876 159.111 146.091 1.00 236.56 54 ARG B C 1
ATOM 24914 O O . ARG F 6 54 ? 162.178 158.265 146.657 1.00 236.56 54 ARG B O 1
ATOM 24935 N N . TRP F 6 55 ? 164.060 158.833 145.560 1.00 240.95 55 TRP B N 1
ATOM 24936 C CA . TRP F 6 55 ? 164.606 157.489 145.621 1.00 240.95 55 TRP B CA 1
ATOM 24937 C C . TRP F 6 55 ? 165.015 157.136 147.048 1.00 240.95 55 TRP B C 1
ATOM 24938 O O . TRP F 6 55 ? 165.195 158.002 147.906 1.00 240.95 55 TRP B O 1
ATOM 24959 N N . THR F 6 56 ? 165.157 155.839 147.294 1.00 256.78 56 THR B N 1
ATOM 24960 C CA . THR F 6 56 ? 165.566 155.335 148.600 1.00 256.78 56 THR B CA 1
ATOM 24961 C C . THR F 6 56 ? 166.031 153.893 148.426 1.00 256.78 56 THR B C 1
ATOM 24962 O O . THR F 6 56 ? 166.200 153.412 147.302 1.00 256.78 56 THR B O 1
ATOM 24973 N N . THR F 6 57 ? 166.246 153.203 149.542 1.00 278.86 57 THR B N 1
ATOM 24974 C CA . THR F 6 57 ? 166.705 151.817 149.505 1.00 278.86 57 THR B CA 1
ATOM 24975 C C . THR F 6 57 ? 166.088 151.077 150.681 1.00 278.86 57 THR B C 1
ATOM 24976 O O . THR F 6 57 ? 166.452 151.330 151.832 1.00 278.86 57 THR B O 1
ATOM 24987 N N . ASN F 6 58 ? 165.170 150.160 150.392 1.00 270.83 58 ASN B N 1
ATOM 24988 C CA . ASN F 6 58 ? 164.557 149.367 151.445 1.00 270.83 58 ASN B CA 1
ATOM 24989 C C . ASN F 6 58 ? 165.632 148.612 152.216 1.00 270.83 58 ASN B C 1
ATOM 24990 O O . ASN F 6 58 ? 166.542 148.023 151.629 1.00 270.83 58 ASN B O 1
ATOM 25001 N N . THR F 6 59 ? 165.524 148.638 153.543 1.00 289.54 59 THR B N 1
ATOM 25002 C CA . THR F 6 59 ? 166.544 148.077 154.418 1.00 289.54 59 THR B CA 1
ATOM 25003 C C . THR F 6 59 ? 166.281 146.627 154.796 1.00 289.54 59 THR B C 1
ATOM 25004 O O . THR F 6 59 ? 167.108 146.025 155.485 1.00 289.54 59 THR B O 1
ATOM 25015 N N . GLU F 6 60 ? 165.161 146.050 154.366 1.00 269.57 60 GLU B N 1
ATOM 25016 C CA . GLU F 6 60 ? 164.847 144.655 154.642 1.00 269.57 60 GLU B CA 1
ATOM 25017 C C . GLU F 6 60 ? 164.949 143.796 153.388 1.00 269.57 60 GLU B C 1
ATOM 25018 O O . GLU F 6 60 ? 165.677 142.802 153.377 1.00 269.57 60 GLU B O 1
ATOM 25030 N N . THR F 6 61 ? 164.235 144.155 152.322 1.00 275.96 61 THR B N 1
ATOM 25031 C CA . THR F 6 61 ? 164.404 143.455 151.056 1.00 275.96 61 THR B CA 1
ATOM 25032 C C . THR F 6 61 ? 165.703 143.844 150.363 1.00 275.96 61 THR B C 1
ATOM 25033 O O . THR F 6 61 ? 166.167 143.110 149.485 1.00 275.96 61 THR B O 1
ATOM 25044 N N . GLY F 6 62 ? 166.298 144.971 150.739 1.00 253.25 62 GLY B N 1
ATOM 25045 C CA . GLY F 6 62 ? 167.550 145.396 150.145 1.00 253.25 62 GLY B CA 1
ATOM 25046 C C . GLY F 6 62 ? 167.449 145.773 148.686 1.00 253.25 62 GLY B C 1
ATOM 25047 O O . GLY F 6 62 ? 168.375 145.498 147.921 1.00 253.25 62 GLY B O 1
ATOM 25051 N N . ALA F 6 63 ? 166.355 146.410 148.282 1.00 264.49 63 ALA B N 1
ATOM 25052 C CA . ALA F 6 63 ? 166.151 146.792 146.896 1.00 264.49 63 ALA B CA 1
ATOM 25053 C C . ALA F 6 63 ? 165.768 148.260 146.811 1.00 264.49 63 ALA B C 1
ATOM 25054 O O . ALA F 6 63 ? 165.142 148.795 147.727 1.00 264.49 63 ALA B O 1
ATOM 25061 N N . PRO F 6 64 ? 166.136 148.938 145.726 1.00 268.51 64 PRO B N 1
ATOM 25062 C CA . PRO F 6 64 ? 165.772 150.351 145.591 1.00 268.51 64 PRO B CA 1
ATOM 25063 C C . PRO F 6 64 ? 164.271 150.530 145.444 1.00 268.51 64 PRO B C 1
ATOM 25064 O O . PRO F 6 64 ? 163.576 149.698 144.858 1.00 268.51 64 PRO B O 1
ATOM 25075 N N . GLN F 6 65 ? 163.777 151.643 145.980 1.00 258.21 65 GLN B N 1
ATOM 25076 C CA . GLN F 6 65 ? 162.358 151.952 145.943 1.00 258.21 65 GLN B CA 1
ATOM 25077 C C . GLN F 6 65 ? 162.164 153.428 145.641 1.00 258.21 65 GLN B C 1
ATOM 25078 O O . GLN F 6 65 ? 163.014 154.260 145.966 1.00 258.21 65 GLN B O 1
ATOM 25092 N N . LEU F 6 66 ? 161.029 153.742 145.026 1.00 240.26 66 LEU B N 1
ATOM 25093 C CA . LEU F 6 66 ? 160.692 155.093 144.608 1.00 240.26 66 LEU B CA 1
ATOM 25094 C C . LEU F 6 66 ? 159.502 155.594 145.413 1.00 240.26 66 LEU B C 1
ATOM 25095 O O . LEU F 6 66 ? 158.556 154.846 145.665 1.00 240.26 66 LEU B O 1
ATOM 25111 N N . ASN F 6 67 ? 159.549 156.863 145.808 1.00 225.26 67 ASN B N 1
ATOM 25112 C CA . ASN F 6 67 ? 158.529 157.464 146.665 1.00 225.26 67 ASN B CA 1
ATOM 25113 C C . ASN F 6 67 ? 158.066 158.774 146.048 1.00 225.26 67 ASN B C 1
ATOM 25114 O O . ASN F 6 67 ? 158.559 159.850 146.411 1.00 225.26 67 ASN B O 1
ATOM 25125 N N . PRO F 6 68 ? 157.115 158.731 145.110 1.00 242.60 68 PRO B N 1
ATOM 25126 C CA . PRO F 6 68 ? 156.686 159.965 144.438 1.00 242.60 68 PRO B CA 1
ATOM 25127 C C . PRO F 6 68 ? 155.734 160.826 145.246 1.00 242.60 68 PRO B C 1
ATOM 25128 O O . PRO F 6 68 ? 155.625 162.023 144.955 1.00 242.60 68 PRO B O 1
ATOM 25139 N N . ILE F 6 69 ? 155.047 160.264 146.242 1.00 256.32 69 ILE B N 1
ATOM 25140 C CA . ILE F 6 69 ? 154.056 161.024 146.990 1.00 256.32 69 ILE B CA 1
ATOM 25141 C C . ILE F 6 69 ? 154.649 162.350 147.434 1.00 256.32 69 ILE B C 1
ATOM 25142 O O . ILE F 6 69 ? 155.846 162.457 147.715 1.00 256.32 69 ILE B O 1
ATOM 25158 N N . ASP F 6 70 ? 153.804 163.377 147.482 1.00 269.96 70 ASP B N 1
ATOM 25159 C CA . ASP F 6 70 ? 154.231 164.722 147.852 1.00 269.96 70 ASP B CA 1
ATOM 25160 C C . ASP F 6 70 ? 155.399 165.191 146.994 1.00 269.96 70 ASP B C 1
ATOM 25161 O O . ASP F 6 70 ? 156.244 165.968 147.443 1.00 269.96 70 ASP B O 1
ATOM 25170 N N . GLY F 6 71 ? 155.455 164.720 145.753 1.00 242.64 71 GLY B N 1
ATOM 25171 C CA . GLY F 6 71 ? 156.462 165.170 144.825 1.00 242.64 71 GLY B CA 1
ATOM 25172 C C . GLY F 6 71 ? 156.091 166.493 144.196 1.00 242.64 71 GLY B C 1
ATOM 25173 O O . GLY F 6 71 ? 155.024 167.068 144.445 1.00 242.64 71 GLY B O 1
ATOM 25177 N N . PRO F 6 72 ? 156.988 167.000 143.356 1.00 227.21 72 PRO B N 1
ATOM 25178 C CA . PRO F 6 72 ? 156.735 168.293 142.713 1.00 227.21 72 PRO B CA 1
ATOM 25179 C C . PRO F 6 72 ? 155.482 168.237 141.856 1.00 227.21 72 PRO B C 1
ATOM 25180 O O . PRO F 6 72 ? 155.219 167.245 141.178 1.00 227.21 72 PRO B O 1
ATOM 25191 N N . LEU F 6 73 ? 154.717 169.319 141.879 1.00 234.95 73 LEU B N 1
ATOM 25192 C CA . LEU F 6 73 ? 153.462 169.334 141.149 1.00 234.95 73 LEU B CA 1
ATOM 25193 C C . LEU F 6 73 ? 153.739 169.195 139.655 1.00 234.95 73 LEU B C 1
ATOM 25194 O O . LEU F 6 73 ? 154.713 169.764 139.150 1.00 234.95 73 LEU B O 1
ATOM 25210 N N . PRO F 6 74 ? 152.919 168.445 138.922 1.00 260.35 74 PRO B N 1
ATOM 25211 C CA . PRO F 6 74 ? 153.177 168.273 137.488 1.00 260.35 74 PRO B CA 1
ATOM 25212 C C . PRO F 6 74 ? 153.125 169.601 136.750 1.00 260.35 74 PRO B C 1
ATOM 25213 O O . PRO F 6 74 ? 152.317 170.477 137.065 1.00 260.35 74 PRO B O 1
ATOM 25224 N N . GLU F 6 75 ? 153.998 169.740 135.756 1.00 265.59 75 GLU B N 1
ATOM 25225 C CA . GLU F 6 75 ? 154.090 170.957 134.965 1.00 265.59 75 GLU B CA 1
ATOM 25226 C C . GLU F 6 75 ? 153.623 170.776 133.531 1.00 265.59 75 GLU B C 1
ATOM 25227 O O . GLU F 6 75 ? 153.429 171.775 132.831 1.00 265.59 75 GLU B O 1
ATOM 25239 N N . ASP F 6 76 ? 153.437 169.538 133.077 1.00 256.05 76 ASP B N 1
ATOM 25240 C CA . ASP F 6 76 ? 152.929 169.253 131.744 1.00 256.05 76 ASP B CA 1
ATOM 25241 C C . ASP F 6 76 ? 151.769 168.278 131.859 1.00 256.05 76 ASP B C 1
ATOM 25242 O O . ASP F 6 76 ? 151.613 167.582 132.864 1.00 256.05 76 ASP B O 1
ATOM 25251 N N . ASN F 6 77 ? 150.955 168.222 130.808 1.00 238.98 77 ASN B N 1
ATOM 25252 C CA . ASN F 6 77 ? 149.793 167.343 130.814 1.00 238.98 77 ASN B CA 1
ATOM 25253 C C . ASN F 6 77 ? 150.159 165.865 130.811 1.00 238.98 77 ASN B C 1
ATOM 25254 O O . ASN F 6 77 ? 149.278 165.032 131.040 1.00 238.98 77 ASN B O 1
ATOM 25265 N N . GLU F 6 78 ? 151.416 165.517 130.555 1.00 245.36 78 GLU B N 1
ATOM 25266 C CA . GLU F 6 78 ? 151.826 164.119 130.524 1.00 245.36 78 GLU B CA 1
ATOM 25267 C C . GLU F 6 78 ? 151.425 163.428 131.821 1.00 245.36 78 GLU B C 1
ATOM 25268 O O . GLU F 6 78 ? 151.213 164.099 132.837 1.00 245.36 78 GLU B O 1
ATOM 25280 N N . PRO F 6 79 ? 151.307 162.101 131.833 1.00 248.75 79 PRO B N 1
ATOM 25281 C CA . PRO F 6 79 ? 150.890 161.415 133.061 1.00 248.75 79 PRO B CA 1
ATOM 25282 C C . PRO F 6 79 ? 151.842 161.701 134.209 1.00 248.75 79 PRO B C 1
ATOM 25283 O O . PRO F 6 79 ? 153.059 161.784 134.026 1.00 248.75 79 PRO B O 1
ATOM 25294 N N . SER F 6 80 ? 151.276 161.855 135.402 1.00 247.29 80 SER B N 1
ATOM 25295 C CA . SER F 6 80 ? 152.037 162.166 136.602 1.00 247.29 80 SER B CA 1
ATOM 25296 C C . SER F 6 80 ? 151.538 161.303 137.747 1.00 247.29 80 SER B C 1
ATOM 25297 O O . SER F 6 80 ? 150.327 161.198 137.964 1.00 247.29 80 SER B O 1
ATOM 25305 N N . GLY F 6 81 ? 152.466 160.700 138.482 1.00 233.34 81 GLY B N 1
ATOM 25306 C CA . GLY F 6 81 ? 152.117 159.886 139.625 1.00 233.34 81 GLY B CA 1
ATOM 25307 C C . GLY F 6 81 ? 152.356 160.592 140.942 1.00 233.34 81 GLY B C 1
ATOM 25308 O O . GLY F 6 81 ? 152.367 159.954 141.996 1.00 233.34 81 GLY B O 1
ATOM 25312 N N . TYR F 6 82 ? 152.538 161.909 140.897 1.00 242.03 82 TYR B N 1
ATOM 25313 C CA . TYR F 6 82 ? 152.916 162.682 142.080 1.00 242.03 82 TYR B CA 1
ATOM 25314 C C . TYR F 6 82 ? 151.664 163.099 142.850 1.00 242.03 82 TYR B C 1
ATOM 25315 O O . TYR F 6 82 ? 151.303 164.272 142.939 1.00 242.03 82 TYR B O 1
ATOM 25333 N N . ALA F 6 83 ? 151.002 162.100 143.423 1.00 248.28 83 ALA B N 1
ATOM 25334 C CA . ALA F 6 83 ? 149.841 162.360 144.256 1.00 248.28 83 ALA B CA 1
ATOM 25335 C C . ALA F 6 83 ? 150.243 163.155 145.490 1.00 248.28 83 ALA B C 1
ATOM 25336 O O . ALA F 6 83 ? 151.330 162.978 146.040 1.00 248.28 83 ALA B O 1
ATOM 25343 N N . GLN F 6 84 ? 149.353 164.035 145.929 1.00 244.59 84 GLN B N 1
ATOM 25344 C CA . GLN F 6 84 ? 149.580 164.878 147.095 1.00 244.59 84 GLN B CA 1
ATOM 25345 C C . GLN F 6 84 ? 148.771 164.324 148.259 1.00 244.59 84 GLN B C 1
ATOM 25346 O O . GLN F 6 84 ? 147.552 164.170 148.150 1.00 244.59 84 GLN B O 1
ATOM 25360 N N . THR F 6 85 ? 149.446 164.038 149.375 1.00 257.18 85 THR B N 1
ATOM 25361 C CA . THR F 6 85 ? 148.760 163.430 150.510 1.00 257.18 85 THR B CA 1
ATOM 25362 C C . THR F 6 85 ? 147.719 164.373 151.099 1.00 257.18 85 THR B C 1
ATOM 25363 O O . THR F 6 85 ? 146.624 163.942 151.479 1.00 257.18 85 THR B O 1
ATOM 25374 N N . ASP F 6 86 ? 148.040 165.665 151.185 1.00 236.83 86 ASP B N 1
ATOM 25375 C CA . ASP F 6 86 ? 147.084 166.622 151.730 1.00 236.83 86 ASP B CA 1
ATOM 25376 C C . ASP F 6 86 ? 145.807 166.644 150.901 1.00 236.83 86 ASP B C 1
ATOM 25377 O O . ASP F 6 86 ? 144.702 166.669 151.450 1.00 236.83 86 ASP B O 1
ATOM 25386 N N . CYS F 6 87 ? 145.942 166.632 149.577 1.00 258.47 87 CYS B N 1
ATOM 25387 C CA . CYS F 6 87 ? 144.767 166.660 148.715 1.00 258.47 87 CYS B CA 1
ATOM 25388 C C . CYS F 6 87 ? 143.954 165.379 148.846 1.00 258.47 87 CYS B C 1
ATOM 25389 O O . CYS F 6 87 ? 142.718 165.419 148.845 1.00 258.47 87 CYS B O 1
ATOM 25397 N N . VAL F 6 88 ? 144.622 164.231 148.955 1.00 266.36 88 VAL B N 1
ATOM 25398 C CA . VAL F 6 88 ? 143.897 162.974 149.123 1.00 266.36 88 VAL B CA 1
ATOM 25399 C C . VAL F 6 88 ? 143.099 162.998 150.417 1.00 266.36 88 VAL B C 1
ATOM 25400 O O . VAL F 6 88 ? 141.925 162.604 150.454 1.00 266.36 88 VAL B O 1
ATOM 25413 N N . LEU F 6 89 ? 143.721 163.458 151.503 1.00 277.61 89 LEU B N 1
ATOM 25414 C CA . LEU F 6 89 ? 143.002 163.518 152.770 1.00 277.61 89 LEU B CA 1
ATOM 25415 C C . LEU F 6 89 ? 141.873 164.537 152.725 1.00 277.61 89 LEU B C 1
ATOM 25416 O O . LEU F 6 89 ? 140.829 164.322 153.344 1.00 277.61 89 LEU B O 1
ATOM 25432 N N . GLU F 6 90 ? 142.048 165.645 152.007 1.00 250.12 90 GLU B N 1
ATOM 25433 C CA . GLU F 6 90 ? 140.941 166.582 151.853 1.00 250.12 90 GLU B CA 1
ATOM 25434 C C . GLU F 6 90 ? 139.783 165.938 151.116 1.00 250.12 90 GLU B C 1
ATOM 25435 O O . GLU F 6 90 ? 138.618 166.117 151.494 1.00 250.12 90 GLU B O 1
ATOM 25447 N N . ALA F 6 91 ? 140.075 165.190 150.053 1.00 250.54 91 ALA B N 1
ATOM 25448 C CA . ALA F 6 91 ? 139.012 164.515 149.323 1.00 250.54 91 ALA B CA 1
ATOM 25449 C C . ALA F 6 91 ? 138.273 163.544 150.231 1.00 250.54 91 ALA B C 1
ATOM 25450 O O . ALA F 6 91 ? 137.038 163.521 150.260 1.00 250.54 91 ALA B O 1
ATOM 25457 N N . MET F 6 92 ? 139.016 162.752 151.007 1.00 260.38 92 MET B N 1
ATOM 25458 C CA . MET F 6 92 ? 138.367 161.789 151.892 1.00 260.38 92 MET B CA 1
ATOM 25459 C C . MET F 6 92 ? 137.553 162.485 152.977 1.00 260.38 92 MET B C 1
ATOM 25460 O O . MET F 6 92 ? 136.447 162.045 153.310 1.00 260.38 92 MET B O 1
ATOM 25474 N N . ALA F 6 93 ? 138.080 163.569 153.550 1.00 262.50 93 ALA B N 1
ATOM 25475 C CA . ALA F 6 93 ? 137.361 164.266 154.607 1.00 262.50 93 ALA B CA 1
ATOM 25476 C C . ALA F 6 93 ? 136.073 164.880 154.085 1.00 262.50 93 ALA B C 1
ATOM 25477 O O . ALA F 6 93 ? 135.032 164.809 154.742 1.00 262.50 93 ALA B O 1
ATOM 25484 N N . PHE F 6 94 ? 136.123 165.496 152.904 1.00 244.91 94 PHE B N 1
ATOM 25485 C CA . PHE F 6 94 ? 134.903 166.038 152.318 1.00 244.91 94 PHE B CA 1
ATOM 25486 C C . PHE F 6 94 ? 133.917 164.928 151.981 1.00 244.91 94 PHE B C 1
ATOM 25487 O O . PHE F 6 94 ? 132.702 165.099 152.143 1.00 244.91 94 PHE B O 1
ATOM 25504 N N . LEU F 6 95 ? 134.416 163.779 151.519 1.00 245.20 95 LEU B N 1
ATOM 25505 C CA . LEU F 6 95 ? 133.530 162.649 151.266 1.00 245.20 95 LEU B CA 1
ATOM 25506 C C . LEU F 6 95 ? 132.825 162.218 152.542 1.00 245.20 95 LEU B C 1
ATOM 25507 O O . LEU F 6 95 ? 131.623 161.936 152.530 1.00 245.20 95 LEU B O 1
ATOM 25523 N N . GLU F 6 96 ? 133.557 162.157 153.652 1.00 254.85 96 GLU B N 1
ATOM 25524 C CA . GLU F 6 96 ? 132.937 161.789 154.920 1.00 254.85 96 GLU B CA 1
ATOM 25525 C C . GLU F 6 96 ? 131.920 162.835 155.358 1.00 254.85 96 GLU B C 1
ATOM 25526 O O . GLU F 6 96 ? 130.849 162.491 155.867 1.00 254.85 96 GLU B O 1
ATOM 25538 N N . GLU F 6 97 ? 132.241 164.117 155.182 1.00 233.67 97 GLU B N 1
ATOM 25539 C CA . GLU F 6 97 ? 131.309 165.170 155.577 1.00 233.67 97 GLU B CA 1
ATOM 25540 C C . GLU F 6 97 ? 130.015 165.089 154.780 1.00 233.67 97 GLU B C 1
ATOM 25541 O O . GLU F 6 97 ? 128.925 165.275 155.333 1.00 233.67 97 GLU B O 1
ATOM 25553 N N . SER F 6 98 ? 130.113 164.823 153.478 1.00 232.41 98 SER B N 1
ATOM 25554 C CA . SER F 6 98 ? 128.910 164.766 152.655 1.00 232.41 98 SER B CA 1
ATOM 25555 C C . SER F 6 98 ? 128.068 163.538 152.978 1.00 232.41 98 SER B C 1
ATOM 25556 O O . SER F 6 98 ? 126.850 163.545 152.777 1.00 232.41 98 SER B O 1
ATOM 25564 N N . HIS F 6 99 ? 128.697 162.473 153.474 1.00 237.94 99 HIS B N 1
ATOM 25565 C CA . HIS F 6 99 ? 128.017 161.223 153.817 1.00 237.94 99 HIS B CA 1
ATOM 25566 C C . HIS F 6 99 ? 128.347 160.878 155.262 1.00 237.94 99 HIS B C 1
ATOM 25567 O O . HIS F 6 99 ? 129.196 160.013 155.520 1.00 237.94 99 HIS B O 1
ATOM 25581 N N . PRO F 6 100 ? 127.702 161.516 156.233 1.00 256.05 100 PRO B N 1
ATOM 25582 C CA . PRO F 6 100 ? 128.083 161.293 157.631 1.00 256.05 100 PRO B CA 1
ATOM 25583 C C . PRO F 6 100 ? 127.971 159.826 158.018 1.00 256.05 100 PRO B C 1
ATOM 25584 O O . PRO F 6 100 ? 127.029 159.131 157.636 1.00 256.05 100 PRO B O 1
ATOM 25595 N N . GLY F 6 101 ? 128.955 159.360 158.784 1.00 255.57 101 GLY B N 1
ATOM 25596 C CA . GLY F 6 101 ? 128.913 158.027 159.342 1.00 255.57 101 GLY B CA 1
ATOM 25597 C C . GLY F 6 101 ? 129.171 156.900 158.369 1.00 255.57 101 GLY B C 1
ATOM 25598 O O . GLY F 6 101 ? 128.959 155.739 158.726 1.00 255.57 101 GLY B O 1
ATOM 25602 N N . ILE F 6 102 ? 129.621 157.195 157.150 1.00 244.74 102 ILE B N 1
ATOM 25603 C CA . ILE F 6 102 ? 129.899 156.130 156.189 1.00 244.74 102 ILE B CA 1
ATOM 25604 C C . ILE F 6 102 ? 131.056 155.266 156.679 1.00 244.74 102 ILE B C 1
ATOM 25605 O O . ILE F 6 102 ? 130.976 154.029 156.689 1.00 244.74 102 ILE B O 1
ATOM 25621 N N . PHE F 6 103 ? 132.140 155.905 157.119 1.00 251.44 103 PHE B N 1
ATOM 25622 C CA . PHE F 6 103 ? 133.332 155.157 157.498 1.00 251.44 103 PHE B CA 1
ATOM 25623 C C . PHE F 6 103 ? 133.116 154.376 158.787 1.00 251.44 103 PHE B C 1
ATOM 25624 O O . PHE F 6 103 ? 133.601 153.249 158.921 1.00 251.44 103 PHE B O 1
ATOM 25641 N N . GLU F 6 104 ? 132.388 154.947 159.748 1.00 253.41 104 GLU B N 1
ATOM 25642 C CA . GLU F 6 104 ? 132.133 154.231 160.995 1.00 253.41 104 GLU B CA 1
ATOM 25643 C C . GLU F 6 104 ? 131.364 152.941 160.737 1.00 253.41 104 GLU B C 1
ATOM 25644 O O . GLU F 6 104 ? 131.743 151.866 161.221 1.00 253.41 104 GLU B O 1
ATOM 25656 N N . ASN F 6 105 ? 130.273 153.030 159.975 1.00 271.79 105 ASN B N 1
ATOM 25657 C CA . ASN F 6 105 ? 129.472 151.844 159.697 1.00 271.79 105 ASN B CA 1
ATOM 25658 C C . ASN F 6 105 ? 130.254 150.832 158.870 1.00 271.79 105 ASN B C 1
ATOM 25659 O O . ASN F 6 105 ? 130.169 149.619 159.114 1.00 271.79 105 ASN B O 1
ATOM 25670 N N . SER F 6 106 ? 131.020 151.307 157.886 1.00 260.17 106 SER B N 1
ATOM 25671 C CA . SER F 6 106 ? 131.831 150.387 157.099 1.00 260.17 106 SER B CA 1
ATOM 25672 C C . SER F 6 106 ? 132.828 149.653 157.983 1.00 260.17 106 SER B C 1
ATOM 25673 O O . SER F 6 106 ? 133.022 148.439 157.842 1.00 260.17 106 SER B O 1
ATOM 25681 N N . CYS F 6 107 ? 133.463 150.372 158.910 1.00 269.92 107 CYS B N 1
ATOM 25682 C CA . CYS F 6 107 ? 134.419 149.735 159.804 1.00 269.92 107 CYS B CA 1
ATOM 25683 C C . CYS F 6 107 ? 133.737 148.724 160.712 1.00 269.92 107 CYS B C 1
ATOM 25684 O O . CYS F 6 107 ? 134.296 147.661 160.985 1.00 269.92 107 CYS B O 1
ATOM 25692 N N . LEU F 6 108 ? 132.535 149.032 161.199 1.00 265.38 108 LEU B N 1
ATOM 25693 C CA . LEU F 6 108 ? 131.829 148.058 162.031 1.00 265.38 108 LEU B CA 1
ATOM 25694 C C . LEU F 6 108 ? 131.560 146.773 161.253 1.00 265.38 108 LEU B C 1
ATOM 25695 O O . LEU F 6 108 ? 131.846 145.662 161.731 1.00 265.38 108 LEU B O 1
ATOM 25711 N N . GLU F 6 109 ? 131.016 146.906 160.043 1.00 268.54 109 GLU B N 1
ATOM 25712 C CA . GLU F 6 109 ? 130.708 145.721 159.250 1.00 268.54 109 GLU B CA 1
ATOM 25713 C C . GLU F 6 109 ? 131.967 144.918 158.955 1.00 268.54 109 GLU B C 1
ATOM 25714 O O . GLU F 6 109 ? 131.966 143.683 159.051 1.00 268.54 109 GLU B O 1
ATOM 25726 N N . THR F 6 110 ? 133.058 145.600 158.610 1.00 269.69 110 THR B N 1
ATOM 25727 C CA . THR F 6 110 ? 134.294 144.891 158.302 1.00 269.69 110 THR B CA 1
ATOM 25728 C C . THR F 6 110 ? 134.905 144.257 159.543 1.00 269.69 110 THR B C 1
ATOM 25729 O O . THR F 6 110 ? 135.559 143.218 159.451 1.00 269.69 110 THR B O 1
ATOM 25740 N N . MET F 6 111 ? 134.730 144.877 160.710 1.00 280.21 111 MET B N 1
ATOM 25741 C CA . MET F 6 111 ? 135.207 144.255 161.938 1.00 280.21 111 MET B CA 1
ATOM 25742 C C . MET F 6 111 ? 134.478 142.945 162.184 1.00 280.21 111 MET B C 1
ATOM 25743 O O . MET F 6 111 ? 135.096 141.932 162.534 1.00 280.21 111 MET B O 1
ATOM 25757 N N . GLU F 6 112 ? 133.161 142.940 161.982 1.00 269.85 112 GLU B N 1
ATOM 25758 C CA . GLU F 6 112 ? 132.424 141.684 162.087 1.00 269.85 112 GLU B CA 1
ATOM 25759 C C . GLU F 6 112 ? 132.954 140.660 161.091 1.00 269.85 112 GLU B C 1
ATOM 25760 O O . GLU F 6 112 ? 133.227 139.506 161.448 1.00 269.85 112 GLU B O 1
ATOM 25772 N N . VAL F 6 113 ? 133.137 141.077 159.838 1.00 280.87 113 VAL B N 1
ATOM 25773 C CA . VAL F 6 113 ? 133.564 140.139 158.799 1.00 280.87 113 VAL B CA 1
ATOM 25774 C C . VAL F 6 113 ? 134.927 139.545 159.131 1.00 280.87 113 VAL B C 1
ATOM 25775 O O . VAL F 6 113 ? 135.142 138.335 159.009 1.00 280.87 113 VAL B O 1
ATOM 25788 N N . VAL F 6 114 ? 135.877 140.387 159.541 1.00 274.36 114 VAL B N 1
ATOM 25789 C CA . VAL F 6 114 ? 137.231 139.906 159.803 1.00 274.36 114 VAL B CA 1
ATOM 25790 C C . VAL F 6 114 ? 137.261 139.024 161.044 1.00 274.36 114 VAL B C 1
ATOM 25791 O O . VAL F 6 114 ? 137.996 138.033 161.092 1.00 274.36 114 VAL B O 1
ATOM 25804 N N . GLN F 6 115 ? 136.479 139.363 162.070 1.00 270.25 115 GLN B N 1
ATOM 25805 C CA . GLN F 6 115 ? 136.405 138.476 163.222 1.00 270.25 115 GLN B CA 1
ATOM 25806 C C . GLN F 6 115 ? 135.726 137.153 162.892 1.00 270.25 115 GLN B C 1
ATOM 25807 O O . GLN F 6 115 ? 135.928 136.173 163.615 1.00 270.25 115 GLN B O 1
ATOM 25821 N N . GLN F 6 116 ? 134.933 137.096 161.819 1.00 284.73 116 GLN B N 1
ATOM 25822 C CA . GLN F 6 116 ? 134.162 135.900 161.504 1.00 284.73 116 GLN B CA 1
ATOM 25823 C C . GLN F 6 116 ? 134.777 135.022 160.417 1.00 284.73 116 GLN B C 1
ATOM 25824 O O . GLN F 6 116 ? 134.532 133.813 160.418 1.00 284.73 116 GLN B O 1
ATOM 25838 N N . THR F 6 117 ? 135.558 135.583 159.500 1.00 267.13 117 THR B N 1
ATOM 25839 C CA . THR F 6 117 ? 135.988 134.836 158.323 1.00 267.13 117 THR B CA 1
ATOM 25840 C C . THR F 6 117 ? 136.918 133.687 158.697 1.00 267.13 117 THR B C 1
ATOM 25841 O O . THR F 6 117 ? 137.648 133.747 159.689 1.00 267.13 117 THR B O 1
ATOM 25852 N N . ARG F 6 118 ? 136.887 132.636 157.881 1.00 270.57 118 ARG B N 1
ATOM 25853 C CA . ARG F 6 118 ? 137.675 131.432 158.088 1.00 270.57 118 ARG B CA 1
ATOM 25854 C C . ARG F 6 118 ? 138.740 131.296 157.008 1.00 270.57 118 ARG B C 1
ATOM 25855 O O . ARG F 6 118 ? 138.661 131.913 155.946 1.00 270.57 118 ARG B O 1
ATOM 25876 N N . VAL F 6 119 ? 139.739 130.456 157.293 1.00 248.46 119 VAL B N 1
ATOM 25877 C CA . VAL F 6 119 ? 140.850 130.277 156.364 1.00 248.46 119 VAL B CA 1
ATOM 25878 C C . VAL F 6 119 ? 140.368 129.704 155.043 1.00 248.46 119 VAL B C 1
ATOM 25879 O O . VAL F 6 119 ? 140.999 129.915 154.004 1.00 248.46 119 VAL B O 1
ATOM 25892 N N . ASP F 6 120 ? 139.261 128.965 155.055 1.00 268.15 120 ASP B N 1
ATOM 25893 C CA . ASP F 6 120 ? 138.782 128.330 153.834 1.00 268.15 120 ASP B CA 1
ATOM 25894 C C . ASP F 6 120 ? 138.430 129.344 152.757 1.00 268.15 120 ASP B C 1
ATOM 25895 O O . ASP F 6 120 ? 138.355 128.980 151.580 1.00 268.15 120 ASP B O 1
ATOM 25904 N N . LYS F 6 121 ? 138.214 130.607 153.127 1.00 263.56 121 LYS B N 1
ATOM 25905 C CA . LYS F 6 121 ? 137.795 131.595 152.140 1.00 263.56 121 LYS B CA 1
ATOM 25906 C C . LYS F 6 121 ? 138.894 131.881 151.127 1.00 263.56 121 LYS B C 1
ATOM 25907 O O . LYS F 6 121 ? 138.602 132.284 149.997 1.00 263.56 121 LYS B O 1
ATOM 25926 N N . LEU F 6 122 ? 140.158 131.681 151.501 1.00 273.50 122 LEU B N 1
ATOM 25927 C CA . LEU F 6 122 ? 141.247 131.912 150.560 1.00 273.50 122 LEU B CA 1
ATOM 25928 C C . LEU F 6 122 ? 141.273 130.874 149.447 1.00 273.50 122 LEU B C 1
ATOM 25929 O O . LEU F 6 122 ? 141.992 131.061 148.460 1.00 273.50 122 LEU B O 1
ATOM 25945 N N . THR F 6 123 ? 140.519 129.784 149.582 1.00 269.45 123 THR B N 1
ATOM 25946 C CA . THR F 6 123 ? 140.473 128.789 148.517 1.00 269.45 123 THR B CA 1
ATOM 25947 C C . THR F 6 123 ? 139.636 129.269 147.340 1.00 269.45 123 THR B C 1
ATOM 25948 O O . THR F 6 123 ? 139.924 128.913 146.193 1.00 269.45 123 THR B O 1
ATOM 25959 N N . GLN F 6 124 ? 138.605 130.069 147.597 1.00 298.15 124 GLN B N 1
ATOM 25960 C CA . GLN F 6 124 ? 137.767 130.584 146.524 1.00 298.15 124 GLN B CA 1
ATOM 25961 C C . GLN F 6 124 ? 138.476 131.712 145.790 1.00 298.15 124 GLN B C 1
ATOM 25962 O O . GLN F 6 124 ? 138.095 132.878 145.914 1.00 298.15 124 GLN B O 1
ATOM 25976 N N . GLY F 6 125 ? 139.510 131.369 145.022 1.00 309.12 125 GLY B N 1
ATOM 25977 C CA . GLY F 6 125 ? 140.250 132.353 144.259 1.00 309.12 125 GLY B CA 1
ATOM 25978 C C . GLY F 6 125 ? 140.789 131.731 142.990 1.00 309.12 125 GLY B C 1
ATOM 25979 O O . GLY F 6 125 ? 140.717 130.519 142.786 1.00 309.12 125 GLY B O 1
ATOM 25983 N N . ARG F 6 126 ? 141.331 132.585 142.129 1.00 330.08 126 ARG B N 1
ATOM 25984 C CA . ARG F 6 126 ? 141.881 132.138 140.860 1.00 330.08 126 ARG B CA 1
ATOM 25985 C C . ARG F 6 126 ? 143.329 131.700 141.068 1.00 330.08 126 ARG B C 1
ATOM 25986 O O . ARG F 6 126 ? 143.784 131.492 142.194 1.00 330.08 126 ARG B O 1
ATOM 26007 N N . GLN F 6 127 ? 144.068 131.545 139.974 1.00 290.98 127 GLN B N 1
ATOM 26008 C CA . GLN F 6 127 ? 145.470 131.164 140.060 1.00 290.98 127 GLN B CA 1
ATOM 26009 C C . GLN F 6 127 ? 146.225 132.101 140.988 1.00 290.98 127 GLN B C 1
ATOM 26010 O O . GLN F 6 127 ? 146.029 133.318 140.959 1.00 290.98 127 GLN B O 1
ATOM 26024 N N . THR F 6 128 ? 147.087 131.526 141.821 1.00 298.23 128 THR B N 1
ATOM 26025 C CA . THR F 6 128 ? 147.960 132.299 142.688 1.00 298.23 128 THR B CA 1
ATOM 26026 C C . THR F 6 128 ? 149.362 131.721 142.622 1.00 298.23 128 THR B C 1
ATOM 26027 O O . THR F 6 128 ? 149.551 130.533 142.359 1.00 298.23 128 THR B O 1
ATOM 26038 N N . TYR F 6 129 ? 150.341 132.583 142.869 1.00 286.93 129 TYR B N 1
ATOM 26039 C CA . TYR F 6 129 ? 151.748 132.199 142.868 1.00 286.93 129 TYR B CA 1
ATOM 26040 C C . TYR F 6 129 ? 152.101 131.667 144.247 1.00 286.93 129 TYR B C 1
ATOM 26041 O O . TYR F 6 129 ? 152.114 132.422 145.222 1.00 286.93 129 TYR B O 1
ATOM 26059 N N . ASP F 6 130 ? 152.386 130.373 144.342 1.00 292.85 130 ASP B N 1
ATOM 26060 C CA . ASP F 6 130 ? 152.773 129.796 145.619 1.00 292.85 130 ASP B CA 1
ATOM 26061 C C . ASP F 6 130 ? 154.280 129.880 145.794 1.00 292.85 130 ASP B C 1
ATOM 26062 O O . ASP F 6 130 ? 155.050 129.436 144.939 1.00 292.85 130 ASP B O 1
ATOM 26071 N N . TRP F 6 131 ? 154.698 130.445 146.917 1.00 261.53 131 TRP B N 1
ATOM 26072 C CA . TRP F 6 131 ? 156.090 130.782 147.152 1.00 261.53 131 TRP B CA 1
ATOM 26073 C C . TRP F 6 131 ? 156.961 129.576 147.465 1.00 261.53 131 TRP B C 1
ATOM 26074 O O . TRP F 6 131 ? 158.152 129.749 147.734 1.00 261.53 131 TRP B O 1
ATOM 26095 N N . THR F 6 132 ? 156.408 128.368 147.450 1.00 279.12 132 THR B N 1
ATOM 26096 C CA . THR F 6 132 ? 157.176 127.181 147.794 1.00 279.12 132 THR B CA 1
ATOM 26097 C C . THR F 6 132 ? 157.632 126.391 146.577 1.00 279.12 132 THR B C 1
ATOM 26098 O O . THR F 6 132 ? 158.538 125.562 146.701 1.00 279.12 132 THR B O 1
ATOM 26109 N N . LEU F 6 133 ? 157.036 126.627 145.409 1.00 285.91 133 LEU B N 1
ATOM 26110 C CA . LEU F 6 133 ? 157.447 125.975 144.176 1.00 285.91 133 LEU B CA 1
ATOM 26111 C C . LEU F 6 133 ? 157.881 126.952 143.092 1.00 285.91 133 LEU B C 1
ATOM 26112 O O . LEU F 6 133 ? 158.423 126.515 142.070 1.00 285.91 133 LEU B O 1
ATOM 26128 N N . ASN F 6 134 ? 157.664 128.253 143.283 1.00 272.95 134 ASN B N 1
ATOM 26129 C CA . ASN F 6 134 ? 157.950 129.260 142.261 1.00 272.95 134 ASN B CA 1
ATOM 26130 C C . ASN F 6 134 ? 157.197 128.954 140.968 1.00 272.95 134 ASN B C 1
ATOM 26131 O O . ASN F 6 134 ? 157.726 129.091 139.865 1.00 272.95 134 ASN B O 1
ATOM 26142 N N . ARG F 6 135 ? 155.944 128.541 141.112 1.00 278.13 135 ARG B N 1
ATOM 26143 C CA . ARG F 6 135 ? 155.073 128.287 139.974 1.00 278.13 135 ARG B CA 1
ATOM 26144 C C . ARG F 6 135 ? 153.692 128.825 140.310 1.00 278.13 135 ARG B C 1
ATOM 26145 O O . ARG F 6 135 ? 153.455 129.327 141.410 1.00 278.13 135 ARG B O 1
ATOM 26166 N N . ASN F 6 136 ? 152.774 128.718 139.359 1.00 297.54 136 ASN B N 1
ATOM 26167 C CA . ASN F 6 136 ? 151.389 129.114 139.558 1.00 297.54 136 ASN B CA 1
ATOM 26168 C C . ASN F 6 136 ? 150.573 127.864 139.853 1.00 297.54 136 ASN B C 1
ATOM 26169 O O . ASN F 6 136 ? 150.509 126.952 139.023 1.00 297.54 136 ASN B O 1
ATOM 26180 N N . GLN F 6 137 ? 149.955 127.827 141.026 1.00 292.09 137 GLN B N 1
ATOM 26181 C CA . GLN F 6 137 ? 149.139 126.707 141.454 1.00 292.09 137 GLN B CA 1
ATOM 26182 C C . GLN F 6 137 ? 147.757 127.217 141.819 1.00 292.09 137 GLN B C 1
ATOM 26183 O O . GLN F 6 137 ? 147.609 128.373 142.223 1.00 292.09 137 GLN B O 1
ATOM 26197 N N . PRO F 6 138 ? 146.725 126.387 141.684 1.00 275.13 138 PRO B N 1
ATOM 26198 C CA . PRO F 6 138 ? 145.387 126.823 142.099 1.00 275.13 138 PRO B CA 1
ATOM 26199 C C . PRO F 6 138 ? 145.385 127.350 143.522 1.00 275.13 138 PRO B C 1
ATOM 26200 O O . PRO F 6 138 ? 146.315 127.082 144.286 1.00 275.13 138 PRO B O 1
ATOM 26211 N N . ALA F 6 139 ? 144.355 128.105 143.895 1.00 271.24 139 ALA B N 1
ATOM 26212 C CA . ALA F 6 139 ? 144.360 128.734 145.208 1.00 271.24 139 ALA B CA 1
ATOM 26213 C C . ALA F 6 139 ? 144.436 127.692 146.315 1.00 271.24 139 ALA B C 1
ATOM 26214 O O . ALA F 6 139 ? 145.213 127.842 147.264 1.00 271.24 139 ALA B O 1
ATOM 26221 N N . ALA F 6 140 ? 143.643 126.626 146.207 1.00 262.23 140 ALA B N 1
ATOM 26222 C CA . ALA F 6 140 ? 143.611 125.625 147.267 1.00 262.23 140 ALA B CA 1
ATOM 26223 C C . ALA F 6 140 ? 144.964 124.948 147.430 1.00 262.23 140 ALA B C 1
ATOM 26224 O O . ALA F 6 140 ? 145.424 124.735 148.556 1.00 262.23 140 ALA B O 1
ATOM 26231 N N . THR F 6 141 ? 145.612 124.591 146.321 1.00 258.91 141 THR B N 1
ATOM 26232 C CA . THR F 6 141 ? 146.911 123.931 146.412 1.00 258.91 141 THR B CA 1
ATOM 26233 C C . THR F 6 141 ? 147.950 124.843 147.046 1.00 258.91 141 THR B C 1
ATOM 26234 O O . THR F 6 141 ? 148.744 124.403 147.888 1.00 258.91 141 THR B O 1
ATOM 26245 N N . ALA F 6 142 ? 147.974 126.115 146.648 1.00 281.45 142 ALA B N 1
ATOM 26246 C CA . ALA F 6 142 ? 148.928 127.048 147.232 1.00 281.45 142 ALA B CA 1
ATOM 26247 C C . ALA F 6 142 ? 148.680 127.223 148.720 1.00 281.45 142 ALA B C 1
ATOM 26248 O O . ALA F 6 142 ? 149.625 127.248 149.517 1.00 281.45 142 ALA B O 1
ATOM 26255 N N . LEU F 6 143 ? 147.413 127.347 149.117 1.00 268.73 143 LEU B N 1
ATOM 26256 C CA . LEU F 6 143 ? 147.100 127.496 150.533 1.00 268.73 143 LEU B CA 1
ATOM 26257 C C . LEU F 6 143 ? 147.514 126.260 151.318 1.00 268.73 143 LEU B C 1
ATOM 26258 O O . LEU F 6 143 ? 148.052 126.369 152.426 1.00 268.73 143 LEU B O 1
ATOM 26274 N N . ALA F 6 144 ? 147.269 125.073 150.761 1.00 256.53 144 ALA B N 1
ATOM 26275 C CA . ALA F 6 144 ? 147.653 123.845 151.446 1.00 256.53 144 ALA B CA 1
ATOM 26276 C C . ALA F 6 144 ? 149.163 123.753 151.606 1.00 256.53 144 ALA B C 1
ATOM 26277 O O . ALA F 6 144 ? 149.658 123.388 152.678 1.00 256.53 144 ALA B O 1
ATOM 26284 N N . ASN F 6 145 ? 149.915 124.086 150.557 1.00 262.62 145 ASN B N 1
ATOM 26285 C CA . ASN F 6 145 ? 151.369 124.072 150.670 1.00 262.62 145 ASN B CA 1
ATOM 26286 C C . ASN F 6 145 ? 151.850 125.073 151.711 1.00 262.62 145 ASN B C 1
ATOM 26287 O O . ASN F 6 145 ? 152.740 124.769 152.515 1.00 262.62 145 ASN B O 1
ATOM 26298 N N . THR F 6 146 ? 151.277 126.275 151.708 1.00 266.88 146 THR B N 1
ATOM 26299 C CA . THR F 6 146 ? 151.694 127.286 152.670 1.00 266.88 146 THR B CA 1
ATOM 26300 C C . THR F 6 146 ? 151.431 126.823 154.095 1.00 266.88 146 THR B C 1
ATOM 26301 O O . THR F 6 146 ? 152.289 126.973 154.971 1.00 266.88 146 THR B O 1
ATOM 26312 N N . ILE F 6 147 ? 150.252 126.251 154.345 1.00 257.25 147 ILE B N 1
ATOM 26313 C CA . ILE F 6 147 ? 149.925 125.795 155.691 1.00 257.25 147 ILE B CA 1
ATOM 26314 C C . ILE F 6 147 ? 150.823 124.633 156.098 1.00 257.25 147 ILE B C 1
ATOM 26315 O O . ILE F 6 147 ? 151.243 124.532 157.255 1.00 257.25 147 ILE B O 1
ATOM 26331 N N . GLU F 6 148 ? 151.128 123.736 155.159 1.00 242.12 148 GL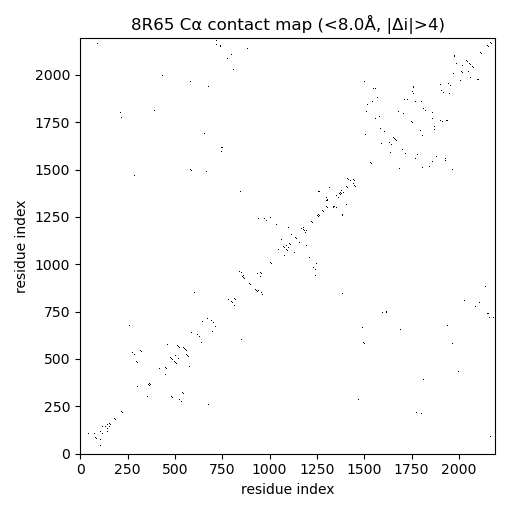U B N 1
ATOM 26332 C CA . GLU F 6 148 ? 152.041 122.640 155.458 1.00 242.12 148 GLU B CA 1
ATOM 26333 C C . GLU F 6 148 ? 153.409 123.164 155.871 1.00 242.12 148 GLU B C 1
ATOM 26334 O O . GLU F 6 148 ? 153.989 122.702 156.860 1.00 242.12 148 GLU B O 1
ATOM 26346 N N . VAL F 6 149 ? 153.942 124.132 155.125 1.00 244.08 149 VAL B N 1
ATOM 26347 C CA . VAL F 6 149 ? 155.254 124.677 155.461 1.00 244.08 149 VAL B CA 1
ATOM 26348 C C . VAL F 6 149 ? 155.209 125.386 156.807 1.00 244.08 149 VAL B C 1
ATOM 26349 O O . VAL F 6 149 ? 156.129 125.258 157.624 1.00 244.08 149 VAL B O 1
ATOM 26362 N N . PHE F 6 150 ? 154.144 126.148 157.061 1.00 243.81 150 PHE B N 1
ATOM 26363 C CA . PHE F 6 150 ? 154.027 126.834 158.344 1.00 243.81 150 PHE B CA 1
ATOM 26364 C C . PHE F 6 150 ? 154.010 125.843 159.498 1.00 243.81 150 PHE B C 1
ATOM 26365 O O . PHE F 6 150 ? 154.713 126.034 160.497 1.00 243.81 150 PHE B O 1
ATOM 26382 N N . ARG F 6 151 ? 153.216 124.777 159.386 1.00 223.64 151 ARG B N 1
ATOM 26383 C CA . ARG F 6 151 ? 153.196 123.778 160.449 1.00 223.64 151 ARG B CA 1
ATOM 26384 C C . ARG F 6 151 ? 154.561 123.129 160.611 1.00 223.64 151 ARG B C 1
ATOM 26385 O O . ARG F 6 151 ? 155.019 122.899 161.734 1.00 223.64 151 ARG B O 1
ATOM 26406 N N . SER F 6 152 ? 155.232 122.829 159.498 1.00 217.98 152 SER B N 1
ATOM 26407 C CA . SER F 6 152 ? 156.532 122.176 159.585 1.00 217.98 152 SER B CA 1
ATOM 26408 C C . SER F 6 152 ? 157.551 123.062 160.289 1.00 217.98 152 SER B C 1
ATOM 26409 O O . SER F 6 152 ? 158.378 122.572 161.064 1.00 217.98 152 SER B O 1
ATOM 26417 N N . ASN F 6 153 ? 157.508 124.366 160.034 1.00 231.30 153 ASN B N 1
ATOM 26418 C CA . ASN F 6 153 ? 158.538 125.276 160.517 1.00 231.30 153 ASN B CA 1
ATOM 26419 C C . ASN F 6 153 ? 158.220 125.891 161.872 1.00 231.30 153 ASN B C 1
ATOM 26420 O O . ASN F 6 153 ? 158.951 126.781 162.311 1.00 231.30 153 ASN B O 1
ATOM 26431 N N . GLY F 6 154 ? 157.158 125.450 162.548 1.00 213.44 154 GLY B N 1
ATOM 26432 C CA . GLY F 6 154 ? 156.859 125.863 163.910 1.00 213.44 154 GLY B CA 1
ATOM 26433 C C . GLY F 6 154 ? 155.672 126.797 164.022 1.00 213.44 154 GLY B C 1
ATOM 26434 O O . GLY F 6 154 ? 155.153 126.999 165.124 1.00 213.44 154 GLY B O 1
ATOM 26438 N N . LEU F 6 155 ? 155.238 127.377 162.909 1.00 233.54 155 LEU B N 1
ATOM 26439 C CA . LEU F 6 155 ? 154.052 128.228 162.904 1.00 233.54 155 LEU B CA 1
ATOM 26440 C C . LEU F 6 155 ? 152.809 127.347 162.918 1.00 233.54 155 LEU B C 1
ATOM 26441 O O . LEU F 6 155 ? 152.583 126.567 161.988 1.00 233.54 155 LEU B O 1
ATOM 26457 N N . THR F 6 156 ? 152.000 127.462 163.968 1.00 252.79 156 THR B N 1
ATOM 26458 C CA . THR F 6 156 ? 150.816 126.626 164.097 1.00 252.79 156 THR B CA 1
ATOM 26459 C C . THR F 6 156 ? 149.593 127.364 164.619 1.00 252.79 156 THR B C 1
ATOM 26460 O O . THR F 6 156 ? 148.604 126.708 164.956 1.00 252.79 156 THR B O 1
ATOM 26471 N N . ALA F 6 157 ? 149.618 128.695 164.700 1.00 250.18 157 ALA B N 1
ATOM 26472 C CA . ALA F 6 157 ? 148.460 129.420 165.204 1.00 250.18 157 ALA B CA 1
ATOM 26473 C C . ALA F 6 157 ? 147.294 129.411 164.229 1.00 250.18 157 ALA B C 1
ATOM 26474 O O . ALA F 6 157 ? 146.171 129.722 164.636 1.00 250.18 157 ALA B O 1
ATOM 26481 N N . ASN F 6 158 ? 147.526 129.067 162.963 1.00 252.18 158 ASN B N 1
ATOM 26482 C CA . ASN F 6 158 ? 146.433 129.012 162.002 1.00 252.18 158 ASN B CA 1
ATOM 26483 C C . ASN F 6 158 ? 145.525 127.812 162.219 1.00 252.18 158 ASN B C 1
ATOM 26484 O O . ASN F 6 158 ? 144.455 127.751 161.606 1.00 252.18 158 ASN B O 1
ATOM 26495 N N . GLU F 6 159 ? 145.918 126.866 163.076 1.00 266.31 159 GLU B N 1
ATOM 26496 C CA . GLU F 6 159 ? 145.079 125.702 163.333 1.00 266.31 159 GLU B CA 1
ATOM 26497 C C . GLU F 6 159 ? 143.757 126.084 163.982 1.00 266.31 159 GLU B C 1
ATOM 26498 O O . GLU F 6 159 ? 142.828 125.272 163.989 1.00 266.31 159 GLU B O 1
ATOM 26510 N N . SER F 6 160 ? 143.655 127.294 164.533 1.00 260.68 160 SER B N 1
ATOM 26511 C CA . SER F 6 160 ? 142.388 127.744 165.091 1.00 260.68 160 SER B CA 1
ATOM 26512 C C . SER F 6 160 ? 141.292 127.795 164.039 1.00 260.68 160 SER B C 1
ATOM 26513 O O . SER F 6 160 ? 140.113 127.657 164.382 1.00 260.68 160 SER B O 1
ATOM 26521 N N . GLY F 6 161 ? 141.650 127.992 162.772 1.00 269.81 161 GLY B N 1
ATOM 26522 C CA . GLY F 6 161 ? 140.703 127.986 161.684 1.00 269.81 161 GLY B CA 1
ATOM 26523 C C . GLY F 6 161 ? 140.278 129.353 161.190 1.00 269.81 161 GLY B C 1
ATOM 26524 O O . GLY F 6 161 ? 139.784 129.459 160.063 1.00 269.81 161 GLY B O 1
ATOM 26528 N N . ARG F 6 162 ? 140.450 130.400 161.990 1.00 285.44 162 ARG B N 1
ATOM 26529 C CA . ARG F 6 162 ? 140.107 131.743 161.548 1.00 285.44 162 ARG B CA 1
ATOM 26530 C C . ARG F 6 162 ? 141.172 132.265 160.597 1.00 285.44 162 ARG B C 1
ATOM 26531 O O . ARG F 6 162 ? 142.334 131.857 160.663 1.00 285.44 162 ARG B O 1
ATOM 26552 N N . LEU F 6 163 ? 140.768 133.163 159.699 1.00 264.17 163 LEU B N 1
ATOM 26553 C CA . LEU F 6 163 ? 141.720 133.727 158.748 1.00 264.17 163 LEU B CA 1
ATOM 26554 C C . LEU F 6 163 ? 142.710 134.646 159.442 1.00 264.17 163 LEU B C 1
ATOM 26555 O O . LEU F 6 163 ? 143.897 134.668 159.096 1.00 264.17 163 LEU B O 1
ATOM 26571 N N . ILE F 6 164 ? 142.248 135.408 160.433 1.00 264.69 164 ILE B N 1
ATOM 26572 C CA . ILE F 6 164 ? 143.135 136.356 161.098 1.00 264.69 164 ILE B CA 1
ATOM 26573 C C . ILE F 6 164 ? 144.254 135.619 161.820 1.00 264.69 164 ILE B C 1
ATOM 26574 O O . ILE F 6 164 ? 145.376 136.124 161.935 1.00 264.69 164 ILE B O 1
ATOM 26590 N N . ASP F 6 165 ? 143.974 134.416 162.320 1.00 273.67 165 ASP B N 1
ATOM 26591 C CA . ASP F 6 165 ? 145.035 133.617 162.922 1.00 273.67 165 ASP B CA 1
ATOM 26592 C C . ASP F 6 165 ? 146.080 133.224 161.888 1.00 273.67 165 ASP B C 1
ATOM 26593 O O . ASP F 6 165 ? 147.285 133.256 162.164 1.00 273.67 165 ASP B O 1
ATOM 26602 N N . PHE F 6 166 ? 145.642 132.856 160.685 1.00 269.29 166 PHE B N 1
ATOM 26603 C CA . PHE F 6 166 ? 146.601 132.565 159.628 1.00 269.29 166 PHE B CA 1
ATOM 26604 C C . PHE F 6 166 ? 147.414 133.802 159.280 1.00 269.29 166 PHE B C 1
ATOM 26605 O O . PHE F 6 166 ? 148.602 133.702 158.964 1.00 269.29 166 PHE B O 1
ATOM 26622 N N . LEU F 6 167 ? 146.793 134.980 159.326 1.00 263.21 167 LEU B N 1
ATOM 26623 C CA . LEU F 6 167 ? 147.544 136.206 159.076 1.00 263.21 167 LEU B CA 1
ATOM 26624 C C . LEU F 6 167 ? 148.588 136.438 160.158 1.00 263.21 167 LEU B C 1
ATOM 26625 O O . LEU F 6 167 ? 149.711 136.866 159.866 1.00 263.21 167 LEU B O 1
ATOM 26641 N N . LYS F 6 168 ? 148.235 136.172 161.416 1.00 247.45 168 LYS B N 1
ATOM 26642 C CA . LYS F 6 168 ? 149.230 136.246 162.482 1.00 247.45 168 LYS B CA 1
ATOM 26643 C C . LYS F 6 168 ? 150.385 135.299 162.199 1.00 247.45 168 LYS B C 1
ATOM 26644 O O . LYS F 6 168 ? 151.552 135.649 162.411 1.00 247.45 168 LYS B O 1
ATOM 26663 N N . ASP F 6 169 ? 150.078 134.091 161.726 1.00 264.54 169 ASP B N 1
ATOM 26664 C CA . ASP F 6 169 ? 151.137 133.156 161.352 1.00 264.54 169 ASP B CA 1
ATOM 26665 C C . ASP F 6 169 ? 152.005 133.730 160.242 1.00 264.54 169 ASP B C 1
ATOM 26666 O O . ASP F 6 169 ? 153.232 133.608 160.275 1.00 264.54 169 ASP B O 1
ATOM 26675 N N . VAL F 6 170 ? 151.380 134.357 159.247 1.00 263.65 170 VAL B N 1
ATOM 26676 C CA . VAL F 6 170 ? 152.133 134.918 158.130 1.00 263.65 170 VAL B CA 1
ATOM 26677 C C . VAL F 6 170 ? 153.102 135.980 158.628 1.00 263.65 170 VAL B C 1
ATOM 26678 O O . VAL F 6 170 ? 154.272 136.012 158.236 1.00 263.65 170 VAL B O 1
ATOM 26691 N N . MET F 6 171 ? 152.626 136.868 159.500 1.00 243.98 171 MET B N 1
ATOM 26692 C CA . MET F 6 171 ? 153.496 137.926 160.007 1.00 243.98 171 MET B CA 1
ATOM 26693 C C . MET F 6 171 ? 154.611 137.358 160.874 1.00 243.98 171 MET B C 1
ATOM 26694 O O . MET F 6 171 ? 155.767 137.784 160.770 1.00 243.98 171 MET B O 1
ATOM 26708 N N . GLU F 6 172 ? 154.288 136.400 161.742 1.00 249.04 172 GLU B N 1
ATOM 26709 C CA . GLU F 6 172 ? 155.321 135.792 162.568 1.00 249.04 172 GLU B CA 1
ATOM 26710 C C . GLU F 6 172 ? 156.338 135.038 161.726 1.00 249.04 172 GLU B C 1
ATOM 26711 O O . GLU F 6 172 ? 157.485 134.878 162.155 1.00 249.04 172 GLU B O 1
ATOM 26723 N N . SER F 6 173 ? 155.946 134.573 160.542 1.00 252.79 173 SER B N 1
ATOM 26724 C CA . SER F 6 173 ? 156.882 133.862 159.682 1.00 252.79 173 SER B CA 1
ATOM 26725 C C . SER F 6 173 ? 158.028 134.761 159.238 1.00 252.79 173 SER B C 1
ATOM 26726 O O . SER F 6 173 ? 159.190 134.341 159.240 1.00 252.79 173 SER B O 1
ATOM 26734 N N . MET F 6 174 ? 157.724 136.002 158.855 1.00 238.63 174 MET B N 1
ATOM 26735 C CA . MET F 6 174 ? 158.753 136.871 158.299 1.00 238.63 174 MET B CA 1
ATOM 26736 C C . MET F 6 174 ? 159.854 137.157 159.309 1.00 238.63 174 MET B C 1
ATOM 26737 O O . MET F 6 174 ? 160.973 137.509 158.922 1.00 238.63 174 MET B O 1
ATOM 26751 N N . ASP F 6 175 ? 159.563 137.018 160.600 1.00 245.44 175 ASP B N 1
ATOM 26752 C CA . ASP F 6 175 ? 160.583 137.161 161.627 1.00 245.44 175 ASP B CA 1
ATOM 26753 C C . ASP F 6 175 ? 161.360 135.877 161.875 1.00 245.44 175 ASP B C 1
ATOM 26754 O O . ASP F 6 175 ? 162.396 135.921 162.544 1.00 245.44 175 ASP B O 1
ATOM 26763 N N . LYS F 6 176 ? 160.895 134.744 161.356 1.00 245.09 176 LYS B N 1
ATOM 26764 C CA . LYS F 6 176 ? 161.595 133.489 161.581 1.00 245.09 176 LYS B CA 1
ATOM 26765 C C . LYS F 6 176 ? 163.019 133.591 161.054 1.00 245.09 176 LYS B C 1
ATOM 26766 O O . LYS F 6 176 ? 163.265 134.147 159.981 1.00 245.09 176 LYS B O 1
ATOM 26785 N N . GLU F 6 177 ? 163.963 133.045 161.820 1.00 275.18 177 GLU B N 1
ATOM 26786 C CA . GLU F 6 177 ? 165.371 133.199 161.474 1.00 275.18 177 GLU B CA 1
ATOM 26787 C C . GLU F 6 177 ? 165.681 132.579 160.117 1.00 275.18 177 GLU B C 1
ATOM 26788 O O . GLU F 6 177 ? 166.433 133.154 159.323 1.00 275.18 177 GLU B O 1
ATOM 26800 N N . GLU F 6 178 ? 165.125 131.402 159.837 1.00 265.08 178 GLU B N 1
ATOM 26801 C CA . GLU F 6 178 ? 165.387 130.737 158.565 1.00 265.08 178 GLU B CA 1
ATOM 26802 C C . GLU F 6 178 ? 164.291 129.711 158.315 1.00 265.08 178 GLU B C 1
ATOM 26803 O O . GLU F 6 178 ? 164.215 128.705 159.026 1.00 265.08 178 GLU B O 1
ATOM 26815 N N . MET F 6 179 ? 163.453 129.964 157.314 1.00 257.09 179 MET B N 1
ATOM 26816 C CA . MET F 6 179 ? 162.457 128.999 156.881 1.00 257.09 179 MET B CA 1
ATOM 26817 C C . MET F 6 179 ? 163.118 127.868 156.101 1.00 257.09 179 MET B C 1
ATOM 26818 O O . MET F 6 179 ? 164.227 128.006 155.578 1.00 257.09 179 MET B O 1
ATOM 26832 N N . GLU F 6 180 ? 162.421 126.736 156.026 1.00 259.92 180 GLU B N 1
ATOM 26833 C CA . GLU F 6 180 ? 162.870 125.613 155.218 1.00 259.92 180 GLU B CA 1
ATOM 26834 C C . GLU F 6 180 ? 161.667 124.931 154.589 1.00 259.92 180 GLU B C 1
ATOM 26835 O O . GLU F 6 180 ? 160.603 124.838 155.205 1.00 259.92 180 GLU B O 1
ATOM 26847 N N . ILE F 6 181 ? 161.848 124.450 153.359 1.00 276.83 181 ILE B N 1
ATOM 26848 C CA . ILE F 6 181 ? 160.805 123.752 152.622 1.00 276.83 181 ILE B CA 1
ATOM 26849 C C . ILE F 6 181 ? 161.374 122.434 152.116 1.00 276.83 181 ILE B C 1
ATOM 26850 O O . ILE F 6 181 ? 162.588 122.241 152.037 1.00 276.83 181 ILE B O 1
ATOM 26866 N N . THR F 6 182 ? 160.472 121.521 151.766 1.00 284.49 182 THR B N 1
ATOM 26867 C CA . THR F 6 182 ? 160.812 120.143 151.426 1.00 284.49 182 THR B CA 1
ATOM 26868 C C . THR F 6 182 ? 160.269 119.780 150.052 1.00 284.49 182 THR B C 1
ATOM 26869 O O . THR F 6 182 ? 159.639 118.738 149.857 1.00 284.49 182 THR B O 1
ATOM 26880 N N . THR F 6 183 ? 160.506 120.646 149.073 1.00 317.32 183 THR B N 1
ATOM 26881 C CA . THR F 6 183 ? 160.027 120.395 147.720 1.00 317.32 183 THR B CA 1
ATOM 26882 C C . THR F 6 183 ? 160.752 119.206 147.100 1.00 317.32 183 THR B C 1
ATOM 26883 O O . THR F 6 183 ? 161.912 118.921 147.412 1.00 317.32 183 THR B O 1
ATOM 26894 N N . HIS F 6 184 ? 160.053 118.509 146.207 1.00 332.87 184 HIS B N 1
ATOM 26895 C CA . HIS F 6 184 ? 160.591 117.324 145.555 1.00 332.87 184 HIS B CA 1
ATOM 26896 C C . HIS F 6 184 ? 161.382 117.731 144.311 1.00 332.87 184 HIS B C 1
ATOM 26897 O O . HIS F 6 184 ? 161.381 118.892 143.897 1.00 332.87 184 HIS B O 1
ATOM 26911 N N . PHE F 6 185 ? 162.067 116.767 143.702 1.00 331.49 185 PHE B N 1
ATOM 26912 C CA . PHE F 6 185 ? 162.811 117.006 142.469 1.00 331.49 185 PHE B CA 1
ATOM 26913 C C . PHE F 6 185 ? 162.406 115.996 141.404 1.00 331.49 185 PHE B C 1
ATOM 26914 O O . PHE F 6 185 ? 162.295 114.802 141.680 1.00 331.49 185 PHE B O 1
ATOM 26931 N N . GLY F 6 206 ? 161.832 110.546 147.454 1.00 323.58 206 GLY B N 1
ATOM 26932 C CA . GLY F 6 206 ? 163.027 111.297 147.118 1.00 323.58 206 GLY B CA 1
ATOM 26933 C C . GLY F 6 206 ? 162.773 112.790 147.055 1.00 323.58 206 GLY B C 1
ATOM 26934 O O . GLY F 6 206 ? 162.176 113.288 146.101 1.00 323.58 206 GLY B O 1
ATOM 26938 N N . LYS F 6 207 ? 163.233 113.507 148.076 1.00 306.20 207 LYS B N 1
ATOM 26939 C CA . LYS F 6 207 ? 163.019 114.946 148.156 1.00 306.20 207 LYS B CA 1
ATOM 26940 C C . LYS F 6 207 ? 164.188 115.574 148.900 1.00 306.20 207 LYS B C 1
ATOM 26941 O O . LYS F 6 207 ? 164.926 114.899 149.622 1.00 306.20 207 LYS B O 1
ATOM 26960 N N . LYS F 6 208 ? 164.340 116.884 148.711 1.00 307.52 208 LYS B N 1
ATOM 26961 C CA . LYS F 6 208 ? 165.436 117.644 149.293 1.00 307.52 208 LYS B CA 1
ATOM 26962 C C . LYS F 6 208 ? 164.871 118.731 150.193 1.00 307.52 208 LYS B C 1
ATOM 26963 O O . LYS F 6 208 ? 163.730 119.167 150.025 1.00 307.52 208 LYS B O 1
ATOM 26982 N N . LYS F 6 209 ? 165.683 119.163 151.152 1.00 281.53 209 LYS B N 1
ATOM 26983 C CA . LYS F 6 209 ? 165.319 120.239 152.065 1.00 281.53 209 LYS B CA 1
ATOM 26984 C C . LYS F 6 209 ? 166.088 121.493 151.663 1.00 281.53 209 LYS B C 1
ATOM 26985 O O . LYS F 6 209 ? 167.314 121.552 151.809 1.00 281.53 209 LYS B O 1
ATOM 27004 N N . GLN F 6 210 ? 165.368 122.488 151.155 1.00 271.07 210 GLN B N 1
ATOM 27005 C CA . GLN F 6 210 ? 165.958 123.764 150.782 1.00 271.07 210 GLN B CA 1
ATOM 27006 C C . GLN F 6 210 ? 165.634 124.797 151.852 1.00 271.07 210 GLN B C 1
ATOM 27007 O O . GLN F 6 210 ? 164.463 125.019 152.171 1.00 271.07 210 GLN B O 1
ATOM 27021 N N . ARG F 6 211 ? 166.671 125.427 152.398 1.00 265.46 211 ARG B N 1
ATOM 27022 C CA . ARG F 6 211 ? 166.528 126.388 153.483 1.00 265.46 211 ARG B CA 1
ATOM 27023 C C . ARG F 6 211 ? 166.670 127.797 152.924 1.00 265.46 211 ARG B C 1
ATOM 27024 O O . ARG F 6 211 ? 167.640 128.094 152.218 1.00 265.46 211 ARG B O 1
ATOM 27045 N N . LEU F 6 212 ? 165.705 128.656 153.239 1.00 265.52 212 LEU B N 1
ATOM 27046 C CA . LEU F 6 212 ? 165.685 130.039 152.783 1.00 265.52 212 LEU B CA 1
ATOM 27047 C C . LEU F 6 212 ? 166.005 130.949 153.959 1.00 265.52 212 LEU B C 1
ATOM 27048 O O . LEU F 6 212 ? 165.306 130.920 154.976 1.00 265.52 212 LEU B O 1
ATOM 27064 N N . ASN F 6 213 ? 167.050 131.759 153.817 1.00 256.90 213 ASN B N 1
ATOM 27065 C CA . ASN F 6 213 ? 167.379 132.727 154.851 1.00 256.90 213 ASN B CA 1
ATOM 27066 C C . ASN F 6 213 ? 166.270 133.770 154.946 1.00 256.90 213 ASN B C 1
ATOM 27067 O O . ASN F 6 213 ? 165.306 133.767 154.178 1.00 256.90 213 ASN B O 1
ATOM 27078 N N . LYS F 6 214 ? 166.403 134.676 155.914 1.00 256.27 214 LYS B N 1
ATOM 27079 C CA . LYS F 6 214 ? 165.330 135.629 156.181 1.00 256.27 214 LYS B CA 1
ATOM 27080 C C . LYS F 6 214 ? 165.048 136.495 154.961 1.00 256.27 214 LYS B C 1
ATOM 27081 O O . LYS F 6 214 ? 163.895 136.650 154.548 1.00 256.27 214 LYS B O 1
ATOM 27100 N N . ARG F 6 215 ? 166.095 137.066 154.367 1.00 275.25 215 ARG B N 1
ATOM 27101 C CA . ARG F 6 215 ? 165.891 137.981 153.248 1.00 275.25 215 ARG B CA 1
ATOM 27102 C C . ARG F 6 215 ? 165.324 137.257 152.036 1.00 275.25 215 ARG B C 1
ATOM 27103 O O . ARG F 6 215 ? 164.459 137.794 151.338 1.00 275.25 215 ARG B O 1
ATOM 27124 N N . SER F 6 216 ? 165.805 136.046 151.757 1.00 252.31 216 SER B N 1
ATOM 27125 C CA . SER F 6 216 ? 165.304 135.309 150.603 1.00 252.31 216 SER B CA 1
ATOM 27126 C C . SER F 6 216 ? 163.817 135.013 150.752 1.00 252.31 216 SER B C 1
ATOM 27127 O O . SER F 6 216 ? 163.030 135.243 149.828 1.00 252.31 216 SER B O 1
ATOM 27135 N N . TYR F 6 217 ? 163.412 134.513 151.917 1.00 267.44 217 TYR B N 1
ATOM 27136 C CA . TYR F 6 217 ? 161.997 134.238 152.129 1.00 267.44 217 TYR B CA 1
ATOM 27137 C C . TYR F 6 217 ? 161.179 135.514 152.071 1.00 267.44 217 TYR B C 1
ATOM 27138 O O . TYR F 6 217 ? 160.063 135.518 151.545 1.00 267.44 217 TYR B O 1
ATOM 27156 N N . LEU F 6 218 ? 161.699 136.606 152.630 1.00 271.46 218 LEU B N 1
ATOM 27157 C CA . LEU F 6 218 ? 160.948 137.854 152.607 1.00 271.46 218 LEU B CA 1
ATOM 27158 C C . LEU F 6 218 ? 160.739 138.338 151.181 1.00 271.46 218 LEU B C 1
ATOM 27159 O O . LEU F 6 218 ? 159.645 138.785 150.824 1.00 271.46 218 LEU B O 1
ATOM 27175 N N . ILE F 6 219 ? 161.776 138.253 150.349 1.00 275.56 219 ILE B N 1
ATOM 27176 C CA . ILE F 6 219 ? 161.642 138.645 148.950 1.00 275.56 219 ILE B CA 1
ATOM 27177 C C . ILE F 6 219 ? 160.683 137.715 148.226 1.00 275.56 219 ILE B C 1
ATOM 27178 O O . ILE F 6 219 ? 159.991 138.123 147.289 1.00 275.56 219 ILE B O 1
ATOM 27194 N N . ARG F 6 220 ? 160.648 136.442 148.622 1.00 275.76 220 ARG B N 1
ATOM 27195 C CA . ARG F 6 220 ? 159.748 135.502 147.967 1.00 275.76 220 ARG B CA 1
ATOM 27196 C C . ARG F 6 220 ? 158.302 135.700 148.404 1.00 275.76 220 ARG B C 1
ATOM 27197 O O . ARG F 6 220 ? 157.380 135.363 147.657 1.00 275.76 220 ARG B O 1
ATOM 27218 N N . ALA F 6 221 ? 158.082 136.233 149.604 1.00 273.87 221 ALA B N 1
ATOM 27219 C CA . ALA F 6 221 ? 156.719 136.462 150.067 1.00 273.87 221 ALA B CA 1
ATOM 27220 C C . ALA F 6 221 ? 156.114 137.691 149.407 1.00 273.87 221 ALA B C 1
ATOM 27221 O O . ALA F 6 221 ? 154.909 137.723 149.132 1.00 273.87 221 ALA B O 1
ATOM 27228 N N . LEU F 6 222 ? 156.927 138.714 149.156 1.00 279.60 222 LEU B N 1
ATOM 27229 C CA . LEU F 6 222 ? 156.454 139.946 148.542 1.00 279.60 222 LEU B CA 1
ATOM 27230 C C . LEU F 6 222 ? 156.384 139.868 147.024 1.00 279.60 222 LEU B C 1
ATOM 27231 O O . LEU F 6 222 ? 155.832 140.777 146.399 1.00 279.60 222 LEU B O 1
ATOM 27247 N N . THR F 6 223 ? 156.918 138.815 146.418 1.00 278.82 223 THR B N 1
ATOM 27248 C CA . THR F 6 223 ? 157.023 138.758 144.970 1.00 278.82 223 THR B CA 1
ATOM 27249 C C . THR F 6 223 ? 155.653 138.590 144.323 1.00 278.82 223 THR B C 1
ATOM 27250 O O . THR F 6 223 ? 154.743 137.977 144.883 1.00 278.82 223 THR B O 1
ATOM 27261 N N . LEU F 6 224 ? 155.519 139.152 143.125 1.00 271.29 224 LEU B N 1
ATOM 27262 C CA . LEU F 6 224 ? 154.323 139.047 142.300 1.00 271.29 224 LEU B CA 1
ATOM 27263 C C . LEU F 6 224 ? 154.688 138.318 141.019 1.00 271.29 224 LEU B C 1
ATOM 27264 O O . LEU F 6 224 ? 155.717 138.615 140.410 1.00 271.29 224 LEU B O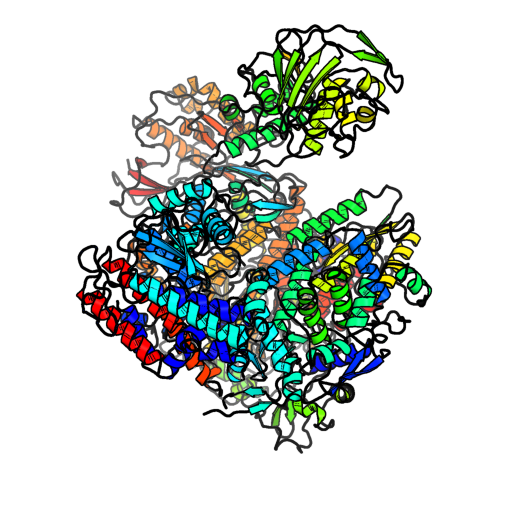 1
ATOM 27280 N N . ASN F 6 225 ? 153.849 137.377 140.606 1.00 286.71 225 ASN B N 1
ATOM 27281 C CA . ASN F 6 225 ? 154.091 136.651 139.371 1.00 286.71 225 ASN B CA 1
ATOM 27282 C C . ASN F 6 225 ? 153.295 137.284 138.243 1.00 286.71 225 ASN B C 1
ATOM 27283 O O . ASN F 6 225 ? 152.098 137.544 138.381 1.00 286.71 225 ASN B O 1
ATOM 27294 N N . THR F 6 226 ? 153.970 137.535 137.127 1.00 292.11 226 THR B N 1
ATOM 27295 C CA . THR F 6 226 ? 153.400 138.257 135.999 1.00 292.11 226 THR B CA 1
ATOM 27296 C C . THR F 6 226 ? 153.298 137.337 134.796 1.00 292.11 226 THR B C 1
ATOM 27297 O O . THR F 6 226 ? 154.298 136.742 134.378 1.00 292.11 226 THR B O 1
ATOM 27308 N N . MET F 6 227 ? 152.097 137.230 134.236 1.00 316.66 227 MET B N 1
ATOM 27309 C CA . MET F 6 227 ? 151.869 136.502 132.999 1.00 316.66 227 MET B CA 1
ATOM 27310 C C . MET F 6 227 ? 151.114 137.399 132.033 1.00 316.66 227 MET B C 1
ATOM 27311 O O . MET F 6 227 ? 150.357 138.280 132.443 1.00 316.66 227 MET B O 1
ATOM 27325 N N . THR F 6 228 ? 151.333 137.173 130.744 1.00 303.36 228 THR B N 1
ATOM 27326 C CA . THR F 6 228 ? 150.671 137.973 129.726 1.00 303.36 228 THR B CA 1
ATOM 27327 C C . THR F 6 228 ? 149.165 137.734 129.749 1.00 303.36 228 THR B C 1
ATOM 27328 O O . THR F 6 228 ? 148.690 136.651 130.097 1.00 303.36 228 THR B O 1
ATOM 27339 N N . LYS F 6 229 ? 148.412 138.764 129.382 1.00 280.25 229 LYS B N 1
ATOM 27340 C CA . LYS F 6 229 ? 146.957 138.699 129.386 1.00 280.25 229 LYS B CA 1
ATOM 27341 C C . LYS F 6 229 ? 146.457 138.190 128.041 1.00 280.25 229 LYS B C 1
ATOM 27342 O O . LYS F 6 229 ? 146.916 138.641 126.988 1.00 280.25 229 LYS B O 1
ATOM 27361 N N . ASP F 6 230 ? 145.508 137.261 128.081 1.00 294.25 230 ASP B N 1
ATOM 27362 C CA . ASP F 6 230 ? 144.995 136.606 126.891 1.00 294.25 230 ASP B CA 1
ATOM 27363 C C . ASP F 6 230 ? 143.515 136.913 126.713 1.00 294.25 230 ASP B C 1
ATOM 27364 O O . ASP F 6 230 ? 142.789 137.132 127.686 1.00 294.25 230 ASP B O 1
ATOM 27373 N N . ALA F 6 231 ? 143.079 136.919 125.455 1.00 318.32 231 ALA B N 1
ATOM 27374 C CA . ALA F 6 231 ? 141.678 137.129 125.099 1.00 318.32 231 ALA B CA 1
ATOM 27375 C C . ALA F 6 231 ? 141.209 138.520 125.521 1.00 318.32 231 ALA B C 1
ATOM 27376 O O . ALA F 6 231 ? 140.240 138.686 126.262 1.00 318.32 231 ALA B O 1
ATOM 27383 N N . GLU F 6 232 ? 141.918 139.528 125.024 1.00 307.92 232 GLU B N 1
ATOM 27384 C CA . GLU F 6 232 ? 141.598 140.920 125.291 1.00 307.92 232 GLU B CA 1
ATOM 27385 C C . GLU F 6 232 ? 140.992 141.551 124.047 1.00 307.92 232 GLU B C 1
ATOM 27386 O O . GLU F 6 232 ? 141.547 141.438 122.951 1.00 307.92 232 GLU B O 1
ATOM 27398 N N . ARG F 6 233 ? 139.852 142.213 124.223 1.00 290.04 233 ARG B N 1
ATOM 27399 C CA . ARG F 6 233 ? 139.112 142.824 123.127 1.00 290.04 233 ARG B CA 1
ATOM 27400 C C . ARG F 6 233 ? 139.312 144.329 123.161 1.00 290.04 233 ARG B C 1
ATOM 27401 O O . ARG F 6 233 ? 139.188 144.949 124.222 1.00 290.04 233 ARG B O 1
ATOM 27422 N N . GLY F 6 234 ? 139.615 144.912 122.007 1.00 286.56 234 GLY B N 1
ATOM 27423 C CA . GLY F 6 234 ? 139.668 146.355 121.899 1.00 286.56 234 GLY B CA 1
ATOM 27424 C C . GLY F 6 234 ? 141.034 146.957 122.144 1.00 286.56 234 GLY B C 1
ATOM 27425 O O . GLY F 6 234 ? 141.141 148.141 122.476 1.00 286.56 234 GLY B O 1
ATOM 27429 N N . LYS F 6 235 ? 142.086 146.163 121.990 1.00 283.08 235 LYS B N 1
ATOM 27430 C CA . LYS F 6 235 ? 143.437 146.687 122.111 1.00 283.08 235 LYS B CA 1
ATOM 27431 C C . LYS F 6 235 ? 144.323 146.021 121.071 1.00 283.08 235 LYS B C 1
ATOM 27432 O O . LYS F 6 235 ? 144.201 144.822 120.817 1.00 283.08 235 LYS B O 1
ATOM 27451 N N . LEU F 6 236 ? 145.209 146.815 120.474 1.00 317.98 236 LEU B N 1
ATOM 27452 C CA . LEU F 6 236 ? 146.166 146.311 119.505 1.00 317.98 236 LEU B CA 1
ATOM 27453 C C . LEU F 6 236 ? 147.438 145.783 120.150 1.00 317.98 236 LEU B C 1
ATOM 27454 O O . LEU F 6 236 ? 148.107 144.930 119.555 1.00 317.98 236 LEU B O 1
ATOM 27470 N N . LYS F 6 237 ? 147.783 146.260 121.342 1.00 296.74 237 LYS B N 1
ATOM 27471 C CA . LYS F 6 237 ? 148.998 145.865 122.042 1.00 296.74 237 LYS B CA 1
ATOM 27472 C C . LYS F 6 237 ? 148.638 145.052 123.277 1.00 296.74 237 LYS B C 1
ATOM 27473 O O . LYS F 6 237 ? 147.763 145.448 124.052 1.00 296.74 237 LYS B O 1
ATOM 27492 N N . ARG F 6 238 ? 149.322 143.926 123.458 1.00 299.27 238 ARG B N 1
ATOM 27493 C CA . ARG F 6 238 ? 149.054 143.054 124.593 1.00 299.27 238 ARG B CA 1
ATOM 27494 C C . ARG F 6 238 ? 149.485 143.716 125.897 1.00 299.27 238 ARG B C 1
ATOM 27495 O O . ARG F 6 238 ? 150.449 144.483 125.934 1.00 299.27 238 ARG B O 1
ATOM 27516 N N . ARG F 6 239 ? 148.763 143.411 126.971 1.00 290.58 239 ARG B N 1
ATOM 27517 C CA . ARG F 6 239 ? 149.089 143.894 128.302 1.00 290.58 239 ARG B CA 1
ATOM 27518 C C . ARG F 6 239 ? 149.749 142.792 129.123 1.00 290.58 239 ARG B C 1
ATOM 27519 O O . ARG F 6 239 ? 150.008 141.689 128.642 1.00 290.58 239 ARG B O 1
ATOM 27540 N N . ALA F 6 240 ? 150.025 143.111 130.386 1.00 271.85 240 ALA B N 1
ATOM 27541 C CA . ALA F 6 240 ? 150.544 142.155 131.352 1.00 271.85 240 ALA B CA 1
ATOM 27542 C C . ALA F 6 240 ? 149.676 142.195 132.600 1.00 271.85 240 ALA B C 1
ATOM 27543 O O . ALA F 6 240 ? 149.290 143.274 133.058 1.00 271.85 240 ALA B O 1
ATOM 27550 N N . ILE F 6 241 ? 149.367 141.020 133.141 1.00 288.65 241 ILE B N 1
ATOM 27551 C CA . ILE F 6 241 ? 148.524 140.882 134.320 1.00 288.65 241 ILE B CA 1
ATOM 27552 C C . ILE F 6 241 ? 149.298 140.079 135.355 1.00 288.65 241 ILE B C 1
ATOM 27553 O O . ILE F 6 241 ? 149.969 139.101 135.007 1.00 288.65 241 ILE B O 1
ATOM 27569 N N . ALA F 6 242 ? 149.211 140.493 136.613 1.00 288.89 242 ALA B N 1
ATOM 27570 C CA . ALA F 6 242 ? 149.961 139.883 137.699 1.00 288.89 242 ALA B CA 1
ATOM 27571 C C . ALA F 6 242 ? 149.017 139.218 138.689 1.00 288.89 242 ALA B C 1
ATOM 27572 O O . ALA F 6 242 ? 147.870 139.640 138.855 1.00 288.89 242 ALA B O 1
ATOM 27579 N N . THR F 6 243 ? 149.513 138.171 139.345 1.00 318.39 243 THR B N 1
ATOM 27580 C CA . THR F 6 243 ? 148.767 137.442 140.352 1.00 318.39 243 THR B CA 1
ATOM 27581 C C . THR F 6 243 ? 149.553 137.397 141.656 1.00 318.39 243 THR B C 1
ATOM 27582 O O . THR F 6 243 ? 150.710 136.970 141.660 1.00 318.39 243 THR B O 1
ATOM 27593 N N . PRO F 6 244 ? 148.962 137.812 142.773 1.00 301.75 244 PRO B N 1
ATOM 27594 C CA . PRO F 6 244 ? 149.724 137.951 144.015 1.00 301.75 244 PRO B CA 1
ATOM 27595 C C . PRO F 6 244 ? 149.978 136.615 144.700 1.00 301.75 244 PRO B C 1
ATOM 27596 O O . PRO F 6 244 ? 149.284 135.624 144.474 1.00 301.75 244 PRO B O 1
ATOM 27607 N N . GLY F 6 245 ? 150.986 136.616 145.561 1.00 286.21 245 GLY B N 1
ATOM 27608 C CA . GLY F 6 245 ? 151.336 135.435 146.311 1.00 286.21 245 GLY B CA 1
ATOM 27609 C C . GLY F 6 245 ? 150.212 135.026 147.244 1.00 286.21 245 GLY B C 1
ATOM 27610 O O . GLY F 6 245 ? 149.074 135.486 147.149 1.00 286.21 245 GLY B O 1
ATOM 27614 N N . MET F 6 246 ? 150.550 134.133 148.169 1.00 296.20 246 MET B N 1
ATOM 27615 C CA . MET F 6 246 ? 149.567 133.628 149.115 1.00 296.20 246 MET B CA 1
ATOM 27616 C C . MET F 6 246 ? 149.629 134.316 150.470 1.00 296.20 246 MET B C 1
ATOM 27617 O O . MET F 6 246 ? 148.660 134.231 151.233 1.00 296.20 246 MET B O 1
ATOM 27631 N N . GLN F 6 247 ? 150.732 134.988 150.795 1.00 279.65 247 GLN B N 1
ATOM 27632 C CA . GLN F 6 247 ? 150.785 135.747 152.036 1.00 279.65 247 GLN B CA 1
ATOM 27633 C C . GLN F 6 247 ? 149.973 137.030 151.953 1.00 279.65 247 GLN B C 1
ATOM 27634 O O . GLN F 6 247 ? 149.334 137.417 152.935 1.00 279.65 247 GLN B O 1
ATOM 27648 N N . ILE F 6 248 ? 149.984 137.701 150.797 1.00 269.03 248 ILE B N 1
ATOM 27649 C CA . ILE F 6 248 ? 149.287 138.973 150.638 1.00 269.03 248 ILE B CA 1
ATOM 27650 C C . ILE F 6 248 ? 147.809 138.797 150.324 1.00 269.03 248 ILE B C 1
ATOM 27651 O O . ILE F 6 248 ? 147.075 139.795 150.258 1.00 269.03 248 ILE B O 1
ATOM 27667 N N . ARG F 6 249 ? 147.337 137.565 150.147 1.00 264.02 249 ARG B N 1
ATOM 27668 C CA . ARG F 6 249 ? 145.958 137.352 149.725 1.00 264.02 249 ARG B CA 1
ATOM 27669 C C . ARG F 6 249 ? 144.965 137.773 150.803 1.00 264.02 249 ARG B C 1
ATOM 27670 O O . ARG F 6 249 ? 143.969 138.440 150.505 1.00 264.02 249 ARG B O 1
ATOM 27691 N N . GLY F 6 250 ? 145.207 137.391 152.057 1.00 251.12 250 GLY B N 1
ATOM 27692 C CA . GLY F 6 250 ? 144.230 137.663 153.102 1.00 251.12 250 GLY B CA 1
ATOM 27693 C C . GLY F 6 250 ? 144.065 139.142 153.397 1.00 251.12 250 GLY B C 1
ATOM 27694 O O . GLY F 6 250 ? 142.942 139.632 153.574 1.00 251.12 250 GLY B O 1
ATOM 27698 N N . PHE F 6 251 ? 145.176 139.871 153.479 1.00 253.71 251 PHE B N 1
ATOM 27699 C CA . PHE F 6 251 ? 145.091 141.300 153.741 1.00 253.71 251 PHE B CA 1
ATOM 27700 C C . PHE F 6 251 ? 144.357 142.010 152.617 1.00 253.71 251 PHE B C 1
ATOM 27701 O O . PHE F 6 251 ? 143.531 142.900 152.863 1.00 253.71 251 PHE B O 1
ATOM 27718 N N . VAL F 6 252 ? 144.652 141.639 151.372 1.00 257.77 252 VAL B N 1
ATOM 27719 C CA . VAL F 6 252 ? 143.926 142.200 150.242 1.00 257.77 252 VAL B CA 1
ATOM 27720 C C . VAL F 6 252 ? 142.447 141.876 150.361 1.00 257.77 252 VAL B C 1
ATOM 27721 O O . VAL F 6 252 ? 141.593 142.703 150.036 1.00 257.77 252 VAL B O 1
ATOM 27734 N N . TYR F 6 253 ? 142.119 140.670 150.824 1.00 256.33 253 TYR B N 1
ATOM 27735 C CA . TYR F 6 253 ? 140.714 140.313 150.988 1.00 256.33 253 TYR B CA 1
ATOM 27736 C C . TYR F 6 253 ? 140.026 141.246 151.974 1.00 256.33 253 TYR B C 1
ATOM 27737 O O . TYR F 6 253 ? 138.928 141.746 151.711 1.00 256.33 253 TYR B O 1
ATOM 27755 N N . PHE F 6 254 ? 140.658 141.492 153.122 1.00 248.60 254 PHE B N 1
ATOM 27756 C CA . PHE F 6 254 ? 140.031 142.362 154.119 1.00 248.60 254 PHE B CA 1
ATOM 27757 C C . PHE F 6 254 ? 139.894 143.790 153.604 1.00 248.60 254 PHE B C 1
ATOM 27758 O O . PHE F 6 254 ? 138.854 144.435 153.801 1.00 248.60 254 PHE B O 1
ATOM 27775 N N . VAL F 6 255 ? 140.930 144.306 152.939 1.00 272.20 255 VAL B N 1
ATOM 27776 C CA . VAL F 6 255 ? 140.854 145.664 152.411 1.00 272.20 255 VAL B CA 1
ATOM 27777 C C . VAL F 6 255 ? 139.758 145.769 151.358 1.00 272.20 255 VAL B C 1
ATOM 27778 O O . VAL F 6 255 ? 139.012 146.755 151.313 1.00 272.20 255 VAL B O 1
ATOM 27791 N N . GLU F 6 256 ? 139.653 144.765 150.485 1.00 271.16 256 GLU B N 1
ATOM 27792 C CA . GLU F 6 256 ? 138.607 144.771 149.471 1.00 271.16 256 GLU B CA 1
ATOM 27793 C C . GLU F 6 256 ? 137.231 144.705 150.110 1.00 271.16 256 GLU B C 1
ATOM 27794 O O . GLU F 6 256 ? 136.287 145.337 149.628 1.00 271.16 256 GLU B O 1
ATOM 27806 N N . THR F 6 257 ? 137.090 143.934 151.187 1.00 263.08 257 THR B N 1
ATOM 27807 C CA . THR F 6 257 ? 135.814 143.895 151.891 1.00 263.08 257 THR B CA 1
ATOM 27808 C C . THR F 6 257 ? 135.440 145.278 152.408 1.00 263.08 257 THR B C 1
ATOM 27809 O O . THR F 6 257 ? 134.295 145.722 152.261 1.00 263.08 257 THR B O 1
ATOM 27820 N N . LEU F 6 258 ? 136.399 145.980 153.013 1.00 257.75 258 LEU B N 1
ATOM 27821 C CA . LEU F 6 258 ? 136.106 147.324 153.508 1.00 257.75 258 LEU B CA 1
ATOM 27822 C C . LEU F 6 258 ? 135.737 148.266 152.374 1.00 257.75 258 LEU B C 1
ATOM 27823 O O . LEU F 6 258 ? 134.789 149.055 152.489 1.00 257.75 258 LEU B O 1
ATOM 27839 N N . ALA F 6 259 ? 136.477 148.207 151.269 1.00 276.42 259 ALA B N 1
ATOM 27840 C CA . ALA F 6 259 ? 136.196 149.102 150.154 1.00 276.42 259 ALA B CA 1
ATOM 27841 C C . ALA F 6 259 ? 134.829 148.818 149.549 1.00 276.42 259 ALA B C 1
ATOM 27842 O O . ALA F 6 259 ? 134.108 149.745 149.170 1.00 276.42 259 ALA B O 1
ATOM 27849 N N . ARG F 6 260 ? 134.455 147.541 149.441 1.00 285.69 260 ARG B N 1
ATOM 27850 C CA . ARG F 6 260 ? 133.129 147.202 148.938 1.00 285.69 260 ARG B CA 1
ATOM 27851 C C . ARG F 6 260 ? 132.045 147.689 149.886 1.00 285.69 260 ARG B C 1
ATOM 27852 O O . ARG F 6 260 ? 131.010 148.201 149.445 1.00 285.69 260 ARG B O 1
ATOM 27873 N N . SER F 6 261 ? 132.259 147.544 151.192 1.00 276.09 261 SER B N 1
ATOM 27874 C CA . SER F 6 261 ? 131.279 148.049 152.144 1.00 276.09 261 SER B CA 1
ATOM 27875 C C . SER F 6 261 ? 131.094 149.549 151.984 1.00 276.09 261 SER B C 1
ATOM 27876 O O . SER F 6 261 ? 129.972 150.057 152.071 1.00 276.09 261 SER B O 1
ATOM 27884 N N . ILE F 6 262 ? 132.187 150.280 151.763 1.00 268.83 262 ILE B N 1
ATOM 27885 C CA . ILE F 6 262 ? 132.079 151.727 151.594 1.00 268.83 262 ILE B CA 1
ATOM 27886 C C . ILE F 6 262 ? 131.371 152.064 150.287 1.00 268.83 262 ILE B C 1
ATOM 27887 O O . ILE F 6 262 ? 130.495 152.933 150.247 1.00 268.83 262 ILE B O 1
ATOM 27903 N N . CYS F 6 263 ? 131.742 151.390 149.197 1.00 277.93 263 CYS B N 1
ATOM 27904 C CA . CYS F 6 263 ? 131.168 151.725 147.896 1.00 277.93 263 CYS B CA 1
ATOM 27905 C C . CYS F 6 263 ? 129.682 151.405 147.829 1.00 277.93 263 CYS B C 1
ATOM 27906 O O . CYS F 6 263 ? 128.930 152.114 147.153 1.00 277.93 263 CYS B O 1
ATOM 27914 N N . GLU F 6 264 ? 129.235 150.346 148.507 1.00 273.82 264 GLU B N 1
ATOM 27915 C CA . GLU F 6 264 ? 127.817 150.013 148.481 1.00 273.82 264 GLU B CA 1
ATOM 27916 C C . GLU F 6 264 ? 126.955 151.113 149.079 1.00 273.82 264 GLU B C 1
ATOM 27917 O O . GLU F 6 264 ? 125.754 151.164 148.797 1.00 273.82 264 GLU B O 1
ATOM 27929 N N . LYS F 6 265 ? 127.531 151.993 149.894 1.00 272.85 265 LYS B N 1
ATOM 27930 C CA . LYS F 6 265 ? 126.796 153.094 150.499 1.00 272.85 265 LYS B CA 1
ATOM 27931 C C . LYS F 6 265 ? 126.904 154.390 149.710 1.00 272.85 265 LYS B C 1
ATOM 27932 O O . LYS F 6 265 ? 126.328 155.398 150.128 1.00 272.85 265 LYS B O 1
ATOM 27951 N N . LEU F 6 266 ? 127.616 154.393 148.589 1.00 267.64 266 LEU B N 1
ATOM 27952 C CA . LEU F 6 266 ? 127.818 155.590 147.784 1.00 267.64 266 LEU B CA 1
ATOM 27953 C C . LEU F 6 266 ? 126.936 155.527 146.547 1.00 267.64 266 LEU B C 1
ATOM 27954 O O . LEU F 6 266 ? 126.972 154.542 145.805 1.00 267.64 266 LEU B O 1
ATOM 27970 N N . GLU F 6 267 ? 126.149 156.583 146.332 1.00 274.50 267 GLU B N 1
ATOM 27971 C CA . GLU F 6 267 ? 125.258 156.614 145.178 1.00 274.50 267 GLU B CA 1
ATOM 27972 C C . GLU F 6 267 ? 126.032 156.790 143.879 1.00 274.50 267 GLU B C 1
ATOM 27973 O O . GLU F 6 267 ? 125.544 156.404 142.811 1.00 274.50 267 GLU B O 1
ATOM 27985 N N . GLN F 6 268 ? 127.234 157.354 143.946 1.00 260.21 268 GLN B N 1
ATOM 27986 C CA . GLN F 6 268 ? 128.018 157.665 142.762 1.00 260.21 268 GLN B CA 1
ATOM 27987 C C . GLN F 6 268 ? 129.049 156.597 142.431 1.00 260.21 268 GLN B C 1
ATOM 27988 O O . GLN F 6 268 ? 129.812 156.771 141.478 1.00 260.21 268 GLN B O 1
ATOM 28002 N N . SER F 6 269 ? 129.092 155.504 143.183 1.00 279.14 269 SER B N 1
ATOM 28003 C CA . SER F 6 269 ? 130.033 154.418 142.945 1.00 279.14 269 SER B CA 1
ATOM 28004 C C . SER F 6 269 ? 129.291 153.273 142.272 1.00 279.14 269 SER B C 1
ATOM 28005 O O . SER F 6 269 ? 128.364 152.704 142.855 1.00 279.14 269 SER B O 1
ATOM 28013 N N . GLY F 6 270 ? 129.705 152.929 141.056 1.00 289.03 270 GLY B N 1
ATOM 28014 C CA . GLY F 6 270 ? 129.003 151.916 140.296 1.00 289.03 270 GLY B CA 1
ATOM 28015 C C . GLY F 6 270 ? 129.669 150.557 140.321 1.00 289.03 270 GLY B C 1
ATOM 28016 O O . GLY F 6 270 ? 129.123 149.587 139.790 1.00 289.03 270 GLY B O 1
ATOM 28020 N N . LEU F 6 271 ? 130.844 150.470 140.937 1.00 293.52 271 LEU B N 1
ATOM 28021 C CA . LEU F 6 271 ? 131.630 149.241 140.852 1.00 293.52 271 LEU B CA 1
ATOM 28022 C C . LEU F 6 271 ? 130.964 148.045 141.519 1.00 293.52 271 LEU B C 1
ATOM 28023 O O . LEU F 6 271 ? 130.898 146.975 140.890 1.00 293.52 271 LEU B O 1
ATOM 28039 N N . PRO F 6 272 ? 130.462 148.131 142.753 1.00 283.15 272 PRO B N 1
ATOM 28040 C CA . PRO F 6 272 ? 130.037 146.926 143.472 1.00 283.15 272 PRO B CA 1
ATOM 28041 C C . PRO F 6 272 ? 128.695 146.356 143.042 1.00 283.15 272 PRO B C 1
ATOM 28042 O O . PRO F 6 272 ? 128.167 145.491 143.746 1.00 283.15 272 PRO B O 1
ATOM 28053 N N . VAL F 6 273 ? 128.129 146.798 141.919 1.00 310.18 273 VAL B N 1
ATOM 28054 C CA . VAL F 6 273 ? 126.805 146.375 141.485 1.00 310.18 273 VAL B CA 1
ATOM 28055 C C . VAL F 6 273 ? 126.898 145.818 140.069 1.00 310.18 273 VAL B C 1
ATOM 28056 O O . VAL F 6 273 ? 127.930 145.908 139.404 1.00 310.18 273 VAL B O 1
ATOM 28069 N N . GLY F 6 274 ? 125.792 145.228 139.618 1.00 339.89 274 GLY B N 1
ATOM 28070 C CA . GLY F 6 274 ? 125.726 144.625 138.305 1.00 339.89 274 GLY B CA 1
ATOM 28071 C C . GLY F 6 274 ? 125.415 145.630 137.214 1.00 339.89 274 GLY B C 1
ATOM 28072 O O . GLY F 6 274 ? 125.357 146.839 137.426 1.00 339.89 274 GLY B O 1
ATOM 28076 N N . GLY F 6 275 ? 125.214 145.102 136.006 1.00 344.42 275 GLY B N 1
ATOM 28077 C CA . GLY F 6 275 ? 124.989 145.969 134.861 1.00 344.42 275 GLY B CA 1
ATOM 28078 C C . GLY F 6 275 ? 123.707 146.771 134.974 1.00 344.42 275 GLY B C 1
ATOM 28079 O O . GLY F 6 275 ? 123.694 147.983 134.745 1.00 344.42 275 GLY B O 1
ATOM 28083 N N . ASN F 6 276 ? 122.610 146.106 135.336 1.00 329.04 276 ASN B N 1
ATOM 28084 C CA . ASN F 6 276 ? 121.325 146.796 135.370 1.00 329.04 276 ASN B CA 1
ATOM 28085 C C . ASN F 6 276 ? 121.303 147.878 136.440 1.00 329.04 276 ASN B C 1
ATOM 28086 O O . ASN F 6 276 ? 120.716 148.947 136.238 1.00 329.04 276 ASN B O 1
ATOM 28097 N N . GLU F 6 277 ? 121.931 147.625 137.587 1.00 329.33 277 GLU B N 1
ATOM 28098 C CA . GLU F 6 277 ? 121.978 148.657 138.615 1.00 329.33 277 GLU B CA 1
ATOM 28099 C C . GLU F 6 277 ? 122.866 149.814 138.182 1.00 329.33 277 GLU B C 1
ATOM 28100 O O . GLU F 6 277 ? 122.605 150.968 138.537 1.00 329.33 277 GLU B O 1
ATOM 28112 N N . LYS F 6 278 ? 123.918 149.533 137.406 1.00 318.94 278 LYS B N 1
ATOM 28113 C CA . LYS F 6 278 ? 124.686 150.621 136.807 1.00 318.94 278 LYS B CA 1
ATOM 28114 C C . LYS F 6 278 ? 123.808 151.463 135.894 1.00 318.94 278 LYS B C 1
ATOM 28115 O O . LYS F 6 278 ? 123.867 152.698 135.927 1.00 318.94 278 LYS B O 1
ATOM 28134 N N . LYS F 6 279 ? 122.994 150.809 135.064 1.00 318.63 279 LYS B N 1
ATOM 28135 C CA . LYS F 6 279 ? 122.071 151.540 134.203 1.00 318.63 279 LYS B CA 1
ATOM 28136 C C . LYS F 6 279 ? 121.148 152.416 135.033 1.00 318.63 279 LYS B C 1
ATOM 28137 O O . LYS F 6 279 ? 120.932 153.594 134.719 1.00 318.63 279 LYS B O 1
ATOM 28156 N N . ALA F 6 280 ? 120.589 151.853 136.102 1.00 321.05 280 ALA B N 1
ATOM 28157 C CA . ALA F 6 280 ? 119.669 152.609 136.943 1.00 321.05 280 ALA B CA 1
ATOM 28158 C C . ALA F 6 280 ? 120.358 153.823 137.553 1.00 321.05 280 ALA B C 1
ATOM 28159 O O . ALA F 6 280 ? 119.823 154.937 137.519 1.00 321.05 280 ALA B O 1
ATOM 28166 N N . LYS F 6 281 ? 121.551 153.626 138.116 1.00 306.01 281 LYS B N 1
ATOM 28167 C CA . LYS F 6 281 ? 122.258 154.729 138.756 1.00 306.01 281 LYS B CA 1
ATOM 28168 C C . LYS F 6 281 ? 122.583 155.824 137.752 1.00 306.01 281 LYS B C 1
ATOM 28169 O O . LYS F 6 281 ? 122.401 157.015 138.031 1.00 306.01 281 LYS B O 1
ATOM 28188 N N . LEU F 6 282 ? 123.073 155.439 136.574 1.00 298.99 282 LEU B N 1
ATOM 28189 C CA . LEU F 6 282 ? 123.464 156.436 135.586 1.00 298.99 282 LEU B CA 1
ATOM 28190 C C . LEU F 6 282 ? 122.252 157.207 135.079 1.00 298.99 282 LEU B C 1
ATOM 28191 O O . LEU F 6 282 ? 122.311 158.432 134.909 1.00 298.99 282 LEU B O 1
ATOM 28207 N N . ALA F 6 283 ? 121.137 156.512 134.842 1.00 315.53 283 ALA B N 1
ATOM 28208 C CA . ALA F 6 283 ? 119.924 157.202 134.426 1.00 315.53 283 ALA B CA 1
ATOM 28209 C C . ALA F 6 283 ? 119.445 158.160 135.509 1.00 315.53 283 ALA B C 1
ATOM 28210 O O . ALA F 6 283 ? 119.019 159.282 135.211 1.00 315.53 283 ALA B O 1
ATOM 28217 N N . ASN F 6 284 ? 119.503 157.734 136.773 1.00 321.60 284 ASN B N 1
ATOM 28218 C CA . ASN F 6 284 ? 119.096 158.618 137.859 1.00 321.60 284 ASN B CA 1
ATOM 28219 C C . ASN F 6 284 ? 119.961 159.867 137.896 1.00 321.60 284 ASN B C 1
ATOM 28220 O O . ASN F 6 284 ? 119.451 160.981 138.057 1.00 321.60 284 ASN B O 1
ATOM 28231 N N . VAL F 6 285 ? 121.276 159.702 137.743 1.00 298.13 285 VAL B N 1
ATOM 28232 C CA . VAL F 6 285 ? 122.175 160.852 137.781 1.00 298.13 285 VAL B CA 1
ATOM 28233 C C . VAL F 6 285 ? 121.866 161.807 136.634 1.00 298.13 285 VAL B C 1
ATOM 28234 O O . VAL F 6 285 ? 121.803 163.029 136.825 1.00 298.13 285 VAL B O 1
ATOM 28247 N N . VAL F 6 286 ? 121.674 161.271 135.428 1.00 290.75 286 VAL B N 1
ATOM 28248 C CA . VAL F 6 286 ? 121.392 162.133 134.281 1.00 290.75 286 VAL B CA 1
ATOM 28249 C C . VAL F 6 286 ? 120.082 162.881 134.486 1.00 290.75 286 VAL B C 1
ATOM 28250 O O . VAL F 6 286 ? 119.988 164.080 134.207 1.00 290.75 286 VAL B O 1
ATOM 28263 N N . ARG F 6 287 ? 119.048 162.188 134.969 1.00 319.70 287 ARG B N 1
ATOM 28264 C CA . ARG F 6 287 ? 117.778 162.861 135.218 1.00 319.70 287 ARG B CA 1
ATOM 28265 C C . ARG F 6 287 ? 117.935 163.955 136.265 1.00 319.70 287 ARG B C 1
ATOM 28266 O O . ARG F 6 287 ? 117.398 165.056 136.108 1.00 319.70 287 ARG B O 1
ATOM 28287 N N . LYS F 6 288 ? 118.677 163.673 137.336 1.00 316.64 288 LYS B N 1
ATOM 28288 C CA . LYS F 6 288 ? 118.871 164.669 138.383 1.00 316.64 288 LYS B CA 1
ATOM 28289 C C . LYS F 6 288 ? 119.581 165.903 137.845 1.00 316.64 288 LYS B C 1
ATOM 28290 O O . LYS F 6 288 ? 119.197 167.035 138.160 1.00 316.64 288 LYS B O 1
ATOM 28309 N N . MET F 6 289 ? 120.616 165.708 137.029 1.00 290.35 289 MET B N 1
ATOM 28310 C CA . MET F 6 289 ? 121.415 166.841 136.572 1.00 290.35 289 MET B CA 1
ATOM 28311 C C . MET F 6 289 ? 120.698 167.623 135.477 1.00 290.35 289 MET B C 1
ATOM 28312 O O . MET F 6 289 ? 120.409 168.814 135.636 1.00 290.35 289 MET B O 1
ATOM 28326 N N . MET F 6 290 ? 120.406 166.967 134.354 1.00 286.07 290 MET B N 1
ATOM 28327 C CA . MET F 6 290 ? 119.873 167.685 133.198 1.00 286.07 290 MET B CA 1
ATOM 28328 C C . MET F 6 290 ? 118.500 168.279 133.487 1.00 286.07 290 MET B C 1
ATOM 28329 O O . MET F 6 290 ? 118.240 169.442 133.158 1.00 286.07 290 MET B O 1
ATOM 28343 N N . THR F 6 291 ? 117.604 167.499 134.092 1.00 308.68 291 THR B N 1
ATOM 28344 C CA . THR F 6 291 ? 116.229 167.954 134.274 1.00 308.68 291 THR B CA 1
ATOM 28345 C C . THR F 6 291 ? 116.141 169.089 135.285 1.00 308.68 291 THR B C 1
ATOM 28346 O O . THR F 6 291 ? 115.510 170.118 135.021 1.00 308.68 291 THR B O 1
ATOM 28357 N N . ASN F 6 292 ? 116.770 168.925 136.451 1.00 331.91 292 ASN B N 1
ATOM 28358 C CA . ASN F 6 292 ? 116.663 169.938 137.494 1.00 331.91 292 ASN B CA 1
ATOM 28359 C C . ASN F 6 292 ? 117.215 171.283 137.049 1.00 331.91 292 ASN B C 1
ATOM 28360 O O . ASN F 6 292 ? 116.819 172.316 137.599 1.00 331.91 292 ASN B O 1
ATOM 28371 N N . SER F 6 293 ? 118.116 171.300 136.072 1.00 314.38 293 SER B N 1
ATOM 28372 C CA . SER F 6 293 ? 118.652 172.556 135.577 1.00 314.38 293 SER B CA 1
ATOM 28373 C C . SER F 6 293 ? 117.552 173.381 134.921 1.00 314.38 293 SER B C 1
ATOM 28374 O O . SER F 6 293 ? 116.686 172.856 134.215 1.00 314.38 293 SER B O 1
ATOM 28382 N N . GLN F 6 294 ? 117.591 174.689 135.158 1.00 343.77 294 GLN B N 1
ATOM 28383 C CA . GLN F 6 294 ? 116.619 175.587 134.558 1.00 343.77 294 GLN B CA 1
ATOM 28384 C C . GLN F 6 294 ? 116.906 175.732 133.066 1.00 343.77 294 GLN B C 1
ATOM 28385 O O . GLN F 6 294 ? 117.824 175.121 132.516 1.00 343.77 294 GLN B O 1
ATOM 28399 N N . ASP F 6 295 ? 116.101 176.557 132.396 1.00 362.25 295 ASP B N 1
ATOM 28400 C CA . ASP F 6 295 ? 116.282 176.756 130.962 1.00 362.25 295 ASP B CA 1
ATOM 28401 C C . ASP F 6 295 ? 117.637 177.382 130.658 1.00 362.25 295 ASP B C 1
ATOM 28402 O O . ASP F 6 295 ? 118.324 176.965 129.717 1.00 362.25 295 ASP B O 1
ATOM 28411 N N . THR F 6 296 ? 118.039 178.380 131.446 1.00 338.65 296 THR B N 1
ATOM 28412 C CA . THR F 6 296 ? 119.234 179.148 131.109 1.00 338.65 296 THR B CA 1
ATOM 28413 C C . THR F 6 296 ? 120.514 178.340 131.293 1.00 338.65 296 THR B C 1
ATOM 28414 O O . THR F 6 296 ? 121.454 178.491 130.505 1.00 338.65 296 THR B O 1
ATOM 28425 N N . GLU F 6 297 ? 120.581 177.487 132.311 1.00 316.19 297 GLU B N 1
ATOM 28426 C CA . GLU F 6 297 ? 121.791 176.712 132.543 1.00 316.19 297 GLU B CA 1
ATOM 28427 C C . GLU F 6 297 ? 122.053 175.753 131.387 1.00 316.19 297 GLU B C 1
ATOM 28428 O O . GLU F 6 297 ? 121.133 175.178 130.803 1.00 316.19 297 GLU B O 1
ATOM 28440 N N . LEU F 6 298 ? 123.329 175.587 131.062 1.00 245.08 298 LEU B N 1
ATOM 28441 C CA . LEU F 6 298 ? 123.769 174.606 130.086 1.00 245.08 298 LEU B CA 1
ATOM 28442 C C . LEU F 6 298 ? 124.127 173.310 130.793 1.00 245.08 298 LEU B C 1
ATOM 28443 O O . LEU F 6 298 ? 124.204 173.246 132.021 1.00 245.08 298 LEU B O 1
ATOM 28459 N N . SER F 6 299 ? 124.340 172.268 130.002 1.00 242.20 299 SER B N 1
ATOM 28460 C CA . SER F 6 299 ? 124.798 170.989 130.515 1.00 242.20 299 SER B CA 1
ATOM 28461 C C . SER F 6 299 ? 125.771 170.380 129.521 1.00 242.20 299 SER B C 1
ATOM 28462 O O . SER F 6 299 ? 125.701 170.653 128.322 1.00 242.20 299 SER B O 1
ATOM 28470 N N . PHE F 6 300 ? 126.681 169.557 130.028 1.00 232.55 300 PHE B N 1
ATOM 28471 C CA . PHE F 6 300 ? 127.689 168.927 129.180 1.00 232.55 300 PHE B CA 1
ATOM 28472 C C . PHE F 6 300 ? 128.139 167.644 129.850 1.00 232.55 300 PHE B C 1
ATOM 28473 O O . PHE F 6 300 ? 128.552 167.667 131.013 1.00 232.55 300 PHE B O 1
ATOM 28490 N N . THR F 6 301 ? 128.069 166.533 129.126 1.00 255.23 301 THR B N 1
ATOM 28491 C CA . THR F 6 301 ? 128.445 165.227 129.644 1.00 255.23 301 THR B CA 1
ATOM 28492 C C . THR F 6 301 ? 129.789 164.832 129.058 1.00 255.23 301 THR B C 1
ATOM 28493 O O . THR F 6 301 ? 129.934 164.752 127.834 1.00 255.23 301 THR B O 1
ATOM 28504 N N . ILE F 6 302 ? 130.759 164.574 129.923 1.00 252.09 302 ILE B N 1
ATOM 28505 C CA . ILE F 6 302 ? 132.095 164.160 129.510 1.00 252.09 302 ILE B CA 1
ATOM 28506 C C . ILE F 6 302 ? 132.149 162.645 129.600 1.00 252.09 302 ILE B C 1
ATOM 28507 O O . ILE F 6 302 ? 132.066 162.077 130.694 1.00 252.09 302 ILE B O 1
ATOM 28523 N N . THR F 6 303 ? 132.283 161.981 128.459 1.00 270.94 303 THR B N 1
ATOM 28524 C CA . THR F 6 303 ? 132.423 160.527 128.431 1.00 270.94 303 THR B CA 1
ATOM 28525 C C . THR F 6 303 ? 133.892 160.136 128.420 1.00 270.94 303 THR B C 1
ATOM 28526 O O . THR F 6 303 ? 134.369 159.455 127.517 1.00 270.94 303 THR B O 1
ATOM 28537 N N . GLY F 6 304 ? 134.616 160.575 129.440 1.00 254.41 304 GLY B N 1
ATOM 28538 C CA . GLY F 6 304 ? 136.054 160.453 129.453 1.00 254.41 304 GLY B CA 1
ATOM 28539 C C . GLY F 6 304 ? 136.536 159.067 129.815 1.00 254.41 304 GLY B C 1
ATOM 28540 O O . GLY F 6 304 ? 135.789 158.092 129.858 1.00 254.41 304 GLY B O 1
ATOM 28544 N N . ASP F 6 305 ? 137.839 158.992 130.071 1.00 272.47 305 ASP B N 1
ATOM 28545 C CA . ASP F 6 305 ? 138.491 157.740 130.411 1.00 272.47 305 ASP B CA 1
ATOM 28546 C C . ASP F 6 305 ? 139.889 158.069 130.909 1.00 272.47 305 ASP B C 1
ATOM 28547 O O . ASP F 6 305 ? 140.582 158.888 130.304 1.00 272.47 305 ASP B O 1
ATOM 28556 N N . ASN F 6 306 ? 140.292 157.444 132.011 1.00 277.90 306 ASN B N 1
ATOM 28557 C CA . ASN F 6 306 ? 141.587 157.732 132.608 1.00 277.90 306 ASN B CA 1
ATOM 28558 C C . ASN F 6 306 ? 142.677 156.891 131.960 1.00 277.90 306 ASN B C 1
ATOM 28559 O O . ASN F 6 306 ? 142.478 155.709 131.669 1.00 277.90 306 ASN B O 1
ATOM 28570 N N . THR F 6 307 ? 143.832 157.509 131.732 1.00 284.63 307 THR B N 1
ATOM 28571 C CA . THR F 6 307 ? 144.964 156.833 131.116 1.00 284.63 307 THR B CA 1
ATOM 28572 C C . THR F 6 307 ? 145.943 156.370 132.182 1.00 284.63 307 THR B C 1
ATOM 28573 O O . THR F 6 307 ? 146.154 157.052 133.188 1.00 284.63 307 THR B O 1
ATOM 28584 N N . LYS F 6 308 ? 146.544 155.207 131.953 1.00 279.51 308 LYS B N 1
ATOM 28585 C CA . LYS F 6 308 ? 147.508 154.626 132.879 1.00 279.51 308 LYS B CA 1
ATOM 28586 C C . LYS F 6 308 ? 146.970 154.684 134.305 1.00 279.51 308 LYS B C 1
ATOM 28587 O O . LYS F 6 308 ? 147.552 155.291 135.200 1.00 279.51 308 LYS B O 1
ATOM 28606 N N . TRP F 6 309 ? 145.817 154.048 134.495 1.00 256.11 309 TRP B N 1
ATOM 28607 C CA . TRP F 6 309 ? 145.176 154.072 135.804 1.00 256.11 309 TRP B CA 1
ATOM 28608 C C . TRP F 6 309 ? 146.013 153.331 136.837 1.00 256.11 309 TRP B C 1
ATOM 28609 O O . TRP F 6 309 ? 146.226 153.828 137.946 1.00 256.11 309 TRP B O 1
ATOM 28630 N N . ASN F 6 310 ? 146.500 152.142 136.490 1.00 265.65 310 ASN B N 1
ATOM 28631 C CA . ASN F 6 310 ? 147.220 151.330 137.463 1.00 265.65 310 ASN B CA 1
ATOM 28632 C C . ASN F 6 310 ? 148.591 151.914 137.774 1.00 265.65 310 ASN B C 1
ATOM 28633 O O . ASN F 6 310 ? 149.033 151.886 138.927 1.00 265.65 310 ASN B O 1
ATOM 28644 N N . GLU F 6 311 ? 149.270 152.459 136.774 1.00 269.13 311 GLU B N 1
ATOM 28645 C CA . GLU F 6 311 ? 150.636 152.936 136.940 1.00 269.13 311 GLU B CA 1
ATOM 28646 C C . GLU F 6 311 ? 150.727 154.232 137.732 1.00 269.13 311 GLU B C 1
ATOM 28647 O O . GLU F 6 311 ? 151.797 154.843 137.759 1.00 269.13 311 GLU B O 1
ATOM 28659 N N . ASN F 6 312 ? 149.647 154.674 138.369 1.00 265.39 312 ASN B N 1
ATOM 28660 C CA . ASN F 6 312 ? 149.687 155.913 139.131 1.00 265.39 312 ASN B CA 1
ATOM 28661 C C . ASN F 6 312 ? 149.011 155.832 140.488 1.00 265.39 312 ASN B C 1
ATOM 28662 O O . ASN F 6 312 ? 149.155 156.777 141.270 1.00 265.39 312 ASN B O 1
ATOM 28673 N N . GLN F 6 313 ? 148.287 154.766 140.803 1.00 269.01 313 GLN B N 1
ATOM 28674 C CA . GLN F 6 313 ? 147.677 154.617 142.121 1.00 269.01 313 GLN B CA 1
ATOM 28675 C C . GLN F 6 313 ? 148.750 154.108 143.069 1.00 269.01 313 GLN B C 1
ATOM 28676 O O . GLN F 6 313 ? 148.918 152.906 143.269 1.00 269.01 313 GLN B O 1
ATOM 28690 N N . ASN F 6 314 ? 149.489 155.032 143.653 1.00 246.56 314 ASN B N 1
ATOM 28691 C CA . ASN F 6 314 ? 150.565 154.656 144.556 1.00 246.56 314 ASN B CA 1
ATOM 28692 C C . ASN F 6 314 ? 149.978 154.025 145.813 1.00 246.56 314 ASN B C 1
ATOM 28693 O O . ASN F 6 314 ? 149.055 154.591 146.404 1.00 246.56 314 ASN B O 1
ATOM 28704 N N . PRO F 6 315 ? 150.479 152.870 146.260 1.00 238.51 315 PRO B N 1
ATOM 28705 C CA . PRO F 6 315 ? 149.886 152.233 147.445 1.00 238.51 315 PRO B CA 1
ATOM 28706 C C . PRO F 6 315 ? 149.961 153.082 148.696 1.00 238.51 315 PRO B C 1
ATOM 28707 O O . PRO F 6 315 ? 149.167 152.872 149.616 1.00 238.51 315 PRO B O 1
ATOM 28718 N N . ARG F 6 316 ? 150.895 154.028 148.769 1.00 249.86 316 ARG B N 1
ATOM 28719 C CA . ARG F 6 316 ? 150.978 154.879 149.950 1.00 249.86 316 ARG B CA 1
ATOM 28720 C C . ARG F 6 316 ? 149.728 155.738 150.090 1.00 249.86 316 ARG B C 1
ATOM 28721 O O . ARG F 6 316 ? 149.292 156.040 151.207 1.00 249.86 316 ARG B O 1
ATOM 28742 N N . MET F 6 317 ? 149.121 156.129 148.971 1.00 262.84 317 MET B N 1
ATOM 28743 C CA . MET F 6 317 ? 147.839 156.819 149.052 1.00 262.84 317 MET B CA 1
ATOM 28744 C C . MET F 6 317 ? 146.756 155.893 149.583 1.00 262.84 317 MET B C 1
ATOM 28745 O O . MET F 6 317 ? 145.871 156.326 150.327 1.00 262.84 317 MET B O 1
ATOM 28759 N N . PHE F 6 318 ? 146.806 154.615 149.215 1.00 253.20 318 PHE B N 1
ATOM 28760 C CA . PHE F 6 318 ? 145.859 153.668 149.786 1.00 253.20 318 PHE B CA 1
ATOM 28761 C C . PHE F 6 318 ? 146.068 153.537 151.285 1.00 253.20 318 PHE B C 1
ATOM 28762 O O . PHE F 6 318 ? 145.104 153.399 152.039 1.00 253.20 318 PHE B O 1
ATOM 28779 N N . LEU F 6 319 ? 147.320 153.579 151.739 1.00 265.54 319 LEU B N 1
ATOM 28780 C CA . LEU F 6 319 ? 147.574 153.544 153.176 1.00 265.54 319 LEU B CA 1
ATOM 28781 C C . LEU F 6 319 ? 147.029 154.788 153.863 1.00 265.54 319 LEU B C 1
ATOM 28782 O O . LEU F 6 319 ? 146.467 154.705 154.960 1.00 265.54 319 LEU B O 1
ATOM 28798 N N . ALA F 6 320 ? 147.190 155.956 153.238 1.00 276.53 320 ALA B N 1
ATOM 28799 C CA . ALA F 6 320 ? 146.612 157.174 153.800 1.00 276.53 320 ALA B CA 1
ATOM 28800 C C . ALA F 6 320 ? 145.095 157.068 153.895 1.00 276.53 320 ALA B C 1
ATOM 28801 O O . ALA F 6 320 ? 144.498 157.437 154.913 1.00 276.53 320 ALA B O 1
ATOM 28808 N N . MET F 6 321 ? 144.452 156.556 152.845 1.00 264.71 321 MET B N 1
ATOM 28809 C CA . MET F 6 321 ? 143.004 156.375 152.883 1.00 264.71 321 MET B CA 1
ATOM 28810 C C . MET F 6 321 ? 142.598 155.387 153.966 1.00 264.71 321 MET B C 1
ATOM 28811 O O . MET F 6 321 ? 141.607 155.601 154.669 1.00 264.71 321 MET B O 1
ATOM 28825 N N . ILE F 6 322 ? 143.334 154.284 154.100 1.00 254.78 322 ILE B N 1
ATOM 28826 C CA . ILE F 6 322 ? 142.988 153.267 155.085 1.00 254.78 322 ILE B CA 1
ATOM 28827 C C . ILE F 6 322 ? 143.169 153.804 156.496 1.00 254.78 322 ILE B C 1
ATOM 28828 O O . ILE F 6 322 ? 142.456 153.403 157.422 1.00 254.78 322 ILE B O 1
ATOM 28844 N N . THR F 6 323 ? 144.135 154.701 156.692 1.00 268.95 323 THR B N 1
ATOM 28845 C CA . THR F 6 323 ? 144.323 155.290 158.012 1.00 268.95 323 THR B CA 1
ATOM 28846 C C . THR F 6 323 ? 143.261 156.340 158.305 1.00 268.95 323 THR B C 1
ATOM 28847 O O . THR F 6 323 ? 142.874 156.530 159.463 1.00 268.95 323 THR B O 1
ATOM 28858 N N . TYR F 6 324 ? 142.787 157.050 157.281 1.00 262.37 324 TYR B N 1
ATOM 28859 C CA . TYR F 6 324 ? 141.723 158.019 157.518 1.00 262.37 324 TYR B CA 1
ATOM 28860 C C . TYR F 6 324 ? 140.370 157.348 157.694 1.00 262.37 324 TYR B C 1
ATOM 28861 O O . TYR F 6 324 ? 139.508 157.873 158.406 1.00 262.37 324 TYR B O 1
ATOM 28879 N N . ILE F 6 325 ? 140.155 156.203 157.047 1.00 262.77 325 ILE B N 1
ATOM 28880 C CA . ILE F 6 325 ? 138.901 155.477 157.204 1.00 262.77 325 ILE B CA 1
ATOM 28881 C C . ILE F 6 325 ? 138.787 154.910 158.609 1.00 262.77 325 ILE B C 1
ATOM 28882 O O . ILE F 6 325 ? 137.716 154.944 159.223 1.00 262.77 325 ILE B O 1
ATOM 28898 N N . THR F 6 326 ? 139.889 154.393 159.144 1.00 242.14 326 THR B N 1
ATOM 28899 C CA . THR F 6 326 ? 139.898 153.650 160.401 1.00 242.14 326 THR B CA 1
ATOM 28900 C C . THR F 6 326 ? 140.262 154.534 161.583 1.00 242.14 326 THR B C 1
ATOM 28901 O O . THR F 6 326 ? 140.920 154.083 162.521 1.00 242.14 326 THR B O 1
ATOM 28912 N N . ARG F 6 327 ? 139.867 155.802 161.557 1.00 239.19 327 ARG B N 1
ATOM 28913 C CA . ARG F 6 327 ? 140.059 156.658 162.716 1.00 239.19 327 ARG B CA 1
ATOM 28914 C C . ARG F 6 327 ? 139.060 156.301 163.804 1.00 239.19 327 ARG B C 1
ATOM 28915 O O . ARG F 6 327 ? 137.864 156.142 163.544 1.00 239.19 327 ARG B O 1
ATOM 28925 N N . ASN F 6 328 ? 139.554 156.182 165.033 1.00 247.44 328 ASN B N 1
ATOM 28926 C CA . ASN F 6 328 ? 138.713 155.870 166.186 1.00 247.44 328 ASN B CA 1
ATOM 28927 C C . ASN F 6 328 ? 138.200 154.434 166.120 1.00 247.44 328 ASN B C 1
ATOM 28928 O O . ASN F 6 328 ? 137.033 154.158 166.400 1.00 247.44 328 ASN B O 1
ATOM 28935 N N . GLN F 6 329 ? 139.079 153.514 165.750 1.00 240.97 329 GLN B N 1
ATOM 28936 C CA . GLN F 6 329 ? 138.780 152.093 165.691 1.00 240.97 329 GLN B CA 1
ATOM 28937 C C . GLN F 6 329 ? 139.823 151.319 166.485 1.00 240.97 329 GLN B C 1
ATOM 28938 O O . GLN F 6 329 ? 140.922 151.823 166.738 1.00 240.97 329 GLN B O 1
ATOM 28952 N N . PRO F 6 330 ? 139.511 150.095 166.902 1.00 247.02 330 PRO B N 1
ATOM 28953 C CA . PRO F 6 330 ? 140.480 149.325 167.686 1.00 247.02 330 PRO B CA 1
ATOM 28954 C C . PRO F 6 330 ? 141.791 149.171 166.933 1.00 247.02 330 PRO B C 1
ATOM 28955 O O . PRO F 6 330 ? 141.812 149.003 165.714 1.00 247.02 330 PRO B O 1
ATOM 28966 N N . GLU F 6 331 ? 142.894 149.222 167.680 1.00 247.70 331 GLU B N 1
ATOM 28967 C CA . GLU F 6 331 ? 144.209 149.225 167.051 1.00 247.70 331 GLU B CA 1
ATOM 28968 C C . GLU F 6 331 ? 144.431 147.966 166.220 1.00 247.70 331 GLU B C 1
ATOM 28969 O O . GLU F 6 331 ? 145.052 148.020 165.152 1.00 247.70 331 GLU B O 1
ATOM 28981 N N . TRP F 6 332 ? 143.936 146.821 166.695 1.00 256.34 332 TRP B N 1
ATOM 28982 C CA . TRP F 6 332 ? 144.147 145.579 165.961 1.00 256.34 332 TRP B CA 1
ATOM 28983 C C . TRP F 6 332 ? 143.513 145.648 164.578 1.00 256.34 332 TRP B C 1
ATOM 28984 O O . TRP F 6 332 ? 144.120 145.230 163.584 1.00 256.34 332 TRP B O 1
ATOM 29005 N N . PHE F 6 333 ? 142.291 146.178 164.493 1.00 269.11 333 PHE B N 1
ATOM 29006 C CA . PHE F 6 333 ? 141.630 146.300 163.200 1.00 269.11 333 PHE B CA 1
ATOM 29007 C C . PHE F 6 333 ? 142.395 147.244 162.289 1.00 269.11 333 PHE B C 1
ATOM 29008 O O . PHE F 6 333 ? 142.583 146.964 161.097 1.00 269.11 333 PHE B O 1
ATOM 29025 N N . ARG F 6 334 ? 142.858 148.364 162.837 1.00 247.77 334 ARG B N 1
ATOM 29026 C CA . ARG F 6 334 ? 143.622 149.310 162.040 1.00 247.77 334 ARG B CA 1
ATOM 29027 C C . ARG F 6 334 ? 144.872 148.654 161.472 1.00 247.77 334 ARG B C 1
ATOM 29028 O O . ARG F 6 334 ? 145.191 148.831 160.292 1.00 247.77 334 ARG B O 1
ATOM 29049 N N . ASN F 6 335 ? 145.581 147.874 162.289 1.00 241.02 335 ASN B N 1
ATOM 29050 C CA . ASN F 6 335 ? 146.801 147.226 161.817 1.00 241.02 335 ASN B CA 1
ATOM 29051 C C . ASN F 6 335 ? 146.498 146.185 160.746 1.00 241.02 335 ASN B C 1
ATOM 29052 O O . ASN F 6 335 ? 147.179 146.124 159.712 1.00 241.02 335 ASN B O 1
ATOM 29063 N N . VAL F 6 336 ? 145.489 145.344 160.979 1.00 262.69 336 VAL B N 1
ATOM 29064 C CA . VAL F 6 336 ? 145.221 144.277 160.022 1.00 262.69 336 VAL B CA 1
ATOM 29065 C C . VAL F 6 336 ? 144.736 144.854 158.704 1.00 262.69 336 VAL B C 1
ATOM 29066 O O . VAL F 6 336 ? 144.926 144.244 157.646 1.00 262.69 336 VAL B O 1
ATOM 29079 N N . LEU F 6 337 ? 144.092 146.024 158.736 1.00 274.94 337 LEU B N 1
ATOM 29080 C CA . LEU F 6 337 ? 143.702 146.664 157.482 1.00 274.94 337 LEU B CA 1
ATOM 29081 C C . LEU F 6 337 ? 144.887 147.345 156.810 1.00 274.94 337 LEU B C 1
ATOM 29082 O O . LEU F 6 337 ? 145.004 147.318 155.581 1.00 274.94 337 LEU B O 1
ATOM 29098 N N . SER F 6 338 ? 145.779 147.956 157.593 1.00 253.64 338 SER B N 1
ATOM 29099 C CA . SER F 6 338 ? 146.895 148.696 157.017 1.00 253.64 338 SER B CA 1
ATOM 29100 C C . SER F 6 338 ? 147.983 147.789 156.468 1.00 253.64 338 SER B C 1
ATOM 29101 O O . SER F 6 338 ? 148.807 148.249 155.675 1.00 253.64 338 SER B O 1
ATOM 29109 N N . ILE F 6 339 ? 148.021 146.520 156.878 1.00 254.20 339 ILE B N 1
ATOM 29110 C CA . ILE F 6 339 ? 149.118 145.652 156.450 1.00 254.20 339 ILE B CA 1
ATOM 29111 C C . ILE F 6 339 ? 149.141 145.459 154.937 1.00 254.20 339 ILE B C 1
ATOM 29112 O O . ILE F 6 339 ? 150.197 145.177 154.363 1.00 254.20 339 ILE B O 1
ATOM 29128 N N . ALA F 6 340 ? 147.994 145.588 154.262 1.00 265.21 340 ALA B N 1
ATOM 29129 C CA . ALA F 6 340 ? 147.970 145.294 152.829 1.00 265.21 340 ALA B CA 1
ATOM 29130 C C . ALA F 6 340 ? 148.732 146.334 152.021 1.00 265.21 340 ALA B C 1
ATOM 29131 O O . ALA F 6 340 ? 149.631 145.958 151.248 1.00 265.21 340 ALA B O 1
ATOM 29138 N N . PRO F 6 341 ? 148.429 147.632 152.116 1.00 255.94 341 PRO B N 1
ATOM 29139 C CA . PRO F 6 341 ? 149.251 148.615 151.397 1.00 255.94 341 PRO B CA 1
ATOM 29140 C C . PRO F 6 341 ? 150.713 148.587 151.793 1.00 255.94 341 PRO B C 1
ATOM 29141 O O . PRO F 6 341 ? 151.574 148.872 150.954 1.00 255.94 341 PRO B O 1
ATOM 29152 N N . ILE F 6 342 ? 151.027 148.258 153.045 1.00 277.06 342 ILE B N 1
ATOM 29153 C CA . ILE F 6 342 ? 152.425 148.201 153.463 1.00 277.06 342 ILE B CA 1
ATOM 29154 C C . ILE F 6 342 ? 153.158 147.096 152.716 1.00 277.06 342 ILE B C 1
ATOM 29155 O O . ILE F 6 342 ? 154.332 147.240 152.364 1.00 277.06 342 ILE B O 1
ATOM 29171 N N . MET F 6 343 ? 152.487 145.968 152.479 1.00 253.90 343 MET B N 1
ATOM 29172 C CA . MET F 6 343 ? 153.113 144.895 151.714 1.00 253.90 343 MET B CA 1
ATOM 29173 C C . MET F 6 343 ? 153.136 145.204 150.225 1.00 253.90 343 MET B C 1
ATOM 29174 O O . MET F 6 343 ? 154.064 144.786 149.527 1.00 253.90 343 MET B O 1
ATOM 29188 N N . PHE F 6 344 ? 152.131 145.916 149.716 1.00 271.61 344 PHE B N 1
ATOM 29189 C CA . PHE F 6 344 ? 152.120 146.231 148.293 1.00 271.61 344 PHE B CA 1
ATOM 29190 C C . PHE F 6 344 ? 153.109 147.331 147.937 1.00 271.61 344 PHE B C 1
ATOM 29191 O O . PHE F 6 344 ? 153.523 147.429 146.781 1.00 271.61 344 PHE B O 1
ATOM 29208 N N . SER F 6 345 ? 153.497 148.164 148.902 1.00 262.96 345 SER B N 1
ATOM 29209 C CA . SER F 6 345 ? 154.466 149.214 148.617 1.00 262.96 345 SER B CA 1
ATOM 29210 C C . SER F 6 345 ? 155.860 148.666 148.367 1.00 262.96 345 SER B C 1
ATOM 29211 O O . SER F 6 345 ? 156.677 149.355 147.751 1.00 262.96 345 SER B O 1
ATOM 29219 N N . ASN F 6 346 ? 156.156 147.452 148.834 1.00 282.15 346 ASN B N 1
ATOM 29220 C CA . ASN F 6 346 ? 157.477 146.853 148.686 1.00 282.15 346 ASN B CA 1
ATOM 29221 C C . ASN F 6 346 ? 157.472 145.683 147.714 1.00 282.15 346 ASN B C 1
ATOM 29222 O O . ASN F 6 346 ? 158.436 144.920 147.662 1.00 282.15 346 ASN B O 1
ATOM 29233 N N . LYS F 6 347 ? 156.410 145.537 146.931 1.00 275.30 347 LYS B N 1
ATOM 29234 C CA . LYS F 6 347 ? 156.272 144.382 146.060 1.00 275.30 347 LYS B CA 1
ATOM 29235 C C . LYS F 6 347 ? 157.412 144.318 145.054 1.00 275.30 347 LYS B C 1
ATOM 29236 O O . LYS F 6 347 ? 157.913 145.339 144.585 1.00 275.30 347 LYS B O 1
ATOM 29255 N N . MET F 6 348 ? 157.824 143.096 144.734 1.00 260.50 348 MET B N 1
ATOM 29256 C CA . MET F 6 348 ? 158.770 142.828 143.662 1.00 260.50 348 MET B CA 1
ATOM 29257 C C . MET F 6 348 ? 158.021 142.092 142.565 1.00 260.50 348 MET B C 1
ATOM 29258 O O . MET F 6 348 ? 157.337 141.104 142.836 1.00 260.50 348 MET B O 1
ATOM 29272 N N . ALA F 6 349 ? 158.136 142.574 141.334 1.00 286.08 349 ALA B N 1
ATOM 29273 C CA . ALA F 6 349 ? 157.413 141.990 140.210 1.00 286.08 349 ALA B CA 1
ATOM 29274 C C . ALA F 6 349 ? 158.307 140.969 139.526 1.00 286.08 349 ALA B C 1
ATOM 29275 O O . ALA F 6 349 ? 159.243 141.336 138.811 1.00 286.08 349 ALA B O 1
ATOM 29282 N N . ARG F 6 350 ? 158.023 139.690 139.742 1.00 282.69 350 ARG B N 1
ATOM 29283 C CA . ARG F 6 350 ? 158.759 138.638 139.054 1.00 282.69 350 ARG B CA 1
ATOM 29284 C C . ARG F 6 350 ? 158.603 138.810 137.552 1.00 282.69 350 ARG B C 1
ATOM 29285 O O . ARG F 6 350 ? 157.490 138.987 137.051 1.00 282.69 350 ARG B O 1
ATOM 29306 N N . LEU F 6 351 ? 159.722 138.764 136.829 1.00 274.31 351 LEU B N 1
ATOM 29307 C CA . LEU F 6 351 ? 159.709 139.190 135.434 1.00 274.31 351 LEU B CA 1
ATOM 29308 C C . LEU F 6 351 ? 158.784 138.317 134.596 1.00 274.31 351 LEU B C 1
ATOM 29309 O O . LEU F 6 351 ? 157.751 138.783 134.102 1.00 274.31 351 LEU B O 1
ATOM 29325 N N . GLY F 6 352 ? 159.119 137.049 134.437 1.00 264.88 352 GLY B N 1
ATOM 29326 C CA . GLY F 6 352 ? 158.270 136.154 133.679 1.00 264.88 352 GLY B CA 1
ATOM 29327 C C . GLY F 6 352 ? 159.068 135.012 133.085 1.00 264.88 352 GLY B C 1
ATOM 29328 O O . GLY F 6 352 ? 160.143 134.675 133.565 1.00 264.88 352 GLY B O 1
ATOM 29332 N N . LYS F 6 353 ? 158.504 134.432 132.025 1.00 278.54 353 LYS B N 1
ATOM 29333 C CA . LYS F 6 353 ? 159.088 133.237 131.428 1.00 278.54 353 LYS B CA 1
ATOM 29334 C C . LYS F 6 353 ? 160.500 133.497 130.922 1.00 278.54 353 LYS B C 1
ATOM 29335 O O . LYS F 6 353 ? 161.330 132.583 130.885 1.00 278.54 353 LYS B O 1
ATOM 29354 N N . GLY F 6 354 ? 160.786 134.718 130.516 1.00 258.74 354 GLY B N 1
ATOM 29355 C CA . GLY F 6 354 ? 162.080 135.029 129.948 1.00 258.74 354 GLY B CA 1
ATOM 29356 C C . GLY F 6 354 ? 162.075 134.846 128.441 1.00 258.74 354 GLY B C 1
ATOM 29357 O O . GLY F 6 354 ? 161.332 134.029 127.886 1.00 258.74 354 GLY B O 1
ATOM 29361 N N . TYR F 6 355 ? 162.931 135.609 127.768 1.00 259.47 355 TYR B N 1
ATOM 29362 C CA . TYR F 6 355 ? 162.931 135.635 126.314 1.00 259.47 355 TYR B CA 1
ATOM 29363 C C . TYR F 6 355 ? 163.345 134.281 125.753 1.00 259.47 355 TYR B C 1
ATOM 29364 O O . TYR F 6 355 ? 163.677 133.346 126.483 1.00 259.47 355 TYR B O 1
ATOM 29382 N N . MET F 6 356 ? 163.307 134.173 124.428 1.00 250.35 356 MET B N 1
ATOM 29383 C CA . MET F 6 356 ? 163.757 132.984 123.724 1.00 250.35 356 MET B CA 1
ATOM 29384 C C . MET F 6 356 ? 164.586 133.402 122.523 1.00 250.35 356 MET B C 1
ATOM 29385 O O . MET F 6 356 ? 164.339 134.448 121.919 1.00 250.35 356 MET B O 1
ATOM 29399 N N . PHE F 6 357 ? 165.575 132.584 122.182 1.00 262.41 357 PHE B N 1
ATOM 29400 C CA . PHE F 6 357 ? 166.530 132.896 121.129 1.00 262.41 357 PHE B CA 1
ATOM 29401 C C . PHE F 6 357 ? 166.374 131.926 119.965 1.00 262.41 357 PHE B C 1
ATOM 29402 O O . PHE F 6 357 ? 165.569 130.995 120.002 1.00 262.41 357 PHE B O 1
ATOM 29419 N N . GLU F 6 358 ? 167.162 132.164 118.920 1.00 296.08 358 GLU B N 1
ATOM 29420 C CA . GLU F 6 358 ? 167.211 131.272 117.773 1.00 296.08 358 GLU B CA 1
ATOM 29421 C C . GLU F 6 358 ? 168.557 131.442 117.091 1.00 296.08 358 GLU B C 1
ATOM 29422 O O . GLU F 6 358 ? 169.297 132.389 117.362 1.00 296.08 358 GLU B O 1
ATOM 29434 N N . SER F 6 359 ? 168.866 130.508 116.195 1.00 313.48 359 SER B N 1
ATOM 29435 C CA . SER F 6 359 ? 170.093 130.569 115.401 1.00 313.48 359 SER B CA 1
ATOM 29436 C C . SER F 6 359 ? 169.738 130.151 113.978 1.00 313.48 359 SER B C 1
ATOM 29437 O O . SER F 6 359 ? 169.612 128.958 113.690 1.00 313.48 359 SER B O 1
ATOM 29445 N N . LYS F 6 360 ? 169.582 131.135 113.094 1.00 342.03 360 LYS B N 1
ATOM 29446 C CA . LYS F 6 360 ? 169.238 130.828 111.711 1.00 342.03 360 LYS B CA 1
ATOM 29447 C C . LYS F 6 360 ? 170.328 130.000 111.045 1.00 342.03 360 LYS B C 1
ATOM 29448 O O . LYS F 6 360 ? 170.037 129.021 110.346 1.00 342.03 360 LYS B O 1
ATOM 29467 N N . SER F 6 361 ? 171.590 130.374 111.253 1.00 338.20 361 SER B N 1
ATOM 29468 C CA . SER F 6 361 ? 172.688 129.660 110.613 1.00 338.20 361 SER B CA 1
ATOM 29469 C C . SER F 6 361 ? 172.837 128.254 111.180 1.00 338.20 361 SER B C 1
ATOM 29470 O O . SER F 6 361 ? 172.939 127.279 110.430 1.00 338.20 361 SER B O 1
ATOM 29478 N N . MET F 6 362 ? 172.852 128.130 112.506 1.00 321.69 362 MET B N 1
ATOM 29479 C CA . MET F 6 362 ? 173.044 126.839 113.149 1.00 321.69 362 MET B CA 1
ATOM 29480 C C . MET F 6 362 ? 171.761 126.028 113.249 1.00 321.69 362 MET B C 1
ATOM 29481 O O . MET F 6 362 ? 171.825 124.836 113.561 1.00 321.69 362 MET B O 1
ATOM 29495 N N . LYS F 6 363 ? 170.605 126.638 112.989 1.00 324.32 363 LYS B N 1
ATOM 29496 C CA . LYS F 6 363 ? 169.331 125.926 112.963 1.00 324.32 363 LYS B CA 1
ATOM 29497 C C . LYS F 6 363 ? 169.019 125.307 114.328 1.00 324.32 363 LYS B C 1
ATOM 29498 O O . LYS F 6 363 ? 168.885 124.094 114.477 1.00 324.32 363 LYS B O 1
ATOM 29517 N N . LEU F 6 364 ? 168.910 126.174 115.333 1.00 302.34 364 LEU B N 1
ATOM 29518 C CA . LEU F 6 364 ? 168.552 125.740 116.676 1.00 302.34 364 LEU B CA 1
ATOM 29519 C C . LEU F 6 364 ? 168.016 126.930 117.455 1.00 302.34 364 LEU B C 1
ATOM 29520 O O . LEU F 6 364 ? 168.219 128.087 117.078 1.00 302.34 364 LEU B O 1
ATOM 29536 N N . ARG F 6 365 ? 167.323 126.628 118.550 1.00 252.92 365 ARG B N 1
ATOM 29537 C CA . ARG F 6 365 ? 166.717 127.632 119.407 1.00 252.92 365 ARG B CA 1
ATOM 29538 C C . ARG F 6 365 ? 167.009 127.298 120.858 1.00 252.92 365 ARG B C 1
ATOM 29539 O O . ARG F 6 365 ? 167.202 126.134 121.213 1.00 252.92 365 ARG B O 1
ATOM 29560 N N . THR F 6 366 ? 167.053 128.331 121.693 1.00 277.01 366 THR B N 1
ATOM 29561 C CA . THR F 6 366 ? 167.329 128.169 123.112 1.00 277.01 366 THR B CA 1
ATOM 29562 C C . THR F 6 366 ? 166.400 129.063 123.913 1.00 277.01 366 THR B C 1
ATOM 29563 O O . THR F 6 366 ? 165.944 130.102 123.431 1.00 277.01 366 THR B O 1
ATOM 29574 N N . GLN F 6 367 ? 166.135 128.653 125.144 1.00 274.98 367 GLN B N 1
ATOM 29575 C CA . GLN F 6 367 ? 165.295 129.395 126.069 1.00 274.98 367 GLN B CA 1
ATOM 29576 C C . GLN F 6 367 ? 166.150 129.821 127.251 1.00 274.98 367 GLN B C 1
ATOM 29577 O O . GLN F 6 367 ? 166.819 128.986 127.867 1.00 274.98 367 GLN B O 1
ATOM 29591 N N . ILE F 6 368 ? 166.141 131.110 127.559 1.00 274.03 368 ILE B N 1
ATOM 29592 C CA . ILE F 6 368 ? 166.910 131.669 128.670 1.00 274.03 368 ILE B CA 1
ATOM 29593 C C . ILE F 6 368 ? 165.930 132.066 129.767 1.00 274.03 368 ILE B C 1
ATOM 29594 O O . ILE F 6 368 ? 164.976 132.799 129.492 1.00 274.03 368 ILE B O 1
ATOM 29610 N N . PRO F 6 369 ? 166.107 131.601 131.001 1.00 243.11 369 PRO B N 1
ATOM 29611 C CA . PRO F 6 369 ? 165.211 132.042 132.073 1.00 243.11 369 PRO B CA 1
ATOM 29612 C C . PRO F 6 369 ? 165.322 133.538 132.293 1.00 243.11 369 PRO B C 1
ATOM 29613 O O . PRO F 6 369 ? 166.375 134.144 132.088 1.00 243.11 369 PRO B O 1
ATOM 29624 N N . ALA F 6 370 ? 164.209 134.139 132.716 1.00 254.10 370 ALA B N 1
ATOM 29625 C CA . ALA F 6 370 ? 164.197 135.573 132.973 1.00 254.10 370 ALA B CA 1
ATOM 29626 C C . ALA F 6 370 ? 165.143 135.960 134.097 1.00 254.10 370 ALA B C 1
ATOM 29627 O O . ALA F 6 370 ? 165.490 137.137 134.222 1.00 254.10 370 ALA B O 1
ATOM 29634 N N . GLU F 6 371 ? 165.558 134.996 134.920 1.00 253.71 371 GLU B N 1
ATOM 29635 C CA . GLU F 6 371 ? 166.429 135.309 136.047 1.00 253.71 371 GLU B CA 1
ATOM 29636 C C . GLU F 6 371 ? 167.773 135.852 135.580 1.00 253.71 371 GLU B C 1
ATOM 29637 O O . GLU F 6 371 ? 168.296 136.810 136.158 1.00 253.71 371 GLU B O 1
ATOM 29649 N N . MET F 6 372 ? 168.346 135.263 134.535 1.00 249.41 372 MET B N 1
ATOM 29650 C CA . MET F 6 372 ? 169.685 135.637 134.099 1.00 249.41 372 MET B CA 1
ATOM 29651 C C . MET F 6 372 ? 169.700 136.860 133.194 1.00 249.41 372 MET B C 1
ATOM 29652 O O . MET F 6 372 ? 170.703 137.088 132.509 1.00 249.41 372 MET B O 1
ATOM 29666 N N . LEU F 6 373 ? 168.627 137.651 133.162 1.00 273.05 373 LEU B N 1
ATOM 29667 C CA . LEU F 6 373 ? 168.666 138.899 132.408 1.00 273.05 373 LEU B CA 1
ATOM 29668 C C . LEU F 6 373 ? 169.625 139.895 133.038 1.00 273.05 373 LEU B C 1
ATOM 29669 O O . LEU F 6 373 ? 170.207 140.725 132.332 1.00 273.05 373 LEU B O 1
ATOM 29685 N N . ALA F 6 374 ? 169.804 139.831 134.357 1.00 260.05 374 ALA B N 1
ATOM 29686 C CA . ALA F 6 374 ? 170.709 140.757 135.028 1.00 260.05 374 ALA B CA 1
ATOM 29687 C C . ALA F 6 374 ? 172.163 140.463 134.681 1.00 260.05 374 ALA B C 1
ATOM 29688 O O . ALA F 6 374 ? 173.002 141.370 134.694 1.00 260.05 374 ALA B O 1
ATOM 29695 N N . SER F 6 375 ? 172.483 139.206 134.374 1.00 269.05 375 SER B N 1
ATOM 29696 C CA . SER F 6 375 ? 173.861 138.812 134.110 1.00 269.05 375 SER B CA 1
ATOM 29697 C C . SER F 6 375 ? 174.163 138.605 132.632 1.00 269.05 375 SER B C 1
ATOM 29698 O O . SER F 6 375 ? 175.325 138.732 132.231 1.00 269.05 375 SER B O 1
ATOM 29706 N N . ILE F 6 376 ? 173.157 138.294 131.813 1.00 271.47 376 ILE B N 1
ATOM 29707 C CA . ILE F 6 376 ? 173.404 137.976 130.412 1.00 271.47 376 ILE B CA 1
ATOM 29708 C C . ILE F 6 376 ? 173.901 139.213 129.672 1.00 271.47 376 ILE B C 1
ATOM 29709 O O . ILE F 6 376 ? 173.543 140.352 129.998 1.00 271.47 376 ILE B O 1
ATOM 29725 N N . ASP F 6 377 ? 174.733 138.985 128.660 1.00 272.07 377 ASP B N 1
ATOM 29726 C CA . ASP F 6 377 ? 175.225 140.074 127.831 1.00 272.07 377 ASP B CA 1
ATOM 29727 C C . ASP F 6 377 ? 174.103 140.609 126.946 1.00 272.07 377 ASP B C 1
ATOM 29728 O O . ASP F 6 377 ? 173.121 139.923 126.656 1.00 272.07 377 ASP B O 1
ATOM 29737 N N . LEU F 6 378 ? 174.262 141.857 126.510 1.00 267.89 378 LEU B N 1
ATOM 29738 C CA . LEU F 6 378 ? 173.252 142.541 125.717 1.00 267.89 378 LEU B CA 1
ATOM 29739 C C . LEU F 6 378 ? 173.511 142.444 124.220 1.00 267.89 378 LEU B C 1
ATOM 29740 O O . LEU F 6 378 ? 172.900 143.189 123.448 1.00 267.89 378 LEU B O 1
ATOM 29756 N N . LYS F 6 379 ? 174.395 141.552 123.789 1.00 276.86 379 LYS B N 1
ATOM 29757 C CA . LYS F 6 379 ? 174.695 141.416 122.372 1.00 276.86 379 LYS B CA 1
ATOM 29758 C C . LYS F 6 379 ? 173.688 140.543 121.637 1.00 276.86 379 LYS B C 1
ATOM 29759 O O . LYS F 6 379 ? 173.807 140.385 120.419 1.00 276.86 379 LYS B O 1
ATOM 29778 N N . TYR F 6 380 ? 172.711 139.978 122.341 1.00 258.41 380 TYR B N 1
ATOM 29779 C CA . TYR F 6 380 ? 171.731 139.087 121.736 1.00 258.41 380 TYR B CA 1
ATOM 29780 C C . TYR F 6 380 ? 170.421 139.772 121.385 1.00 258.41 380 TYR B C 1
ATOM 29781 O O . TYR F 6 380 ? 169.756 139.355 120.435 1.00 258.41 380 TYR B O 1
ATOM 29799 N N . PHE F 6 381 ? 170.041 140.809 122.117 1.00 274.93 381 PHE B N 1
ATOM 29800 C CA . PHE F 6 381 ? 168.696 141.352 122.034 1.00 274.93 381 PHE B CA 1
ATOM 29801 C C . PHE F 6 381 ? 168.563 142.337 120.873 1.00 274.93 381 PHE B C 1
ATOM 29802 O O . PHE F 6 381 ? 169.519 142.632 120.155 1.00 274.93 381 PHE B O 1
ATOM 29819 N N . ASN F 6 382 ? 167.348 142.844 120.700 1.00 299.96 382 ASN B N 1
ATOM 29820 C CA . ASN F 6 382 ? 167.050 143.815 119.657 1.00 299.96 382 ASN B CA 1
ATOM 29821 C C . ASN F 6 382 ? 167.610 145.173 120.066 1.00 299.96 382 ASN B C 1
ATOM 29822 O O . ASN F 6 382 ? 168.395 145.299 121.008 1.00 299.96 382 ASN B O 1
ATOM 29833 N N . ASP F 6 383 ? 167.218 146.218 119.337 1.00 291.89 383 ASP B N 1
ATOM 29834 C CA . ASP F 6 383 ? 167.561 147.578 119.725 1.00 291.89 383 ASP B CA 1
ATOM 29835 C C . ASP F 6 383 ? 166.587 148.165 120.735 1.00 291.89 383 ASP B C 1
ATOM 29836 O O . ASP F 6 383 ? 166.864 149.234 121.285 1.00 291.89 383 ASP B O 1
ATOM 29845 N N . SER F 6 384 ? 165.461 147.499 120.989 1.00 270.56 384 SER B N 1
ATOM 29846 C CA . SER F 6 384 ? 164.481 147.945 121.970 1.00 270.56 384 SER B CA 1
ATOM 29847 C C . SER F 6 384 ? 164.554 147.141 123.259 1.00 270.56 384 SER B C 1
ATOM 29848 O O . SER F 6 384 ? 164.542 147.713 124.351 1.00 270.56 384 SER B O 1
ATOM 29856 N N . THR F 6 385 ? 164.620 145.815 123.156 1.00 272.85 385 THR B N 1
ATOM 29857 C CA . THR F 6 385 ? 164.787 145.007 124.353 1.00 272.85 385 THR B CA 1
ATOM 29858 C C . THR F 6 385 ? 166.129 145.271 125.014 1.00 272.85 385 THR B C 1
ATOM 29859 O O . THR F 6 385 ? 166.246 145.169 126.239 1.00 272.85 385 THR B O 1
ATOM 29870 N N . ARG F 6 386 ? 167.153 145.619 124.233 1.00 283.87 386 ARG B N 1
ATOM 29871 C CA . ARG F 6 386 ? 168.427 145.986 124.840 1.00 283.87 386 ARG B CA 1
ATOM 29872 C C . ARG F 6 386 ? 168.276 147.223 125.711 1.00 283.87 386 ARG B C 1
ATOM 29873 O O . ARG F 6 386 ? 168.789 147.264 126.834 1.00 283.87 386 ARG B O 1
ATOM 29894 N N . LYS F 6 387 ? 167.569 148.240 125.219 1.00 275.02 387 LYS B N 1
ATOM 29895 C CA . LYS F 6 387 ? 167.322 149.427 126.033 1.00 275.02 387 LYS B CA 1
ATOM 29896 C C . LYS F 6 387 ? 166.478 149.093 127.253 1.00 275.02 387 LYS B C 1
ATOM 29897 O O . LYS F 6 387 ? 166.736 149.597 128.352 1.00 275.02 387 LYS B O 1
ATOM 29916 N N . LYS F 6 388 ? 165.459 148.252 127.081 1.00 255.35 388 LYS B N 1
ATOM 29917 C CA . LYS F 6 388 ? 164.614 147.889 128.212 1.00 255.35 388 LYS B CA 1
ATOM 29918 C C . LYS F 6 388 ? 165.422 147.193 129.298 1.00 255.35 388 LYS B C 1
ATOM 29919 O O . LYS F 6 388 ? 165.270 147.493 130.486 1.00 255.35 388 LYS B O 1
ATOM 29938 N N . ILE F 6 389 ? 166.287 146.255 128.913 1.00 260.29 389 ILE B N 1
ATOM 29939 C CA . ILE F 6 389 ? 167.132 145.587 129.897 1.00 260.29 389 ILE B CA 1
ATOM 29940 C C . ILE F 6 389 ? 168.099 146.579 130.527 1.00 260.29 389 ILE B C 1
ATOM 29941 O O . ILE F 6 389 ? 168.296 146.583 131.747 1.00 260.29 389 ILE B O 1
ATOM 29957 N N . GLU F 6 390 ? 168.722 147.432 129.712 1.00 260.34 390 GLU B N 1
ATOM 29958 C CA . GLU F 6 390 ? 169.671 148.400 130.244 1.00 260.34 390 GLU B CA 1
ATOM 29959 C C . GLU F 6 390 ? 169.021 149.306 131.275 1.00 260.34 390 GLU B C 1
ATOM 29960 O O . GLU F 6 390 ? 169.679 149.732 132.230 1.00 260.34 390 GLU B O 1
ATOM 29972 N N . LYS F 6 391 ? 167.740 149.617 131.101 1.00 251.84 391 LYS B N 1
ATOM 29973 C CA . LYS F 6 391 ? 167.054 150.521 132.013 1.00 251.84 391 LYS B CA 1
ATOM 29974 C C . LYS F 6 391 ? 166.471 149.811 133.225 1.00 251.84 391 LYS B C 1
ATOM 29975 O O . LYS F 6 391 ? 166.395 150.410 134.302 1.00 251.84 391 LYS B O 1
ATOM 29994 N N . ILE F 6 392 ? 166.052 148.550 133.080 1.00 258.61 392 ILE B N 1
ATOM 29995 C CA . ILE F 6 392 ? 165.477 147.804 134.197 1.00 258.61 392 ILE B CA 1
ATOM 29996 C C . ILE F 6 392 ? 166.533 147.136 135.063 1.00 258.61 392 ILE B C 1
ATOM 29997 O O . ILE F 6 392 ? 166.229 146.736 136.195 1.00 258.61 392 ILE B O 1
ATOM 30013 N N . ARG F 6 393 ? 167.764 147.011 134.578 1.00 243.98 393 ARG B N 1
ATOM 30014 C CA . ARG F 6 393 ? 168.779 146.283 135.334 1.00 243.98 393 ARG B CA 1
ATOM 30015 C C . ARG F 6 393 ? 169.018 146.847 136.728 1.00 243.98 393 ARG B C 1
ATOM 30016 O O . ARG F 6 393 ? 169.155 146.046 137.667 1.00 243.98 393 ARG B O 1
ATOM 30037 N N . PRO F 6 394 ? 169.090 148.163 136.942 1.00 231.67 394 PRO B N 1
ATOM 30038 C CA . PRO F 6 394 ? 169.353 148.658 138.303 1.00 231.67 394 PRO B CA 1
ATOM 30039 C C . PRO F 6 394 ? 168.338 148.191 139.331 1.00 231.67 394 PRO B C 1
ATOM 30040 O O . PRO F 6 394 ? 168.685 148.036 140.507 1.00 231.67 394 PRO B O 1
ATOM 30051 N N . LEU F 6 395 ? 167.089 147.969 138.926 1.00 245.39 395 LEU B N 1
ATOM 30052 C CA . LEU F 6 395 ? 166.044 147.581 139.863 1.00 245.39 395 LEU B CA 1
ATOM 30053 C C . LEU F 6 395 ? 166.034 146.092 140.176 1.00 245.39 395 LEU B C 1
ATOM 30054 O O . LEU F 6 395 ? 165.396 145.690 141.152 1.00 245.39 395 LEU B O 1
ATOM 30070 N N . LEU F 6 396 ? 166.716 145.268 139.387 1.00 256.91 396 LEU B N 1
ATOM 30071 C CA . LEU F 6 396 ? 166.635 143.826 139.571 1.00 256.91 396 LEU B CA 1
ATOM 30072 C C . LEU F 6 396 ? 167.354 143.393 140.840 1.00 256.91 396 LEU B C 1
ATOM 30073 O O . LEU F 6 396 ? 168.431 143.895 141.169 1.00 256.91 396 LEU B O 1
ATOM 30089 N N . ILE F 6 397 ? 166.745 142.450 141.555 1.00 263.58 397 ILE B N 1
ATOM 30090 C CA . ILE F 6 397 ? 167.367 141.839 142.722 1.00 263.58 397 ILE B CA 1
ATOM 30091 C C . ILE F 6 397 ? 166.936 140.380 142.802 1.00 263.58 397 ILE B C 1
ATOM 30092 O O . ILE F 6 397 ? 165.756 140.076 143.006 1.00 263.58 397 ILE B O 1
ATOM 30108 N N . ASP F 6 398 ? 167.890 139.471 142.624 1.00 279.23 398 ASP B N 1
ATOM 30109 C CA . ASP F 6 398 ? 167.640 138.030 142.679 1.00 279.23 398 ASP B CA 1
ATOM 30110 C C . ASP F 6 398 ? 166.521 137.620 141.723 1.00 279.23 398 ASP B C 1
ATOM 30111 O O . ASP F 6 398 ? 165.639 136.828 142.057 1.00 279.23 398 ASP B O 1
ATOM 30120 N N . GLY F 6 399 ? 166.570 138.162 140.508 1.00 263.78 399 GLY B N 1
ATOM 30121 C CA . GLY F 6 399 ? 165.640 137.772 139.471 1.00 263.78 399 GLY B CA 1
ATOM 30122 C C . GLY F 6 399 ? 164.277 138.421 139.540 1.00 263.78 399 GLY B C 1
ATOM 30123 O O . GLY F 6 399 ? 163.358 137.965 138.851 1.00 263.78 399 GLY B O 1
ATOM 30127 N N . THR F 6 400 ? 164.110 139.461 140.353 1.00 264.46 400 THR B N 1
ATOM 30128 C CA . THR F 6 400 ? 162.862 140.199 140.436 1.00 264.46 400 THR B CA 1
ATOM 30129 C C . THR F 6 400 ? 163.167 141.688 140.497 1.00 264.46 400 THR B C 1
ATOM 30130 O O . THR F 6 400 ? 164.218 142.099 140.992 1.00 264.46 400 THR B O 1
ATOM 30141 N N . ALA F 6 401 ? 162.236 142.494 139.994 1.00 262.51 401 ALA B N 1
ATOM 30142 C CA . ALA F 6 401 ? 162.412 143.935 139.889 1.00 262.51 401 ALA B CA 1
ATOM 30143 C C . ALA F 6 401 ? 161.519 144.641 140.897 1.00 262.51 401 ALA B C 1
ATOM 30144 O O . ALA F 6 401 ? 160.344 144.294 141.036 1.00 262.51 401 ALA B O 1
ATOM 30151 N N . SER F 6 402 ? 162.075 145.629 141.592 1.00 258.11 402 SER B N 1
ATOM 30152 C CA . SER F 6 402 ? 161.277 146.444 142.498 1.00 258.11 402 SER B CA 1
ATOM 30153 C C . SER F 6 402 ? 160.237 147.228 141.714 1.00 258.11 402 SER B C 1
ATOM 30154 O O . SER F 6 402 ? 160.543 147.824 140.680 1.00 258.11 402 SER B O 1
ATOM 30162 N N . LEU F 6 403 ? 159.007 147.231 142.209 1.00 294.30 403 LEU B N 1
ATOM 30163 C CA . LEU F 6 403 ? 157.906 147.915 141.545 1.00 294.30 403 LEU B CA 1
ATOM 30164 C C . LEU F 6 403 ? 157.078 148.667 142.578 1.00 294.30 403 LEU B C 1
ATOM 30165 O O . LEU F 6 403 ? 155.851 148.581 142.617 1.00 294.30 403 LEU B O 1
ATOM 30181 N N . SER F 6 404 ? 157.757 149.413 143.444 1.00 270.65 404 SER B N 1
ATOM 30182 C CA . SER F 6 404 ? 157.054 150.117 144.513 1.00 270.65 404 SER B CA 1
ATOM 30183 C C . SER F 6 404 ? 156.068 151.161 144.005 1.00 270.65 404 SER B C 1
ATOM 30184 O O . SER F 6 404 ? 154.908 151.146 144.448 1.00 270.65 404 SER B O 1
ATOM 30192 N N . PRO F 6 405 ? 156.429 152.063 143.092 1.00 264.80 405 PRO B N 1
ATOM 30193 C CA . PRO F 6 405 ? 155.642 153.284 142.890 1.00 264.80 405 PRO B CA 1
ATOM 30194 C C . PRO F 6 405 ? 154.352 153.111 142.104 1.00 264.80 405 PRO B C 1
ATOM 30195 O O . PRO F 6 405 ? 153.805 154.113 141.640 1.00 264.80 405 PRO B O 1
ATOM 30206 N N . GLY F 6 406 ? 153.844 151.900 141.927 1.00 271.45 406 GLY B N 1
ATOM 30207 C CA . GLY F 6 406 ? 152.587 151.743 141.219 1.00 271.45 406 GLY B CA 1
ATOM 30208 C C . GLY F 6 406 ? 151.994 150.386 141.503 1.00 271.45 406 GLY B C 1
ATOM 30209 O O . GLY F 6 406 ? 152.585 149.562 142.204 1.00 271.45 406 GLY B O 1
ATOM 30213 N N . MET F 6 407 ? 150.796 150.176 140.967 1.00 276.98 407 MET B N 1
ATOM 30214 C CA . MET F 6 407 ? 150.171 148.864 140.995 1.00 276.98 407 MET B CA 1
ATOM 30215 C C . MET F 6 407 ? 150.500 148.098 139.717 1.00 276.98 407 MET B C 1
ATOM 30216 O O . MET F 6 407 ? 151.023 148.651 138.747 1.00 276.98 407 MET B O 1
ATOM 30230 N N . MET F 6 408 ? 150.194 146.802 139.730 1.00 273.24 408 MET B N 1
ATOM 30231 C CA . MET F 6 408 ? 150.381 145.972 138.546 1.00 273.24 408 MET B CA 1
ATOM 30232 C C . MET F 6 408 ? 149.083 145.809 137.765 1.00 273.24 408 MET B C 1
ATOM 30233 O O . MET F 6 408 ? 149.047 146.059 136.557 1.00 273.24 408 MET B O 1
ATOM 30247 N N . MET F 6 409 ? 148.017 145.377 138.433 1.00 268.12 409 MET B N 1
ATOM 30248 C CA . MET F 6 409 ? 146.708 145.280 137.796 1.00 268.12 409 MET B CA 1
ATOM 30249 C C . MET F 6 409 ? 145.655 145.189 138.885 1.00 268.12 409 MET B C 1
ATOM 30250 O O . MET F 6 409 ? 145.596 144.186 139.602 1.00 268.12 409 MET B O 1
ATOM 30264 N N . GLY F 6 410 ? 144.823 146.218 139.000 1.00 261.95 410 GLY B N 1
ATOM 30265 C CA . GLY F 6 410 ? 143.702 146.152 139.920 1.00 261.95 410 GLY B CA 1
ATOM 30266 C C . GLY F 6 410 ? 144.132 145.731 141.308 1.00 261.95 410 GLY B C 1
ATOM 30267 O O . GLY F 6 410 ? 145.071 146.285 141.888 1.00 261.95 410 GLY B O 1
ATOM 30271 N N . MET F 6 411 ? 143.420 144.745 141.857 1.00 267.66 411 MET B N 1
ATOM 30272 C CA . MET F 6 411 ? 143.645 144.213 143.201 1.00 267.66 411 MET B CA 1
ATOM 30273 C C . MET F 6 411 ? 143.201 145.210 144.268 1.00 267.66 411 MET B C 1
ATOM 30274 O O . MET F 6 411 ? 143.165 144.874 145.455 1.00 267.66 411 MET B O 1
ATOM 30288 N N . PHE F 6 412 ? 142.848 146.430 143.853 1.00 279.37 412 PHE B N 1
ATOM 30289 C CA . PHE F 6 412 ? 142.304 147.435 144.754 1.00 279.37 412 PHE B CA 1
ATOM 30290 C C . PHE F 6 412 ? 141.208 148.243 144.070 1.00 279.37 412 PHE B C 1
ATOM 30291 O O . PHE F 6 412 ? 140.953 149.386 144.464 1.00 279.37 412 PHE B O 1
ATOM 30308 N N . ASN F 6 413 ? 140.551 147.671 143.060 1.00 284.47 413 ASN B N 1
ATOM 30309 C CA . ASN F 6 413 ? 139.621 148.443 142.244 1.00 284.47 413 ASN B CA 1
ATOM 30310 C C . ASN F 6 413 ? 138.582 149.150 143.099 1.00 284.47 413 ASN B C 1
ATOM 30311 O O . ASN F 6 413 ? 138.176 150.274 142.792 1.00 284.47 413 ASN B O 1
ATOM 30322 N N . MET F 6 414 ? 138.140 148.508 144.179 1.00 269.95 414 MET B N 1
ATOM 30323 C CA . MET F 6 414 ? 137.130 149.128 145.027 1.00 269.95 414 MET B CA 1
ATOM 30324 C C . MET F 6 414 ? 137.653 150.412 145.661 1.00 269.95 414 MET B C 1
ATOM 30325 O O . MET F 6 414 ? 136.965 151.440 145.657 1.00 269.95 414 MET B O 1
ATOM 30339 N N . LEU F 6 415 ? 138.872 150.384 146.197 1.00 265.21 415 LEU B N 1
ATOM 30340 C CA . LEU F 6 415 ? 139.412 151.570 146.855 1.00 265.21 415 LEU B CA 1
ATOM 30341 C C . LEU F 6 415 ? 139.711 152.674 145.843 1.00 265.21 415 LEU B C 1
ATOM 30342 O O . LEU F 6 415 ? 139.481 153.860 146.114 1.00 265.21 415 LEU B O 1
ATOM 30358 N N . SER F 6 416 ? 140.221 152.306 144.668 1.00 249.72 416 SER B N 1
ATOM 30359 C CA . SER F 6 416 ? 140.431 153.297 143.622 1.00 249.72 416 SER B CA 1
ATOM 30360 C C . SER F 6 416 ? 139.113 153.943 143.221 1.00 249.72 416 SER B C 1
ATOM 30361 O O . SER F 6 416 ? 139.049 155.158 142.990 1.00 249.72 416 SER B O 1
ATOM 30369 N N . THR F 6 417 ? 138.048 153.148 143.129 1.00 273.32 417 THR B N 1
ATOM 30370 C CA . THR F 6 417 ? 136.735 153.710 142.851 1.00 273.32 417 THR B CA 1
ATOM 30371 C C . THR F 6 417 ? 136.273 154.624 143.973 1.00 273.32 417 THR B C 1
ATOM 30372 O O . THR F 6 417 ? 135.581 155.610 143.715 1.00 273.32 417 THR B O 1
ATOM 30383 N N . VAL F 6 418 ? 136.622 154.308 145.219 1.00 266.93 418 VAL B N 1
ATOM 30384 C CA . VAL F 6 418 ? 136.306 155.220 146.316 1.00 266.93 418 VAL B CA 1
ATOM 30385 C C . VAL F 6 418 ? 136.988 156.562 146.094 1.00 266.93 418 VAL B C 1
ATOM 30386 O O . VAL F 6 418 ? 136.390 157.625 146.300 1.00 266.93 418 VAL B O 1
ATOM 30399 N N . LEU F 6 419 ? 138.253 156.534 145.678 1.00 258.19 419 LEU B N 1
ATOM 30400 C CA . LEU F 6 419 ? 138.969 157.777 145.394 1.00 258.19 419 LEU B CA 1
ATOM 30401 C C . LEU F 6 419 ? 138.292 158.559 144.270 1.00 258.19 419 LEU B C 1
ATOM 30402 O O . LEU F 6 419 ? 138.104 159.781 144.359 1.00 258.19 419 LEU B O 1
ATOM 30418 N N . GLY F 6 420 ? 137.931 157.863 143.193 1.00 247.29 420 GLY B N 1
ATOM 30419 C CA . GLY F 6 420 ? 137.243 158.522 142.098 1.00 247.29 420 GLY B CA 1
ATOM 30420 C C . GLY F 6 420 ? 135.926 159.136 142.533 1.00 247.29 420 GLY B C 1
ATOM 30421 O O . GLY F 6 420 ? 135.578 160.249 142.130 1.00 247.29 420 GLY B O 1
ATOM 30425 N N . VAL F 6 421 ? 135.174 158.419 143.365 1.00 265.87 421 VAL B N 1
ATOM 30426 C CA . VAL F 6 421 ? 133.905 158.941 143.855 1.00 265.87 421 VAL B CA 1
ATOM 30427 C C . VAL F 6 421 ? 134.138 160.164 144.722 1.00 265.87 421 VAL B C 1
ATOM 30428 O O . VAL F 6 421 ? 133.343 161.107 144.712 1.00 265.87 421 VAL B O 1
ATOM 30441 N N . SER F 6 422 ? 135.218 160.164 145.503 1.00 254.57 422 SER B N 1
ATOM 30442 C CA . SER F 6 422 ? 135.525 161.333 146.319 1.00 254.57 422 SER B CA 1
ATOM 30443 C C . SER F 6 422 ? 135.795 162.548 145.443 1.00 254.57 422 SER B C 1
ATOM 30444 O O . SER F 6 422 ? 135.289 163.645 145.707 1.00 254.57 422 SER B O 1
ATOM 30452 N N . ILE F 6 423 ? 136.583 162.369 144.383 1.00 253.13 423 ILE B N 1
ATOM 30453 C CA . ILE F 6 423 ? 136.881 163.512 143.523 1.00 253.13 423 ILE B CA 1
ATOM 30454 C C . ILE F 6 423 ? 135.625 163.981 142.795 1.00 253.13 423 ILE B C 1
ATOM 30455 O O . ILE F 6 423 ? 135.441 165.180 142.568 1.00 253.13 423 ILE B O 1
ATOM 30471 N N . LEU F 6 424 ? 134.743 163.055 142.408 1.00 251.52 424 LEU B N 1
ATOM 30472 C CA . LEU F 6 424 ? 133.473 163.478 141.822 1.00 251.52 424 LEU B CA 1
ATOM 30473 C C . LEU F 6 424 ? 132.642 164.260 142.828 1.00 251.52 424 LEU B C 1
ATOM 30474 O O . LEU F 6 424 ? 132.043 165.285 142.490 1.00 251.52 424 LEU B O 1
ATOM 30490 N N . ASN F 6 425 ? 132.589 163.784 144.071 1.00 241.55 425 ASN B N 1
ATOM 30491 C CA . ASN F 6 425 ? 131.829 164.462 145.112 1.00 241.55 425 ASN B CA 1
ATOM 30492 C C . ASN F 6 425 ? 132.373 165.853 145.387 1.00 241.55 425 ASN B C 1
ATOM 30493 O O . ASN F 6 425 ? 131.619 166.750 145.770 1.00 241.55 425 ASN B O 1
ATOM 30504 N N . LEU F 6 426 ? 133.670 166.053 145.176 1.00 254.09 426 LEU B N 1
ATOM 30505 C CA . LEU F 6 426 ? 134.334 167.297 145.548 1.00 254.09 426 LEU B CA 1
ATOM 30506 C C . LEU F 6 426 ? 133.839 168.507 144.763 1.00 254.09 426 LEU B C 1
ATOM 30507 O O . LEU F 6 426 ? 134.397 169.598 144.903 1.00 254.09 426 LEU B O 1
ATOM 30523 N N . GLY F 6 427 ? 132.817 168.336 143.926 1.00 222.42 427 GLY B N 1
ATOM 30524 C CA . GLY F 6 427 ? 132.264 169.450 143.174 1.00 222.42 427 GLY B CA 1
ATOM 30525 C C . GLY F 6 427 ? 130.768 169.635 143.322 1.00 222.42 427 GLY B C 1
ATOM 30526 O O . GLY F 6 427 ? 130.081 169.921 142.341 1.00 222.42 427 GLY B O 1
ATOM 30530 N N . GLN F 6 428 ? 130.252 169.488 144.536 1.00 231.38 428 GLN B N 1
ATOM 30531 C CA . GLN F 6 428 ? 128.817 169.548 144.786 1.00 231.38 428 GLN B CA 1
ATOM 30532 C C . GLN F 6 428 ? 128.266 170.970 144.852 1.00 231.38 428 GLN B C 1
ATOM 30533 O O . GLN F 6 428 ? 127.123 171.148 145.283 1.00 231.38 428 GLN B O 1
ATOM 30547 N N . LYS F 6 429 ? 129.039 171.975 144.447 1.00 227.23 429 LYS B N 1
ATOM 30548 C CA . LYS F 6 429 ? 128.632 173.376 144.531 1.00 227.23 429 LYS B CA 1
ATOM 30549 C C . LYS F 6 429 ? 128.718 173.887 145.962 1.00 227.23 429 LYS B C 1
ATOM 30550 O O . LYS F 6 429 ? 128.569 175.087 146.206 1.00 227.23 429 LYS B O 1
ATOM 30569 N N . ARG F 6 430 ? 128.967 172.991 146.914 1.00 239.69 430 ARG B N 1
ATOM 30570 C CA . ARG F 6 430 ? 129.311 173.392 148.269 1.00 239.69 430 ARG B CA 1
ATOM 30571 C C . ARG F 6 430 ? 130.813 173.522 148.440 1.00 239.69 430 ARG B C 1
ATOM 30572 O O . ARG F 6 430 ? 131.274 174.320 149.263 1.00 239.69 430 ARG B O 1
ATOM 30593 N N . TYR F 6 431 ? 131.578 172.747 147.673 1.00 235.59 431 TYR B N 1
ATOM 30594 C CA . TYR F 6 431 ? 133.028 172.834 147.655 1.00 235.59 431 TYR B CA 1
ATOM 30595 C C . TYR F 6 431 ? 133.557 173.580 146.445 1.00 235.59 431 TYR B C 1
ATOM 30596 O O . TYR F 6 431 ? 134.727 173.972 146.444 1.00 235.59 431 TYR B O 1
ATOM 30614 N N . THR F 6 432 ? 132.736 173.775 145.414 1.00 224.04 432 THR B N 1
ATOM 30615 C CA . THR F 6 432 ? 133.162 174.542 144.254 1.00 224.04 432 THR B CA 1
ATOM 30616 C C . THR F 6 432 ? 133.148 176.037 144.531 1.00 224.04 432 THR B C 1
ATOM 30617 O O . THR F 6 432 ? 133.987 176.770 143.995 1.00 224.04 432 THR B O 1
ATOM 30628 N N . LYS F 6 433 ? 132.212 176.503 145.353 1.00 241.96 433 LYS B N 1
ATOM 30629 C CA . LYS F 6 433 ? 132.113 177.917 145.700 1.00 241.96 433 LYS B CA 1
ATOM 30630 C C . LYS F 6 433 ? 132.045 178.777 144.443 1.00 241.96 433 LYS B C 1
ATOM 30631 O O . LYS F 6 433 ? 132.592 179.880 144.386 1.00 241.96 433 LYS B O 1
ATOM 30650 N N . THR F 6 434 ? 131.364 178.267 143.423 1.00 227.29 434 THR B N 1
ATOM 30651 C CA . THR F 6 434 ? 131.259 178.960 142.149 1.00 227.29 434 THR B CA 1
ATOM 30652 C C . THR F 6 434 ? 130.002 178.474 141.446 1.00 227.29 434 THR B C 1
ATOM 30653 O O . THR F 6 434 ? 129.419 177.453 141.814 1.00 227.29 434 THR B O 1
ATOM 30664 N N . THR F 6 435 ? 129.589 179.223 140.423 1.00 219.55 435 THR B N 1
ATOM 30665 C CA . THR F 6 435 ? 128.351 178.894 139.727 1.00 219.55 435 THR B CA 1
ATOM 30666 C C . THR F 6 435 ? 128.403 177.495 139.128 1.00 219.55 435 THR B C 1
ATOM 30667 O O . THR F 6 435 ? 127.451 176.718 139.265 1.00 219.55 435 THR B O 1
ATOM 30678 N N . TYR F 6 436 ? 129.501 177.152 138.465 1.00 212.31 436 TYR B N 1
ATOM 30679 C CA . TYR F 6 436 ? 129.610 175.841 137.846 1.00 212.31 436 TYR B CA 1
ATOM 30680 C C . TYR F 6 436 ? 129.688 174.751 138.904 1.00 212.31 436 TYR B C 1
ATOM 30681 O O . TYR F 6 436 ? 130.168 174.969 140.018 1.00 212.31 436 TYR B O 1
ATOM 30699 N N . TRP F 6 437 ? 129.201 173.566 138.547 1.00 226.54 437 TRP B N 1
ATOM 30700 C CA . TRP F 6 437 ? 129.279 172.408 139.424 1.00 226.54 437 TRP B CA 1
ATOM 30701 C C . TRP F 6 437 ? 129.163 171.154 138.578 1.00 226.54 437 TRP B C 1
ATOM 30702 O O . TRP F 6 437 ? 128.757 171.203 137.417 1.00 226.54 437 TRP B O 1
ATOM 30723 N N . TRP F 6 438 ? 129.535 170.022 139.171 1.00 243.61 438 TRP B N 1
ATOM 30724 C CA . TRP F 6 438 ? 129.582 168.770 138.433 1.00 243.61 438 TRP B CA 1
ATOM 30725 C C . TRP F 6 438 ? 129.269 167.612 139.364 1.00 243.61 438 TRP B C 1
ATOM 30726 O O . TRP F 6 438 ? 129.435 167.702 140.581 1.00 243.61 438 TRP B O 1
ATOM 30747 N N . ASP F 6 439 ? 128.819 166.516 138.767 1.00 282.13 439 ASP B N 1
ATOM 30748 C CA . ASP F 6 439 ? 128.741 165.229 139.442 1.00 282.13 439 ASP B CA 1
ATOM 30749 C C . ASP F 6 439 ? 128.710 164.156 138.362 1.00 282.13 439 ASP B C 1
ATOM 30750 O O . ASP F 6 439 ? 128.979 164.432 137.190 1.00 282.13 439 ASP B O 1
ATOM 30759 N N . GLY F 6 440 ? 128.398 162.929 138.750 1.00 288.79 440 GLY B N 1
ATOM 30760 C CA . GLY F 6 440 ? 128.366 161.850 137.786 1.00 288.79 440 GLY B CA 1
ATOM 30761 C C . GLY F 6 440 ? 128.493 160.511 138.483 1.00 288.79 440 GLY B C 1
ATOM 30762 O O . GLY F 6 440 ? 128.134 160.368 139.648 1.00 288.79 440 GLY B O 1
ATOM 30766 N N . LEU F 6 441 ? 129.009 159.540 137.735 1.00 295.13 441 LEU B N 1
ATOM 30767 C CA . LEU F 6 441 ? 129.176 158.178 138.215 1.00 295.13 441 LEU B CA 1
ATOM 30768 C C . LEU F 6 441 ? 130.586 157.708 137.897 1.00 295.13 441 LEU B C 1
ATOM 30769 O O . LEU F 6 441 ? 131.109 157.985 136.816 1.00 295.13 441 LEU B O 1
ATOM 30785 N N . GLN F 6 442 ? 131.197 156.999 138.843 1.00 276.91 442 GLN B N 1
ATOM 30786 C CA . GLN F 6 442 ? 132.562 156.512 138.710 1.00 276.91 442 GLN B CA 1
ATOM 30787 C C . GLN F 6 442 ? 132.584 154.998 138.824 1.00 276.91 442 GLN B C 1
ATOM 30788 O O . GLN F 6 442 ? 132.074 154.435 139.797 1.00 276.91 442 GLN B O 1
ATOM 30802 N N . SER F 6 443 ? 133.178 154.349 137.832 1.00 293.78 443 SER B N 1
ATOM 30803 C CA . SER F 6 443 ? 133.531 152.939 137.890 1.00 293.78 443 SER B CA 1
ATOM 30804 C C . SER F 6 443 ? 135.001 152.809 137.529 1.00 293.78 443 SER B C 1
ATOM 30805 O O . SER F 6 443 ? 135.439 153.339 136.504 1.00 293.78 443 SER B O 1
ATOM 30813 N N . SER F 6 444 ? 135.754 152.095 138.362 1.00 300.03 444 SER B N 1
ATOM 30814 C CA . SER F 6 444 ? 137.210 152.094 138.291 1.00 300.03 444 SER B CA 1
ATOM 30815 C C . SER F 6 444 ? 137.701 152.110 136.851 1.00 300.03 444 SER B C 1
ATOM 30816 O O . SER F 6 444 ? 137.368 151.227 136.057 1.00 300.03 444 SER B O 1
ATOM 30824 N N . ASP F 6 445 ? 138.500 153.122 136.519 1.00 295.69 445 ASP B N 1
ATOM 30825 C CA . ASP F 6 445 ? 139.091 153.359 135.205 1.00 295.69 445 ASP B CA 1
ATOM 30826 C C . ASP F 6 445 ? 138.112 154.013 134.236 1.00 295.69 445 ASP B C 1
ATOM 30827 O O . ASP F 6 445 ? 138.508 154.320 133.108 1.00 295.69 445 ASP B O 1
ATOM 30836 N N . ASP F 6 446 ? 136.859 154.246 134.622 1.00 295.25 446 ASP B N 1
ATOM 30837 C CA . ASP F 6 446 ? 135.878 154.833 133.717 1.00 295.25 446 ASP B CA 1
ATOM 30838 C C . ASP F 6 446 ? 134.982 155.777 134.497 1.00 295.25 446 ASP B C 1
ATOM 30839 O O . ASP F 6 446 ? 134.538 155.441 135.596 1.00 295.25 446 ASP B O 1
ATOM 30848 N N . PHE F 6 447 ? 134.709 156.947 133.927 1.00 277.48 447 PHE B N 1
ATOM 30849 C CA . PHE F 6 447 ? 133.859 157.925 134.584 1.00 277.48 447 PHE B CA 1
ATOM 30850 C C . PHE F 6 447 ? 132.981 158.609 133.552 1.00 277.48 447 PHE B C 1
ATOM 30851 O O . PHE F 6 447 ? 133.292 158.641 132.360 1.00 277.48 447 PHE B O 1
ATOM 30868 N N . ALA F 6 448 ? 131.867 159.148 134.031 1.00 263.73 448 ALA B N 1
ATOM 30869 C CA . ALA F 6 448 ? 130.996 160.010 133.242 1.00 263.73 448 ALA B CA 1
ATOM 30870 C C . ALA F 6 448 ? 130.681 161.221 134.103 1.00 263.73 448 ALA B C 1
ATOM 30871 O O . ALA F 6 448 ? 130.054 161.087 135.155 1.00 263.73 448 ALA B O 1
ATOM 30878 N N . LEU F 6 449 ? 131.125 162.392 133.668 1.00 259.46 449 LEU B N 1
ATOM 30879 C CA . LEU F 6 449 ? 131.002 163.616 134.441 1.00 259.46 449 LEU B CA 1
ATOM 30880 C C . LEU F 6 449 ? 130.069 164.579 133.722 1.00 259.46 449 LEU B C 1
ATOM 30881 O O . LEU F 6 449 ? 130.171 164.761 132.505 1.00 259.46 449 LEU B O 1
ATOM 30897 N N . ILE F 6 450 ? 129.162 165.191 134.477 1.00 263.88 450 ILE B N 1
ATOM 30898 C CA . ILE F 6 450 ? 128.084 166.008 133.927 1.00 263.88 450 ILE B CA 1
ATOM 30899 C C . ILE F 6 450 ? 128.248 167.412 134.491 1.00 263.88 450 ILE B C 1
ATOM 30900 O O . ILE F 6 450 ? 127.922 167.659 135.655 1.00 263.88 450 ILE B O 1
ATOM 30916 N N . VAL F 6 451 ? 128.729 168.337 133.673 1.00 242.42 451 VAL B N 1
ATOM 30917 C CA . VAL F 6 451 ? 129.004 169.701 134.110 1.00 242.42 451 VAL B CA 1
ATOM 30918 C C . VAL F 6 451 ? 127.773 170.566 133.890 1.00 242.42 451 VAL B C 1
ATOM 30919 O O . VAL F 6 451 ? 126.967 170.323 132.988 1.00 242.42 451 VAL B O 1
ATOM 30932 N N . ASN F 6 452 ? 127.625 171.590 134.723 1.00 241.21 452 ASN B N 1
ATOM 30933 C CA . ASN F 6 452 ? 126.584 172.594 134.568 1.00 241.21 452 ASN B CA 1
ATOM 30934 C C . ASN F 6 452 ? 127.193 173.973 134.754 1.00 241.21 452 ASN B C 1
ATOM 30935 O O . ASN F 6 452 ? 128.210 174.134 135.431 1.00 241.21 452 ASN B O 1
ATOM 30946 N N . ALA F 6 453 ? 126.564 174.969 134.149 1.00 260.13 453 ALA B N 1
ATOM 30947 C CA . ALA F 6 453 ? 127.071 176.329 134.236 1.00 260.13 453 ALA B CA 1
ATOM 30948 C C . ALA F 6 453 ? 126.057 177.297 133.645 1.00 260.13 453 ALA B C 1
ATOM 30949 O O . ALA F 6 453 ? 125.082 176.864 133.021 1.00 260.13 453 ALA B O 1
ATOM 30956 N N . PRO F 6 454 ? 126.236 178.604 133.822 1.00 258.40 454 PRO B N 1
ATOM 30957 C CA . PRO F 6 454 ? 125.367 179.575 133.152 1.00 258.40 454 PRO B CA 1
ATOM 30958 C C . PRO F 6 454 ? 125.887 180.072 131.814 1.00 258.40 454 PRO B C 1
ATOM 30959 O O . PRO F 6 454 ? 125.146 180.758 131.103 1.00 258.40 454 PRO B O 1
ATOM 30970 N N . ASN F 6 455 ? 127.123 179.745 131.450 1.00 263.04 455 ASN B N 1
ATOM 30971 C CA . ASN F 6 455 ? 127.685 180.153 130.173 1.00 263.04 455 ASN B CA 1
ATOM 30972 C C . ASN F 6 455 ? 128.810 179.195 129.820 1.00 263.04 455 ASN B C 1
ATOM 30973 O O . ASN F 6 455 ? 129.297 178.445 130.669 1.00 263.04 455 ASN B O 1
ATOM 30984 N N . HIS F 6 456 ? 129.219 179.232 128.555 1.00 235.21 456 HIS B N 1
ATOM 30985 C CA . HIS F 6 456 ? 130.170 178.240 128.068 1.00 235.21 456 HIS B CA 1
ATOM 30986 C C . HIS F 6 456 ? 131.512 178.352 128.783 1.00 235.21 456 HIS B C 1
ATOM 30987 O O . HIS F 6 456 ? 132.130 177.334 129.115 1.00 235.21 456 HIS B O 1
ATOM 31001 N N . GLU F 6 457 ? 131.987 179.576 129.021 1.00 267.59 457 GLU B N 1
ATOM 31002 C CA . GLU F 6 457 ? 133.219 179.727 129.785 1.00 267.59 457 GLU B CA 1
ATOM 31003 C C . GLU F 6 457 ? 133.085 179.107 131.167 1.00 267.59 457 GLU B C 1
ATOM 31004 O O . GLU F 6 457 ? 134.078 178.646 131.738 1.00 267.59 457 GLU B O 1
ATOM 31016 N N . GLY F 6 458 ? 131.869 179.070 131.714 1.00 249.32 458 GLY B N 1
ATOM 31017 C CA . GLY F 6 458 ? 131.663 178.364 132.965 1.00 249.32 458 GLY B CA 1
ATOM 31018 C C . GLY F 6 458 ? 131.949 176.881 132.841 1.00 249.32 458 GLY B C 1
ATOM 31019 O O . GLY F 6 458 ? 132.596 176.287 133.706 1.00 249.32 458 GLY B O 1
ATOM 31023 N N . ILE F 6 459 ? 131.477 176.264 131.758 1.00 244.14 459 ILE B N 1
ATOM 31024 C CA . ILE F 6 459 ? 131.771 174.855 131.521 1.00 244.14 459 ILE B CA 1
ATOM 31025 C C . ILE F 6 459 ? 133.267 174.654 131.349 1.00 244.14 459 ILE B C 1
ATOM 31026 O O . ILE F 6 459 ? 133.840 173.679 131.846 1.00 244.14 459 ILE B O 1
ATOM 31042 N N . GLN F 6 460 ? 133.920 175.561 130.625 1.00 227.83 460 GLN B N 1
ATOM 31043 C CA . GLN F 6 460 ? 135.364 175.454 130.443 1.00 227.83 460 GLN B CA 1
ATOM 31044 C C . GLN F 6 460 ? 136.085 175.484 131.788 1.00 227.83 460 GLN B C 1
ATOM 31045 O O . GLN F 6 460 ? 136.980 174.668 132.050 1.00 227.83 460 GLN B O 1
ATOM 31059 N N . ALA F 6 461 ? 135.701 176.423 132.654 1.00 221.00 461 ALA B N 1
ATOM 31060 C CA . ALA F 6 461 ? 136.321 176.519 133.970 1.00 221.00 461 ALA B CA 1
ATOM 31061 C C . ALA F 6 461 ? 136.053 175.270 134.797 1.00 221.00 461 ALA B C 1
ATOM 31062 O O . ALA F 6 461 ? 136.942 174.783 135.501 1.00 221.00 461 ALA B O 1
ATOM 31069 N N . GLY F 6 462 ? 134.831 174.745 134.735 1.00 226.68 462 GLY B N 1
ATOM 31070 C CA . GLY F 6 462 ? 134.526 173.534 135.476 1.00 226.68 462 GLY B CA 1
ATOM 31071 C C . GLY F 6 462 ? 135.357 172.351 135.022 1.00 226.68 462 GLY B C 1
ATOM 31072 O O . GLY F 6 462 ? 135.856 171.576 135.842 1.00 226.68 462 GLY B O 1
ATOM 31076 N N . VAL F 6 463 ? 135.520 172.196 133.709 1.00 241.60 463 VAL B N 1
ATOM 31077 C CA . VAL F 6 463 ? 136.331 171.097 133.197 1.00 241.60 463 VAL B CA 1
ATOM 31078 C C . VAL F 6 463 ? 137.783 171.264 133.620 1.00 241.60 463 VAL B C 1
ATOM 31079 O O . VAL F 6 463 ? 138.441 170.296 134.023 1.00 241.60 463 VAL B O 1
ATOM 31092 N N . ASP F 6 464 ? 138.313 172.485 133.531 1.00 232.59 464 ASP B N 1
ATOM 31093 C CA . ASP F 6 464 ? 139.689 172.708 133.967 1.00 232.59 464 ASP B CA 1
ATOM 31094 C C . ASP F 6 464 ? 139.854 172.383 135.446 1.00 232.59 464 ASP B C 1
ATOM 31095 O O . ASP F 6 464 ? 140.838 171.750 135.844 1.00 232.59 464 ASP B O 1
ATOM 31104 N N . ARG F 6 465 ? 138.906 172.818 136.278 1.00 227.23 465 ARG B N 1
ATOM 31105 C CA . ARG F 6 465 ? 138.988 172.536 137.704 1.00 227.23 465 ARG B CA 1
ATOM 31106 C C . ARG F 6 465 ? 138.976 171.040 137.965 1.00 227.23 465 ARG B C 1
ATOM 31107 O O . ARG F 6 465 ? 139.772 170.535 138.765 1.00 227.23 465 ARG B O 1
ATOM 31128 N N . PHE F 6 466 ? 138.077 170.311 137.303 1.00 238.03 466 PHE B N 1
ATOM 31129 C CA . PHE F 6 466 ? 138.025 168.871 137.514 1.00 238.03 466 PHE B CA 1
ATOM 31130 C C . PHE F 6 466 ? 139.327 168.211 137.090 1.00 238.03 466 PHE B C 1
ATOM 31131 O O . PHE F 6 466 ? 139.856 167.350 137.800 1.00 238.03 466 PHE B O 1
ATOM 31148 N N . TYR F 6 467 ? 139.864 168.608 135.938 1.00 237.24 467 TYR B N 1
ATOM 31149 C CA . TYR F 6 467 ? 141.093 167.991 135.457 1.00 237.24 467 TYR B CA 1
ATOM 31150 C C . TYR F 6 467 ? 142.244 168.250 136.417 1.00 237.24 467 TYR B C 1
ATOM 31151 O O . TYR F 6 467 ? 143.000 167.336 136.762 1.00 237.24 467 TYR B O 1
ATOM 31169 N N . ARG F 6 468 ? 142.386 169.494 136.875 1.00 232.25 468 ARG B N 1
ATOM 31170 C CA . ARG F 6 468 ? 143.485 169.820 137.776 1.00 232.25 468 ARG B CA 1
ATOM 31171 C C . ARG F 6 468 ? 143.345 169.094 139.106 1.00 232.25 468 ARG B C 1
ATOM 31172 O O . ARG F 6 468 ? 144.332 168.596 139.654 1.00 232.25 468 ARG B O 1
ATOM 31193 N N . THR F 6 469 ? 142.127 169.019 139.645 1.00 265.66 469 THR B N 1
ATOM 31194 C CA . THR F 6 469 ? 141.937 168.307 140.904 1.00 265.66 469 THR B CA 1
ATOM 31195 C C . THR F 6 469 ? 142.272 166.829 140.753 1.00 265.66 469 THR B C 1
ATOM 31196 O O . THR F 6 469 ? 142.938 166.242 141.615 1.00 265.66 469 THR B O 1
ATOM 31207 N N . CYS F 6 470 ? 141.827 166.208 139.659 1.00 270.81 470 CYS B N 1
ATOM 31208 C CA . CYS F 6 470 ? 142.184 164.814 139.425 1.00 270.81 470 CYS B CA 1
ATOM 31209 C C . CYS F 6 470 ? 143.691 164.654 139.325 1.00 270.81 470 CYS B C 1
ATOM 31210 O O . CYS F 6 470 ? 144.253 163.684 139.843 1.00 270.81 470 CYS B O 1
ATOM 31218 N N . LYS F 6 471 ? 144.365 165.594 138.664 1.00 254.72 471 LYS B N 1
ATOM 31219 C CA . LYS F 6 471 ? 145.817 165.511 138.551 1.00 254.72 471 LYS B CA 1
ATOM 31220 C C . LYS F 6 471 ? 146.476 165.593 139.924 1.00 254.72 471 LYS B C 1
ATOM 31221 O O . LYS F 6 471 ? 147.462 164.898 140.192 1.00 254.72 471 LYS B O 1
ATOM 31240 N N . LEU F 6 472 ? 145.949 166.444 140.804 1.00 245.77 472 LEU B N 1
ATOM 31241 C CA . LEU F 6 472 ? 146.471 166.508 142.166 1.00 245.77 472 LEU B CA 1
ATOM 31242 C C . LEU F 6 472 ? 146.292 165.184 142.888 1.00 245.77 472 LEU B C 1
ATOM 31243 O O . LEU F 6 472 ? 147.212 164.708 143.561 1.00 245.77 472 LEU B O 1
ATOM 31259 N N . LEU F 6 473 ? 145.116 164.573 142.773 1.00 275.90 473 LEU B N 1
ATOM 31260 C CA . LEU F 6 473 ? 144.869 163.305 143.450 1.00 275.90 473 LEU B CA 1
ATOM 31261 C C . LEU F 6 473 ? 145.634 162.147 142.832 1.00 275.90 473 LEU B C 1
ATOM 31262 O O . LEU F 6 473 ? 145.560 161.031 143.354 1.00 275.90 473 LEU B O 1
ATOM 31278 N N . GLY F 6 474 ? 146.360 162.374 141.743 1.00 254.45 474 GLY B N 1
ATOM 31279 C CA . GLY F 6 474 ? 147.177 161.338 141.153 1.00 254.45 474 GLY B CA 1
ATOM 31280 C C . GLY F 6 474 ? 146.489 160.482 140.121 1.00 254.45 474 GLY B C 1
ATOM 31281 O O . GLY F 6 474 ? 146.997 159.402 139.805 1.00 254.45 474 GLY B O 1
ATOM 31285 N N . ILE F 6 475 ? 145.351 160.916 139.586 1.00 261.21 475 ILE B N 1
ATOM 31286 C CA . ILE F 6 475 ? 144.648 160.202 138.528 1.00 261.21 475 ILE B CA 1
ATOM 31287 C C . ILE F 6 475 ? 144.546 161.130 137.329 1.00 261.21 475 ILE B C 1
ATOM 31288 O O . ILE F 6 475 ? 144.173 162.299 137.473 1.00 261.21 475 ILE B O 1
ATOM 31304 N N . ASN F 6 476 ? 144.885 160.617 136.152 1.00 264.78 476 ASN B N 1
ATOM 31305 C CA . ASN F 6 476 ? 144.971 161.414 134.937 1.00 264.78 476 ASN B CA 1
ATOM 31306 C C . ASN F 6 476 ? 143.814 161.080 134.011 1.00 264.78 476 ASN B C 1
ATOM 31307 O O . ASN F 6 476 ? 143.510 159.904 133.789 1.00 264.78 476 ASN B O 1
ATOM 31318 N N . MET F 6 477 ? 143.170 162.113 133.479 1.00 267.55 477 MET B N 1
ATOM 31319 C CA . MET F 6 477 ? 142.197 161.929 132.417 1.00 267.55 477 MET B CA 1
ATOM 31320 C C . MET F 6 477 ? 142.925 161.735 131.096 1.00 267.55 477 MET B C 1
ATOM 31321 O O . MET F 6 477 ? 143.933 162.393 130.826 1.00 267.55 477 MET B O 1
ATOM 31335 N N . SER F 6 478 ? 142.425 160.815 130.278 1.00 283.06 478 SER B N 1
ATOM 31336 C CA . SER F 6 478 ? 142.990 160.592 128.955 1.00 283.06 478 SER B CA 1
ATOM 31337 C C . SER F 6 478 ? 142.389 161.600 127.990 1.00 283.06 478 SER B C 1
ATOM 31338 O O . SER F 6 478 ? 141.177 161.592 127.753 1.00 283.06 478 SER B O 1
ATOM 31346 N N . LYS F 6 479 ? 143.226 162.475 127.441 1.00 257.76 479 LYS B N 1
ATOM 31347 C CA . LYS F 6 479 ? 142.733 163.519 126.557 1.00 257.76 479 LYS B CA 1
ATOM 31348 C C . LYS F 6 479 ? 142.551 163.043 125.124 1.00 257.76 479 LYS B C 1
ATOM 31349 O O . LYS F 6 479 ? 141.975 163.780 124.318 1.00 257.76 479 LYS B O 1
ATOM 31368 N N . LYS F 6 480 ? 143.009 161.841 124.789 1.00 275.68 480 LYS B N 1
ATOM 31369 C CA . LYS F 6 480 ? 142.840 161.286 123.457 1.00 275.68 480 LYS B CA 1
ATOM 31370 C C . LYS F 6 480 ? 141.677 160.310 123.365 1.00 275.68 480 LYS B C 1
ATOM 31371 O O . LYS F 6 480 ? 141.509 159.669 122.326 1.00 275.68 480 LYS B O 1
ATOM 31390 N N . LYS F 6 481 ? 140.884 160.162 124.425 1.00 267.67 481 LYS B N 1
ATOM 31391 C CA . LYS F 6 481 ? 139.718 159.291 124.373 1.00 267.67 481 LYS B CA 1
ATOM 31392 C C . LYS F 6 481 ? 138.525 159.904 125.094 1.00 267.67 481 LYS B C 1
ATOM 31393 O O . LYS F 6 481 ? 137.643 159.165 125.546 1.00 267.67 481 LYS B O 1
ATOM 31412 N N . SER F 6 482 ? 138.475 161.227 125.217 1.00 239.30 482 SER B N 1
ATOM 31413 C CA . SER F 6 482 ? 137.402 161.914 125.915 1.00 239.30 482 SER B CA 1
ATOM 31414 C C . SER F 6 482 ? 136.874 163.031 125.034 1.00 239.30 482 SER B C 1
ATOM 31415 O O . SER F 6 482 ? 137.655 163.757 124.414 1.00 239.30 482 SER B O 1
ATOM 31423 N N . TYR F 6 483 ? 135.555 163.164 124.977 1.00 242.42 483 TYR B N 1
ATOM 31424 C CA . TYR F 6 483 ? 134.913 164.272 124.295 1.00 242.42 483 TYR B CA 1
ATOM 31425 C C . TYR F 6 483 ? 133.797 164.807 125.174 1.00 242.42 483 TYR B C 1
ATOM 31426 O O . TYR F 6 483 ? 133.234 164.084 125.999 1.00 242.42 483 TYR B O 1
ATOM 31444 N N . ILE F 6 484 ? 133.494 166.086 125.002 1.00 241.95 484 ILE B N 1
ATOM 31445 C CA . ILE F 6 484 ? 132.462 166.770 125.768 1.00 241.95 484 ILE B CA 1
ATOM 31446 C C . ILE F 6 484 ? 131.389 167.230 124.798 1.00 241.95 484 ILE B C 1
ATOM 31447 O O . ILE F 6 484 ? 131.687 167.924 123.820 1.00 241.95 484 ILE B O 1
ATOM 31463 N N . ASN F 6 485 ? 130.148 166.832 125.055 1.00 237.44 485 ASN B N 1
ATOM 31464 C CA . ASN F 6 485 ? 129.028 167.207 124.207 1.00 237.44 485 ASN B CA 1
ATOM 31465 C C . ASN F 6 485 ? 127.818 167.485 125.083 1.00 237.44 485 ASN B C 1
ATOM 31466 O O . ASN F 6 485 ? 127.720 166.998 126.209 1.00 237.44 485 ASN B O 1
ATOM 31477 N N . ARG F 6 486 ? 126.895 168.284 124.554 1.00 222.74 486 ARG B N 1
ATOM 31478 C CA . ARG F 6 486 ? 125.690 168.625 125.295 1.00 222.74 486 ARG B CA 1
ATOM 31479 C C . ARG F 6 486 ? 125.062 167.364 125.869 1.00 222.74 486 ARG B C 1
ATOM 31480 O O . ARG F 6 486 ? 125.115 166.290 125.268 1.00 222.74 486 ARG B O 1
ATOM 31501 N N . THR F 6 487 ? 124.478 167.493 127.056 1.00 254.59 487 THR B N 1
ATOM 31502 C CA . THR F 6 487 ? 123.975 166.321 127.757 1.00 254.59 487 THR B CA 1
ATOM 31503 C C . THR F 6 487 ? 122.895 165.638 126.930 1.00 254.59 487 THR B C 1
ATOM 31504 O O . THR F 6 487 ? 122.222 166.259 126.106 1.00 254.59 487 THR B O 1
ATOM 31515 N N . GLY F 6 488 ? 122.735 164.339 127.166 1.00 256.53 488 GLY B N 1
ATOM 31516 C CA . GLY F 6 488 ? 121.953 163.492 126.291 1.00 256.53 488 GLY B CA 1
ATOM 31517 C C . GLY F 6 488 ? 122.811 162.347 125.809 1.00 256.53 488 GLY B C 1
ATOM 31518 O O . GLY F 6 488 ? 123.174 161.469 126.594 1.00 256.53 488 GLY B O 1
ATOM 31522 N N . THR F 6 489 ? 123.154 162.344 124.527 1.00 252.43 489 THR B N 1
ATOM 31523 C CA . THR F 6 489 ? 124.072 161.345 124.008 1.00 252.43 489 THR B CA 1
ATOM 31524 C C . THR F 6 489 ? 125.318 161.275 124.877 1.00 252.43 489 THR B C 1
ATOM 31525 O O . THR F 6 489 ? 125.945 162.297 125.163 1.00 252.43 489 THR B O 1
ATOM 31536 N N . PHE F 6 490 ? 125.668 160.067 125.309 1.00 264.74 490 PHE B N 1
ATOM 31537 C CA . PHE F 6 490 ? 126.937 159.836 125.990 1.00 264.74 490 PHE B CA 1
ATOM 31538 C C . PHE F 6 490 ? 127.133 158.336 126.136 1.00 264.74 490 PHE B C 1
ATOM 31539 O O . PHE F 6 490 ? 126.237 157.547 125.833 1.00 264.74 490 PHE B O 1
ATOM 31556 N N . GLU F 6 491 ? 128.319 157.958 126.593 1.00 292.89 491 GLU B N 1
ATOM 31557 C CA . GLU F 6 491 ? 128.708 156.563 126.712 1.00 292.89 491 GLU B CA 1
ATOM 31558 C C . GLU F 6 491 ? 129.370 156.336 128.061 1.00 292.89 491 GLU B C 1
ATOM 31559 O O . GLU F 6 491 ? 129.908 157.265 128.665 1.00 292.89 491 GLU B O 1
ATOM 31571 N N . PHE F 6 492 ? 129.328 155.095 128.536 1.00 294.92 492 PHE B N 1
ATOM 31572 C CA . PHE F 6 492 ? 129.932 154.764 129.824 1.00 294.92 492 PHE B CA 1
ATOM 31573 C C . PHE F 6 492 ? 130.203 153.272 129.869 1.00 294.92 492 PHE B C 1
ATOM 31574 O O . PHE F 6 492 ? 129.261 152.478 129.918 1.00 294.92 492 PHE B O 1
ATOM 31591 N N . THR F 6 493 ? 131.481 152.897 129.869 1.00 303.65 493 THR B N 1
ATOM 31592 C CA . THR F 6 493 ? 131.918 151.501 129.881 1.00 303.65 493 THR B CA 1
ATOM 31593 C C . THR F 6 493 ? 131.034 150.629 128.992 1.00 303.65 493 THR B C 1
ATOM 31594 O O . THR F 6 493 ? 130.586 149.550 129.377 1.00 303.65 493 THR B O 1
ATOM 31605 N N . SER F 6 494 ? 130.795 151.116 127.776 1.00 315.14 494 SER B N 1
ATOM 31606 C CA . SER F 6 494 ? 130.073 150.365 126.748 1.00 315.14 494 SER B CA 1
ATOM 31607 C C . SER F 6 494 ? 128.594 150.199 127.081 1.00 315.14 494 SER B C 1
ATOM 31608 O O . SER F 6 494 ? 127.994 149.167 126.778 1.00 315.14 494 SER B O 1
ATOM 31616 N N . PHE F 6 495 ? 127.994 151.209 127.706 1.00 309.85 495 PHE B N 1
ATOM 31617 C CA . PHE F 6 495 ? 126.548 151.294 127.888 1.00 309.85 495 PHE B CA 1
ATOM 31618 C C . PHE F 6 495 ? 126.108 152.598 127.234 1.00 309.85 495 PHE B C 1
ATOM 31619 O O . PHE F 6 495 ? 125.979 153.624 127.902 1.00 309.85 495 PHE B O 1
ATOM 31636 N N . PHE F 6 496 ? 125.868 152.558 125.931 1.00 287.91 496 PHE B N 1
ATOM 31637 C CA . PHE F 6 496 ? 125.555 153.776 125.201 1.00 287.91 496 PHE B CA 1
ATOM 31638 C C . PHE F 6 496 ? 124.187 154.305 125.604 1.00 287.91 496 PHE B C 1
ATOM 31639 O O . PHE F 6 496 ? 123.262 153.544 125.882 1.00 287.91 496 PHE B O 1
ATOM 31656 N N . TYR F 6 497 ? 124.068 155.629 125.640 1.00 271.54 497 TYR B N 1
ATOM 31657 C CA . TYR F 6 497 ? 122.874 156.289 126.161 1.00 271.54 497 TYR B CA 1
ATOM 31658 C C . TYR F 6 497 ? 122.466 157.392 125.200 1.00 271.54 497 TYR B C 1
ATOM 31659 O O . TYR F 6 497 ? 123.204 158.364 125.025 1.00 271.54 497 TYR B O 1
ATOM 31677 N N . ARG F 6 498 ? 121.295 157.249 124.591 1.00 255.51 498 ARG B N 1
ATOM 31678 C CA . ARG F 6 498 ? 120.726 158.254 123.698 1.00 255.51 498 ARG B CA 1
ATOM 31679 C C . ARG F 6 498 ? 119.298 158.513 124.167 1.00 255.51 498 ARG B C 1
ATOM 31680 O O . ARG F 6 498 ? 118.355 157.862 123.713 1.00 255.51 498 ARG B O 1
ATOM 31701 N N . TYR F 6 499 ? 119.143 159.458 125.091 1.00 259.72 499 TYR B N 1
ATOM 31702 C CA . TYR F 6 499 ? 117.839 159.767 125.670 1.00 259.72 499 TYR B CA 1
ATOM 31703 C C . TYR F 6 499 ? 117.181 158.504 126.217 1.00 259.72 499 TYR B C 1
ATOM 31704 O O . TYR F 6 499 ? 115.965 158.324 126.142 1.00 259.72 499 TYR B O 1
ATOM 31722 N N . GLY F 6 500 ? 118.001 157.622 126.780 1.00 269.40 500 GLY B N 1
ATOM 31723 C CA . GLY F 6 500 ? 117.548 156.323 127.237 1.00 269.40 500 GLY B CA 1
ATOM 31724 C C . GLY F 6 500 ? 118.472 155.234 126.739 1.00 269.40 500 GLY B C 1
ATOM 31725 O O . GLY F 6 500 ? 118.780 155.181 125.548 1.00 269.40 500 GLY B O 1
ATOM 31729 N N . PHE F 6 501 ? 118.916 154.357 127.634 1.00 305.14 501 PHE B N 1
ATOM 31730 C CA . PHE F 6 501 ? 119.936 153.382 127.270 1.00 305.14 501 PHE B CA 1
ATOM 31731 C C . PHE F 6 501 ? 119.481 152.528 126.096 1.00 305.14 501 PHE B C 1
ATOM 31732 O O . PHE F 6 501 ? 118.344 152.053 126.053 1.00 305.14 501 PHE B O 1
ATOM 31749 N N . VAL F 6 502 ? 120.384 152.338 125.140 1.00 308.40 502 VAL B N 1
ATOM 31750 C CA . VAL F 6 502 ? 120.156 151.486 123.982 1.00 308.40 502 VAL B CA 1
ATOM 31751 C C . VAL F 6 502 ? 120.962 150.212 124.172 1.00 308.40 502 VAL B C 1
ATOM 31752 O O . VAL F 6 502 ? 122.131 150.257 124.568 1.00 308.40 502 VAL B O 1
ATOM 31765 N N . ALA F 6 503 ? 120.333 149.077 123.895 1.00 340.70 503 ALA B N 1
ATOM 31766 C CA . ALA F 6 503 ? 120.942 147.775 124.137 1.00 340.70 503 ALA B CA 1
ATOM 31767 C C . ALA F 6 503 ? 121.778 147.375 122.929 1.00 340.70 503 ALA B C 1
ATOM 31768 O O . ALA F 6 503 ? 121.240 147.137 121.844 1.00 340.70 503 ALA B O 1
ATOM 31775 N N . ASN F 6 504 ? 123.092 147.298 123.118 1.00 329.23 504 ASN B N 1
ATOM 31776 C CA . ASN F 6 504 ? 123.983 146.762 122.099 1.00 329.23 504 ASN B CA 1
ATOM 31777 C C . ASN F 6 504 ? 124.127 145.266 122.339 1.00 329.23 504 ASN B C 1
ATOM 31778 O O . ASN F 6 504 ? 124.522 144.839 123.428 1.00 329.23 504 ASN B O 1
ATOM 31789 N N . PHE F 6 505 ? 123.793 144.476 121.327 1.00 338.04 505 PHE B N 1
ATOM 31790 C CA . PHE F 6 505 ? 123.725 143.029 121.449 1.00 338.04 505 PHE B CA 1
ATOM 31791 C C . PHE F 6 505 ? 125.041 142.340 121.127 1.00 338.04 505 PHE B C 1
ATOM 31792 O O . PHE F 6 505 ? 125.165 141.137 121.366 1.00 338.04 505 PHE B O 1
ATOM 31809 N N . SER F 6 506 ? 126.032 143.066 120.614 1.00 324.83 506 SER B N 1
ATOM 31810 C CA . SER F 6 506 ? 127.269 142.443 120.169 1.00 324.83 506 SER B CA 1
ATOM 31811 C C . SER F 6 506 ? 128.234 142.141 121.304 1.00 324.83 506 SER B C 1
ATOM 31812 O O . SER F 6 506 ? 129.211 141.419 121.082 1.00 324.83 506 SER B O 1
ATOM 31820 N N . MET F 6 507 ? 128.006 142.677 122.502 1.00 339.60 507 MET B N 1
ATOM 31821 C CA . MET F 6 507 ? 128.871 142.341 123.627 1.00 339.60 507 MET B CA 1
ATOM 31822 C C . MET F 6 507 ? 128.563 140.961 124.190 1.00 339.60 507 MET B C 1
ATOM 31823 O O . MET F 6 507 ? 129.480 140.254 124.620 1.00 339.60 507 MET B O 1
ATOM 31837 N N . GLU F 6 508 ? 127.293 140.566 124.199 1.00 338.19 508 GLU B N 1
ATOM 31838 C CA . GLU F 6 508 ? 126.875 139.274 124.721 1.00 338.19 508 GLU B CA 1
ATOM 31839 C C . GLU F 6 508 ? 126.902 138.178 123.669 1.00 338.19 508 GLU B C 1
ATOM 31840 O O . GLU F 6 508 ? 126.507 137.048 123.963 1.00 338.19 508 GLU B O 1
ATOM 31852 N N . LEU F 6 509 ? 127.343 138.484 122.454 1.00 330.91 509 LEU B N 1
ATOM 31853 C CA . LEU F 6 509 ? 127.383 137.470 121.407 1.00 330.91 509 LEU B CA 1
ATOM 31854 C C . LEU F 6 509 ? 128.251 136.274 121.771 1.00 330.91 509 LEU B C 1
ATOM 31855 O O . LEU F 6 509 ? 127.845 135.141 121.466 1.00 330.91 509 LEU B O 1
ATOM 31871 N N . PRO F 6 510 ? 129.422 136.434 122.391 1.00 318.00 510 PRO B N 1
ATOM 31872 C CA . PRO F 6 510 ? 130.258 135.258 122.683 1.00 318.00 510 PRO B CA 1
ATOM 31873 C C . PRO F 6 510 ? 129.603 134.237 123.596 1.00 318.00 510 PRO B C 1
ATOM 31874 O O . PRO F 6 510 ? 130.066 133.092 123.645 1.00 318.00 510 PRO B O 1
ATOM 31885 N N . SER F 6 511 ? 128.548 134.602 124.322 1.00 324.20 511 SER B N 1
ATOM 31886 C CA . SER F 6 511 ? 127.955 133.703 125.304 1.00 324.20 511 SER B CA 1
ATOM 31887 C C . SER F 6 511 ? 127.014 132.671 124.700 1.00 324.20 511 SER B C 1
ATOM 31888 O O . SER F 6 511 ? 126.598 131.754 125.413 1.00 324.20 511 SER B O 1
ATOM 31896 N N . PHE F 6 512 ? 126.665 132.788 123.421 1.00 341.65 512 PHE B N 1
ATOM 31897 C CA . PHE F 6 512 ? 125.580 131.973 122.882 1.00 341.65 512 PHE B CA 1
ATOM 31898 C C . PHE F 6 512 ? 126.007 130.536 122.610 1.00 341.65 512 PHE B C 1
ATOM 31899 O O . PHE F 6 512 ? 125.199 129.613 122.758 1.00 341.65 512 PHE B O 1
ATOM 31916 N N . GLY F 6 513 ? 127.252 130.315 122.207 1.00 334.96 513 GLY B N 1
ATOM 31917 C CA . GLY F 6 513 ? 127.698 128.972 121.893 1.00 334.96 513 GLY B CA 1
ATOM 31918 C C . GLY F 6 513 ? 127.535 128.014 123.055 1.00 334.96 513 GLY B C 1
ATOM 31919 O O . GLY F 6 513 ? 127.124 128.419 124.146 1.00 334.96 513 GLY B O 1
ATOM 31923 N N . VAL F 6 514 ? 127.842 126.735 122.837 1.00 333.70 514 VAL B N 1
ATOM 31924 C CA . VAL F 6 514 ? 127.792 125.767 123.924 1.00 333.70 514 VAL B CA 1
ATOM 31925 C C . VAL F 6 514 ? 128.897 126.080 124.920 1.00 333.70 514 VAL B C 1
ATOM 31926 O O . VAL F 6 514 ? 130.080 126.149 124.560 1.00 333.70 514 VAL B O 1
ATOM 31939 N N . SER F 6 515 ? 128.519 126.271 126.185 1.00 331.90 515 SER B N 1
ATOM 31940 C CA . SER F 6 515 ? 129.500 126.677 127.186 1.00 331.90 515 SER B CA 1
ATOM 31941 C C . SER F 6 515 ? 130.596 125.635 127.332 1.00 331.90 515 SER B C 1
ATOM 31942 O O . SER F 6 515 ? 131.780 125.977 127.408 1.00 331.90 515 SER B O 1
ATOM 31950 N N . GLY F 6 516 ? 130.225 124.367 127.378 1.00 322.62 516 GLY B N 1
ATOM 31951 C CA . GLY F 6 516 ? 131.176 123.286 127.399 1.00 322.62 516 GLY B CA 1
ATOM 31952 C C . GLY F 6 516 ? 131.332 122.549 128.715 1.00 322.62 516 GLY B C 1
ATOM 31953 O O . GLY F 6 516 ? 132.318 121.823 128.877 1.00 322.62 516 GLY B O 1
ATOM 31957 N N . ILE F 6 517 ? 130.397 122.700 129.649 1.00 329.32 517 ILE B N 1
ATOM 31958 C CA . ILE F 6 517 ? 130.487 121.974 130.911 1.00 329.32 517 ILE B CA 1
ATOM 31959 C C . ILE F 6 517 ? 130.117 120.510 130.705 1.00 329.32 517 ILE B C 1
ATOM 31960 O O . ILE F 6 517 ? 130.943 119.608 130.885 1.00 329.32 517 ILE B O 1
ATOM 31976 N N . ASN F 6 518 ? 128.874 120.258 130.318 1.00 313.13 518 ASN B N 1
ATOM 31977 C CA . ASN F 6 518 ? 128.392 118.927 129.966 1.00 313.13 518 ASN B CA 1
ATOM 31978 C C . ASN F 6 518 ? 127.041 119.113 129.288 1.00 313.13 518 ASN B C 1
ATOM 31979 O O . ASN F 6 518 ? 126.606 120.240 129.038 1.00 313.13 518 ASN B O 1
ATOM 31990 N N . GLU F 6 519 ? 126.375 117.999 128.991 1.00 316.08 519 GLU B N 1
ATOM 31991 C CA . GLU F 6 519 ? 125.192 118.047 128.138 1.00 316.08 519 GLU B CA 1
ATOM 31992 C C . GLU F 6 519 ? 124.050 118.811 128.801 1.00 316.08 519 GLU B C 1
ATOM 31993 O O . GLU F 6 519 ? 123.579 119.829 128.279 1.00 316.08 519 GLU B O 1
ATOM 32005 N N . SER F 6 520 ? 123.581 118.333 129.954 1.00 313.98 520 SER B N 1
ATOM 32006 C CA . SER F 6 520 ? 122.470 119.003 130.619 1.00 313.98 520 SER B CA 1
ATOM 32007 C C . SER F 6 520 ? 122.838 120.430 130.994 1.00 313.98 520 SER B C 1
ATOM 32008 O O . SER F 6 520 ? 122.033 121.359 130.824 1.00 313.98 520 SER B O 1
ATOM 32016 N N . ALA F 6 521 ? 124.051 120.625 131.508 1.00 329.67 521 ALA B N 1
ATOM 32017 C CA . ALA F 6 521 ? 124.490 121.967 131.857 1.00 329.67 521 ALA B CA 1
ATOM 32018 C C . ALA F 6 521 ? 124.503 122.870 130.635 1.00 329.67 521 ALA B C 1
ATOM 32019 O O . ALA F 6 521 ? 124.072 124.022 130.707 1.00 329.67 521 ALA B O 1
ATOM 32026 N N . ASP F 6 522 ? 124.993 122.368 129.500 1.00 347.35 522 ASP B N 1
ATOM 32027 C CA . ASP F 6 522 ? 125.030 123.190 128.295 1.00 347.35 522 ASP B CA 1
ATOM 32028 C C . ASP F 6 522 ? 123.633 123.565 127.828 1.00 347.35 522 ASP B C 1
ATOM 32029 O O . ASP F 6 522 ? 123.393 124.714 127.448 1.00 347.35 522 ASP B O 1
ATOM 32038 N N . MET F 6 523 ? 122.700 122.614 127.830 1.00 331.62 523 MET B N 1
ATOM 32039 C CA . MET F 6 523 ? 121.341 122.941 127.408 1.00 331.62 523 MET B CA 1
ATOM 32040 C C . MET F 6 523 ? 120.746 124.019 128.303 1.00 331.62 523 MET B C 1
ATOM 32041 O O . MET F 6 523 ? 120.220 125.035 127.819 1.00 331.62 523 MET B O 1
ATOM 32055 N N . SER F 6 524 ? 120.837 123.823 129.619 1.00 339.15 524 SER B N 1
ATOM 32056 C CA . SER F 6 524 ? 120.275 124.797 130.544 1.00 339.15 524 SER B CA 1
ATOM 32057 C C . SER F 6 524 ? 120.927 126.158 130.360 1.00 339.15 524 SER B C 1
ATOM 32058 O O . SER F 6 524 ? 120.246 127.188 130.328 1.00 339.15 524 SER B O 1
ATOM 32066 N N . ILE F 6 525 ? 122.251 126.178 130.218 1.00 345.69 525 ILE B N 1
ATOM 32067 C CA . ILE F 6 525 ? 122.975 127.439 130.136 1.00 345.69 525 ILE B CA 1
ATOM 32068 C C . ILE F 6 525 ? 122.614 128.179 128.856 1.00 345.69 525 ILE B C 1
ATOM 32069 O O . ILE F 6 525 ? 122.418 129.398 128.869 1.00 345.69 525 ILE B O 1
ATOM 32085 N N . GLY F 6 526 ? 122.510 127.466 127.734 1.00 357.18 526 GLY B N 1
ATOM 32086 C CA . GLY F 6 526 ? 122.167 128.126 126.486 1.00 357.18 526 GLY B CA 1
ATOM 32087 C C . GLY F 6 526 ? 120.767 128.709 126.506 1.00 357.18 526 GLY B C 1
ATOM 32088 O O . GLY F 6 526 ? 120.551 129.859 126.108 1.00 357.18 526 GLY B O 1
ATOM 32092 N N . VAL F 6 527 ? 119.795 127.931 126.981 1.00 359.64 527 VAL B N 1
ATOM 32093 C CA . VAL F 6 527 ? 118.434 128.451 127.014 1.00 359.64 527 VAL B CA 1
ATOM 32094 C C . VAL F 6 527 ? 118.337 129.621 127.989 1.00 359.64 527 VAL B C 1
ATOM 32095 O O . VAL F 6 527 ? 117.628 130.604 127.734 1.00 359.64 527 VAL B O 1
ATOM 32108 N N . THR F 6 528 ? 119.047 129.543 129.116 1.00 368.16 528 THR B N 1
ATOM 32109 C CA . THR F 6 528 ? 119.032 130.646 130.068 1.00 368.16 528 THR B CA 1
ATOM 32110 C C . THR F 6 528 ? 119.657 131.899 129.472 1.00 368.16 528 THR B C 1
ATOM 32111 O O . THR F 6 528 ? 119.184 133.013 129.720 1.00 368.16 528 THR B O 1
ATOM 32122 N N . VAL F 6 529 ? 120.730 131.743 128.699 1.00 367.04 529 VAL B N 1
ATOM 32123 C CA . VAL F 6 529 ? 121.354 132.898 128.063 1.00 367.04 529 VAL B CA 1
ATOM 32124 C C . VAL F 6 529 ? 120.397 133.538 127.071 1.00 367.04 529 VAL B C 1
ATOM 32125 O O . VAL F 6 529 ? 120.283 134.768 127.002 1.00 367.04 529 VAL B O 1
ATOM 32138 N N . ILE F 6 530 ? 119.700 132.723 126.280 1.00 378.02 530 ILE B N 1
ATOM 32139 C CA . ILE F 6 530 ? 118.740 133.279 125.330 1.00 378.02 530 ILE B CA 1
ATOM 32140 C C . ILE F 6 530 ? 117.647 134.042 126.069 1.00 378.02 530 ILE B C 1
ATOM 32141 O O . ILE F 6 530 ? 117.277 135.157 125.686 1.00 378.02 530 ILE B O 1
ATOM 32157 N N . LYS F 6 531 ? 117.118 133.459 127.145 1.00 370.50 531 LYS B N 1
ATOM 32158 C CA . LYS F 6 531 ? 116.084 134.152 127.909 1.00 370.50 531 LYS B CA 1
ATOM 32159 C C . LYS F 6 531 ? 116.599 135.479 128.451 1.00 370.50 531 LYS B C 1
ATOM 32160 O O . LYS F 6 531 ? 115.943 136.518 128.315 1.00 370.50 531 LYS B O 1
ATOM 32179 N N . ASN F 6 532 ? 117.779 135.465 129.073 1.00 370.57 532 ASN B N 1
ATOM 32180 C CA . ASN F 6 532 ? 118.310 136.683 129.672 1.00 370.57 532 ASN B CA 1
ATOM 32181 C C . ASN F 6 532 ? 118.523 137.763 128.627 1.00 370.57 532 ASN B C 1
ATOM 32182 O O . ASN F 6 532 ? 118.186 138.930 128.853 1.00 370.57 532 ASN B O 1
ATOM 32193 N N . ASN F 6 533 ? 119.079 137.402 127.471 1.00 363.13 533 ASN B N 1
ATOM 32194 C CA . ASN F 6 533 ? 119.263 138.400 126.429 1.00 363.13 533 ASN B CA 1
ATOM 32195 C C . ASN F 6 533 ? 117.932 138.914 125.908 1.00 363.13 533 ASN B C 1
ATOM 32196 O O . ASN F 6 533 ? 117.840 140.074 125.501 1.00 363.13 533 ASN B O 1
ATOM 32207 N N . MET F 6 534 ? 116.892 138.079 125.908 1.00 378.93 534 MET B N 1
ATOM 32208 C CA . MET F 6 534 ? 115.565 138.586 125.580 1.00 378.93 534 MET B CA 1
ATOM 32209 C C . MET F 6 534 ? 115.105 139.603 126.614 1.00 378.93 534 MET B C 1
ATOM 32210 O O . MET F 6 534 ? 114.414 140.572 126.280 1.00 378.93 534 MET B O 1
ATOM 32224 N N . ILE F 6 535 ? 115.469 139.395 127.880 1.00 355.21 535 ILE B N 1
ATOM 32225 C CA . ILE F 6 535 ? 115.020 140.301 128.936 1.00 355.21 535 ILE B CA 1
ATOM 32226 C C . ILE F 6 535 ? 115.797 141.613 128.890 1.00 355.21 535 ILE B C 1
ATOM 32227 O O . ILE F 6 535 ? 115.208 142.700 128.893 1.00 355.21 535 ILE B O 1
ATOM 32243 N N . ASN F 6 536 ? 117.127 141.534 128.851 1.00 325.15 536 ASN B N 1
ATOM 32244 C CA . ASN F 6 536 ? 117.974 142.708 129.054 1.00 325.15 536 ASN B CA 1
ATOM 32245 C C . ASN F 6 536 ? 118.363 143.387 127.743 1.00 325.15 536 ASN B C 1
ATOM 32246 O O . ASN F 6 536 ? 118.037 144.556 127.522 1.00 325.15 536 ASN B O 1
ATOM 32257 N N . ASN F 6 537 ? 119.052 142.666 126.862 1.00 337.46 537 ASN B N 1
ATOM 32258 C CA . ASN F 6 537 ? 119.616 143.255 125.655 1.00 337.46 537 ASN B CA 1
ATOM 32259 C C . ASN F 6 537 ? 118.610 143.374 124.518 1.00 337.46 537 ASN B C 1
ATOM 32260 O O . ASN F 6 537 ? 119.021 143.509 123.363 1.00 337.46 537 ASN B O 1
ATOM 32271 N N . ASP F 6 538 ? 117.313 143.320 124.812 1.00 361.52 538 ASP B N 1
ATOM 32272 C CA . ASP F 6 538 ? 116.265 143.518 123.814 1.00 361.52 538 ASP B CA 1
ATOM 32273 C C . ASP F 6 538 ? 116.521 142.672 122.567 1.00 361.52 538 ASP B C 1
ATOM 32274 O O . ASP F 6 538 ? 116.739 143.179 121.466 1.00 361.52 538 ASP B O 1
ATOM 32283 N N . LEU F 6 539 ? 116.497 141.360 122.764 1.00 379.82 539 LEU B N 1
ATOM 32284 C CA . LEU F 6 539 ? 116.536 140.403 121.670 1.00 379.82 539 LEU B CA 1
ATOM 32285 C C . LEU F 6 539 ? 115.107 140.076 121.262 1.00 379.82 539 LEU B C 1
ATOM 32286 O O . LEU F 6 539 ? 114.300 139.659 122.095 1.00 379.82 539 LEU B O 1
ATOM 32302 N N . GLY F 6 540 ? 114.790 140.277 119.992 1.00 371.47 540 GLY B N 1
ATOM 32303 C CA . GLY F 6 540 ? 113.432 140.143 119.530 1.00 371.47 540 GLY B CA 1
ATOM 32304 C C . GLY F 6 540 ? 112.956 138.707 119.507 1.00 371.47 540 GLY B C 1
ATOM 32305 O O . GLY F 6 540 ? 113.744 137.766 119.631 1.00 371.47 540 GLY B O 1
ATOM 32309 N N . PRO F 6 541 ? 111.646 138.508 119.355 1.00 366.27 541 PRO B N 1
ATOM 32310 C CA . PRO F 6 541 ? 111.131 137.132 119.285 1.00 366.27 541 PRO B CA 1
ATOM 32311 C C . PRO F 6 541 ? 111.722 136.321 118.145 1.00 366.27 541 PRO B C 1
ATOM 32312 O O . PRO F 6 541 ? 112.228 135.216 118.373 1.00 366.27 541 PRO B O 1
ATOM 32323 N N . ALA F 6 542 ? 111.667 136.833 116.914 1.00 364.40 542 ALA B N 1
ATOM 32324 C CA . ALA F 6 542 ? 112.176 136.069 115.780 1.00 364.40 542 ALA B CA 1
ATOM 32325 C C . ALA F 6 542 ? 113.665 135.803 115.924 1.00 364.40 542 ALA B C 1
ATOM 32326 O O . ALA F 6 542 ? 114.143 134.700 115.623 1.00 364.40 542 ALA B O 1
ATOM 32333 N N . THR F 6 543 ? 114.422 136.804 116.371 1.00 389.93 543 THR B N 1
ATOM 32334 C CA . THR F 6 543 ? 115.847 136.599 116.581 1.00 389.93 543 THR B CA 1
ATOM 32335 C C . THR F 6 543 ? 116.092 135.583 117.686 1.00 389.93 543 THR B C 1
ATOM 32336 O O . THR F 6 543 ? 117.033 134.791 117.607 1.00 389.93 543 THR B O 1
ATOM 32347 N N . ALA F 6 544 ? 115.262 135.596 118.728 1.00 377.37 544 ALA B N 1
ATOM 32348 C CA . ALA F 6 544 ? 115.404 134.596 119.780 1.00 377.37 544 ALA B CA 1
ATOM 32349 C C . ALA F 6 544 ? 115.158 133.196 119.237 1.00 377.37 544 ALA B C 1
ATOM 32350 O O . ALA F 6 544 ? 115.876 132.255 119.584 1.00 377.37 544 ALA B O 1
ATOM 32357 N N . GLN F 6 545 ? 114.148 133.039 118.382 1.00 379.93 545 GLN B N 1
ATOM 32358 C CA . GLN F 6 545 ? 113.890 131.732 117.786 1.00 379.93 545 GLN B CA 1
ATOM 32359 C C . GLN F 6 545 ? 115.056 131.280 116.920 1.00 379.93 545 GLN B C 1
ATOM 32360 O O . GLN F 6 545 ? 115.444 130.106 116.953 1.00 379.93 545 GLN B O 1
ATOM 32374 N N . MET F 6 546 ? 115.619 132.186 116.123 1.00 379.27 546 MET B N 1
ATOM 32375 C CA . MET F 6 546 ? 116.748 131.792 115.287 1.00 379.27 546 MET B CA 1
ATOM 32376 C C . MET F 6 546 ? 117.973 131.471 116.133 1.00 379.27 546 MET B C 1
ATOM 32377 O O . MET F 6 546 ? 118.731 130.551 115.811 1.00 379.27 546 MET B O 1
ATOM 32391 N N . ALA F 6 547 ? 118.173 132.199 117.232 1.00 373.73 547 ALA B N 1
ATOM 32392 C CA . ALA F 6 547 ? 119.257 131.866 118.145 1.00 373.73 547 ALA B CA 1
ATOM 32393 C C . ALA F 6 547 ? 119.046 130.493 118.759 1.00 373.73 547 ALA B C 1
ATOM 32394 O O . ALA F 6 547 ? 119.996 129.728 118.928 1.00 373.73 547 ALA B O 1
ATOM 32401 N N . LEU F 6 548 ? 117.802 130.166 119.101 1.00 345.15 548 LEU B N 1
ATOM 32402 C CA . LEU F 6 548 ? 117.508 128.848 119.654 1.00 345.15 548 LEU B CA 1
ATOM 32403 C C . LEU F 6 548 ? 117.807 127.750 118.642 1.00 345.15 548 LEU B C 1
ATOM 32404 O O . LEU F 6 548 ? 118.427 126.734 118.981 1.00 345.15 548 LEU B O 1
ATOM 32420 N N . GLN F 6 549 ? 117.385 127.941 117.394 1.00 330.70 549 GLN B N 1
ATOM 32421 C CA . GLN F 6 549 ? 117.653 126.939 116.366 1.00 330.70 549 GLN B CA 1
ATOM 32422 C C . GLN F 6 549 ? 119.150 126.766 116.150 1.00 330.70 549 GLN B C 1
ATOM 32423 O O . GLN F 6 549 ? 119.651 125.640 116.061 1.00 330.70 549 GLN B O 1
ATOM 32437 N N . LEU F 6 550 ? 119.886 127.876 116.064 1.00 353.56 550 LEU B N 1
ATOM 32438 C CA . LEU F 6 550 ? 121.325 127.779 115.857 1.00 353.56 550 LEU B CA 1
ATOM 32439 C C . LEU F 6 550 ? 122.011 127.123 117.046 1.00 353.56 550 LEU B C 1
ATOM 32440 O O . LEU F 6 550 ? 122.959 126.348 116.872 1.00 353.56 550 LEU B O 1
ATOM 32456 N N . PHE F 6 551 ? 121.563 127.425 118.264 1.00 340.51 551 PHE B N 1
ATOM 32457 C CA . PHE F 6 551 ? 122.165 126.796 119.429 1.00 340.51 551 PHE B CA 1
ATOM 32458 C C . PHE F 6 551 ? 121.921 125.300 119.429 1.00 340.51 551 PHE B C 1
ATOM 32459 O O . PHE F 6 551 ? 122.818 124.523 119.763 1.00 340.51 551 PHE B O 1
ATOM 32476 N N . ILE F 6 552 ? 120.707 124.871 119.080 1.00 322.97 552 ILE B N 1
ATOM 32477 C CA . ILE F 6 552 ? 120.438 123.436 119.021 1.00 322.97 552 ILE B CA 1
ATOM 32478 C C . ILE F 6 552 ? 121.308 122.782 117.960 1.00 322.97 552 ILE B C 1
ATOM 32479 O O . ILE F 6 552 ? 121.837 121.683 118.161 1.00 322.97 552 ILE B O 1
ATOM 32495 N N . LYS F 6 553 ? 121.464 123.436 116.810 1.00 331.02 553 LYS B N 1
ATOM 32496 C CA . LYS F 6 553 ? 122.304 122.885 115.752 1.00 331.02 553 LYS B CA 1
ATOM 32497 C C . LYS F 6 553 ? 123.745 122.726 116.227 1.00 331.02 553 LYS B C 1
ATOM 32498 O O . LYS F 6 553 ? 124.366 121.673 116.035 1.00 331.02 553 LYS B O 1
ATOM 32517 N N . ASP F 6 554 ? 124.287 123.762 116.867 1.00 340.40 554 ASP B N 1
ATOM 32518 C CA . ASP F 6 554 ? 125.655 123.693 117.373 1.00 340.40 554 ASP B CA 1
ATOM 32519 C C . ASP F 6 554 ? 125.791 122.626 118.450 1.00 340.40 554 ASP B C 1
ATOM 32520 O O . ASP F 6 554 ? 126.780 121.886 118.484 1.00 340.40 554 ASP B O 1
ATOM 32529 N N . TYR F 6 555 ? 124.812 122.539 119.345 1.00 308.33 555 TYR B N 1
ATOM 32530 C CA . TYR F 6 555 ? 124.859 121.567 120.427 1.00 308.33 555 TYR B CA 1
ATOM 32531 C C . TYR F 6 555 ? 124.862 120.147 119.883 1.00 308.33 555 TYR B C 1
ATOM 32532 O O . TYR F 6 555 ? 125.661 119.305 120.308 1.00 308.33 555 TYR B O 1
ATOM 32550 N N . ARG F 6 556 ? 123.991 119.868 118.916 1.00 298.35 556 ARG B N 1
ATOM 32551 C CA . ARG F 6 556 ? 124.001 118.552 118.296 1.00 298.35 556 ARG B CA 1
ATOM 32552 C C . ARG F 6 556 ? 125.331 118.283 117.607 1.00 298.35 556 ARG B C 1
ATOM 32553 O O . ARG F 6 556 ? 125.892 117.191 117.735 1.00 298.35 556 ARG B O 1
ATOM 32574 N N . TYR F 6 557 ? 125.858 119.261 116.871 1.00 318.57 557 TYR B N 1
ATOM 32575 C CA . TYR F 6 557 ? 127.108 119.025 116.159 1.00 318.57 557 TYR B CA 1
ATOM 32576 C C . TYR F 6 557 ? 128.287 118.841 117.100 1.00 318.57 557 TYR B C 1
ATOM 32577 O O . TYR F 6 557 ? 129.290 118.247 116.697 1.00 318.57 557 TYR B O 1
ATOM 32595 N N . THR F 6 558 ? 128.202 119.347 118.329 1.00 325.99 558 THR B N 1
ATOM 32596 C CA . THR F 6 558 ? 129.301 119.204 119.275 1.00 325.99 558 THR B CA 1
ATOM 32597 C C . THR F 6 558 ? 129.203 117.933 120.106 1.00 325.99 558 THR B C 1
ATOM 32598 O O . THR F 6 558 ? 130.228 117.319 120.411 1.00 325.99 558 THR B O 1
ATOM 32609 N N . TYR F 6 559 ? 127.995 117.521 120.484 1.00 315.67 559 TYR B N 1
ATOM 32610 C CA . TYR F 6 559 ? 127.804 116.335 121.309 1.00 315.67 559 TYR B CA 1
ATOM 32611 C C . TYR F 6 559 ? 127.410 115.105 120.506 1.00 315.67 559 TYR B C 1
ATOM 32612 O O . TYR F 6 559 ? 127.041 114.089 121.096 1.00 315.67 559 TYR B O 1
ATOM 32630 N N . ARG F 6 560 ? 127.464 115.175 119.179 1.00 304.13 560 ARG B N 1
ATOM 32631 C CA . ARG F 6 560 ? 127.154 114.045 118.309 1.00 304.13 560 ARG B CA 1
ATOM 32632 C C . ARG F 6 560 ? 125.763 113.477 118.566 1.00 304.13 560 ARG B C 1
ATOM 32633 O O . ARG F 6 560 ? 125.456 112.367 118.135 1.00 304.13 560 ARG B O 1
ATOM 32654 N N . CYS F 6 561 ? 124.907 114.223 119.252 1.00 305.52 561 CYS B N 1
ATOM 32655 C CA . CYS F 6 561 ? 123.583 113.737 119.616 1.00 305.52 561 CYS B CA 1
ATOM 32656 C C . CYS F 6 561 ? 122.556 114.218 118.592 1.00 305.52 561 CYS B C 1
ATOM 32657 O O . CYS F 6 561 ? 121.676 115.025 118.874 1.00 305.52 561 CYS B O 1
ATOM 32665 N N . HIS F 6 562 ? 122.686 113.689 117.379 1.00 283.70 562 HIS B N 1
ATOM 32666 C CA . HIS F 6 562 ? 121.763 114.051 116.314 1.00 283.70 562 HIS B CA 1
ATOM 32667 C C . HIS F 6 562 ? 120.410 113.378 116.535 1.00 283.70 562 HIS B C 1
ATOM 32668 O O . HIS F 6 562 ? 120.241 112.532 117.414 1.00 283.70 562 HIS B O 1
ATOM 32682 N N . ARG F 6 563 ? 119.434 113.757 115.711 1.00 276.91 563 ARG B N 1
ATOM 32683 C CA . ARG F 6 563 ? 118.043 113.434 116.006 1.00 276.91 563 ARG B CA 1
ATOM 32684 C C . ARG F 6 563 ? 117.735 111.947 115.912 1.00 276.91 563 ARG B C 1
ATOM 32685 O O . ARG F 6 563 ? 116.656 111.532 116.346 1.00 276.91 563 ARG B O 1
ATOM 32706 N N . GLY F 6 564 ? 118.626 111.143 115.372 1.00 299.66 564 GLY B N 1
ATOM 32707 C CA . GLY F 6 564 ? 118.363 109.713 115.247 1.00 299.66 564 GLY B CA 1
ATOM 32708 C C . GLY F 6 564 ? 117.703 109.326 113.945 1.00 299.66 564 GLY B C 1
ATOM 32709 O O . GLY F 6 564 ? 118.150 108.397 113.276 1.00 299.66 564 GLY B O 1
ATOM 32713 N N . ASP F 6 565 ? 116.634 110.034 113.572 1.00 273.52 565 ASP B N 1
ATOM 32714 C CA . ASP F 6 565 ? 116.035 109.818 112.259 1.00 273.52 565 ASP B CA 1
ATOM 32715 C C . ASP F 6 565 ? 117.062 109.982 111.153 1.00 273.52 565 ASP B C 1
ATOM 32716 O O . ASP F 6 565 ? 117.038 109.241 110.165 1.00 273.52 565 ASP B O 1
ATOM 32725 N N . THR F 6 566 ? 117.971 110.939 111.305 1.00 270.84 566 THR B N 1
ATOM 32726 C CA . THR F 6 566 ? 118.970 111.200 110.286 1.00 270.84 566 THR B CA 1
ATOM 32727 C C . THR F 6 566 ? 119.919 110.017 110.155 1.00 270.84 566 THR B C 1
ATOM 32728 O O . THR F 6 566 ? 120.101 109.221 111.078 1.00 270.84 566 THR B O 1
ATOM 32739 N N . GLN F 6 567 ? 120.530 109.907 108.976 1.00 263.07 567 GLN B N 1
ATOM 32740 C CA . GLN F 6 567 ? 121.522 108.875 108.705 1.00 263.07 567 GLN B CA 1
ATOM 32741 C C . GLN F 6 567 ? 122.937 109.347 109.003 1.00 263.07 567 GLN B C 1
ATOM 32742 O O . GLN F 6 567 ? 123.892 108.871 108.375 1.00 263.07 567 GLN B O 1
ATOM 32756 N N . ILE F 6 568 ? 123.096 110.280 109.943 1.00 278.46 568 ILE B N 1
ATOM 32757 C CA . ILE F 6 568 ? 124.422 110.772 110.283 1.00 278.46 568 ILE B CA 1
ATOM 32758 C C . ILE F 6 568 ? 125.278 109.621 110.788 1.00 278.46 568 ILE B C 1
ATOM 32759 O O . ILE F 6 568 ? 124.812 108.751 111.534 1.00 278.46 568 ILE B O 1
ATOM 32775 N N . GLN F 6 569 ? 126.540 109.610 110.375 1.00 294.07 569 GLN B N 1
ATOM 32776 C CA . GLN F 6 569 ? 127.498 108.588 110.775 1.00 294.07 569 GLN B CA 1
ATOM 32777 C C . GLN F 6 569 ? 128.545 109.244 111.662 1.00 294.07 569 GLN B C 1
ATOM 32778 O O . GLN F 6 569 ? 129.346 110.058 111.190 1.00 294.07 569 GLN B O 1
ATOM 32792 N N . THR F 6 570 ? 128.539 108.891 112.945 1.00 289.15 570 THR B N 1
ATOM 32793 C CA . THR F 6 570 ? 129.502 109.426 113.894 1.00 289.15 570 THR B CA 1
ATOM 32794 C C . THR F 6 570 ? 129.859 108.334 114.891 1.00 289.15 570 THR B C 1
ATOM 32795 O O . THR F 6 570 ? 129.296 107.237 114.873 1.00 289.15 570 THR B O 1
ATOM 32806 N N . ARG F 6 571 ? 130.809 108.652 115.772 1.00 288.18 571 ARG B N 1
ATOM 32807 C CA . ARG F 6 571 ? 131.261 107.680 116.759 1.00 288.18 571 ARG B CA 1
ATOM 32808 C C . ARG F 6 571 ? 130.151 107.277 117.716 1.00 288.18 571 ARG B C 1
ATOM 32809 O O . ARG F 6 571 ? 130.269 106.249 118.389 1.00 288.18 571 ARG B O 1
ATOM 32830 N N . ARG F 6 572 ? 129.077 108.057 117.788 1.00 275.24 572 ARG B N 1
ATOM 32831 C CA . ARG F 6 572 ? 128.011 107.848 118.753 1.00 275.24 572 ARG B CA 1
ATOM 32832 C C . ARG F 6 572 ? 126.670 107.562 118.096 1.00 275.24 572 ARG B C 1
ATOM 32833 O O . ARG F 6 572 ? 125.688 107.319 118.806 1.00 275.24 572 ARG B O 1
ATOM 32854 N N . SER F 6 573 ? 126.602 107.560 116.764 1.00 283.04 573 SER B N 1
ATOM 32855 C CA . SER F 6 573 ? 125.310 107.508 116.087 1.00 283.04 573 SER B CA 1
ATOM 32856 C C . SER F 6 573 ? 124.656 106.139 116.209 1.00 283.04 573 SER B C 1
ATOM 32857 O O . SER F 6 573 ? 123.426 106.041 116.243 1.00 283.04 573 SER B O 1
ATOM 32865 N N . PHE F 6 574 ? 125.455 105.072 116.256 1.00 266.00 574 PHE B N 1
ATOM 32866 C CA . PHE F 6 574 ? 124.885 103.728 116.200 1.00 266.00 574 PHE B CA 1
ATOM 32867 C C . PHE F 6 574 ? 123.862 103.511 117.308 1.00 266.00 574 PHE B C 1
ATOM 32868 O O . PHE F 6 574 ? 122.704 103.163 117.048 1.00 266.00 574 PHE B O 1
ATOM 32885 N N . GLU F 6 575 ? 124.256 103.741 118.555 1.00 281.68 575 GLU B N 1
ATOM 32886 C CA . GLU F 6 575 ? 123.339 103.439 119.642 1.00 281.68 575 GLU B CA 1
ATOM 32887 C C . GLU F 6 575 ? 122.386 104.583 119.946 1.00 281.68 575 GLU B C 1
ATOM 32888 O O . GLU F 6 575 ? 121.361 104.348 120.585 1.00 281.68 575 GLU B O 1
ATOM 32900 N N . ILE F 6 576 ? 122.656 105.796 119.465 1.00 280.04 576 ILE B N 1
ATOM 32901 C CA . ILE F 6 576 ? 121.606 106.811 119.462 1.00 280.04 576 ILE B CA 1
ATOM 32902 C C . ILE F 6 576 ? 120.452 106.350 118.585 1.00 280.04 576 ILE B C 1
ATOM 32903 O O . ILE F 6 576 ? 119.279 106.432 118.971 1.00 280.04 576 ILE B O 1
ATOM 32919 N N . LYS F 6 577 ? 120.773 105.832 117.396 1.00 289.32 577 LYS B N 1
ATOM 32920 C CA . LYS F 6 577 ? 119.757 105.254 116.523 1.00 289.32 577 LYS B CA 1
ATOM 32921 C C . LYS F 6 577 ? 119.085 104.058 117.180 1.00 289.32 577 LYS B C 1
ATOM 32922 O O . LYS F 6 577 ? 117.864 103.891 117.085 1.00 289.32 577 LYS B O 1
ATOM 32941 N N . LYS F 6 578 ? 119.872 103.204 117.833 1.00 276.04 578 LYS B N 1
ATOM 32942 C CA . LYS F 6 578 ? 119.304 102.035 118.498 1.00 276.04 578 LYS B CA 1
ATOM 32943 C C . LYS F 6 578 ? 118.304 102.446 119.572 1.00 276.04 578 LYS B C 1
ATOM 32944 O O . LYS F 6 578 ? 117.197 101.900 119.651 1.00 276.04 578 LYS B O 1
ATOM 32963 N N . LEU F 6 579 ? 118.676 103.415 120.410 1.00 280.05 579 LEU B N 1
ATOM 32964 C CA . LEU F 6 579 ? 117.771 103.902 121.443 1.00 280.05 579 LEU B CA 1
ATOM 32965 C C . LEU F 6 579 ? 116.530 104.529 120.831 1.00 280.05 579 LEU B C 1
ATOM 32966 O O . LEU F 6 579 ? 115.413 104.314 121.315 1.00 280.05 579 LEU B O 1
ATOM 32982 N N . TRP F 6 580 ? 116.699 105.314 119.764 1.00 274.72 580 TRP B N 1
ATOM 32983 C CA . TRP F 6 580 ? 115.539 105.897 119.101 1.00 274.72 580 TRP B CA 1
ATOM 32984 C C . TRP F 6 580 ? 114.580 104.812 118.637 1.00 274.72 580 TRP B C 1
ATOM 32985 O O . TRP F 6 580 ? 113.366 104.912 118.846 1.00 274.72 580 TRP B O 1
ATOM 33006 N N . GLU F 6 581 ? 115.111 103.758 118.019 1.00 275.38 581 GLU B N 1
ATOM 33007 C CA . GLU F 6 581 ? 114.266 102.660 117.565 1.00 275.38 581 GLU B CA 1
ATOM 33008 C C . GLU F 6 581 ? 113.571 101.978 118.737 1.00 275.38 581 GLU B C 1
ATOM 33009 O O . GLU F 6 581 ? 112.391 101.623 118.648 1.00 275.38 581 GLU B O 1
ATOM 33021 N N . GLN F 6 582 ? 114.290 101.786 119.841 1.00 274.92 582 GLN B N 1
ATOM 33022 C CA . GLN F 6 582 ? 113.725 101.072 120.983 1.00 274.92 582 GLN B CA 1
ATOM 33023 C C . GLN F 6 582 ? 112.536 101.815 121.585 1.00 274.92 582 GLN B C 1
ATOM 33024 O O . GLN F 6 582 ? 111.542 101.195 121.974 1.00 274.92 582 GLN B O 1
ATOM 33038 N N . THR F 6 583 ? 112.625 103.139 121.679 1.00 281.74 583 THR B N 1
ATOM 33039 C CA . THR F 6 583 ? 111.648 103.910 122.434 1.00 281.74 583 THR B CA 1
ATOM 33040 C C . THR F 6 583 ? 110.275 103.876 121.776 1.00 281.74 583 THR B C 1
ATOM 33041 O O . THR F 6 583 ? 110.140 103.664 120.569 1.00 281.74 583 THR B O 1
ATOM 33052 N N . ARG F 6 584 ? 109.245 104.093 122.596 1.00 278.19 584 ARG B N 1
ATOM 33053 C CA . ARG F 6 584 ? 107.862 104.133 122.131 1.00 278.19 584 ARG B CA 1
ATOM 33054 C C . ARG F 6 584 ? 107.425 105.561 121.820 1.00 278.19 584 ARG B C 1
ATOM 33055 O O . ARG F 6 584 ? 107.019 105.863 120.693 1.00 278.19 584 ARG B O 1
ATOM 33076 N N . SER F 6 585 ? 107.497 106.446 122.813 1.00 278.92 585 SER B N 1
ATOM 33077 C CA . SER F 6 585 ? 107.170 107.859 122.630 1.00 278.92 585 SER B CA 1
ATOM 33078 C C . SER F 6 585 ? 108.450 108.584 122.242 1.00 278.92 585 SER B C 1
ATOM 33079 O O . SER F 6 585 ? 109.168 109.121 123.086 1.00 278.92 585 SER B O 1
ATOM 33087 N N . LYS F 6 586 ? 108.738 108.599 120.940 1.00 285.57 586 LYS B N 1
ATOM 33088 C CA . LYS F 6 586 ? 109.978 109.190 120.458 1.00 285.57 586 LYS B CA 1
ATOM 33089 C C . LYS F 6 586 ? 110.037 110.689 120.706 1.00 285.57 586 LYS B C 1
ATOM 33090 O O . LYS F 6 586 ? 111.113 111.282 120.588 1.00 285.57 586 LYS B O 1
ATOM 33109 N N . ALA F 6 587 ? 108.909 111.315 121.040 1.00 276.14 587 ALA B N 1
ATOM 33110 C CA . ALA F 6 587 ? 108.857 112.748 121.298 1.00 276.14 587 ALA B CA 1
ATOM 33111 C C . ALA F 6 587 ? 109.171 113.091 122.746 1.00 276.14 587 ALA B C 1
ATOM 33112 O O . ALA F 6 587 ? 108.784 114.165 123.220 1.00 276.14 587 ALA B O 1
ATOM 33119 N N . GLY F 6 588 ? 109.854 112.205 123.462 1.00 280.09 588 GLY B N 1
ATOM 33120 C CA . GLY F 6 588 ? 110.176 112.442 124.852 1.00 280.09 588 GLY B CA 1
ATOM 33121 C C . GLY F 6 588 ? 111.655 112.328 125.141 1.00 280.09 588 GLY B C 1
ATOM 33122 O O . GLY F 6 588 ? 112.111 112.702 126.221 1.00 280.09 588 GLY B O 1
ATOM 33126 N N . LEU F 6 589 ? 112.417 111.815 124.182 1.00 282.10 589 LEU B N 1
ATOM 33127 C CA . LEU F 6 589 ? 113.854 111.702 124.365 1.00 282.10 589 LEU B CA 1
ATOM 33128 C C . LEU F 6 589 ? 114.467 113.079 124.570 1.00 282.10 589 LEU B C 1
ATOM 33129 O O . LEU F 6 589 ? 114.030 114.068 123.977 1.00 282.10 589 LEU B O 1
ATOM 33145 N N . LEU F 6 590 ? 115.476 113.147 125.432 1.00 282.33 590 LEU B N 1
ATOM 33146 C CA . LEU F 6 590 ? 116.228 114.380 125.589 1.00 282.33 590 LEU B CA 1
ATOM 33147 C C . LEU F 6 590 ? 117.014 114.681 124.319 1.00 282.33 590 LEU B C 1
ATOM 33148 O O . LEU F 6 590 ? 117.493 113.779 123.629 1.00 282.33 590 LEU B O 1
ATOM 33164 N N . VAL F 6 591 ? 117.150 115.975 124.018 1.00 292.05 591 VAL B N 1
ATOM 33165 C CA . VAL F 6 591 ? 117.927 116.380 122.851 1.00 292.05 591 VAL B CA 1
ATOM 33166 C C . VAL F 6 591 ? 119.318 115.777 122.905 1.00 292.05 591 VAL B C 1
ATOM 33167 O O . VAL F 6 591 ? 119.964 115.586 121.870 1.00 292.05 591 VAL B O 1
ATOM 33180 N N . SER F 6 592 ? 119.808 115.470 124.107 1.00 304.20 592 SER B N 1
ATOM 33181 C CA . SER F 6 592 ? 121.112 114.838 124.246 1.00 304.20 592 SER B CA 1
ATOM 33182 C C . SER F 6 592 ? 121.096 113.381 123.811 1.00 304.20 592 SER B C 1
ATOM 33183 O O . SER F 6 592 ? 122.158 112.829 123.505 1.00 304.20 592 SER B O 1
ATOM 33191 N N . ASP F 6 593 ? 119.924 112.745 123.784 1.00 301.75 593 ASP B N 1
ATOM 33192 C CA . ASP F 6 593 ? 119.784 111.361 123.354 1.00 301.75 593 ASP B CA 1
ATOM 33193 C C . ASP F 6 593 ? 119.133 111.243 121.984 1.00 301.75 593 ASP B C 1
ATOM 33194 O O . ASP F 6 593 ? 118.695 110.152 121.609 1.00 301.75 593 ASP B O 1
ATOM 33203 N N . GLY F 6 594 ? 119.049 112.336 121.234 1.00 306.26 594 GLY B N 1
ATOM 33204 C CA . GLY F 6 594 ? 118.495 112.305 119.899 1.00 306.26 594 GLY B CA 1
ATOM 33205 C C . GLY F 6 594 ? 117.027 112.636 119.799 1.00 306.26 594 GLY B C 1
ATOM 33206 O O . GLY F 6 594 ? 116.426 112.387 118.749 1.00 306.26 594 GLY B O 1
ATOM 33210 N N . GLY F 6 595 ? 116.430 113.178 120.843 1.00 295.86 595 GLY B N 1
ATOM 33211 C CA . GLY F 6 595 ? 115.031 113.520 120.805 1.00 295.86 595 GLY B CA 1
ATOM 33212 C C . GLY F 6 595 ? 114.786 114.811 120.063 1.00 295.86 595 GLY B C 1
ATOM 33213 O O . GLY F 6 595 ? 115.704 115.564 119.717 1.00 295.86 595 GLY B O 1
ATOM 33217 N N . PRO F 6 596 ? 113.516 115.085 119.792 1.00 277.66 596 PRO B N 1
ATOM 33218 C CA . PRO F 6 596 ? 113.163 116.339 119.129 1.00 277.66 596 PRO B CA 1
ATOM 33219 C C . PRO F 6 596 ? 113.329 117.525 120.061 1.00 277.66 596 PRO B C 1
ATOM 33220 O O . PRO F 6 596 ? 113.351 117.394 121.285 1.00 277.66 596 PRO B O 1
ATOM 33231 N N . ASN F 6 597 ? 113.451 118.700 119.454 1.00 293.78 597 ASN B N 1
ATOM 33232 C CA . ASN F 6 597 ? 113.529 119.955 120.188 1.00 293.78 597 ASN B CA 1
ATOM 33233 C C . ASN F 6 597 ? 112.120 120.493 120.397 1.00 293.78 597 ASN B C 1
ATOM 33234 O O . ASN F 6 597 ? 111.363 120.646 119.434 1.00 293.78 597 ASN B O 1
ATOM 33245 N N . LEU F 6 598 ? 111.766 120.776 121.650 1.00 282.26 598 LEU B N 1
ATOM 33246 C CA . LEU F 6 598 ? 110.429 121.240 121.993 1.00 282.26 598 LEU B CA 1
ATOM 33247 C C . LEU F 6 598 ? 110.409 122.643 122.579 1.00 282.26 598 LEU B C 1
ATOM 33248 O O . LEU F 6 598 ? 109.346 123.103 123.007 1.00 282.26 598 LEU B O 1
ATOM 33264 N N . TYR F 6 599 ? 111.543 123.333 122.619 1.00 326.42 599 TYR B N 1
ATOM 33265 C CA . TYR F 6 599 ? 111.565 124.685 123.152 1.00 326.42 599 TYR B CA 1
ATOM 33266 C C . TYR F 6 599 ? 110.904 125.658 122.185 1.00 326.42 599 TYR B C 1
ATOM 33267 O O . TYR F 6 599 ? 110.703 125.371 121.005 1.00 326.42 599 TYR B O 1
ATOM 33285 N N . ASN F 6 600 ? 110.564 126.826 122.710 1.00 351.29 600 ASN B N 1
ATOM 33286 C CA . ASN F 6 600 ? 110.069 127.940 121.915 1.00 351.29 600 ASN B CA 1
ATOM 33287 C C . ASN F 6 600 ? 110.266 129.199 122.747 1.00 351.29 600 ASN B C 1
ATOM 33288 O O . ASN F 6 600 ? 110.978 129.183 123.755 1.00 351.29 600 ASN B O 1
ATOM 33299 N N . ILE F 6 601 ? 109.643 130.300 122.332 1.00 392.61 601 ILE B N 1
ATOM 33300 C CA . ILE F 6 601 ? 109.764 131.539 123.089 1.00 392.61 601 ILE B CA 1
ATOM 33301 C C . ILE F 6 601 ? 109.072 131.471 124.441 1.00 392.61 601 ILE B C 1
ATOM 33302 O O . ILE F 6 601 ? 109.291 132.349 125.280 1.00 392.61 601 ILE B O 1
ATOM 33318 N N . ARG F 6 602 ? 108.262 130.444 124.694 1.00 339.98 602 ARG B N 1
ATOM 33319 C CA . ARG F 6 602 ? 107.495 130.354 125.930 1.00 339.98 602 ARG B CA 1
ATOM 33320 C C . ARG F 6 602 ? 108.005 129.287 126.890 1.00 339.98 602 ARG B C 1
ATOM 33321 O O . ARG F 6 602 ? 107.516 129.214 128.018 1.00 339.98 602 ARG B O 1
ATOM 33342 N N . ASN F 6 603 ? 108.968 128.463 126.484 1.00 330.08 603 ASN B N 1
ATOM 33343 C CA . ASN F 6 603 ? 109.475 127.395 127.335 1.00 330.08 603 ASN B CA 1
ATOM 33344 C C . ASN F 6 603 ? 110.913 127.620 127.775 1.00 330.08 603 ASN B C 1
ATOM 33345 O O . ASN F 6 603 ? 111.523 126.705 128.334 1.00 330.08 603 ASN B O 1
ATOM 33356 N N . LEU F 6 604 ? 111.477 128.801 127.541 1.00 363.87 604 LEU B N 1
ATOM 33357 C CA . LEU F 6 604 ? 112.895 128.993 127.791 1.00 363.87 604 LEU B CA 1
ATOM 33358 C C . LEU F 6 604 ? 113.247 128.957 129.273 1.00 363.87 604 LEU B C 1
ATOM 33359 O O . LEU F 6 604 ? 114.423 128.787 129.604 1.00 363.87 604 LEU B O 1
ATOM 33375 N N . HIS F 6 605 ? 112.277 129.103 130.168 1.00 332.56 605 HIS B N 1
ATOM 33376 C CA . HIS F 6 605 ? 112.554 129.168 131.596 1.00 332.56 605 HIS B CA 1
ATOM 33377 C C . HIS F 6 605 ? 112.336 127.836 132.299 1.00 332.56 605 HIS B C 1
ATOM 33378 O O . HIS F 6 605 ? 112.412 127.779 133.529 1.00 332.56 605 HIS B O 1
ATOM 33392 N N . ILE F 6 606 ? 112.081 126.770 131.553 1.00 315.95 606 ILE B N 1
ATOM 33393 C CA . ILE F 6 606 ? 111.784 125.450 132.099 1.00 315.95 606 ILE B CA 1
ATOM 33394 C C . ILE F 6 606 ? 112.931 124.518 131.730 1.00 315.95 606 ILE B C 1
ATOM 33395 O O . ILE F 6 606 ? 113.237 124.375 130.540 1.00 315.95 606 ILE B O 1
ATOM 33411 N N . PRO F 6 607 ? 113.581 123.861 132.690 1.00 307.01 607 PRO B N 1
ATOM 33412 C CA . PRO F 6 607 ? 114.659 122.932 132.334 1.00 307.01 607 PRO B CA 1
ATOM 33413 C C . PRO F 6 607 ? 114.142 121.793 131.470 1.00 307.01 607 PRO B C 1
ATOM 33414 O O . PRO F 6 607 ? 112.994 121.363 131.593 1.00 307.01 607 PRO B O 1
ATOM 33425 N N . GLU F 6 608 ? 115.012 121.300 130.587 1.00 293.30 608 GLU B N 1
ATOM 33426 C CA . GLU F 6 608 ? 114.565 120.388 129.538 1.00 293.30 608 GLU B CA 1
ATOM 33427 C C . GLU F 6 608 ? 113.919 119.139 130.121 1.00 293.30 608 GLU B C 1
ATOM 33428 O O . GLU F 6 608 ? 112.790 118.788 129.764 1.00 293.30 608 GLU B O 1
ATOM 33440 N N . VAL F 6 609 ? 114.618 118.452 131.026 1.00 299.81 609 VAL B N 1
ATOM 33441 C CA . VAL F 6 609 ? 114.112 117.170 131.510 1.00 299.81 609 VAL B CA 1
ATOM 33442 C C . VAL F 6 609 ? 112.786 117.355 132.225 1.00 299.81 609 VAL B C 1
ATOM 33443 O O . VAL F 6 609 ? 111.936 116.456 132.220 1.00 299.81 609 VAL B O 1
ATOM 33456 N N . CYS F 6 610 ? 112.583 118.510 132.856 1.00 279.69 610 CYS B N 1
ATOM 33457 C CA . CYS F 6 610 ? 111.288 118.799 133.456 1.00 279.69 610 CYS B CA 1
ATOM 33458 C C . CYS F 6 610 ? 110.246 119.108 132.389 1.00 279.69 610 CYS B C 1
ATOM 33459 O O . CYS F 6 610 ? 109.041 119.023 132.646 1.00 279.69 610 CYS B O 1
ATOM 33467 N N . LEU F 6 611 ? 110.693 119.487 131.191 1.00 283.64 611 LEU B N 1
ATOM 33468 C CA . LEU F 6 611 ? 109.757 119.846 130.132 1.00 283.64 611 LEU B CA 1
ATOM 33469 C C . LEU F 6 611 ? 109.122 118.611 129.503 1.00 283.64 611 LEU B C 1
ATOM 33470 O O . LEU F 6 611 ? 107.922 118.603 129.213 1.00 283.64 611 LEU B O 1
ATOM 33486 N N . LYS F 6 612 ? 109.909 117.555 129.290 1.00 274.03 612 LYS B N 1
ATOM 33487 C CA . LYS F 6 612 ? 109.447 116.359 128.599 1.00 274.03 612 LYS B CA 1
ATOM 33488 C C . LYS F 6 612 ? 108.978 115.268 129.555 1.00 274.03 612 LYS B C 1
ATOM 33489 O O . LYS F 6 612 ? 108.895 114.103 129.158 1.00 274.03 612 LYS B O 1
ATOM 33508 N N . TRP F 6 613 ? 108.669 115.616 130.804 1.00 264.65 613 TRP B N 1
ATOM 33509 C CA . TRP F 6 613 ? 108.319 114.589 131.780 1.00 264.65 613 TRP B CA 1
ATOM 33510 C C . TRP F 6 613 ? 107.049 113.850 131.380 1.00 264.65 613 TRP B C 1
ATOM 33511 O O . TRP F 6 613 ? 106.965 112.627 131.521 1.00 264.65 613 TRP B O 1
ATOM 33532 N N . GLU F 6 614 ? 106.045 114.574 130.884 1.00 258.98 614 GLU B N 1
ATOM 33533 C CA . GLU F 6 614 ? 104.797 113.921 130.502 1.00 258.98 614 GLU B CA 1
ATOM 33534 C C . GLU F 6 614 ? 104.985 112.993 129.310 1.00 258.98 614 GLU B C 1
ATOM 33535 O O . GLU F 6 614 ? 104.273 111.992 129.191 1.00 258.98 614 GLU B O 1
ATOM 33547 N N . LEU F 6 615 ? 105.924 113.306 128.421 1.00 265.09 615 LEU B N 1
ATOM 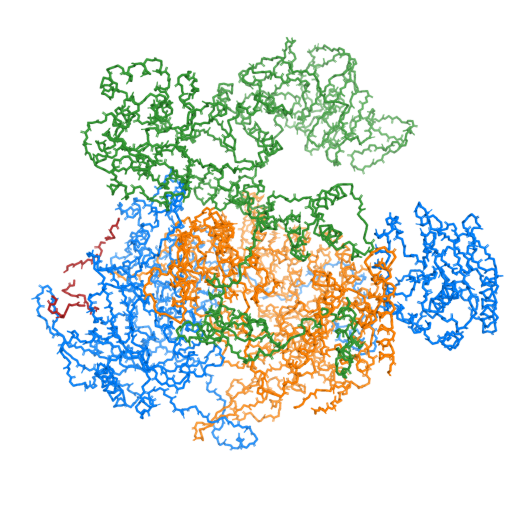33548 C CA . LEU F 6 615 ? 106.092 112.579 127.172 1.00 265.09 615 LEU B CA 1
ATOM 33549 C C . LEU F 6 615 ? 107.083 111.428 127.277 1.00 265.09 615 LEU B C 1
ATOM 33550 O O . LEU F 6 615 ? 107.358 110.773 126.269 1.00 265.09 615 LEU B O 1
ATOM 33566 N N . MET F 6 616 ? 107.621 111.162 128.463 1.00 283.60 616 MET B N 1
ATOM 33567 C CA . MET F 6 616 ? 108.700 110.200 128.634 1.00 283.60 616 MET B CA 1
ATOM 33568 C C . MET F 6 616 ? 108.142 108.801 128.851 1.00 283.60 616 MET B C 1
ATOM 33569 O O . MET F 6 616 ? 107.081 108.635 129.461 1.00 283.60 616 MET B O 1
ATOM 33583 N N . ASP F 6 617 ? 108.858 107.801 128.345 1.00 281.75 617 ASP B N 1
ATOM 33584 C CA . ASP F 6 617 ? 108.534 106.417 128.644 1.00 281.75 617 ASP B CA 1
ATOM 33585 C C . ASP F 6 617 ? 108.984 106.063 130.055 1.00 281.75 617 ASP B C 1
ATOM 33586 O O . ASP F 6 617 ? 109.973 106.590 130.567 1.00 281.75 617 ASP B O 1
ATOM 33595 N N . GLU F 6 618 ? 108.249 105.144 130.681 1.00 259.27 618 GLU B N 1
ATOM 33596 C CA . GLU F 6 618 ? 108.571 104.752 132.047 1.00 259.27 618 GLU B CA 1
ATOM 33597 C C . GLU F 6 618 ? 109.963 104.143 132.124 1.00 259.27 618 GLU B C 1
ATOM 33598 O O . GLU F 6 618 ? 110.738 104.447 133.036 1.00 259.27 618 GLU B O 1
ATOM 33610 N N . ASP F 6 619 ? 110.304 103.277 131.169 1.00 259.74 619 ASP B N 1
ATOM 33611 C CA . ASP F 6 619 ? 111.618 102.644 131.184 1.00 259.74 619 ASP B CA 1
ATOM 33612 C C . ASP F 6 619 ? 112.723 103.669 130.971 1.00 259.74 619 ASP B C 1
ATOM 33613 O O . ASP F 6 619 ? 113.702 103.714 131.726 1.00 259.74 619 ASP B O 1
ATOM 33622 N N . TYR F 6 620 ? 112.594 104.494 129.930 1.00 277.36 620 TYR B N 1
ATOM 33623 C CA . TYR F 6 620 ? 113.602 105.517 129.672 1.00 277.36 620 TYR B CA 1
ATOM 33624 C C . TYR F 6 620 ? 113.657 106.519 130.813 1.00 277.36 620 TYR B C 1
ATOM 33625 O O . TYR F 6 620 ? 114.739 106.957 131.213 1.00 277.36 620 TYR B O 1
ATOM 33643 N N . GLN F 6 621 ? 112.498 106.890 131.352 1.00 262.47 621 GLN B N 1
ATOM 33644 C CA . GLN F 6 621 ? 112.471 107.820 132.473 1.00 262.47 621 GLN B CA 1
ATOM 33645 C C . GLN F 6 621 ? 113.213 107.249 133.672 1.00 262.47 621 GLN B C 1
ATOM 33646 O O . GLN F 6 621 ? 113.964 107.963 134.346 1.00 262.47 621 GLN B O 1
ATOM 33660 N N . GLY F 6 622 ? 113.012 105.963 133.959 1.00 229.57 622 GLY B N 1
ATOM 33661 C CA . GLY F 6 622 ? 113.707 105.349 135.076 1.00 229.57 622 GLY B CA 1
ATOM 33662 C C . GLY F 6 622 ? 115.204 105.253 134.854 1.00 229.57 622 GLY B C 1
ATOM 33663 O O . GLY F 6 622 ? 115.991 105.558 135.751 1.00 229.57 622 GLY B O 1
ATOM 33667 N N . ARG F 6 623 ? 115.618 104.828 133.660 1.00 227.16 623 ARG B N 1
ATOM 33668 C CA . ARG F 6 623 ? 117.046 104.693 133.385 1.00 227.16 623 ARG B CA 1
ATOM 33669 C C . ARG F 6 623 ? 117.740 106.048 133.423 1.00 227.16 623 ARG B C 1
ATOM 33670 O O . ARG F 6 623 ? 118.873 106.167 133.899 1.00 227.16 623 ARG B O 1
ATOM 33691 N N . LEU F 6 624 ? 117.074 107.080 132.908 1.00 265.78 624 LEU B N 1
ATOM 33692 C CA . LEU F 6 624 ? 117.713 108.382 132.764 1.00 265.78 624 LEU B CA 1
ATOM 33693 C C . LEU F 6 624 ? 118.128 108.949 134.114 1.00 265.78 624 LEU B C 1
ATOM 33694 O O . LEU F 6 624 ? 119.320 109.124 134.385 1.00 265.78 624 LEU B O 1
ATOM 33710 N N . CYS F 6 625 ? 117.155 109.245 134.972 1.00 234.13 625 CYS B N 1
ATOM 33711 C CA . CYS F 6 625 ? 117.413 109.890 136.254 1.00 234.13 625 CYS B CA 1
ATOM 33712 C C . CYS F 6 625 ? 117.467 108.812 137.331 1.00 234.13 625 CYS B C 1
ATOM 33713 O O . CYS F 6 625 ? 116.555 108.648 138.140 1.00 234.13 625 CYS B O 1
ATOM 33721 N N . ASN F 6 626 ? 118.573 108.070 137.332 1.00 238.49 626 ASN B N 1
ATOM 33722 C CA . ASN F 6 626 ? 118.785 106.975 138.271 1.00 238.49 626 ASN B CA 1
ATOM 33723 C C . ASN F 6 626 ? 119.944 107.353 139.182 1.00 238.49 626 ASN B C 1
ATOM 33724 O O . ASN F 6 626 ? 121.080 107.512 138.693 1.00 238.49 626 ASN B O 1
ATOM 33735 N N . PRO F 6 627 ? 119.726 107.514 140.488 1.00 217.51 627 PRO B N 1
ATOM 33736 C CA . PRO F 6 627 ? 120.843 107.884 141.370 1.00 217.51 627 PRO B CA 1
ATOM 33737 C C . PRO F 6 627 ? 121.979 106.884 141.356 1.00 217.51 627 PRO B C 1
ATOM 33738 O O . PRO F 6 627 ? 123.127 107.269 141.605 1.00 217.51 627 PRO B O 1
ATOM 33749 N N . LEU F 6 628 ? 121.700 105.613 141.077 1.00 211.74 628 LEU B N 1
ATOM 33750 C CA . LEU F 6 628 ? 122.735 104.588 141.096 1.00 211.74 628 LEU B CA 1
ATOM 33751 C C . LEU F 6 628 ? 123.732 104.748 139.956 1.00 211.74 628 LEU B C 1
ATOM 33752 O O . LEU F 6 628 ? 124.805 104.139 140.001 1.00 211.74 628 LEU B O 1
ATOM 33768 N N . ASN F 6 629 ? 123.414 105.551 138.950 1.00 252.20 629 ASN B N 1
ATOM 33769 C CA . ASN F 6 629 ? 124.282 105.649 137.788 1.00 252.20 629 ASN B CA 1
ATOM 33770 C C . ASN F 6 629 ? 125.641 106.214 138.194 1.00 252.20 629 ASN B C 1
ATOM 33771 O O . ASN F 6 629 ? 125.718 107.061 139.091 1.00 252.20 629 ASN B O 1
ATOM 33782 N N . PRO F 6 630 ? 126.727 105.774 137.564 1.00 256.76 630 PRO B N 1
ATOM 33783 C CA . PRO F 6 630 ? 128.067 106.231 137.950 1.00 256.76 630 PRO B CA 1
ATOM 33784 C C . PRO F 6 630 ? 128.548 107.503 137.264 1.00 256.76 630 PRO B C 1
ATOM 33785 O O . PRO F 6 630 ? 129.747 107.788 137.326 1.00 256.76 630 PRO B O 1
ATOM 33796 N N . PHE F 6 631 ? 127.670 108.262 136.614 1.00 280.35 631 PHE B N 1
ATOM 33797 C CA . PHE F 6 631 ? 128.073 109.467 135.901 1.00 280.35 631 PHE B CA 1
ATOM 33798 C C . PHE F 6 631 ? 127.812 110.745 136.680 1.00 280.35 631 PHE B C 1
ATOM 33799 O O . PHE F 6 631 ? 128.640 111.658 136.634 1.00 280.35 631 PHE B O 1
ATOM 33816 N N . VAL F 6 632 ? 126.688 110.835 137.392 1.00 268.78 632 VAL B N 1
ATOM 33817 C CA . VAL F 6 632 ? 126.401 112.029 138.173 1.00 268.78 632 VAL B CA 1
ATOM 33818 C C . VAL F 6 632 ? 127.567 112.319 139.106 1.00 268.78 632 VAL B C 1
ATOM 33819 O O . VAL F 6 632 ? 128.117 111.414 139.746 1.00 268.78 632 VAL B O 1
ATOM 33832 N N . SER F 6 633 ? 127.950 113.592 139.187 1.00 268.15 633 SER B N 1
ATOM 33833 C CA . SER F 6 633 ? 129.080 114.024 139.998 1.00 268.15 633 SER B CA 1
ATOM 33834 C C . SER F 6 633 ? 128.644 114.677 141.304 1.00 268.15 633 SER B C 1
ATOM 33835 O O . SER F 6 633 ? 129.447 115.366 141.941 1.00 268.15 633 SER B O 1
ATOM 33843 N N . HIS F 6 634 ? 127.395 114.474 141.715 1.00 236.49 634 HIS B N 1
ATOM 33844 C CA . HIS F 6 634 ? 126.881 115.044 142.956 1.00 236.49 634 HIS B CA 1
ATOM 33845 C C . HIS F 6 634 ? 127.016 116.564 142.954 1.00 236.49 634 HIS B C 1
ATOM 33846 O O . HIS F 6 634 ? 127.391 117.187 143.950 1.00 236.49 634 HIS B O 1
ATOM 33853 N N . LYS F 6 635 ? 126.709 117.166 141.804 1.00 248.34 635 LYS B N 1
ATOM 33854 C CA . LYS F 6 635 ? 126.701 118.617 141.658 1.00 248.34 635 LYS B CA 1
ATOM 33855 C C . LYS F 6 635 ? 128.094 119.208 141.817 1.00 248.34 635 LYS B C 1
ATOM 33856 O O . LYS F 6 635 ? 129.049 118.496 142.141 1.00 248.34 635 LYS B O 1
ATOM 33862 N N . GLU F 6 636 ? 128.218 120.512 141.589 1.00 289.13 636 GLU B N 1
ATOM 33863 C CA . GLU F 6 636 ? 129.500 121.193 141.710 1.00 289.13 636 GLU B CA 1
ATOM 33864 C C . GLU F 6 636 ? 129.303 122.665 142.062 1.00 289.13 636 GLU B C 1
ATOM 33865 O O . GLU F 6 636 ? 130.228 123.329 142.529 1.00 289.13 636 GLU B O 1
ATOM 33871 N N . MET F 6 655 ? 127.481 132.121 136.240 1.00 350.93 655 MET B N 1
ATOM 33872 C CA . MET F 6 655 ? 126.092 132.226 135.815 1.00 350.93 655 MET B CA 1
ATOM 33873 C C . MET F 6 655 ? 125.257 131.133 136.469 1.00 350.93 655 MET B C 1
ATOM 33874 O O . MET F 6 655 ? 125.672 129.976 136.524 1.00 350.93 655 MET B O 1
ATOM 33888 N N . GLU F 6 656 ? 124.081 131.506 136.965 1.00 390.36 656 GLU B N 1
ATOM 33889 C CA . GLU F 6 656 ? 123.175 130.561 137.603 1.00 390.36 656 GLU B CA 1
ATOM 33890 C C . GLU F 6 656 ? 122.310 129.900 136.537 1.00 390.36 656 GLU B C 1
ATOM 33891 O O . GLU F 6 656 ? 121.333 130.494 136.071 1.00 390.36 656 GLU B O 1
ATOM 33903 N N . TYR F 6 657 ? 122.668 128.677 136.159 1.00 352.58 657 TYR B N 1
ATOM 33904 C CA . TYR F 6 657 ? 121.907 127.896 135.197 1.00 352.58 657 TYR B CA 1
ATOM 33905 C C . TYR F 6 657 ? 121.087 126.866 135.952 1.00 352.58 657 TYR B C 1
ATOM 33906 O O . TYR F 6 657 ? 121.625 126.126 136.784 1.00 352.58 657 TYR B O 1
ATOM 33924 N N . ASP F 6 658 ? 119.791 126.826 135.672 1.00 332.81 658 ASP B N 1
ATOM 33925 C CA . ASP F 6 658 ? 118.899 125.901 136.352 1.00 332.81 658 ASP B CA 1
ATOM 33926 C C . ASP F 6 658 ? 119.107 124.494 135.807 1.00 332.81 658 ASP B C 1
ATOM 33927 O O . ASP F 6 658 ? 118.870 124.240 134.622 1.00 332.81 658 ASP B O 1
ATOM 33936 N N . ALA F 6 659 ? 119.533 123.579 136.671 1.00 325.85 659 ALA B N 1
ATOM 33937 C CA . ALA F 6 659 ? 119.919 122.240 136.262 1.00 325.85 659 ALA B CA 1
ATOM 33938 C C . ALA F 6 659 ? 119.114 121.194 137.019 1.00 325.85 659 ALA B C 1
ATOM 33939 O O . ALA F 6 659 ? 118.608 121.444 138.116 1.00 325.85 659 ALA B O 1
ATOM 33946 N N . VAL F 6 660 ? 119.003 120.019 136.410 1.00 286.08 660 VAL B N 1
ATOM 33947 C CA . VAL F 6 660 ? 118.344 118.864 137.002 1.00 286.08 660 VAL B CA 1
ATOM 33948 C C . VAL F 6 660 ? 119.313 117.692 136.931 1.00 286.08 660 VAL B C 1
ATOM 33949 O O . VAL F 6 660 ? 119.873 117.410 135.867 1.00 286.08 660 VAL B O 1
ATOM 33962 N N . ALA F 6 661 ? 119.514 117.018 138.060 1.00 258.38 661 ALA B N 1
ATOM 33963 C CA . ALA F 6 661 ? 120.422 115.881 138.089 1.00 258.38 661 ALA B CA 1
ATOM 33964 C C . ALA F 6 661 ? 119.968 114.820 137.100 1.00 258.38 661 ALA B C 1
ATOM 33965 O O . ALA F 6 661 ? 118.785 114.490 137.019 1.00 258.38 661 ALA B O 1
ATOM 33972 N N . THR F 6 662 ? 120.921 114.284 136.346 1.00 270.26 662 THR B N 1
ATOM 33973 C CA . THR F 6 662 ? 120.624 113.309 135.307 1.00 270.26 662 THR B CA 1
ATOM 33974 C C . THR F 6 662 ? 121.930 112.666 134.873 1.00 270.26 662 THR B C 1
ATOM 33975 O O . THR F 6 662 ? 123.012 113.205 135.118 1.00 270.26 662 THR B O 1
ATOM 33986 N N . THR F 6 663 ? 121.820 111.513 134.211 1.00 274.96 663 THR B N 1
ATOM 33987 C CA . THR F 6 663 ? 123.014 110.818 133.750 1.00 274.96 663 THR B CA 1
ATOM 33988 C C . THR F 6 663 ? 123.840 111.674 132.808 1.00 274.96 663 THR B C 1
ATOM 33989 O O . THR F 6 663 ? 125.030 111.401 132.626 1.00 274.96 663 THR B O 1
ATOM 34000 N N . HIS F 6 664 ? 123.247 112.689 132.198 1.00 288.88 664 HIS B N 1
ATOM 34001 C CA . HIS F 6 664 ? 123.964 113.587 131.310 1.00 288.88 664 HIS B CA 1
ATOM 34002 C C . HIS F 6 664 ? 124.728 114.671 132.055 1.00 288.88 664 HIS B C 1
ATOM 34003 O O . HIS F 6 664 ? 125.137 115.654 131.437 1.00 288.88 664 HIS B O 1
ATOM 34017 N N . SER F 6 665 ? 124.933 114.522 133.361 1.00 274.87 665 SER B N 1
ATOM 34018 C CA . SER F 6 665 ? 125.684 115.483 134.155 1.00 274.87 665 SER B CA 1
ATOM 34019 C C . SER F 6 665 ? 127.109 115.023 134.424 1.00 274.87 665 SER B C 1
ATOM 34020 O O . SER F 6 665 ? 127.719 115.458 135.405 1.00 274.87 665 SER B O 1
ATOM 34028 N N . TRP F 6 666 ? 127.647 114.147 133.583 1.00 282.40 666 TRP B N 1
ATOM 34029 C CA . TRP F 6 666 ? 129.010 113.679 133.766 1.00 282.40 666 TRP B CA 1
ATOM 34030 C C . TRP F 6 666 ? 129.980 114.855 133.750 1.00 282.40 666 TRP B C 1
ATOM 34031 O O . TRP F 6 666 ? 129.623 115.983 133.410 1.00 282.40 666 TRP B O 1
ATOM 34052 N N . ILE F 6 667 ? 131.222 114.582 134.136 1.00 261.06 667 ILE B N 1
ATOM 34053 C CA . ILE F 6 667 ? 132.255 115.615 134.186 1.00 261.06 667 ILE B CA 1
ATOM 34054 C C . ILE F 6 667 ? 133.394 115.240 133.244 1.00 261.06 667 ILE B C 1
ATOM 34055 O O . ILE F 6 667 ? 133.739 114.057 133.135 1.00 261.06 667 ILE B O 1
ATOM 34071 N N . PRO F 6 668 ? 134.005 116.199 132.557 1.00 299.05 668 PRO B N 1
ATOM 34072 C CA . PRO F 6 668 ? 135.075 115.865 131.615 1.00 299.05 668 PRO B CA 1
ATOM 34073 C C . PRO F 6 668 ? 136.372 115.510 132.324 1.00 299.05 668 PRO B C 1
ATOM 34074 O O . PRO F 6 668 ? 136.585 115.827 133.494 1.00 299.05 668 PRO B O 1
ATOM 34085 N N . LYS F 6 669 ? 137.249 114.841 131.582 1.00 282.13 669 LYS B N 1
ATOM 34086 C CA . LYS F 6 669 ? 138.534 114.405 132.110 1.00 282.13 669 LYS B CA 1
ATOM 34087 C C . LYS F 6 669 ? 139.451 115.609 132.301 1.00 282.13 669 LYS B C 1
ATOM 34088 O O . LYS F 6 669 ? 139.091 116.751 132.002 1.00 282.13 669 LYS B O 1
ATOM 34107 N N . ARG F 6 670 ? 140.655 115.362 132.814 1.00 287.85 670 ARG B N 1
ATOM 34108 C CA . ARG F 6 670 ? 141.690 116.373 132.952 1.00 287.85 670 ARG B CA 1
ATOM 34109 C C . ARG F 6 670 ? 142.838 116.042 132.007 1.00 287.85 670 ARG B C 1
ATOM 34110 O O . ARG F 6 670 ? 142.892 114.958 131.423 1.00 287.85 670 ARG B O 1
ATOM 34131 N N . ASN F 6 671 ? 143.756 116.997 131.848 1.00 280.82 671 ASN B N 1
ATOM 34132 C CA . ASN F 6 671 ? 144.722 116.905 130.756 1.00 280.82 671 ASN B CA 1
ATOM 34133 C C . ASN F 6 671 ? 145.783 115.843 131.022 1.00 280.82 671 ASN B C 1
ATOM 34134 O O . ASN F 6 671 ? 146.400 115.326 130.082 1.00 280.82 671 ASN B O 1
ATOM 34145 N N . ARG F 6 672 ? 146.026 115.513 132.290 1.00 275.06 672 ARG B N 1
ATOM 34146 C CA . ARG F 6 672 ? 146.987 114.475 132.660 1.00 275.06 672 ARG B CA 1
ATOM 34147 C C . ARG F 6 672 ? 148.398 114.803 132.187 1.00 275.06 672 ARG B C 1
ATOM 34148 O O . ARG F 6 672 ? 149.201 113.899 131.951 1.00 275.06 672 ARG B O 1
ATOM 34169 N N . SER F 6 673 ? 148.721 116.085 132.039 1.00 267.24 673 SER B N 1
ATOM 34170 C CA . SER F 6 673 ? 150.035 116.466 131.540 1.00 267.24 673 SER B CA 1
ATOM 34171 C C . SER F 6 673 ? 151.112 116.437 132.615 1.00 267.24 673 SER B C 1
ATOM 34172 O O . SER F 6 673 ? 152.298 116.534 132.282 1.00 267.24 673 SER B O 1
ATOM 34180 N N . ILE F 6 674 ? 150.734 116.298 133.887 1.00 292.07 674 ILE B N 1
ATOM 34181 C CA . ILE F 6 674 ? 151.717 116.321 134.965 1.00 292.07 674 ILE B CA 1
ATOM 34182 C C . ILE F 6 674 ? 152.606 115.087 134.915 1.00 292.07 674 ILE B C 1
ATOM 34183 O O . ILE F 6 674 ? 153.768 115.137 135.335 1.00 292.07 674 ILE B O 1
ATOM 34199 N N . LEU F 6 675 ? 152.087 113.971 134.402 1.00 289.87 675 LEU B N 1
ATOM 34200 C CA . LEU F 6 675 ? 152.766 112.687 134.553 1.00 289.87 675 LEU B CA 1
ATOM 34201 C C . LEU F 6 675 ? 154.221 112.759 134.107 1.00 289.87 675 LEU B C 1
ATOM 34202 O O . LEU F 6 675 ? 155.099 112.162 134.739 1.00 289.87 675 LEU B O 1
ATOM 34218 N N . ASN F 6 676 ? 154.500 113.477 133.020 1.00 275.32 676 ASN B N 1
ATOM 34219 C CA . ASN F 6 676 ? 155.873 113.560 132.537 1.00 275.32 676 ASN B CA 1
ATOM 34220 C C . ASN F 6 676 ? 156.760 114.324 133.513 1.00 275.32 676 ASN B C 1
ATOM 34221 O O . ASN F 6 676 ? 157.940 113.992 133.675 1.00 275.32 676 ASN B O 1
ATOM 34232 N N . THR F 6 677 ? 156.215 115.345 134.168 1.00 290.35 677 THR B N 1
ATOM 34233 C CA . THR F 6 677 ? 157.019 116.226 134.999 1.00 290.35 677 THR B CA 1
ATOM 34234 C C . THR F 6 677 ? 157.484 115.498 136.260 1.00 290.35 677 THR B C 1
ATOM 34235 O O . THR F 6 677 ? 157.179 114.326 136.490 1.00 290.35 677 THR B O 1
ATOM 34246 N N . SER F 6 678 ? 158.245 116.216 137.085 1.00 305.80 678 SER B N 1
ATOM 34247 C CA . SER F 6 678 ? 158.738 115.674 138.342 1.00 305.80 678 SER B CA 1
ATOM 34248 C C . SER F 6 678 ? 157.708 115.737 139.458 1.00 305.80 678 SER B C 1
ATOM 34249 O O . SER F 6 678 ? 157.926 115.132 140.512 1.00 305.80 678 SER B O 1
ATOM 34257 N N . GLN F 6 679 ? 156.605 116.456 139.261 1.00 308.55 679 GLN B N 1
ATOM 34258 C CA . GLN F 6 679 ? 155.530 116.518 140.251 1.00 308.55 679 GLN B CA 1
ATOM 34259 C C . GLN F 6 679 ? 154.510 115.403 140.033 1.00 308.55 679 GLN B C 1
ATOM 34260 O O . GLN F 6 679 ? 153.303 115.628 139.976 1.00 308.55 679 GLN B O 1
ATOM 34274 N N . ARG F 6 680 ? 155.007 114.174 139.912 1.00 318.15 680 ARG B N 1
ATOM 34275 C CA . ARG F 6 680 ? 154.127 113.018 139.852 1.00 318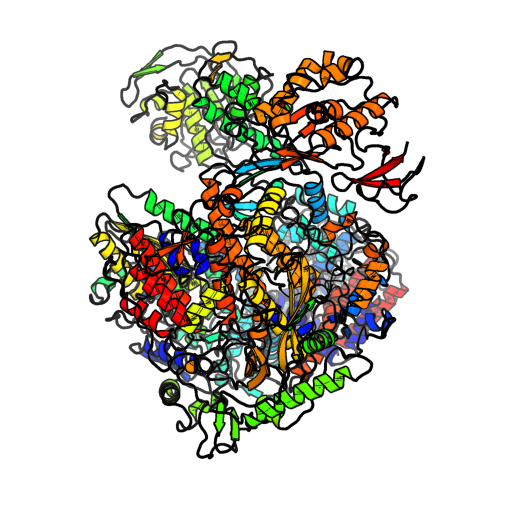.15 680 ARG B CA 1
ATOM 34276 C C . ARG F 6 680 ? 153.510 112.711 141.209 1.00 318.15 680 ARG B C 1
ATOM 34277 O O . ARG F 6 680 ? 152.350 112.296 141.278 1.00 318.15 680 ARG B O 1
ATOM 34298 N N . GLY F 6 681 ? 154.264 112.920 142.289 1.00 334.14 681 GLY B N 1
ATOM 34299 C CA . GLY F 6 681 ? 153.808 112.532 143.611 1.00 334.14 681 GLY B CA 1
ATOM 34300 C C . GLY F 6 681 ? 152.564 113.257 144.074 1.00 334.14 681 GLY B C 1
ATOM 34301 O O . GLY F 6 681 ? 151.882 112.775 144.982 1.00 334.14 681 GLY B O 1
ATOM 34305 N N . ILE F 6 682 ? 152.246 114.406 143.472 1.00 329.56 682 ILE B N 1
ATOM 34306 C CA . ILE F 6 682 ? 151.078 115.161 143.910 1.00 329.56 682 ILE B CA 1
ATOM 34307 C C . ILE F 6 682 ? 149.799 114.377 143.646 1.00 329.56 682 ILE B C 1
ATOM 34308 O O . ILE F 6 682 ? 148.814 114.514 144.382 1.00 329.56 682 ILE B O 1
ATOM 34324 N N . LEU F 6 683 ? 149.784 113.547 142.600 1.00 345.49 683 LEU B N 1
ATOM 34325 C CA . LEU F 6 683 ? 148.589 112.768 142.294 1.00 345.49 683 LEU B CA 1
ATOM 34326 C C . LEU F 6 683 ? 148.277 111.771 143.405 1.00 345.49 683 LEU B C 1
ATOM 34327 O O . LEU F 6 683 ? 147.107 111.555 143.745 1.00 345.49 683 LEU B O 1
ATOM 34343 N N . GLU F 6 684 ? 149.305 111.143 143.976 1.00 348.43 684 GLU B N 1
ATOM 34344 C CA . GLU F 6 684 ? 149.072 110.263 145.116 1.00 348.43 684 GLU B CA 1
ATOM 34345 C C . GLU F 6 684 ? 148.504 111.045 146.292 1.00 348.43 684 GLU B C 1
ATOM 34346 O O . GLU F 6 684 ? 147.630 110.551 147.019 1.00 348.43 684 GLU B O 1
ATOM 34358 N N . ASP F 6 685 ? 148.993 112.268 146.500 1.00 341.22 685 ASP B N 1
ATOM 34359 C CA . ASP F 6 685 ? 148.440 113.110 147.551 1.00 341.22 685 ASP B CA 1
ATOM 34360 C C . ASP F 6 685 ? 146.964 113.380 147.303 1.00 341.22 685 ASP B C 1
ATOM 34361 O O . ASP F 6 685 ? 146.152 113.328 148.235 1.00 341.22 685 ASP B O 1
ATOM 34370 N N . GLU F 6 686 ? 146.596 113.670 146.055 1.00 337.16 686 GLU B N 1
ATOM 34371 C CA . GLU F 6 686 ? 145.190 113.890 145.736 1.00 337.16 686 GLU B CA 1
ATOM 34372 C C . GLU F 6 686 ? 144.366 112.641 146.019 1.00 337.16 686 GLU B C 1
ATOM 34373 O O . GLU F 6 686 ? 143.272 112.722 146.589 1.00 337.16 686 GLU B O 1
ATOM 34385 N N . GLN F 6 687 ? 144.869 111.476 145.614 1.00 317.47 687 GLN B N 1
ATOM 34386 C CA . GLN F 6 687 ? 144.134 110.237 145.847 1.00 317.47 687 GLN B CA 1
ATOM 34387 C C . GLN F 6 687 ? 143.890 110.024 147.336 1.00 317.47 687 GLN B C 1
ATOM 34388 O O . GLN F 6 687 ? 142.766 109.732 147.763 1.00 317.47 687 GLN B O 1
ATOM 34402 N N . MET F 6 688 ? 144.942 110.169 148.143 1.00 320.17 688 MET B N 1
ATOM 34403 C CA . MET F 6 688 ? 144.807 109.949 149.579 1.00 320.17 688 MET B CA 1
ATOM 34404 C C . MET F 6 688 ? 143.868 110.970 150.210 1.00 320.17 688 MET B C 1
ATOM 34405 O O . MET F 6 688 ? 143.031 110.618 151.053 1.00 320.17 688 MET B O 1
ATOM 34419 N N . TYR F 6 689 ? 143.985 112.239 149.815 1.00 313.04 689 TYR B N 1
ATOM 34420 C CA . TYR F 6 689 ? 143.098 113.262 150.353 1.00 313.04 689 TYR B CA 1
ATOM 34421 C C . TYR F 6 689 ? 141.648 112.959 150.010 1.00 313.04 689 TYR B C 1
ATOM 34422 O O . TYR F 6 689 ? 140.757 113.123 150.850 1.00 313.04 689 TYR B O 1
ATOM 34440 N N . GLN F 6 690 ? 141.389 112.528 148.776 1.00 319.64 690 GLN B N 1
ATOM 34441 C CA . GLN F 6 690 ? 140.022 112.212 148.385 1.00 319.64 690 GLN B CA 1
ATOM 34442 C C . GLN F 6 690 ? 139.488 111.022 149.169 1.00 319.64 690 GLN B C 1
ATOM 34443 O O . GLN F 6 690 ? 138.329 111.023 149.592 1.00 319.64 690 GLN B O 1
ATOM 34457 N N . LYS F 6 691 ? 140.317 109.997 149.378 1.00 278.11 691 LYS B N 1
ATOM 34458 C CA . LYS F 6 691 ? 139.877 108.863 150.187 1.00 278.11 691 LYS B CA 1
ATOM 34459 C C . LYS F 6 691 ? 139.491 109.315 151.591 1.00 278.11 691 LYS B C 1
ATOM 34460 O O . LYS F 6 691 ? 138.415 108.968 152.102 1.00 278.11 691 LYS B O 1
ATOM 34479 N N . CYS F 6 692 ? 140.362 110.100 152.229 1.00 299.85 692 CYS B N 1
ATOM 34480 C CA . CYS F 6 692 ? 140.090 110.538 153.595 1.00 299.85 692 CYS B CA 1
ATOM 34481 C C . CYS F 6 692 ? 138.837 111.400 153.661 1.00 299.85 692 CYS B C 1
ATOM 34482 O O . CYS F 6 692 ? 138.004 111.233 154.561 1.00 299.85 692 CYS B O 1
ATOM 34490 N N . CYS F 6 693 ? 138.682 112.328 152.717 1.00 283.93 693 CYS B N 1
ATOM 34491 C CA . CYS F 6 693 ? 137.522 113.209 152.752 1.00 283.93 693 CYS B CA 1
ATOM 34492 C C . CYS F 6 693 ? 136.237 112.448 152.453 1.00 283.93 693 CYS B C 1
ATOM 34493 O O . CYS F 6 693 ? 135.185 112.782 153.004 1.00 283.93 693 CYS B O 1
ATOM 34501 N N . ASN F 6 694 ? 136.293 111.429 151.593 1.00 261.55 694 ASN B N 1
ATOM 34502 C CA . ASN F 6 694 ? 135.113 110.604 151.361 1.00 261.55 694 ASN B CA 1
ATOM 34503 C C . ASN F 6 694 ? 134.726 109.837 152.616 1.00 261.55 694 ASN B C 1
ATOM 34504 O O . ASN F 6 694 ? 133.541 109.745 152.958 1.00 261.55 694 ASN B O 1
ATOM 34515 N N . LEU F 6 695 ? 135.711 109.287 153.327 1.00 258.90 695 LEU B N 1
ATOM 34516 C CA . LEU F 6 695 ? 135.398 108.616 154.585 1.00 258.90 695 LEU B CA 1
ATOM 34517 C C . LEU F 6 695 ? 134.764 109.588 155.576 1.00 258.90 695 LEU B C 1
ATOM 34518 O O . LEU F 6 695 ? 133.766 109.264 156.234 1.00 258.90 695 LEU B O 1
ATOM 34534 N N . PHE F 6 696 ? 135.327 110.792 155.686 1.00 274.79 696 PHE B N 1
ATOM 34535 C CA . PHE F 6 696 ? 134.759 111.788 156.589 1.00 274.79 696 PHE B CA 1
ATOM 34536 C C . PHE F 6 696 ? 133.327 112.125 156.195 1.00 274.79 696 PHE B C 1
ATOM 34537 O O . PHE F 6 696 ? 132.437 112.182 157.049 1.00 274.79 696 PHE B O 1
ATOM 34554 N N . GLU F 6 697 ? 133.085 112.344 154.901 1.00 273.35 697 GLU B N 1
ATOM 34555 C CA . GLU F 6 697 ? 131.725 112.533 154.411 1.00 273.35 697 GLU B CA 1
ATOM 34556 C C . GLU F 6 697 ? 130.825 111.400 154.876 1.00 273.35 697 GLU B C 1
ATOM 34557 O O . GLU F 6 697 ? 129.682 111.627 155.287 1.00 273.35 697 GLU B O 1
ATOM 34569 N N . LYS F 6 698 ? 131.329 110.169 154.816 1.00 261.91 698 LYS B N 1
ATOM 34570 C CA . LYS F 6 698 ? 130.556 109.030 155.293 1.00 261.91 698 LYS B CA 1
ATOM 34571 C C . LYS F 6 698 ? 130.191 109.203 156.760 1.00 261.91 698 LYS B C 1
ATOM 34572 O O . LYS F 6 698 ? 129.058 108.924 157.163 1.00 261.91 698 LYS B O 1
ATOM 34591 N N . PHE F 6 699 ? 131.142 109.663 157.574 1.00 239.34 699 PHE B N 1
ATOM 34592 C CA . PHE F 6 699 ? 130.875 109.808 159.003 1.00 239.34 699 PHE B CA 1
ATOM 34593 C C . PHE F 6 699 ? 129.942 110.979 159.288 1.00 239.34 699 PHE B C 1
ATOM 34594 O O . PHE F 6 699 ? 128.948 110.829 160.007 1.00 239.34 699 PHE B O 1
ATOM 34611 N N . PHE F 6 700 ? 130.243 112.154 158.736 1.00 251.02 700 PHE B N 1
ATOM 34612 C CA . PHE F 6 700 ? 129.464 113.361 159.006 1.00 251.02 700 PHE B CA 1
ATOM 34613 C C . PHE F 6 700 ? 128.617 113.704 157.790 1.00 251.02 700 PHE B C 1
ATOM 34614 O O . PHE F 6 700 ? 129.159 114.190 156.786 1.00 251.02 700 PHE B O 1
ATOM 34631 N N . PRO F 6 701 ? 127.300 113.490 157.823 1.00 248.73 701 PRO B N 1
ATOM 34632 C CA . PRO F 6 701 ? 126.500 113.748 156.616 1.00 248.73 701 PRO B CA 1
ATOM 34633 C C . PRO F 6 701 ? 126.577 115.184 156.126 1.00 248.73 701 PRO B C 1
ATOM 34634 O O . PRO F 6 701 ? 126.514 115.423 154.915 1.00 248.73 701 PRO B O 1
ATOM 34645 N N . SER F 6 702 ? 126.709 116.150 157.032 1.00 265.58 702 SER B N 1
ATOM 34646 C CA . SER F 6 702 ? 126.597 117.555 156.666 1.00 265.58 702 SER B CA 1
ATOM 34647 C C . SER F 6 702 ? 127.892 118.145 156.130 1.00 265.58 702 SER B C 1
ATOM 34648 O O . SER F 6 702 ? 127.903 119.325 155.764 1.00 265.58 702 SER B O 1
ATOM 34656 N N . SER F 6 703 ? 128.977 117.375 156.071 1.00 272.45 703 SER B N 1
ATOM 34657 C CA . SER F 6 703 ? 130.244 117.938 155.612 1.00 272.45 703 SER B CA 1
ATOM 34658 C C . SER F 6 703 ? 130.128 118.449 154.182 1.00 272.45 703 SER B C 1
ATOM 34659 O O . SER F 6 703 ? 130.670 119.507 153.848 1.00 272.45 703 SER B O 1
ATOM 34667 N N . SER F 6 704 ? 129.435 117.704 153.322 1.00 269.29 704 SER B N 1
ATOM 34668 C CA . SER F 6 704 ? 129.277 118.128 151.935 1.00 269.29 704 SER B CA 1
ATOM 34669 C C . SER F 6 704 ? 128.473 119.417 151.839 1.00 269.29 704 SER B C 1
ATOM 34670 O O . SER F 6 704 ? 128.831 120.330 151.086 1.00 269.29 704 SER B O 1
ATOM 34678 N N . TYR F 6 705 ? 127.378 119.514 152.596 1.00 247.74 705 TYR B N 1
ATOM 34679 C CA . TYR F 6 705 ? 126.497 120.671 152.478 1.00 247.74 705 TYR B CA 1
ATOM 34680 C C . TYR F 6 705 ? 127.164 121.926 153.028 1.00 247.74 705 TYR B C 1
ATOM 34681 O O . TYR F 6 705 ? 127.377 122.903 152.304 1.00 247.74 705 TYR B O 1
ATOM 34699 N N . ARG F 6 706 ? 127.500 121.916 154.311 1.00 262.33 706 ARG B N 1
ATOM 34700 C CA . ARG F 6 706 ? 128.140 123.045 154.970 1.00 262.33 706 ARG B CA 1
ATOM 34701 C C . ARG F 6 706 ? 129.545 122.646 155.398 1.00 262.33 706 ARG B C 1
ATOM 34702 O O . ARG F 6 706 ? 129.752 121.552 155.931 1.00 262.33 706 ARG B O 1
ATOM 34723 N N . ARG F 6 707 ? 130.505 123.533 155.164 1.00 277.22 707 ARG B N 1
ATOM 34724 C CA . ARG F 6 707 ? 131.896 123.201 155.436 1.00 277.22 707 ARG B CA 1
ATOM 34725 C C . ARG F 6 707 ? 132.053 122.802 156.897 1.00 277.22 707 ARG B C 1
ATOM 34726 O O . ARG F 6 707 ? 131.463 123.445 157.776 1.00 277.22 707 ARG B O 1
ATOM 34747 N N . PRO F 6 708 ? 132.832 121.764 157.205 1.00 267.01 708 PRO B N 1
ATOM 34748 C CA . PRO F 6 708 ? 132.947 121.334 158.602 1.00 267.01 708 PRO B CA 1
ATOM 34749 C C . PRO F 6 708 ? 133.901 122.238 159.363 1.00 267.01 708 PRO B C 1
ATOM 34750 O O . PRO F 6 708 ? 135.031 122.475 158.933 1.00 267.01 708 PRO B O 1
ATOM 34761 N N . VAL F 6 709 ? 133.436 122.746 160.499 1.00 277.61 709 VAL B N 1
ATOM 34762 C CA . VAL F 6 709 ? 134.247 123.580 161.367 1.00 277.61 709 VAL B CA 1
ATOM 34763 C C . VAL F 6 709 ? 134.710 122.732 162.546 1.00 277.61 709 VAL B C 1
ATOM 34764 O O . VAL F 6 709 ? 134.245 121.613 162.757 1.00 277.61 709 VAL B O 1
ATOM 34777 N N . GLY F 6 710 ? 135.649 123.274 163.314 1.00 275.51 710 GLY B N 1
ATOM 34778 C CA . GLY F 6 710 ? 136.233 122.544 164.421 1.00 275.51 710 GLY B CA 1
ATOM 34779 C C . GLY F 6 710 ? 137.733 122.407 164.279 1.00 275.51 710 GLY B C 1
ATOM 34780 O O . GLY F 6 710 ? 138.267 122.527 163.174 1.00 275.51 710 GLY B O 1
ATOM 34784 N N . ILE F 6 711 ? 138.424 122.148 165.389 1.00 288.13 711 ILE B N 1
ATOM 34785 C CA . ILE F 6 711 ? 139.877 122.083 165.411 1.00 288.13 711 ILE B CA 1
ATOM 34786 C C . ILE F 6 711 ? 140.383 120.767 165.984 1.00 288.13 711 ILE B C 1
ATOM 34787 O O . ILE F 6 711 ? 141.566 120.649 166.300 1.00 288.13 711 ILE B O 1
ATOM 34803 N N . SER F 6 712 ? 139.512 119.774 166.129 1.00 262.25 712 SER B N 1
ATOM 34804 C CA . SER F 6 712 ? 139.936 118.449 166.542 1.00 262.25 712 SER B CA 1
ATOM 34805 C C . SER F 6 712 ? 140.403 117.652 165.331 1.00 262.25 712 SER B C 1
ATOM 34806 O O . SER F 6 712 ? 139.790 117.695 164.263 1.00 262.25 712 SER B O 1
ATOM 34814 N N . SER F 6 713 ? 141.502 116.922 165.506 1.00 223.48 713 SER B N 1
ATOM 34815 C CA . SER F 6 713 ? 142.033 116.120 164.416 1.00 223.48 713 SER B CA 1
ATOM 34816 C C . SER F 6 713 ? 140.940 115.222 163.844 1.00 223.48 713 SER B C 1
ATOM 34817 O O . SER F 6 713 ? 139.949 114.903 164.506 1.00 223.48 713 SER B O 1
ATOM 34825 N N . MET F 6 714 ? 141.122 114.823 162.584 1.00 261.60 714 MET B N 1
ATOM 34826 C CA . MET F 6 714 ? 140.071 114.086 161.891 1.00 261.60 714 MET B CA 1
ATOM 34827 C C . MET F 6 714 ? 139.798 112.743 162.556 1.00 261.60 714 MET B C 1
ATOM 34828 O O . MET F 6 714 ? 138.638 112.342 162.707 1.00 261.60 714 MET B O 1
ATOM 34842 N N . VAL F 6 715 ? 140.853 112.036 162.968 1.00 254.00 715 VAL B N 1
ATOM 34843 C CA . VAL F 6 715 ? 140.664 110.731 163.593 1.00 254.00 715 VAL B CA 1
ATOM 34844 C C . VAL F 6 715 ? 139.871 110.871 164.882 1.00 254.00 715 VAL B C 1
ATOM 34845 O O . VAL F 6 715 ? 138.972 110.072 165.164 1.00 254.00 715 VAL B O 1
ATOM 34858 N N . GLU F 6 716 ? 140.211 111.866 165.701 1.00 267.48 716 GLU B N 1
ATOM 34859 C CA . GLU F 6 716 ? 139.520 112.024 166.973 1.00 267.48 716 GLU B CA 1
ATOM 34860 C C . GLU F 6 716 ? 138.046 112.332 166.758 1.00 267.48 716 GLU B C 1
ATOM 34861 O O . GLU F 6 716 ? 137.185 111.792 167.460 1.00 267.48 716 GLU B O 1
ATOM 34873 N N . ALA F 6 717 ? 137.735 113.194 165.789 1.00 264.97 717 ALA B N 1
ATOM 34874 C CA . ALA F 6 717 ? 136.336 113.491 165.497 1.00 264.97 717 ALA B CA 1
ATOM 34875 C C . ALA F 6 717 ? 135.598 112.246 165.025 1.00 264.97 717 ALA B C 1
ATOM 34876 O O . ALA F 6 717 ? 134.479 111.973 165.471 1.00 264.97 717 ALA B O 1
ATOM 34883 N N . MET F 6 718 ? 136.214 111.475 164.127 1.00 275.40 718 MET B N 1
ATOM 34884 C CA . MET F 6 718 ? 135.564 110.266 163.632 1.00 275.40 718 MET B CA 1
ATOM 34885 C C . MET F 6 718 ? 135.302 109.285 164.767 1.00 275.40 718 MET B C 1
ATOM 34886 O O . MET F 6 718 ? 134.210 108.715 164.873 1.00 275.40 718 MET B O 1
ATOM 34900 N N . VAL F 6 719 ? 136.294 109.083 165.634 1.00 280.05 719 VAL B N 1
ATOM 34901 C CA . VAL F 6 719 ? 136.144 108.131 166.729 1.00 280.05 719 VAL B CA 1
ATOM 34902 C C . VAL F 6 719 ? 135.080 108.600 167.712 1.00 280.05 719 VAL B C 1
ATOM 34903 O O . VAL F 6 719 ? 134.270 107.801 168.192 1.00 280.05 719 VAL B O 1
ATOM 34916 N N . SER F 6 720 ? 135.072 109.892 168.046 1.00 281.94 720 SER B N 1
ATOM 34917 C CA . SER F 6 720 ? 134.060 110.401 168.964 1.00 281.94 720 SER B CA 1
ATOM 34918 C C . SER F 6 720 ? 132.666 110.241 168.381 1.00 281.94 720 SER B C 1
ATOM 34919 O O . SER F 6 720 ? 131.729 109.841 169.086 1.00 281.94 720 SER B O 1
ATOM 34927 N N . ARG F 6 721 ? 132.504 110.549 167.093 1.00 265.71 721 ARG B N 1
ATOM 34928 C CA . ARG F 6 721 ? 131.201 110.375 166.465 1.00 265.71 721 ARG B CA 1
ATOM 34929 C C . ARG F 6 721 ? 130.781 108.912 166.490 1.00 265.71 721 ARG B C 1
ATOM 34930 O O . ARG F 6 721 ? 129.623 108.599 166.783 1.00 265.71 721 ARG B O 1
ATOM 34951 N N . ALA F 6 722 ? 131.707 108.003 166.187 1.00 269.04 722 ALA B N 1
ATOM 34952 C CA . ALA F 6 722 ? 131.372 106.584 166.200 1.00 269.04 722 ALA B CA 1
ATOM 34953 C C . ALA F 6 722 ? 130.935 106.147 167.590 1.00 269.04 722 ALA B C 1
ATOM 34954 O O . ALA F 6 722 ? 129.934 105.435 167.745 1.00 269.04 722 ALA B O 1
ATOM 34961 N N . ARG F 6 723 ? 131.674 106.565 168.618 1.00 282.68 723 ARG B N 1
ATOM 34962 C CA . ARG F 6 723 ? 131.338 106.161 169.977 1.00 282.68 723 ARG B CA 1
ATOM 34963 C C . ARG F 6 723 ? 129.967 106.682 170.380 1.00 282.68 723 ARG B C 1
ATOM 34964 O O . ARG F 6 723 ? 129.150 105.942 170.936 1.00 282.68 723 ARG B O 1
ATOM 34985 N N . ILE F 6 724 ? 129.687 107.956 170.097 1.00 314.37 724 ILE B N 1
ATOM 34986 C CA . ILE F 6 724 ? 128.395 108.511 170.489 1.00 314.37 724 ILE B CA 1
ATOM 34987 C C . ILE F 6 724 ? 127.268 107.851 169.706 1.00 314.37 724 ILE B C 1
ATOM 34988 O O . ILE F 6 724 ? 126.190 107.581 170.253 1.00 314.37 724 ILE B O 1
ATOM 35004 N N . ASP F 6 725 ? 127.485 107.590 168.416 1.00 324.95 725 ASP B N 1
ATOM 35005 C CA . ASP F 6 725 ? 126.460 106.935 167.613 1.00 324.95 725 ASP B CA 1
ATOM 35006 C C . ASP F 6 725 ? 126.143 105.555 168.168 1.00 324.95 725 ASP B C 1
ATOM 35007 O O . ASP F 6 725 ? 124.971 105.190 168.332 1.00 324.95 725 ASP B O 1
ATOM 35016 N N . ALA F 6 726 ? 127.179 104.771 168.468 1.00 310.62 726 ALA B N 1
ATOM 35017 C CA . ALA F 6 726 ? 126.953 103.452 169.043 1.00 310.62 726 ALA B CA 1
ATOM 35018 C C . ALA F 6 726 ? 126.242 103.561 170.384 1.00 310.62 726 ALA B C 1
ATOM 35019 O O . ALA F 6 726 ? 125.338 102.773 170.683 1.00 310.62 726 ALA B O 1
ATOM 35026 N N . ARG F 6 727 ? 126.638 104.533 171.206 1.00 297.01 727 ARG B N 1
ATOM 35027 C CA . ARG F 6 727 ? 126.008 104.702 172.511 1.00 297.01 727 ARG B CA 1
ATOM 35028 C C . ARG F 6 727 ? 124.516 104.954 172.365 1.00 297.01 727 ARG B C 1
ATOM 35029 O O . ARG F 6 727 ? 123.697 104.312 173.034 1.00 297.01 727 ARG B O 1
ATOM 35050 N N . ILE F 6 728 ? 124.141 105.888 171.491 1.00 341.00 728 ILE B N 1
ATOM 35051 C CA . ILE F 6 728 ? 122.730 106.232 171.357 1.00 341.00 728 ILE B CA 1
ATOM 35052 C C . ILE F 6 728 ? 121.954 105.077 170.738 1.00 341.00 728 ILE B C 1
ATOM 35053 O O . ILE F 6 728 ? 120.812 104.805 171.125 1.00 341.00 728 ILE B O 1
ATOM 35069 N N . ASP F 6 729 ? 122.554 104.375 169.773 1.00 335.06 729 ASP B N 1
ATOM 35070 C CA . ASP F 6 729 ? 121.871 103.229 169.181 1.00 335.06 729 ASP B CA 1
ATOM 35071 C C . ASP F 6 729 ? 121.610 102.149 170.224 1.00 335.06 729 ASP B C 1
ATOM 35072 O O . ASP F 6 729 ? 120.504 101.601 170.301 1.00 335.06 729 ASP B O 1
ATOM 35081 N N . PHE F 6 730 ? 122.617 101.836 171.044 1.00 318.23 730 PHE B N 1
ATOM 35082 C CA . PHE F 6 730 ? 122.440 100.825 172.082 1.00 318.23 730 PHE B CA 1
ATOM 35083 C C . PHE F 6 730 ? 121.412 101.271 173.113 1.00 318.23 730 PHE B C 1
ATOM 35084 O O . PHE F 6 730 ? 120.611 100.458 173.590 1.00 318.23 730 PHE B O 1
ATOM 35101 N N . GLU F 6 731 ? 121.418 102.558 173.468 1.00 322.82 731 GLU B N 1
ATOM 35102 C CA . GLU F 6 731 ? 120.459 103.059 174.447 1.00 322.82 731 GLU B CA 1
ATOM 35103 C C . GLU F 6 731 ? 119.030 102.843 173.966 1.00 322.82 731 GLU B C 1
ATOM 35104 O O . GLU F 6 731 ? 118.170 102.381 174.724 1.00 322.82 731 GLU B O 1
ATOM 35116 N N . SER F 6 732 ? 118.758 103.171 172.704 1.00 317.36 732 SER B N 1
ATOM 35117 C CA . SER F 6 732 ? 117.436 102.958 172.120 1.00 317.36 732 SER B CA 1
ATOM 35118 C C . SER F 6 732 ? 117.623 102.846 170.611 1.00 317.36 732 SER B C 1
ATOM 35119 O O . SER F 6 732 ? 117.734 103.863 169.921 1.00 317.36 732 SER B O 1
ATOM 35127 N N . GLY F 6 733 ? 117.644 101.616 170.108 1.00 306.39 733 GLY B N 1
ATOM 35128 C CA . GLY F 6 733 ? 117.891 101.404 168.697 1.00 306.39 733 GLY B CA 1
ATOM 35129 C C . GLY F 6 733 ? 118.166 99.942 168.408 1.00 306.39 733 GLY B C 1
ATOM 35130 O O . GLY F 6 733 ? 117.718 99.056 169.138 1.00 306.39 733 GLY B O 1
ATOM 35134 N N . ARG F 6 734 ? 118.915 99.713 167.329 1.00 314.87 734 ARG B N 1
ATOM 35135 C CA . ARG F 6 734 ? 119.169 98.356 166.865 1.00 314.87 734 ARG B CA 1
ATOM 35136 C C . ARG F 6 734 ? 120.420 97.757 167.493 1.00 314.87 734 ARG B C 1
ATOM 35137 O O . ARG F 6 734 ? 120.460 96.549 167.750 1.00 314.87 734 ARG B O 1
ATOM 35158 N N . ILE F 6 735 ? 121.443 98.577 167.746 1.00 311.08 735 ILE B N 1
ATOM 35159 C CA . ILE F 6 735 ? 122.720 98.054 168.214 1.00 311.08 735 ILE B CA 1
ATOM 35160 C C . ILE F 6 735 ? 122.522 97.305 169.522 1.00 311.08 735 ILE B C 1
ATOM 35161 O O . ILE F 6 735 ? 121.842 97.785 170.439 1.00 311.08 735 ILE B O 1
ATOM 35177 N N . LYS F 6 736 ? 123.117 96.121 169.612 1.00 313.29 736 LYS B N 1
ATOM 35178 C CA . LYS F 6 736 ? 123.040 95.261 170.782 1.00 313.29 736 LYS B CA 1
ATOM 35179 C C . LYS F 6 736 ? 124.385 95.245 171.506 1.00 313.29 736 LYS B C 1
ATOM 35180 O O . LYS F 6 736 ? 125.334 95.940 171.132 1.00 313.29 736 LYS B O 1
ATOM 35199 N N . LYS F 6 737 ? 124.458 94.428 172.559 1.00 325.98 737 LYS B N 1
ATOM 35200 C CA . LYS F 6 737 ? 125.650 94.412 173.401 1.00 325.98 737 LYS B CA 1
ATOM 35201 C C . LYS F 6 737 ? 126.871 93.905 172.639 1.00 325.98 737 LYS B C 1
ATOM 35202 O O . LYS F 6 737 ? 127.970 94.451 172.787 1.00 325.98 737 LYS B O 1
ATOM 35221 N N . GLU F 6 738 ? 126.705 92.860 171.826 1.00 320.44 738 GLU B N 1
ATOM 35222 C CA . GLU F 6 738 ? 127.846 92.311 171.096 1.00 320.44 738 GLU B CA 1
ATOM 35223 C C . GLU F 6 738 ? 128.427 93.339 170.133 1.00 320.44 738 GLU B C 1
ATOM 35224 O O . GLU F 6 738 ? 129.643 93.573 170.111 1.00 320.44 738 GLU B O 1
ATOM 35236 N N . GLU F 6 739 ? 127.569 93.963 169.324 1.00 307.29 739 GLU B N 1
ATOM 35237 C CA . GLU F 6 739 ? 128.053 94.955 168.371 1.00 307.29 739 GLU B CA 1
ATOM 35238 C C . GLU F 6 739 ? 128.630 96.165 169.090 1.00 307.29 739 GLU B C 1
ATOM 35239 O O . GLU F 6 739 ? 129.625 96.747 168.643 1.00 307.29 739 GLU B O 1
ATOM 35251 N N . PHE F 6 740 ? 128.013 96.567 170.202 1.00 302.39 740 PHE B N 1
ATOM 35252 C CA . PHE F 6 740 ? 128.539 97.687 170.972 1.00 302.39 740 PHE B CA 1
ATOM 35253 C C . PHE F 6 740 ? 129.947 97.382 171.468 1.00 302.39 740 PHE B C 1
ATOM 35254 O O . PHE F 6 740 ? 130.852 98.217 171.366 1.00 302.39 740 PHE B O 1
ATOM 35271 N N . ALA F 6 741 ? 130.156 96.175 171.996 1.00 316.46 741 ALA B N 1
ATOM 35272 C CA . ALA F 6 741 ? 131.485 95.798 172.464 1.00 316.46 741 ALA B CA 1
ATOM 35273 C C . ALA F 6 741 ? 132.483 95.767 171.315 1.00 316.46 741 ALA B C 1
ATOM 35274 O O . ALA F 6 741 ? 133.615 96.247 171.451 1.00 316.46 741 ALA B O 1
ATOM 35281 N N . GLU F 6 742 ? 132.081 95.205 170.172 1.00 307.34 742 GLU B N 1
ATOM 35282 C CA . GLU F 6 742 ? 132.993 95.131 169.034 1.00 307.34 742 GLU B CA 1
ATOM 35283 C C . GLU F 6 742 ? 133.391 96.522 168.557 1.00 307.34 742 GLU B C 1
ATOM 35284 O O . GLU F 6 742 ? 134.574 96.793 168.320 1.00 307.34 742 GLU B O 1
ATOM 35296 N N . ILE F 6 743 ? 132.420 97.425 168.427 1.00 291.77 743 ILE B N 1
ATOM 35297 C CA . ILE F 6 743 ? 132.732 98.756 167.922 1.00 291.77 743 ILE B CA 1
ATOM 35298 C C . ILE F 6 743 ? 133.566 99.524 168.936 1.00 291.77 743 ILE B C 1
ATOM 35299 O O . ILE F 6 743 ? 134.489 100.259 168.567 1.00 291.77 743 ILE B O 1
ATOM 35315 N N . MET F 6 744 ? 133.271 99.367 170.229 1.00 288.79 744 MET B N 1
ATOM 35316 C CA . MET F 6 744 ? 134.050 100.063 171.245 1.00 288.79 744 MET B CA 1
ATOM 35317 C C . MET F 6 744 ? 135.495 99.576 171.267 1.00 288.79 744 MET B C 1
ATOM 35318 O O . MET F 6 744 ? 136.421 100.384 171.385 1.00 288.79 744 MET B O 1
ATOM 35332 N N . LYS F 6 745 ? 135.715 98.265 171.149 1.00 302.97 745 LYS B N 1
ATOM 35333 C CA . LYS F 6 745 ? 137.089 97.770 171.141 1.00 302.97 745 LYS B CA 1
ATOM 35334 C C . LYS F 6 745 ? 137.814 98.182 169.865 1.00 302.97 745 LYS B C 1
ATOM 35335 O O . LYS F 6 745 ? 139.017 98.478 169.897 1.00 302.97 745 LYS B O 1
ATOM 35354 N N . ILE F 6 746 ? 137.104 98.222 168.733 1.00 288.26 746 ILE B N 1
ATOM 35355 C CA . ILE F 6 746 ? 137.725 98.705 167.501 1.00 288.26 746 ILE B CA 1
ATOM 35356 C C . ILE F 6 746 ? 138.134 100.165 167.652 1.00 288.26 746 ILE B C 1
ATOM 35357 O O . ILE F 6 746 ? 139.222 100.570 167.226 1.00 288.26 746 ILE B O 1
ATOM 35373 N N . CYS F 6 747 ? 137.268 100.981 168.259 1.00 299.19 747 CYS B N 1
ATOM 35374 C CA . CYS F 6 747 ? 137.617 102.378 168.494 1.00 299.19 747 CYS B CA 1
ATOM 35375 C C . CYS F 6 747 ? 138.798 102.495 169.449 1.00 299.19 747 CYS B C 1
ATOM 35376 O O . CYS F 6 747 ? 139.658 103.366 169.283 1.00 299.19 747 CYS B O 1
ATOM 35384 N N . SER F 6 748 ? 138.851 101.631 170.465 1.00 291.15 748 SER B N 1
ATOM 35385 C CA . SER F 6 748 ? 139.973 101.661 171.395 1.00 291.15 748 SER B CA 1
ATOM 35386 C C . SER F 6 748 ? 141.284 101.359 170.682 1.00 291.15 748 SER B C 1
ATOM 35387 O O . SER F 6 748 ? 142.292 102.042 170.901 1.00 291.15 748 SER B O 1
ATOM 35395 N N . THR F 6 749 ? 141.293 100.343 169.817 1.00 282.02 749 THR B N 1
ATOM 35396 C CA . THR F 6 749 ? 142.523 100.037 169.092 1.00 282.02 749 THR B CA 1
ATOM 35397 C C . THR F 6 749 ? 142.859 101.124 168.076 1.00 282.02 749 THR B C 1
ATOM 35398 O O . THR F 6 749 ? 144.039 101.386 167.823 1.00 282.02 749 THR B O 1
ATOM 35409 N N . ILE F 6 750 ? 141.849 101.774 167.492 1.00 290.53 750 ILE B N 1
ATOM 35410 C CA . ILE F 6 750 ? 142.115 102.904 166.604 1.00 290.53 750 ILE B CA 1
ATOM 35411 C C . ILE F 6 750 ? 142.788 104.031 167.377 1.00 290.53 750 ILE B C 1
ATOM 35412 O O . ILE F 6 750 ? 143.746 104.653 166.901 1.00 290.53 750 ILE B O 1
ATOM 35428 N N . GLU F 6 751 ? 142.286 104.322 168.577 1.00 279.96 751 GLU B N 1
ATOM 35429 C CA . GLU F 6 751 ? 142.909 105.346 169.407 1.00 279.96 751 GLU B CA 1
ATOM 35430 C C . GLU F 6 751 ? 144.334 104.954 169.774 1.00 279.96 751 GLU B C 1
ATOM 35431 O O . GLU F 6 751 ? 145.238 105.798 169.782 1.00 279.96 751 GLU B O 1
ATOM 35443 N N . GLU F 6 752 ? 144.553 103.676 170.086 1.00 266.50 752 GLU B N 1
ATOM 35444 C CA . GLU F 6 752 ? 145.902 103.212 170.384 1.00 266.50 752 GLU B CA 1
ATOM 35445 C C . GLU F 6 752 ? 146.828 103.431 169.195 1.00 266.50 752 GLU B C 1
ATOM 35446 O O . GLU F 6 752 ? 147.961 103.898 169.355 1.00 266.50 752 GLU B O 1
ATOM 35458 N N . LEU F 6 753 ? 146.359 103.102 167.991 1.00 258.23 753 LEU B N 1
ATOM 35459 C CA . LEU F 6 753 ? 147.168 103.319 166.797 1.00 258.23 753 LEU B CA 1
ATOM 35460 C C . LEU F 6 753 ? 147.463 104.799 166.601 1.00 258.23 753 LEU B C 1
ATOM 35461 O O . LEU F 6 753 ? 148.580 105.175 166.226 1.00 258.23 753 LEU B O 1
ATOM 35477 N N . ARG F 6 754 ? 146.470 105.653 166.842 1.00 262.16 754 ARG B N 1
ATOM 35478 C CA . ARG F 6 754 ? 146.692 107.093 166.758 1.00 262.16 754 ARG B CA 1
ATOM 35479 C C . ARG F 6 754 ? 147.793 107.533 167.714 1.00 262.16 754 ARG B C 1
ATOM 35480 O O . ARG F 6 754 ? 148.735 108.230 167.322 1.00 262.16 754 ARG B O 1
ATOM 35501 N N . ARG F 6 755 ? 147.693 107.120 168.980 1.00 239.77 755 ARG B N 1
ATOM 35502 C CA . ARG F 6 755 ? 148.588 107.644 170.006 1.00 239.77 755 ARG B CA 1
ATOM 35503 C C . ARG F 6 755 ? 150.038 107.257 169.765 1.00 239.77 755 ARG B C 1
ATOM 35504 O O . ARG F 6 755 ? 150.938 107.940 170.267 1.00 239.77 755 ARG B O 1
ATOM 35525 N N . GLN F 6 756 ? 150.288 106.189 169.019 1.00 221.50 756 GLN B N 1
ATOM 35526 C CA . GLN F 6 756 ? 151.653 105.767 168.730 1.00 221.50 756 GLN B CA 1
ATOM 35527 C C . GLN F 6 756 ? 152.430 106.906 168.076 1.00 221.50 756 GLN B C 1
ATOM 35528 O O . GLN F 6 756 ? 153.544 107.231 168.491 1.00 221.50 756 GLN B O 1
#

Organism: Influenza A virus (strain A/Brevig Mission/1/1918 H1N1) (NCBI:txid88776)

InterPro domains:
  IPR001009 Influenza RNA-dependent RNA polymerase subunit PA [PF00603] (21-714)
  IPR037534 Polymerase acidic protein [MF_04063] (1-716)
  IPR038372 Influenza RNA-dependent RNA polymerase subunit PA, endonuclease domain [G3DSA:3.40.91.90] (1-198)

Radius of gyration: 41.78 Å; Cα contacts (8 Å, |Δi|>4): 3936; chains: 4; bounding box: 114×95×126 Å

Sequence (2193 aa):
MEDFVRQCFNPMIVELAEKAMKEYGEDLKIETNKFAAICTHLEVCFMYSDFHFINERGESIIVESGDPNALLKHRFEIIEGRDRTMAWTVVNSICNTTGAEKPKFLPALYDYKENRFIEIGVTRREVHIYYLEKANKIKSEKTHIHIFSFTGEEMATKADYTLDEESRARIKTRLFTIRQEMASRGLWDSFRQSERGEETIEERFEITGTMRRLADQSLPPNFSSLENFRAYVDGFEPNGYIEGKLSQMSKEVNARIEPFLKTTPRPLRLPDGPPCSQRSKFLLMDALKLSIEDPSHEGEGIPLYDAIKCMRTFFGWKEPNVVKPHEKGINPNYLLAWKQVLAELQDIENEEKIPKTKNMKKTSQLKWALGENMAPEKVDFDDCKDVSDLKQYDSDEPELRSLASWIQSEFNKACELTDSSWIELDEIGEDVAPIEHIASMRRNYFTAEVSHCRATEYIMKGVYINTALLNASCAAMDDFQLIPMISKCRTKEGRRKTNLYGFIIKGRSHLRNDTDVVNFVSMEFSLTDPRLEPHKWEKYCVLEIGDMLLRSAIGQVSRPMFLYVRTNGTSKIKMKWGMEMRRCLLQSLQQIESMIEAESSVKEKDMTKEFFENKSETWPIGESPKGVEEGSIGKVCRTLLAKSVFNSLYASPQLEGFSAESRKLLLIVQALRDNLEPGTFDLGGLYEAIEECLINDPWVLLNASWFNSFLTHALRMERIKELRDLMSQSRTREILTKTTVDHMAIIKKYTSGRQEKNPALRMKWMMAMKYPITADKRIMEMIPERNEQGQTLWSKTNDAGSDRVMVSPLAVTWWNRNGPTTSAVHYPKIYKTYFEKVERLKHGTFGPVHFRNQVKIRRRVDINPGHADLSAKEAQDVIMEVVFPNEVGARILTSESQLTITKEKKEELQDCKISPLMVAYMLERELVRKTRFLPVAGGTSSVYIEVLHLTQGTCWEQMYTPGGEVRNDDVDQSLIIAARNIVRRATVSADPLASLLEMCHSTQIGGIRMVDILRQNPTEEQAVDICKAAMGLRISSSFSFGGFTFKRTSGSSVKREEEVLTGNLQTLKIRVHEGYEEFTMVGRRATAILRKATRRLIQLIVSGRDEQSIAEAIIVAMVFSQEDCMIKAVRGDLNFVNRANQRLNPMHQLLRHFQKDAKVLFQNWGIEPIDNVMGMIGILPDMTPSTEMSMRGVRVSKMGVDEYSSTERVVVSIDRFLRVRDQRGNVLLSPEEVSETQGTEKLTITYSSSMMWEVNGPESVLVNTYQWIIRNWETVKIQWSQNPTMLYNKMEFEPFQSLVPKAARGQYSGFVRTLFQQMRDVLGTFDTVQIIKLLPFAAAPPKQSRMQFSSLTVNVRGSGMRILVRGNSPVFNYNKATKRLTVLGKDAGALTEDPDEGTAGVESAVLRGFLILGKEDRRYGPALSINELSNLAKGEKANVLIGQGDVVLVMKRYSPTPSYSPTPSYSPTPSYSPTMDVNPTLLFLKVPAQNAISTTFPYTGDPPYSHGTGTGYTMDTVNRTHQYSEKGRWTTNTETGAPQLNPIDGPLPEDNEPSGYAQTDCVLEAMAFLEESHPGIFENSCLETMEVVQQTRVDKLTQGRQTYDWTLNRNQPAATALANTIEVFRSNGLTANESGRLIDFLKDVMESMDKEEMEITTHFGKKKQRLNKRSYLIRALTLNTMTKDAERGKLKRRAIATPGMQIRGFVYFVETLARSICEKLEQSGLPVGGNEKKAKLANVVRKMMTNSQDTELSFTITGDNTKWNENQNPRMFLAMITYITRNQPEWFRNVLSIAPIMFSNKMARLGKGYMFESKSMKLRTQIPAEMLASIDLKYFNDSTRKKIEKIRPLLIDGTASLSPGMMMGMFNMLSTVLGVSILNLGQKRYTKTTYWWDGLQSSDDFALIVNAPNHEGIQAGVDRFYRTCKLLGINMSKKKSYINRTGTFEFTSFFYRYGFVANFSMELPSFGVSGINESADMSIGVTVIKNNMINNDLGPATAQMALQLFIKDYRYTYRCHRGDTQIQTRRSFEIKKLWEQTRSKAGLLVSDGGPNLYNIRNLHIPEVCLKWELMDEDYQGRLCNPLNPFVSHKEMEYDAVATTHSWIPKRNRSILNTSQRGILEDEQMYQKCCNLFEKFFPSSSYRRPVGISSMVEAMVSRARIDARIDFESGRIKKEEFAEIMKICSTIEELRRQ

Secondary structure (DSSP, 8-state):
-HHHHHHHS-HHHHHHHHHHHHHHT--TTT-HHHHHHHHHHHHHHHHHHSS-BB-SSS-B---SSS---S---BSB---TTS-HHHHHHHHHHHHHHHT-PPPSS--SEEETTTTEEEEEEEESS-HHHHHHHHHHHSTT--SEEEEEETTS-EEESTT---S-HHHHHHHHHHHHHHHHHHHHHT-HHHHHHSSTTTS---------THHHHHHTTSS-TT---HHHHHHHHHT----SHHHHHHHHS-TT-----EE--TTS--------SSBP---SSS-SSS-----EE----TT-S-HHHHHHHHHTT---EEEEEESS--SSS-THHHHHHHHHHHHHHHHHHHSSS--SS-PBP--HHHHHHTT-S-SPEEE-TTTTTS-TT-EE----PPPP-BPPSHHHHHHHHTTSB-SS--------PPP-SHHHHHHHHHHHHHHHHHHTBHHHHHHHHHHHHHHHHHHHHHH-TTSB--EE--EEEE-TTS-EEEE--EEEEE------STT--EEEEEEEEE-S-STTSTTT-SS---EEEEE---B-SSSB---EEEEEEE--EE-HHHHHHHHTTTHHHHHHHHHHHHHHHHHHHHTTS--HHHHHSS--S-EEEEEETTEEEEE-HHHHHHHHHHHHHHHHHT--HHHHHHHHHHHHHHHHHHHHHTT---EES-HHHHHHHHHHH-SS-HHHHHHHHHHHHHHHHTT-/-B--GGGGGGTS-TTTTGGGG--TTSPPP---S-THHHHHHHHHHHHHSSTTSEEEE-SSS--EEEE-TT-PPP-SSS------HHHHHHHHHHHHHHSTTHHHHHHHHHHHHHHH-BGGGGGSSS-EEETTTTEEE-HHHHHHHHHHHHHHTT--GGGG-BHHHHHHHHHHHHTSSEEEE--B--B--EEEEHHHHHHHHHEEEEEE--S-SS-SS--EEEEE-SSSHHHHHHHHHHHHHHHHT-TTB-TTS-HHHHHHHHHHHHIIIIIHS-SS-EEEEE---BSSSGGG--HHHHHHHHHHHTTTS-HHHHHHHHHHHHHHTT-EEE--S--EEEETTTTEEEE--GGGGTTS-TTSS-TTHHHHHHHHGGGEETTEEE-TTS-SS-S-HHHHHHHHHHHHHTTSSSSS-SS-EEEEEEETTEEEEEEEESSHHHHHHHHHHHHHHHHHTT--B-TTS-BEEESSSB-STT--BSSSB---SSSSGGGSS--SS-HHHHHHHHHHHHHHHHHSS---HHHHHHHHHHHHHHHHHHHT---SSS----TTHHHHHHHHHH-S-GGGS-GGGTPPP---TTSTTS-HHHHSSTT--HHHHHHHT-TT-S--------------GGG-EE----GGGGSSTTHHHHHHHHHHHHHHHHHHH-GGGTTSPPP--SBHHHHHHHHHHHHHHHHHHSSS--HHHHHHHHHHHHHHHHHHH-/-HHHHHHHHHHHSHHHHHHHHHSBSTTHHHHHH--SSPPPSSHHHHHHHHTTSS--EEE-TTHHHHS-SB-SS--B-EEEEE-SSSSPEEE-HHHHHHHHHHS-----TTHHHHTHHHHHHHHHHHT-EEEEEEE-------EEEE--TT--S--HHHHHHHHHHHH-SGGGTT-----HHHHHHHHHHHHHTSS--S-HHHHHHHHHHHHS--EEEE---S--SHHHHHTTTTSB-SSEEEEEE-SS---HHHHHHHHHHHHHHHHHHHHHSSSHHHHHHHHHTT-EETTEEHHHHHHH-----HHHHHHHHHTTS----S-EETTEE-EEEE----B--EEEE-TT--EEEE-PBPS-EEEEEE-SS-EEEEEEETTEEEEEEE--SSHHHHHHHHHHHHHHHT-HHHHTT--S----B-TTSPBPPHHHHHHHHTTT--HHHHHHH--EE---GGGPPPP-SSS---SSEESSSB-----SS-S---------B--TT--EE-SSS-EEE-TTTS-------SS-EE--SSSS-TTT-TTTHHHHHHHHHHHTHHHHHHHTTSS-HHHHS-TTSHHHHTTS-TTSHHHHHHHHHHHHHHHHHSTT---HHHHHHHGGGSSSPP---S---SEEEEESSSSEEEEESSS--SSEEE-TTT-EEEETTEEEEE----TT---SS--SSSSSSEEEEEE--TTS-S-B-GGG-TT--TT--EEEEETTTEEEEEEE-/------------S------S--

Foldseek 3Di:
DVCLQCPLADNVLLVLLVVVCVLVPHDCVVPVLLSSQSSLQSVLLVLVQPQFAQAPAGDTPSDDDDDADPRRRRQKDFLPSPDPVVSVVVQVVLCVVVVPDRWPDRATMAGDNVGATEHEHEALPDFVVVQVVVVVSRPVHPHKYWYAYLVGDIDIPVPPPPDDVVSSVVSNVSSPVSVVVCVVVPCSVVSSVVPVCSVDDDDDDDADDPRQVVQQVPDPPVGRGPVVVVVPVVPDDDDCPVVVVVVVDDPVPDQDWFFDALPPDDAFDFDADAAFADDFPADQPFFDWQKDFDPDDDPPDQQLVRQLVSVVPFDFWDQKDFDFAQVPDDLVLVSVVVVQVVVVSVVQVPDDDRDSWDFGDPDPSCCVQQPHPNDDDDDDCPPVPVDPPDDDPDDDDDAFHGADDVVVVSLVLQQDFAQWFQDDDDDDPDDDDVVSVVVVVLVVLLSVLARRGSLSVLLQQLLVVLVQLVVCCVPCLATWIKAWGKGWIAGNVRGIMMITFFIKTWHRRPADDQFDKIKIKTKGKGQDDCVPPVSHLNFWGKMFTGWGFDQDPVGTDTGTMIITIGMHIDGNVLSVLSNVLVCLLVVLVVVLVVVQVVVCVVPVDRDSVCQSPVQPDWAFDDADPVGTDTDGSSSSSSSSSSLSSVCSRQPDVLVVQLVVLVVVVVVQLVCNVVVVRHIDSDVVVSSVSNNVSNGRRNVSNVVSVVSSVVSVVRSD/DVVVVVVCVQCVDDVSVVCVPPDDPVCPVVVVPDDDDDDDPCVVVCVVVQLVDFQSDWAAPCCPVQPDQADPVRDGAWDCDADDPDRTTTGHCVVVVCCVVPNDDDDCVCVCVLVVQVVVLVVQVVQKFWFDKAFAAFPQAKDKFWQQQQAQPDALVRLLLLLCCLLPVVPSPPDDDDDVSSVVVSVVSNVVVVDDDDDSVSNSVSSSSNHHIDMDIGRDGFARNNSCVNVRVPADDRGMGIAMQGPDCPDPVQVVLQLQLVLLVLLLVLLPPQQSLVVSVVLLQQWPFSPHRSVVCLVPDDDDAQSSLLSCVSPVHFGAFQFAFLQKGKHKDDWDKDWDFDKDAALQRDIDTDTWIAIWIKIWIGHDFWTKIFIAGTLGGAAIEIAGDDPLRRVLVVLRVLLVSNHNLLRHQDDDDQAQADPVRRGHDPSLSSSVSCSVDVLSSQVRQDKDFDPCPPVFWEDDSPPDIDSTMHGHRYGYDHDDHIPDDDDHGFHWDQDSSGFIGGPVGHTGHHSSNSNPDNDHRNTGIRSPDVVDCVVARCVHLVLALLLVCQVVVVVLVVCCLPVVVDVLQDPSLVSQVVFADPVCLQQLQQLQVLLSVVQNVDALADDVLLVSPSSSSNNDHHDYDDAADQWGFTQHPVDTDTHGNPAAHNQWHQDPPQQWIAGSSGTRDHHDDDPSHRPQQKHSRHTRFKIFNHADDPPQHDADERGPPVVDDAQRKHWHQGDPRGITIMGGD/DDDDPVPPVVPPADPVHDPDPD/DDDDVVVVCVPVPCQQVVLVVFPLPDFFDFDPDKCLVQLLVLLLVLCVLQVQFDWDADPQLGFIAGHLEVHDFDDDQPAHQHAYLVLLVVLLVVVCVVPPCLLVVLLVVLVVVQVPAFPCVQQPDAWAQQLQPRDIDHRVVSSVQVQVQLVVQPNDQNLQGHVVSVLVSLVVVLVDQKGWHFDALVTDIDIGGNSRVLLSQQEKEKGWDTRDGDDPDTHIFIHHYNNLSVLLVSLQSSLLSSLVPFLQEDANDDDVVSQVSQVVVLCVPPVVDDPLKFKKKKFWFFPPQFSRPALVSVLSSLQSSQPPHDPVSSVSNNVNSVSLLFHWYQSIQADKAADPVVGGIGGDGLQCLLPDDLPGDDPVVSVSSVSQNSQDDRRTGTRRGGGRDPSPQSVQSVSVQSLQSCFPCVNVVDQKGWHWHGGRRTTMIMIMHSDPVSVVVVVVVSQSSCSNNRIHIDPVGMDMDTPAFYDTPHQTGHVHTAANPNVCVVQQEQPPWFQLQSLLSNLVSLLVCVVPRVQDQVNSQVSVVVRLVRSCVVLVQAQLVDPDDDPPNPVLVVVCVPDDLQQQDDSSSNGDDDDGPPCSNPRNNRVSVVSDDPVCNCVWQDPPDPAFPVDDVDGDGDTTSRNGGDDDPPPCCVRRPPCVVVVVVVVVVLVVVLCVLPVCCVVDPDDDSDDSLVVSLVSQLVVLVVCCVPNDRDDVNNVVSVVVSVVSVVVVVD

Nearest PDB structures (foldseek):
  8r60-assembly1_A  TM=1.001E+00  e=0.000E+00  Influenza A virus (A/Brevig Mission/1/1918(H1N1))
  7r0e-assembly1_A  TM=9.913E-01  e=0.000E+00  Influenza A virus (A/Zhejiang/DTID-ZJU01/2013(H7N9))
  7nha-assembly1_A  TM=9.273E-01  e=0.000E+00  Influenza A virus (A/Brevig Mission/1/1918(H1N1))
  8pnp-assembly1_A  TM=9.265E-01  e=0.000E+00  Influenza A virus (A/Zhejiang/DTID-ZJU01/2013(H7N9))
  6rr7-assembly1_A  TM=9.087E-01  e=0.000E+00  Influenza A virus (A/nt/60/1968(H3N2))

B-factor: mean 312.23, std 79.51, range [140.93, 633.33]